Protein 3ED4 (pdb70)

Foldseek 3Di:
DFAEEEEAAAQAFQQLDVCSPPPAFDQPQVNVLLLQFEWESFAWFQELAFQQSLLCLFQLANSLLQQDFHAAEAPDDGFGHLPTAGPLNQVVVVVAQFEEEEEDQGHNDLPDPVYDDPVSNNHPWYFYDNDLAFDAVCCVVDDDPFDFAFGWGADTATRSHGDPTHPDHQLCVQLVVLLVCLVPDDDPGHYYYYRHGRPPAPPQGADVVLLVSQVVFFDPQCVVGVRTDLVNPPPDDAGGASSQSSRSNSNSVSSNSNVVSCVVVPRQQRYKYKYKYNWAHLACPDQDSRSGNHHHDHVLADDGRLAPTCRSIGIIMIIHRRNPFDRNHYDHPNAYSSAVVQQCCVVVVHDDDPQFDRQHHHCVCVRVVHDDDHPAWSKHAHQDPDGPPAHAGIWTGDQQWIWTHHPPLHTDFIDRCVVPVHRPDGCVVPCVVVVVVVSVSVVVVVVCSQVTPVCVVSVHGRDRDPDD/DPPPVLFFAEEEEAAEQAFCQLDVCSPPPAFDQPQVNVLLQFFEWESQEWQQELAFQQSVLCLFQLARSLLQQDFHAAEAPDFGAGHQPTEGPLQQVVVVVAQEEEEEEDQGHNDLPDPVYDDPVSNNHPWYFYDNDLAFDAVCCVVDDDPFDFDFGFGADTATRSHGDHTHPDHQLCVQLVVLLVVLVPDDDPGHYYYYRYGRPPAPPQGADPVLLVSQVVQFDPQCVVRVRGHLVRPPPDDAGGASSQSSRSNRNSVSSNSNVVSCVVVPNQQRYKYKYWYSWAHLDCPDQDSRSGNYHHDHPLADDGRLAPGCRTIRIIMIIHRRNPFDGSHYDHANAYSSQNVQQCCVVRVHDDDPQFDRDHHHCVCVRVVHDDDDPAWSKHAHQDPDGPPAHAGIWTHDQQWIWTARPVRHTDFIDRCVVCVHRPDGCVVPDVVVVVVVSVSVVVVVVCSQPTPVCVVSPHGSDRDPDD/DFAEEEEAAEQAFQQLAVCSPPPQFDQPLVNQLLLQFEWENQEWFQELAFQQSLLCLFQLANSLLQQDFHAAEAPDFFAGHLPTAGPLNQVVVVFAQEEEEEEDRGHRDLVDPVYDDPVSNNHPWYFYDNDLAFDAVVCVPDDDPFDFAFGFGADTDTVSHGDHTHPDHQLCVQLVVLVVCLVPDPPGHYYYYRYGRPPAPPQGADPVLLVSQVVQFDPQCVVRVRGHLVRPPPDDAGGASSQSSRSNRNSVSSNSNLVVCPVVPSLQRYKYKYKYNWAHLACPDQDSRSGNYHGDHPLADDGRLAPTCRSIPIIITIHNRNPFDRNHYHHDNAYSSANVQQVCVVVPDDDDPQFDRQHHHCVCVRVPHDDDDPAWRKHAHQDPDGPPAYFGIWTHDPQWIWTARPVRHTDFIDRCVVPVHRPDGCVVPDVVVNVVVSVSVVVVVVCSQPTSVCVVSVHGRDRDPDD/DVPDDPLFFEEEAAAEQAFQQLDVCSPPPAFDQVQVNVLLLFFEWESFAWQQELAFQLSLLCLFQLANSLLQQDFHAAEAPDDGFGHLPGAGPLNQVVVVQAQEEEEEEDQGHNDLVDPVYDDPVSNNHPWYFYDNDLAFDAVCCVVDDDPFDFDFGWGADTDTSSHGDHTDPDHQLCRQLVVLLVVLVVDDDPHHYYYYRYGRPPAPPQGADPVLLVSQPVFFDPVCVVRVRGHLVNPPPDDAGGASSQSSRSNRNSVSSNSNQVSCVVVPNQQRYKYKYKYNWAHLDCPDQDSRSGNYHHDHPLADDGRLAPGCRSIGIIMTIHRRNPFPRNHYDHPNAYSSQNVQQCCVVSVGDDDPQFDRQHHHCVCVRVVHDDDHPAWSKHAHQDPDGPPAYAGIWTHDPQWIWTARPVRHTDFIDRCVVPVRRPDGCVVPPVVVRVVVSVSVVVVVVCSQVTPSCVVSVHGRDRDPDD

Sequence (1883 aa):
QPNLVIIMADDLGYGDLATYGHQIVKTPNIDRLAQQEGVKFTDYYAPAPLSSPSRAGLLTGRMPFRTGIRSWIPSGKDVALGRNELTIANLLKAQGYDTAMMGKLHLNAGGDRTDQPQAQDMGFDYSLANTAGFVTDATLDNAKERPRYGMVYPTGWLRNGQPTPRADKMSGEYVSSSEVVNWLDNKKKDSKPFFLYVAFTTEVHSPLASPKKYLDMYSQYMSAYQKQHPDDLFYGDWADKPWRGVGEYYANISYLDAQVGKKVLDKIKAMGEEDNNTIVIFTSDNGPVTREARKVYELNLAGETDGLRGRKDNLWEGGIRVPAIIKYGKHLPQGMVSDTPVYGLDWMPTLAKMMNFKLPTDRTFDGESLVPVLEQKALKREKKPLIFGIDMPFQDDPTDEWAIIRDGDWKMIIDRNNKPKYLYNLKKSDRYETLNLIGKKPDDIEKQMYGKFLKYKTDIDNDSLMKARGDKKPEAVTWGNAFSSPKQPNLVIIMADDLGYGDLATYGHQIVKTPNIDRLAQEGVKFTDYYAPAPLSSPSRAGLLTGRMPFRTGIRSWIPSGKDVALGRNELTIANLLKAQGYDTAMMGKLHLNAGGDRTDQPQAQDMGFDYSLANTAGFVTDATLDNAKERPRYGMVYPTGWLRNGQPTPRADKMSGEYVSSEVVNWLDNKKDSKPFFLYVAFTEVHSPLASPKKYLDMYSSQYMSAYQKQHPDLFYGDWADKPWRGVGEYYANISYLDAQVGKVLDKIKAMGEEDNTIVIFTSDNGPVTREARKVYELNLAGETDGLRGRKDNLWEGGIRVPAIIKYGKHLPQQGMVSDTPVYGLDWMPTLAKMMNFKLPTDRTFDGESLVPVLEQQKKALKREKPLIFGIDMPFQDDPTDEWAIRDGDWKMIIDRNNKPKYLYNLKSDRYETLNLIGKKPDDIEKQMYGKFLKYKTTDIDNDSLMKARGDKPEAVTWGQPNLVIIMADDLGYGDLATYGHQIVKTPNIDRLAQEGVKFTDYYAPAPLSSPSRAGLLTGRMPFRTGIRSWWIPSGKKDVALGRNELTIANLLKAQGYDTAMMGKLHLNAGGDRTDQPQAQDMGFDYSLANTAGFVTDATLDNAKERPRYGMVYPTGWLRNGQPTPRADKMSGEYVSSEVVNWLDNKDSKPFFLYVAFTEVHSPLASPKKYLDMYSSQYMSAYQKQHPDLFYGDWADKPWRGVGEYYANISYLDAQVGKVLDKIKAMGEEDNTIVIFTSDNGPVTREARKVYELNLAGETDGLRGRKDNLWEGGIRVPAIIKYGKHLPQGMVSDTPVYGLDWMPTLAKMMNFKLPTDRTFDGESLVPVLEQKALKREKPLIFGIDMPFQDDPTDEWAIRDGDWKMIIDRNNKPKYLYNLKSDRYETLNLIGKKPDIEKQMYGKFLKYKTDDIDNDSLMKARGDKPEAVTWGNAFSPAQPNLVIIMADDLGYGDLATYGHQIVKTPNIDRLAQQEGVKFTDYYAPAPLSSSPSRAGLLTGRMPFRTGIRSWIPSGKDVALGRRRNELTIANLLKAQQGYDTAMMGKLHLNAGGDRTDQPQAQDMMGFDYSLANTAGFVTDATLDNAKERPRYGMVYPTGWLRNGQQPTPRADKMSGEYVSSSEVVNWLDNKKDSKPFFLYVAFTEVHSPLASPKKYLDMYSQYMSAYQKQHPDLFYGDWADKPWRGVGEYYANISYLDAQVGKKVLDKIKAMGEEEDNTIVIFTSDNGPVTREARKVYELNLAGETDGLRGRKDNLWEGGIRVPAIIKYGKKHLPQGMVSDTPVYGLDWMPTLAKMMNNFKKLPTDRTFDGEESLVPVLEQQKALKREKPLIFGIDMPFQDDPTDEWAIIRRDGDWKMIIDRNNKKPKYLYNLKSDRYETLNLIGKKPDIEKQMYGKFLKYKTDDIDNDSLMKARGDKPEAVTWG

Secondary structure (DSSP, 8-state):
--EEEEEEESS--TTSSGGGT-SS---HHHHHHHHTSEEESSEE-SSSSHHHHHHHHHHTS-GGGGT-SS---TTSS--S-TT---HHHHHHTTT-EEEEEEE--SSS-TT-TTS--TTTTT-SEEEEE-SSS---HHHHT--SSS-B------S-EETTEE-PPPSS-HHHHHHHHHHHHHHT--SS--EEEEEE--TTSSSP---HHHHHTTGGGB-HHHHHSTTB-GGG-TTS---BSHHHHHHHHHHHHHHHHHHHHHHHTT-GGGEEEEEEESSPPP-S---SGGGTT-----TT-S--TT--SHHHHB--EEEEETTSS-TTEEE-S-EEGGGHHHHHHHHHT-PPPSSS-------HHHHTT-----SS-EEEE----S-SSPPP-EEEEETTEEEEE-TTS-EEEEEETTT-TTS-S--TTT-HHHHHHHHHHHHHHHHHHHT-HHHHHTT---------/-TT---PPEEEEEEESS--TTSSGGGT-SS---HHHHHHHHHSEEESSEE-SSSSHHHHHHHHHHTS-GGGGT--S---TTS---S-TT---HHHHHHTTT-EEEEEEE--SSS-TT-TTS--TTTTT-SEEEEE-SSS---HHHHT--SSS-B------S-EETTEE-PPPSS-HHHHHHHHHHHHHHH--S---EEEEEE--TTSSSP---HHHHHTTGGGB-HHHHHSTTB-GGG-TTS---BSHHHHHHHHHHHHHHHHHHHHHHHTT-STTEEEEEEESSPPP-S---SGGGTT-----TT-S--TT-SSHHHHB--EEEEETTTS-TTEEE-S-EEGGGHHHHHHHHHT-PPPSSS-------HHHHTT-----SS-EEEE----S-SSPPP-EEEEETTEEEEE-TTS-EEEEEETTT-TTS----TTT-HHHHHHHHHHHHHHHHHHHT-HHHHHTT---------/--EEEEEEESS--TTSSGGGT-SS---HHHHHHHHTSEEESSEE-SSSSHHHHHHHHHHTS-GGGGT--S---TTSS--S-TT---HHHHHHTTT-EEEEEEE--SSS-TT-TTS--TTTTT-SEEEEE-SSS---HHHHT--SSS-B------S-EETTEEPPPPSS-HHHHHHHHHHHHHH------EEEEEE--TTSSSP---HHHHGGGGGGB-HHHHHSTTB-GGG-TTS---BSHHHHHHHHHHHHHHHHHHHHHHTTTGGGGEEEEEEESSPPP-S---SGGGTT-----TT-S--TT-SSHHHHB--EEEE-TTSS-TTEEE-S-EEGGGHHHHHHHHTT-PPPSSS------SHHHHTT-----SS-EEEE----S-SSPPP-EEEEETTEEEEE-TTS-EEEEEETTT-TTS----TTT-HHHHHHHHHHHHHHHHHHHT-HHHHHTT---------/-TT-----EEEEEEESS--TTSSGGGT-SS---HHHHHHHHHSEEESSEE-SSSSHHHHHHHHHHTS-GGGGT--S---TTSS-SS-TT---HHHHHHHTT-EEEEEEE--SSS-TT-TTS--TTTTT-SEEEEE-SSS---HHHHT--SSS-B------S-EETTEE-PPPSS-HHHHHHHHHHHHHHH--SS--EEEEEE--TTSSSP---HHHHGGGGGGB-HHHHHSTTB-GGG-TTS---BSHHHHHHHHHHHHHHHHHHHHHHHTT-GGGEEEEEEESSPPP-S---SGGGTT-----TT-S--TT--SHHHHB--EEEEETTSS-TTEEE-S-EEGGGHHHHHHHHTT-PPPSSS-------HHHHTT-----SS-EEEE----S-SSPPP-EEEEETTEEEEE-TTS-EEEEEETTT-TTS-S--TTT-HHHHHHHHHHHHHHHHHHHT-HHHHHTT---------

Structure (mmCIF, N/CA/C/O backbone):
data_3ED4
#
_entry.id   3ED4
#
_cell.length_a   71.932
_cell.length_b   178.858
_cell.length_c   76.284
_cell.angle_alpha   90.00
_cell.angle_beta   92.17
_cell.angle_gamma   90.00
#
_symmetry.space_group_name_H-M   'P 1 21 1'
#
loop_
_entity.id
_entity.type
_entity.pdbx_description
1 polymer ARYLSULFATASE
2 non-polymer GLYCEROL
3 non-polymer 'SODIUM ION'
4 non-polymer 'SULFATE ION'
5 non-polymer 'UNKNOWN LIGAND'
6 water water
#
loop_
_atom_site.group_PDB
_atom_site.id
_atom_site.type_symbol
_atom_site.label_atom_id
_atom_site.label_alt_id
_atom_site.label_comp_id
_atom_site.label_asym_id
_atom_site.label_entity_id
_atom_site.label_seq_id
_atom_site.pdbx_PDB_ins_code
_atom_site.Cartn_x
_atom_site.Cartn_y
_atom_site.Cartn_z
_atom_site.occupancy
_atom_site.B_iso_or_equiv
_atom_site.auth_seq_id
_atom_site.auth_comp_id
_atom_site.auth_asym_id
_atom_site.auth_atom_id
_atom_site.pdbx_PDB_model_num
ATOM 1 N N . GLN A 1 27 ? 26.861 32.623 72.157 1.00 49.59 42 GLN A N 1
ATOM 2 C CA . GLN A 1 27 ? 27.278 33.625 71.136 1.00 45.42 42 GLN A CA 1
ATOM 3 C C . GLN A 1 27 ? 28.778 33.479 70.864 1.00 44.74 42 GLN A C 1
ATOM 4 O O . GLN A 1 27 ? 29.604 33.908 71.681 1.00 47.05 42 GLN A O 1
ATOM 10 N N . PRO A 1 28 ? 29.136 32.863 69.715 1.00 37.47 43 PRO A N 1
ATOM 11 C CA . PRO A 1 28 ? 30.524 32.468 69.433 1.00 28.16 43 PRO A CA 1
ATOM 12 C C . PRO A 1 28 ? 31.459 33.621 69.082 1.00 23.89 43 PRO A C 1
ATOM 13 O O . PRO A 1 28 ? 31.033 34.583 68.449 1.00 30.52 43 PRO A O 1
ATOM 17 N N . ASN A 1 29 ? 32.724 33.503 69.484 1.00 27.73 44 ASN A N 1
ATOM 18 C CA . ASN A 1 29 ? 33.779 34.415 69.037 1.00 24.96 44 ASN A CA 1
ATOM 19 C C . ASN A 1 29 ? 34.115 34.124 67.572 1.00 30.11 44 ASN A C 1
ATOM 20 O O . ASN A 1 29 ? 33.866 33.018 67.084 1.00 27.58 44 ASN A O 1
ATOM 25 N N . LEU A 1 30 ? 34.669 35.116 66.881 1.00 32.15 45 LEU A N 1
ATOM 26 C CA . LEU A 1 30 ? 35.099 34.957 65.491 1.00 28.14 45 LEU A CA 1
ATOM 27 C C . LEU A 1 30 ? 36.513 35.471 65.344 1.00 29.70 45 LEU A C 1
ATOM 28 O O . LEU A 1 30 ? 36.826 36.573 65.787 1.00 30.57 45 LEU A O 1
ATOM 33 N N . VAL A 1 31 ? 37.377 34.665 64.738 1.00 30.03 46 VAL A N 1
ATOM 34 C CA . VAL A 1 31 ? 38.711 35.125 64.357 1.00 27.40 46 VAL A CA 1
ATOM 35 C C . VAL A 1 31 ? 38.923 34.869 62.858 1.00 27.78 46 VAL A C 1
ATOM 36 O O . VAL A 1 31 ? 38.973 33.718 62.430 1.00 28.37 46 VAL A O 1
ATOM 40 N N . ILE A 1 32 ? 39.010 35.938 62.071 1.00 25.84 47 ILE A N 1
ATOM 41 C CA . ILE A 1 32 ? 39.356 35.815 60.655 1.00 28.53 47 ILE A CA 1
ATOM 42 C C . ILE A 1 32 ? 40.834 36.162 60.467 1.00 28.30 47 ILE A C 1
ATOM 43 O O . ILE A 1 32 ? 41.251 37.299 60.707 1.00 28.48 47 ILE A O 1
ATOM 48 N N . ILE A 1 33 ? 41.614 35.165 60.058 1.00 23.82 48 ILE A N 1
ATOM 49 C CA . ILE A 1 33 ? 43.047 35.329 59.803 1.00 20.81 48 ILE A CA 1
ATOM 50 C C . ILE A 1 33 ? 43.267 35.433 58.299 1.00 25.89 48 ILE A C 1
ATOM 51 O O . ILE A 1 33 ? 42.973 34.499 57.553 1.00 27.44 48 ILE A O 1
ATOM 56 N N . MET A 1 34 ? 43.737 36.597 57.862 1.00 23.19 49 MET A N 1
ATOM 57 C CA . MET A 1 34 ? 43.953 36.875 56.452 1.00 27.20 49 MET A CA 1
ATOM 58 C C . MET A 1 34 ? 45.451 36.988 56.166 1.00 29.80 49 MET A C 1
ATOM 59 O O . MET A 1 34 ? 46.119 37.919 56.635 1.00 26.13 49 MET A O 1
ATOM 64 N N . ALA A 1 35 ? 45.964 36.012 55.420 1.00 23.32 50 ALA A N 1
ATOM 65 C CA . ALA A 1 35 ? 47.288 36.075 54.792 1.00 21.45 50 ALA A CA 1
ATOM 66 C C . ALA A 1 35 ? 47.258 36.964 53.552 1.00 22.01 50 ALA A C 1
ATOM 67 O O . ALA A 1 35 ? 46.203 37.160 52.944 1.00 24.26 50 ALA A O 1
ATOM 69 N N . ASP A 1 36 ? 48.427 37.489 53.184 1.00 23.64 51 ASP A N 1
ATOM 70 C CA . ASP A 1 36 ? 48.555 38.469 52.123 1.00 19.77 51 ASP A CA 1
ATOM 71 C C . ASP A 1 36 ? 49.335 37.845 50.962 1.00 23.00 51 ASP A C 1
ATOM 72 O O . ASP A 1 36 ? 50.479 37.419 51.147 1.00 23.71 51 ASP A O 1
ATOM 77 N N . ASP A 1 37 ? 48.707 37.772 49.780 1.00 24.07 52 ASP A N 1
ATOM 78 C CA . ASP A 1 37 ? 49.339 37.221 48.554 1.00 19.40 52 ASP A CA 1
ATOM 79 C C . ASP A 1 37 ? 49.761 35.752 48.728 1.00 20.05 52 ASP A C 1
ATOM 80 O O . ASP A 1 37 ? 50.731 35.305 48.102 1.00 21.45 52 ASP A O 1
ATOM 85 N N . LEU A 1 38 ? 49.065 35.009 49.585 1.00 14.90 53 LEU A N 1
ATOM 86 C CA . LEU A 1 38 ? 49.466 33.623 49.841 1.00 17.85 53 LEU A CA 1
ATOM 87 C C . LEU A 1 38 ? 48.832 32.751 48.763 1.00 17.88 53 LEU A C 1
ATOM 88 O O . LEU A 1 38 ? 47.611 32.746 48.591 1.00 22.79 53 LEU A O 1
ATOM 93 N N . GLY A 1 39 ? 49.663 32.000 48.058 1.00 23.23 54 GLY A N 1
ATOM 94 C CA . GLY A 1 39 ? 49.201 31.227 46.911 1.00 22.64 54 GLY A CA 1
ATOM 95 C C . GLY A 1 39 ? 48.527 29.917 47.268 1.00 18.76 54 GLY A C 1
ATOM 96 O O . GLY A 1 39 ? 48.707 29.371 48.373 1.00 22.24 54 GLY A O 1
ATOM 97 N N . TYR A 1 40 ? 47.768 29.404 46.304 1.00 17.51 55 TYR A N 1
ATOM 98 C CA . TYR A 1 40 ? 47.043 28.137 46.449 1.00 22.75 55 TYR A CA 1
ATOM 99 C C . TYR A 1 40 ? 47.965 26.958 46.742 1.00 16.83 55 TYR A C 1
ATOM 100 O O . TYR A 1 40 ? 47.565 26.036 47.435 1.00 26.93 55 TYR A O 1
ATOM 109 N N . GLY A 1 41 ? 49.188 26.994 46.211 1.00 21.92 56 GLY A N 1
ATOM 110 C CA . GLY A 1 41 ? 50.164 25.931 46.444 1.00 21.12 56 GLY A CA 1
ATOM 111 C C . GLY A 1 41 ? 51.248 26.308 47.442 1.00 23.48 56 GLY A C 1
ATOM 112 O O . GLY A 1 41 ? 52.260 25.624 47.538 1.00 21.03 56 GLY A O 1
ATOM 113 N N . ASP A 1 42 ? 51.032 27.390 48.189 1.00 22.45 57 ASP A N 1
ATOM 114 C CA . ASP A 1 42 ? 52.027 27.895 49.145 1.00 24.89 57 ASP A CA 1
ATOM 115 C C . ASP A 1 42 ? 52.005 27.252 50.549 1.00 24.45 57 ASP A C 1
ATOM 116 O O . ASP A 1 42 ? 52.796 27.642 51.403 1.00 26.89 57 ASP A O 1
ATOM 121 N N . LEU A 1 43 ? 51.108 26.293 50.797 1.00 21.11 58 LEU A N 1
ATOM 122 C CA . LEU A 1 43 ? 51.104 25.583 52.100 1.00 20.41 58 LEU A CA 1
ATOM 123 C C . LEU A 1 43 ? 51.358 24.094 51.920 1.00 22.41 58 LEU A C 1
ATOM 124 O O . LEU A 1 43 ? 50.991 23.520 50.884 1.00 19.88 58 LEU A O 1
ATOM 129 N N . ALA A 1 44 ? 51.987 23.476 52.927 1.00 22.66 59 ALA A N 1
ATOM 130 C CA . ALA A 1 44 ? 52.264 22.044 52.888 1.00 26.35 59 ALA A CA 1
ATOM 131 C C . ALA A 1 44 ? 50.980 21.236 52.721 1.00 20.12 59 ALA A C 1
ATOM 132 O O . ALA A 1 44 ? 50.937 20.321 51.919 1.00 24.19 59 ALA A O 1
ATOM 134 N N . THR A 1 45 ? 49.920 21.623 53.434 1.00 23.00 60 THR A N 1
ATOM 135 C CA . THR A 1 45 ? 48.613 20.925 53.381 1.00 28.43 60 THR A CA 1
ATOM 136 C C . THR A 1 45 ? 47.890 21.101 52.025 1.00 24.00 60 THR A C 1
ATOM 137 O O . THR A 1 45 ? 46.953 20.366 51.690 1.00 27.63 60 THR A O 1
ATOM 141 N N . TYR A 1 46 ? 48.350 22.072 51.249 1.00 20.90 61 TYR A N 1
ATOM 142 C CA . TYR A 1 46 ? 47.905 22.236 49.868 1.00 20.78 61 TYR A CA 1
ATOM 143 C C . TYR A 1 46 ? 48.975 21.741 48.887 1.00 24.59 61 TYR A C 1
ATOM 144 O O . TYR A 1 46 ? 48.971 22.114 47.714 1.00 25.09 61 TYR A O 1
ATOM 153 N N . GLY A 1 47 ? 49.894 20.905 49.367 1.00 21.28 62 GLY A N 1
ATOM 154 C CA . GLY A 1 47 ? 50.794 20.207 48.454 1.00 24.80 62 GLY A CA 1
ATOM 155 C C . GLY A 1 47 ? 52.208 20.711 48.226 1.00 23.64 62 GLY A C 1
ATOM 156 O O . GLY A 1 47 ? 52.942 20.100 47.449 1.00 25.17 62 GLY A O 1
ATOM 157 N N . HIS A 1 48 ? 52.607 21.805 48.889 1.00 23.35 63 HIS A N 1
ATOM 158 C CA . HIS A 1 48 ? 53.969 22.351 48.745 1.00 20.75 63 HIS A CA 1
ATOM 159 C C . HIS A 1 48 ? 54.995 21.319 49.234 1.00 20.11 63 HIS A C 1
ATOM 160 O O . HIS A 1 48 ? 54.876 20.801 50.347 1.00 21.30 63 HIS A O 1
ATOM 167 N N . GLN A 1 49 ? 55.986 21.029 48.388 1.00 24.86 64 GLN A N 1
ATOM 168 C CA . GLN A 1 49 ? 56.931 19.919 48.608 1.00 26.53 64 GLN A CA 1
ATOM 169 C C . GLN A 1 49 ? 58.157 20.278 49.450 1.00 30.01 64 GLN A C 1
ATOM 170 O O . GLN A 1 49 ? 58.985 19.415 49.757 1.00 30.94 64 GLN A O 1
ATOM 176 N N . ILE A 1 50 ? 58.272 21.550 49.823 1.00 27.52 65 ILE A N 1
ATOM 177 C CA . ILE A 1 50 ? 59.454 22.028 50.532 1.00 28.72 65 ILE A CA 1
ATOM 178 C C . ILE A 1 50 ? 59.107 22.715 51.857 1.00 33.98 65 ILE A C 1
ATOM 179 O O . ILE A 1 50 ? 59.707 22.410 52.899 1.00 31.50 65 ILE A O 1
ATOM 184 N N . VAL A 1 51 ? 58.141 23.636 51.817 1.00 23.99 66 VAL A N 1
ATOM 185 C CA . VAL A 1 51 ? 57.820 24.469 52.985 1.00 25.47 66 VAL A CA 1
ATOM 186 C C . VAL A 1 51 ? 57.220 23.696 54.171 1.00 24.30 66 VAL A C 1
ATOM 187 O O . VAL A 1 51 ? 56.465 22.729 54.001 1.00 26.58 66 VAL A O 1
ATOM 191 N N . LYS A 1 52 ? 57.626 24.109 55.369 1.00 28.26 67 LYS A N 1
ATOM 192 C CA . LYS A 1 52 ? 57.124 23.563 56.613 1.00 24.47 67 LYS A CA 1
ATOM 193 C C . LYS A 1 52 ? 56.104 24.532 57.212 1.00 23.35 67 LYS A C 1
ATOM 194 O O . LYS A 1 52 ? 56.450 25.656 57.600 1.00 26.00 67 LYS A O 1
ATOM 200 N N . THR A 1 53 ? 54.843 24.099 57.241 1.00 24.72 68 THR A N 1
ATOM 201 C CA . THR A 1 53 ? 53.759 24.894 57.819 1.00 25.18 68 THR A CA 1
ATOM 202 C C . THR A 1 53 ? 52.960 24.104 58.864 1.00 23.84 68 THR A C 1
ATOM 203 O O . THR A 1 53 ? 51.771 23.881 58.661 1.00 26.28 68 THR A O 1
ATOM 207 N N . PRO A 1 54 ? 53.598 23.700 59.990 1.00 25.28 69 PRO A N 1
ATOM 208 C CA . PRO A 1 54 ? 52.941 22.794 60.947 1.00 32.31 69 PRO A CA 1
ATOM 209 C C . PRO A 1 54 ? 51.635 23.318 61.558 1.00 30.12 69 PRO A C 1
ATOM 210 O O . PRO A 1 54 ? 50.694 22.540 61.760 1.00 31.05 69 PRO A O 1
ATOM 214 N N . ASN A 1 55 ? 51.585 24.618 61.842 1.00 27.45 70 ASN A N 1
ATOM 215 C CA . ASN A 1 55 ? 50.437 25.220 62.521 1.00 25.94 70 ASN A CA 1
ATOM 216 C C . ASN A 1 55 ? 49.173 25.291 61.669 1.00 30.53 70 ASN A C 1
ATOM 217 O O . ASN A 1 55 ? 48.085 24.942 62.128 1.00 28.17 70 ASN A O 1
ATOM 222 N N . ILE A 1 56 ? 49.332 25.704 60.414 1.00 26.86 71 ILE A N 1
ATOM 223 C CA . ILE A 1 56 ? 48.225 25.774 59.466 1.00 30.54 71 ILE A CA 1
ATOM 224 C C . ILE A 1 56 ? 47.807 24.360 59.038 1.00 25.01 71 ILE A C 1
ATOM 225 O O . ILE A 1 56 ? 46.617 24.107 58.846 1.00 26.83 71 ILE A O 1
ATOM 230 N N . ASP A 1 57 ? 48.784 23.451 58.920 1.00 24.96 72 ASP A N 1
ATOM 231 C CA . ASP A 1 57 ? 48.510 22.035 58.636 1.00 26.35 72 ASP A CA 1
ATOM 232 C C . ASP A 1 57 ? 47.632 21.435 59.728 1.00 30.28 72 ASP A C 1
ATOM 233 O O . ASP A 1 57 ? 46.628 20.804 59.424 1.00 25.93 72 ASP A O 1
ATOM 238 N N . ARG A 1 58 ? 48.008 21.660 60.993 1.00 26.82 73 ARG A N 1
ATOM 239 C CA . ARG A 1 58 ? 47.194 21.228 62.138 1.00 30.81 73 ARG A CA 1
ATOM 240 C C . ARG A 1 58 ? 45.792 21.858 62.118 1.00 26.46 73 ARG A C 1
ATOM 241 O O . ARG A 1 58 ? 44.803 21.182 62.391 1.00 27.75 73 ARG A O 1
ATOM 249 N N . LEU A 1 59 ? 45.710 23.146 61.780 1.00 27.85 74 LEU A N 1
ATOM 250 C CA . LEU A 1 59 ? 44.416 23.824 61.673 1.00 27.57 74 LEU A CA 1
ATOM 251 C C . LEU A 1 59 ? 43.473 23.110 60.691 1.00 25.82 74 LEU A C 1
ATOM 252 O O . LEU A 1 59 ? 42.300 22.901 61.008 1.00 26.02 74 LEU A O 1
ATOM 257 N N . ALA A 1 60 ? 44.010 22.716 59.528 1.00 28.81 75 ALA A N 1
ATOM 258 C CA . ALA A 1 60 ? 43.279 21.941 58.516 1.00 29.31 75 ALA A CA 1
ATOM 259 C C . ALA A 1 60 ? 42.817 20.570 59.016 1.00 28.79 75 ALA A C 1
ATOM 260 O O . ALA A 1 60 ? 41.704 20.138 58.696 1.00 26.25 75 ALA A O 1
ATOM 262 N N A GLN A 1 61 ? 43.676 19.901 59.789 0.50 29.07 76 GLN A N 1
ATOM 263 N N B GLN A 1 61 ? 43.665 19.898 59.795 0.50 29.59 76 GLN A N 1
ATOM 264 C CA A GLN A 1 61 ? 43.366 18.604 60.415 0.50 31.87 76 GLN A CA 1
ATOM 265 C CA B GLN A 1 61 ? 43.326 18.597 60.391 0.50 32.34 76 GLN A CA 1
ATOM 266 C C A GLN A 1 61 ? 42.221 18.701 61.431 0.50 34.93 76 GLN A C 1
ATOM 267 C C B GLN A 1 61 ? 42.225 18.689 61.453 0.50 35.22 76 GLN A C 1
ATOM 268 O O A GLN A 1 61 ? 41.445 17.753 61.596 0.50 38.12 76 GLN A O 1
ATOM 269 O O B GLN A 1 61 ? 41.483 17.725 61.672 0.50 37.97 76 GLN A O 1
ATOM 280 N N . GLU A 1 62 ? 42.128 19.849 62.103 1.00 31.50 77 GLU A N 1
ATOM 281 C CA . GLU A 1 62 ? 41.097 20.110 63.117 1.00 37.21 77 GLU A CA 1
ATOM 282 C C . GLU A 1 62 ? 39.860 20.812 62.543 1.00 35.86 77 GLU A C 1
ATOM 283 O O . GLU A 1 62 ? 38.948 21.190 63.286 1.00 33.26 77 GLU A O 1
ATOM 289 N N . GLY A 1 63 ? 39.827 21.001 61.228 1.00 28.70 78 GLY A N 1
ATOM 290 C CA . GLY A 1 63 ? 38.727 21.732 60.628 1.00 30.13 78 GLY A CA 1
ATOM 291 C C . GLY A 1 63 ? 38.362 21.247 59.247 1.00 27.69 78 GLY A C 1
ATOM 292 O O . GLY A 1 63 ? 38.610 20.095 58.890 1.00 34.22 78 GLY A O 1
ATOM 293 N N . VAL A 1 64 ? 37.767 22.149 58.482 1.00 23.09 79 VAL A N 1
ATOM 294 C CA . VAL A 1 64 ? 37.353 21.888 57.106 1.00 25.05 79 VAL A CA 1
ATOM 295 C C . VAL A 1 64 ? 38.244 22.705 56.183 1.00 30.24 79 VAL A C 1
ATOM 296 O O . VAL A 1 64 ? 38.368 23.920 56.356 1.00 26.44 79 VAL A O 1
ATOM 300 N N . LYS A 1 65 ? 38.866 22.025 55.218 1.00 28.34 80 LYS A N 1
ATOM 301 C CA . LYS A 1 65 ? 39.751 22.650 54.23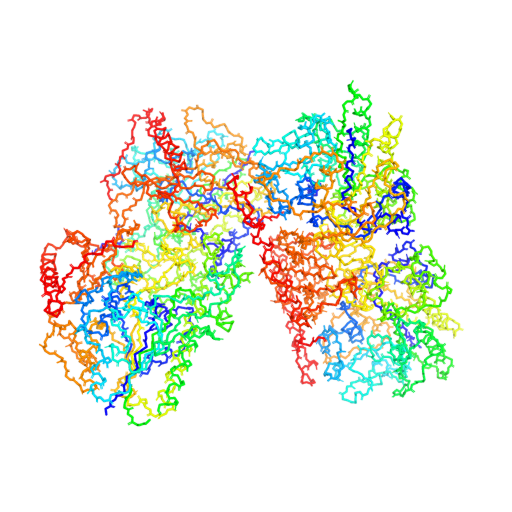6 1.00 23.88 80 LYS A CA 1
ATOM 302 C C . LYS A 1 65 ? 39.086 22.659 52.865 1.00 27.50 80 LYS A C 1
ATOM 303 O O . LYS A 1 65 ? 38.583 21.629 52.402 1.00 28.14 80 LYS A O 1
ATOM 309 N N . PHE A 1 66 ? 39.088 23.823 52.216 1.00 21.37 81 PHE A N 1
ATOM 310 C CA . PHE A 1 66 ? 38.444 23.991 50.911 1.00 28.54 81 PHE A CA 1
ATOM 311 C C . PHE A 1 66 ? 39.489 23.962 49.798 1.00 30.81 81 PHE A C 1
ATOM 312 O O . PHE A 1 66 ? 40.459 24.716 49.842 1.00 21.03 81 PHE A O 1
ATOM 320 N N . THR A 1 67 ? 39.303 23.087 48.809 1.00 27.11 82 THR A N 1
ATOM 321 C CA . THR A 1 67 ? 40.253 23.003 47.681 1.00 25.19 82 THR A CA 1
ATOM 322 C C . THR A 1 67 ? 39.797 23.810 46.457 1.00 20.26 82 THR A C 1
ATOM 323 O O . THR A 1 67 ? 40.528 23.945 45.463 1.00 22.94 82 THR A O 1
ATOM 327 N N . ASP A 1 68 ? 38.578 24.328 46.520 1.00 19.54 83 ASP A N 1
ATOM 328 C CA . ASP A 1 68 ? 38.023 25.107 45.433 1.00 17.96 83 ASP A CA 1
ATOM 329 C C . ASP A 1 68 ? 37.416 26.407 45.976 1.00 24.03 83 ASP A C 1
ATOM 330 O O . ASP A 1 68 ? 36.286 26.759 45.645 1.00 25.67 83 ASP A O 1
ATOM 335 N N . TYR A 1 69 ? 38.176 27.085 46.836 1.00 21.31 84 TYR A N 1
ATOM 336 C CA . TYR A 1 69 ? 37.793 28.382 47.394 1.00 20.81 84 TYR A CA 1
ATOM 337 C C . TYR A 1 69 ? 38.467 29.503 46.614 1.00 19.92 84 TYR A C 1
ATOM 338 O O . TYR A 1 69 ? 39.665 29.419 46.308 1.00 18.87 84 TYR A O 1
ATOM 347 N N . TYR A 1 70 ? 37.726 30.575 46.341 1.00 21.21 85 TYR A N 1
ATOM 348 C CA . TYR A 1 70 ? 38.270 31.714 45.622 1.00 20.02 85 TYR A CA 1
ATOM 349 C C . TYR A 1 70 ? 38.184 33.024 46.405 1.00 15.96 85 TYR A C 1
ATOM 350 O O . TYR A 1 70 ? 37.204 33.263 47.111 1.00 18.83 85 TYR A O 1
ATOM 359 N N . ALA A 1 71 ? 39.208 33.864 46.262 1.00 20.33 86 ALA A N 1
ATOM 360 C CA . ALA A 1 71 ? 39.118 35.279 46.642 1.00 21.12 86 ALA A CA 1
ATOM 361 C C . ALA A 1 71 ? 38.130 36.001 45.710 1.00 24.76 86 ALA A C 1
ATOM 362 O O . ALA A 1 71 ? 38.004 35.616 44.546 1.00 21.89 86 ALA A O 1
ATOM 364 N N . PRO A 1 72 ? 37.447 37.073 46.200 1.00 22.72 87 PRO A N 1
ATOM 365 C CA . PRO A 1 72 ? 36.554 37.873 45.324 1.00 20.90 87 PRO A CA 1
ATOM 366 C C . PRO A 1 72 ? 37.250 38.623 44.185 1.00 17.28 87 PRO A C 1
ATOM 367 O O . PRO A 1 72 ? 36.585 39.023 43.238 1.00 23.41 87 PRO A O 1
ATOM 371 N N . ALA A 1 73 ? 38.568 38.806 44.279 1.00 23.98 88 ALA A N 1
ATOM 372 C CA . ALA A 1 73 ? 39.373 39.521 43.274 1.00 17.97 88 ALA A CA 1
ATOM 373 C C . ALA A 1 73 ? 40.865 39.141 43.374 1.00 14.91 88 ALA A C 1
ATOM 374 O O . ALA A 1 73 ? 41.323 38.725 44.454 1.00 18.91 88 ALA A O 1
ATOM 376 N N . PRO A 1 74 ? 41.628 39.247 42.257 1.00 20.29 89 PRO A N 1
ATOM 377 C CA . PRO A 1 74 ? 43.054 38.892 42.273 1.00 21.38 89 PRO A CA 1
ATOM 378 C C . PRO A 1 74 ? 43.998 40.030 42.701 1.00 22.62 89 PRO A C 1
ATOM 379 O O . PRO A 1 74 ? 45.149 40.059 42.268 1.00 24.95 89 PRO A O 1
ATOM 383 N N . LEU A 1 75 ? 43.504 40.943 43.543 1.00 25.31 90 LEU A N 1
ATOM 384 C CA . LEU A 1 75 ? 44.311 42.026 44.140 1.00 19.51 90 LEU A CA 1
ATOM 385 C C . LEU A 1 75 ? 43.786 42.344 45.535 1.00 19.87 90 LEU A C 1
ATOM 386 O O . LEU A 1 75 ? 42.607 42.146 45.816 1.00 21.14 90 LEU A O 1
ATOM 391 N N . SER A 1 76 ? 44.662 42.899 46.371 1.00 24.63 91 SER A N 1
ATOM 392 C CA . SER A 1 76 ? 44.411 43.080 47.799 1.00 27.50 91 SER A CA 1
ATOM 393 C C . SER A 1 76 ? 43.137 43.825 48.154 1.00 20.95 91 SER A C 1
ATOM 394 O O . SER A 1 76 ? 42.238 43.250 48.768 1.00 23.52 91 SER A O 1
ATOM 397 N N . SER A 1 77 ? 43.057 45.093 47.754 1.00 21.72 92 SER A N 1
ATOM 398 C CA . SER A 1 77 ? 41.927 45.947 48.145 1.00 24.48 92 SER A CA 1
ATOM 399 C C . SER A 1 77 ? 40.517 45.446 47.751 1.00 18.81 92 SER A C 1
ATOM 400 O O . SER A 1 77 ? 39.684 45.305 48.644 1.00 22.52 92 SER A O 1
ATOM 403 N N . PRO A 1 78 ? 40.252 45.152 46.447 1.00 22.62 93 PRO A N 1
ATOM 404 C CA . PRO A 1 78 ? 38.898 44.641 46.162 1.00 19.80 93 PRO A CA 1
ATOM 405 C C . PRO A 1 78 ? 38.594 43.299 46.841 1.00 26.37 93 PRO A C 1
ATOM 406 O O . PRO A 1 78 ? 37.478 43.080 47.281 1.00 22.20 93 PRO A O 1
ATOM 410 N N . SER A 1 79 ? 39.591 42.430 46.968 1.00 21.95 94 SER A N 1
ATOM 411 C CA . SER A 1 79 ? 39.381 41.150 47.629 1.00 21.75 94 SER A CA 1
ATOM 412 C C . SER A 1 79 ? 38.941 41.313 49.096 1.00 23.08 94 SER A C 1
ATOM 413 O O . SER A 1 79 ? 37.944 40.716 49.536 1.00 23.92 94 SER A O 1
ATOM 416 N N . ARG A 1 80 ? 39.680 42.133 49.834 1.00 22.14 95 ARG A N 1
ATOM 417 C CA . ARG A 1 80 ? 39.367 42.411 51.243 1.00 22.49 95 ARG A CA 1
ATOM 418 C C . ARG A 1 80 ? 38.005 43.083 51.417 1.00 17.59 95 ARG A C 1
ATOM 419 O O . ARG A 1 80 ? 37.251 42.733 52.335 1.00 22.96 95 ARG A O 1
ATOM 427 N N . ALA A 1 81 ? 37.693 44.038 50.538 1.00 20.68 96 ALA A N 1
ATOM 428 C CA . ALA A 1 81 ? 36.402 44.724 50.548 1.00 26.80 96 ALA A CA 1
ATOM 429 C C . ALA A 1 81 ? 35.277 43.728 50.325 1.00 26.61 96 ALA A C 1
ATOM 430 O O . ALA A 1 81 ? 34.300 43.705 51.074 1.00 23.56 96 ALA A O 1
ATOM 432 N N . GLY A 1 82 ? 35.446 42.873 49.318 1.00 26.89 97 GLY A N 1
ATOM 433 C CA . GLY A 1 82 ? 34.479 41.828 49.040 1.00 24.98 97 GLY A CA 1
ATOM 434 C C . GLY A 1 82 ? 34.217 40.926 50.230 1.00 21.29 97 GLY A C 1
ATOM 435 O O . GLY A 1 82 ? 33.056 40.717 50.607 1.00 25.61 97 GLY A O 1
ATOM 436 N N . LEU A 1 83 ? 35.288 40.417 50.836 1.00 19.27 98 LEU A N 1
ATOM 437 C CA . LEU A 1 83 ? 35.172 39.462 51.942 1.00 18.39 98 LEU A CA 1
ATOM 438 C C . LEU A 1 83 ? 34.499 40.078 53.183 1.00 20.78 98 LEU A C 1
ATOM 439 O O . LEU A 1 83 ? 33.659 39.440 53.823 1.00 26.61 98 LEU A O 1
ATOM 444 N N . LEU A 1 84 ? 34.882 41.312 53.514 1.00 21.75 99 LEU A N 1
ATOM 445 C CA . LEU A 1 84 ? 34.343 41.970 54.718 1.00 21.75 99 LEU A CA 1
ATOM 446 C C . LEU A 1 84 ? 32.892 42.463 54.557 1.00 23.39 99 LEU A C 1
ATOM 447 O O . LEU A 1 84 ? 32.172 42.605 55.553 1.00 27.26 99 LEU A O 1
ATOM 452 N N . THR A 1 85 ? 32.462 42.708 53.319 1.00 23.06 100 THR A N 1
ATOM 453 C CA . THR A 1 85 ? 31.101 43.206 53.062 1.00 26.90 100 THR A CA 1
ATOM 454 C C . THR A 1 85 ? 30.092 42.155 52.564 1.00 27.22 100 THR A C 1
ATOM 455 O O . THR A 1 85 ? 28.880 42.367 52.671 1.00 23.46 100 THR A O 1
ATOM 459 N N . GLY A 1 86 ? 30.585 41.044 52.011 1.00 28.81 101 GLY A N 1
ATOM 460 C CA . GLY A 1 86 ? 29.716 40.060 51.341 1.00 23.02 101 GLY A CA 1
ATOM 461 C C . GLY A 1 86 ? 29.228 40.521 49.973 1.00 20.97 101 GLY A C 1
ATOM 462 O O . GLY A 1 86 ? 28.259 39.978 49.426 1.00 25.49 101 GLY A O 1
ATOM 463 N N . ARG A 1 87 ? 29.920 41.514 49.414 1.00 24.11 102 ARG A N 1
ATOM 464 C CA . ARG A 1 87 ? 29.488 42.204 48.207 1.00 25.68 102 ARG A CA 1
ATOM 465 C C . ARG A 1 87 ? 30.615 42.291 47.184 1.00 25.32 102 ARG A C 1
ATOM 466 O O . ARG A 1 87 ? 31.736 42.668 47.532 1.00 26.83 102 ARG A O 1
ATOM 474 N N . MET A 1 88 ? 30.320 41.918 45.933 1.00 24.77 103 MET A N 1
ATOM 475 C CA . MET A 1 88 ? 31.287 42.029 44.830 1.00 27.11 103 MET A CA 1
ATOM 476 C C . MET A 1 88 ? 31.917 43.423 44.885 1.00 24.67 103 MET A C 1
ATOM 477 O O . MET A 1 88 ? 31.195 44.417 44.860 1.00 29.24 103 MET A O 1
ATOM 482 N N . PRO A 1 89 ? 33.257 43.490 45.005 1.00 28.39 104 PRO A N 1
ATOM 483 C CA . PRO A 1 89 ? 33.968 44.728 45.387 1.00 26.13 104 PRO A CA 1
ATOM 484 C C . PRO A 1 89 ? 33.630 45.989 44.593 1.00 26.71 104 PRO A C 1
ATOM 485 O O . PRO A 1 89 ? 33.652 47.093 45.158 1.00 31.82 104 PRO A O 1
ATOM 489 N N . PHE A 1 90 ? 33.306 45.825 43.313 1.00 27.51 105 PHE A N 1
ATOM 490 C CA . PHE A 1 90 ? 32.881 46.938 42.459 1.00 25.26 105 PHE A CA 1
ATOM 491 C C . PHE A 1 90 ? 31.677 47.675 43.046 1.00 26.98 105 PHE A C 1
ATOM 492 O O . PHE A 1 90 ? 31.600 48.895 42.928 1.00 29.37 105 PHE A O 1
ATOM 500 N N . ARG A 1 91 ? 30.768 46.941 43.695 1.00 26.84 106 ARG A N 1
ATOM 501 C CA . ARG A 1 91 ? 29.635 47.540 44.422 1.00 29.70 106 ARG A CA 1
ATOM 502 C C . ARG A 1 91 ? 30.072 48.500 45.536 1.00 30.52 106 ARG A C 1
ATOM 503 O O . ARG A 1 91 ? 29.351 49.443 45.852 1.00 34.25 106 ARG A O 1
ATOM 511 N N . THR A 1 92 ? 31.234 48.234 46.139 1.00 29.10 107 THR A N 1
ATOM 512 C CA . THR A 1 92 ? 31.703 48.973 47.314 1.00 30.14 107 THR A CA 1
ATOM 513 C C . THR A 1 92 ? 32.612 50.156 46.965 1.00 28.89 107 THR A C 1
ATOM 514 O O . THR A 1 92 ? 33.056 50.889 47.853 1.00 30.75 107 THR A O 1
ATOM 518 N N . GLY A 1 93 ? 32.892 50.326 45.676 1.00 29.46 108 GLY A N 1
ATOM 519 C CA . GLY A 1 93 ? 33.731 51.421 45.198 1.00 33.05 108 GLY A CA 1
ATOM 520 C C . GLY A 1 93 ? 35.194 51.080 44.961 1.00 26.85 108 GLY A C 1
ATOM 521 O O . GLY A 1 93 ? 35.968 51.935 44.523 1.00 30.97 108 GLY A O 1
ATOM 522 N N . ILE A 1 94 ? 35.577 49.836 45.249 1.00 22.85 109 ILE A N 1
ATOM 523 C CA . ILE A 1 94 ? 36.968 49.409 45.106 1.00 25.04 109 ILE A CA 1
ATOM 524 C C . ILE A 1 94 ? 37.118 48.380 43.975 1.00 33.45 109 ILE A C 1
ATOM 525 O O . ILE A 1 94 ? 36.603 47.263 44.075 1.00 31.77 109 ILE A O 1
ATOM 530 N N . ARG A 1 95 ? 37.835 48.760 42.917 1.00 33.25 110 ARG A N 1
ATOM 531 C CA . ARG A 1 95 ? 37.952 47.925 41.709 1.00 28.32 110 ARG A CA 1
ATOM 532 C C . ARG A 1 95 ? 39.354 47.373 41.461 1.00 33.33 110 ARG A C 1
ATOM 533 O O . ARG A 1 95 ? 39.525 46.487 40.622 1.00 30.07 110 ARG A O 1
ATOM 541 N N . SER A 1 96 ? 40.342 47.938 42.158 1.00 30.35 111 SER A N 1
ATOM 542 C CA . SER A 1 96 ? 41.735 47.486 42.131 1.00 34.19 111 SER A CA 1
ATOM 543 C C . SER A 1 96 ? 42.546 48.193 43.218 1.00 28.82 111 SER A C 1
ATOM 544 O O . SER A 1 96 ? 42.108 48.281 44.360 1.00 41.74 111 SER A O 1
ATOM 547 N N . TRP A 1 97 ? 43.724 48.684 42.841 1.00 35.58 112 TRP A N 1
ATOM 548 C CA . TRP A 1 97 ? 44.612 49.448 43.724 1.00 36.18 112 TRP A CA 1
ATOM 549 C C . TRP A 1 97 ? 43.950 50.730 44.253 1.00 28.64 112 TRP A C 1
ATOM 550 O O . TRP A 1 97 ? 43.090 51.318 43.595 1.00 38.34 112 TRP A O 1
ATOM 561 N N . ILE A 1 98 ? 44.339 51.143 45.457 1.00 35.27 113 ILE A N 1
ATOM 562 C CA . ILE A 1 98 ? 43.899 52.425 46.004 1.00 28.83 113 ILE A CA 1
ATOM 563 C C . ILE A 1 98 ? 45.103 53.376 45.999 1.00 37.37 113 ILE A C 1
ATOM 564 O O . ILE A 1 98 ? 46.040 53.205 46.780 1.00 36.61 113 ILE A O 1
ATOM 569 N N . PRO A 1 99 ? 45.091 54.359 45.085 1.00 37.85 114 PRO A N 1
ATOM 570 C CA . PRO A 1 99 ? 46.225 55.271 44.958 1.00 43.29 114 PRO A CA 1
ATOM 571 C C . PRO A 1 99 ? 46.215 56.369 46.030 1.00 34.49 114 PRO A C 1
ATOM 572 O O . PRO A 1 99 ? 45.147 56.841 46.428 1.00 34.37 114 PRO A O 1
ATOM 576 N N . SER A 1 100 ? 47.404 56.740 46.501 1.00 40.75 115 SER A N 1
ATOM 577 C CA . SER A 1 100 ? 47.565 57.816 47.476 1.00 43.81 115 SER A CA 1
ATOM 578 C C . SER A 1 100 ? 46.991 59.128 46.953 1.00 36.51 115 SER A C 1
ATOM 579 O O . SER A 1 100 ? 47.128 59.444 45.766 1.00 39.21 115 SER A O 1
ATOM 582 N N . GLY A 1 101 ? 46.307 59.852 47.837 1.00 38.70 116 GLY A N 1
ATOM 583 C CA . GLY A 1 101 ? 45.790 61.186 47.542 1.00 46.22 116 GLY A CA 1
ATOM 584 C C . GLY A 1 101 ? 44.480 61.289 46.781 1.00 49.68 116 GLY A C 1
ATOM 585 O O . GLY A 1 101 ? 43.919 62.382 46.652 1.00 55.09 116 GLY A O 1
ATOM 586 N N . LYS A 1 102 ? 43.984 60.162 46.278 1.00 51.10 117 LYS A N 1
ATOM 587 C CA . LYS A 1 102 ? 42.761 60.163 45.475 1.00 49.39 117 LYS A CA 1
ATOM 588 C C . LYS A 1 102 ? 41.494 59.840 46.291 1.00 41.89 117 LYS A C 1
ATOM 589 O O . LYS A 1 102 ? 41.560 59.676 47.513 1.00 43.31 117 LYS A O 1
ATOM 595 N N . ASP A 1 103 ? 40.348 59.758 45.616 1.00 42.19 118 ASP A N 1
ATOM 596 C CA . ASP A 1 103 ? 39.060 59.620 46.301 1.00 48.64 118 ASP A CA 1
ATOM 597 C C . ASP A 1 103 ? 38.521 58.182 46.332 1.00 50.20 118 ASP A C 1
ATOM 598 O O . ASP A 1 103 ? 37.315 57.953 46.481 1.00 50.61 118 ASP A O 1
ATOM 603 N N . VAL A 1 104 ? 39.433 57.220 46.218 1.00 47.07 119 VAL A N 1
ATOM 604 C CA . VAL A 1 104 ? 39.087 55.806 46.257 1.00 34.78 119 VAL A CA 1
ATOM 605 C C . VAL A 1 104 ? 39.175 55.286 47.689 1.00 36.82 119 VAL A C 1
ATOM 606 O O . VAL A 1 104 ? 40.223 55.389 48.339 1.00 36.61 119 VAL A O 1
ATOM 610 N N . ALA A 1 105 ? 38.048 54.768 48.174 1.00 28.33 120 ALA A N 1
ATOM 611 C CA . ALA A 1 105 ? 37.941 54.119 49.478 1.00 26.57 120 ALA A CA 1
ATOM 612 C C . ALA A 1 105 ? 36.700 53.230 49.492 1.00 27.14 120 ALA A C 1
ATOM 613 O O . ALA A 1 105 ? 35.874 53.313 48.583 1.00 31.00 120 ALA A O 1
ATOM 615 N N . LEU A 1 106 ? 36.565 52.402 50.527 1.00 28.76 121 LEU A N 1
ATOM 616 C CA . LEU A 1 106 ? 35.313 51.689 50.785 1.00 32.02 121 LEU A CA 1
ATOM 617 C C . LEU A 1 106 ? 34.167 52.702 50.882 1.00 35.96 121 LEU A C 1
ATOM 618 O O . LEU A 1 106 ? 34.343 53.775 51.472 1.00 34.63 121 LEU A O 1
ATOM 623 N N . GLY A 1 107 ? 33.023 52.370 50.280 1.00 33.76 122 GLY A N 1
ATOM 624 C CA . GLY A 1 107 ? 31.849 53.260 50.243 1.00 30.50 122 GLY A CA 1
ATOM 625 C C . GLY A 1 107 ? 31.383 53.620 51.638 1.00 31.64 122 GLY A C 1
ATOM 626 O O . GLY A 1 107 ? 31.398 52.776 52.532 1.00 30.80 122 GLY A O 1
ATOM 627 N N . ARG A 1 108 ? 30.998 54.883 51.833 1.00 41.54 123 ARG A N 1
ATOM 628 C CA . ARG A 1 108 ? 30.687 55.406 53.182 1.00 36.52 123 ARG A CA 1
ATOM 629 C C . ARG A 1 108 ? 29.526 54.697 53.893 1.00 34.25 123 ARG A C 1
ATOM 630 O O . ARG A 1 108 ? 29.557 54.530 55.116 1.00 39.02 123 ARG A O 1
ATOM 638 N N . ASN A 1 109 ? 28.525 54.267 53.123 1.00 38.39 124 ASN A N 1
ATOM 639 C CA . ASN A 1 109 ? 27.380 53.514 53.663 1.00 40.82 124 ASN A CA 1
ATOM 640 C C . ASN A 1 109 ? 27.545 51.982 53.683 1.00 37.83 124 ASN A C 1
ATOM 641 O O . ASN A 1 109 ? 26.601 51.254 54.013 1.00 33.78 124 ASN A O 1
ATOM 646 N N . GLU A 1 110 ? 28.732 51.494 53.327 1.00 35.05 125 GLU A N 1
ATOM 647 C CA . GLU A 1 110 ? 28.985 50.047 53.353 1.00 34.89 125 GLU A CA 1
ATOM 648 C C . GLU A 1 110 ? 29.119 49.569 54.795 1.00 40.77 125 GLU A C 1
ATOM 649 O O . GLU A 1 110 ? 29.624 50.301 55.656 1.00 36.83 125 GLU A O 1
ATOM 655 N N . LEU A 1 111 ? 28.640 48.354 55.053 1.00 31.92 126 LEU A N 1
ATOM 656 C CA . LEU A 1 111 ? 28.760 47.723 56.357 1.00 30.73 126 LEU A CA 1
ATOM 657 C C . LEU A 1 111 ? 29.655 46.484 56.271 1.00 36.79 126 LEU A C 1
ATOM 658 O O . LEU A 1 111 ? 29.518 45.672 55.347 1.00 38.87 126 LEU A O 1
ATOM 663 N N . THR A 1 112 ? 30.567 46.345 57.230 1.00 30.93 127 THR A N 1
ATOM 664 C CA . THR A 1 112 ? 31.448 45.179 57.281 1.00 29.08 127 THR A CA 1
ATOM 665 C C . THR A 1 112 ? 30.920 44.222 58.330 1.00 31.66 127 THR A C 1
ATOM 666 O O . THR A 1 112 ? 30.022 44.589 59.096 1.00 31.76 127 THR A O 1
ATOM 670 N N . ILE A 1 113 ? 31.488 43.012 58.374 1.00 31.17 128 ILE A N 1
ATOM 671 C CA . ILE A 1 113 ? 31.208 42.019 59.422 1.00 31.04 128 ILE A CA 1
ATOM 672 C C . ILE A 1 113 ? 31.388 42.647 60.817 1.00 33.32 128 ILE A C 1
ATOM 673 O O . ILE A 1 113 ? 30.588 42.392 61.721 1.00 30.21 128 ILE A O 1
ATOM 678 N N . ALA A 1 114 ? 32.410 43.495 60.958 1.00 31.89 129 ALA A N 1
ATOM 679 C CA . ALA A 1 114 ? 32.691 44.207 62.210 1.00 29.29 129 ALA A CA 1
ATOM 680 C C . ALA A 1 114 ? 31.565 45.142 62.645 1.00 29.52 129 ALA A C 1
ATOM 681 O O . ALA A 1 114 ? 31.175 45.112 63.810 1.00 34.33 129 ALA A O 1
ATOM 683 N N . ASN A 1 115 ? 31.069 45.960 61.708 1.00 30.06 130 ASN A N 1
ATOM 684 C CA . ASN A 1 115 ? 29.887 46.818 61.914 1.00 32.54 130 ASN A CA 1
ATOM 685 C C . ASN A 1 115 ? 28.704 46.035 62.472 1.00 37.48 130 ASN A C 1
ATOM 686 O O . ASN A 1 115 ? 28.106 46.433 63.473 1.00 35.82 130 ASN A O 1
ATOM 691 N N . LEU A 1 116 ? 28.396 44.906 61.829 1.00 33.32 131 LEU A N 1
ATOM 692 C CA . LEU A 1 116 ? 27.259 44.070 62.207 1.00 29.23 131 LEU A CA 1
ATOM 693 C C . LEU A 1 116 ? 27.453 43.372 63.544 1.00 32.07 131 LEU A C 1
ATOM 694 O O . LEU A 1 116 ? 26.507 43.231 64.315 1.00 34.14 131 LEU A O 1
ATOM 699 N N . LEU A 1 117 ? 28.683 42.961 63.828 1.00 28.43 132 LEU A N 1
ATOM 700 C CA . LEU A 1 117 ? 28.963 42.264 65.072 1.00 28.66 132 LEU A CA 1
ATOM 701 C C . LEU A 1 117 ? 29.029 43.223 66.276 1.00 30.42 132 LEU A C 1
ATOM 702 O O . LEU A 1 117 ? 28.657 42.851 67.389 1.00 28.27 132 LEU A O 1
ATOM 707 N N . LYS A 1 118 ? 29.471 44.438 66.050 1.00 36.63 133 LYS A N 1
ATOM 708 C CA . LYS A 1 118 ? 29.437 45.491 67.059 1.00 39.64 133 LYS A CA 1
ATOM 709 C C . LYS A 1 118 ? 27.999 45.686 67.492 1.00 34.94 133 LYS A C 1
ATOM 710 O O . LYS A 1 118 ? 27.718 45.704 68.639 1.00 34.47 133 LYS A O 1
ATOM 716 N N . ALA A 1 119 ? 27.113 45.786 66.530 1.00 31.66 134 ALA A N 1
ATOM 717 C CA . ALA A 1 119 ? 25.672 45.920 66.773 1.00 35.09 134 ALA A CA 1
ATOM 718 C C . ALA A 1 119 ? 25.023 44.709 67.466 1.00 40.80 134 ALA A C 1
ATOM 719 O O . ALA A 1 119 ? 23.882 44.795 67.921 1.00 42.21 134 ALA A O 1
ATOM 721 N N . GLN A 1 120 ? 25.743 43.588 67.528 1.00 38.03 135 GLN A N 1
ATOM 722 C CA . GLN A 1 120 ? 25.298 42.405 68.267 1.00 37.99 135 GLN A CA 1
ATOM 723 C C . GLN A 1 120 ? 25.903 42.374 69.675 1.00 42.21 135 GLN A C 1
ATOM 724 O O . GLN A 1 120 ? 25.585 41.495 70.478 1.00 45.34 135 GLN A O 1
ATOM 730 N N . GLY A 1 121 ? 26.778 43.337 69.962 1.00 38.34 136 GLY A N 1
ATOM 731 C CA . GLY A 1 121 ? 27.422 43.451 71.264 1.00 37.72 136 GLY A CA 1
ATOM 732 C C . GLY A 1 121 ? 28.793 42.804 71.362 1.00 41.54 136 GLY A C 1
ATOM 733 O O . GLY A 1 121 ? 29.180 42.356 72.434 1.00 36.81 136 GLY A O 1
ATOM 734 N N . TYR A 1 122 ? 29.532 42.766 70.251 1.00 34.96 137 TYR A N 1
ATOM 735 C CA . TYR A 1 122 ? 30.860 42.140 70.212 1.00 34.97 137 TYR A CA 1
ATOM 736 C C . TYR A 1 122 ? 32.002 43.124 70.496 1.00 31.64 137 TYR A C 1
ATOM 737 O O . TYR A 1 122 ? 31.963 44.272 70.056 1.00 32.41 137 TYR A O 1
ATOM 746 N N . ASP A 1 123 ? 33.014 42.656 71.223 1.00 32.21 138 ASP A N 1
ATOM 747 C CA . ASP A 1 123 ? 34.307 43.341 71.299 1.00 37.27 138 ASP A CA 1
ATOM 748 C C . ASP A 1 123 ? 35.076 43.125 69.993 1.00 36.40 138 ASP A C 1
ATOM 749 O O . ASP A 1 123 ? 35.591 42.032 69.754 1.00 38.93 138 ASP A O 1
ATOM 754 N N . THR A 1 124 ? 35.175 44.166 69.169 1.00 31.69 139 THR A N 1
ATOM 755 C CA . THR A 1 124 ? 35.814 44.059 67.851 1.00 30.48 139 THR A CA 1
ATOM 756 C C . THR A 1 124 ? 37.237 44.638 67.806 1.00 34.91 139 THR A C 1
ATOM 757 O O . THR A 1 124 ? 37.519 45.690 68.387 1.00 32.18 139 THR A O 1
ATOM 761 N N . ALA A 1 125 ? 38.129 43.946 67.104 1.00 26.10 140 ALA A N 1
ATOM 762 C CA . ALA A 1 125 ? 39.514 44.390 66.963 1.00 27.39 140 ALA A CA 1
ATOM 763 C C . ALA A 1 125 ? 40.106 43.990 65.606 1.00 33.37 140 ALA A C 1
ATOM 764 O O . ALA A 1 125 ? 39.805 42.911 65.108 1.00 28.08 140 ALA A O 1
ATOM 766 N N . MET A 1 126 ? 40.914 44.870 65.008 1.00 29.48 141 MET A N 1
ATOM 767 C CA . MET A 1 126 ? 41.768 44.489 63.862 1.00 35.72 141 MET A CA 1
ATOM 768 C C . MET A 1 126 ? 43.253 44.793 64.083 1.00 36.17 141 MET A C 1
ATOM 769 O O . MET A 1 126 ? 43.604 45.783 64.721 1.00 33.93 141 MET A O 1
ATOM 774 N N . MET A 1 127 ? 44.121 43.921 63.572 1.00 29.01 142 MET A N 1
ATOM 775 C CA . MET A 1 127 ? 45.571 44.109 63.660 1.00 25.31 142 MET A CA 1
ATOM 776 C C . MET A 1 127 ? 46.174 43.794 62.300 1.00 33.96 142 MET A C 1
ATOM 777 O O . MET A 1 127 ? 45.916 42.721 61.753 1.00 30.47 142 MET A O 1
ATOM 782 N N . GLY A 1 128 ? 46.944 44.736 61.754 1.00 27.30 143 GLY A N 1
ATOM 783 C CA . GLY A 1 128 ? 47.711 44.519 60.525 1.00 26.46 143 GLY A CA 1
ATOM 784 C C . GLY A 1 128 ? 47.207 45.333 59.353 1.00 25.97 143 GLY A C 1
ATOM 785 O O . GLY A 1 128 ? 46.731 46.461 59.524 1.00 30.98 143 GLY A O 1
ATOM 786 N N . LYS A 1 129 ? 47.303 44.742 58.156 1.00 27.19 144 LYS A N 1
ATOM 787 C CA . LYS A 1 129 ? 46.975 45.412 56.897 1.00 24.58 144 LYS A CA 1
ATOM 788 C C . LYS A 1 129 ? 45.483 45.738 56.773 1.00 24.86 144 LYS A C 1
ATOM 789 O O . LYS A 1 129 ? 44.641 44.862 56.892 1.00 25.00 144 LYS A O 1
ATOM 795 N N . LEU A 1 130 ? 45.173 47.011 56.544 1.00 23.25 145 LEU A N 1
ATOM 796 C CA . LEU A 1 130 ? 43.804 47.438 56.298 1.00 29.37 145 LEU A CA 1
ATOM 797 C C . LEU A 1 130 ? 43.560 47.544 54.795 1.00 30.95 145 LEU A C 1
ATOM 798 O O . LEU A 1 130 ? 42.779 46.762 54.233 1.00 30.31 145 LEU A O 1
ATOM 803 N N . HIS A 1 131 ? 44.226 48.513 54.164 1.00 25.52 146 HIS A N 1
ATOM 804 C CA . HIS A 1 131 ? 44.231 48.698 52.710 1.00 29.99 146 HIS A CA 1
ATOM 805 C C . HIS A 1 131 ? 42.821 48.871 52.091 1.00 32.14 146 HIS A C 1
ATOM 806 O O . HIS A 1 131 ? 42.514 48.305 51.025 1.00 25.48 146 HIS A O 1
ATOM 813 N N . LEU A 1 132 ? 41.959 49.630 52.777 1.00 26.45 147 LEU A N 1
ATOM 814 C CA . LEU A 1 132 ? 40.604 49.901 52.278 1.00 22.28 147 LEU A CA 1
ATOM 815 C C . LEU A 1 132 ? 40.294 51.396 52.127 1.00 28.02 147 LEU A C 1
ATOM 816 O O . LEU A 1 132 ? 39.178 51.776 51.788 1.00 27.45 147 LEU A O 1
ATOM 821 N N . ASN A 1 133 ? 41.301 52.222 52.384 1.00 31.96 148 ASN A N 1
ATOM 822 C CA . ASN A 1 133 ? 41.226 53.654 52.129 1.00 29.81 148 ASN A CA 1
ATOM 823 C C . ASN A 1 133 ? 42.565 54.159 51.596 1.00 33.41 148 ASN A C 1
ATOM 824 O O . ASN A 1 133 ? 43.498 53.372 51.416 1.00 28.95 148 ASN A O 1
ATOM 829 N N . ALA A 1 134 ? 42.659 55.470 51.379 1.00 33.11 149 ALA A N 1
ATOM 830 C CA . ALA A 1 134 ? 43.849 56.099 50.797 1.00 32.99 149 ALA A CA 1
ATOM 831 C C . ALA A 1 134 ? 44.888 56.515 51.830 1.00 33.92 149 ALA A C 1
ATOM 832 O O . ALA A 1 134 ? 45.892 57.131 51.482 1.00 40.16 149 ALA A O 1
ATOM 834 N N . GLY A 1 135 ? 44.652 56.178 53.092 1.00 35.93 150 GLY A N 1
ATOM 835 C CA . GLY A 1 135 ? 45.568 56.538 54.169 1.00 38.45 150 GLY A CA 1
ATOM 836 C C . GLY A 1 135 ? 44.862 56.854 55.471 1.00 39.75 150 GLY A C 1
ATOM 837 O O . GLY A 1 135 ? 43.715 57.313 55.478 1.00 38.59 150 GLY A O 1
ATOM 838 N N . GLY A 1 136 ? 45.565 56.616 56.574 1.00 43.38 151 GLY A N 1
ATOM 839 C CA . GLY A 1 136 ? 45.028 56.822 57.917 1.00 47.19 151 GLY A CA 1
ATOM 840 C C . GLY A 1 136 ? 44.790 58.266 58.325 1.00 47.91 151 GLY A C 1
ATOM 841 O O . GLY A 1 136 ? 44.082 58.520 59.297 1.00 41.52 151 GLY A O 1
ATOM 842 N N . ASP A 1 137 ? 45.373 59.204 57.583 1.00 47.41 152 ASP A N 1
ATOM 843 C CA . ASP A 1 137 ? 45.194 60.635 57.851 1.00 56.97 152 ASP A CA 1
ATOM 844 C C . ASP A 1 137 ? 44.046 61.275 57.056 1.00 54.51 152 ASP A C 1
ATOM 845 O O . ASP A 1 137 ? 43.854 62.492 57.104 1.00 54.03 152 ASP A O 1
ATOM 850 N N . ARG A 1 138 ? 43.280 60.453 56.340 1.00 47.32 153 ARG A N 1
ATOM 851 C CA . ARG A 1 138 ? 42.138 60.944 55.564 1.00 42.79 153 ARG A CA 1
ATOM 852 C C . ARG A 1 138 ? 40.857 60.995 56.413 1.00 44.95 153 ARG A C 1
ATOM 853 O O . ARG A 1 138 ? 40.286 59.959 56.771 1.00 36.18 153 ARG A O 1
ATOM 861 N N . THR A 1 139 ? 40.421 62.213 56.738 1.00 42.16 154 THR A N 1
ATOM 862 C CA . THR A 1 139 ? 39.213 62.436 57.540 1.00 39.27 154 THR A CA 1
ATOM 863 C C . THR A 1 139 ? 37.947 62.378 56.680 1.00 38.07 154 THR A C 1
ATOM 864 O O . THR A 1 139 ? 36.830 62.299 57.204 1.00 38.82 154 THR A O 1
ATOM 868 N N . ASP A 1 140 ? 38.130 62.433 55.361 1.00 38.05 155 ASP A N 1
ATOM 869 C CA . ASP A 1 140 ? 37.028 62.334 54.393 1.00 38.33 155 ASP A CA 1
ATOM 870 C C . ASP A 1 140 ? 36.762 60.891 53.930 1.00 42.63 155 ASP A C 1
ATOM 871 O O . ASP A 1 140 ? 36.027 60.661 52.961 1.00 43.08 155 ASP A O 1
ATOM 876 N N . GLN A 1 141 ? 37.366 59.926 54.616 1.00 44.17 156 GLN A N 1
ATOM 877 C CA . GLN A 1 141 ? 37.250 58.518 54.235 1.00 39.79 156 GLN A CA 1
ATOM 878 C C . GLN A 1 141 ? 37.052 57.659 55.481 1.00 40.35 156 GLN A C 1
ATOM 879 O O . GLN A 1 141 ? 37.534 58.031 56.557 1.00 38.46 156 GLN A O 1
ATOM 885 N N . PRO A 1 142 ? 36.333 56.514 55.351 1.00 36.01 157 PRO A N 1
ATOM 886 C CA . PRO A 1 142 ? 36.181 55.594 56.482 1.00 32.75 157 PRO A CA 1
ATOM 887 C C . PRO A 1 142 ? 37.521 55.053 56.976 1.00 32.74 157 PRO A C 1
ATOM 888 O O . PRO A 1 142 ? 38.406 54.727 56.176 1.00 35.29 157 PRO A O 1
ATOM 892 N N . GLN A 1 143 ? 37.662 54.980 58.292 1.00 31.15 158 GLN A N 1
ATOM 893 C CA . GLN A 1 143 ? 38.837 54.393 58.909 1.00 30.56 158 GLN A CA 1
ATOM 894 C C . GLN A 1 143 ? 38.409 53.155 59.673 1.00 31.04 158 GLN A C 1
ATOM 895 O O . GLN A 1 143 ? 37.220 52.828 59.694 1.00 30.69 158 GLN A O 1
ATOM 901 N N . ALA A 1 144 ? 39.367 52.469 60.296 1.00 29.42 159 ALA A N 1
ATOM 902 C CA . ALA A 1 144 ? 39.095 51.216 61.011 1.00 25.44 159 ALA A CA 1
ATOM 903 C C . ALA A 1 144 ? 37.910 51.275 61.985 1.00 33.53 159 ALA A C 1
ATOM 904 O O . ALA A 1 144 ? 37.081 50.363 62.007 1.00 27.08 159 ALA A O 1
ATOM 906 N N . GLN A 1 145 ? 37.821 52.351 62.772 1.00 35.75 160 GLN A N 1
ATOM 907 C CA . GLN A 1 145 ? 36.701 52.518 63.705 1.00 37.52 160 GLN A CA 1
ATOM 908 C C . GLN A 1 145 ? 35.358 52.682 62.989 1.00 31.50 160 GLN A C 1
ATOM 909 O O . GLN A 1 145 ? 34.367 52.066 63.390 1.00 34.77 160 GLN A O 1
ATOM 915 N N . ASP A 1 146 ? 35.338 53.482 61.921 1.00 32.90 161 ASP A N 1
ATOM 916 C CA . ASP A 1 146 ? 34.148 53.628 61.076 1.00 31.90 161 ASP A CA 1
ATOM 917 C C . ASP A 1 146 ? 33.679 52.278 60.512 1.00 33.40 161 ASP A C 1
ATOM 918 O O . ASP A 1 146 ? 32.478 52.036 60.370 1.00 30.20 161 ASP A O 1
ATOM 923 N N . MET A 1 147 ? 34.645 51.407 60.216 1.00 36.15 162 MET A N 1
ATOM 924 C CA . MET A 1 147 ? 34.390 50.071 59.669 1.00 35.44 162 MET A CA 1
ATOM 925 C C . MET A 1 147 ? 33.979 49.058 60.747 1.00 34.55 162 MET A C 1
ATOM 926 O O . MET A 1 147 ? 33.753 47.879 60.444 1.00 32.93 162 MET A O 1
ATOM 931 N N . GLY A 1 148 ? 33.894 49.514 61.998 1.00 30.23 163 GLY A N 1
ATOM 932 C CA . GLY A 1 148 ? 33.351 48.713 63.106 1.00 26.12 163 GLY A CA 1
ATOM 933 C C . GLY A 1 148 ? 34.350 48.128 64.087 1.00 26.69 163 GLY A C 1
ATOM 934 O O . GLY A 1 148 ? 33.964 47.416 65.015 1.00 34.39 163 GLY A O 1
ATOM 935 N N . PHE A 1 149 ? 35.632 48.415 63.887 1.00 30.80 164 PHE A N 1
ATOM 936 C CA . PHE A 1 149 ? 36.671 47.905 64.773 1.00 29.18 164 PHE A CA 1
ATOM 937 C C . PHE A 1 149 ? 36.935 48.909 65.883 1.00 31.87 164 PHE A C 1
ATOM 938 O O . PHE A 1 149 ? 37.412 50.009 65.621 1.00 28.79 164 PHE A O 1
ATOM 946 N N . ASP A 1 150 ? 36.617 48.522 67.118 1.00 32.41 165 ASP A N 1
ATOM 947 C CA . ASP A 1 150 ? 36.774 49.424 68.272 1.00 30.63 165 ASP A CA 1
ATOM 948 C C . ASP A 1 150 ? 38.213 49.524 68.777 1.00 35.46 165 ASP A C 1
ATOM 949 O O . ASP A 1 150 ? 38.572 50.481 69.473 1.00 40.92 165 ASP A O 1
ATOM 954 N N . TYR A 1 151 ? 39.026 48.530 68.424 1.00 32.17 166 TYR A N 1
ATOM 955 C CA . TYR A 1 151 ? 40.472 48.568 68.629 1.00 27.25 166 TYR A CA 1
ATOM 956 C C . TYR A 1 151 ? 41.164 48.273 67.295 1.00 37.98 166 TYR A C 1
ATOM 957 O O . TYR A 1 151 ? 40.753 47.355 66.583 1.00 31.60 166 TYR A O 1
ATOM 966 N N . SER A 1 152 ? 42.213 49.029 66.966 1.00 34.25 167 SER A N 1
ATOM 967 C CA . SER A 1 152 ? 43.025 48.729 65.769 1.00 36.00 167 SER A CA 1
ATOM 968 C C . SER A 1 152 ? 44.530 49.030 65.847 1.00 36.06 167 SER A C 1
ATOM 969 O O . SER A 1 152 ? 44.921 50.111 66.278 1.00 36.18 167 SER A O 1
ATOM 972 N N . LEU A 1 153 ? 45.367 48.068 65.445 1.00 27.78 168 LEU A N 1
ATOM 973 C CA . LEU A 1 153 ? 46.768 48.365 65.086 1.00 32.34 168 LEU A CA 1
ATOM 974 C C . LEU A 1 153 ? 46.906 48.188 63.571 1.00 33.12 168 LEU A C 1
ATOM 975 O O . LEU A 1 153 ? 47.052 47.065 63.076 1.00 35.41 168 LEU A O 1
ATOM 980 N N . ALA A 1 154 ? 46.864 49.299 62.849 1.00 28.50 169 ALA A N 1
ATOM 981 C CA . ALA A 1 154 ? 46.643 49.271 61.401 1.00 31.49 169 ALA A CA 1
ATOM 982 C C . ALA A 1 154 ? 47.763 49.838 60.538 1.00 36.59 169 ALA A C 1
ATOM 983 O O . ALA A 1 154 ? 48.306 50.904 60.832 1.00 31.35 169 ALA A O 1
ATOM 985 N N . ASN A 1 155 ? 48.091 49.114 59.466 1.00 27.65 170 ASN A N 1
ATOM 986 C CA . ASN A 1 155 ? 48.812 49.667 58.324 1.00 29.39 170 ASN A CA 1
ATOM 987 C C . ASN A 1 155 ? 47.761 49.968 57.257 1.00 33.80 170 ASN A C 1
ATOM 988 O O . ASN A 1 155 ? 47.150 49.054 56.712 1.00 29.43 170 ASN A O 1
ATOM 993 N N . THR A 1 156 ? 47.525 51.246 56.966 1.00 28.26 171 THR A N 1
ATOM 994 C CA . THR A 1 156 ? 46.519 51.605 55.959 1.00 29.79 171 THR A CA 1
ATOM 995 C C . THR A 1 156 ? 46.985 51.340 54.516 1.00 39.02 171 THR A C 1
ATOM 996 O O . THR A 1 156 ? 46.174 51.334 53.581 1.00 42.47 171 THR A O 1
ATOM 1000 N N . ALA A 1 157 ? 48.283 51.087 54.358 1.00 33.66 172 ALA A N 1
ATOM 1001 C CA . ALA A 1 157 ? 48.899 50.927 53.046 1.00 31.26 172 ALA A CA 1
ATOM 1002 C C . ALA A 1 157 ? 48.942 49.452 52.612 1.00 29.72 172 ALA A C 1
ATOM 1003 O O . ALA A 1 157 ? 48.749 48.540 53.428 1.00 25.09 172 ALA A O 1
ATOM 1005 N N . GLY A 1 158 ? 49.222 49.228 51.331 1.00 25.34 173 GLY A N 1
ATOM 1006 C CA . GLY A 1 158 ? 49.241 47.871 50.760 1.00 34.37 173 GLY A CA 1
ATOM 1007 C C . GLY A 1 158 ? 50.460 47.003 51.048 1.00 33.41 173 GLY A C 1
ATOM 1008 O O . GLY A 1 158 ? 50.496 45.833 50.666 1.00 33.32 173 GLY A O 1
ATOM 1009 N N . PHE A 1 159 ? 51.457 47.569 51.727 1.00 27.07 174 PHE A N 1
ATOM 1010 C CA . PHE A 1 159 ? 52.739 46.916 51.967 1.00 24.42 174 PHE A CA 1
ATOM 1011 C C . PHE A 1 159 ? 53.408 47.534 53.199 1.00 33.07 174 PHE A C 1
ATOM 1012 O O . PHE A 1 159 ? 53.061 48.645 53.611 1.00 34.87 174 PHE A O 1
ATOM 1020 N N . VAL A 1 160 ? 54.358 46.808 53.776 1.00 32.62 175 VAL A N 1
ATOM 1021 C CA . VAL A 1 160 ? 55.105 47.291 54.938 1.00 32.33 175 VAL A CA 1
ATOM 1022 C C . VAL A 1 160 ? 56.259 48.203 54.518 1.00 36.35 175 VAL A C 1
ATOM 1023 O O . VAL A 1 160 ? 56.993 47.908 53.580 1.00 22.25 175 VAL A O 1
ATOM 1027 N N . THR A 1 161 ? 56.383 49.325 55.217 1.00 33.58 176 THR A N 1
ATOM 1028 C CA . THR A 1 161 ? 57.471 50.280 55.023 1.00 26.72 176 THR A CA 1
ATOM 1029 C C . THR A 1 161 ? 58.311 50.307 56.291 1.00 30.37 176 THR A C 1
ATOM 1030 O O . THR A 1 161 ? 57.774 50.201 57.401 1.00 27.95 176 THR A O 1
ATOM 1034 N N . ASP A 1 162 ? 59.629 50.385 56.118 1.00 33.37 177 ASP A N 1
ATOM 1035 C CA . ASP A 1 162 ? 60.550 50.776 57.185 1.00 34.45 177 ASP A CA 1
ATOM 1036 C C . ASP A 1 162 ? 61.176 52.095 56.725 1.00 37.75 177 ASP A C 1
ATOM 1037 O O . ASP A 1 162 ? 61.958 52.113 55.765 1.00 31.05 177 ASP A O 1
ATOM 1042 N N . ALA A 1 163 ? 60.811 53.191 57.395 1.00 33.72 178 ALA A N 1
ATOM 1043 C CA . ALA A 1 163 ? 61.314 54.525 57.046 1.00 37.73 178 ALA A CA 1
ATOM 1044 C C . ALA A 1 163 ? 62.829 54.667 57.235 1.00 33.53 178 ALA A C 1
ATOM 1045 O O . ALA A 1 163 ? 63.474 55.398 56.491 1.00 39.04 178 ALA A O 1
ATOM 1047 N N . THR A 1 164 ? 63.399 53.936 58.192 1.00 31.49 179 THR A N 1
ATOM 1048 C CA . THR A 1 164 ? 64.849 53.978 58.422 1.00 36.85 179 THR A CA 1
ATOM 1049 C C . THR A 1 164 ? 65.661 53.291 57.318 1.00 42.61 179 THR A C 1
ATOM 1050 O O . THR A 1 164 ? 66.855 53.557 57.166 1.00 42.64 179 THR A O 1
ATOM 1054 N N . LEU A 1 165 ? 65.018 52.399 56.567 1.00 32.58 180 LEU A N 1
ATOM 1055 C CA . LEU A 1 165 ? 65.647 51.817 55.384 1.00 29.90 180 LEU A CA 1
ATOM 1056 C C . LEU A 1 165 ? 65.371 52.653 54.141 1.00 28.30 180 LEU A C 1
ATOM 1057 O O . LEU A 1 165 ? 66.272 52.878 53.340 1.00 36.87 180 LEU A O 1
ATOM 1062 N N . ASP A 1 166 ? 64.139 53.124 53.978 1.00 27.91 181 ASP A N 1
ATOM 1063 C CA . ASP A 1 166 ? 63.785 53.995 52.847 1.00 28.72 181 ASP A CA 1
ATOM 1064 C C . ASP A 1 166 ? 64.627 55.270 52.798 1.00 32.11 181 ASP A C 1
ATOM 1065 O O . ASP A 1 166 ? 65.110 55.657 51.737 1.00 38.63 181 ASP A O 1
ATOM 1070 N N . ASN A 1 167 ? 64.799 55.907 53.955 1.00 40.64 182 ASN A N 1
ATOM 1071 C CA . ASN A 1 167 ? 65.517 57.181 54.045 1.00 38.58 182 ASN A CA 1
ATOM 1072 C C . ASN A 1 167 ? 67.021 57.052 54.330 1.00 44.74 182 ASN A C 1
ATOM 1073 O O . ASN A 1 167 ? 67.702 58.066 54.529 1.00 48.76 182 ASN A O 1
ATOM 1078 N N . ALA A 1 168 ? 67.530 55.817 54.358 1.00 41.79 183 ALA A N 1
ATOM 1079 C CA . ALA A 1 168 ? 68.968 55.565 54.517 1.00 40.47 183 ALA A CA 1
ATOM 1080 C C . ALA A 1 168 ? 69.737 56.079 53.296 1.00 44.50 183 ALA A C 1
ATOM 1081 O O . ALA A 1 168 ? 69.234 56.016 52.174 1.00 49.84 183 ALA A O 1
ATOM 1083 N N . LYS A 1 169 ? 70.944 56.601 53.524 1.00 44.63 184 LYS A N 1
ATOM 1084 C CA . LYS A 1 169 ? 71.676 57.339 52.482 1.00 49.66 184 LYS A CA 1
ATOM 1085 C C . LYS A 1 169 ? 72.642 56.470 51.670 1.00 43.22 184 LYS A C 1
ATOM 1086 O O . LYS A 1 169 ? 72.829 56.699 50.473 1.00 43.15 184 LYS A O 1
ATOM 1092 N N . GLU A 1 170 ? 73.241 55.480 52.329 1.00 39.42 185 GLU A N 1
ATOM 1093 C CA . GLU A 1 170 ? 74.219 54.588 51.711 1.00 40.98 185 GLU A CA 1
ATOM 1094 C C . GLU A 1 170 ? 73.571 53.673 50.668 1.00 45.25 185 GLU A C 1
ATOM 1095 O O . GLU A 1 170 ? 72.361 53.445 50.710 1.00 40.01 185 GLU A O 1
ATOM 1101 N N . ARG A 1 171 ? 74.377 53.193 49.721 1.00 45.20 186 ARG A N 1
ATOM 1102 C CA . ARG A 1 171 ? 73.944 52.206 48.721 1.00 41.42 186 ARG A CA 1
ATOM 1103 C C . ARG A 1 171 ? 75.049 51.166 48.554 1.00 42.13 186 ARG A C 1
ATOM 1104 O O . ARG A 1 171 ? 76.189 51.527 48.252 1.00 46.10 186 ARG A O 1
ATOM 1112 N N . PRO A 1 172 ? 74.735 49.871 48.763 1.00 45.92 187 PRO A N 1
ATOM 1113 C CA . PRO A 1 172 ? 73.436 49.272 49.093 1.00 43.49 187 PRO A CA 1
ATOM 1114 C C . PRO A 1 172 ? 73.065 49.384 50.582 1.00 40.77 187 PRO A C 1
ATOM 1115 O O . PRO A 1 172 ? 73.917 49.723 51.413 1.00 38.10 187 PRO A O 1
ATOM 1119 N N . ARG A 1 173 ? 71.799 49.108 50.896 1.00 33.73 188 ARG A N 1
ATOM 1120 C CA . ARG A 1 173 ? 71.296 49.166 52.272 1.00 32.55 188 ARG A CA 1
ATOM 1121 C C . ARG A 1 173 ? 71.132 47.782 52.846 1.00 37.14 188 ARG A C 1
ATOM 1122 O O . ARG A 1 173 ? 70.618 46.874 52.190 1.00 32.60 188 ARG A O 1
ATOM 1130 N N . TYR A 1 174 ? 71.580 47.626 54.080 1.00 30.90 189 TYR A N 1
ATOM 1131 C CA . TYR A 1 174 ? 71.484 46.354 54.764 1.00 33.32 189 TYR A CA 1
ATOM 1132 C C . TYR A 1 174 ? 70.670 46.482 56.038 1.00 38.66 189 TYR A C 1
ATOM 1133 O O . TYR A 1 174 ? 70.829 47.433 56.811 1.00 37.51 189 TYR A O 1
ATOM 1142 N N . GLY A 1 175 ? 69.776 45.526 56.233 1.00 31.45 190 GLY A N 1
ATOM 1143 C CA . GLY A 1 175 ? 68.974 45.471 57.431 1.00 35.87 190 GLY A CA 1
ATOM 1144 C C . GLY A 1 175 ? 67.630 44.858 57.144 1.00 34.26 190 GLY A C 1
ATOM 1145 O O . GLY A 1 175 ? 67.054 45.034 56.055 1.00 29.88 190 GLY A O 1
ATOM 1146 N N . MET A 1 176 ? 67.138 44.130 58.134 1.00 33.50 191 MET A N 1
ATOM 1147 C CA . MET A 1 176 ? 65.812 43.547 58.079 1.00 37.00 191 MET A CA 1
ATOM 1148 C C . MET A 1 176 ? 64.748 44.639 58.278 1.00 40.09 191 MET A C 1
ATOM 1149 O O . MET A 1 176 ? 65.020 45.683 58.887 1.00 39.11 191 MET A O 1
ATOM 1154 N N . VAL A 1 177 ? 63.555 44.407 57.729 1.00 31.52 192 VAL A N 1
ATOM 1155 C CA . VAL A 1 177 ? 62.499 45.414 57.665 1.00 31.92 192 VAL A CA 1
ATOM 1156 C C . VAL A 1 177 ? 61.618 45.387 58.926 1.00 34.72 192 VAL A C 1
ATOM 1157 O O . VAL A 1 177 ? 61.054 44.349 59.278 1.00 35.85 192 VAL A O 1
ATOM 1161 N N . TYR A 1 178 ? 61.532 46.538 59.603 1.00 35.17 193 TYR A N 1
ATOM 1162 C CA . TYR A 1 178 ? 60.734 46.706 60.820 1.00 28.29 193 TYR A CA 1
ATOM 1163 C C . TYR A 1 178 ? 59.710 47.815 60.577 1.00 32.76 193 TYR A C 1
ATOM 1164 O O . TYR A 1 178 ? 60.095 48.946 60.277 1.00 32.85 193 TYR A O 1
ATOM 1173 N N . PRO A 1 179 ? 58.403 47.493 60.686 1.00 31.35 194 PRO A N 1
ATOM 1174 C CA . PRO A 1 179 ? 57.305 48.384 60.291 1.00 30.08 194 PRO A CA 1
ATOM 1175 C C . PRO A 1 179 ? 57.299 49.752 60.973 1.00 36.68 194 PRO A C 1
ATOM 1176 O O . PRO A 1 179 ? 57.386 49.843 62.204 1.00 30.84 194 PRO A O 1
ATOM 1180 N N . THR A 1 180 ? 57.203 50.795 60.154 1.00 29.13 195 THR A N 1
ATOM 1181 C CA . THR A 1 180 ? 56.980 52.153 60.631 1.00 37.18 195 THR A CA 1
ATOM 1182 C C . THR A 1 180 ? 55.645 52.652 60.078 1.00 39.43 195 THR A C 1
ATOM 1183 O O . THR A 1 180 ? 55.117 52.098 59.105 1.00 36.69 195 THR A O 1
ATOM 1187 N N . GLY A 1 181 ? 55.087 53.679 60.708 1.00 30.65 196 GLY A N 1
ATOM 1188 C CA . GLY A 1 181 ? 53.909 54.350 60.177 1.00 32.25 196 GLY A CA 1
ATOM 1189 C C . GLY A 1 181 ? 52.577 53.707 60.516 1.00 23.78 196 GLY A C 1
ATOM 1190 O O . GLY A 1 181 ? 51.543 54.111 59.987 1.00 30.56 196 GLY A O 1
ATOM 1191 N N . TRP A 1 182 ? 52.586 52.704 61.391 1.00 28.68 197 TRP A N 1
ATOM 1192 C CA . TRP A 1 182 ? 51.333 52.043 61.765 1.00 32.05 197 TRP A CA 1
ATOM 1193 C C . TRP A 1 182 ? 50.630 52.896 62.808 1.00 38.18 197 TRP A C 1
ATOM 1194 O O . TRP A 1 182 ? 51.266 53.698 63.500 1.00 38.44 197 TRP A O 1
ATOM 1205 N N . LEU A 1 183 ? 49.315 52.740 62.895 1.00 34.68 198 LEU A N 1
ATOM 1206 C CA . LEU A 1 183 ? 48.514 53.520 63.827 1.00 32.35 198 LEU A CA 1
ATOM 1207 C C . LEU A 1 183 ? 47.872 52.605 64.853 1.00 36.84 198 LEU A C 1
ATOM 1208 O O . LEU A 1 183 ? 47.244 51.614 64.486 1.00 35.18 198 LEU A O 1
ATOM 1213 N N . ARG A 1 184 ? 48.046 52.915 66.136 1.00 35.59 199 ARG A N 1
ATOM 1214 C CA . ARG A 1 184 ? 47.273 52.244 67.171 1.00 28.66 199 ARG A CA 1
ATOM 1215 C C . ARG A 1 184 ? 46.137 53.170 67.582 1.00 41.72 199 ARG A C 1
ATOM 1216 O O . ARG A 1 184 ? 46.375 54.243 68.149 1.00 35.82 199 ARG A O 1
ATOM 1224 N N . ASN A 1 185 ? 44.915 52.751 67.258 1.00 38.14 200 ASN A N 1
ATOM 1225 C CA . ASN A 1 185 ? 43.689 53.513 67.514 1.00 37.62 200 ASN A CA 1
ATOM 1226 C C . ASN A 1 185 ? 43.741 54.957 67.003 1.00 42.43 200 ASN A C 1
ATOM 1227 O O . ASN A 1 185 ? 43.382 55.902 67.715 1.00 43.02 200 ASN A O 1
ATOM 1232 N N . GLY A 1 186 ? 44.217 55.109 65.768 1.00 31.30 201 GLY A N 1
ATOM 1233 C CA . GLY A 1 186 ? 44.318 56.409 65.110 1.00 33.65 201 GLY A CA 1
ATOM 1234 C C . GLY A 1 186 ? 45.593 57.193 65.411 1.00 30.44 201 GLY A C 1
ATOM 1235 O O . GLY A 1 186 ? 45.863 58.209 64.771 1.00 39.43 201 GLY A O 1
ATOM 1236 N N . GLN A 1 187 ? 46.373 56.711 66.378 1.00 40.54 202 GLN A N 1
ATOM 1237 C CA . GLN A 1 187 ? 47.550 57.424 66.871 1.00 44.33 202 GLN A CA 1
ATOM 1238 C C . GLN A 1 187 ? 48.846 56.797 66.367 1.00 43.24 202 GLN A C 1
ATOM 1239 O O . GLN A 1 187 ? 48.985 55.572 66.407 1.00 42.27 202 GLN A O 1
ATOM 1245 N N . PRO A 1 188 ? 49.797 57.636 65.891 1.00 45.46 203 PRO A N 1
ATOM 1246 C CA . PRO A 1 188 ? 51.148 57.216 65.489 1.00 43.78 203 PRO A CA 1
ATOM 1247 C C . PRO A 1 188 ? 51.883 56.343 66.515 1.00 45.90 203 PRO A C 1
ATOM 1248 O O . PRO A 1 188 ? 51.735 56.534 67.728 1.00 45.92 203 PRO A O 1
ATOM 1252 N N . THR A 1 189 ? 52.649 55.379 66.010 1.00 40.62 204 THR A N 1
ATOM 1253 C CA . THR A 1 189 ? 53.398 54.449 66.846 1.00 39.61 204 THR A CA 1
ATOM 1254 C C . THR A 1 189 ? 54.903 54.620 66.582 1.00 45.20 204 THR A C 1
ATOM 1255 O O . THR A 1 189 ? 55.289 55.104 65.507 1.00 45.98 204 THR A O 1
ATOM 1259 N N . PRO A 1 190 ? 55.762 54.253 67.563 1.00 40.49 205 PRO A N 1
ATOM 1260 C CA . PRO A 1 190 ? 57.190 54.168 67.246 1.00 44.38 205 PRO A CA 1
ATOM 1261 C C . PRO A 1 190 ? 57.499 53.037 66.256 1.00 43.98 205 PRO A C 1
ATOM 1262 O O . PRO A 1 190 ? 56.646 52.174 66.011 1.00 36.36 205 PRO A O 1
ATOM 1266 N N . ARG A 1 191 ? 58.698 53.063 65.676 1.00 45.45 206 ARG A N 1
ATOM 1267 C CA . ARG A 1 191 ? 59.169 51.975 64.819 1.00 39.83 206 ARG A CA 1
ATOM 1268 C C . ARG A 1 191 ? 59.101 50.666 65.606 1.00 41.93 206 ARG A C 1
ATOM 1269 O O . ARG A 1 191 ? 59.534 50.608 66.760 1.00 43.10 206 ARG A O 1
ATOM 1277 N N . ALA A 1 192 ? 58.517 49.636 64.994 1.00 35.54 207 ALA A N 1
ATOM 1278 C CA . ALA A 1 192 ? 58.347 48.345 65.651 1.00 33.30 207 ALA A CA 1
ATOM 1279 C C . ALA A 1 192 ? 59.684 47.715 66.021 1.00 39.55 207 ALA A C 1
ATOM 1280 O O . ALA A 1 192 ? 60.688 47.917 65.327 1.00 42.91 207 ALA A O 1
ATOM 1282 N N . ASP A 1 193 ? 59.681 46.964 67.122 1.00 35.39 208 ASP A N 1
ATOM 1283 C CA . ASP A 1 193 ? 60.860 46.244 67.591 1.00 42.48 208 ASP A CA 1
ATOM 1284 C C . ASP A 1 193 ? 60.763 44.765 67.223 1.00 36.84 208 ASP A C 1
ATOM 1285 O O . ASP A 1 193 ? 61.579 43.949 67.644 1.00 40.17 208 ASP A O 1
ATOM 1290 N N . LYS A 1 194 ? 59.742 44.437 66.436 1.00 43.26 209 LYS A N 1
ATOM 1291 C CA . LYS A 1 194 ? 59.574 43.103 65.876 1.00 37.38 209 LYS A CA 1
ATOM 1292 C C . LYS A 1 194 ? 59.258 43.239 64.400 1.00 28.81 209 LYS A C 1
ATOM 1293 O O . LYS A 1 194 ? 58.713 44.261 63.969 1.00 27.91 209 LYS A O 1
ATOM 1299 N N . MET A 1 195 ? 59.629 42.219 63.626 1.00 29.67 210 MET A N 1
ATOM 1300 C CA . MET A 1 195 ? 59.231 42.123 62.219 1.00 30.06 210 MET A CA 1
ATOM 1301 C C . MET A 1 195 ? 57.707 41.958 62.163 1.00 31.15 210 MET A C 1
ATOM 1302 O O . MET A 1 195 ? 57.091 41.536 63.148 1.00 28.94 210 MET A O 1
ATOM 1307 N N . SER A 1 196 ? 57.108 42.321 61.028 1.00 30.69 211 SER A N 1
ATOM 1308 C CA . SER A 1 196 ? 55.659 42.546 60.941 1.00 29.00 211 SER A CA 1
ATOM 1309 C C . SER A 1 196 ? 54.765 41.458 61.528 1.00 23.80 211 SER A C 1
ATOM 1310 O O . SER A 1 196 ? 53.813 41.767 62.239 1.00 28.98 211 SER A O 1
ATOM 1313 N N . GLY A 1 197 ? 55.081 40.197 61.235 1.00 27.45 212 GLY A N 1
ATOM 1314 C CA . GLY A 1 197 ? 54.286 39.067 61.700 1.00 27.86 212 GLY A CA 1
ATOM 1315 C C . GLY A 1 197 ? 54.192 38.972 63.207 1.00 27.92 212 GLY A C 1
ATOM 1316 O O . GLY A 1 197 ? 53.109 38.746 63.751 1.00 28.01 212 GLY A O 1
ATOM 1317 N N . GLU A 1 198 ? 55.335 39.150 63.869 1.00 30.91 213 GLU A N 1
ATOM 1318 C CA . GLU A 1 198 ? 55.410 39.138 65.328 1.00 30.30 213 GLU A CA 1
ATOM 1319 C C . GLU A 1 198 ? 54.784 40.387 65.935 1.00 30.55 213 GLU A C 1
ATOM 1320 O O . GLU A 1 198 ? 54.128 40.308 66.961 1.00 39.73 213 GLU A O 1
ATOM 1326 N N . TYR A 1 199 ? 55.000 41.529 65.297 1.00 29.13 214 TYR A N 1
ATOM 1327 C CA . TYR A 1 199 ? 54.356 42.794 65.656 1.00 31.73 214 TYR A CA 1
ATOM 1328 C C . TYR A 1 199 ? 52.825 42.687 65.641 1.00 36.13 214 TYR A C 1
ATOM 1329 O O . TYR A 1 199 ? 52.151 43.234 66.514 1.00 34.42 214 TYR A O 1
ATOM 1338 N N . VAL A 1 200 ? 52.288 41.969 64.652 1.00 28.84 215 VAL A N 1
ATOM 1339 C CA . VAL A 1 200 ? 50.851 41.706 64.570 1.00 25.11 215 VAL A CA 1
ATOM 1340 C C . VAL A 1 200 ? 50.382 40.699 65.637 1.00 25.18 215 VAL A C 1
ATOM 1341 O O . VAL A 1 200 ? 49.420 40.968 66.359 1.00 31.03 215 VAL A O 1
ATOM 1345 N N . SER A 1 201 ? 51.067 39.563 65.740 1.00 24.22 216 SER A N 1
ATOM 1346 C CA . SER A 1 201 ? 50.647 38.468 66.614 1.00 29.12 216 SER A CA 1
ATOM 1347 C C . SER A 1 201 ? 50.779 38.787 68.106 1.00 27.53 216 SER A C 1
ATOM 1348 O O . SER A 1 201 ? 49.928 38.373 68.896 1.00 31.16 216 SER A O 1
ATOM 1351 N N A SER A 1 202 ? 51.840 39.506 68.475 0.50 32.18 217 SER A N 1
ATOM 1352 N N B SER A 1 202 ? 51.834 39.506 68.483 0.50 32.28 217 SER A N 1
ATOM 1353 C CA A SER A 1 202 ? 52.021 39.975 69.853 0.50 33.17 217 SER A CA 1
ATOM 1354 C CA B SER A 1 202 ? 51.991 39.940 69.874 0.50 32.79 217 SER A CA 1
ATOM 1355 C C A SER A 1 202 ? 50.911 40.935 70.254 0.50 30.90 217 SER A C 1
ATOM 1356 C C B SER A 1 202 ? 50.914 40.946 70.266 0.50 31.10 217 SER A C 1
ATOM 1357 O O A SER A 1 202 ? 50.408 40.858 71.373 0.50 32.90 217 SER A O 1
ATOM 1358 O O B SER A 1 202 ? 50.430 40.910 71.394 0.50 33.65 217 SER A O 1
ATOM 1363 N N . GLU A 1 203 ? 50.524 41.811 69.327 1.00 28.71 218 GLU A N 1
ATOM 1364 C CA . GLU A 1 203 ? 49.397 42.730 69.525 1.00 29.46 218 GLU A CA 1
ATOM 1365 C C . GLU A 1 203 ? 48.072 41.990 69.764 1.00 37.53 218 GLU A C 1
ATOM 1366 O O . GLU A 1 203 ? 47.310 42.357 70.668 1.00 33.62 218 GLU A O 1
ATOM 1372 N N . VAL A 1 204 ? 47.823 40.940 68.973 1.00 34.75 219 VAL A N 1
ATOM 1373 C CA . VAL A 1 204 ? 46.617 40.105 69.095 1.00 32.84 219 VAL A CA 1
ATOM 1374 C C . VAL A 1 204 ? 46.578 39.383 70.438 1.00 31.30 219 VAL A C 1
ATOM 1375 O O . VAL A 1 204 ? 45.554 39.401 71.132 1.00 34.33 219 VAL A O 1
ATOM 1379 N N . VAL A 1 205 ? 47.702 38.767 70.798 1.00 27.21 220 VAL A N 1
ATOM 1380 C CA . VAL A 1 205 ? 47.830 38.043 72.062 1.00 29.02 220 VAL A CA 1
ATOM 1381 C C . VAL A 1 205 ? 47.701 38.989 73.265 1.00 35.65 220 VAL A C 1
ATOM 1382 O O . VAL A 1 205 ? 47.010 38.653 74.230 1.00 30.52 220 VAL A O 1
ATOM 1386 N N . ASN A 1 206 ? 48.329 40.169 73.181 1.00 38.19 221 ASN A N 1
ATOM 1387 C CA . ASN A 1 206 ? 48.199 41.205 74.224 1.00 40.83 221 ASN A CA 1
ATOM 1388 C C . ASN A 1 206 ? 46.764 41.671 74.419 1.00 45.21 221 ASN A C 1
ATOM 1389 O O . ASN A 1 206 ? 46.306 41.797 75.554 1.00 39.14 221 ASN A O 1
ATOM 1394 N N . TRP A 1 207 ? 46.069 41.927 73.310 1.00 37.64 222 TRP A N 1
ATOM 1395 C CA . TRP A 1 207 ? 44.688 42.411 73.344 1.00 41.14 222 TRP A CA 1
ATOM 1396 C C . TRP A 1 207 ? 43.763 41.375 73.974 1.00 40.88 222 TRP A C 1
ATOM 1397 O O . TRP A 1 207 ? 42.883 41.723 74.760 1.00 34.27 222 TRP A O 1
ATOM 1408 N N . LEU A 1 208 ? 43.985 40.106 73.635 1.00 38.83 223 LEU A N 1
ATOM 1409 C CA . LEU A 1 208 ? 43.268 38.996 74.261 1.00 39.60 223 LEU A CA 1
ATOM 1410 C C . LEU A 1 208 ? 43.638 38.823 75.737 1.00 43.56 223 LEU A C 1
ATOM 1411 O O . LEU A 1 208 ? 42.784 38.458 76.548 1.00 38.61 223 LEU A O 1
ATOM 1416 N N . ASP A 1 209 ? 44.905 39.087 76.071 1.00 48.85 224 ASP A N 1
ATOM 1417 C CA . ASP A 1 209 ? 45.387 39.036 77.455 1.00 49.23 224 ASP A CA 1
ATOM 1418 C C . ASP A 1 209 ? 44.723 40.106 78.311 1.00 52.55 224 ASP A C 1
ATOM 1419 O O . ASP A 1 209 ? 44.409 39.870 79.479 1.00 56.55 224 ASP A O 1
ATOM 1424 N N . ASN A 1 210 ? 44.508 41.277 77.720 1.00 50.82 225 ASN A N 1
ATOM 1425 C CA . ASN A 1 210 ? 43.963 42.415 78.446 1.00 55.67 225 ASN A CA 1
ATOM 1426 C C . ASN A 1 210 ? 42.461 42.625 78.224 1.00 60.91 225 ASN A C 1
ATOM 1427 O O . ASN A 1 210 ? 41.978 43.762 78.303 1.00 67.82 225 ASN A O 1
ATOM 1432 N N . LYS A 1 211 ? 41.734 41.532 77.958 1.00 61.12 226 LYS A N 1
ATOM 1433 C CA A LYS A 1 211 ? 40.283 41.590 77.770 0.50 65.71 226 LYS A CA 1
ATOM 1434 C CA B LYS A 1 211 ? 40.281 41.589 77.776 0.50 63.90 226 LYS A CA 1
ATOM 1435 C C . LYS A 1 211 ? 39.576 41.922 79.090 1.00 69.82 226 LYS A C 1
ATOM 1436 O O . LYS A 1 211 ? 39.903 41.367 80.146 1.00 72.57 226 LYS A O 1
ATOM 1447 N N . LYS A 1 212 ? 38.625 42.849 79.022 1.00 77.59 227 LYS A N 1
ATOM 1448 C CA . LYS A 1 212 ? 37.941 43.355 80.212 1.00 86.58 227 LYS A CA 1
ATOM 1449 C C . LYS A 1 212 ? 36.903 42.380 80.771 1.00 89.87 227 LYS A C 1
ATOM 1450 O O . LYS A 1 212 ? 36.852 42.153 81.984 1.00 92.34 227 LYS A O 1
ATOM 1456 N N . ASP A 1 213 ? 36.096 41.798 79.886 1.00 89.01 228 ASP A N 1
ATOM 1457 C CA . ASP A 1 213 ? 34.923 41.021 80.296 1.00 87.35 228 ASP A CA 1
ATOM 1458 C C . ASP A 1 213 ? 34.773 39.674 79.579 1.00 83.91 228 ASP A C 1
ATOM 1459 O O . ASP A 1 213 ? 35.733 39.147 79.007 1.00 83.24 228 ASP A O 1
ATOM 1464 N N . SER A 1 214 ? 33.560 39.127 79.632 1.00 79.50 229 SER A N 1
ATOM 1465 C CA . SER A 1 214 ? 33.231 37.858 78.990 1.00 72.94 229 SER A CA 1
ATOM 1466 C C . SER A 1 214 ? 32.440 38.066 77.693 1.00 66.16 229 SER A C 1
ATOM 1467 O O . SER A 1 214 ? 31.830 37.124 77.174 1.00 62.33 229 SER A O 1
ATOM 1470 N N . LYS A 1 215 ? 32.454 39.301 77.187 1.00 54.79 230 LYS A N 1
ATOM 1471 C CA . LYS A 1 215 ? 31.822 39.653 75.916 1.00 53.09 230 LYS A CA 1
ATOM 1472 C C . LYS A 1 215 ? 32.436 38.849 74.767 1.00 47.99 230 LYS A C 1
ATOM 1473 O O . LYS A 1 215 ? 33.648 38.585 74.774 1.00 44.97 230 LYS A O 1
ATOM 1479 N N . PRO A 1 216 ? 31.603 38.437 73.790 1.00 46.73 231 PRO A N 1
ATOM 1480 C CA . PRO A 1 216 ? 32.166 37.720 72.643 1.00 40.06 231 PRO A CA 1
ATOM 1481 C C . PRO A 1 216 ? 33.031 38.654 71.786 1.00 36.36 231 PRO A C 1
ATOM 1482 O O . PRO A 1 216 ? 32.741 39.851 71.701 1.00 34.53 231 PRO A O 1
ATOM 1486 N N . PHE A 1 217 ? 34.092 38.125 71.179 1.00 32.51 232 PHE A N 1
ATOM 1487 C CA . PHE A 1 217 ? 35.003 38.977 70.416 1.00 31.63 232 PHE A CA 1
ATOM 1488 C C . PHE A 1 217 ? 35.085 38.639 68.928 1.00 32.67 232 PHE A C 1
ATOM 1489 O O . PHE A 1 217 ? 34.866 37.498 68.536 1.00 27.14 232 PHE A O 1
ATOM 1497 N N . PHE A 1 218 ? 35.389 39.648 68.116 1.00 31.73 233 PHE A N 1
ATOM 1498 C CA . PHE A 1 218 ? 35.742 39.448 66.716 1.00 27.59 233 PHE A CA 1
ATOM 1499 C C . PHE A 1 218 ? 37.125 40.038 66.464 1.00 31.17 233 PHE A C 1
ATOM 1500 O O . PHE A 1 218 ? 37.323 41.245 66.600 1.00 32.94 233 PHE A O 1
ATOM 1508 N N . LEU A 1 219 ? 38.073 39.165 66.123 1.00 26.32 234 LEU A N 1
ATOM 1509 C CA . LEU A 1 219 ? 39.417 39.571 65.720 1.00 27.60 234 LEU A CA 1
ATOM 1510 C C . LEU A 1 219 ? 39.579 39.439 64.213 1.00 31.46 234 LEU A C 1
ATOM 1511 O O . LEU A 1 219 ? 39.223 38.417 63.624 1.00 30.67 234 LEU A O 1
ATOM 1516 N N . TYR A 1 220 ? 40.119 40.480 63.591 1.00 27.56 235 TYR A N 1
ATOM 1517 C CA . TYR A 1 220 ? 40.492 40.408 62.189 1.00 23.61 235 TYR A CA 1
ATOM 1518 C C . TYR A 1 220 ? 42.005 40.575 62.141 1.00 26.91 235 TYR A C 1
ATOM 1519 O O . TYR A 1 220 ? 42.528 41.677 62.330 1.00 26.25 235 TYR A O 1
ATOM 1528 N N . VAL A 1 221 ? 42.699 39.458 61.936 1.00 25.15 236 VAL A N 1
ATOM 1529 C CA . VAL A 1 221 ? 44.156 39.415 61.995 1.00 22.43 236 VAL A CA 1
ATOM 1530 C C . VAL A 1 221 ? 44.681 39.388 60.570 1.00 25.41 236 VAL A C 1
ATOM 1531 O O . VAL A 1 221 ? 44.748 38.340 59.927 1.00 26.15 236 VAL A O 1
ATOM 1535 N N . ALA A 1 222 ? 45.024 40.566 60.082 1.00 21.26 237 ALA A N 1
ATOM 1536 C CA . ALA A 1 222 ? 45.406 40.736 58.697 1.00 26.11 237 ALA A CA 1
ATOM 1537 C C . ALA A 1 222 ? 46.924 40.791 58.555 1.00 23.21 237 ALA A C 1
ATOM 1538 O O . ALA A 1 222 ? 47.511 41.870 58.436 1.00 22.11 237 ALA A O 1
ATOM 1540 N N . PHE A 1 223 ? 47.553 39.615 58.558 1.00 23.01 238 PHE A N 1
ATOM 1541 C CA . PHE A 1 223 ? 49.002 39.524 58.435 1.00 24.21 238 PHE A CA 1
ATOM 1542 C C . PHE A 1 223 ? 49.479 40.114 57.110 1.00 25.79 238 PHE A C 1
ATOM 1543 O O . PHE A 1 223 ? 48.816 39.985 56.088 1.00 27.44 238 PHE A O 1
ATOM 1551 N N . THR A 1 224 ? 50.612 40.747 57.189 1.00 24.62 239 THR A N 1
ATOM 1552 C CA A THR A 1 224 ? 51.226 41.366 55.944 0.80 30.69 239 THR A CA 1
ATOM 1553 C CA B THR A 1 224 ? 51.283 41.328 56.100 0.20 26.02 239 THR A CA 1
ATOM 1554 C C . THR A 1 224 ? 52.029 40.341 55.200 1.00 20.14 239 THR A C 1
ATOM 1555 O O . THR A 1 224 ? 52.247 40.548 54.083 1.00 28.80 239 THR A O 1
ATOM 1562 N N . GLU A 1 225 ? 52.419 39.242 55.782 1.00 23.94 240 GLU A N 1
ATOM 1563 C CA . GLU A 1 225 ? 53.108 38.138 55.105 1.00 27.76 240 GLU A CA 1
ATOM 1564 C C . GLU A 1 225 ? 52.071 37.480 54.164 1.00 18.72 240 GLU A C 1
ATOM 1565 O O . GLU A 1 225 ? 50.901 37.422 54.519 1.00 25.92 240 GLU A O 1
ATOM 1571 N N . VAL A 1 226 ? 52.448 37.027 52.965 1.00 24.59 241 VAL A N 1
ATOM 1572 C CA . VAL A 1 226 ? 53.813 36.983 52.426 1.00 24.26 241 VAL A CA 1
ATOM 1573 C C . VAL A 1 226 ? 54.110 38.067 51.379 1.00 21.92 241 VAL A C 1
ATOM 1574 O O . VAL A 1 226 ? 54.898 37.851 50.444 1.00 27.22 241 VAL A O 1
ATOM 1578 N N . HIS A 1 227 ? 53.499 39.239 51.550 1.00 23.87 242 HIS A N 1
ATOM 1579 C CA . HIS A 1 227 ? 53.681 40.376 50.646 1.00 25.84 242 HIS A CA 1
ATOM 1580 C C . HIS A 1 227 ? 55.102 40.931 50.778 1.00 25.68 242 HIS A C 1
ATOM 1581 O O . HIS A 1 227 ? 55.707 40.883 51.855 1.00 26.16 242 HIS A O 1
ATOM 1588 N N . SER A 1 228 ? 55.647 41.428 49.673 1.00 23.24 243 SER A N 1
ATOM 1589 C CA . SER A 1 228 ? 56.924 42.136 49.720 1.00 27.42 243 SER A CA 1
ATOM 1590 C C . SER A 1 228 ? 56.742 43.428 50.537 1.00 26.94 243 SER A C 1
ATOM 1591 O O . SER A 1 228 ? 55.645 44.005 50.532 1.00 23.16 243 SER A O 1
ATOM 1594 N N . PRO A 1 229 ? 57.793 43.868 51.272 1.00 27.91 244 PRO A N 1
ATOM 1595 C CA . PRO A 1 229 ? 59.111 43.235 51.493 1.00 27.09 244 PRO A CA 1
ATOM 1596 C C . PRO A 1 229 ? 59.092 42.118 52.516 1.00 25.73 244 PRO A C 1
ATOM 1597 O O . PRO A 1 229 ? 58.576 42.302 53.624 1.00 32.08 244 PRO A O 1
ATOM 1601 N N . LEU A 1 230 ? 59.649 40.968 52.144 1.00 25.99 245 LEU A N 1
ATOM 1602 C CA . LEU A 1 230 ? 59.791 39.849 53.067 1.00 24.57 245 LEU A CA 1
ATOM 1603 C C . LEU A 1 230 ? 60.720 40.256 54.209 1.00 26.84 245 LEU A C 1
ATOM 1604 O O . LEU A 1 230 ? 61.690 40.986 53.999 1.00 25.17 245 LEU A O 1
ATOM 1609 N N . ALA A 1 231 ? 60.389 39.802 55.409 1.00 27.47 246 ALA A N 1
ATOM 1610 C CA . ALA A 1 231 ? 61.234 39.980 56.583 1.00 29.03 246 ALA A CA 1
ATOM 1611 C C . ALA A 1 231 ? 61.010 38.750 57.443 1.00 30.98 246 ALA A C 1
ATOM 1612 O O . ALA A 1 231 ? 59.887 38.471 57.855 1.00 27.66 246 ALA A O 1
ATOM 1614 N N . SER A 1 232 ? 62.068 37.977 57.661 1.00 27.70 247 SER A N 1
ATOM 1615 C CA . SER A 1 232 ? 61.969 36.772 58.479 1.00 22.85 247 SER A CA 1
ATOM 1616 C C . SER A 1 232 ? 63.179 36.680 59.415 1.00 27.32 247 SER A C 1
ATOM 1617 O O . SER A 1 232 ? 64.292 37.032 59.019 1.00 29.53 247 SER A O 1
ATOM 1620 N N . PRO A 1 233 ? 62.956 36.217 60.658 1.00 27.23 248 PRO A N 1
ATOM 1621 C CA . PRO A 1 233 ? 64.025 35.860 61.598 1.00 34.98 248 PRO A CA 1
ATOM 1622 C C . PRO A 1 233 ? 64.897 34.711 61.097 1.00 38.50 248 PRO A C 1
ATOM 1623 O O . PRO A 1 233 ? 64.456 33.898 60.271 1.00 33.24 248 PRO A O 1
ATOM 1627 N N . LYS A 1 234 ? 66.120 34.655 61.625 1.00 31.29 249 LYS A N 1
ATOM 1628 C CA . LYS A 1 234 ? 67.161 33.729 61.195 1.00 33.31 249 LYS A CA 1
ATOM 1629 C C . LYS A 1 234 ? 66.732 32.267 61.257 1.00 33.11 249 LYS A C 1
ATOM 1630 O O . LYS A 1 234 ? 67.086 31.490 60.375 1.00 38.62 249 LYS A O 1
ATOM 1636 N N . LYS A 1 235 ? 65.959 31.919 62.288 1.00 33.87 250 LYS A N 1
ATOM 1637 C CA . LYS A 1 235 ? 65.400 30.574 62.491 1.00 39.80 250 LYS A CA 1
ATOM 1638 C C . LYS A 1 235 ? 64.717 30.005 61.238 1.00 35.60 250 LYS A C 1
ATOM 1639 O O . LYS A 1 235 ? 64.980 28.867 60.835 1.00 41.93 250 LYS A O 1
ATOM 1645 N N . TYR A 1 236 ? 63.853 30.813 60.632 1.00 33.72 251 TYR A N 1
ATOM 1646 C CA . TYR A 1 236 ? 63.082 30.396 59.458 1.00 36.68 251 TYR A CA 1
ATOM 1647 C C . TYR A 1 236 ? 63.954 30.434 58.213 1.00 34.55 251 TYR A C 1
ATOM 1648 O O . TYR A 1 236 ? 63.843 29.571 57.345 1.00 32.60 251 TYR A O 1
ATOM 1657 N N . LEU A 1 237 ? 64.841 31.425 58.152 1.00 30.62 252 LEU A N 1
ATOM 1658 C CA . LEU A 1 237 ? 65.844 31.515 57.095 1.00 25.48 252 LEU A CA 1
ATOM 1659 C C . LEU A 1 237 ? 66.771 30.292 57.041 1.00 34.45 252 LEU A C 1
ATOM 1660 O O . LEU A 1 237 ? 67.034 29.743 55.957 1.00 26.41 252 LEU A O 1
ATOM 1665 N N . 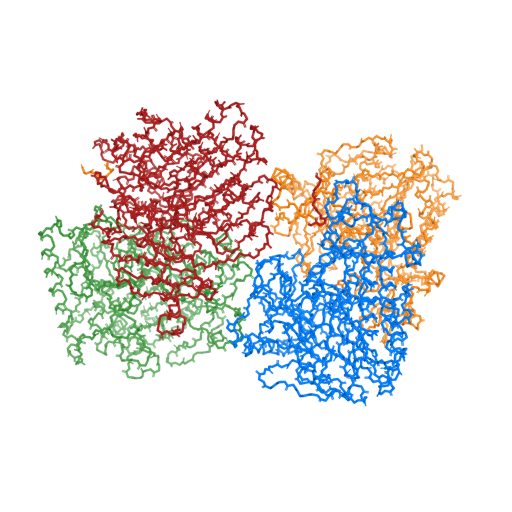ASP A 1 238 ? 67.229 29.849 58.214 1.00 36.40 253 ASP A N 1
ATOM 1666 C CA . ASP A 1 238 ? 68.093 28.671 58.337 1.00 37.69 253 ASP A CA 1
ATOM 1667 C C . ASP A 1 238 ? 67.424 27.376 57.868 1.00 31.45 253 ASP A C 1
ATOM 1668 O O . ASP A 1 238 ? 68.118 26.450 57.440 1.00 29.31 253 ASP A O 1
ATOM 1673 N N . MET A 1 239 ? 66.086 27.317 57.949 1.00 29.13 254 MET A N 1
ATOM 1674 C CA . MET A 1 239 ? 65.308 26.139 57.526 1.00 31.22 254 MET A CA 1
ATOM 1675 C C . MET A 1 239 ? 65.450 25.874 56.022 1.00 32.27 254 MET A C 1
ATOM 1676 O O . MET A 1 239 ? 65.263 24.742 55.574 1.00 29.02 254 MET A O 1
ATOM 1681 N N . TYR A 1 240 ? 65.765 26.924 55.261 1.00 29.98 255 TYR A N 1
ATOM 1682 C CA . TYR A 1 240 ? 65.816 26.847 53.791 1.00 30.38 255 TYR A CA 1
ATOM 1683 C C . TYR A 1 240 ? 67.144 27.300 53.179 1.00 31.91 255 TYR A C 1
ATOM 1684 O O . TYR A 1 240 ? 67.164 27.888 52.087 1.00 29.29 255 TYR A O 1
ATOM 1693 N N . SER A 1 241 ? 68.255 27.006 53.862 1.00 28.04 256 SER A N 1
ATOM 1694 C CA . SER A 1 241 ? 69.575 27.427 53.384 1.00 32.95 256 SER A CA 1
ATOM 1695 C C . SER A 1 241 ? 69.987 26.769 52.056 1.00 24.06 256 SER A C 1
ATOM 1696 O O . SER A 1 241 ? 70.772 27.342 51.312 1.00 29.84 256 SER A O 1
ATOM 1699 N N . GLN A 1 242 ? 69.454 25.577 51.775 1.00 25.36 257 GLN A N 1
ATOM 1700 C CA . GLN A 1 242 ? 69.666 24.899 50.486 1.00 28.40 257 GLN A CA 1
ATOM 1701 C C . GLN A 1 242 ? 69.101 25.715 49.316 1.00 30.12 257 GLN A C 1
ATOM 1702 O O . GLN A 1 242 ? 69.611 25.656 48.192 1.00 31.42 257 GLN A O 1
ATOM 1708 N N . TYR A 1 243 ? 68.077 26.508 49.613 1.00 26.87 258 TYR A N 1
ATOM 1709 C CA . TYR A 1 243 ? 67.301 27.227 48.600 1.00 31.02 258 TYR A CA 1
ATOM 1710 C C . TYR A 1 243 ? 67.701 28.681 48.474 1.00 31.40 258 TYR A C 1
ATOM 1711 O O . TYR A 1 243 ? 67.016 29.482 47.833 1.00 28.23 258 TYR A O 1
ATOM 1720 N N . MET A 1 244 ? 68.845 29.008 49.067 1.00 31.12 259 MET A N 1
ATOM 1721 C CA . MET A 1 244 ? 69.425 30.324 48.932 1.00 28.53 259 MET A CA 1
ATOM 1722 C C . MET A 1 244 ? 70.550 30.272 47.912 1.00 32.09 259 MET A C 1
ATOM 1723 O O . MET A 1 244 ? 71.314 29.307 47.873 1.00 27.32 259 MET A O 1
ATOM 1728 N N . SER A 1 245 ? 70.650 31.316 47.092 1.00 30.20 260 SER A N 1
ATOM 1729 C CA . SER A 1 245 ? 71.750 31.443 46.148 1.00 30.52 260 SER A CA 1
ATOM 1730 C C . SER A 1 245 ? 72.999 31.870 46.916 1.00 32.54 260 SER A C 1
ATOM 1731 O O . SER A 1 245 ? 72.895 32.345 48.053 1.00 29.85 260 SER A O 1
ATOM 1734 N N . ALA A 1 246 ? 74.167 31.695 46.301 1.00 30.51 261 ALA A N 1
ATOM 1735 C CA . ALA A 1 246 ? 75.430 32.143 46.900 1.00 28.35 261 ALA A CA 1
ATOM 1736 C C . ALA A 1 246 ? 75.411 33.647 47.162 1.00 27.44 261 ALA A C 1
ATOM 1737 O O . ALA A 1 246 ? 75.956 34.105 48.169 1.00 28.00 261 ALA A O 1
ATOM 1739 N N . TYR A 1 247 ? 74.760 34.417 46.281 1.00 31.11 262 TYR A N 1
ATOM 1740 C CA . TYR A 1 247 ? 74.659 35.859 46.496 1.00 31.61 262 TYR A CA 1
ATOM 1741 C C . TYR A 1 247 ? 73.820 36.206 47.733 1.00 34.88 262 TYR A C 1
ATOM 1742 O O . TYR A 1 247 ? 74.180 37.112 48.502 1.00 34.47 262 TYR A O 1
ATOM 1751 N N . GLN A 1 248 ? 72.699 35.505 47.908 1.00 27.19 263 GLN A N 1
ATOM 1752 C CA . GLN A 1 248 ? 71.873 35.694 49.098 1.00 28.07 263 GLN A CA 1
ATOM 1753 C C . GLN A 1 248 ? 72.693 35.395 50.351 1.00 26.23 263 GLN A C 1
ATOM 1754 O O . GLN A 1 248 ? 72.613 36.140 51.316 1.00 30.29 263 GLN A O 1
ATOM 1760 N N . LYS A 1 249 ? 73.452 34.302 50.339 1.00 25.03 264 LYS A N 1
ATOM 1761 C CA . LYS A 1 249 ? 74.258 33.912 51.509 1.00 32.76 264 LYS A CA 1
ATOM 1762 C C . LYS A 1 249 ? 75.323 34.958 51.874 1.00 35.28 264 LYS A C 1
ATOM 1763 O O . LYS A 1 249 ? 75.563 35.202 53.057 1.00 30.60 264 LYS A O 1
ATOM 1769 N N . GLN A 1 250 ? 75.918 35.589 50.859 1.00 29.36 265 GLN A N 1
ATOM 1770 C CA . GLN A 1 250 ? 76.858 36.697 51.057 1.00 37.07 265 GLN A CA 1
ATOM 1771 C C . GLN A 1 250 ? 76.166 37.998 51.472 1.00 37.28 265 GLN A C 1
ATOM 1772 O O . GLN A 1 250 ? 76.763 38.803 52.192 1.00 33.92 265 GLN A O 1
ATOM 1778 N N . HIS A 1 251 ? 74.920 38.205 51.020 1.00 30.84 266 HIS A N 1
ATOM 1779 C CA . HIS A 1 251 ? 74.172 39.447 51.302 1.00 31.00 266 HIS A CA 1
ATOM 1780 C C . HIS A 1 251 ? 72.745 39.219 51.859 1.00 31.05 266 HIS A C 1
ATOM 1781 O O . HIS A 1 251 ? 71.766 39.695 51.255 1.00 28.39 266 HIS A O 1
ATOM 1788 N N . PRO A 1 252 ? 72.613 38.522 53.019 1.00 29.69 267 PRO A N 1
ATOM 1789 C CA . PRO A 1 252 ? 71.261 38.074 53.415 1.00 29.70 267 PRO A CA 1
ATOM 1790 C C . PRO A 1 252 ? 70.320 39.187 53.847 1.00 31.51 267 PRO A C 1
ATOM 1791 O O . PRO A 1 252 ? 69.104 39.046 53.709 1.00 25.23 267 PRO A O 1
ATOM 1795 N N A ASP A 1 253 ? 70.904 40.281 54.348 0.50 33.12 268 ASP A N 1
ATOM 1796 N N B ASP A 1 253 ? 70.885 40.280 54.349 0.50 30.48 268 ASP A N 1
ATOM 1797 C CA A ASP A 1 253 ? 70.191 41.438 54.893 0.50 34.21 268 ASP A CA 1
ATOM 1798 C CA B ASP A 1 253 ? 70.107 41.396 54.863 0.50 28.18 268 ASP A CA 1
ATOM 1799 C C A ASP A 1 253 ? 69.932 42.534 53.860 0.50 33.78 268 ASP A C 1
ATOM 1800 C C B ASP A 1 253 ? 70.019 42.558 53.874 0.50 30.24 268 ASP A C 1
ATOM 1801 O O A ASP A 1 253 ? 69.423 43.607 54.211 0.50 26.99 268 ASP A O 1
ATOM 1802 O O B ASP A 1 253 ? 69.690 43.682 54.256 0.50 22.62 268 ASP A O 1
ATOM 1811 N N . LEU A 1 254 ? 70.286 42.277 52.600 1.00 31.08 269 LEU A N 1
ATOM 1812 C CA . LEU A 1 254 ? 70.171 43.291 51.545 1.00 30.57 269 LEU A CA 1
ATOM 1813 C C . LEU A 1 254 ? 68.727 43.767 51.378 1.00 33.10 269 LEU A C 1
ATOM 1814 O O . LEU A 1 254 ? 67.819 42.960 51.158 1.00 27.39 269 LEU A O 1
ATOM 1819 N N . PHE A 1 255 ? 68.533 45.074 51.539 1.00 24.15 270 PHE A N 1
ATOM 1820 C CA . PHE A 1 255 ? 67.223 45.702 51.433 1.00 27.35 270 PHE A CA 1
ATOM 1821 C C . PHE A 1 255 ? 66.630 45.554 50.028 1.00 29.10 270 PHE A C 1
ATOM 1822 O O . PHE A 1 255 ? 67.292 45.827 49.024 1.00 23.85 270 PHE A O 1
ATOM 1830 N N . TYR A 1 256 ? 65.364 45.146 49.969 1.00 29.50 271 TYR A N 1
ATOM 1831 C CA . TYR A 1 256 ? 64.695 44.909 48.685 1.00 28.70 271 TYR A CA 1
ATOM 1832 C C . TYR A 1 256 ? 64.665 46.105 47.716 1.00 29.48 271 TYR A C 1
ATOM 1833 O O . TYR A 1 256 ? 64.566 45.920 46.495 1.00 24.99 271 TYR A O 1
ATOM 1842 N N . GLY A 1 257 ? 64.806 47.317 48.264 1.00 26.00 272 GLY A N 1
ATOM 1843 C CA . GLY A 1 257 ? 64.863 48.544 47.474 1.00 25.97 272 GLY A CA 1
ATOM 1844 C C . GLY A 1 257 ? 66.086 48.598 46.571 1.00 27.23 272 GLY A C 1
ATOM 1845 O O . GLY A 1 257 ? 66.140 49.379 45.603 1.00 27.96 272 GLY A O 1
ATOM 1846 N N . ASP A 1 258 ? 67.051 47.736 46.886 1.00 29.80 273 ASP A N 1
ATOM 1847 C CA . ASP A 1 258 ? 68.314 47.651 46.177 1.00 33.19 273 ASP A CA 1
ATOM 1848 C C . ASP A 1 258 ? 68.517 46.328 45.401 1.00 34.97 273 ASP A C 1
ATOM 1849 O O . ASP A 1 258 ? 69.645 45.962 45.092 1.00 26.71 273 ASP A O 1
ATOM 1854 N N . TRP A 1 259 ? 67.423 45.640 45.062 1.00 33.04 274 TRP A N 1
ATOM 1855 C CA . TRP A 1 259 ? 67.495 44.322 44.409 1.00 30.09 274 TRP A CA 1
ATOM 1856 C C . TRP A 1 259 ? 67.520 44.332 42.872 1.00 29.70 274 TRP A C 1
ATOM 1857 O O . TRP A 1 259 ? 67.894 43.322 42.272 1.00 28.16 274 TRP A O 1
ATOM 1868 N N . ALA A 1 260 ? 67.143 45.454 42.242 1.00 27.14 275 ALA A N 1
ATOM 1869 C CA . ALA A 1 260 ? 66.943 45.508 40.769 1.00 29.65 275 ALA A CA 1
ATOM 1870 C C . ALA A 1 260 ? 68.146 45.118 39.902 1.00 32.16 275 ALA A C 1
ATOM 1871 O O . ALA A 1 260 ? 67.977 44.586 38.787 1.00 25.94 275 ALA A O 1
ATOM 1873 N N . ASP A 1 261 ? 69.348 45.390 40.410 1.00 22.83 276 ASP A N 1
ATOM 1874 C CA . ASP A 1 261 ? 70.570 45.195 39.639 1.00 27.61 276 ASP A CA 1
ATOM 1875 C C . ASP A 1 261 ? 71.457 44.111 40.244 1.00 27.05 276 ASP A C 1
ATOM 1876 O O . ASP A 1 261 ? 72.643 44.000 39.924 1.00 27.98 276 ASP A O 1
ATOM 1881 N N . LYS A 1 262 ? 70.863 43.307 41.117 1.00 24.23 277 LYS A N 1
ATOM 1882 C CA . LYS A 1 262 ? 71.604 42.302 41.857 1.00 23.94 277 LYS A CA 1
ATOM 1883 C C . LYS A 1 262 ? 71.265 40.899 41.348 1.00 23.41 277 LYS A C 1
ATOM 1884 O O . LYS A 1 262 ? 70.196 40.706 40.756 1.00 27.17 277 LYS A O 1
ATOM 1890 N N . PRO A 1 263 ? 72.176 39.921 41.564 1.00 27.40 278 PRO A N 1
ATOM 1891 C CA . PRO A 1 263 ? 71.883 38.518 41.256 1.00 25.78 278 PRO A CA 1
ATOM 1892 C C . PRO A 1 263 ? 70.643 37.968 41.963 1.00 28.94 278 PRO A C 1
ATOM 1893 O O . PRO A 1 263 ? 70.159 38.547 42.949 1.00 24.73 278 PRO A O 1
ATOM 1897 N N . TRP A 1 264 ? 70.132 36.859 41.432 1.00 24.15 279 TRP A N 1
ATOM 1898 C CA . TRP A 1 264 ? 68.972 36.172 41.981 1.00 21.58 279 TRP A CA 1
ATOM 1899 C C . TRP A 1 264 ? 69.290 35.667 43.386 1.00 23.35 279 TRP A C 1
ATOM 1900 O O . TRP A 1 264 ? 70.410 35.250 43.660 1.00 24.09 279 TRP A O 1
ATOM 1911 N N . ARG A 1 265 ? 68.294 35.714 44.258 1.00 23.31 280 ARG A N 1
ATOM 1912 C CA . ARG A 1 265 ? 68.459 35.363 45.666 1.00 21.19 280 ARG A CA 1
ATOM 1913 C C . ARG A 1 265 ? 68.042 33.932 45.967 1.00 25.29 280 ARG A C 1
ATOM 1914 O O . ARG A 1 265 ? 68.213 33.445 47.079 1.00 24.75 280 ARG A O 1
ATOM 1922 N N . GLY A 1 266 ? 67.491 33.255 44.968 1.00 27.40 281 GLY A N 1
ATOM 1923 C CA . GLY A 1 266 ? 66.894 31.952 45.199 1.00 23.80 281 GLY A CA 1
ATOM 1924 C C . GLY A 1 266 ? 65.466 32.063 45.723 1.00 22.43 281 GLY A C 1
ATOM 1925 O O . GLY A 1 266 ? 64.833 33.119 45.661 1.00 27.78 281 GLY A O 1
ATOM 1926 N N . VAL A 1 267 ? 64.962 30.949 46.229 1.00 23.50 282 VAL A N 1
ATOM 1927 C CA . VAL A 1 267 ? 63.569 30.850 46.651 1.00 26.58 282 VAL A CA 1
ATOM 1928 C C . VAL A 1 267 ? 63.400 30.742 48.187 1.00 24.51 282 VAL A C 1
ATOM 1929 O O . VAL A 1 267 ? 62.285 30.793 48.704 1.00 23.41 282 VAL A O 1
ATOM 1933 N N . GLY A 1 268 ? 64.514 30.646 48.905 1.00 25.19 283 GLY A N 1
ATOM 1934 C CA . GLY A 1 268 ? 64.486 30.342 50.336 1.00 22.37 283 GLY A CA 1
ATOM 1935 C C . GLY A 1 268 ? 63.910 31.412 51.236 1.00 24.73 283 GLY A C 1
ATOM 1936 O O . GLY A 1 268 ? 63.250 31.083 52.229 1.00 26.55 283 GLY A O 1
ATOM 1937 N N . GLU A 1 269 ? 64.169 32.683 50.908 1.00 22.05 284 GLU A N 1
ATOM 1938 C CA . GLU A 1 269 ? 63.604 33.809 51.665 1.00 28.81 284 GLU A CA 1
ATOM 1939 C C . GLU A 1 269 ? 62.072 33.823 51.614 1.00 32.23 284 GLU A C 1
ATOM 1940 O O . GLU A 1 269 ? 61.416 34.118 52.620 1.00 25.88 284 GLU A O 1
ATOM 1946 N N . TYR A 1 270 ? 61.512 33.484 50.449 1.00 21.71 285 TYR A N 1
ATOM 1947 C CA . TYR A 1 270 ? 60.063 33.293 50.320 1.00 24.29 285 TYR A CA 1
ATOM 1948 C C . TYR A 1 270 ? 59.510 32.187 51.236 1.00 22.07 285 TYR A C 1
ATOM 1949 O O . TYR A 1 270 ? 58.505 32.394 51.930 1.00 23.06 285 TYR A O 1
ATOM 1958 N N . TYR A 1 271 ? 60.159 31.023 51.238 1.00 20.94 286 TYR A N 1
ATOM 1959 C CA . TYR A 1 271 ? 59.713 29.896 52.059 1.00 20.02 286 TYR A CA 1
ATOM 1960 C C . TYR A 1 271 ? 59.852 30.197 53.549 1.00 24.64 286 TYR A C 1
ATOM 1961 O O . TYR A 1 271 ? 58.970 29.858 54.343 1.00 24.21 286 TYR A O 1
ATOM 1970 N N . ALA A 1 272 ? 60.966 30.835 53.904 1.00 23.56 287 ALA A N 1
ATOM 1971 C CA . ALA A 1 272 ? 61.198 31.344 55.257 1.00 25.79 287 ALA A CA 1
ATOM 1972 C C . ALA A 1 272 ? 60.029 32.220 55.707 1.00 27.51 287 ALA A C 1
ATOM 1973 O O . ALA A 1 272 ? 59.498 32.046 56.801 1.00 24.17 287 ALA A O 1
ATOM 1975 N N . ASN A 1 273 ? 59.605 33.133 54.836 1.00 22.29 288 ASN A N 1
ATOM 1976 C CA . ASN A 1 273 ? 58.473 33.994 55.140 1.00 26.19 288 ASN A CA 1
ATOM 1977 C C . ASN A 1 273 ? 57.147 33.254 55.323 1.00 26.31 288 ASN A C 1
ATOM 1978 O O . ASN A 1 273 ? 56.358 33.607 56.213 1.00 22.44 288 ASN A O 1
ATOM 1983 N N . ILE A 1 274 ? 56.922 32.207 54.526 1.00 23.98 289 ILE A N 1
ATOM 1984 C CA . ILE A 1 274 ? 55.746 31.349 54.719 1.00 24.65 289 ILE A CA 1
ATOM 1985 C C . ILE A 1 274 ? 55.754 30.665 56.104 1.00 24.04 289 ILE A C 1
ATOM 1986 O O . ILE A 1 274 ? 54.741 30.666 56.819 1.00 23.99 289 ILE A O 1
ATOM 1991 N N . SER A 1 275 ? 56.896 30.087 56.477 1.00 24.07 290 SER A N 1
ATOM 1992 C CA . SER A 1 275 ? 57.040 29.438 57.787 1.00 27.06 290 SER A CA 1
ATOM 1993 C C . SER A 1 275 ? 56.912 30.423 58.961 1.00 27.28 290 SER A C 1
ATOM 1994 O O . SER A 1 275 ? 56.378 30.076 60.014 1.00 25.50 290 SER A O 1
ATOM 1997 N N . TYR A 1 276 ? 57.375 31.653 58.755 1.00 26.54 291 TYR A N 1
ATOM 1998 C CA . TYR A 1 276 ? 57.233 32.718 59.741 1.00 28.73 291 TYR A CA 1
ATOM 1999 C C . TYR A 1 276 ? 55.757 33.073 59.964 1.00 33.09 291 TYR A C 1
ATOM 2000 O O . TYR A 1 276 ? 55.287 33.066 61.104 1.00 24.66 291 TYR A O 1
ATOM 2009 N N . LEU A 1 277 ? 55.033 33.358 58.876 1.00 23.01 292 LEU A N 1
ATOM 2010 C CA . LEU A 1 277 ? 53.568 33.460 58.914 1.00 24.82 292 LEU A CA 1
ATOM 2011 C C . LEU A 1 277 ? 52.900 32.310 59.665 1.00 29.74 292 LEU A C 1
ATOM 2012 O O . LEU A 1 277 ? 52.097 32.552 60.575 1.00 24.73 292 LEU A O 1
ATOM 2017 N N . ASP A 1 278 ? 53.243 31.074 59.291 1.00 22.24 293 ASP A N 1
ATOM 2018 C CA . ASP A 1 278 ? 52.693 29.891 59.926 1.00 20.68 293 ASP A CA 1
ATOM 2019 C C . ASP A 1 278 ? 52.865 29.943 61.458 1.00 21.42 293 ASP A C 1
ATOM 2020 O O . ASP A 1 278 ? 51.930 29.659 62.194 1.00 27.11 293 ASP A O 1
ATOM 2025 N N . ALA A 1 279 ? 54.057 30.339 61.895 1.00 25.06 294 ALA A N 1
ATOM 2026 C CA . ALA A 1 279 ? 54.399 30.417 63.319 1.00 26.21 294 ALA A CA 1
ATOM 2027 C C . ALA A 1 279 ? 53.543 31.452 64.060 1.00 28.40 294 ALA A C 1
ATOM 2028 O O . ALA A 1 279 ? 53.090 31.200 65.184 1.00 26.87 294 ALA A O 1
ATOM 2030 N N . GLN A 1 280 ? 53.313 32.594 63.416 1.00 28.52 295 GLN A N 1
ATOM 2031 C CA . GLN A 1 280 ? 52.509 33.677 63.990 1.00 27.41 295 GLN A CA 1
ATOM 2032 C C . GLN A 1 280 ? 51.020 33.349 64.035 1.00 36.26 295 GLN A C 1
ATOM 2033 O O . GLN A 1 280 ? 50.327 33.720 64.984 1.00 35.24 295 GLN A O 1
ATOM 2039 N N . VAL A 1 281 ? 50.530 32.679 62.992 1.00 31.54 296 VAL A N 1
ATOM 2040 C CA . VAL A 1 281 ? 49.201 32.077 63.015 1.00 29.23 296 VAL A CA 1
ATOM 2041 C C . VAL A 1 281 ? 49.103 31.121 64.217 1.00 31.90 296 VAL A C 1
ATOM 2042 O O . VAL A 1 281 ? 48.157 31.208 65.009 1.00 32.14 296 VAL A O 1
ATOM 2046 N N . GLY A 1 282 ? 50.109 30.258 64.377 1.00 25.81 297 GLY A N 1
ATOM 2047 C CA . GLY A 1 282 ? 50.166 29.307 65.491 1.00 29.63 297 GLY A CA 1
ATOM 2048 C C . GLY A 1 282 ? 50.101 29.964 66.859 1.00 34.46 297 GLY A C 1
ATOM 2049 O O . GLY A 1 282 ? 49.454 29.439 67.759 1.00 36.44 297 GLY A O 1
ATOM 2050 N N . LYS A 1 283 ? 50.744 31.127 66.991 1.00 34.40 298 LYS A N 1
ATOM 2051 C CA A LYS A 1 283 ? 50.752 31.912 68.227 0.80 37.41 298 LYS A CA 1
ATOM 2052 C CA B LYS A 1 283 ? 50.729 31.870 68.251 0.20 32.09 298 LYS A CA 1
ATOM 2053 C C . LYS A 1 283 ? 49.345 32.429 68.563 1.00 39.63 298 LYS A C 1
ATOM 2054 O O . LYS A 1 283 ? 48.937 32.461 69.725 1.00 30.57 298 LYS A O 1
ATOM 2065 N N . VAL A 1 284 ? 48.616 32.845 67.530 1.00 31.01 299 VAL A N 1
ATOM 2066 C CA . VAL A 1 284 ? 47.237 33.315 67.693 1.00 32.62 299 VAL A CA 1
ATOM 2067 C C . VAL A 1 284 ? 46.319 32.134 68.074 1.00 33.70 299 VAL A C 1
ATOM 2068 O O . VAL A 1 284 ? 45.533 32.233 69.018 1.00 32.12 299 VAL A O 1
ATOM 2072 N N . LEU A 1 285 ? 46.471 31.006 67.381 1.00 26.76 300 LEU A N 1
ATOM 2073 C CA . LEU A 1 285 ? 45.668 29.816 67.648 1.00 29.42 300 LEU A CA 1
ATOM 2074 C C . LEU A 1 285 ? 45.934 29.225 69.036 1.00 36.00 300 LEU A C 1
ATOM 2075 O O . LEU A 1 285 ? 45.002 28.780 69.710 1.00 39.79 300 LEU A O 1
ATOM 2080 N N . ASP A 1 286 ? 47.203 29.233 69.453 1.00 36.47 301 ASP A N 1
ATOM 2081 C CA . ASP A 1 286 ? 47.596 28.742 70.777 1.00 37.99 301 ASP A CA 1
ATOM 2082 C C . ASP A 1 286 ? 47.039 29.601 71.906 1.00 35.72 301 ASP A C 1
ATOM 2083 O O . ASP A 1 286 ? 46.716 29.080 72.972 1.00 40.10 301 ASP A O 1
ATOM 2088 N N . LYS A 1 287 ? 46.936 30.906 71.669 1.00 36.38 302 LYS A N 1
ATOM 2089 C CA . LYS A 1 287 ? 46.310 31.824 72.622 1.00 38.50 302 LYS A CA 1
ATOM 2090 C C . LYS A 1 287 ? 44.799 31.566 72.782 1.00 40.69 302 LYS A C 1
ATOM 2091 O O . LYS A 1 287 ? 44.302 31.538 73.907 1.00 40.21 302 LYS A O 1
ATOM 2097 N N . ILE A 1 288 ? 44.088 31.358 71.669 1.00 36.32 303 ILE A N 1
ATOM 2098 C CA . ILE A 1 288 ? 42.660 30.982 71.699 1.00 35.52 303 ILE A CA 1
ATOM 2099 C C . ILE A 1 288 ? 42.404 29.697 72.510 1.00 35.68 303 ILE A C 1
ATOM 2100 O O . ILE A 1 288 ? 41.466 29.638 73.315 1.00 41.73 303 ILE A O 1
ATOM 2105 N N . LYS A 1 289 ? 43.250 28.688 72.314 1.00 31.87 304 LYS A N 1
ATOM 2106 C CA . LYS A 1 289 ? 43.122 27.423 73.036 1.00 36.79 304 LYS A CA 1
ATOM 2107 C C . LYS A 1 289 ? 43.458 27.565 74.529 1.00 39.75 304 LYS A C 1
ATOM 2108 O O . LYS A 1 289 ? 42.735 27.039 75.379 1.00 39.28 304 LYS A O 1
ATOM 2114 N N . ALA A 1 290 ? 44.540 28.289 74.826 1.00 45.56 305 ALA A N 1
ATOM 2115 C CA . ALA A 1 290 ? 45.017 28.502 76.198 1.00 43.56 305 ALA A CA 1
ATOM 2116 C C . ALA A 1 290 ? 44.022 29.256 77.070 1.00 46.42 305 ALA A C 1
ATOM 2117 O O . ALA A 1 290 ? 43.885 28.954 78.256 1.00 46.51 305 ALA A O 1
ATOM 2119 N N . MET A 1 291 ? 43.326 30.227 76.484 1.00 42.15 306 MET A N 1
ATOM 2120 C CA . MET A 1 291 ? 42.350 31.032 77.230 1.00 47.32 306 MET A CA 1
ATOM 2121 C C . MET A 1 291 ? 40.991 30.329 77.428 1.00 45.20 306 MET A C 1
ATOM 2122 O O . MET A 1 291 ? 40.053 30.913 77.978 1.00 46.58 306 MET A O 1
ATOM 2127 N N . GLY A 1 292 ? 40.907 29.076 76.986 1.00 33.98 307 GLY A N 1
ATOM 2128 C CA . GLY A 1 292 ? 39.711 28.255 77.128 1.00 33.43 307 GLY A CA 1
ATOM 2129 C C . GLY A 1 292 ? 38.616 28.526 76.106 1.00 39.94 307 GLY A C 1
ATOM 2130 O O . GLY A 1 292 ? 37.446 28.236 76.361 1.00 45.30 307 GLY A O 1
ATOM 2131 N N . GLU A 1 293 ? 38.991 29.058 74.943 1.00 37.73 308 GLU A N 1
ATOM 2132 C CA . GLU A 1 293 ? 38.001 29.491 73.951 1.00 38.73 308 GLU A CA 1
ATOM 2133 C C . GLU A 1 293 ? 37.980 28.704 72.627 1.00 36.44 308 GLU A C 1
ATOM 2134 O O . GLU A 1 293 ? 37.388 29.165 71.659 1.00 37.51 308 GLU A O 1
ATOM 2140 N N . GLU A 1 294 ? 38.594 27.524 72.594 1.00 37.04 309 GLU A N 1
ATOM 2141 C CA . GLU A 1 294 ? 38.604 26.707 71.376 1.00 34.70 309 GLU A CA 1
ATOM 2142 C C . GLU A 1 294 ? 37.199 26.282 70.944 1.00 39.45 309 GLU A C 1
ATOM 2143 O O . GLU A 1 294 ? 36.855 26.354 69.763 1.00 32.82 309 GLU A O 1
ATOM 2149 N N . ASP A 1 295 ? 36.382 25.867 71.906 1.00 38.20 310 ASP A N 1
ATOM 2150 C CA . ASP A 1 295 ? 35.050 25.342 71.597 1.00 44.27 310 ASP A CA 1
ATOM 2151 C C . ASP A 1 295 ? 33.988 26.416 71.351 1.00 34.00 310 ASP A C 1
ATOM 2152 O O . ASP A 1 295 ? 32.858 26.087 70.985 1.00 45.81 310 ASP A O 1
ATOM 2157 N N . ASN A 1 296 ? 34.355 27.687 71.542 1.00 36.21 311 ASN A N 1
ATOM 2158 C CA A ASN A 1 296 ? 33.449 28.826 71.374 0.50 32.07 311 ASN A CA 1
ATOM 2159 C CA B ASN A 1 296 ? 33.405 28.775 71.309 0.50 33.16 311 ASN A CA 1
ATOM 2160 C C . ASN A 1 296 ? 33.851 29.751 70.215 1.00 32.33 311 ASN A C 1
ATOM 2161 O O . ASN A 1 296 ? 33.193 30.758 69.958 1.00 29.21 311 ASN A O 1
ATOM 2170 N N . THR A 1 297 ? 34.945 29.426 69.532 1.00 34.10 312 THR A N 1
ATOM 2171 C CA . THR A 1 297 ? 35.513 30.336 68.529 1.00 28.86 312 THR A CA 1
ATOM 2172 C C . THR A 1 297 ? 35.462 29.757 67.106 1.00 29.87 312 THR A C 1
ATOM 2173 O O . THR A 1 297 ? 35.987 28.672 66.846 1.00 29.98 312 THR A O 1
ATOM 2177 N N . ILE A 1 298 ? 34.810 30.490 66.207 1.00 27.85 313 ILE A N 1
ATOM 2178 C CA . ILE A 1 298 ? 34.906 30.233 64.764 1.00 29.08 313 ILE A CA 1
ATOM 2179 C C . ILE A 1 298 ? 36.203 30.847 64.264 1.00 29.27 313 ILE A C 1
ATOM 2180 O O . ILE A 1 298 ? 36.430 32.049 64.435 1.00 31.06 313 ILE A O 1
ATOM 2185 N N . VAL A 1 299 ? 37.053 30.018 63.660 1.00 29.29 314 VAL A N 1
ATOM 2186 C CA . VAL A 1 299 ? 38.315 30.474 63.076 1.00 25.08 314 VAL A CA 1
ATOM 2187 C C . VAL A 1 299 ? 38.266 30.269 61.562 1.00 30.78 314 VAL A C 1
ATOM 2188 O O . VAL A 1 299 ? 38.000 29.166 61.096 1.00 26.59 314 VAL A O 1
ATOM 2192 N N . ILE A 1 300 ? 38.515 31.339 60.812 1.00 24.60 315 ILE A N 1
ATOM 2193 C CA . ILE A 1 300 ? 38.654 31.267 59.353 1.00 26.62 315 ILE A CA 1
ATOM 2194 C C . ILE A 1 300 ? 40.066 31.687 58.964 1.00 26.30 315 ILE A C 1
ATOM 2195 O O . ILE A 1 300 ? 40.503 32.796 59.286 1.00 28.47 315 ILE A O 1
ATOM 2200 N N . PHE A 1 301 ? 40.789 30.795 58.286 1.00 24.57 316 PHE A N 1
ATOM 2201 C CA . PHE A 1 301 ? 42.081 31.151 57.705 1.00 23.53 316 PHE A CA 1
ATOM 2202 C C . PHE A 1 301 ? 41.997 31.172 56.189 1.00 25.54 316 PHE A C 1
ATOM 2203 O O . PHE A 1 301 ? 41.643 30.163 55.567 1.00 23.73 316 PHE A O 1
ATOM 2211 N N . THR A 1 302 ? 42.361 32.303 55.597 1.00 21.40 317 THR A N 1
ATOM 2212 C CA . THR A 1 302 ? 42.358 32.439 54.147 1.00 24.12 317 THR A CA 1
ATOM 2213 C C . THR A 1 302 ? 43.426 33.437 53.661 1.00 23.60 317 THR A C 1
ATOM 2214 O O . THR A 1 302 ? 44.181 33.990 54.462 1.00 24.99 317 THR A O 1
ATOM 2218 N N . SER A 1 303 ? 43.495 33.629 52.346 1.00 23.47 318 SER A N 1
ATOM 2219 C CA . SER A 1 303 ? 44.421 34.555 51.712 1.00 22.55 318 SER A CA 1
ATOM 2220 C C . SER A 1 303 ? 43.614 35.501 50.830 1.00 23.81 318 SER A C 1
ATOM 2221 O O . SER A 1 303 ? 42.542 35.140 50.363 1.00 21.74 318 SER A O 1
ATOM 2224 N N . ASP A 1 304 ? 44.104 36.712 50.590 1.00 23.98 319 ASP A N 1
ATOM 2225 C CA . ASP A 1 304 ? 43.308 37.652 49.805 1.00 24.56 319 ASP A CA 1
ATOM 2226 C C . ASP A 1 304 ? 43.424 37.525 48.289 1.00 23.95 319 ASP A C 1
ATOM 2227 O O . ASP A 1 304 ? 42.569 38.024 47.582 1.00 23.61 319 ASP A O 1
ATOM 2232 N N . ASN A 1 305 ? 44.497 36.918 47.784 1.00 18.07 320 ASN A N 1
ATOM 2233 C CA . ASN A 1 305 ? 44.645 36.704 46.332 1.00 22.19 320 ASN A CA 1
ATOM 2234 C C . ASN A 1 305 ? 45.785 35.760 46.031 1.00 20.46 320 ASN A C 1
ATOM 2235 O O . ASN A 1 305 ? 46.548 35.404 46.935 1.00 18.69 320 ASN A O 1
ATOM 2240 N N . GLY A 1 306 ? 45.893 35.355 44.758 1.00 20.96 321 GLY A N 1
ATOM 2241 C CA . GLY A 1 306 ? 46.964 34.460 44.313 1.00 17.12 321 GLY A CA 1
ATOM 2242 C C . GLY A 1 306 ? 48.351 35.095 44.443 1.00 22.40 321 GLY A C 1
ATOM 2243 O O . GLY A 1 306 ? 48.459 36.301 44.653 1.00 21.06 321 GLY A O 1
ATOM 2244 N N . PRO A 1 307 ? 49.425 34.298 44.293 1.00 24.33 322 PRO A N 1
ATOM 2245 C CA . PRO A 1 307 ? 50.714 34.807 44.736 1.00 19.59 322 PRO A CA 1
ATOM 2246 C C . PRO A 1 307 ? 51.474 35.596 43.670 1.00 24.00 322 PRO A C 1
ATOM 2247 O O . PRO A 1 307 ? 51.106 35.591 42.481 1.00 23.17 322 PRO A O 1
ATOM 2251 N N . VAL A 1 308 ? 52.529 36.272 44.118 1.00 21.03 323 VAL A N 1
ATOM 2252 C CA . VAL A 1 308 ? 53.581 36.693 43.223 1.00 16.59 323 VAL A CA 1
ATOM 2253 C C . VAL A 1 308 ? 54.492 35.475 43.100 1.00 22.11 323 VAL A C 1
ATOM 2254 O O . VAL A 1 308 ? 55.030 34.968 44.097 1.00 23.53 323 VAL A O 1
ATOM 2258 N N . THR A 1 309 ? 54.645 34.999 41.870 1.00 19.19 324 THR A N 1
ATOM 2259 C CA . THR A 1 309 ? 55.452 33.826 41.587 1.00 17.21 324 THR A CA 1
ATOM 2260 C C . THR A 1 309 ? 56.844 34.249 41.136 1.00 20.31 324 THR A C 1
ATOM 2261 O O . THR A 1 309 ? 57.257 35.383 41.389 1.00 21.32 324 THR A O 1
ATOM 2265 N N . ARG A 1 310 ? 57.554 33.352 40.444 1.00 19.92 325 ARG A N 1
ATOM 2266 C CA . ARG A 1 310 ? 58.826 33.694 39.792 1.00 20.77 325 ARG A CA 1
ATOM 2267 C C . ARG A 1 310 ? 58.614 34.689 38.640 1.00 20.15 325 ARG A C 1
ATOM 2268 O O . ARG A 1 310 ? 59.571 35.270 38.136 1.00 23.70 325 ARG A O 1
ATOM 2276 N N . GLU A 1 311 ? 57.354 34.861 38.239 1.00 19.40 326 GLU A N 1
ATOM 2277 C CA . GLU A 1 311 ? 56.961 35.781 37.173 1.00 21.68 326 GLU A CA 1
ATOM 2278 C C . GLU A 1 311 ? 56.788 37.209 37.728 1.00 23.59 326 GLU A C 1
ATOM 2279 O O . GLU A 1 311 ? 55.660 37.675 37.918 1.00 25.13 326 GLU A O 1
ATOM 2285 N N . ALA A 1 312 ? 57.911 37.879 38.005 1.00 22.57 327 ALA A N 1
ATOM 2286 C CA . ALA A 1 312 ? 57.900 39.266 38.492 1.00 21.90 327 ALA A CA 1
ATOM 2287 C C . ALA A 1 312 ? 57.568 40.250 37.373 1.00 25.00 327 ALA A C 1
ATOM 2288 O O . ALA A 1 312 ? 58.130 40.175 36.273 1.00 23.24 327 ALA A O 1
ATOM 2290 N N . ARG A 1 313 ? 56.659 41.173 37.683 1.00 20.57 328 ARG A N 1
ATOM 2291 C CA . ARG A 1 313 ? 56.152 42.165 36.733 1.00 13.30 328 ARG A CA 1
ATOM 2292 C C . ARG A 1 313 ? 56.541 43.589 37.160 1.00 23.59 328 ARG A C 1
ATOM 2293 O O . ARG A 1 313 ? 56.381 44.533 36.398 1.00 26.96 328 ARG A O 1
ATOM 2301 N N . LYS A 1 314 ? 57.019 43.717 38.394 1.00 25.97 329 LYS A N 1
ATOM 2302 C CA . LYS A 1 314 ? 57.324 45.010 39.020 1.00 24.71 329 LYS A CA 1
ATOM 2303 C C . LYS A 1 314 ? 58.608 44.877 39.825 1.00 23.57 329 LYS A C 1
ATOM 2304 O O . LYS A 1 314 ? 58.971 43.778 40.263 1.00 26.15 329 LYS A O 1
ATOM 2310 N N . VAL A 1 315 ? 59.281 46.008 40.061 1.00 24.96 330 VAL A N 1
ATOM 2311 C CA . VAL A 1 315 ? 60.538 46.023 40.807 1.00 20.39 330 VAL A CA 1
ATOM 2312 C C . VAL A 1 315 ? 60.383 45.612 42.292 1.00 18.22 330 VAL A C 1
ATOM 2313 O O . VAL A 1 315 ? 61.342 45.157 42.931 1.00 25.17 330 VAL A O 1
ATOM 2317 N N . TYR A 1 316 ? 59.164 45.734 42.820 1.00 24.77 331 TYR A N 1
ATOM 2318 C CA . TYR A 1 316 ? 58.877 45.295 44.183 1.00 27.04 331 TYR A CA 1
ATOM 2319 C C . TYR A 1 316 ? 58.440 43.827 44.263 1.00 26.06 331 TYR A C 1
ATOM 2320 O O . TYR A 1 316 ? 58.149 43.319 45.345 1.00 25.66 331 TYR A O 1
ATOM 2329 N N . GLU A 1 317 ? 58.412 43.154 43.112 1.00 18.41 332 GLU A N 1
ATOM 2330 C CA . GLU A 1 317 ? 58.040 41.731 43.027 1.00 20.34 332 GLU A CA 1
ATOM 2331 C C . GLU A 1 317 ? 59.212 40.744 42.868 1.00 29.48 332 GLU A C 1
ATOM 2332 O O . GLU A 1 317 ? 58.990 39.540 42.671 1.00 23.17 332 GLU A O 1
ATOM 2338 N N . LEU A 1 318 ? 60.446 41.238 42.975 1.00 21.90 333 LEU A N 1
ATOM 2339 C CA . LEU A 1 318 ? 61.644 40.430 42.732 1.00 17.71 333 LEU A CA 1
ATOM 2340 C C . LEU A 1 318 ? 61.924 39.397 43.815 1.00 20.69 333 LEU A C 1
ATOM 2341 O O . LEU A 1 318 ? 61.608 39.609 44.998 1.00 22.42 333 LEU A O 1
ATOM 2346 N N . ASN A 1 319 ? 62.512 38.278 43.382 1.00 19.50 334 ASN A N 1
ATOM 2347 C CA . ASN A 1 319 ? 63.009 37.217 44.259 1.00 18.55 334 ASN A CA 1
ATOM 2348 C C . ASN A 1 319 ? 61.941 36.598 45.168 1.00 20.98 334 ASN A C 1
ATOM 2349 O O . ASN A 1 319 ? 62.181 36.325 46.342 1.00 24.15 334 ASN A O 1
ATOM 2354 N N . LEU A 1 320 ? 60.764 36.380 44.592 1.00 21.75 335 LEU A N 1
ATOM 2355 C CA . LEU A 1 320 ? 59.654 35.716 45.270 1.00 16.99 335 LEU A CA 1
ATOM 2356 C C . LEU A 1 320 ? 59.381 34.391 44.533 1.00 20.30 335 LEU A C 1
ATOM 2357 O O . LEU A 1 320 ? 59.931 34.168 43.456 1.00 24.79 335 LEU A O 1
ATOM 2362 N N . ALA A 1 321 ? 58.568 33.512 45.118 1.00 17.59 336 ALA A N 1
ATOM 2363 C CA . ALA A 1 321 ? 58.467 32.135 44.624 1.00 20.15 336 ALA A CA 1
ATOM 2364 C C . ALA A 1 321 ? 57.119 31.474 44.947 1.00 16.88 336 ALA A C 1
ATOM 2365 O O . ALA A 1 321 ? 57.071 30.289 45.305 1.00 22.53 336 ALA A O 1
ATOM 2367 N N . GLY A 1 322 ? 56.042 32.246 44.840 1.00 19.75 337 GLY A N 1
ATOM 2368 C CA . GLY A 1 322 ? 54.685 31.738 45.037 1.00 19.25 337 GLY A CA 1
ATOM 2369 C C . GLY A 1 322 ? 54.349 30.580 44.128 1.00 23.02 337 GLY A C 1
ATOM 2370 O O . GLY A 1 322 ? 54.864 30.472 43.015 1.00 15.81 337 GLY A O 1
ATOM 2371 N N . GLU A 1 323 ? 53.491 29.705 44.628 1.00 21.51 338 GLU A N 1
ATOM 2372 C CA . GLU A 1 323 ? 53.105 28.515 43.897 1.00 18.57 338 GLU A CA 1
ATOM 2373 C C . GLU A 1 323 ? 51.579 28.489 43.723 1.00 19.57 338 GLU A C 1
ATOM 2374 O O . GLU A 1 323 ? 50.832 28.912 44.604 1.00 17.10 338 GLU A O 1
ATOM 2380 N N . THR A 1 324 ? 51.123 27.936 42.605 1.00 18.68 339 THR A N 1
ATOM 2381 C CA . THR A 1 324 ? 49.683 27.842 42.305 1.00 16.91 339 THR A CA 1
ATOM 2382 C C . THR A 1 324 ? 49.181 26.389 42.113 1.00 13.53 339 THR A C 1
ATOM 2383 O O . THR A 1 324 ? 48.068 26.184 41.618 1.00 15.72 339 THR A O 1
ATOM 2387 N N . ASP A 1 325 ? 49.972 25.396 42.520 1.00 19.55 340 ASP A N 1
ATOM 2388 C CA . ASP A 1 325 ? 49.607 23.975 42.309 1.00 19.76 340 ASP A CA 1
ATOM 2389 C C . ASP A 1 325 ? 49.358 23.723 40.803 1.00 25.32 340 ASP A C 1
ATOM 2390 O O . ASP A 1 325 ? 48.424 23.011 40.413 1.00 20.26 340 ASP A O 1
ATOM 2395 N N . GLY A 1 326 ? 50.178 24.359 39.965 1.00 22.72 341 GLY A N 1
ATOM 2396 C CA . GLY A 1 326 ? 50.038 24.243 38.520 1.00 21.96 341 GLY A CA 1
ATOM 2397 C C . GLY A 1 326 ? 48.992 25.144 37.881 1.00 21.39 341 GLY A C 1
ATOM 2398 O O . GLY A 1 326 ? 48.994 25.282 36.669 1.00 18.73 341 GLY A O 1
ATOM 2399 N N . LEU A 1 327 ? 48.108 25.766 38.675 1.00 18.27 342 LEU A N 1
ATOM 2400 C CA . LEU A 1 327 ? 46.989 26.548 38.115 1.00 17.00 342 LEU A CA 1
ATOM 2401 C C . LEU A 1 327 ? 47.531 27.761 37.342 1.00 20.10 342 LEU A C 1
ATOM 2402 O O . LEU A 1 327 ? 48.583 28.321 37.701 1.00 17.22 342 LEU A O 1
ATOM 2407 N N . ARG A 1 328 ? 46.838 28.121 36.268 1.00 16.88 343 ARG A N 1
ATOM 2408 C CA . ARG A 1 328 ? 47.273 29.187 35.371 1.00 16.30 343 ARG A CA 1
ATOM 2409 C C . ARG A 1 328 ? 47.187 30.573 36.041 1.00 14.13 343 ARG A C 1
ATOM 2410 O O . ARG A 1 328 ? 46.234 30.849 36.766 1.00 17.16 343 ARG A O 1
ATOM 2418 N N . GLY A 1 329 ? 48.167 31.430 35.768 1.00 24.74 344 GLY A N 1
ATOM 2419 C CA . GLY A 1 329 ? 48.127 32.811 36.222 1.00 20.88 344 GLY A CA 1
ATOM 2420 C C . GLY A 1 329 ? 48.570 32.997 37.654 1.00 23.22 344 GLY A C 1
ATOM 2421 O O . GLY A 1 329 ? 48.960 32.045 38.330 1.00 20.50 344 GLY A O 1
ATOM 2422 N N . ARG A 1 330 ? 48.486 34.237 38.129 1.00 19.62 345 ARG A N 1
ATOM 2423 C CA . ARG A 1 330 ? 48.994 34.595 39.452 1.00 23.31 345 ARG A CA 1
ATOM 2424 C C . ARG A 1 330 ? 48.292 35.885 39.885 1.00 21.59 345 ARG A C 1
ATOM 2425 O O . ARG A 1 330 ? 47.338 36.311 39.229 1.00 19.88 345 ARG A O 1
ATOM 2433 N N . LYS A 1 331 ? 48.749 36.486 40.982 1.00 24.17 346 LYS A N 1
ATOM 2434 C CA . LYS A 1 331 ? 48.264 37.809 41.385 1.00 23.63 346 LYS A CA 1
ATOM 2435 C C . LYS A 1 331 ? 48.078 38.717 40.159 1.00 16.25 346 LYS A C 1
ATOM 2436 O O . LYS A 1 331 ? 48.985 38.792 39.317 1.00 17.55 346 LYS A O 1
ATOM 2442 N N . ASP A 1 332 ? 46.929 39.400 40.099 1.00 23.49 347 ASP A N 1
ATOM 2443 C CA . ASP A 1 332 ? 46.472 40.287 38.992 1.00 21.42 347 ASP A CA 1
ATOM 2444 C C . ASP A 1 332 ? 45.497 39.580 38.044 1.00 21.92 347 ASP A C 1
ATOM 2445 O O . ASP A 1 332 ? 44.627 40.223 37.460 1.00 23.33 347 ASP A O 1
ATOM 2450 N N . ASN A 1 333 ? 45.686 38.272 37.867 1.00 19.36 348 ASN A N 1
ATOM 2451 C CA . ASN A 1 333 ? 45.073 37.509 36.770 1.00 23.35 348 ASN A CA 1
ATOM 2452 C C . ASN A 1 333 ? 43.768 36.843 37.217 1.00 21.87 348 ASN A C 1
ATOM 2453 O O . ASN A 1 333 ? 43.660 36.442 38.374 1.00 19.28 348 ASN A O 1
ATOM 2458 N N . LEU A 1 334 ? 42.805 36.703 36.300 1.00 23.79 349 LEU A N 1
ATOM 2459 C CA . LEU A 1 334 ? 41.505 36.082 36.618 1.00 17.08 349 LEU A CA 1
ATOM 2460 C C . LEU A 1 334 ? 41.503 34.583 36.290 1.00 16.81 349 LEU A C 1
ATOM 2461 O O . LEU A 1 334 ? 40.512 33.890 36.544 1.00 19.89 349 LEU A O 1
ATOM 2466 N N . TRP A 1 335 ? 42.616 34.096 35.731 1.00 19.87 350 TRP A N 1
ATOM 2467 C CA . TRP A 1 335 ? 42.844 32.642 35.664 1.00 18.11 350 TRP A CA 1
ATOM 2468 C C . TRP A 1 335 ? 42.918 32.070 37.071 1.00 18.63 350 TRP A C 1
ATOM 2469 O O . TRP A 1 335 ? 43.130 32.800 38.046 1.00 17.01 350 TRP A O 1
ATOM 2480 N N . GLU A 1 336 ? 42.722 30.760 37.187 1.00 15.24 351 GLU A N 1
ATOM 2481 C CA . GLU A 1 336 ? 42.611 30.114 38.496 1.00 19.08 351 GLU A CA 1
ATOM 2482 C C . GLU A 1 336 ? 43.654 30.473 39.578 1.00 13.76 351 GLU A C 1
ATOM 2483 O O . GLU A 1 336 ? 43.292 30.693 40.738 1.00 18.68 351 GLU A O 1
ATOM 2489 N N . GLY A 1 337 ? 44.926 30.575 39.202 1.00 12.99 352 GLY A N 1
ATOM 2490 C CA . GLY A 1 337 ? 46.015 30.812 40.163 1.00 16.23 352 GLY A CA 1
ATOM 2491 C C . GLY A 1 337 ? 46.037 32.240 40.696 1.00 21.36 352 GLY A C 1
ATOM 2492 O O . GLY A 1 337 ? 46.727 32.534 41.656 1.00 20.60 352 GLY A O 1
ATOM 2493 N N . GLY A 1 338 ? 45.259 33.121 40.078 1.00 24.91 353 GLY A N 1
ATOM 2494 C CA . GLY A 1 338 ? 45.119 34.488 40.570 1.00 21.55 353 GLY A CA 1
ATOM 2495 C C . GLY A 1 338 ? 44.056 34.621 41.641 1.00 23.60 353 GLY A C 1
ATOM 2496 O O . GLY A 1 338 ? 44.150 35.487 42.513 1.00 23.29 353 GLY A O 1
ATOM 2497 N N . ILE A 1 339 ? 43.041 33.756 41.564 1.00 15.22 354 ILE A N 1
ATOM 2498 C CA . ILE A 1 339 ? 41.849 33.862 42.382 1.00 17.63 354 ILE A CA 1
ATOM 2499 C C . ILE A 1 339 ? 41.604 32.676 43.325 1.00 20.30 354 ILE A C 1
ATOM 2500 O O . ILE A 1 339 ? 40.992 32.853 44.371 1.00 23.05 354 ILE A O 1
ATOM 2505 N N . ARG A 1 340 ? 42.041 31.469 42.958 1.00 17.19 355 ARG A N 1
ATOM 2506 C CA . ARG A 1 340 ? 41.880 30.338 43.872 1.00 17.96 355 ARG A CA 1
ATOM 2507 C C . ARG A 1 340 ? 42.934 30.426 44.978 1.00 21.64 355 ARG A C 1
ATOM 2508 O O . ARG A 1 340 ? 44.123 30.586 44.697 1.00 19.80 355 ARG A O 1
ATOM 2516 N N . VAL A 1 341 ? 42.489 30.353 46.235 1.00 15.77 356 VAL A N 1
ATOM 2517 C CA . VAL A 1 341 ? 43.401 30.529 47.374 1.00 19.77 356 VAL A CA 1
ATOM 2518 C C . VAL A 1 341 ? 43.064 29.547 48.505 1.00 19.89 356 VAL A C 1
ATOM 2519 O O . VAL A 1 341 ? 41.933 29.040 48.566 1.00 20.41 356 VAL A O 1
ATOM 2523 N N . PRO A 1 342 ? 44.024 29.292 49.414 1.00 20.43 357 PRO A N 1
ATOM 2524 C CA . PRO A 1 342 ? 43.676 28.446 50.567 1.00 22.35 357 PRO A CA 1
ATOM 2525 C C . PRO A 1 342 ? 42.523 29.012 51.400 1.00 20.47 357 PRO A C 1
ATOM 2526 O O . PRO A 1 342 ? 42.375 30.239 51.500 1.00 21.87 357 PRO A O 1
ATOM 2530 N N . ALA A 1 343 ? 41.695 28.125 51.954 1.00 23.57 358 ALA A N 1
ATOM 2531 C CA . ALA A 1 343 ? 40.722 28.506 52.985 1.00 25.60 358 ALA A CA 1
ATOM 2532 C C . ALA A 1 343 ? 40.436 27.342 53.905 1.00 24.99 358 ALA A C 1
ATOM 2533 O O . ALA A 1 343 ? 40.199 26.221 53.451 1.00 25.54 358 ALA A O 1
ATOM 2535 N N . ILE A 1 344 ? 40.464 27.630 55.199 1.00 20.93 359 ILE A N 1
ATOM 2536 C CA . ILE A 1 344 ? 40.217 26.633 56.242 1.00 23.40 359 ILE A CA 1
ATOM 2537 C C . ILE A 1 344 ? 39.259 27.259 57.268 1.00 31.14 359 ILE A C 1
ATOM 2538 O O . ILE A 1 344 ? 39.407 28.437 57.622 1.00 28.16 359 ILE A O 1
ATOM 2543 N N . ILE A 1 345 ? 38.279 26.482 57.728 1.00 22.82 360 ILE A N 1
ATOM 2544 C CA . ILE A 1 345 ? 37.360 26.922 58.797 1.00 25.25 360 ILE A CA 1
ATOM 2545 C C . ILE A 1 345 ? 37.359 25.890 59.920 1.00 29.07 360 ILE A C 1
ATOM 2546 O O . ILE A 1 345 ? 37.275 24.691 59.665 1.00 25.76 360 ILE A O 1
ATOM 2551 N N . LYS A 1 346 ? 37.504 26.365 61.154 1.00 29.16 361 LYS A N 1
ATOM 2552 C CA . LYS A 1 346 ? 37.425 25.522 62.342 1.00 30.08 361 LYS A CA 1
ATOM 2553 C C . LYS A 1 346 ? 36.465 26.172 63.347 1.00 30.50 361 LYS A C 1
ATOM 2554 O O . LYS A 1 346 ? 36.438 27.394 63.477 1.00 31.61 361 LYS A O 1
ATOM 2560 N N . TYR A 1 347 ? 35.675 25.349 64.034 1.00 31.74 362 TYR A N 1
ATOM 2561 C CA . TYR A 1 347 ? 34.790 25.811 65.104 1.00 35.63 362 TYR A CA 1
ATOM 2562 C C . TYR A 1 347 ? 34.699 24.722 66.179 1.00 33.53 362 TYR A C 1
ATOM 2563 O O . TYR A 1 347 ? 33.746 23.941 66.210 1.00 31.45 362 TYR A O 1
ATOM 2572 N N . GLY A 1 348 ? 35.711 24.688 67.045 1.00 36.56 363 GLY A N 1
ATOM 2573 C CA . GLY A 1 348 ? 35.840 23.670 68.090 1.00 40.44 363 GLY A CA 1
ATOM 2574 C C . GLY A 1 348 ? 35.617 22.270 67.564 1.00 44.44 363 GLY A C 1
ATOM 2575 O O . GLY A 1 348 ? 36.273 21.847 66.614 1.00 39.40 363 GLY A O 1
ATOM 2576 N N . LYS A 1 349 ? 34.658 21.574 68.168 1.00 45.28 364 LYS A N 1
ATOM 2577 C CA . LYS A 1 349 ? 34.271 20.231 67.745 1.00 51.51 364 LYS A CA 1
ATOM 2578 C C . LYS A 1 349 ? 32.919 20.208 67.026 1.00 48.54 364 LYS A C 1
ATOM 2579 O O . LYS A 1 349 ? 32.305 19.145 66.879 1.00 44.33 364 LYS A O 1
ATOM 2585 N N . HIS A 1 350 ? 32.463 21.375 66.571 1.00 44.61 365 HIS A N 1
ATOM 2586 C CA . HIS A 1 350 ? 31.142 21.496 65.954 1.00 39.66 365 HIS A CA 1
ATOM 2587 C C . HIS A 1 350 ? 31.138 21.174 64.457 1.00 44.29 365 HIS A C 1
ATOM 2588 O O . HIS A 1 350 ? 30.077 20.932 63.880 1.00 48.63 365 HIS A O 1
ATOM 2595 N N . LEU A 1 351 ? 32.318 21.184 63.836 1.00 37.58 366 LEU A N 1
ATOM 2596 C CA . LEU A 1 351 ? 32.447 20.903 62.401 1.00 38.39 366 LEU A CA 1
ATOM 2597 C C . LEU A 1 351 ? 33.127 19.544 62.232 1.00 30.02 366 LEU A C 1
ATOM 2598 O O . LEU A 1 351 ? 33.748 19.066 63.180 1.00 37.92 366 LEU A O 1
ATOM 2603 N N . PRO A 1 352 ? 32.981 18.895 61.050 1.00 31.20 367 PRO A N 1
ATOM 2604 C CA . PRO A 1 352 ? 33.761 17.673 60.818 1.00 34.36 367 PRO A CA 1
ATOM 2605 C C . PRO A 1 352 ? 35.268 17.950 60.818 1.00 44.04 367 PRO A C 1
ATOM 2606 O O . PRO A 1 352 ? 35.727 18.829 60.089 1.00 49.82 367 PRO A O 1
ATOM 2610 N N . GLN A 1 353 ? 36.018 17.225 61.649 1.00 39.46 368 GLN A N 1
ATOM 2611 C CA . GLN A 1 353 ? 37.475 17.385 61.719 1.00 44.18 368 GLN A CA 1
ATOM 2612 C C . GLN A 1 353 ? 38.169 16.666 60.567 1.00 40.07 368 GLN A C 1
ATOM 2613 O O . GLN A 1 353 ? 37.934 15.475 60.327 1.00 38.69 368 GLN A O 1
ATOM 2619 N N . GLY A 1 354 ? 39.026 17.400 59.860 1.00 34.46 369 GLY A N 1
ATOM 2620 C CA . GLY A 1 354 ? 39.793 16.843 58.744 1.00 40.83 369 GLY A CA 1
ATOM 2621 C C . GLY A 1 354 ? 39.017 16.606 57.458 1.00 39.88 369 GLY A C 1
ATOM 2622 O O . GLY A 1 354 ? 39.492 15.890 56.571 1.00 44.14 369 GLY A O 1
ATOM 2623 N N . MET A 1 355 ? 37.829 17.205 57.351 1.00 31.22 370 MET A N 1
ATOM 2624 C CA . MET A 1 355 ? 37.033 17.128 56.132 1.00 28.93 370 MET A CA 1
ATOM 2625 C C . MET A 1 355 ? 37.687 18.013 55.069 1.00 27.87 370 MET A C 1
ATOM 2626 O O . MET A 1 355 ? 38.153 19.115 55.367 1.00 30.50 370 MET A O 1
ATOM 2631 N N . VAL A 1 356 ? 37.741 17.506 53.842 1.00 28.21 371 VAL A N 1
ATOM 2632 C CA . VAL A 1 356 ? 38.209 18.283 52.703 1.00 27.61 371 VAL A CA 1
ATOM 2633 C C . VAL A 1 356 ? 37.031 18.440 51.741 1.00 32.60 371 VAL A C 1
ATOM 2634 O O . VAL A 1 356 ? 36.399 17.454 51.364 1.00 31.41 371 VAL A O 1
ATOM 2638 N N . SER A 1 357 ? 36.719 19.684 51.374 1.00 25.35 372 SER A N 1
ATOM 2639 C CA . SER A 1 357 ? 35.618 19.992 50.467 1.00 26.23 372 SER A CA 1
ATOM 2640 C C . SER A 1 357 ? 36.118 20.534 49.132 1.00 27.82 372 SER A C 1
ATOM 2641 O O . SER A 1 357 ? 36.952 21.439 49.109 1.00 28.02 372 SER A O 1
ATOM 2644 N N . ASP A 1 358 ? 35.607 19.978 48.035 1.00 27.07 373 ASP A N 1
ATOM 2645 C CA . ASP A 1 358 ? 35.878 20.516 46.695 1.00 26.57 373 ASP A CA 1
ATOM 2646 C C . ASP A 1 358 ? 34.682 21.284 46.098 1.00 25.99 373 ASP A C 1
ATOM 2647 O O . ASP A 1 358 ? 34.639 21.546 44.892 1.00 26.84 373 ASP A O 1
ATOM 2652 N N . THR A 1 359 ? 33.708 21.623 46.943 1.00 24.42 374 THR A N 1
ATOM 2653 C CA . THR A 1 359 ? 32.602 22.481 46.532 1.00 21.93 374 THR A CA 1
ATOM 2654 C C . THR A 1 359 ? 33.141 23.896 46.224 1.00 26.45 374 THR A C 1
ATOM 2655 O O . THR A 1 359 ? 33.855 24.471 47.055 1.00 26.98 374 THR A O 1
ATOM 2659 N N . PRO A 1 360 ? 32.857 24.423 45.010 1.00 23.75 375 PRO A N 1
ATOM 2660 C CA . PRO A 1 360 ? 33.212 25.808 44.652 1.00 23.15 375 PRO A CA 1
ATOM 2661 C C . PRO A 1 360 ? 32.555 26.824 45.589 1.00 25.12 375 PRO A C 1
ATOM 2662 O O . PRO A 1 360 ? 31.309 26.873 45.706 1.00 23.24 375 PRO A O 1
ATOM 2666 N N . VAL A 1 361 ? 33.397 27.598 46.280 1.00 24.74 376 VAL A N 1
ATOM 2667 C CA . VAL A 1 361 ? 32.949 28.594 47.260 1.00 21.03 376 VAL A CA 1
ATOM 2668 C C . VAL A 1 361 ? 33.861 29.813 47.131 1.00 18.70 376 VAL A C 1
ATOM 2669 O O . VAL A 1 361 ? 34.920 29.726 46.514 1.00 19.13 376 VAL A O 1
ATOM 2673 N N . TYR A 1 362 ? 33.467 30.945 47.706 1.00 22.95 377 TYR A N 1
ATOM 2674 C CA . TYR A 1 362 ? 34.328 32.128 47.629 1.00 22.85 377 TYR A CA 1
ATOM 2675 C C . TYR A 1 362 ? 34.120 33.147 48.729 1.00 18.42 377 TYR A C 1
ATOM 2676 O O . TYR A 1 362 ? 33.175 33.029 49.496 1.00 18.70 377 TYR A O 1
ATOM 2685 N N . GLY A 1 363 ? 35.030 34.119 48.790 1.00 23.28 378 GLY A N 1
ATOM 2686 C CA . GLY A 1 363 ? 35.065 35.136 49.849 1.00 24.27 378 GLY A CA 1
ATOM 2687 C C . GLY A 1 363 ? 33.754 35.834 50.150 1.00 23.67 378 GLY A C 1
ATOM 2688 O O . GLY A 1 363 ? 33.479 36.162 51.310 1.00 22.14 378 GLY A O 1
ATOM 2689 N N . LEU A 1 364 ? 32.945 36.047 49.112 1.00 27.98 379 LEU A N 1
ATOM 2690 C CA . LEU A 1 364 ? 31.605 36.646 49.250 1.00 24.03 379 LEU A CA 1
ATOM 2691 C C . LEU A 1 364 ? 30.607 35.770 50.013 1.00 22.40 379 LEU A C 1
ATOM 2692 O O . LEU A 1 364 ? 29.597 36.268 50.504 1.00 27.32 379 LEU A O 1
ATOM 2697 N N . ASP A 1 365 ? 30.889 34.470 50.109 1.00 18.82 380 ASP A N 1
ATOM 2698 C CA . ASP A 1 365 ? 30.041 33.549 50.873 1.00 21.92 380 ASP A CA 1
ATOM 2699 C C . ASP A 1 365 ? 30.136 33.704 52.393 1.00 24.15 380 ASP A C 1
ATOM 2700 O O . ASP A 1 365 ? 29.232 33.279 53.102 1.00 26.61 380 ASP A O 1
ATOM 2705 N N . TRP A 1 366 ? 31.231 34.271 52.897 1.00 27.37 381 TRP A N 1
ATOM 2706 C CA . TRP A 1 366 ? 31.452 34.304 54.350 1.00 28.98 381 TRP A CA 1
ATOM 2707 C C . TRP A 1 366 ? 30.387 35.095 55.111 1.00 27.57 381 TRP A C 1
ATOM 2708 O O . TRP A 1 366 ? 29.929 34.652 56.163 1.00 27.40 381 TRP A O 1
ATOM 2719 N N . MET A 1 367 ? 29.999 36.250 54.577 1.00 23.98 382 MET A N 1
ATOM 2720 C CA . MET A 1 367 ? 28.959 37.074 55.223 1.00 29.50 382 MET A CA 1
ATOM 2721 C C . MET A 1 367 ? 27.654 36.292 55.541 1.00 24.92 382 MET A C 1
ATOM 2722 O O . MET A 1 367 ? 27.326 36.153 56.733 1.00 27.95 382 MET A O 1
ATOM 2727 N N . PRO A 1 368 ? 26.942 35.748 54.514 1.00 28.59 383 PRO A N 1
ATOM 2728 C CA . PRO A 1 368 ? 25.767 34.920 54.856 1.00 27.57 383 PRO A CA 1
ATOM 2729 C C . PRO A 1 368 ? 26.064 33.690 55.720 1.00 22.91 383 PRO A C 1
ATOM 2730 O O . PRO A 1 368 ? 25.220 33.317 56.542 1.00 27.39 383 PRO A O 1
ATOM 2734 N N . THR A 1 369 ? 27.248 33.096 55.562 1.00 20.23 384 THR A N 1
ATOM 2735 C CA . THR A 1 369 ? 27.644 31.924 56.369 1.00 26.00 384 THR A CA 1
ATOM 2736 C C . THR A 1 369 ? 27.694 32.278 57.847 1.00 24.54 384 THR A C 1
ATOM 2737 O O . THR A 1 369 ? 27.121 31.582 58.687 1.00 26.24 384 THR A O 1
ATOM 2741 N N . LEU A 1 370 ? 28.351 33.394 58.142 1.00 27.10 385 LEU A N 1
ATOM 2742 C CA . LEU A 1 370 ? 28.544 33.855 59.506 1.00 25.73 385 LEU A CA 1
ATOM 2743 C C . LEU A 1 370 ? 27.247 34.398 60.104 1.00 28.01 385 LEU A C 1
ATOM 2744 O O . LEU A 1 370 ? 27.004 34.224 61.286 1.00 32.88 385 LEU A O 1
ATOM 2749 N N . ALA A 1 371 ? 26.409 35.031 59.285 1.00 27.92 386 ALA A N 1
ATOM 2750 C CA . ALA A 1 371 ? 25.060 35.421 59.716 1.00 30.43 386 ALA A CA 1
ATOM 2751 C C . ALA A 1 371 ? 24.296 34.227 60.282 1.00 31.39 386 ALA A C 1
ATOM 2752 O O . ALA A 1 371 ? 23.737 34.298 61.380 1.00 28.42 386 ALA A O 1
ATOM 2754 N N . LYS A 1 372 ? 24.327 33.118 59.547 1.00 31.76 387 LYS A N 1
ATOM 2755 C CA . LYS A 1 372 ? 23.675 31.886 59.968 1.00 34.67 387 LYS A CA 1
ATOM 2756 C C . LYS A 1 372 ? 24.365 31.238 61.171 1.00 31.92 387 LYS A C 1
ATOM 2757 O O . LYS A 1 372 ? 23.698 30.861 62.133 1.00 33.42 387 LYS A O 1
ATOM 2763 N N . MET A 1 373 ? 25.690 31.107 61.108 1.00 29.07 388 MET A N 1
ATOM 2764 C CA . MET A 1 373 ? 26.476 30.464 62.171 1.00 24.20 388 MET A CA 1
ATOM 2765 C C . MET A 1 373 ? 26.469 31.236 63.503 1.00 31.76 388 MET A C 1
ATOM 2766 O O . MET A 1 373 ? 26.561 30.633 64.575 1.00 38.16 388 MET A O 1
ATOM 2771 N N . MET A 1 374 ? 26.376 32.560 63.418 1.00 31.90 389 MET A N 1
ATOM 2772 C CA . MET A 1 374 ? 26.568 33.439 64.577 1.00 34.33 389 MET A CA 1
ATOM 2773 C C . MET A 1 374 ? 25.256 34.050 65.058 1.00 40.89 389 MET A C 1
ATOM 2774 O O . MET A 1 374 ? 25.231 34.814 66.035 1.00 41.23 389 MET A O 1
ATOM 2779 N N . ASN A 1 375 ? 24.181 33.702 64.350 1.00 32.22 390 ASN A N 1
ATOM 2780 C CA . ASN A 1 375 ? 22.804 34.062 64.689 1.00 38.79 390 ASN A CA 1
ATOM 2781 C C . ASN A 1 375 ? 22.519 35.567 64.696 1.00 36.78 390 ASN A C 1
ATOM 2782 O O . ASN A 1 375 ? 21.991 36.108 65.665 1.00 39.60 390 ASN A O 1
ATOM 2787 N N . PHE A 1 376 ? 22.891 36.234 63.607 1.00 38.00 391 PHE A N 1
ATOM 2788 C CA . PHE A 1 376 ? 22.460 37.609 63.354 1.00 37.03 391 PHE A CA 1
ATOM 2789 C C . PHE A 1 376 ? 21.826 37.683 61.977 1.00 38.56 391 PHE A C 1
ATOM 2790 O O . PHE A 1 376 ? 22.127 36.858 61.124 1.00 35.65 391 PHE A O 1
ATOM 2798 N N . LYS A 1 377 ? 20.932 38.647 61.768 1.00 43.21 392 LYS A N 1
ATOM 2799 C CA . LYS A 1 377 ? 20.288 38.810 60.464 1.00 45.34 392 LYS A CA 1
ATOM 2800 C C . LYS A 1 377 ? 21.055 39.814 59.614 1.00 40.70 392 LYS A C 1
ATOM 2801 O O . LYS A 1 377 ? 21.630 40.774 60.129 1.00 38.49 392 LYS A O 1
ATOM 2807 N N . LEU A 1 378 ? 21.084 39.561 58.313 1.00 35.87 393 LEU A N 1
ATOM 2808 C CA . LEU A 1 378 ? 21.712 40.459 57.357 1.00 37.16 393 LEU A CA 1
ATOM 2809 C C . LEU A 1 378 ? 20.767 41.605 57.060 1.00 37.45 393 LEU A C 1
ATOM 2810 O O . LEU A 1 378 ? 19.551 41.402 57.078 1.00 41.49 393 LEU A O 1
ATOM 2815 N N . PRO A 1 379 ? 21.312 42.815 56.803 1.00 39.69 394 PRO A N 1
ATOM 2816 C CA . PRO A 1 379 ? 20.468 43.905 56.299 1.00 34.36 394 PRO A CA 1
ATOM 2817 C C . PRO A 1 379 ? 19.755 43.550 54.991 1.00 43.65 394 PRO A C 1
ATOM 2818 O O . PRO A 1 379 ? 20.300 42.816 54.166 1.00 39.29 394 PRO A O 1
ATOM 2822 N N . THR A 1 380 ? 18.527 44.036 54.833 1.00 43.44 395 THR A N 1
ATOM 2823 C CA . THR A 1 380 ? 17.719 43.727 53.655 1.00 44.46 395 THR A CA 1
ATOM 2824 C C . THR A 1 380 ? 17.525 44.945 52.757 1.00 39.30 395 THR A C 1
ATOM 2825 O O . THR A 1 380 ? 16.713 44.924 51.828 1.00 41.19 395 THR A O 1
ATOM 2829 N N . ASP A 1 381 ? 18.288 45.999 53.032 1.00 25.94 396 ASP A N 1
ATOM 2830 C CA . ASP A 1 381 ? 18.273 47.204 52.207 1.00 33.66 396 ASP A CA 1
ATOM 2831 C C . ASP A 1 381 ? 19.360 47.194 51.117 1.00 30.92 396 ASP A C 1
ATOM 2832 O O . ASP A 1 381 ? 19.581 48.209 50.441 1.00 36.04 396 ASP A O 1
ATOM 2837 N N . ARG A 1 382 ? 20.039 46.053 50.957 1.00 32.22 397 ARG A N 1
ATOM 2838 C CA . ARG A 1 382 ? 21.158 45.949 50.009 1.00 32.76 397 ARG A CA 1
ATOM 2839 C C . ARG A 1 382 ? 21.379 44.533 49.467 1.00 28.69 397 ARG A C 1
ATOM 2840 O O . ARG A 1 382 ? 21.025 43.549 50.110 1.00 37.14 397 ARG A O 1
ATOM 2848 N N . THR A 1 383 ? 21.991 44.462 48.287 1.00 36.83 398 THR A N 1
ATOM 2849 C CA . THR A 1 383 ? 22.286 43.202 47.597 1.00 28.12 398 THR A CA 1
ATOM 2850 C C . THR A 1 383 ? 23.531 42.546 48.193 1.00 28.91 398 THR A C 1
ATOM 2851 O O . THR A 1 383 ? 24.552 43.210 48.385 1.00 29.31 398 THR A O 1
ATOM 2855 N N . PHE A 1 384 ? 23.430 41.257 48.513 1.00 25.87 399 PHE A N 1
ATOM 2856 C CA . PHE A 1 384 ? 24.598 40.435 48.829 1.00 28.18 399 PHE A CA 1
ATOM 2857 C C . PHE A 1 384 ? 24.746 39.387 47.734 1.00 29.58 399 PHE A C 1
ATOM 2858 O O . PHE A 1 384 ? 23.748 38.907 47.197 1.00 30.17 399 PHE A O 1
ATOM 2866 N N . ASP A 1 385 ? 25.986 39.029 47.418 1.00 28.36 400 ASP A N 1
ATOM 2867 C CA . ASP A 1 385 ? 26.266 38.150 46.268 1.00 30.40 400 ASP A CA 1
ATOM 2868 C C . ASP A 1 385 ? 26.501 36.680 46.612 1.00 27.91 400 ASP A C 1
ATOM 2869 O O . ASP A 1 385 ? 26.455 35.824 45.731 1.00 26.95 400 ASP A O 1
ATOM 2874 N N . GLY A 1 386 ? 26.767 36.396 47.886 1.00 25.57 401 GLY A N 1
ATOM 2875 C CA . GLY A 1 386 ? 27.196 35.064 48.309 1.00 27.47 401 GLY A CA 1
ATOM 2876 C C . GLY A 1 386 ? 26.090 34.165 48.824 1.00 24.51 401 GLY A C 1
ATOM 2877 O O . GLY A 1 386 ? 24.922 34.564 48.865 1.00 28.69 401 GLY A O 1
ATOM 2878 N N . GLU A 1 387 ? 26.473 32.953 49.227 1.00 28.83 402 GLU A N 1
ATOM 2879 C CA . GLU A 1 387 ? 25.551 31.946 49.771 1.00 32.60 402 GLU A CA 1
ATOM 2880 C C . GLU A 1 387 ? 26.092 31.402 51.075 1.00 31.02 402 GLU A C 1
ATOM 2881 O O . GLU A 1 387 ? 27.301 31.269 51.226 1.00 32.42 402 GLU A O 1
ATOM 2887 N N . SER A 1 388 ? 25.204 31.059 52.008 1.00 27.63 403 SER A N 1
ATOM 2888 C CA . SER A 1 388 ? 25.625 30.372 53.225 1.00 26.97 403 SER A CA 1
ATOM 2889 C C . SER A 1 388 ? 26.257 29.008 52.909 1.00 33.44 403 SER A C 1
ATOM 2890 O O . SER A 1 388 ? 25.696 28.219 52.142 1.00 26.44 403 SER A O 1
ATOM 2893 N N . LEU A 1 389 ? 27.418 28.759 53.512 1.00 29.34 404 LEU A N 1
ATOM 2894 C CA . LEU A 1 389 ? 28.161 27.507 53.335 1.00 33.86 404 LEU A CA 1
ATOM 2895 C C . LEU A 1 389 ? 27.860 26.482 54.413 1.00 23.94 404 LEU A C 1
ATOM 2896 O O . LEU A 1 389 ? 28.468 25.409 54.430 1.00 26.66 404 LEU A O 1
ATOM 2901 N N . VAL A 1 390 ? 26.939 26.818 55.318 1.00 24.09 405 VAL A N 1
ATOM 2902 C CA . VAL A 1 390 ? 26.483 25.875 56.353 1.00 31.14 405 VAL A CA 1
ATOM 2903 C C . VAL A 1 390 ? 26.057 24.503 55.762 1.00 29.08 405 VAL A C 1
ATOM 2904 O O . VAL A 1 390 ? 26.442 23.468 56.334 1.00 32.93 405 VAL A O 1
ATOM 2908 N N . PRO A 1 391 ? 25.312 24.474 54.613 1.00 27.54 406 PRO A N 1
ATOM 2909 C CA . PRO A 1 391 ? 25.043 23.165 53.981 1.00 33.61 406 PRO A CA 1
ATOM 2910 C C . PRO A 1 391 ? 26.294 22.347 53.633 1.00 29.74 406 PRO A C 1
ATOM 2911 O O . PRO A 1 391 ? 26.281 21.125 53.794 1.00 30.50 406 PRO A O 1
ATOM 2915 N N . VAL A 1 392 ? 27.355 23.013 53.168 1.00 29.06 407 VAL A N 1
ATOM 2916 C CA . VAL A 1 392 ? 28.632 22.347 52.871 1.00 30.63 407 VAL A CA 1
ATOM 2917 C C . VAL A 1 392 ? 29.210 21.701 54.144 1.00 32.73 407 VAL A C 1
ATOM 2918 O O . VAL A 1 392 ? 29.585 20.519 54.145 1.00 28.80 407 VAL A O 1
ATOM 2922 N N . LEU A 1 393 ? 29.210 22.459 55.239 1.00 29.43 408 LEU A N 1
ATOM 2923 C CA . LEU A 1 393 ? 29.713 21.980 56.539 1.00 32.75 408 LEU A CA 1
ATOM 2924 C C . LEU A 1 393 ? 28.867 20.854 57.147 1.00 32.45 408 LEU A C 1
ATOM 2925 O O . LEU A 1 393 ? 29.358 20.051 57.953 1.00 38.17 408 LEU A O 1
ATOM 2930 N N . GLU A 1 394 ? 27.604 20.806 56.742 1.00 30.58 409 GLU A N 1
ATOM 2931 C CA . GLU A 1 394 ? 26.655 19.808 57.223 1.00 37.34 409 GLU A CA 1
ATOM 2932 C C . GLU A 1 394 ? 26.585 18.593 56.293 1.00 42.07 409 GLU A C 1
ATOM 2933 O O . GLU A 1 394 ? 25.754 17.699 56.494 1.00 37.24 409 GLU A O 1
ATOM 2939 N N . GLN A 1 395 ? 27.474 18.576 55.295 1.00 32.59 410 GLN A N 1
ATOM 2940 C CA . GLN A 1 395 ? 27.601 17.494 54.307 1.00 37.72 410 GLN A CA 1
ATOM 2941 C C . GLN A 1 395 ? 26.355 17.359 53.430 1.00 37.24 410 GLN A C 1
ATOM 2942 O O . GLN A 1 395 ? 25.949 16.254 53.071 1.00 34.58 410 GLN A O 1
ATOM 2948 N N . LYS A 1 396 ? 25.761 18.502 53.096 1.00 30.21 411 LYS A N 1
ATOM 2949 C CA . LYS A 1 396 ? 24.614 18.573 52.196 1.00 35.78 411 LYS A CA 1
ATOM 2950 C C . LYS A 1 396 ? 25.031 19.289 50.915 1.00 35.86 411 LYS A C 1
ATOM 2951 O O . LYS A 1 396 ? 26.105 19.900 50.867 1.00 39.45 411 LYS A O 1
ATOM 2957 N N . ALA A 1 397 ? 24.194 19.194 49.883 1.00 39.88 412 ALA A N 1
ATOM 2958 C CA . ALA A 1 397 ? 24.427 19.902 48.622 1.00 36.23 412 ALA A CA 1
ATOM 2959 C C . ALA A 1 397 ? 24.276 21.404 48.816 1.00 34.81 412 ALA A C 1
ATOM 2960 O O . ALA A 1 397 ? 23.451 21.858 49.618 1.00 38.98 412 ALA A O 1
ATOM 2962 N N . LEU A 1 398 ? 25.092 22.160 48.089 1.00 30.87 413 LEU A N 1
ATOM 2963 C CA . LEU A 1 398 ? 24.991 23.608 48.064 1.00 34.38 413 LEU A CA 1
ATOM 2964 C C . LEU A 1 398 ? 24.273 24.026 46.799 1.00 39.44 413 LEU A C 1
ATOM 2965 O O . LEU A 1 398 ? 24.809 23.897 45.692 1.00 39.84 413 LEU A O 1
ATOM 2970 N N . LYS A 1 399 ? 23.095 24.579 46.975 1.00 37.04 414 LYS A N 1
ATOM 2971 C CA . LYS A 1 399 ? 22.291 24.990 45.866 1.00 40.20 414 LYS A CA 1
ATOM 2972 C C . LYS A 1 399 ? 22.524 26.454 45.661 1.00 41.16 414 LYS A C 1
ATOM 2973 O O . LYS A 1 399 ? 22.059 27.254 46.402 1.00 41.22 414 LYS A O 1
ATOM 2979 N N . ARG A 1 400 ? 23.306 26.772 44.662 1.00 38.94 415 ARG A N 1
ATOM 2980 C CA . ARG A 1 400 ? 23.720 28.136 44.402 1.00 35.98 415 ARG A CA 1
ATOM 2981 C C . ARG A 1 400 ? 22.874 28.727 43.281 1.00 37.38 415 ARG A C 1
ATOM 2982 O O . ARG A 1 400 ? 22.817 28.182 42.178 1.00 38.02 415 ARG A O 1
ATOM 2990 N N . GLU A 1 401 ? 22.205 29.836 43.581 1.00 34.47 416 GLU A N 1
ATOM 2991 C CA . GLU A 1 401 ? 21.268 30.451 42.649 1.00 42.36 416 GLU A CA 1
ATOM 2992 C C . GLU A 1 401 ? 21.980 31.284 41.585 1.00 40.49 416 GLU A C 1
ATOM 2993 O O . GLU A 1 401 ? 21.517 31.370 40.448 1.00 46.52 416 GLU A O 1
ATOM 2999 N N . LYS A 1 402 ? 23.101 31.890 41.972 1.00 35.98 417 LYS A N 1
ATOM 3000 C CA A LYS A 1 402 ? 23.868 32.768 41.095 0.50 32.55 417 LYS A CA 1
ATOM 3001 C CA B LYS A 1 402 ? 23.864 32.762 41.087 0.50 31.69 417 LYS A CA 1
ATOM 3002 C C . LYS A 1 402 ? 25.224 32.147 40.755 1.00 34.29 417 LYS A C 1
ATOM 3003 O O . LYS A 1 402 ? 25.764 31.368 41.542 1.00 30.12 417 LYS A O 1
ATOM 3014 N N . PRO A 1 403 ? 25.786 32.475 39.573 1.00 30.73 418 PRO A N 1
ATOM 3015 C CA . PRO A 1 403 ? 27.182 32.067 39.351 1.00 29.56 418 PRO A CA 1
ATOM 3016 C C . PRO A 1 403 ? 28.156 32.832 40.278 1.00 32.04 418 PRO A C 1
ATOM 3017 O O . PRO A 1 403 ? 27.752 33.828 40.883 1.00 25.58 418 PRO A O 1
ATOM 3021 N N . LEU A 1 404 ? 29.395 32.347 40.423 1.00 29.77 419 LEU A N 1
ATOM 3022 C CA . LEU A 1 404 ? 30.444 33.110 41.132 1.00 25.35 419 LEU A CA 1
ATOM 3023 C C . LEU A 1 404 ? 30.897 34.214 40.200 1.00 21.57 419 LEU A C 1
ATOM 3024 O O . LEU A 1 404 ? 31.024 33.981 39.011 1.00 24.14 419 LEU A O 1
ATOM 3029 N N . ILE A 1 405 ? 31.132 35.411 40.739 1.00 22.45 420 ILE A N 1
ATOM 3030 C CA . ILE A 1 405 ? 31.531 36.557 39.925 1.00 23.81 420 ILE A CA 1
ATOM 3031 C C . ILE A 1 405 ? 32.833 37.180 40.462 1.00 20.84 420 ILE A C 1
ATOM 3032 O O . ILE A 1 405 ? 32.997 37.363 41.670 1.00 25.44 420 ILE A O 1
ATOM 3037 N N . PHE A 1 406 ? 33.756 37.451 39.551 1.00 23.75 421 PHE A N 1
ATOM 3038 C CA . PHE A 1 406 ? 35.074 37.980 39.884 1.00 24.33 421 PHE A CA 1
ATOM 3039 C C . PHE A 1 406 ? 35.360 39.190 39.007 1.00 26.43 421 PHE A C 1
ATOM 3040 O O . PHE A 1 406 ? 34.904 39.261 37.859 1.00 24.35 421 PHE A O 1
ATOM 3048 N N . GLY A 1 407 ? 36.111 40.144 39.547 1.00 22.48 422 GLY A N 1
ATOM 3049 C CA . GLY A 1 407 ? 36.521 41.292 38.759 1.00 27.61 422 GLY A CA 1
ATOM 3050 C C . GLY A 1 407 ? 37.851 41.895 39.164 1.00 19.91 422 GLY A C 1
ATOM 3051 O O . GLY A 1 407 ? 38.301 41.732 40.302 1.00 21.97 422 GLY A O 1
ATOM 3052 N N . ILE A 1 408 ? 38.487 42.548 38.190 1.00 20.24 423 ILE A N 1
ATOM 3053 C CA . ILE A 1 408 ? 39.640 43.433 38.420 1.00 24.49 423 ILE A CA 1
ATOM 3054 C C . ILE A 1 408 ? 39.680 44.496 37.318 1.00 21.71 423 ILE A C 1
ATOM 3055 O O . ILE A 1 408 ? 39.499 44.191 36.146 1.00 20.26 423 ILE A O 1
ATOM 3060 N N . ASP A 1 409 ? 39.845 45.754 37.716 1.00 25.15 424 ASP A N 1
ATOM 3061 C CA . ASP A 1 409 ? 39.973 46.853 36.779 1.00 26.74 424 ASP A CA 1
ATOM 3062 C C . ASP A 1 409 ? 41.409 47.405 36.865 1.00 30.77 424 ASP A C 1
ATOM 3063 O O . ASP A 1 409 ? 41.692 48.344 37.626 1.00 30.61 424 ASP A O 1
ATOM 3068 N N . MET A 1 410 ? 42.300 46.809 36.075 1.00 30.81 425 MET A N 1
ATOM 3069 C CA . MET A 1 410 ? 43.737 47.063 36.169 1.00 31.89 425 MET A CA 1
ATOM 3070 C C . MET A 1 410 ? 44.282 47.462 34.799 1.00 35.49 425 MET A C 1
ATOM 3071 O O . MET A 1 410 ? 44.726 46.615 34.028 1.00 30.46 425 MET A O 1
ATOM 3076 N N . PRO A 1 411 ? 44.227 48.769 34.477 1.00 35.95 426 PRO A N 1
ATOM 3077 C CA . PRO A 1 411 ? 44.754 49.243 33.196 1.00 33.53 426 PRO A CA 1
ATOM 3078 C C . PRO A 1 411 ? 46.292 49.293 33.144 1.00 28.21 426 PRO A C 1
ATOM 3079 O O . PRO A 1 411 ? 46.966 49.102 34.172 1.00 27.97 426 PRO A O 1
ATOM 3083 N N . PHE A 1 412 ? 46.815 49.524 31.938 1.00 29.80 427 PHE A N 1
ATOM 3084 C CA . PHE A 1 412 ? 48.239 49.845 31.670 1.00 30.61 427 PHE A CA 1
ATOM 3085 C C . PHE A 1 412 ? 49.244 48.736 32.012 1.00 32.68 427 PHE A C 1
ATOM 3086 O O . PHE A 1 412 ? 50.396 49.025 32.333 1.00 34.93 427 PHE A O 1
ATOM 3094 N N . GLN A 1 413 ? 48.816 47.476 31.960 1.00 26.48 428 GLN A N 1
ATOM 3095 C CA . GLN A 1 413 ? 49.737 46.376 32.261 1.00 28.06 428 GLN A CA 1
ATOM 3096 C C . GLN A 1 413 ? 50.475 45.978 30.996 1.00 28.57 428 GLN A C 1
ATOM 3097 O O . GLN A 1 413 ? 49.941 46.137 29.886 1.00 27.17 428 GLN A O 1
ATOM 3103 N N . ASP A 1 414 ? 51.712 45.503 31.156 1.00 29.27 429 ASP A N 1
ATOM 3104 C CA . ASP A 1 414 ? 52.531 45.058 30.018 1.00 28.17 429 ASP A CA 1
ATOM 3105 C C . ASP A 1 414 ? 51.774 44.022 29.194 1.00 33.35 429 ASP A C 1
ATOM 3106 O O . ASP A 1 414 ? 51.636 44.165 27.980 1.00 33.71 429 ASP A O 1
ATOM 3111 N N . ASP A 1 415 ? 51.279 42.985 29.870 1.00 31.61 430 ASP A N 1
ATOM 3112 C CA . ASP A 1 415 ? 50.295 42.088 29.281 1.00 32.06 430 ASP A CA 1
ATOM 3113 C C . ASP A 1 415 ? 48.937 42.503 29.842 1.00 25.56 430 ASP A C 1
ATOM 3114 O O . ASP A 1 415 ? 48.696 42.352 31.042 1.00 31.75 430 ASP A O 1
ATOM 3119 N N . PRO A 1 416 ? 48.069 43.074 28.986 1.00 32.04 431 PRO A N 1
ATOM 3120 C CA . PRO A 1 416 ? 46.771 43.588 29.446 1.00 35.58 431 PRO A CA 1
ATOM 3121 C C . PRO A 1 416 ? 45.955 42.563 30.241 1.00 37.47 431 PRO A C 1
ATOM 3122 O O . PRO A 1 416 ? 45.791 41.410 29.819 1.00 29.47 431 PRO A O 1
ATOM 3126 N N . THR A 1 417 ? 45.500 42.979 31.418 1.00 28.47 432 THR A N 1
ATOM 3127 C CA . THR A 1 417 ? 44.662 42.139 32.254 1.00 36.15 432 THR A CA 1
ATOM 3128 C C . THR A 1 417 ? 43.260 42.056 31.657 1.00 33.36 432 THR A C 1
ATOM 3129 O O . THR A 1 417 ? 42.865 42.906 30.852 1.00 35.70 432 THR A O 1
ATOM 3133 N N . ASP A 1 418 ? 42.522 41.022 32.037 1.00 31.14 433 ASP A N 1
ATOM 3134 C CA . ASP A 1 418 ? 41.105 40.951 31.728 1.00 23.30 433 ASP A CA 1
ATOM 3135 C C . ASP A 1 418 ? 40.319 41.524 32.906 1.00 28.48 433 ASP A C 1
ATOM 3136 O O . ASP A 1 418 ? 40.892 41.748 33.983 1.00 30.57 433 ASP A O 1
ATOM 3141 N N . GLU A 1 419 ? 39.024 41.755 32.712 1.00 23.21 434 GLU A N 1
ATOM 3142 C CA . GLU A 1 419 ? 38.256 42.536 33.683 1.00 26.72 434 GLU A CA 1
ATOM 3143 C C . GLU A 1 419 ? 37.231 41.763 34.496 1.00 24.70 434 GLU A C 1
ATOM 3144 O O . GLU A 1 419 ? 37.044 42.057 35.669 1.00 24.71 434 GLU A O 1
ATOM 3150 N N . TRP A 1 420 ? 36.585 40.765 33.884 1.00 20.16 435 TRP A N 1
ATOM 3151 C CA . TRP A 1 420 ? 35.582 39.964 34.570 1.00 21.41 435 TRP A CA 1
ATOM 3152 C C . TRP A 1 420 ? 35.811 38.468 34.375 1.00 18.79 435 TRP A C 1
ATOM 3153 O O . TRP A 1 420 ? 36.331 38.046 33.347 1.00 22.02 435 TRP A O 1
ATOM 3164 N N . ALA A 1 421 ? 35.422 37.690 35.376 1.00 19.78 436 ALA A N 1
ATOM 3165 C CA . ALA A 1 421 ? 35.257 36.238 35.218 1.00 21.14 436 ALA A CA 1
ATOM 3166 C C . ALA A 1 421 ? 33.973 35.776 35.891 1.00 20.86 436 ALA A C 1
ATOM 3167 O O . ALA A 1 421 ? 33.577 36.277 36.953 1.00 19.78 436 ALA A O 1
ATOM 3169 N N . ILE A 1 422 ? 33.323 34.807 35.265 1.00 20.12 437 ILE A N 1
ATOM 3170 C CA A ILE A 1 422 ? 32.119 34.217 35.846 0.50 22.97 437 ILE A CA 1
ATOM 3171 C CA B ILE A 1 422 ? 32.106 34.237 35.804 0.50 22.37 437 ILE A CA 1
ATOM 3172 C C . ILE A 1 422 ? 32.256 32.709 35.846 1.00 29.26 437 ILE A C 1
ATOM 3173 O O . ILE A 1 422 ? 32.739 32.119 34.891 1.00 28.49 437 ILE A O 1
ATOM 3182 N N . ARG A 1 423 ? 31.875 32.105 36.966 1.00 28.04 438 ARG A N 1
ATOM 3183 C CA . ARG A 1 423 ? 31.978 30.663 37.158 1.00 27.06 438 ARG A CA 1
ATOM 3184 C C . ARG A 1 423 ? 30.603 30.057 37.436 1.00 29.31 438 ARG A C 1
ATOM 3185 O O . ARG A 1 423 ? 29.934 30.418 38.407 1.00 24.68 438 ARG A O 1
ATOM 3193 N N . ASP A 1 424 ? 30.187 29.131 36.577 1.00 26.89 439 ASP A N 1
ATOM 3194 C CA . ASP A 1 424 ? 28.855 28.542 36.654 1.00 22.28 439 ASP A CA 1
ATOM 3195 C C . ASP A 1 424 ? 28.952 27.048 36.385 1.00 20.45 439 ASP A C 1
ATOM 3196 O O . ASP A 1 424 ? 29.131 26.633 35.242 1.00 23.91 439 ASP A O 1
ATOM 3201 N N . GLY A 1 425 ? 28.867 26.255 37.447 1.00 27.15 440 GLY A N 1
ATOM 3202 C CA . GLY A 1 425 ? 29.112 24.813 37.344 1.00 29.99 440 GLY A CA 1
ATOM 3203 C C . GLY A 1 425 ? 30.574 24.610 37.019 1.00 26.01 440 GLY A C 1
ATOM 3204 O O . GLY A 1 425 ? 31.427 25.237 37.635 1.00 34.21 440 GLY A O 1
ATOM 3205 N N . ASP A 1 426 ? 30.862 23.775 36.020 1.00 21.07 441 ASP A N 1
ATOM 3206 C CA . ASP A 1 426 ? 32.242 23.553 35.571 1.00 24.06 441 ASP A CA 1
ATOM 3207 C C . ASP A 1 426 ? 32.738 24.584 34.553 1.00 22.23 441 ASP A C 1
ATOM 3208 O O . ASP A 1 426 ? 33.912 24.563 34.176 1.00 29.98 441 ASP A O 1
ATOM 3213 N N . TRP A 1 427 ? 31.844 25.474 34.126 1.00 18.27 442 TRP A N 1
ATOM 3214 C CA . TRP A 1 427 ? 32.131 26.441 33.076 1.00 18.77 442 TRP A CA 1
ATOM 3215 C C . TRP A 1 427 ? 32.654 27.737 33.669 1.00 20.30 442 TRP A C 1
ATOM 3216 O O . TRP A 1 427 ? 32.160 28.203 34.691 1.00 19.45 442 TRP A O 1
ATOM 3227 N N . LYS A 1 428 ? 33.648 28.303 33.002 1.00 24.12 443 LYS A N 1
ATOM 3228 C CA . LYS A 1 428 ? 34.242 29.562 33.423 1.00 25.11 443 LYS A CA 1
ATOM 3229 C C . LYS A 1 428 ? 34.501 30.423 32.206 1.00 20.83 443 LYS A C 1
ATOM 3230 O O . LYS A 1 428 ? 35.131 29.975 31.249 1.00 20.71 443 LYS A O 1
ATOM 3236 N N . MET A 1 429 ? 33.983 31.654 32.231 1.00 20.92 444 MET A N 1
ATOM 3237 C CA . MET A 1 429 ? 34.184 32.587 31.131 1.00 17.94 444 MET A CA 1
ATOM 3238 C C . MET A 1 429 ? 34.963 33.805 31.624 1.00 20.38 444 MET A C 1
ATOM 3239 O O . MET A 1 429 ? 34.690 34.301 32.703 1.00 21.40 444 MET A O 1
ATOM 3244 N N . ILE A 1 430 ? 35.928 34.269 30.830 1.00 17.31 445 ILE A N 1
ATOM 3245 C CA . ILE A 1 430 ? 36.708 35.463 31.172 1.00 22.53 445 ILE A CA 1
ATOM 3246 C C . ILE A 1 430 ? 36.460 36.500 30.086 1.00 22.49 445 ILE A C 1
ATOM 3247 O O . ILE A 1 430 ? 36.556 36.203 28.892 1.00 22.74 445 ILE A O 1
ATOM 3252 N N . ILE A 1 431 ? 36.139 37.710 30.538 1.00 25.13 446 ILE A N 1
ATOM 3253 C CA . ILE A 1 431 ? 35.701 38.820 29.700 1.00 25.24 446 ILE A CA 1
ATOM 3254 C C . ILE A 1 431 ? 36.782 39.895 29.703 1.00 26.98 446 ILE A C 1
ATOM 3255 O O . ILE A 1 431 ? 37.321 40.242 30.766 1.00 26.73 446 ILE A O 1
ATOM 3260 N N . ASP A 1 432 ? 37.113 40.415 28.524 1.00 26.41 447 ASP A N 1
ATOM 3261 C CA . ASP A 1 432 ? 38.174 41.414 28.414 1.00 32.39 447 ASP A CA 1
ATOM 3262 C C . ASP A 1 432 ? 37.695 42.811 28.833 1.00 33.71 447 ASP A C 1
ATOM 3263 O O . ASP A 1 432 ? 36.525 42.995 29.194 1.00 37.33 447 ASP A O 1
ATOM 3268 N N . ARG A 1 433 ? 38.588 43.795 28.740 1.00 30.96 448 ARG A N 1
ATOM 3269 C CA . ARG A 1 433 ? 38.301 45.160 29.197 1.00 35.02 448 ARG A CA 1
ATOM 3270 C C . ARG A 1 433 ? 37.299 45.933 28.311 1.00 39.56 448 ARG A C 1
ATOM 3271 O O . ARG A 1 433 ? 37.118 47.136 28.487 1.00 37.55 448 ARG A O 1
ATOM 3279 N N . ASN A 1 434 ? 36.631 45.213 27.401 1.00 40.25 449 ASN A N 1
ATOM 3280 C CA . ASN A 1 434 ? 35.700 45.752 26.405 1.00 31.94 449 ASN A CA 1
ATOM 3281 C C . ASN A 1 434 ? 34.396 44.941 26.257 1.00 33.36 449 ASN A C 1
ATOM 3282 O O . ASN A 1 434 ? 33.761 44.959 25.191 1.00 35.35 449 ASN A O 1
ATOM 3287 N N . ASN A 1 435 ? 34.008 44.228 27.317 1.00 33.60 450 ASN A N 1
ATOM 3288 C CA . ASN A 1 435 ? 32.801 43.370 27.337 1.00 38.10 450 ASN A CA 1
ATOM 3289 C C . ASN A 1 435 ? 32.781 42.210 26.340 1.00 31.81 450 ASN A C 1
ATOM 3290 O O . ASN A 1 435 ? 31.724 41.643 26.057 1.00 42.42 450 ASN A O 1
ATOM 3295 N N . LYS A 1 436 ? 33.944 41.858 25.808 1.00 25.72 451 LYS A N 1
ATOM 3296 C CA . LYS A 1 436 ? 34.017 40.748 24.874 1.00 25.39 451 LYS A CA 1
ATOM 3297 C C . LYS A 1 436 ? 34.547 39.493 25.579 1.00 22.98 451 LYS A C 1
ATOM 3298 O O . LYS A 1 436 ? 35.576 39.567 26.262 1.00 28.58 451 LYS A O 1
ATOM 3304 N N . PRO A 1 437 ? 33.837 38.349 25.431 1.00 26.58 452 PRO A N 1
ATOM 3305 C CA . PRO A 1 437 ? 34.372 37.086 25.952 1.00 22.06 452 PRO A CA 1
ATOM 3306 C C . PRO A 1 437 ? 35.712 36.799 25.293 1.00 28.73 452 PRO A C 1
ATOM 3307 O O . PRO A 1 437 ? 35.816 36.827 24.060 1.00 31.08 452 PRO A O 1
ATOM 3311 N N . LYS A 1 438 ? 36.736 36.576 26.109 1.00 23.21 453 LYS A N 1
ATOM 3312 C CA . LYS A 1 438 ? 38.040 36.261 25.587 1.00 21.67 453 LYS A CA 1
ATOM 3313 C C . LYS A 1 438 ? 38.374 34.787 25.807 1.00 24.19 453 LYS A C 1
ATOM 3314 O O . LYS A 1 438 ? 39.020 34.164 24.960 1.00 23.57 453 LYS A O 1
ATOM 3320 N N . TYR A 1 439 ? 37.957 34.250 26.956 1.00 18.48 454 TYR A N 1
ATOM 3321 C CA . TYR A 1 439 ? 38.185 32.834 27.244 1.00 18.56 454 TYR A CA 1
ATOM 3322 C C . TYR A 1 439 ? 36.929 32.144 27.767 1.00 17.11 454 TYR A C 1
ATOM 3323 O O . TYR A 1 439 ? 36.092 32.758 28.449 1.00 19.87 454 TYR A O 1
ATOM 3332 N N . LEU A 1 440 ? 36.821 30.858 27.453 1.00 14.86 455 LEU A N 1
ATOM 3333 C CA . LEU A 1 440 ? 35.797 29.989 27.993 1.00 17.95 455 LEU A CA 1
ATOM 3334 C C . LEU A 1 440 ? 36.423 28.619 28.211 1.00 19.10 455 LEU A C 1
ATOM 3335 O O . LEU A 1 440 ? 36.922 28.011 27.275 1.00 20.08 455 LEU A O 1
ATOM 3340 N N . TYR A 1 441 ? 36.405 28.165 29.454 1.00 17.70 456 TYR A N 1
ATOM 3341 C CA . TYR A 1 441 ? 36.981 26.875 29.823 1.00 15.63 456 TYR A CA 1
ATOM 3342 C C . TYR A 1 441 ? 35.951 25.991 30.502 1.00 21.50 456 TYR A C 1
ATOM 3343 O O . TYR A 1 441 ? 35.065 26.480 31.215 1.00 18.70 456 TYR A O 1
ATOM 3352 N N . ASN A 1 442 ? 36.050 24.688 30.259 1.00 24.26 457 ASN A N 1
ATOM 3353 C CA . ASN A 1 442 ? 35.406 23.716 31.128 1.00 22.40 457 ASN A CA 1
ATOM 3354 C C . ASN A 1 442 ? 36.486 23.253 32.090 1.00 22.60 457 ASN A C 1
ATOM 3355 O O . ASN A 1 442 ? 37.394 22.514 31.704 1.00 19.27 457 ASN A O 1
ATOM 3360 N N . LEU A 1 443 ? 36.390 23.693 33.342 1.00 16.70 458 LEU A N 1
ATOM 3361 C CA . LEU A 1 443 ? 37.451 23.453 34.329 1.00 16.94 458 LEU A CA 1
ATOM 3362 C C . LEU A 1 443 ? 37.568 21.975 34.772 1.00 20.95 458 LEU A C 1
ATOM 3363 O O . LEU A 1 443 ? 38.604 21.573 35.306 1.00 26.38 458 LEU A O 1
ATOM 3368 N N . LYS A 1 444 ? 36.515 21.189 34.540 1.00 24.86 459 LYS A N 1
ATOM 3369 C CA A LYS A 1 444 ? 36.552 19.778 34.929 0.50 23.64 459 LYS A CA 1
ATOM 3370 C CA B LYS A 1 444 ? 36.480 19.755 34.886 0.50 22.71 459 LYS A CA 1
ATOM 3371 C C . LYS A 1 444 ? 37.338 18.938 33.917 1.00 20.05 459 LYS A C 1
ATOM 3372 O O . LYS A 1 444 ? 37.927 17.918 34.292 1.00 25.10 459 LYS A O 1
ATOM 3383 N N . SER A 1 445 ? 37.364 19.377 32.654 1.00 18.99 460 SER A N 1
ATOM 3384 C CA . SER A 1 445 ? 38.171 18.725 31.611 1.00 25.20 460 SER A CA 1
ATOM 3385 C C . SER A 1 445 ? 39.471 19.481 31.309 1.00 21.30 460 SER A C 1
ATOM 3386 O O . SER A 1 445 ? 40.318 18.994 30.555 1.00 23.26 460 SER A O 1
ATOM 3389 N N . ASP A 1 446 ? 39.625 20.671 31.897 1.00 19.61 461 ASP A N 1
ATOM 3390 C CA . ASP A 1 446 ? 40.740 21.578 31.577 1.00 18.40 461 ASP A CA 1
ATOM 3391 C C . ASP A 1 446 ? 41.109 22.387 32.834 1.00 19.64 461 ASP A C 1
ATOM 3392 O O . ASP A 1 446 ? 40.854 23.589 32.929 1.00 20.28 461 ASP A O 1
ATOM 3397 N N . ARG A 1 447 ? 41.707 21.698 33.795 1.00 15.09 462 ARG A N 1
ATOM 3398 C CA . ARG A 1 447 ? 42.120 22.284 35.073 1.00 18.64 462 ARG A CA 1
ATOM 3399 C C . ARG A 1 447 ? 43.014 23.510 34.906 1.00 19.91 462 ARG A C 1
ATOM 3400 O O . ARG A 1 447 ? 42.902 24.475 35.670 1.00 21.57 462 ARG A O 1
ATOM 3408 N N . TYR A 1 448 ? 43.860 23.480 33.873 1.00 19.22 463 TYR A N 1
ATOM 3409 C CA . TYR A 1 448 ? 44.954 24.440 33.722 1.00 20.47 463 TYR A CA 1
ATOM 3410 C C . TYR A 1 448 ? 44.634 25.542 32.732 1.00 15.31 463 TYR A C 1
ATOM 3411 O O . TYR A 1 448 ? 45.505 26.339 32.391 1.00 18.27 463 TYR A O 1
ATOM 3420 N N . GLU A 1 449 ? 43.385 25.560 32.264 1.00 15.57 464 GLU A N 1
ATOM 3421 C CA . GLU A 1 449 ? 42.900 26.644 31.406 1.00 14.84 464 GLU A CA 1
ATOM 3422 C C . GLU A 1 449 ? 43.750 26.815 30.132 1.00 21.21 464 GLU A C 1
ATOM 3423 O O . GLU A 1 449 ? 44.142 27.931 29.760 1.00 17.47 464 GLU A O 1
ATOM 3429 N N . THR A 1 450 ? 44.012 25.695 29.463 1.00 16.05 465 THR A N 1
ATOM 3430 C CA . THR A 1 450 ? 44.802 25.714 28.228 1.00 18.48 465 THR A CA 1
ATOM 3431 C C . THR A 1 450 ? 43.992 25.318 26.984 1.00 20.98 465 THR A C 1
ATOM 3432 O O . THR A 1 450 ? 44.529 25.283 25.883 1.00 22.18 465 THR A O 1
ATOM 3436 N N . LEU A 1 451 ? 42.709 25.018 27.165 1.00 17.81 466 LEU A N 1
ATOM 3437 C CA . LEU A 1 451 ? 41.844 24.627 26.035 1.00 19.36 466 LEU A CA 1
ATOM 3438 C C . LEU A 1 451 ? 40.677 25.591 25.851 1.00 19.58 466 LEU A C 1
ATOM 3439 O O . LEU A 1 451 ? 39.541 25.288 26.213 1.00 16.32 466 LEU A O 1
ATOM 3444 N N . ASN A 1 452 ? 40.984 26.768 25.314 1.00 18.18 467 ASN A N 1
ATOM 3445 C CA . ASN A 1 452 ? 39.998 27.821 25.111 1.00 18.66 467 ASN A CA 1
ATOM 3446 C C . ASN A 1 452 ? 38.892 27.330 24.180 1.00 20.69 467 ASN A C 1
ATOM 3447 O O . ASN A 1 452 ? 39.172 26.824 23.097 1.00 21.70 467 ASN A O 1
ATOM 3452 N N . LEU A 1 453 ? 37.650 27.466 24.636 1.00 18.50 468 LEU A N 1
ATOM 3453 C CA . LEU A 1 453 ? 36.487 26.987 23.887 1.00 19.84 468 LEU A CA 1
ATOM 3454 C C . LEU A 1 453 ? 35.684 28.079 23.166 1.00 21.38 468 LEU A C 1
ATOM 3455 O O . LEU A 1 453 ? 34.661 27.765 22.561 1.00 24.56 468 LEU A O 1
ATOM 3460 N N . ILE A 1 454 ? 36.136 29.336 23.245 1.00 20.24 469 ILE A N 1
ATOM 3461 C CA . ILE A 1 454 ? 35.563 30.429 22.452 1.00 24.32 469 ILE A CA 1
ATOM 3462 C C . ILE A 1 454 ? 35.603 30.050 20.970 1.00 23.34 469 ILE A C 1
ATOM 3463 O O . ILE A 1 454 ? 36.626 29.588 20.464 1.00 24.82 469 ILE A O 1
ATOM 3468 N N . GLY A 1 455 ? 34.455 30.187 20.311 1.00 25.17 470 GLY A N 1
ATOM 3469 C CA . GLY A 1 455 ? 34.285 29.856 18.896 1.00 27.60 470 GLY A CA 1
ATOM 3470 C C . GLY A 1 455 ? 34.064 28.374 18.655 1.00 28.40 470 GLY A C 1
ATOM 3471 O O . GLY A 1 455 ? 33.913 27.946 17.512 1.00 39.96 470 GLY A O 1
ATOM 3472 N N . LYS A 1 456 ? 34.037 27.589 19.732 1.00 25.70 471 LYS A N 1
ATOM 3473 C CA . LYS A 1 456 ? 33.926 26.129 19.645 1.00 27.19 471 LYS A CA 1
ATOM 3474 C C . LYS A 1 456 ? 32.692 25.550 20.354 1.00 27.61 471 LYS A C 1
ATOM 3475 O O . LYS A 1 456 ? 32.369 24.363 20.186 1.00 30.18 471 LYS A O 1
ATOM 3481 N N . LYS A 1 457 ? 32.029 26.376 21.164 1.00 26.93 472 LYS A N 1
ATOM 3482 C CA . LYS A 1 457 ? 30.883 25.941 21.974 1.00 24.53 472 LYS A CA 1
ATOM 3483 C C . LYS A 1 457 ? 29.793 27.015 21.965 1.00 30.05 472 LYS A C 1
ATOM 3484 O O . LYS A 1 457 ? 29.471 27.575 23.019 1.00 30.63 472 LYS A O 1
ATOM 3490 N N . PRO A 1 458 ? 29.192 27.278 20.782 1.00 29.80 473 PRO A N 1
ATOM 3491 C CA . PRO A 1 458 ? 28.418 28.513 20.551 1.00 28.98 473 PRO A CA 1
ATOM 3492 C C . PRO A 1 458 ? 27.276 28.731 21.539 1.00 30.87 473 PRO A C 1
ATOM 3493 O O . PRO A 1 458 ? 27.052 29.867 21.979 1.00 30.29 473 PRO A O 1
ATOM 3497 N N . ASP A 1 459 ? 26.607 27.641 21.903 1.00 32.42 474 ASP A N 1
ATOM 3498 C CA A ASP A 1 459 ? 25.473 27.763 22.800 0.50 34.93 474 ASP A CA 1
ATOM 3499 C CA B ASP A 1 459 ? 25.470 27.601 22.835 0.50 36.76 474 ASP A CA 1
ATOM 3500 C C . ASP A 1 459 ? 25.853 27.904 24.285 1.00 32.83 474 ASP A C 1
ATOM 3501 O O . ASP A 1 459 ? 25.168 28.641 24.999 1.00 32.51 474 ASP A O 1
ATOM 3510 N N . ILE A 1 460 ? 26.945 27.278 24.734 1.00 30.63 475 ILE A N 1
ATOM 3511 C CA . ILE A 1 460 ? 27.461 27.522 26.092 1.00 28.96 475 ILE A CA 1
ATOM 3512 C C . ILE A 1 460 ? 27.993 28.956 26.176 1.00 24.06 475 ILE A C 1
ATOM 3513 O O . ILE A 1 460 ? 27.751 29.648 27.163 1.00 26.09 475 ILE A O 1
ATOM 3518 N N . GLU A 1 461 ? 28.677 29.395 25.119 1.00 20.76 476 GLU A N 1
ATOM 3519 C CA . GLU A 1 461 ? 29.140 30.778 24.991 1.00 24.08 476 GLU A CA 1
ATOM 3520 C C . GLU A 1 461 ? 28.016 31.790 25.165 1.00 25.29 476 GLU A C 1
ATOM 3521 O O . GLU A 1 461 ? 28.172 32.768 25.889 1.00 29.82 476 GLU A O 1
ATOM 3527 N N . LYS A 1 462 ? 26.883 31.556 24.510 1.00 25.26 477 LYS A N 1
ATOM 3528 C CA . LYS A 1 462 ? 25.778 32.513 24.580 1.00 22.01 477 LYS A CA 1
ATOM 3529 C C . LYS A 1 462 ? 25.098 32.513 25.952 1.00 26.46 477 LYS A C 1
ATOM 3530 O O . LYS A 1 462 ? 24.732 33.572 26.464 1.00 28.31 477 LYS A O 1
ATOM 3536 N N . GLN A 1 463 ? 24.968 31.331 26.555 1.00 23.37 478 GLN A N 1
ATOM 3537 C CA . GLN A 1 463 ? 24.410 31.197 27.897 1.00 29.34 478 GLN A CA 1
ATOM 3538 C C . GLN A 1 463 ? 25.260 31.905 28.952 1.00 25.58 478 GLN A C 1
ATOM 3539 O O . GLN A 1 463 ? 24.734 32.675 29.764 1.00 23.63 478 GLN A O 1
ATOM 3545 N N . MET A 1 464 ? 26.566 31.624 28.930 1.00 25.32 479 MET A N 1
ATOM 3546 C CA . MET A 1 464 ? 27.520 32.228 29.861 1.00 17.73 479 MET A CA 1
ATOM 3547 C C . MET A 1 464 ? 27.651 33.743 29.639 1.00 25.03 479 MET A C 1
ATOM 3548 O O . MET A 1 464 ? 27.723 34.505 30.607 1.00 28.00 479 MET A O 1
ATOM 3553 N N . TYR A 1 465 ? 27.665 34.182 28.383 1.00 23.40 480 TYR A N 1
ATOM 3554 C CA . TYR A 1 465 ? 27.699 35.630 28.103 1.00 25.79 480 TYR A CA 1
ATOM 3555 C C . TYR A 1 465 ? 26.440 36.341 28.619 1.00 30.07 480 TYR A C 1
ATOM 3556 O O . TYR A 1 465 ? 26.533 37.439 29.184 1.00 24.16 480 TYR A O 1
ATOM 3565 N N . GLY A 1 466 ? 25.281 35.698 28.438 1.00 27.47 481 GLY A N 1
ATOM 3566 C CA . GLY A 1 466 ? 23.993 36.225 28.896 1.00 27.92 481 GLY A CA 1
ATOM 3567 C C . GLY A 1 466 ? 23.946 36.357 30.402 1.00 27.15 481 GLY A C 1
ATOM 3568 O O . GLY A 1 466 ? 23.499 37.378 30.932 1.00 27.82 481 GLY A O 1
ATOM 3569 N N . LYS A 1 467 ? 24.440 35.327 31.086 1.00 22.11 482 LYS A N 1
ATOM 3570 C CA . LYS A 1 467 ? 24.554 35.323 32.541 1.00 22.20 482 LYS A CA 1
ATOM 3571 C C . LYS A 1 467 ? 25.520 36.406 33.014 1.00 27.33 482 LYS A C 1
ATOM 3572 O O . LYS A 1 467 ? 25.266 37.047 34.020 1.00 22.55 482 LYS A O 1
ATOM 3578 N N . PHE A 1 468 ? 26.619 36.602 32.286 1.00 24.94 483 PHE A N 1
ATOM 3579 C CA . PHE A 1 468 ? 27.559 37.677 32.613 1.00 27.56 483 PHE A CA 1
ATOM 3580 C C . PHE A 1 468 ? 26.900 39.059 32.561 1.00 27.66 483 PHE A C 1
ATOM 3581 O O . PHE A 1 468 ? 27.008 39.827 33.523 1.00 26.54 483 PHE A O 1
ATOM 3589 N N . LEU A 1 469 ? 26.232 39.369 31.449 1.00 29.51 484 LEU A N 1
ATOM 3590 C CA . LEU A 1 469 ? 25.597 40.681 31.259 1.00 25.34 484 LEU A CA 1
ATOM 3591 C C . LEU A 1 469 ? 24.554 41.005 32.322 1.00 33.51 484 LEU A C 1
ATOM 3592 O O . LEU A 1 469 ? 24.484 42.143 32.788 1.00 28.07 484 LEU A O 1
ATOM 3597 N N . LYS A 1 470 ? 23.757 40.003 32.693 1.00 26.04 485 LYS A N 1
ATOM 3598 C CA . LYS A 1 470 ? 22.769 40.123 33.766 1.00 28.88 485 LYS A CA 1
ATOM 3599 C C . LYS A 1 470 ? 23.409 40.425 35.130 1.00 30.71 485 LYS A C 1
ATOM 3600 O O . LYS A 1 470 ? 22.911 41.267 35.885 1.00 29.22 485 LYS A O 1
ATOM 3606 N N . TYR A 1 471 ? 24.512 39.748 35.441 1.00 26.11 486 TYR A N 1
ATOM 3607 C CA . TYR A 1 471 ? 25.222 39.994 36.696 1.00 23.81 486 TYR A CA 1
ATOM 3608 C C . TYR A 1 471 ? 25.911 41.363 36.683 1.00 24.49 486 TYR A C 1
ATOM 3609 O O . TYR A 1 471 ? 25.797 42.116 37.649 1.00 28.69 486 TYR A O 1
ATOM 3618 N N . LYS A 1 472 ? 26.616 41.678 35.595 1.00 26.12 487 LYS A N 1
ATOM 3619 C CA . LYS A 1 472 ? 27.297 42.970 35.441 1.00 22.57 487 LYS A CA 1
ATOM 3620 C C . LYS A 1 472 ? 26.324 44.142 35.597 1.00 27.64 487 LYS A C 1
ATOM 3621 O O . LYS A 1 472 ? 26.617 45.115 36.299 1.00 28.62 487 LYS A O 1
ATOM 3627 N N . THR A 1 473 ? 25.170 44.031 34.938 1.00 29.50 488 THR A N 1
ATOM 3628 C CA . THR A 1 473 ? 24.109 45.034 35.011 1.00 32.25 488 THR A CA 1
ATOM 3629 C C . THR A 1 473 ? 23.640 45.223 36.455 1.00 25.83 488 THR A C 1
ATOM 3630 O O . THR A 1 473 ? 23.544 46.356 36.924 1.00 33.07 488 THR A O 1
ATOM 3634 N N . ASP A 1 474 ? 23.397 44.118 37.161 1.00 27.72 489 ASP A N 1
ATOM 3635 C CA . ASP A 1 474 ? 22.985 44.160 38.567 1.00 28.95 489 ASP A CA 1
ATOM 3636 C C . ASP A 1 474 ? 24.021 44.847 39.461 1.00 33.10 489 ASP A C 1
ATOM 3637 O O . ASP A 1 474 ? 23.667 45.601 40.379 1.00 31.96 489 ASP A O 1
ATOM 3642 N N . ILE A 1 475 ? 25.295 44.578 39.177 1.00 27.01 490 ILE A N 1
ATOM 3643 C CA . ILE A 1 475 ? 26.415 45.146 39.918 1.00 27.51 490 ILE A CA 1
ATOM 3644 C C . ILE A 1 475 ? 26.583 46.642 39.646 1.00 31.43 490 ILE A C 1
ATOM 3645 O O . ILE A 1 475 ? 26.734 47.434 40.591 1.00 36.37 490 ILE A O 1
ATOM 3650 N N . ASP A 1 476 ? 26.535 47.021 38.369 1.00 26.34 491 ASP A N 1
ATOM 3651 C CA . ASP A 1 476 ? 26.665 48.420 37.953 1.00 29.35 491 ASP A CA 1
ATOM 3652 C C . ASP A 1 476 ? 25.490 49.275 38.444 1.00 29.55 491 ASP A C 1
ATOM 3653 O O . ASP A 1 476 ? 25.655 50.467 38.710 1.00 36.69 491 ASP A O 1
ATOM 3658 N N . ASN A 1 477 ? 24.320 48.652 38.576 1.00 28.72 492 ASN A N 1
ATOM 3659 C CA . ASN A 1 477 ? 23.121 49.336 39.067 1.00 34.68 492 ASN A CA 1
ATOM 3660 C C . ASN A 1 477 ? 22.869 49.134 40.565 1.00 31.92 492 ASN A C 1
ATOM 3661 O O . ASN A 1 477 ? 21.744 49.339 41.025 1.00 41.42 492 ASN A O 1
ATOM 3666 N N . ASP A 1 478 ? 23.906 48.731 41.311 1.00 33.54 493 ASP A N 1
ATOM 3667 C CA . ASP A 1 478 ? 23.795 48.482 42.757 1.00 31.28 493 ASP A CA 1
ATOM 3668 C C . ASP A 1 478 ? 23.119 49.652 43.486 1.00 33.86 493 ASP A C 1
ATOM 3669 O O . ASP A 1 478 ? 23.524 50.812 43.330 1.00 30.07 493 ASP A O 1
ATOM 3674 N N . SER A 1 479 ? 22.094 49.312 44.267 1.00 33.74 494 SER A N 1
ATOM 3675 C CA . SER A 1 479 ? 21.227 50.277 44.947 1.00 35.57 494 SER A CA 1
ATOM 3676 C C . SER A 1 479 ? 21.936 51.068 46.047 1.00 35.15 494 SER A C 1
ATOM 3677 O O . SER A 1 479 ? 21.739 52.278 46.171 1.00 37.52 494 SER A O 1
ATOM 3680 N N . LEU A 1 480 ? 22.761 50.377 46.829 1.00 32.33 495 LEU A N 1
ATOM 3681 C CA . LEU A 1 480 ? 23.517 50.987 47.916 1.00 37.20 495 LEU A CA 1
ATOM 3682 C C . LEU A 1 480 ? 24.566 51.978 47.406 1.00 37.83 495 LEU A C 1
ATOM 3683 O O . LEU A 1 480 ? 24.784 53.026 48.022 1.00 40.39 495 LEU A O 1
ATOM 3688 N N . MET A 1 481 ? 25.191 51.648 46.274 1.00 32.38 496 MET A N 1
ATOM 3689 C CA . MET A 1 481 ? 26.128 52.544 45.595 1.00 33.30 496 MET A CA 1
ATOM 3690 C C . MET A 1 481 ? 25.396 53.772 45.021 1.00 37.24 496 MET A C 1
ATOM 3691 O O . MET A 1 481 ? 25.912 54.887 45.061 1.00 33.26 496 MET A O 1
ATOM 3696 N N . LYS A 1 482 ? 24.196 53.557 44.484 1.00 41.37 497 LYS A N 1
ATOM 3697 C CA . LYS A 1 482 ? 23.334 54.660 44.049 1.00 43.41 497 LYS A CA 1
ATOM 3698 C C . LYS A 1 482 ? 22.917 55.559 45.219 1.00 40.93 497 LYS A C 1
ATOM 3699 O O . LYS A 1 482 ? 22.829 56.774 45.062 1.00 46.84 497 LYS A O 1
ATOM 3705 N N . ALA A 1 483 ? 22.673 54.946 46.379 1.00 42.29 498 ALA A N 1
ATOM 3706 C CA . ALA A 1 483 ? 22.207 55.643 47.586 1.00 45.27 498 ALA A CA 1
ATOM 3707 C C . ALA A 1 483 ? 23.223 56.636 48.167 1.00 49.73 498 ALA A C 1
ATOM 3708 O O . ALA A 1 483 ? 22.835 57.616 48.806 1.00 55.28 498 ALA A O 1
ATOM 3710 N N . ARG A 1 484 ? 24.511 56.383 47.939 1.00 47.64 499 ARG A N 1
ATOM 3711 C CA . ARG A 1 484 ? 25.579 57.286 48.383 1.00 46.06 499 ARG A CA 1
ATOM 3712 C C . ARG A 1 484 ? 26.026 58.258 47.279 1.00 41.05 499 ARG A C 1
ATOM 3713 O O . ARG A 1 484 ? 27.069 58.906 47.390 1.00 49.42 499 ARG A O 1
ATOM 3721 N N . GLY A 1 485 ? 25.226 58.351 46.219 1.00 40.61 500 GLY A N 1
ATOM 3722 C CA . GLY A 1 485 ? 25.465 59.290 45.126 1.00 44.45 500 GLY A CA 1
ATOM 3723 C C . GLY A 1 485 ? 26.609 58.914 44.206 1.00 47.65 500 GLY A C 1
ATOM 3724 O O . GLY A 1 485 ? 27.195 59.779 43.549 1.00 48.07 500 GLY A O 1
ATOM 3725 N N . ASP A 1 486 ? 26.915 57.618 44.152 1.00 51.72 501 ASP A N 1
ATOM 3726 C CA . ASP A 1 486 ? 28.046 57.103 43.376 1.00 46.16 501 ASP A CA 1
ATOM 3727 C C . ASP A 1 486 ? 27.634 56.306 42.141 1.00 43.29 501 ASP A C 1
ATOM 3728 O O . ASP A 1 486 ? 26.472 55.930 41.988 1.00 38.35 501 ASP A O 1
ATOM 3733 N N . LYS A 1 487 ? 28.611 56.080 41.265 1.00 46.87 502 LYS A N 1
ATOM 3734 C CA A LYS A 1 487 ? 28.437 55.296 40.039 0.50 48.46 502 LYS A CA 1
ATOM 3735 C CA B LYS A 1 487 ? 28.425 55.255 40.076 0.50 49.54 502 LYS A CA 1
ATOM 3736 C C . LYS A 1 487 ? 29.716 54.491 39.760 1.00 48.50 502 LYS A C 1
ATOM 3737 O O . LYS A 1 487 ? 30.790 54.880 40.231 1.00 46.62 502 LYS A O 1
ATOM 3748 N N . PRO A 1 488 ? 29.611 53.355 39.007 1.00 48.38 503 PRO A N 1
ATOM 3749 C CA . PRO A 1 488 ? 30.852 52.656 38.621 1.00 48.88 503 PRO A CA 1
ATOM 3750 C C . PRO A 1 488 ? 31.829 53.532 37.831 1.00 48.14 503 PRO A C 1
ATOM 3751 O O . PRO A 1 488 ? 31.512 53.995 36.731 1.00 54.84 503 PRO A O 1
ATOM 3755 N N . GLU A 1 489 ? 33.003 53.768 38.404 1.00 43.74 504 GLU A N 1
ATOM 3756 C CA . GLU A 1 489 ? 33.999 54.619 37.761 1.00 46.80 504 GLU A CA 1
ATOM 3757 C C . GLU A 1 489 ? 35.189 53.794 37.301 1.00 41.25 504 GLU A C 1
ATOM 3758 O O . GLU A 1 489 ? 35.908 53.246 38.133 1.00 34.17 504 GLU A O 1
ATOM 3764 N N . ALA A 1 490 ? 35.372 53.705 35.981 1.00 43.89 505 ALA A N 1
ATOM 3765 C CA . ALA A 1 490 ? 36.512 53.012 35.362 1.00 41.36 505 ALA A CA 1
ATOM 3766 C C . ALA A 1 490 ? 37.844 53.557 35.866 1.00 42.29 505 ALA A C 1
ATOM 3767 O O . ALA A 1 490 ? 38.014 54.773 35.993 1.00 34.31 505 ALA A O 1
ATOM 3769 N N . VAL A 1 491 ? 38.771 52.650 36.172 1.00 38.25 506 VAL A N 1
ATOM 3770 C CA . VAL A 1 491 ? 40.097 53.020 36.665 1.00 38.59 506 VAL A CA 1
ATOM 3771 C C . VAL A 1 491 ? 40.924 53.678 35.545 1.00 41.39 506 VAL A C 1
ATOM 3772 O O . VAL A 1 491 ? 41.125 53.108 34.469 1.00 37.57 506 VAL A O 1
ATOM 3776 N N . THR A 1 492 ? 41.367 54.904 35.799 1.00 39.24 507 THR A N 1
ATOM 3777 C CA . THR A 1 492 ? 42.087 55.693 34.800 1.00 46.89 507 THR A CA 1
ATOM 3778 C C . THR A 1 492 ? 43.481 56.030 35.318 1.00 49.92 507 THR A C 1
ATOM 3779 O O . THR A 1 492 ? 44.286 56.668 34.628 1.00 49.61 507 THR A O 1
ATOM 3783 N N . TRP A 1 493 ? 43.749 55.574 36.539 1.00 50.14 508 TRP A N 1
ATOM 3784 C CA . TRP A 1 493 ? 44.985 55.858 37.252 1.00 57.39 508 TRP A CA 1
ATOM 3785 C C . TRP A 1 493 ? 45.899 54.631 37.323 1.00 61.39 508 TRP A C 1
ATOM 3786 O O . TRP A 1 493 ? 45.473 53.511 37.016 1.00 61.52 508 TRP A O 1
ATOM 3797 N N . GLY A 1 494 ? 47.152 54.854 37.720 1.00 64.34 509 GLY A N 1
ATOM 3798 C CA . GLY A 1 494 ? 48.129 53.776 37.880 1.00 67.40 509 GLY A CA 1
ATOM 3799 C C . GLY A 1 494 ? 48.730 53.728 39.274 1.00 69.05 509 GLY A C 1
ATOM 3800 O O . GLY A 1 494 ? 48.714 52.687 39.936 1.00 68.21 509 GLY A O 1
ATOM 3801 N N . ASN B 1 15 ? 46.275 99.786 14.107 1.00 70.85 30 ASN B N 1
ATOM 3802 C CA . ASN B 1 15 ? 45.048 98.985 13.655 1.00 68.24 30 ASN B CA 1
ATOM 3803 C C . ASN B 1 15 ? 45.222 98.468 12.217 1.00 64.23 30 ASN B C 1
ATOM 3804 O O . ASN B 1 15 ? 45.490 99.245 11.291 1.00 53.93 30 ASN B O 1
ATOM 3809 N N . ALA B 1 16 ? 45.071 97.152 12.058 1.00 52.57 31 ALA B N 1
ATOM 3810 C CA . ALA B 1 16 ? 45.503 96.427 10.856 1.00 51.79 31 ALA B CA 1
ATOM 3811 C C . ALA B 1 16 ? 44.436 96.288 9.762 1.00 52.54 31 ALA B C 1
ATOM 3812 O O . ALA B 1 16 ? 44.721 95.778 8.671 1.00 53.93 31 ALA B O 1
ATOM 3814 N N . PHE B 1 17 ? 43.223 96.752 10.046 1.00 51.81 32 PHE B N 1
ATOM 3815 C CA . PHE B 1 17 ? 42.079 96.493 9.177 1.00 53.22 32 PHE B CA 1
ATOM 3816 C C . PHE B 1 17 ? 41.460 97.785 8.631 1.00 63.49 32 PHE B C 1
ATOM 3817 O O . PHE B 1 17 ? 40.267 97.828 8.308 1.00 64.57 32 PHE B O 1
ATOM 3825 N N . SER B 1 18 ? 42.291 98.824 8.521 1.00 69.57 33 SER B N 1
ATOM 3826 C CA A SER B 1 18 ? 41.862 100.123 8.010 0.50 73.21 33 SER B CA 1
ATOM 3827 C CA B SER B 1 18 ? 41.870 100.128 8.006 0.50 73.77 33 SER B CA 1
ATOM 3828 C C . SER B 1 18 ? 41.781 100.132 6.479 1.00 78.03 33 SER B C 1
ATOM 3829 O O . SER B 1 18 ? 42.657 99.576 5.803 1.00 76.24 33 SER B O 1
ATOM 3834 N N . PRO B 1 19 ? 40.718 100.762 5.920 1.00 82.37 34 PRO B N 1
ATOM 3835 C CA . PRO B 1 19 ? 40.611 100.845 4.459 1.00 87.89 34 PRO B CA 1
ATOM 3836 C C . PRO B 1 19 ? 41.568 101.877 3.856 1.00 90.52 34 PRO B C 1
ATOM 3837 O O . PRO B 1 19 ? 42.068 102.752 4.568 1.00 93.49 34 PRO B O 1
ATOM 3841 N N . LYS B 1 26 ? 96.627 18.489 11.526 1.00 78.10 41 LYS B N 1
ATOM 3842 C CA . LYS B 1 26 ? 95.453 17.738 11.977 1.00 79.10 41 LYS B CA 1
ATOM 3843 C C . LYS B 1 26 ? 94.332 18.659 12.485 1.00 73.81 41 LYS B C 1
ATOM 3844 O O . LYS B 1 26 ? 94.354 19.142 13.623 1.00 76.37 41 LYS B O 1
ATOM 3850 N N . GLN B 1 27 ? 93.369 18.902 11.600 1.00 65.36 42 GLN B N 1
ATOM 3851 C CA . GLN B 1 27 ? 92.210 19.767 11.848 1.00 56.27 42 GLN B CA 1
ATOM 3852 C C . GLN B 1 27 ? 91.288 19.240 12.967 1.00 48.77 42 GLN B C 1
ATOM 3853 O O . GLN B 1 27 ? 91.039 18.030 13.043 1.00 42.69 42 GLN B O 1
ATOM 3859 N N . PRO B 1 28 ? 90.783 20.147 13.840 1.00 38.89 43 PRO B N 1
ATOM 3860 C CA . PRO B 1 28 ? 90.038 19.706 15.025 1.00 36.94 43 PRO B CA 1
ATOM 3861 C C . PRO B 1 28 ? 88.637 19.171 14.730 1.00 35.57 43 PRO B C 1
ATOM 3862 O O . PRO B 1 28 ? 87.978 19.639 13.805 1.00 31.81 43 PRO B O 1
ATOM 3866 N N . ASN B 1 29 ? 88.195 18.196 15.522 1.00 30.94 44 ASN B N 1
ATOM 3867 C CA . ASN B 1 29 ? 86.810 17.739 15.480 1.00 30.30 44 ASN B CA 1
ATOM 3868 C C . ASN B 1 29 ? 85.865 18.770 16.099 1.00 24.84 44 ASN B C 1
ATOM 3869 O O . ASN B 1 29 ? 86.296 19.672 16.831 1.00 28.61 44 ASN B O 1
ATOM 3874 N N . LEU B 1 30 ? 84.575 18.599 15.821 1.00 28.59 45 LEU B N 1
ATOM 3875 C CA . LEU B 1 30 ? 83.541 19.463 16.379 1.00 27.60 45 LEU B CA 1
ATOM 3876 C C . LEU B 1 30 ? 82.342 18.654 16.860 1.00 20.89 45 LEU B C 1
ATOM 3877 O O . LEU B 1 30 ? 81.794 17.821 16.135 1.00 24.24 45 LEU B O 1
ATOM 3882 N N . VAL B 1 31 ? 81.950 18.898 18.100 1.00 23.70 46 VAL B N 1
ATOM 3883 C CA . VAL B 1 31 ? 80.698 18.377 18.616 1.00 21.27 46 VAL B CA 1
ATOM 3884 C C . VAL B 1 31 ? 79.847 19.549 19.124 1.00 25.01 46 VAL B C 1
ATOM 3885 O O . VAL B 1 31 ? 80.234 20.241 20.066 1.00 23.50 46 VAL B O 1
ATOM 3889 N N . ILE B 1 32 ? 78.713 19.783 18.461 1.00 23.80 47 ILE B N 1
ATOM 3890 C CA . ILE B 1 32 ? 77.707 20.720 18.976 1.00 27.62 47 ILE B CA 1
ATOM 3891 C C . ILE B 1 32 ? 76.581 19.924 19.633 1.00 26.92 47 ILE B C 1
ATOM 3892 O O . ILE B 1 32 ? 75.850 19.181 18.963 1.00 27.01 47 ILE B O 1
ATOM 3897 N N . ILE B 1 33 ? 76.478 20.051 20.951 1.00 24.64 48 ILE B N 1
ATOM 3898 C CA . ILE B 1 33 ? 75.413 19.416 21.717 1.00 24.66 48 ILE B CA 1
ATOM 3899 C C . ILE B 1 33 ? 74.352 20.469 22.022 1.00 29.90 48 ILE B C 1
ATOM 3900 O O . ILE B 1 33 ? 74.609 21.443 22.740 1.00 24.80 48 ILE B O 1
ATOM 3905 N N . MET B 1 34 ? 73.169 20.278 21.443 1.00 21.75 49 MET B N 1
ATOM 3906 C CA . MET B 1 34 ? 72.050 21.199 21.621 1.00 24.47 49 MET B CA 1
ATOM 3907 C C . MET B 1 34 ? 70.945 20.579 22.491 1.00 22.49 49 MET B C 1
ATOM 3908 O O . MET B 1 34 ? 70.287 19.616 22.089 1.00 20.83 49 MET B O 1
ATOM 3913 N N . ALA B 1 35 ? 70.736 21.151 23.673 1.00 26.54 50 ALA B N 1
ATOM 3914 C CA . ALA B 1 35 ? 69.574 20.821 24.483 1.00 17.41 50 ALA B CA 1
ATOM 3915 C C . ALA B 1 35 ? 68.338 21.585 23.974 1.00 17.60 50 ALA B C 1
ATOM 3916 O O . ALA B 1 35 ? 68.445 22.583 23.240 1.00 21.95 50 ALA B O 1
ATOM 3918 N N . ASP B 1 36 ? 67.166 21.109 24.364 1.00 17.75 51 ASP B N 1
ATOM 3919 C CA . ASP B 1 36 ? 65.890 21.618 23.826 1.00 20.44 51 ASP B CA 1
ATOM 3920 C C . ASP B 1 36 ? 65.100 22.239 24.987 1.00 20.97 51 ASP B C 1
ATOM 3921 O O . ASP B 1 36 ? 64.800 21.548 25.957 1.00 19.59 51 ASP B O 1
ATOM 3926 N N . ASP B 1 37 ? 64.785 23.538 24.897 1.00 18.52 52 ASP B N 1
ATOM 3927 C CA . ASP B 1 37 ? 63.975 24.241 25.924 1.00 20.27 52 ASP B CA 1
ATOM 3928 C C . ASP B 1 37 ? 64.662 24.226 27.293 1.00 17.31 52 ASP B C 1
ATOM 3929 O O . ASP B 1 37 ? 64.001 24.276 28.334 1.00 19.78 52 ASP B O 1
ATOM 3934 N N . LEU B 1 38 ? 65.991 24.145 27.293 1.00 16.40 53 LEU B N 1
ATOM 3935 C CA . LEU B 1 38 ? 66.700 24.102 28.548 1.00 18.51 53 LEU B CA 1
ATOM 3936 C C . LEU B 1 38 ? 66.928 25.537 29.009 1.00 18.51 53 LEU B C 1
ATOM 3937 O O . LEU B 1 38 ? 67.504 26.357 28.287 1.00 20.63 53 LEU B O 1
ATOM 3942 N N . GLY B 1 39 ? 66.475 25.819 30.224 1.00 15.75 54 GLY B N 1
ATOM 3943 C CA . GLY B 1 39 ? 66.477 27.173 30.743 1.00 18.76 54 GLY B CA 1
ATOM 3944 C C . GLY B 1 39 ? 67.820 27.613 31.300 1.00 23.03 54 GLY B C 1
ATOM 3945 O O . GLY B 1 39 ? 68.676 26.796 31.648 1.00 21.56 54 GLY B O 1
ATOM 3946 N N . TYR B 1 40 ? 67.986 28.923 31.395 1.00 22.44 55 TYR B N 1
ATOM 3947 C CA . TYR B 1 40 ? 69.193 29.535 31.956 1.00 20.08 55 TYR B CA 1
ATOM 3948 C C . TYR B 1 40 ? 69.452 29.110 33.404 1.00 20.49 55 TYR B C 1
ATOM 3949 O O . TYR B 1 40 ? 70.610 29.025 33.813 1.00 28.85 55 TYR B O 1
ATOM 3958 N N . GLY B 1 41 ? 68.379 28.852 34.161 1.00 17.38 56 GLY B N 1
ATOM 3959 C CA . GLY B 1 41 ? 68.459 28.382 35.551 1.00 17.33 56 GLY B CA 1
ATOM 3960 C C . GLY B 1 41 ? 68.363 26.885 35.756 1.00 16.41 56 GLY B C 1
ATOM 3961 O O . GLY B 1 41 ? 68.311 26.420 36.900 1.00 22.16 56 GLY B O 1
ATOM 3962 N N . ASP B 1 42 ? 68.355 26.124 34.666 1.00 16.22 57 ASP B N 1
ATOM 3963 C CA . ASP B 1 42 ? 68.052 24.692 34.728 1.00 16.88 57 ASP B CA 1
ATOM 3964 C C . ASP B 1 42 ? 69.229 23.765 35.048 1.00 20.53 57 ASP B C 1
ATOM 3965 O O . ASP B 1 42 ? 69.027 22.556 35.182 1.00 25.73 57 ASP B O 1
ATOM 3970 N N . LEU B 1 43 ? 70.440 24.312 35.151 1.00 20.88 58 LEU B N 1
ATOM 3971 C CA . LEU B 1 43 ? 71.629 23.500 35.495 1.00 22.16 58 LEU B CA 1
ATOM 3972 C C . LEU B 1 43 ? 72.193 23.895 36.859 1.00 19.68 58 LEU B C 1
ATOM 3973 O O . LEU B 1 43 ? 72.143 25.067 37.242 1.00 18.97 58 LEU B O 1
ATOM 3978 N N . ALA B 1 44 ? 72.739 22.915 37.576 1.00 21.17 59 ALA B N 1
ATOM 3979 C CA . ALA B 1 44 ? 73.378 23.175 38.868 1.00 26.34 59 ALA B CA 1
ATOM 3980 C C . ALA B 1 44 ? 74.500 24.216 38.740 1.00 21.91 59 ALA B C 1
ATOM 3981 O O . ALA B 1 44 ? 74.614 25.119 39.571 1.00 25.86 59 ALA B O 1
ATOM 3983 N N . THR B 1 45 ? 75.288 24.118 37.668 1.00 21.57 60 THR B N 1
ATOM 3984 C CA . THR B 1 45 ? 76.388 25.060 37.410 1.00 26.64 60 THR B CA 1
ATOM 3985 C C . THR B 1 45 ? 75.896 26.473 37.065 1.00 26.54 60 THR B C 1
ATOM 3986 O O . THR B 1 45 ? 76.660 27.437 37.130 1.00 24.80 60 THR B O 1
ATOM 3990 N N . TYR B 1 46 ? 74.616 26.583 36.704 1.00 26.53 61 TYR B N 1
ATOM 3991 C CA . TYR B 1 46 ? 73.961 27.882 36.552 1.00 24.61 61 TYR B CA 1
ATOM 3992 C C . TYR B 1 46 ? 73.082 28.235 37.764 1.00 27.54 61 TYR B C 1
ATOM 3993 O O . TYR B 1 46 ? 72.220 29.106 37.691 1.00 25.27 61 TYR B O 1
ATOM 4002 N N . GLY B 1 47 ? 73.311 27.559 38.885 1.00 25.03 62 GLY B N 1
ATOM 4003 C CA . GLY B 1 47 ? 72.672 27.934 40.140 1.00 25.10 62 GLY B CA 1
ATOM 4004 C C . GLY B 1 47 ? 71.431 27.181 40.581 1.00 26.23 62 GLY B C 1
ATOM 4005 O O . GLY B 1 47 ? 70.859 27.519 41.613 1.00 27.99 62 GLY B O 1
ATOM 4006 N N . HIS B 1 48 ? 71.003 26.174 39.822 1.00 25.61 63 HIS B N 1
ATOM 4007 C CA . HIS B 1 48 ? 69.838 25.364 40.231 1.00 24.01 63 HIS B CA 1
ATOM 4008 C C . HIS B 1 48 ? 70.112 24.675 41.580 1.00 19.61 63 HIS B C 1
ATOM 4009 O O . HIS B 1 48 ? 71.148 24.027 41.757 1.00 24.80 63 HIS B O 1
ATOM 4016 N N . GLN B 1 49 ? 69.188 24.855 42.520 1.00 26.04 64 GLN B N 1
ATOM 4017 C CA . GLN B 1 49 ? 69.409 24.492 43.921 1.00 23.30 64 GLN B CA 1
ATOM 4018 C C . GLN B 1 49 ? 69.062 23.036 44.246 1.00 27.66 64 GLN B C 1
ATOM 4019 O O . GLN B 1 49 ? 69.372 22.538 45.335 1.00 25.87 64 GLN B O 1
ATOM 4025 N N . ILE B 1 50 ? 68.465 22.344 43.276 1.00 23.17 65 ILE B N 1
ATOM 4026 C CA . ILE B 1 50 ? 67.943 20.977 43.473 1.00 22.15 65 ILE B CA 1
ATOM 4027 C C . ILE B 1 50 ? 68.536 19.947 42.503 1.00 27.17 65 ILE B C 1
ATOM 4028 O O . ILE B 1 50 ? 68.956 18.857 42.921 1.00 24.47 65 ILE B O 1
ATOM 4033 N N . VAL B 1 51 ? 68.565 20.277 41.213 1.00 23.10 66 VAL B N 1
ATOM 4034 C CA . VAL B 1 51 ? 68.943 19.298 40.187 1.00 24.59 66 VAL B CA 1
ATOM 4035 C C . VAL B 1 51 ? 70.428 18.919 40.239 1.00 25.50 66 VAL B C 1
ATOM 4036 O O . VAL B 1 51 ? 71.287 19.734 40.585 1.00 25.79 66 VAL B O 1
ATOM 4040 N N . LYS B 1 52 ? 70.697 17.654 39.928 1.00 24.24 67 LYS B N 1
ATOM 4041 C CA . LYS B 1 52 ? 72.043 17.116 39.875 1.00 29.26 67 LYS B CA 1
ATOM 4042 C C . LYS B 1 52 ? 72.448 16.966 38.414 1.00 24.87 67 LYS B C 1
ATOM 4043 O O . LYS B 1 52 ? 71.879 16.158 37.675 1.00 25.97 67 LYS B O 1
ATOM 4049 N N . THR B 1 53 ? 73.412 17.787 38.009 1.00 25.14 68 THR B N 1
ATOM 4050 C CA . THR B 1 53 ? 73.970 17.747 36.660 1.00 15.78 68 THR B CA 1
ATOM 4051 C C . THR B 1 53 ? 75.504 17.529 36.668 1.00 24.55 68 THR B C 1
ATOM 4052 O O . THR B 1 53 ? 76.257 18.405 36.246 1.00 23.59 68 THR B O 1
ATOM 4056 N N . PRO B 1 54 ? 75.975 16.349 37.136 1.00 24.18 69 PRO B N 1
ATOM 4057 C CA . PRO B 1 54 ? 77.429 16.167 37.298 1.00 29.12 69 PRO B CA 1
ATOM 4058 C C . PRO B 1 54 ? 78.242 16.304 35.996 1.00 28.84 69 PRO B C 1
ATOM 4059 O O . PRO B 1 54 ? 79.297 16.951 35.996 1.00 26.03 69 PRO B O 1
ATOM 4063 N N . ASN B 1 55 ? 77.727 15.756 34.897 1.00 22.66 70 ASN B N 1
ATOM 4064 C CA . ASN B 1 55 ? 78.460 15.747 33.624 1.00 22.78 70 ASN B CA 1
ATOM 4065 C C . ASN B 1 55 ? 78.605 17.117 32.982 1.00 25.18 70 ASN B C 1
ATOM 4066 O O . ASN B 1 55 ? 79.686 17.474 32.510 1.00 26.70 70 ASN B O 1
ATOM 4071 N N . ILE B 1 56 ? 77.521 17.891 32.976 1.00 25.65 71 ILE B N 1
ATOM 4072 C CA . ILE B 1 56 ? 77.566 19.235 32.421 1.00 26.22 71 ILE B CA 1
ATOM 4073 C C . ILE B 1 56 ? 78.351 20.188 33.337 1.00 24.12 71 ILE B C 1
ATOM 4074 O O . ILE B 1 56 ? 79.104 21.020 32.832 1.00 24.11 71 ILE B O 1
ATOM 4079 N N . ASP B 1 57 ? 78.220 20.027 34.662 1.00 25.17 72 ASP B N 1
ATOM 4080 C CA . ASP B 1 57 ? 78.995 20.824 35.643 1.00 25.79 72 ASP B CA 1
ATOM 4081 C C . ASP B 1 57 ? 80.499 20.643 35.410 1.00 31.13 72 ASP B C 1
ATOM 4082 O O . ASP B 1 57 ? 81.268 21.613 35.463 1.00 30.68 72 ASP B O 1
ATOM 4087 N N . ARG B 1 58 ? 80.897 19.389 35.171 1.00 26.23 73 ARG B N 1
ATOM 4088 C CA . ARG B 1 58 ? 82.288 19.027 34.855 1.00 30.42 73 ARG B CA 1
ATOM 4089 C C . ARG B 1 58 ? 82.759 19.675 33.556 1.00 30.83 73 ARG B C 1
ATOM 4090 O O . ARG B 1 58 ? 83.876 20.196 33.489 1.00 25.17 73 ARG B O 1
ATOM 4098 N N . LEU B 1 59 ? 81.902 19.651 32.533 1.00 30.27 74 LEU B N 1
ATOM 4099 C CA . LEU B 1 59 ? 82.197 20.316 31.259 1.00 27.63 74 LEU B CA 1
ATOM 4100 C C . LEU B 1 59 ? 82.522 21.797 31.464 1.00 23.11 74 LEU B C 1
ATOM 4101 O O . LEU B 1 59 ? 83.506 22.290 30.914 1.00 26.22 74 LEU B O 1
ATOM 4106 N N . ALA B 1 60 ? 81.712 22.483 32.276 1.00 27.56 75 ALA B N 1
ATOM 4107 C CA . ALA B 1 60 ? 81.929 23.895 32.601 1.00 25.06 75 ALA B CA 1
ATOM 4108 C C . ALA B 1 60 ? 83.231 24.102 33.381 1.00 30.45 75 ALA B C 1
ATOM 4109 O O . ALA B 1 60 ? 83.986 25.044 33.107 1.00 33.32 75 ALA B O 1
ATOM 4111 N N . GLN B 1 61 ? 83.470 23.218 34.351 1.00 25.27 76 GLN B N 1
ATOM 4112 C CA . GLN B 1 61 ? 84.720 23.189 35.127 1.00 33.28 76 GLN B CA 1
ATOM 4113 C C . GLN B 1 61 ? 85.952 23.013 34.220 1.00 28.11 76 GLN B C 1
ATOM 4114 O O . GLN B 1 61 ? 87.003 23.594 34.478 1.00 34.50 76 GLN B O 1
ATOM 4120 N N . GLU B 1 62 ? 85.805 22.223 33.154 1.00 24.02 77 GLU B N 1
ATOM 4121 C CA . GLU B 1 62 ? 86.881 21.988 32.194 1.00 28.65 77 GLU B CA 1
ATOM 4122 C C . GLU B 1 62 ? 86.890 22.992 31.045 1.00 33.79 77 GLU B C 1
ATOM 4123 O O . GLU B 1 62 ? 87.810 22.994 30.232 1.00 36.54 77 GLU B O 1
ATOM 4129 N N . GLY B 1 63 ? 85.869 23.842 30.967 1.00 33.88 78 GLY B N 1
ATOM 4130 C CA . GLY B 1 63 ? 85.725 24.719 29.810 1.00 28.66 78 GLY B CA 1
ATOM 4131 C C . GLY B 1 63 ? 85.492 26.187 30.102 1.00 32.12 78 GLY B C 1
ATOM 4132 O O . GLY B 1 63 ? 85.816 26.683 31.181 1.00 26.83 78 GLY B O 1
ATOM 4133 N N . VAL B 1 64 ? 84.917 26.876 29.120 1.00 23.70 79 VAL B N 1
ATOM 4134 C CA . VAL B 1 64 ? 84.498 28.278 29.268 1.00 25.16 79 VAL B CA 1
ATOM 4135 C C . VAL B 1 64 ? 82.971 28.366 29.385 1.00 28.81 79 VAL B C 1
ATOM 4136 O O . VAL B 1 64 ? 82.246 27.999 28.459 1.00 24.93 79 VAL B O 1
ATOM 4140 N N . LYS B 1 65 ? 82.495 28.857 30.525 1.00 24.06 80 LYS B N 1
ATOM 4141 C CA . LYS B 1 65 ? 81.065 28.996 30.761 1.00 25.27 80 LYS B CA 1
ATOM 4142 C C . LYS B 1 65 ? 80.631 30.440 30.504 1.00 25.66 80 LYS B C 1
ATOM 4143 O O . LYS B 1 65 ? 81.197 31.370 31.078 1.00 24.73 80 LYS B O 1
ATOM 4149 N N . PHE B 1 66 ? 79.627 30.624 29.644 1.00 25.50 81 PHE B N 1
ATOM 4150 C CA . PHE B 1 66 ? 79.098 31.962 29.370 1.00 21.14 81 PHE B CA 1
ATOM 4151 C C . PHE B 1 66 ? 77.850 32.209 30.229 1.00 25.66 81 PHE B C 1
ATOM 4152 O O . PHE B 1 66 ? 76.940 31.369 30.285 1.00 20.68 81 PHE B O 1
ATOM 4160 N N . THR B 1 67 ? 77.817 33.343 30.923 1.00 25.53 82 THR B N 1
ATOM 4161 C CA . THR B 1 67 ? 76.669 33.673 31.778 1.00 23.01 82 THR B CA 1
ATOM 4162 C C . THR B 1 67 ? 75.706 34.647 31.101 1.00 21.52 82 THR B C 1
ATOM 4163 O O . THR B 1 67 ? 74.632 34.934 31.633 1.00 24.75 82 THR B O 1
ATOM 4167 N N . ASP B 1 68 ? 76.118 35.168 29.944 1.00 22.50 83 ASP B N 1
ATOM 4168 C CA . ASP B 1 68 ? 75.344 36.162 29.193 1.00 18.73 83 ASP B CA 1
ATOM 4169 C C . ASP B 1 68 ? 75.255 35.760 27.719 1.00 21.48 83 ASP B C 1
ATOM 4170 O O . ASP B 1 68 ? 75.392 36.592 26.826 1.00 22.04 83 ASP B O 1
ATOM 4175 N N . TYR B 1 69 ? 75.044 34.461 27.493 1.00 20.28 84 TYR B N 1
ATOM 4176 C CA . TYR B 1 69 ? 74.842 33.902 26.162 1.00 20.85 84 TYR B CA 1
ATOM 4177 C C . TYR B 1 69 ? 73.358 33.817 25.815 1.00 20.44 84 TYR B C 1
ATOM 4178 O O . TYR B 1 69 ? 72.537 33.342 26.620 1.00 18.91 84 TYR B O 1
ATOM 4187 N N . TYR B 1 70 ? 73.046 34.198 24.580 1.00 24.77 85 TYR B N 1
ATOM 4188 C CA . TYR B 1 70 ? 71.684 34.174 24.081 1.00 21.91 85 TYR B CA 1
ATOM 4189 C C . TYR B 1 70 ? 71.475 33.249 22.887 1.00 19.19 85 TYR B C 1
ATOM 4190 O O . TYR B 1 70 ? 72.322 33.142 22.007 1.00 22.87 85 TYR B O 1
ATOM 4199 N N . ALA B 1 71 ? 70.319 32.603 22.839 1.00 19.97 86 ALA B N 1
ATOM 4200 C CA . ALA B 1 71 ? 69.882 31.936 21.624 1.00 21.32 86 ALA B CA 1
ATOM 4201 C C . ALA B 1 71 ? 69.455 33.018 20.628 1.00 21.55 86 ALA B C 1
ATOM 4202 O O . ALA B 1 71 ? 69.070 34.131 21.048 1.00 21.82 86 ALA B O 1
ATOM 4204 N N . PRO B 1 72 ? 69.507 32.713 19.314 1.00 23.15 87 PRO B N 1
ATOM 4205 C CA . PRO B 1 72 ? 69.049 33.717 18.336 1.00 24.90 87 PRO B CA 1
ATOM 4206 C C . PRO B 1 72 ? 67.546 34.027 18.367 1.00 22.37 87 PRO B C 1
ATOM 4207 O O . PRO B 1 72 ? 67.147 35.100 17.922 1.00 25.10 87 PRO B O 1
ATOM 4211 N N . ALA B 1 73 ? 66.737 33.105 18.899 1.00 18.51 88 ALA B N 1
ATOM 4212 C CA . ALA B 1 73 ? 65.286 33.287 19.021 1.00 20.58 88 ALA B CA 1
ATOM 4213 C C . ALA B 1 73 ? 64.690 32.506 20.225 1.00 14.51 88 ALA B C 1
ATOM 4214 O O . ALA B 1 73 ? 65.288 31.525 20.676 1.00 19.30 88 ALA B O 1
ATOM 4216 N N . PRO B 1 74 ? 63.546 32.970 20.779 1.00 21.91 89 PRO B N 1
ATOM 4217 C CA . PRO B 1 74 ? 62.878 32.257 21.883 1.00 24.09 89 PRO B CA 1
ATOM 4218 C C . PRO B 1 74 ? 61.998 31.057 21.486 1.00 16.22 89 PRO B C 1
ATOM 4219 O O . PRO B 1 74 ? 61.104 30.651 22.250 1.00 19.23 89 PRO B O 1
ATOM 4223 N N . LEU B 1 75 ? 62.280 30.484 20.319 1.00 16.74 90 LEU B N 1
ATOM 4224 C CA . LEU B 1 75 ? 61.574 29.298 19.849 1.00 17.74 90 LEU B CA 1
ATOM 4225 C C . LEU B 1 75 ? 62.517 28.423 19.047 1.00 24.16 90 LEU B C 1
ATOM 4226 O O . LEU B 1 75 ? 63.465 28.926 18.454 1.00 20.87 90 LEU B O 1
ATOM 4231 N N . SER B 1 76 ? 62.219 27.123 19.015 1.00 19.88 91 SER B N 1
ATOM 4232 C CA . SER B 1 76 ? 63.129 26.108 18.479 1.00 26.80 91 SER B CA 1
ATOM 4233 C C . SER B 1 76 ? 63.675 26.330 17.086 1.00 22.57 91 SER B C 1
ATOM 4234 O O . SER B 1 76 ? 64.891 26.415 16.905 1.00 22.26 91 SER B O 1
ATOM 4237 N N . SER B 1 77 ? 62.777 26.376 16.104 1.00 18.92 92 SER B N 1
ATOM 4238 C CA . SER B 1 77 ? 63.194 26.382 14.699 1.00 19.85 92 SER B CA 1
ATOM 4239 C C . SER B 1 77 ? 64.036 27.598 14.303 1.00 16.13 92 SER B C 1
ATOM 4240 O O . SER B 1 77 ? 65.151 27.415 13.794 1.00 19.97 92 SER B O 1
ATOM 4243 N N . PRO B 1 78 ? 63.524 28.835 14.548 1.00 21.44 93 PRO B N 1
ATOM 4244 C CA . PRO B 1 78 ? 64.369 29.981 14.222 1.00 21.88 93 PRO B CA 1
ATOM 4245 C C . PRO B 1 78 ? 65.690 30.007 14.996 1.00 23.29 93 PRO B C 1
ATOM 4246 O O . PRO B 1 78 ? 66.706 30.388 14.438 1.00 23.74 93 PRO B O 1
ATOM 4250 N N . SER B 1 79 ? 65.688 29.580 16.259 1.00 18.60 94 SER B N 1
ATOM 4251 C CA . SER B 1 79 ? 66.945 29.504 17.007 1.00 23.91 94 SER B CA 1
ATOM 4252 C C . SER B 1 79 ? 67.990 28.613 16.318 1.00 15.99 94 SER B C 1
ATOM 4253 O O . SER B 1 79 ? 69.130 29.022 16.104 1.00 21.66 94 SER B O 1
ATOM 4256 N N . ARG B 1 80 ? 67.558 27.409 15.947 1.00 20.75 95 ARG B N 1
ATOM 4257 C CA . ARG B 1 80 ? 68.431 26.392 15.366 1.00 24.69 95 ARG B CA 1
ATOM 4258 C C . ARG B 1 80 ? 68.937 26.812 13.988 1.00 23.32 95 ARG B C 1
ATOM 4259 O O . ARG B 1 80 ? 70.116 26.657 13.678 1.00 19.68 95 ARG B O 1
ATOM 4267 N N . ALA B 1 81 ? 68.039 27.382 13.189 1.00 27.59 96 ALA B N 1
ATOM 4268 C CA . ALA B 1 81 ? 68.370 27.937 11.870 1.00 25.75 96 ALA B CA 1
ATOM 4269 C C . ALA B 1 81 ? 69.445 29.020 12.004 1.00 23.95 96 ALA B C 1
ATOM 4270 O O . ALA B 1 81 ? 70.453 28.999 11.295 1.00 22.35 96 ALA B O 1
ATOM 4272 N N . GLY B 1 82 ? 69.242 29.931 12.955 1.00 24.46 97 GLY B N 1
ATOM 4273 C CA . GLY B 1 82 ? 70.210 30.975 13.261 1.00 23.52 97 GLY B CA 1
ATOM 4274 C C . GLY B 1 82 ? 71.584 30.454 13.641 1.00 26.82 97 GLY B C 1
ATOM 4275 O O . GLY B 1 82 ? 72.602 30.879 13.080 1.00 26.73 97 GLY B O 1
ATOM 4276 N N . LEU B 1 83 ? 71.617 29.521 14.586 1.00 22.15 98 LEU B N 1
ATOM 4277 C CA . LEU B 1 83 ? 72.876 28.979 15.082 1.00 25.17 98 LEU B CA 1
ATOM 4278 C C . LEU B 1 83 ? 73.653 28.299 13.966 1.00 22.74 98 LEU B C 1
ATOM 4279 O O . LEU B 1 83 ? 74.856 28.512 13.834 1.00 23.92 98 LEU B O 1
ATOM 4284 N N . LEU B 1 84 ? 72.944 27.503 13.168 1.00 23.43 99 LEU B N 1
ATOM 4285 C CA . LEU B 1 84 ? 73.558 26.663 12.138 1.00 26.23 99 LEU B CA 1
ATOM 4286 C C . LEU B 1 84 ? 74.033 27.439 10.908 1.00 21.20 99 LEU B C 1
ATOM 4287 O O . LEU B 1 84 ? 74.919 26.980 10.204 1.00 26.49 99 LEU B O 1
ATOM 4292 N N . THR B 1 85 ? 73.474 28.623 10.676 1.00 24.93 100 THR B N 1
ATOM 4293 C CA . THR B 1 85 ? 73.831 29.413 9.492 1.00 24.34 100 THR B CA 1
ATOM 4294 C C . THR B 1 85 ? 74.644 30.681 9.802 1.00 27.64 100 THR B C 1
ATOM 4295 O O . THR B 1 85 ? 75.241 31.276 8.892 1.00 25.42 100 THR B O 1
ATOM 4299 N N . GLY B 1 86 ? 74.631 31.115 11.064 1.00 20.37 101 GLY B N 1
ATOM 4300 C CA . GLY B 1 86 ? 75.204 32.411 11.452 1.00 23.38 101 GLY B CA 1
ATOM 4301 C C . GLY B 1 86 ? 74.419 33.610 10.935 1.00 23.46 101 GLY B C 1
ATOM 4302 O O . GLY B 1 86 ? 74.944 34.726 10.854 1.00 26.94 101 GLY B O 1
ATOM 4303 N N . ARG B 1 87 ? 73.150 33.382 10.604 1.00 26.67 102 ARG B N 1
ATOM 4304 C CA . ARG B 1 87 ? 72.285 34.416 10.035 1.00 25.89 102 ARG B CA 1
ATOM 4305 C C . ARG B 1 87 ? 70.989 34.531 10.829 1.00 26.45 102 ARG B C 1
ATOM 4306 O O . ARG B 1 87 ? 70.377 33.501 11.167 1.00 23.40 102 ARG B O 1
ATOM 4314 N N . MET B 1 88 ? 70.581 35.774 11.134 1.00 22.52 103 MET B N 1
ATOM 4315 C CA . MET B 1 88 ? 69.313 36.053 11.846 1.00 23.76 103 MET B CA 1
ATOM 4316 C C . MET B 1 88 ? 68.214 35.286 11.114 1.00 23.38 103 MET B C 1
ATOM 4317 O O . MET B 1 88 ? 68.061 35.442 9.902 1.00 27.72 103 MET B O 1
ATOM 4322 N N . PRO B 1 89 ? 67.511 34.387 11.831 1.00 26.72 104 PRO B N 1
ATOM 4323 C CA . PRO B 1 89 ? 66.665 33.343 11.223 1.00 22.46 104 PRO B CA 1
ATOM 4324 C C . PRO B 1 89 ? 65.631 33.781 10.170 1.00 21.10 104 PRO B C 1
ATOM 4325 O O . PRO B 1 89 ? 65.322 32.997 9.269 1.00 24.58 104 PRO B O 1
ATOM 4329 N N . PHE B 1 90 ? 65.108 35.002 10.301 1.00 27.32 105 PHE B N 1
ATOM 4330 C CA . PHE B 1 90 ? 64.155 35.571 9.339 1.00 28.23 105 PHE B CA 1
ATOM 4331 C C . PHE B 1 90 ? 64.766 35.600 7.929 1.00 27.81 105 PHE B C 1
ATOM 4332 O O . PHE B 1 90 ? 64.061 35.366 6.943 1.00 30.05 105 PHE B O 1
ATOM 4340 N N . ARG B 1 91 ? 66.075 35.863 7.849 1.00 27.96 106 ARG B N 1
ATOM 4341 C CA . ARG B 1 91 ? 66.836 35.821 6.587 1.00 23.42 106 ARG B CA 1
ATOM 4342 C C . ARG B 1 91 ? 66.765 34.459 5.900 1.00 28.11 106 ARG B C 1
ATOM 4343 O O . ARG B 1 91 ? 66.848 34.376 4.677 1.00 30.30 106 ARG B O 1
ATOM 4351 N N . THR B 1 92 ? 66.628 33.400 6.698 1.00 27.30 107 THR B N 1
ATOM 4352 C CA . THR B 1 92 ? 66.653 32.032 6.202 1.00 25.76 107 THR B CA 1
ATOM 4353 C C . THR B 1 92 ? 65.252 31.476 5.902 1.00 24.74 107 THR B C 1
ATOM 4354 O O . THR B 1 92 ? 65.103 30.333 5.438 1.00 23.79 107 THR B O 1
ATOM 4358 N N . GLY B 1 93 ? 64.230 32.283 6.160 1.00 26.40 108 GLY B N 1
ATOM 4359 C CA . GLY B 1 93 ? 62.844 31.889 5.890 1.00 26.09 108 GLY B CA 1
ATOM 4360 C C . GLY B 1 93 ? 62.084 31.291 7.063 1.00 31.37 108 GLY B C 1
ATOM 4361 O O . GLY B 1 93 ? 60.938 30.873 6.905 1.00 31.16 108 GLY B O 1
ATOM 4362 N N . ILE B 1 94 ? 62.710 31.266 8.244 1.00 27.63 109 ILE B N 1
ATOM 4363 C CA . ILE B 1 94 ? 62.081 30.692 9.438 1.00 27.96 109 ILE B CA 1
ATOM 4364 C C . ILE B 1 94 ? 61.869 31.754 10.510 1.00 27.59 109 ILE B C 1
ATOM 4365 O O . ILE B 1 94 ? 62.843 32.277 11.073 1.00 25.04 109 ILE B O 1
ATOM 4370 N N . ARG B 1 95 ? 60.595 32.050 10.789 1.00 23.38 110 ARG B N 1
ATOM 4371 C CA . ARG B 1 95 ? 60.216 33.125 11.719 1.00 24.85 110 ARG B CA 1
ATOM 4372 C C . ARG B 1 95 ? 59.647 32.658 13.071 1.00 20.42 110 ARG B C 1
ATOM 4373 O O . ARG B 1 95 ? 59.678 33.402 14.051 1.00 25.53 110 ARG B O 1
ATOM 4381 N N . SER B 1 96 ? 59.111 31.444 13.101 1.00 24.45 111 SER B N 1
ATOM 4382 C CA . SER B 1 96 ? 58.613 30.808 14.323 1.00 26.37 111 SER B CA 1
ATOM 4383 C C . SER B 1 96 ? 58.411 29.325 14.058 1.00 24.32 111 SER B C 1
ATOM 4384 O O . SER B 1 96 ? 59.318 28.674 13.559 1.00 28.78 111 SER B O 1
ATOM 4387 N N . TRP B 1 97 ? 57.213 28.823 14.361 1.00 34.11 112 TRP B N 1
ATOM 4388 C CA . TRP B 1 97 ? 56.858 27.402 14.214 1.00 37.86 112 TRP B CA 1
ATOM 4389 C C . TRP B 1 97 ? 56.884 26.910 12.765 1.00 28.03 112 TRP B C 1
ATOM 4390 O O . TRP B 1 97 ? 56.688 27.694 11.826 1.00 28.40 112 TRP B O 1
ATOM 4401 N N . ILE B 1 98 ? 57.134 25.613 12.586 1.00 26.65 113 ILE B N 1
ATOM 4402 C CA . ILE B 1 98 ? 57.032 24.987 11.263 1.00 31.19 113 ILE B CA 1
ATOM 4403 C C . ILE B 1 98 ? 55.862 23.987 11.226 1.00 32.74 113 ILE B C 1
ATOM 4404 O O . ILE B 1 98 ? 55.997 22.853 11.698 1.00 38.88 113 ILE B O 1
ATOM 4409 N N . PRO B 1 99 ? 54.701 24.414 10.681 1.00 37.95 114 PRO B N 1
ATOM 4410 C CA . PRO B 1 99 ? 53.536 23.520 10.603 1.00 40.12 114 PRO B CA 1
ATOM 4411 C C . PRO B 1 99 ? 53.664 22.484 9.482 1.00 43.79 114 PRO B C 1
ATOM 4412 O O . PRO B 1 99 ? 54.402 22.706 8.520 1.00 42.70 114 PRO B O 1
ATOM 4416 N N . SER B 1 100 ? 52.962 21.359 9.622 1.00 49.39 115 SER B N 1
ATOM 4417 C CA . SER B 1 100 ? 52.934 20.318 8.588 1.00 53.21 115 SER B CA 1
ATOM 4418 C C . SER B 1 100 ? 52.147 20.774 7.366 1.00 57.63 115 SER B C 1
ATOM 4419 O O . SER B 1 100 ? 51.171 21.522 7.488 1.00 59.53 115 SER B O 1
ATOM 4422 N N . GLY B 1 101 ? 52.594 20.343 6.189 1.00 56.13 116 GLY B N 1
ATOM 4423 C CA . GLY B 1 101 ? 51.887 20.611 4.938 1.00 56.19 116 GLY B CA 1
ATOM 4424 C C . GLY B 1 101 ? 51.958 22.037 4.419 1.00 60.96 116 GLY B C 1
ATOM 4425 O O . GLY B 1 101 ? 51.275 22.378 3.449 1.00 63.61 116 GLY B O 1
ATOM 4426 N N . LYS B 1 102 ? 52.776 22.873 5.057 1.00 56.55 117 LYS B N 1
ATOM 4427 C CA . LYS B 1 102 ? 52.971 24.249 4.606 1.00 55.82 117 LYS B CA 1
ATOM 4428 C C . LYS B 1 102 ? 54.354 24.362 3.960 1.00 46.38 117 LYS B C 1
ATOM 4429 O O . LYS B 1 102 ? 55.085 23.375 3.864 1.00 40.73 117 LYS B O 1
ATOM 4435 N N . ASP B 1 103 ? 54.707 25.556 3.503 1.00 43.68 118 ASP B N 1
ATOM 4436 C CA . ASP B 1 103 ? 55.942 25.750 2.752 1.00 47.59 118 ASP B CA 1
ATOM 4437 C C . ASP B 1 103 ? 57.035 26.445 3.569 1.00 44.16 118 ASP B C 1
ATOM 4438 O O . ASP B 1 103 ? 57.906 27.116 3.013 1.00 45.19 118 ASP B O 1
ATOM 4443 N N . VAL B 1 104 ? 56.985 26.270 4.890 1.00 46.31 119 VAL B N 1
ATOM 4444 C CA . VAL B 1 104 ? 57.998 26.832 5.786 1.00 36.86 119 VAL B CA 1
ATOM 4445 C C . VAL B 1 104 ? 59.138 25.828 5.923 1.00 33.58 119 VAL B C 1
ATOM 4446 O O . VAL B 1 104 ? 58.918 24.662 6.274 1.00 33.12 119 VAL B O 1
ATOM 4450 N N . ALA B 1 105 ? 60.343 26.292 5.599 1.00 32.44 120 ALA B N 1
ATOM 4451 C CA . ALA B 1 105 ? 61.576 25.509 5.698 1.00 27.03 120 ALA B CA 1
ATOM 4452 C C . ALA B 1 105 ? 62.779 26.425 5.575 1.00 28.11 120 ALA B C 1
ATOM 4453 O O . ALA B 1 105 ? 62.661 27.578 5.120 1.00 26.18 120 ALA B O 1
ATOM 4455 N N . LEU B 1 106 ? 63.935 25.913 5.991 1.00 28.88 121 LEU B N 1
ATOM 4456 C CA . LEU B 1 106 ? 65.211 26.561 5.723 1.00 31.03 121 LEU B CA 1
ATOM 4457 C C . LEU B 1 106 ? 65.327 26.812 4.219 1.00 27.76 121 LEU B C 1
ATOM 4458 O O . LEU B 1 106 ? 65.073 25.913 3.408 1.00 31.27 121 LEU B O 1
ATOM 4463 N N . GLY B 1 107 ? 65.656 28.050 3.863 1.00 29.99 122 GLY B N 1
ATOM 4464 C CA . GLY B 1 107 ? 65.825 28.451 2.467 1.00 32.27 122 GLY B CA 1
ATOM 4465 C C . GLY B 1 107 ? 66.795 27.530 1.758 1.00 33.00 122 GLY B C 1
ATOM 4466 O O . GLY B 1 107 ? 67.789 27.100 2.346 1.00 27.58 122 GLY B O 1
ATOM 4467 N N . ARG B 1 108 ? 66.491 27.221 0.498 1.00 36.16 123 ARG B N 1
ATOM 4468 C CA . ARG B 1 108 ? 67.221 26.203 -0.276 1.00 35.56 123 ARG B CA 1
ATOM 4469 C C . ARG B 1 108 ? 68.698 26.504 -0.500 1.00 26.94 123 ARG B C 1
ATOM 4470 O O . ARG B 1 108 ? 69.502 25.585 -0.597 1.00 31.53 123 ARG B O 1
ATOM 4478 N N . ASN B 1 109 ? 69.049 27.785 -0.580 1.00 30.19 124 ASN B N 1
ATOM 4479 C CA . ASN B 1 109 ? 70.444 28.171 -0.837 1.00 35.36 124 ASN B CA 1
ATOM 4480 C C . ASN B 1 109 ? 71.247 28.497 0.424 1.00 33.02 124 ASN B C 1
ATOM 4481 O O . ASN B 1 109 ? 72.387 28.971 0.345 1.00 32.65 124 ASN B O 1
ATOM 4486 N N . GLU B 1 110 ? 70.638 28.256 1.581 1.00 28.92 125 GLU B N 1
ATOM 4487 C CA . GLU B 1 110 ? 71.314 28.481 2.861 1.00 38.23 125 GLU B CA 1
ATOM 4488 C C . GLU B 1 110 ? 72.364 27.395 3.071 1.00 34.62 125 GLU B C 1
ATOM 4489 O O . GLU B 1 110 ? 72.166 26.249 2.670 1.00 32.34 125 GLU B O 1
ATOM 4495 N N . LEU B 1 111 ? 73.490 27.782 3.661 1.00 32.39 126 LEU B N 1
ATOM 4496 C CA . LEU B 1 111 ? 74.542 26.845 4.026 1.00 31.01 126 LEU B CA 1
ATOM 4497 C C . LEU B 1 111 ? 74.637 26.768 5.550 1.00 24.43 126 LEU B C 1
ATOM 4498 O O . LEU B 1 111 ? 74.568 27.791 6.233 1.00 27.83 126 LEU B O 1
ATOM 4503 N N . THR B 1 112 ? 74.767 25.553 6.076 1.00 24.63 127 THR B N 1
ATOM 4504 C CA . THR B 1 112 ? 74.986 25.345 7.508 1.00 30.78 127 THR B CA 1
ATOM 4505 C C . THR B 1 112 ? 76.472 25.132 7.796 1.00 29.98 127 THR B C 1
ATOM 4506 O O . THR B 1 112 ? 77.272 24.990 6.866 1.00 28.26 127 THR B O 1
ATOM 4510 N N . ILE B 1 113 ? 76.829 25.094 9.084 1.00 26.45 128 ILE B N 1
ATOM 4511 C CA . ILE B 1 113 ? 78.176 24.721 9.532 1.00 24.76 128 ILE B CA 1
ATOM 4512 C C . ILE B 1 113 ? 78.591 23.362 8.940 1.00 24.69 128 ILE B C 1
ATOM 4513 O O . ILE B 1 113 ? 79.754 23.164 8.581 1.00 29.47 128 ILE B O 1
ATOM 4518 N N . ALA B 1 114 ? 77.625 22.451 8.816 1.00 27.13 129 ALA B N 1
ATOM 4519 C CA . ALA B 1 114 ? 77.862 21.128 8.220 1.00 29.65 129 ALA B CA 1
ATOM 4520 C C . ALA B 1 114 ? 78.223 21.156 6.724 1.00 32.12 129 ALA B C 1
ATOM 4521 O O . ALA B 1 114 ? 79.036 20.350 6.286 1.00 28.41 129 ALA B O 1
ATOM 4523 N N . ASN B 1 115 ? 77.603 22.055 5.951 1.00 30.05 130 ASN B N 1
ATOM 4524 C CA . ASN B 1 115 ? 77.940 22.216 4.531 1.00 29.02 130 ASN B CA 1
ATOM 4525 C C . ASN B 1 115 ? 79.384 22.674 4.383 1.00 32.24 130 ASN B C 1
ATOM 4526 O O . ASN B 1 115 ? 80.133 22.168 3.542 1.00 29.94 130 ASN B O 1
ATOM 4531 N N . LEU B 1 116 ? 79.768 23.635 5.215 1.00 32.23 131 LEU B N 1
ATOM 4532 C CA . LEU B 1 116 ? 81.106 24.220 5.153 1.00 32.11 131 LEU B CA 1
ATOM 4533 C C . LEU B 1 116 ? 82.193 23.234 5.552 1.00 33.56 131 LEU B C 1
ATOM 4534 O O . LEU B 1 116 ? 83.231 23.166 4.897 1.00 36.86 131 LEU B O 1
ATOM 4539 N N . LEU B 1 117 ? 81.937 22.459 6.606 1.00 35.69 132 LEU B N 1
ATOM 4540 C CA . LEU B 1 117 ? 82.882 21.441 7.060 1.00 28.58 132 LEU B CA 1
ATOM 4541 C C . LEU B 1 117 ? 82.943 20.231 6.130 1.00 31.52 132 LEU B C 1
ATOM 4542 O O . LEU B 1 117 ? 84.007 19.632 5.983 1.00 34.19 132 LEU B O 1
ATOM 4547 N N . LYS B 1 118 ? 81.818 19.884 5.502 1.00 28.06 133 LYS B N 1
ATOM 4548 C CA . LYS B 1 118 ? 81.807 18.829 4.466 1.00 36.03 133 LYS B CA 1
ATOM 4549 C C . LYS B 1 118 ? 82.835 19.130 3.369 1.00 39.39 133 LYS B C 1
ATOM 4550 O O . LYS B 1 118 ? 83.587 18.243 2.950 1.00 45.86 133 LYS B O 1
ATOM 4556 N N . ALA B 1 119 ? 82.872 20.390 2.934 1.00 43.37 134 ALA B N 1
ATOM 4557 C CA . ALA B 1 119 ? 83.815 20.859 1.913 1.00 44.01 134 ALA B CA 1
ATOM 4558 C C . ALA B 1 119 ? 85.261 20.957 2.407 1.00 44.03 134 ALA B C 1
ATOM 4559 O O . ALA B 1 119 ? 86.180 21.058 1.598 1.00 49.89 134 ALA B O 1
ATOM 4561 N N . GLN B 1 120 ? 85.460 20.932 3.727 1.00 41.63 135 GLN B N 1
ATOM 4562 C CA . GLN B 1 120 ? 86.804 20.880 4.317 1.00 42.36 135 GLN B CA 1
ATOM 4563 C C . GLN B 1 120 ? 87.272 19.430 4.507 1.00 39.79 135 GLN B C 1
ATOM 4564 O O . GLN B 1 120 ? 88.386 19.187 4.970 1.00 40.59 135 GLN B O 1
ATOM 4570 N N . GLY B 1 121 ? 86.402 18.481 4.159 1.00 37.49 136 GLY B N 1
ATOM 4571 C CA . GLY B 1 121 ? 86.696 17.057 4.241 1.00 38.88 136 GLY B CA 1
ATOM 4572 C C . GLY B 1 121 ? 86.351 16.408 5.568 1.00 43.97 136 GLY B C 1
ATOM 4573 O O . GLY B 1 121 ? 87.031 15.473 5.992 1.00 41.86 136 GLY B O 1
ATOM 4574 N N . TYR B 1 122 ? 85.292 16.895 6.219 1.00 39.21 137 TYR B N 1
ATOM 4575 C CA . TYR B 1 122 ? 84.858 16.358 7.510 1.00 32.00 137 TYR B CA 1
ATOM 4576 C C . TYR B 1 122 ? 83.834 15.249 7.333 1.00 26.39 137 TYR B C 1
ATOM 4577 O O . TYR B 1 122 ? 83.029 15.293 6.401 1.00 31.51 137 TYR B O 1
ATOM 4586 N N . ASP B 1 123 ? 83.875 14.255 8.219 1.00 31.90 138 ASP B N 1
ATOM 4587 C CA . ASP B 1 123 ? 82.784 13.282 8.346 1.00 34.44 138 ASP B CA 1
ATOM 4588 C C . ASP B 1 123 ? 81.679 13.957 9.161 1.00 35.60 138 ASP B C 1
ATOM 4589 O O . ASP B 1 123 ? 81.852 14.223 10.346 1.00 34.76 138 ASP B O 1
ATOM 4594 N N . THR B 1 124 ? 80.549 14.234 8.528 1.00 31.35 139 THR B N 1
ATOM 4595 C CA . THR B 1 124 ? 79.484 14.979 9.199 1.00 28.16 139 THR B CA 1
ATOM 4596 C C . THR B 1 124 ? 78.291 14.101 9.518 1.00 31.08 139 THR B C 1
ATOM 4597 O O . THR B 1 124 ? 77.828 13.320 8.677 1.00 30.43 139 THR B O 1
ATOM 4601 N N . ALA B 1 125 ? 77.798 14.245 10.744 1.00 25.94 140 ALA B N 1
ATOM 4602 C CA . ALA B 1 125 ? 76.643 13.492 11.212 1.00 27.48 140 ALA B CA 1
ATOM 4603 C C . ALA B 1 125 ? 75.773 14.283 12.188 1.00 26.03 140 ALA B C 1
ATOM 4604 O O . ALA B 1 125 ? 76.263 15.148 12.919 1.00 25.46 140 ALA B O 1
ATOM 4606 N N . MET B 1 126 ? 74.490 13.931 12.199 1.00 31.63 141 MET B N 1
ATOM 4607 C CA . MET B 1 126 ? 73.473 14.598 12.990 1.00 32.19 141 MET B CA 1
ATOM 4608 C C . MET B 1 126 ? 72.580 13.543 13.652 1.00 32.32 141 MET B C 1
ATOM 4609 O O . MET B 1 126 ? 72.111 12.627 12.984 1.00 28.79 141 MET B O 1
ATOM 4614 N N . MET B 1 127 ? 72.345 13.679 14.959 1.00 26.40 142 MET B N 1
ATOM 4615 C CA . MET B 1 127 ? 71.453 12.776 15.705 1.00 22.50 142 MET B CA 1
ATOM 4616 C C . MET B 1 127 ? 70.482 13.583 16.564 1.00 24.57 142 MET B C 1
ATOM 4617 O O . MET B 1 127 ? 70.921 14.476 17.297 1.00 23.10 142 MET B O 1
ATOM 4622 N N . GLY B 1 128 ? 69.183 13.278 16.454 1.00 22.31 143 GLY B N 1
ATOM 4623 C CA . GLY B 1 128 ? 68.139 13.917 17.278 1.00 20.94 143 GLY B CA 1
ATOM 4624 C C . GLY B 1 128 ? 67.172 14.850 16.558 1.00 23.08 143 GLY B C 1
ATOM 4625 O O . GLY B 1 128 ? 66.747 14.575 15.438 1.00 23.03 143 GLY B O 1
ATOM 4626 N N . LYS B 1 129 ? 66.823 15.957 17.210 1.00 21.57 144 LYS B N 1
ATOM 4627 C CA . LYS B 1 129 ? 65.816 16.888 16.686 1.00 23.56 144 LYS B CA 1
ATOM 4628 C C . LYS B 1 129 ? 66.381 17.748 15.558 1.00 26.10 144 LYS B C 1
ATOM 4629 O O . LYS B 1 129 ? 67.423 18.390 15.713 1.00 22.21 144 LYS B O 1
ATOM 4635 N N . LEU B 1 130 ? 65.697 17.748 14.419 1.00 19.98 145 LEU B N 1
ATOM 4636 C CA . LEU B 1 130 ? 66.072 18.619 13.318 1.00 20.07 145 LEU B CA 1
ATOM 4637 C C . LEU B 1 130 ? 65.232 19.909 13.361 1.00 20.42 145 LEU B C 1
ATOM 4638 O O . LEU B 1 130 ? 65.762 20.964 13.720 1.00 23.35 145 LEU B O 1
ATOM 4643 N N . HIS B 1 131 ? 63.939 19.805 13.014 1.00 21.61 146 HIS B N 1
ATOM 4644 C CA . HIS B 1 131 ? 62.971 20.899 13.111 1.00 23.70 146 HIS B CA 1
ATOM 4645 C C . HIS B 1 131 ? 63.374 22.118 12.263 1.00 21.70 146 HIS B C 1
ATOM 4646 O O . HIS B 1 131 ? 63.322 23.265 12.730 1.00 21.73 146 HIS B O 1
ATOM 4653 N N . LEU B 1 132 ? 63.786 21.857 11.021 1.00 23.07 147 LEU B N 1
ATOM 4654 C CA . LEU B 1 132 ? 64.158 22.930 10.085 1.00 21.68 147 LEU B CA 1
ATOM 4655 C C . LEU B 1 132 ? 63.378 22.826 8.753 1.00 26.07 147 LEU B C 1
ATOM 4656 O O . LEU B 1 132 ? 63.621 23.589 7.809 1.00 25.33 147 LEU B O 1
ATOM 4661 N N . ASN B 1 133 ? 62.449 21.874 8.708 1.00 28.94 148 ASN B N 1
ATOM 4662 C CA . ASN B 1 133 ? 61.543 21.689 7.573 1.00 31.12 148 ASN B CA 1
ATOM 4663 C C . ASN B 1 133 ? 60.184 21.144 8.023 1.00 32.13 148 ASN B C 1
ATOM 4664 O O . ASN B 1 133 ? 60.012 20.792 9.192 1.00 27.89 148 ASN B O 1
ATOM 4669 N N . ALA B 1 134 ? 59.235 21.044 7.093 1.00 34.93 149 ALA B N 1
ATOM 4670 C CA . ALA B 1 134 ? 57.870 20.615 7.418 1.00 34.25 149 ALA B CA 1
ATOM 4671 C C . ALA B 1 134 ? 57.679 19.098 7.491 1.00 34.09 149 ALA B C 1
ATOM 4672 O O . ALA B 1 134 ? 56.545 18.616 7.627 1.00 32.88 149 ALA B O 1
ATOM 4674 N N . GLY B 1 135 ? 58.780 18.355 7.422 1.00 28.08 150 GLY B N 1
ATOM 4675 C CA . GLY B 1 135 ? 58.740 16.888 7.470 1.00 28.66 150 GLY B CA 1
ATOM 4676 C C . GLY B 1 135 ? 59.760 16.202 6.573 1.00 31.31 150 GLY B C 1
ATOM 4677 O O . GLY B 1 135 ? 60.211 16.772 5.579 1.00 34.29 150 GLY B O 1
ATOM 4678 N N . GLY B 1 136 ? 60.121 14.970 6.927 1.00 35.40 151 GLY B N 1
ATOM 4679 C CA . GLY B 1 136 ? 61.139 14.200 6.206 1.00 37.43 151 GLY B CA 1
ATOM 4680 C C . GLY B 1 136 ? 60.673 13.665 4.864 1.00 41.15 151 GLY B C 1
ATOM 4681 O O . GLY B 1 136 ? 61.490 13.286 4.027 1.00 46.21 151 GLY B O 1
ATOM 4682 N N . ASP B 1 137 ? 59.356 13.646 4.669 1.00 44.47 152 ASP B N 1
ATOM 4683 C CA . ASP B 1 137 ? 58.726 13.236 3.411 1.00 48.33 152 ASP B CA 1
ATOM 4684 C C . ASP B 1 137 ? 58.789 14.323 2.333 1.00 47.40 152 ASP B C 1
ATOM 4685 O O . ASP B 1 137 ? 58.581 14.044 1.151 1.00 46.11 152 ASP B O 1
ATOM 4690 N N . ARG B 1 138 ? 59.062 15.560 2.746 1.00 44.88 153 ARG B N 1
ATOM 4691 C CA . ARG B 1 138 ? 59.026 16.702 1.831 1.00 42.60 153 ARG B CA 1
ATOM 4692 C C . ARG B 1 138 ? 60.268 16.779 0.934 1.00 49.91 153 ARG B C 1
ATOM 4693 O O . ARG B 1 138 ? 61.318 17.285 1.342 1.00 51.52 153 ARG B O 1
ATOM 4701 N N . THR B 1 139 ? 60.127 16.277 -0.295 1.00 51.44 154 THR B N 1
ATOM 4702 C CA . THR B 1 139 ? 61.206 16.291 -1.293 1.00 50.58 154 THR B CA 1
ATOM 4703 C C . THR B 1 139 ? 61.430 17.690 -1.878 1.00 50.84 154 THR B C 1
ATOM 4704 O O . THR B 1 139 ? 62.476 17.967 -2.475 1.00 52.81 154 THR B O 1
ATOM 4708 N N . ASP B 1 140 ? 60.442 18.562 -1.685 1.00 48.18 155 ASP B N 1
ATOM 4709 C CA . ASP B 1 140 ? 60.502 19.966 -2.095 1.00 45.96 155 ASP B CA 1
ATOM 4710 C C . ASP B 1 140 ? 61.244 20.873 -1.098 1.00 51.30 155 ASP B C 1
ATOM 4711 O O . ASP B 1 140 ? 61.379 22.080 -1.328 1.00 48.90 155 ASP B O 1
ATOM 4716 N N . GLN B 1 141 ? 61.718 20.294 0.007 1.00 43.14 156 GLN B N 1
ATOM 4717 C CA . GLN B 1 141 ? 62.401 21.054 1.061 1.00 40.17 156 GLN B CA 1
ATOM 4718 C C . GLN B 1 141 ? 63.780 20.451 1.369 1.00 38.46 156 GLN B C 1
ATOM 4719 O O . GLN B 1 141 ? 63.975 19.251 1.153 1.00 36.03 156 GLN B O 1
ATOM 4725 N N . PRO B 1 142 ? 64.740 21.276 1.856 1.00 33.28 157 PRO B N 1
ATOM 4726 C CA . PRO B 1 142 ? 66.037 20.712 2.239 1.00 39.57 157 PRO B CA 1
ATOM 4727 C C . PRO B 1 142 ? 65.891 19.711 3.379 1.00 33.55 157 PRO B C 1
ATOM 4728 O O . PRO B 1 142 ? 65.107 19.938 4.306 1.00 30.48 157 PRO B O 1
ATOM 4732 N N . GLN B 1 143 ? 66.618 18.606 3.268 1.00 33.52 158 GLN B N 1
ATOM 4733 C CA . GLN B 1 143 ? 66.684 17.577 4.300 1.00 35.47 158 GLN B CA 1
ATOM 4734 C C . GLN B 1 143 ? 68.073 17.581 4.952 1.00 28.56 158 GLN B C 1
ATOM 4735 O O . GLN B 1 143 ? 68.928 18.393 4.579 1.00 30.68 158 GLN B O 1
ATOM 4741 N N . ALA B 1 144 ? 68.292 16.700 5.929 1.00 29.34 159 ALA B N 1
ATOM 4742 C CA . ALA B 1 144 ? 69.574 16.652 6.660 1.00 28.80 159 ALA B CA 1
ATOM 4743 C C . ALA B 1 144 ? 70.802 16.493 5.748 1.00 30.08 159 ALA B C 1
ATOM 4744 O O . ALA B 1 144 ? 71.816 17.176 5.948 1.00 28.54 159 ALA B O 1
ATOM 4746 N N . GLN B 1 145 ? 70.689 15.619 4.742 1.00 27.42 160 GLN B N 1
ATOM 4747 C CA . GLN B 1 145 ? 71.745 15.430 3.739 1.00 31.82 160 GLN B CA 1
ATOM 4748 C C . GLN B 1 145 ? 72.066 16.710 2.954 1.00 32.15 160 GLN B C 1
ATOM 4749 O O . GLN B 1 145 ? 73.241 17.081 2.814 1.00 33.30 160 GLN B O 1
ATOM 4755 N N . ASP B 1 146 ? 71.021 17.393 2.487 1.00 30.92 161 ASP B N 1
ATOM 4756 C CA . ASP B 1 146 ? 71.148 18.692 1.822 1.00 31.50 161 ASP B CA 1
ATOM 4757 C C . ASP B 1 146 ? 71.832 19.723 2.715 1.00 33.63 161 ASP B C 1
ATOM 4758 O O . ASP B 1 146 ? 72.638 20.521 2.239 1.00 29.34 161 ASP B O 1
ATOM 4763 N N . MET B 1 147 ? 71.536 19.666 4.016 1.00 29.60 162 MET B N 1
ATOM 4764 C CA . MET B 1 147 ? 72.127 20.586 4.995 1.00 34.73 162 MET B CA 1
ATOM 4765 C C . MET B 1 147 ? 73.595 20.268 5.357 1.00 28.18 162 MET B C 1
ATOM 4766 O O . MET B 1 147 ? 74.217 20.967 6.174 1.00 29.05 162 MET B O 1
ATOM 4771 N N . GLY B 1 148 ? 74.142 19.221 4.747 1.00 29.60 163 GLY B N 1
ATOM 4772 C CA . GLY B 1 148 ? 75.561 18.897 4.862 1.00 26.25 163 GLY B CA 1
ATOM 4773 C C . GLY B 1 148 ? 75.885 17.729 5.765 1.00 29.66 163 GLY B C 1
ATOM 4774 O O . GLY B 1 148 ? 77.060 17.448 6.008 1.00 34.26 163 GLY B O 1
ATOM 4775 N N . PHE B 1 149 ? 74.849 17.059 6.266 1.00 27.42 164 PHE B N 1
ATOM 4776 C CA . PHE B 1 149 ? 75.017 15.897 7.133 1.00 30.54 164 PHE B CA 1
ATOM 4777 C C . PHE B 1 149 ? 74.946 14.606 6.332 1.00 31.01 164 PHE B C 1
ATOM 4778 O O . PHE B 1 149 ? 73.878 14.219 5.851 1.00 30.87 164 PHE B O 1
ATOM 4786 N N . ASP B 1 150 ? 76.087 13.940 6.203 1.00 33.71 165 ASP B N 1
ATOM 4787 C CA . ASP B 1 150 ? 76.168 12.700 5.428 1.00 33.77 165 ASP B CA 1
ATOM 4788 C C . ASP B 1 150 ? 75.622 11.484 6.164 1.00 32.93 165 ASP B C 1
ATOM 4789 O O . ASP B 1 150 ? 75.291 10.480 5.540 1.00 31.33 165 ASP B O 1
ATOM 4794 N N . TYR B 1 151 ? 75.526 11.582 7.488 1.00 29.49 166 TYR B N 1
ATOM 4795 C CA . TYR B 1 151 ? 74.830 10.581 8.296 1.00 28.95 166 TYR B CA 1
ATOM 4796 C C . TYR B 1 151 ? 73.798 11.287 9.173 1.00 34.19 166 TYR B C 1
ATOM 4797 O O . TYR B 1 151 ? 74.083 12.344 9.733 1.00 31.57 166 TYR B O 1
ATOM 4806 N N . SER B 1 152 ? 72.606 10.709 9.292 1.00 27.50 167 SER B N 1
ATOM 4807 C CA . SER B 1 152 ? 71.577 11.273 10.178 1.00 28.57 167 SER B CA 1
ATOM 4808 C C . SER B 1 152 ? 70.622 10.249 10.778 1.00 27.30 167 SER B C 1
ATOM 4809 O O . SER B 1 152 ? 70.170 9.329 10.094 1.00 31.07 167 SER B O 1
ATOM 4812 N N . LEU B 1 153 ? 70.357 10.403 12.074 1.00 27.05 168 LEU B N 1
ATOM 4813 C CA . LEU B 1 153 ? 69.170 9.832 12.701 1.00 24.84 168 LEU B CA 1
ATOM 4814 C C . LEU B 1 153 ? 68.364 11.039 13.171 1.00 30.71 168 LEU B C 1
ATOM 4815 O O . LEU B 1 153 ? 68.756 11.711 14.132 1.00 23.73 168 LEU B O 1
ATOM 4820 N N . ALA B 1 154 ? 67.259 11.322 12.479 1.00 27.31 169 ALA B N 1
ATOM 4821 C CA . ALA B 1 154 ? 66.563 12.590 12.651 1.00 28.18 169 ALA B CA 1
ATOM 4822 C C . ALA B 1 154 ? 65.102 12.466 13.051 1.00 32.98 169 ALA B C 1
ATOM 4823 O O . ALA B 1 154 ? 64.358 11.621 12.530 1.00 25.97 169 ALA B O 1
ATOM 4825 N N . ASN B 1 155 ? 64.703 13.317 13.994 1.00 18.62 170 ASN B N 1
ATOM 4826 C CA . ASN B 1 155 ? 63.302 13.585 14.221 1.00 21.40 170 ASN B CA 1
ATOM 4827 C C . ASN B 1 155 ? 63.065 14.904 13.522 1.00 25.06 170 ASN B C 1
ATOM 4828 O O . ASN B 1 155 ? 63.640 15.927 13.907 1.00 24.30 170 ASN B O 1
ATOM 4833 N N . THR B 1 156 ? 62.245 14.893 12.479 1.00 23.45 171 THR B N 1
ATOM 4834 C CA . THR B 1 156 ? 61.983 16.142 11.759 1.00 28.07 171 THR B CA 1
ATOM 4835 C C . THR B 1 156 ? 61.023 17.060 12.521 1.00 23.48 171 THR B C 1
ATOM 4836 O O . THR B 1 156 ? 60.995 18.266 12.277 1.00 31.96 171 THR B O 1
ATOM 4840 N N . ALA B 1 157 ? 60.276 16.497 13.470 1.00 24.98 172 ALA B N 1
ATOM 4841 C CA . ALA B 1 157 ? 59.277 17.254 14.242 1.00 22.39 172 ALA B CA 1
ATOM 4842 C C . ALA B 1 157 ? 59.859 18.072 15.407 1.00 16.87 172 ALA B C 1
ATOM 4843 O O . ALA B 1 157 ? 61.016 17.900 15.798 1.00 23.53 172 ALA B O 1
ATOM 4845 N N . GLY B 1 158 ? 59.036 18.953 15.966 1.00 24.02 173 GLY B N 1
ATOM 4846 C CA . GLY B 1 158 ? 59.448 19.798 17.082 1.00 25.26 173 GLY B CA 1
ATOM 4847 C C . GLY B 1 158 ? 59.423 19.122 18.444 1.00 23.11 173 GLY B C 1
ATOM 4848 O O . GLY B 1 158 ? 59.808 19.735 19.441 1.00 25.59 173 GLY B O 1
ATOM 4849 N N . PHE B 1 159 ? 58.966 17.865 18.485 1.00 21.66 174 PHE B N 1
ATOM 4850 C CA . PHE B 1 159 ? 58.721 17.134 19.740 1.00 21.63 174 PHE B CA 1
ATOM 4851 C C . PHE B 1 159 ? 58.676 15.628 19.469 1.00 22.40 174 PHE B C 1
ATOM 4852 O O . PHE B 1 159 ? 58.399 15.218 18.352 1.00 19.72 174 PHE B O 1
ATOM 4860 N N . VAL B 1 160 ? 58.930 14.820 20.494 1.00 22.48 175 VAL B N 1
ATOM 4861 C CA . VAL B 1 160 ? 58.892 13.349 20.340 1.00 17.60 175 VAL B CA 1
ATOM 4862 C C . VAL B 1 160 ? 57.445 12.842 20.335 1.00 20.90 175 VAL B C 1
ATOM 4863 O O . VAL B 1 160 ? 56.611 13.285 21.121 1.00 22.22 175 VAL B O 1
ATOM 4867 N N . THR B 1 161 ? 57.183 11.895 19.437 1.00 25.42 176 THR B N 1
ATOM 4868 C CA . THR B 1 161 ? 55.931 11.175 19.344 1.00 21.30 176 THR B CA 1
ATOM 4869 C C . THR B 1 161 ? 56.227 9.703 19.657 1.00 23.86 176 THR B C 1
ATOM 4870 O O . THR B 1 161 ? 57.274 9.170 19.242 1.00 20.93 176 THR B O 1
ATOM 4874 N N . ASP B 1 162 ? 55.333 9.071 20.423 1.00 20.09 177 ASP B N 1
ATOM 4875 C CA . ASP B 1 162 ? 55.275 7.609 20.526 1.00 25.28 177 ASP B CA 1
ATOM 4876 C C . ASP B 1 162 ? 53.902 7.159 20.020 1.00 22.97 177 ASP B C 1
ATOM 4877 O O . ASP B 1 162 ? 52.903 7.213 20.760 1.00 19.72 177 ASP B O 1
ATOM 4882 N N . ALA B 1 163 ? 53.858 6.717 18.764 1.00 26.88 178 ALA B N 1
ATOM 4883 C CA . ALA B 1 163 ? 52.602 6.315 18.115 1.00 25.87 178 ALA B CA 1
ATOM 4884 C C . ALA B 1 163 ? 51.786 5.301 18.924 1.00 26.11 178 ALA B C 1
ATOM 4885 O O . ALA B 1 163 ? 50.561 5.388 18.946 1.00 24.37 178 ALA B O 1
ATOM 4887 N N . THR B 1 164 ? 52.460 4.385 19.630 1.00 23.02 179 THR B N 1
ATOM 4888 C CA . THR B 1 164 ? 51.753 3.379 20.440 1.00 28.11 179 THR B CA 1
ATOM 4889 C C . THR B 1 164 ? 50.905 3.998 21.538 1.00 24.12 179 THR B C 1
ATOM 4890 O O . THR B 1 164 ? 49.812 3.518 21.823 1.00 25.75 179 THR B O 1
ATOM 4894 N N . LEU B 1 165 ? 51.393 5.094 22.120 1.00 24.86 180 LEU B N 1
ATOM 4895 C CA . LEU B 1 165 ? 50.601 5.834 23.107 1.00 25.75 180 LEU B CA 1
ATOM 4896 C C . LEU B 1 165 ? 49.550 6.726 22.472 1.00 22.29 180 LEU B C 1
ATOM 4897 O O . LEU B 1 165 ? 48.399 6.726 22.910 1.00 26.66 180 LEU B O 1
ATOM 4902 N N . ASP B 1 166 ? 49.945 7.487 21.449 1.00 22.99 181 ASP B N 1
ATOM 4903 C CA . ASP B 1 166 ? 49.008 8.285 20.657 1.00 25.48 181 ASP B CA 1
ATOM 4904 C C . ASP B 1 166 ? 47.797 7.488 20.159 1.00 29.42 181 ASP B C 1
ATOM 4905 O O . ASP B 1 166 ? 46.681 7.997 20.167 1.00 32.46 181 ASP B O 1
ATOM 4910 N N . ASN B 1 167 ? 48.032 6.251 19.722 1.00 32.90 182 ASN B N 1
ATOM 4911 C CA . ASN B 1 167 ? 46.975 5.428 19.124 1.00 33.03 182 ASN B CA 1
ATOM 4912 C C . ASN B 1 167 ? 46.296 4.468 20.108 1.00 32.51 182 ASN B C 1
ATOM 4913 O O . ASN B 1 167 ? 45.369 3.743 19.723 1.00 37.23 182 ASN B O 1
ATOM 4918 N N . ALA B 1 168 ? 46.747 4.462 21.366 1.00 30.44 183 ALA B N 1
ATOM 4919 C CA . ALA B 1 168 ? 46.147 3.596 22.390 1.00 25.36 183 ALA B CA 1
ATOM 4920 C C . ALA B 1 168 ? 44.691 3.973 22.611 1.00 32.91 183 ALA B C 1
ATOM 4921 O O . ALA B 1 168 ? 44.335 5.156 22.573 1.00 31.42 183 ALA B O 1
ATOM 4923 N N . LYS B 1 169 ? 43.850 2.961 22.807 1.00 30.02 184 LYS B N 1
ATOM 4924 C CA . LYS B 1 169 ? 42.410 3.177 22.899 1.00 33.92 184 LYS B CA 1
ATOM 4925 C C . LYS B 1 169 ? 41.926 3.551 24.307 1.00 26.73 184 LYS B C 1
ATOM 4926 O O . LYS B 1 169 ? 40.970 4.319 24.454 1.00 30.16 184 LYS B O 1
ATOM 4932 N N . GLU B 1 170 ? 42.598 3.033 25.332 1.00 21.71 185 GLU B N 1
ATOM 4933 C CA . GLU B 1 170 ? 42.192 3.278 26.710 1.00 23.69 185 GLU B CA 1
ATOM 4934 C C . GLU B 1 170 ? 42.440 4.735 27.111 1.00 24.91 185 GLU B C 1
ATOM 4935 O O . GLU B 1 170 ? 43.272 5.406 26.504 1.00 26.57 185 GLU B O 1
ATOM 4941 N N . ARG B 1 171 ? 41.651 5.220 28.071 1.00 29.42 186 ARG B N 1
ATOM 4942 C CA . ARG B 1 171 ? 41.833 6.537 28.696 1.00 23.18 186 ARG B CA 1
ATOM 4943 C C . ARG B 1 171 ? 41.586 6.378 30.194 1.00 25.74 186 ARG B C 1
ATOM 4944 O O . ARG B 1 171 ? 40.594 5.786 30.584 1.00 27.39 186 ARG B O 1
ATOM 4952 N N . PRO B 1 172 ? 42.505 6.883 31.038 1.00 32.04 187 PRO B N 1
ATOM 4953 C CA . PRO B 1 172 ? 43.771 7.473 30.617 1.00 24.93 187 PRO B CA 1
ATOM 4954 C C . PRO B 1 172 ? 44.791 6.402 30.167 1.00 30.85 187 PRO B C 1
ATOM 4955 O O . PRO B 1 172 ? 44.554 5.196 30.325 1.00 29.33 187 PRO B O 1
ATOM 4959 N N . ARG B 1 173 ? 45.888 6.854 29.576 1.00 25.33 188 ARG B N 1
ATOM 4960 C CA . ARG B 1 173 ? 46.919 5.972 29.047 1.00 26.41 188 ARG B CA 1
ATOM 4961 C C . ARG B 1 173 ? 48.146 5.960 29.939 1.00 29.55 188 ARG B C 1
ATOM 4962 O O . ARG B 1 173 ? 48.579 7.009 30.398 1.00 21.88 188 ARG B O 1
ATOM 4970 N N . TYR B 1 174 ? 48.709 4.774 30.162 1.00 21.84 189 TYR B N 1
ATOM 4971 C CA . TYR B 1 174 ? 49.914 4.625 30.970 1.00 30.09 189 TYR B CA 1
ATOM 4972 C C . TYR B 1 174 ? 51.024 4.007 30.130 1.00 35.80 189 TYR B C 1
ATOM 4973 O O . TYR B 1 174 ? 50.808 3.020 29.418 1.00 30.59 189 TYR B O 1
ATOM 4982 N N . GLY B 1 175 ? 52.203 4.614 30.206 1.00 29.76 190 GLY B N 1
ATOM 4983 C CA . GLY B 1 175 ? 53.368 4.144 29.473 1.00 28.81 190 GLY B CA 1
ATOM 4984 C C . GLY B 1 175 ? 54.369 5.267 29.301 1.00 32.80 190 GLY B C 1
ATOM 4985 O O . GLY B 1 175 ? 53.989 6.439 29.127 1.00 23.22 190 GLY B O 1
ATOM 4986 N N . MET B 1 176 ? 55.650 4.916 29.362 1.00 27.24 191 MET B N 1
ATOM 4987 C CA . MET B 1 176 ? 56.720 5.875 29.095 1.00 26.08 191 MET B CA 1
ATOM 4988 C C . MET B 1 176 ? 56.877 6.048 27.584 1.00 25.67 191 MET B C 1
ATOM 4989 O O . MET B 1 176 ? 56.525 5.157 26.802 1.00 26.49 191 MET B O 1
ATOM 4994 N N . VAL B 1 177 ? 57.379 7.212 27.185 1.00 21.93 192 VAL B N 1
ATOM 4995 C CA . VAL B 1 177 ? 57.451 7.583 25.779 1.00 25.26 192 VAL B CA 1
ATOM 4996 C C . VAL B 1 177 ? 58.725 7.064 25.085 1.00 24.54 192 VAL B C 1
ATOM 4997 O O . VAL B 1 177 ? 59.845 7.444 25.452 1.00 23.43 192 VAL B O 1
ATOM 5001 N N . TYR B 1 178 ? 58.530 6.216 24.072 1.00 25.14 193 TYR B N 1
ATOM 5002 C CA . TYR B 1 178 ? 59.622 5.708 23.220 1.00 23.66 193 TYR B CA 1
ATOM 5003 C C . TYR B 1 178 ? 59.458 6.230 21.787 1.00 16.95 193 TYR B C 1
ATOM 5004 O O . TYR B 1 178 ? 58.423 5.994 21.165 1.00 24.00 193 TYR B O 1
ATOM 5013 N N . PRO B 1 179 ? 60.480 6.942 21.261 1.00 24.58 194 PRO B N 1
ATOM 5014 C CA . PRO B 1 179 ? 60.386 7.636 19.961 1.00 21.31 194 PRO B CA 1
ATOM 5015 C C . PRO B 1 179 ? 59.995 6.725 18.790 1.00 28.78 194 PRO B C 1
ATOM 5016 O O . PRO B 1 179 ? 60.622 5.674 18.590 1.00 24.71 194 PRO B O 1
ATOM 5020 N N . THR B 1 180 ? 58.947 7.125 18.066 1.00 26.19 195 THR B N 1
ATOM 5021 C CA . THR B 1 180 ? 58.563 6.511 16.794 1.00 27.85 195 THR B CA 1
ATOM 5022 C C . THR B 1 180 ? 58.718 7.529 15.656 1.00 31.49 195 THR B C 1
ATOM 5023 O O . THR B 1 180 ? 58.677 8.733 15.894 1.00 28.44 195 THR B O 1
ATOM 5027 N N . GLY B 1 181 ? 58.909 7.053 14.426 1.00 23.03 196 GLY B N 1
ATOM 5028 C CA . GLY B 1 181 ? 58.845 7.942 13.255 1.00 29.64 196 GLY B CA 1
ATOM 5029 C C . GLY B 1 181 ? 60.133 8.666 12.881 1.00 28.03 196 GLY B C 1
ATOM 5030 O O . GLY B 1 181 ? 60.143 9.496 11.964 1.00 26.95 196 GLY B O 1
ATOM 5031 N N . TRP B 1 182 ? 61.219 8.360 13.586 1.00 25.92 197 TRP B N 1
ATOM 5032 C CA . TRP B 1 182 ? 62.523 8.946 13.280 1.00 30.59 197 TRP B CA 1
ATOM 5033 C C . TRP B 1 182 ? 63.078 8.291 12.012 1.00 27.53 197 TRP B C 1
ATOM 5034 O O . TRP B 1 182 ? 62.713 7.163 11.682 1.00 33.99 197 TRP B O 1
ATOM 5045 N N . LEU B 1 183 ? 63.940 9.016 11.305 1.00 23.12 198 LEU B N 1
ATOM 5046 C CA . LEU B 1 183 ? 64.496 8.537 10.049 1.00 26.63 198 LEU B CA 1
ATOM 5047 C C . LEU B 1 183 ? 65.994 8.337 10.172 1.00 30.70 198 LEU B C 1
ATOM 5048 O O . LEU B 1 183 ? 66.711 9.262 10.540 1.00 23.94 198 LEU B O 1
ATOM 5053 N N . ARG B 1 184 ? 66.467 7.132 9.868 1.00 35.06 199 ARG B N 1
ATOM 5054 C CA . ARG B 1 184 ? 67.909 6.903 9.740 1.00 32.55 199 ARG B CA 1
ATOM 5055 C C . ARG B 1 184 ? 68.287 6.958 8.264 1.00 36.85 199 ARG B C 1
ATOM 5056 O O . ARG B 1 184 ? 67.875 6.099 7.481 1.00 30.21 199 ARG B O 1
ATOM 5064 N N . ASN B 1 185 ? 69.049 7.991 7.909 1.00 28.83 200 ASN B N 1
ATOM 5065 C CA . ASN B 1 185 ? 69.441 8.290 6.531 1.00 36.18 200 ASN B CA 1
ATOM 5066 C C . ASN B 1 185 ? 68.275 8.277 5.535 1.00 38.48 200 ASN B C 1
ATOM 5067 O O . ASN B 1 185 ? 68.319 7.594 4.501 1.00 39.04 200 ASN B O 1
ATOM 5072 N N . GLY B 1 186 ? 67.218 9.011 5.882 1.00 32.56 201 GLY B N 1
ATOM 5073 C CA . GLY B 1 186 ? 66.024 9.122 5.040 1.00 32.74 201 GLY B CA 1
ATOM 5074 C C . GLY B 1 186 ? 65.022 7.987 5.167 1.00 31.91 201 GLY B C 1
ATOM 5075 O O . GLY B 1 186 ? 63.933 8.060 4.603 1.00 36.95 201 GLY B O 1
ATOM 5076 N N . GLN B 1 187 ? 65.371 6.954 5.935 1.00 33.43 202 GLN B N 1
ATOM 5077 C CA . GLN B 1 187 ? 64.602 5.703 5.979 1.00 34.02 202 GLN B CA 1
ATOM 5078 C C . GLN B 1 187 ? 63.930 5.473 7.322 1.00 37.08 202 GLN B C 1
ATOM 5079 O O . GLN B 1 187 ? 64.531 5.784 8.347 1.00 30.77 202 GLN B O 1
ATOM 5085 N N . PRO B 1 188 ? 62.697 4.904 7.324 1.00 39.52 203 PRO B N 1
ATOM 5086 C CA . PRO B 1 188 ? 61.958 4.631 8.570 1.00 40.01 203 PRO B CA 1
ATOM 5087 C C . PRO B 1 188 ? 62.666 3.658 9.514 1.00 38.87 203 PRO B C 1
ATOM 5088 O O . PRO B 1 188 ? 63.390 2.768 9.066 1.00 38.72 203 PRO B O 1
ATOM 5092 N N . THR B 1 189 ? 62.454 3.855 10.813 1.00 33.11 204 THR B N 1
ATOM 5093 C CA . THR B 1 189 ? 63.035 3.021 11.866 1.00 31.54 204 THR B CA 1
ATOM 5094 C C . THR B 1 189 ? 61.900 2.361 12.663 1.00 32.84 204 THR B C 1
ATOM 5095 O O . THR B 1 189 ? 60.782 2.882 12.679 1.00 32.70 204 THR B O 1
ATOM 5099 N N . PRO B 1 190 ? 62.169 1.218 13.329 1.00 30.60 205 PRO B N 1
ATOM 5100 C CA . PRO B 1 190 ? 61.154 0.732 14.265 1.00 34.01 205 PRO B CA 1
ATOM 5101 C C . PRO B 1 190 ? 61.108 1.619 15.518 1.00 33.11 205 PRO B C 1
ATOM 5102 O O . PRO B 1 190 ? 62.050 2.376 15.769 1.00 35.23 205 PRO B O 1
ATOM 5106 N N . ARG B 1 191 ? 60.018 1.527 16.277 1.00 32.47 206 ARG B N 1
ATOM 5107 C CA . ARG B 1 191 ? 59.907 2.184 17.576 1.00 31.74 206 ARG B CA 1
ATOM 5108 C C . ARG B 1 191 ? 61.172 1.934 18.391 1.00 38.45 206 ARG B C 1
ATOM 5109 O O . ARG B 1 191 ? 61.660 0.800 18.454 1.00 32.32 206 ARG B O 1
ATOM 5117 N N . ALA B 1 192 ? 61.716 2.997 18.982 1.00 26.56 207 ALA B N 1
ATOM 5118 C CA . ALA B 1 192 ? 62.937 2.889 19.774 1.00 28.02 207 ALA B CA 1
ATOM 5119 C C . ALA B 1 192 ? 62.745 1.965 20.967 1.00 28.38 207 ALA B C 1
ATOM 5120 O O . ALA B 1 192 ? 61.656 1.903 21.535 1.00 25.50 207 ALA B O 1
ATOM 5122 N N . ASP B 1 193 ? 63.809 1.248 21.331 1.00 29.43 208 ASP B N 1
ATOM 5123 C CA . ASP B 1 193 ? 63.830 0.409 22.535 1.00 31.36 208 ASP B CA 1
ATOM 5124 C C . ASP B 1 193 ? 64.401 1.170 23.743 1.00 29.60 208 ASP B C 1
ATOM 5125 O O . ASP B 1 193 ? 64.591 0.610 24.832 1.00 25.57 208 ASP B O 1
ATOM 5130 N N . LYS B 1 194 ? 64.682 2.452 23.534 1.00 28.20 209 LYS B N 1
ATOM 5131 C CA . LYS B 1 194 ? 65.192 3.309 24.579 1.00 24.86 209 LYS B CA 1
ATOM 5132 C C . LYS B 1 194 ? 64.490 4.664 24.477 1.00 23.84 209 LYS B C 1
ATOM 5133 O O . LYS B 1 194 ? 64.077 5.068 23.389 1.00 22.51 209 LYS B O 1
ATOM 5139 N N . MET B 1 195 ? 64.361 5.349 25.609 1.00 26.30 210 MET B N 1
ATOM 5140 C CA . MET B 1 195 ? 63.810 6.711 25.637 1.00 26.16 210 MET B CA 1
ATOM 5141 C C . MET B 1 195 ? 64.754 7.643 24.864 1.00 26.79 210 MET B C 1
ATOM 5142 O O . MET B 1 195 ? 65.917 7.286 24.619 1.00 21.63 210 MET B O 1
ATOM 5147 N N . SER B 1 196 ? 64.247 8.813 24.459 1.00 22.89 211 SER B N 1
ATOM 5148 C CA . SER B 1 196 ? 64.909 9.641 23.446 1.00 20.53 211 SER B CA 1
ATOM 5149 C C . SER B 1 196 ? 66.390 9.940 23.697 1.00 17.12 211 SER B C 1
ATOM 5150 O O . SER B 1 196 ? 67.213 9.808 22.785 1.00 22.43 211 SER B O 1
ATOM 5153 N N . GLY B 1 197 ? 66.729 10.375 24.917 1.00 19.60 212 GLY B N 1
ATOM 5154 C CA . GLY B 1 197 ? 68.118 10.742 25.246 1.00 20.43 212 GLY B CA 1
ATOM 5155 C C . GLY B 1 197 ? 69.097 9.607 24.989 1.00 26.82 212 GLY B C 1
ATOM 5156 O O . GLY B 1 197 ? 70.160 9.811 24.379 1.00 25.23 212 GLY B O 1
ATOM 5157 N N . GLU B 1 198 ? 68.718 8.415 25.451 1.00 21.44 213 GLU B N 1
ATOM 5158 C CA . GLU B 1 198 ? 69.474 7.188 25.203 1.00 27.51 213 GLU B CA 1
ATOM 5159 C C . GLU B 1 198 ? 69.465 6.722 23.751 1.00 23.16 213 GLU B C 1
ATOM 5160 O O . GLU B 1 198 ? 70.454 6.183 23.290 1.00 27.80 213 GLU B O 1
ATOM 5166 N N . TYR B 1 199 ? 68.351 6.919 23.045 1.00 22.20 214 TYR B N 1
ATOM 5167 C CA . TYR B 1 199 ? 68.253 6.602 21.616 1.00 22.64 214 TYR B CA 1
ATOM 5168 C C . TYR B 1 199 ? 69.289 7.430 20.839 1.00 26.59 214 TYR B C 1
ATOM 5169 O O . TYR B 1 199 ? 70.044 6.888 20.016 1.00 22.57 214 TYR B O 1
ATOM 5178 N N . VAL B 1 200 ? 69.357 8.728 21.154 1.00 23.87 215 VAL B N 1
ATOM 5179 C CA . VAL B 1 200 ? 70.337 9.638 20.560 1.00 25.79 215 VAL B CA 1
ATOM 5180 C C . VAL B 1 200 ? 71.786 9.287 20.951 1.00 22.95 215 VAL B C 1
ATOM 5181 O O . VAL B 1 200 ? 72.635 9.098 20.074 1.00 28.75 215 VAL B O 1
ATOM 5185 N N . SER B 1 201 ? 72.064 9.207 22.251 1.00 25.68 216 SER B N 1
ATOM 5186 C CA . SER B 1 201 ? 73.429 8.982 22.722 1.00 30.71 216 SER B CA 1
ATOM 5187 C C . SER B 1 201 ? 73.995 7.658 22.194 1.00 23.95 216 SER B C 1
ATOM 5188 O O . SER B 1 201 ? 75.161 7.601 21.797 1.00 28.22 216 SER B O 1
ATOM 5191 N N . SER B 1 202 ? 73.154 6.623 22.160 1.00 28.22 217 SER B N 1
ATOM 5192 C CA . SER B 1 202 ? 73.544 5.326 21.607 1.00 30.91 217 SER B CA 1
ATOM 5193 C C . SER B 1 202 ? 73.925 5.435 20.145 1.00 29.57 217 SER B C 1
ATOM 5194 O O . SER B 1 202 ? 74.937 4.876 19.740 1.00 29.85 217 SER B O 1
ATOM 5197 N N . GLU B 1 203 ? 73.130 6.180 19.367 1.00 27.97 218 GLU B N 1
ATOM 5198 C CA . GLU B 1 203 ? 73.436 6.438 17.959 1.00 33.68 218 GLU B CA 1
ATOM 5199 C C . GLU B 1 203 ? 74.784 7.132 17.773 1.00 30.59 218 GLU B C 1
ATOM 5200 O O . GLU B 1 203 ? 75.561 6.758 16.886 1.00 28.01 218 GLU B O 1
ATOM 5206 N N . VAL B 1 204 ? 75.052 8.126 18.621 1.00 25.43 219 VAL B N 1
ATOM 5207 C CA . VAL B 1 204 ? 76.303 8.877 18.586 1.00 25.89 219 VAL B CA 1
ATOM 5208 C C . VAL B 1 204 ? 77.498 7.942 18.836 1.00 29.19 219 VAL B C 1
ATOM 5209 O O . VAL B 1 204 ? 78.480 7.958 18.086 1.00 30.90 219 VAL B O 1
ATOM 5213 N N . VAL B 1 205 ? 77.376 7.130 19.879 1.00 29.65 220 VAL B N 1
ATOM 5214 C CA . VAL B 1 205 ? 78.435 6.237 20.341 1.00 27.97 220 VAL B CA 1
ATOM 5215 C C . VAL B 1 205 ? 78.744 5.170 19.291 1.00 31.34 220 VAL B C 1
ATOM 5216 O O . VAL B 1 205 ? 79.916 4.947 18.965 1.00 36.53 220 VAL B O 1
ATOM 5220 N N . ASN B 1 206 ? 77.688 4.571 18.733 1.00 32.36 221 ASN B N 1
ATOM 5221 C CA . ASN B 1 206 ? 77.793 3.586 17.655 1.00 35.59 221 ASN B CA 1
ATOM 5222 C C . ASN B 1 206 ? 78.426 4.142 16.385 1.00 39.57 221 ASN B C 1
ATOM 5223 O O . ASN B 1 206 ? 79.222 3.463 15.745 1.00 32.26 221 ASN B O 1
ATOM 5228 N N . TRP B 1 207 ? 78.069 5.376 16.027 1.00 38.09 222 TRP B N 1
ATOM 5229 C CA . TRP B 1 207 ? 78.629 6.029 14.847 1.00 32.66 222 TRP B CA 1
ATOM 5230 C C . TRP B 1 207 ? 80.127 6.282 15.007 1.00 33.78 222 TRP B C 1
ATOM 5231 O O . TRP B 1 207 ? 80.898 6.096 14.061 1.00 34.30 222 TRP B O 1
ATOM 5242 N N . LEU B 1 208 ? 80.522 6.714 16.204 1.00 26.58 223 LEU B N 1
ATOM 5243 C CA . LEU B 1 208 ? 81.925 6.909 16.557 1.00 29.36 223 LEU B CA 1
ATOM 5244 C C . LEU B 1 208 ? 82.725 5.588 16.587 1.00 40.31 223 LEU B C 1
ATOM 5245 O O . LEU B 1 208 ? 83.924 5.574 16.306 1.00 39.73 223 LEU B O 1
ATOM 5250 N N . ASP B 1 209 ? 82.054 4.489 16.914 1.00 41.46 224 ASP B N 1
ATOM 5251 C CA . ASP B 1 209 ? 82.651 3.156 16.817 1.00 46.11 224 ASP B CA 1
ATOM 5252 C C . ASP B 1 209 ? 82.809 2.694 15.370 1.00 50.37 224 ASP B C 1
ATOM 5253 O O . ASP B 1 209 ? 83.880 2.230 14.974 1.00 52.94 224 ASP B O 1
ATOM 5258 N N . ASN B 1 210 ? 81.740 2.839 14.588 1.00 49.40 225 ASN B N 1
ATOM 5259 C CA . ASN B 1 210 ? 81.658 2.262 13.247 1.00 53.89 225 ASN B CA 1
ATOM 5260 C C . ASN B 1 210 ? 82.403 3.020 12.147 1.00 58.89 225 ASN B C 1
ATOM 5261 O O . ASN B 1 210 ? 82.544 2.506 11.033 1.00 61.87 225 ASN B O 1
ATOM 5266 N N . LYS B 1 211 ? 82.865 4.235 12.447 1.00 54.86 226 LYS B N 1
ATOM 5267 C CA . LYS B 1 211 ? 83.631 5.012 11.468 1.00 61.02 226 LYS B CA 1
ATOM 5268 C C . LYS B 1 211 ? 85.040 4.440 11.292 1.00 64.55 226 LYS B C 1
ATOM 5269 O O . LYS B 1 211 ? 85.656 3.960 12.246 1.00 67.00 226 LYS B O 1
ATOM 5275 N N . LYS B 1 212 ? 85.527 4.485 10.057 1.00 72.96 227 LYS B N 1
ATOM 5276 C CA . LYS B 1 212 ? 86.770 3.810 9.688 1.00 77.42 227 LYS B CA 1
ATOM 5277 C C . LYS B 1 212 ? 87.934 4.772 9.476 1.00 78.31 227 LYS B C 1
ATOM 5278 O O . LYS B 1 212 ? 89.064 4.478 9.873 1.00 79.30 227 LYS B O 1
ATOM 5284 N N . ASP B 1 213 ? 87.642 5.920 8.866 1.00 77.95 228 ASP B N 1
ATOM 5285 C CA . ASP B 1 213 ? 88.657 6.907 8.504 1.00 80.08 228 ASP B CA 1
ATOM 5286 C C . ASP B 1 213 ? 89.210 7.665 9.709 1.00 78.34 228 ASP B C 1
ATOM 5287 O O . ASP B 1 213 ? 88.615 7.662 10.790 1.00 76.76 228 ASP B O 1
ATOM 5292 N N . SER B 1 214 ? 90.359 8.306 9.506 1.00 75.64 229 SER B N 1
ATOM 5293 C CA . SER B 1 214 ? 90.911 9.249 10.475 1.00 72.68 229 SER B CA 1
ATOM 5294 C C . SER B 1 214 ? 90.634 10.691 10.026 1.00 66.45 229 SER B C 1
ATOM 5295 O O . SER B 1 214 ? 91.400 11.611 10.332 1.00 65.99 229 SER B O 1
ATOM 5298 N N . LYS B 1 215 ? 89.536 10.866 9.289 1.00 54.67 230 LYS B N 1
ATOM 5299 C CA . LYS B 1 215 ? 89.030 12.179 8.910 1.00 50.09 230 LYS B CA 1
ATOM 5300 C C . LYS B 1 215 ? 88.462 12.871 10.146 1.00 44.63 230 LYS B C 1
ATOM 5301 O O . LYS B 1 215 ? 87.923 12.195 11.035 1.00 42.77 230 LYS B O 1
ATOM 5307 N N . PRO B 1 216 ? 88.589 14.214 10.223 1.00 38.41 231 PRO B N 1
ATOM 5308 C CA . PRO B 1 216 ? 87.978 14.926 11.345 1.00 39.39 231 PRO B CA 1
ATOM 5309 C C . PRO B 1 216 ? 86.453 14.830 11.259 1.00 35.96 231 PRO B C 1
ATOM 5310 O O . PRO B 1 216 ? 85.912 14.680 10.162 1.00 37.60 231 PRO B O 1
ATOM 5314 N N . PHE B 1 217 ? 85.764 14.875 12.395 1.00 35.56 232 PHE B N 1
ATOM 5315 C CA . PHE B 1 217 ? 84.305 14.734 12.366 1.00 31.12 232 PHE B CA 1
ATOM 5316 C C . PHE B 1 217 ? 83.568 15.976 12.874 1.00 31.17 232 PHE B C 1
ATOM 5317 O O . PHE B 1 217 ? 84.124 16.763 13.645 1.00 28.91 232 PHE B O 1
ATOM 5325 N N . PHE B 1 218 ? 82.334 16.144 12.398 1.00 31.09 233 PHE B N 1
ATOM 5326 C CA . PHE B 1 218 ? 81.369 17.084 12.973 1.00 24.62 233 PHE B CA 1
ATOM 5327 C C . PHE B 1 218 ? 80.109 16.321 13.370 1.00 25.41 233 PHE B C 1
ATOM 5328 O O . PHE B 1 218 ? 79.412 15.758 12.523 1.00 29.28 233 PHE B O 1
ATOM 5336 N N . LEU B 1 219 ? 79.843 16.301 14.671 1.00 28.45 234 LEU B N 1
ATOM 5337 C CA . LEU B 1 219 ? 78.611 15.750 15.219 1.00 28.28 234 LEU B CA 1
ATOM 5338 C C . LEU B 1 219 ? 77.698 16.872 15.709 1.00 26.68 234 LEU B C 1
ATOM 5339 O O . LEU B 1 219 ? 78.102 17.706 16.520 1.00 22.92 234 LEU B O 1
ATOM 5344 N N . TYR B 1 220 ? 76.479 16.902 15.192 1.00 23.29 235 TYR B N 1
ATOM 5345 C CA . TYR B 1 220 ? 75.438 17.771 15.733 1.00 21.46 235 TYR B CA 1
ATOM 5346 C C . TYR B 1 220 ? 74.504 16.858 16.514 1.00 21.59 235 TYR B C 1
ATOM 5347 O O . TYR B 1 220 ? 73.742 16.071 15.936 1.00 24.80 235 TYR B O 1
ATOM 5356 N N . VAL B 1 221 ? 74.614 16.931 17.837 1.00 23.32 236 VAL B N 1
ATOM 5357 C CA . VAL B 1 221 ? 73.839 16.076 18.741 1.00 23.53 236 VAL B CA 1
ATOM 5358 C C . VAL B 1 221 ? 72.681 16.892 19.322 1.00 22.86 236 VAL B C 1
ATOM 5359 O O . VAL B 1 221 ? 72.842 17.634 20.294 1.00 20.41 236 VAL B O 1
ATOM 5363 N N . ALA B 1 222 ? 71.518 16.759 18.699 1.00 23.53 237 ALA B N 1
ATOM 5364 C CA . ALA B 1 222 ? 70.375 17.595 19.037 1.00 23.27 237 ALA B CA 1
ATOM 5365 C C . ALA B 1 222 ? 69.395 16.842 19.942 1.00 20.93 237 ALA B C 1
ATOM 5366 O O . ALA B 1 222 ? 68.409 16.276 19.477 1.00 21.43 237 ALA B O 1
ATOM 5368 N N . PHE B 1 223 ? 69.687 16.822 21.236 1.00 22.73 238 PHE B N 1
ATOM 5369 C CA . PHE B 1 223 ? 68.810 16.168 22.211 1.00 22.12 238 PHE B CA 1
ATOM 5370 C C . PHE B 1 223 ? 67.379 16.742 22.259 1.00 19.71 238 PHE B C 1
ATOM 5371 O O . PHE B 1 223 ? 67.186 17.948 22.130 1.00 24.46 238 PHE B O 1
ATOM 5379 N N . THR B 1 224 ? 66.389 15.873 22.450 1.00 16.49 239 THR B N 1
ATOM 5380 C CA . THR B 1 224 ? 64.988 16.305 22.568 1.00 20.77 239 THR B CA 1
ATOM 5381 C C . THR B 1 224 ? 64.633 16.758 23.988 1.00 22.83 239 THR B C 1
ATOM 5382 O O . THR B 1 224 ? 63.688 17.515 24.189 1.00 22.83 239 THR B O 1
ATOM 5386 N N . GLU B 1 225 ? 65.382 16.265 24.968 1.00 20.92 240 GLU B N 1
ATOM 5387 C CA . GLU B 1 225 ? 65.290 16.744 26.353 1.00 21.54 240 GLU B CA 1
ATOM 5388 C C . GLU B 1 225 ? 65.728 18.224 26.359 1.00 14.44 240 GLU B C 1
ATOM 5389 O O . GLU B 1 225 ? 66.674 18.578 25.637 1.00 21.49 240 GLU B O 1
ATOM 5395 N N . VAL B 1 226 ? 65.056 19.090 27.132 1.00 20.11 241 VAL B N 1
ATOM 5396 C CA . VAL B 1 226 ? 63.969 18.731 28.068 1.00 15.85 241 VAL B CA 1
ATOM 5397 C C . VAL B 1 226 ? 62.538 19.073 27.561 1.00 20.71 241 VAL B C 1
ATOM 5398 O O . VAL B 1 226 ? 61.627 19.318 28.360 1.00 22.37 241 VAL B O 1
ATOM 5402 N N . HIS B 1 227 ? 62.342 19.055 26.245 1.00 17.79 242 HIS B N 1
ATOM 5403 C CA . HIS B 1 227 ? 61.051 19.380 25.627 1.00 22.38 242 HIS B CA 1
ATOM 5404 C C . HIS B 1 227 ? 59.975 18.348 26.012 1.00 20.21 242 HIS B C 1
ATOM 5405 O O . HIS B 1 227 ? 60.277 17.145 26.153 1.00 19.26 242 HIS B O 1
ATOM 5412 N N . SER B 1 228 ? 58.728 18.796 26.193 1.00 16.82 243 SER B N 1
ATOM 5413 C CA . SER B 1 228 ? 57.616 17.852 26.339 1.00 20.66 243 SER B CA 1
ATOM 5414 C C . SER B 1 228 ? 57.565 16.923 25.095 1.00 20.82 243 SER B C 1
ATOM 5415 O O . SER B 1 228 ? 57.895 17.365 23.992 1.00 22.09 243 SER B O 1
ATOM 5418 N N . PRO B 1 229 ? 57.173 15.639 25.267 1.00 23.74 244 PRO B N 1
ATOM 5419 C CA . PRO B 1 229 ? 56.855 14.922 26.506 1.00 19.99 244 PRO B CA 1
ATOM 5420 C C . PRO B 1 229 ? 58.094 14.452 27.250 1.00 19.37 244 PRO B C 1
ATOM 5421 O O . PRO B 1 229 ? 59.015 13.901 26.646 1.00 16.51 244 PRO B O 1
ATOM 5425 N N . LEU B 1 230 ? 58.113 14.667 28.561 1.00 21.43 245 LEU B N 1
ATOM 5426 C CA . LEU B 1 230 ? 59.194 14.157 29.395 1.00 16.56 245 LEU B CA 1
ATOM 5427 C C . LEU B 1 230 ? 59.148 12.647 29.389 1.00 17.54 245 LEU B C 1
ATOM 5428 O O . LEU B 1 230 ? 58.071 12.062 29.301 1.00 17.90 245 LEU B O 1
ATOM 5433 N N . ALA B 1 231 ? 60.328 12.040 29.439 1.00 21.54 246 ALA B N 1
ATOM 5434 C CA . ALA B 1 231 ? 60.466 10.582 29.537 1.00 25.69 246 ALA B CA 1
ATOM 5435 C C . ALA B 1 231 ? 61.811 10.296 30.181 1.00 21.17 246 ALA B C 1
ATOM 5436 O O . ALA B 1 231 ? 62.850 10.566 29.588 1.00 16.49 246 ALA B O 1
ATOM 5438 N N . SER B 1 232 ? 61.796 9.760 31.397 1.00 19.27 247 SER B N 1
ATOM 5439 C CA . SER B 1 232 ? 63.041 9.503 32.125 1.00 20.14 247 SER B CA 1
ATOM 5440 C C . SER B 1 232 ? 62.940 8.142 32.794 1.00 22.81 247 SER B C 1
ATOM 5441 O O . SER B 1 232 ? 61.864 7.774 33.263 1.00 24.35 247 SER B O 1
ATOM 5444 N N . PRO B 1 233 ? 64.061 7.399 32.849 1.00 25.38 248 PRO B N 1
ATOM 5445 C CA . PRO B 1 233 ? 64.118 6.121 33.577 1.00 26.61 248 PRO B CA 1
ATOM 5446 C C . PRO B 1 233 ? 63.930 6.273 35.089 1.00 29.63 248 PRO B C 1
ATOM 5447 O O . PRO B 1 233 ? 64.167 7.355 35.641 1.00 25.44 248 PRO B O 1
ATOM 5451 N N . LYS B 1 234 ? 63.503 5.182 35.737 1.00 29.37 249 LYS B N 1
ATOM 5452 C CA . LYS B 1 234 ? 63.203 5.155 37.169 1.00 24.14 249 LYS B CA 1
ATOM 5453 C C . LYS B 1 234 ? 64.312 5.730 38.048 1.00 23.39 249 LYS B C 1
ATOM 5454 O O . LYS B 1 234 ? 64.023 6.448 38.998 1.00 31.69 249 LYS B O 1
ATOM 5460 N N . LYS B 1 235 ? 65.568 5.437 37.693 1.00 27.86 250 LYS B N 1
ATOM 5461 C CA . LYS B 1 235 ? 66.760 5.932 38.395 1.00 31.96 250 LYS B CA 1
ATOM 5462 C C . LYS B 1 235 ? 66.695 7.451 38.632 1.00 26.24 250 LYS B C 1
ATOM 5463 O O . LYS B 1 235 ? 67.004 7.937 39.722 1.00 30.08 250 LYS B O 1
ATOM 5469 N N . TYR B 1 236 ? 66.267 8.182 37.602 1.00 27.09 251 TYR B N 1
ATOM 5470 C CA . TYR B 1 236 ? 66.259 9.650 37.638 1.00 24.53 251 TYR B CA 1
ATOM 5471 C C . TYR B 1 236 ? 65.008 10.190 38.315 1.00 20.45 251 TYR B C 1
ATOM 5472 O O . TYR B 1 236 ? 65.056 11.210 39.012 1.00 28.55 251 TYR B O 1
ATOM 5481 N N . LEU B 1 237 ? 63.890 9.502 38.114 1.00 23.77 252 LEU B N 1
ATOM 5482 C CA . LEU B 1 237 ? 62.661 9.786 38.859 1.00 23.80 252 LEU B CA 1
ATOM 5483 C C . LEU B 1 237 ? 62.843 9.615 40.376 1.00 31.73 252 LEU B C 1
ATOM 5484 O O . LEU B 1 237 ? 62.347 10.435 41.166 1.00 29.08 252 LEU B O 1
ATOM 5489 N N . ASP B 1 238 ? 63.563 8.561 40.771 1.00 33.46 253 ASP B N 1
ATOM 5490 C CA . ASP B 1 238 ? 63.849 8.295 42.191 1.00 29.26 253 ASP B CA 1
ATOM 5491 C C . ASP B 1 238 ? 64.681 9.381 42.861 1.00 27.95 253 ASP B C 1
ATOM 5492 O O . ASP B 1 238 ? 64.486 9.642 44.048 1.00 28.33 253 ASP B O 1
ATOM 5497 N N . MET B 1 239 ? 65.591 10.010 42.105 1.00 22.68 254 MET B N 1
ATOM 5498 C CA . MET B 1 239 ? 66.403 11.132 42.604 1.00 25.71 254 MET B CA 1
ATOM 5499 C C . MET B 1 239 ? 65.529 12.266 43.162 1.00 29.33 254 MET B C 1
ATOM 5500 O O . MET B 1 239 ? 65.968 13.008 44.043 1.00 23.98 254 MET B O 1
ATOM 5505 N N . TYR B 1 240 ? 64.298 12.388 42.651 1.00 26.49 255 TYR B N 1
ATOM 5506 C CA . TYR B 1 240 ? 63.446 13.555 42.949 1.00 28.94 255 TYR B CA 1
ATOM 5507 C C . TYR B 1 240 ? 62.086 13.224 43.553 1.00 24.73 255 TYR B C 1
ATOM 5508 O O . TYR B 1 240 ? 61.129 13.998 43.428 1.00 23.97 255 TYR B O 1
ATOM 5517 N N . SER B 1 241 ? 62.041 12.094 44.263 1.00 28.07 256 SER B N 1
ATOM 5518 C CA A SER B 1 241 ? 60.820 11.606 44.902 0.50 25.70 256 SER B CA 1
ATOM 5519 C CA B SER B 1 241 ? 60.831 11.598 44.923 0.50 27.47 256 SER B CA 1
ATOM 5520 C C . SER B 1 241 ? 60.157 12.641 45.813 1.00 24.87 256 SER B C 1
ATOM 5521 O O . SER B 1 241 ? 58.927 12.745 45.825 1.00 25.92 256 SER B O 1
ATOM 5526 N N . GLN B 1 242 ? 60.968 13.412 46.549 1.00 27.31 257 GLN B N 1
ATOM 5527 C CA . GLN B 1 242 ? 60.479 14.506 47.421 1.00 34.07 257 GLN B CA 1
ATOM 5528 C C . GLN B 1 242 ? 59.658 15.549 46.654 1.00 30.33 257 GLN B C 1
ATOM 5529 O O . GLN B 1 242 ? 58.742 16.159 47.215 1.00 27.28 257 GLN B O 1
ATOM 5535 N N . TYR B 1 243 ? 59.976 15.715 45.368 1.00 26.40 258 TYR B N 1
ATOM 5536 C CA . TYR B 1 243 ? 59.399 16.767 44.528 1.00 28.12 258 TYR B CA 1
ATOM 5537 C C . TYR B 1 243 ? 58.270 16.276 43.632 1.00 28.97 258 TYR B C 1
ATOM 5538 O O . TYR B 1 243 ? 57.817 16.993 42.731 1.00 26.06 258 TYR B O 1
ATOM 5547 N N . MET B 1 244 ? 57.832 15.047 43.886 1.00 24.70 259 MET B N 1
ATOM 5548 C CA . MET B 1 244 ? 56.687 14.472 43.223 1.00 19.29 259 MET B CA 1
ATOM 5549 C C . MET B 1 244 ? 55.460 14.646 44.093 1.00 25.78 259 MET B C 1
ATOM 5550 O O . MET B 1 244 ? 55.523 14.472 45.326 1.00 28.55 259 MET B O 1
ATOM 5555 N N . SER B 1 245 ? 54.343 14.986 43.453 1.00 19.39 260 SER B N 1
ATOM 5556 C CA . SER B 1 245 ? 53.073 15.078 44.154 1.00 22.29 260 SER B CA 1
ATOM 5557 C C . SER B 1 245 ? 52.577 13.675 44.508 1.00 23.01 260 SER B C 1
ATOM 5558 O O . SER B 1 245 ? 53.037 12.669 43.925 1.00 21.03 260 SER B O 1
ATOM 5561 N N . ALA B 1 246 ? 51.645 13.612 45.458 1.00 25.77 261 ALA B N 1
ATOM 5562 C CA . ALA B 1 246 ? 51.016 12.348 45.828 1.00 25.63 261 ALA B CA 1
ATOM 5563 C C . ALA B 1 246 ? 50.402 11.677 44.596 1.00 25.04 261 ALA B C 1
ATOM 5564 O O . ALA B 1 246 ? 50.561 10.465 44.403 1.00 24.19 261 ALA B O 1
ATOM 5566 N N . TYR B 1 247 ? 49.744 12.476 43.751 1.00 23.18 262 TYR B N 1
ATOM 5567 C CA . TYR B 1 247 ? 49.113 11.973 42.534 1.00 21.90 262 TYR B CA 1
ATOM 5568 C C . TYR B 1 247 ? 50.134 11.404 41.553 1.00 18.38 262 TYR B C 1
ATOM 5569 O O . TYR B 1 247 ? 49.891 10.360 40.936 1.00 24.24 262 TYR B O 1
ATOM 5578 N N . GLN B 1 248 ? 51.253 12.110 41.375 1.00 20.31 263 GLN B N 1
ATOM 5579 C CA . GLN B 1 248 ? 52.314 11.634 40.505 1.00 19.44 263 GLN B CA 1
ATOM 5580 C C . GLN B 1 248 ? 52.776 10.258 40.983 1.00 22.76 263 GLN B C 1
ATOM 5581 O O . GLN B 1 248 ? 52.943 9.364 40.175 1.00 20.67 263 GLN B O 1
ATOM 5587 N N . LYS B 1 249 ? 53.000 10.111 42.289 1.00 20.50 264 LYS B N 1
ATOM 5588 C CA . LYS B 1 249 ? 53.539 8.865 42.856 1.00 26.35 264 LYS B CA 1
ATOM 5589 C C . LYS B 1 249 ? 52.617 7.679 42.609 1.00 25.36 264 LYS B C 1
ATOM 5590 O O . LYS B 1 249 ? 53.078 6.557 42.382 1.00 28.94 264 LYS B O 1
ATOM 5596 N N . GLN B 1 250 ? 51.316 7.943 42.651 1.00 26.99 265 GLN B N 1
ATOM 5597 C CA . GLN B 1 250 ? 50.288 6.941 42.386 1.00 32.42 265 GLN B CA 1
ATOM 5598 C C . GLN B 1 250 ? 50.133 6.669 40.883 1.00 27.89 265 GLN B C 1
ATOM 5599 O O . GLN B 1 250 ? 49.785 5.556 40.475 1.00 24.89 265 GLN B O 1
ATOM 5605 N N . HIS B 1 251 ? 50.413 7.685 40.059 1.00 22.44 266 HIS B N 1
ATOM 5606 C CA . HIS B 1 251 ? 50.274 7.573 38.604 1.00 19.08 266 HIS B CA 1
ATOM 5607 C C . HIS B 1 251 ? 51.542 8.005 37.844 1.00 28.19 266 HIS B C 1
ATOM 5608 O O . HIS B 1 251 ? 51.491 8.957 37.055 1.00 28.58 266 HIS B O 1
ATOM 5615 N N . PRO B 1 252 ? 52.682 7.309 38.067 1.00 27.83 267 PRO B N 1
ATOM 5616 C CA . PRO B 1 252 ? 53.956 7.837 37.563 1.00 23.04 267 PRO B CA 1
ATOM 5617 C C . PRO B 1 252 ? 54.103 7.835 36.045 1.00 21.91 267 PRO B C 1
ATOM 5618 O O . PRO B 1 252 ? 54.713 8.753 35.496 1.00 21.22 267 PRO B O 1
ATOM 5622 N N . ASP B 1 253 ? 53.538 6.831 35.379 1.00 21.14 268 ASP B N 1
ATOM 5623 C CA . ASP B 1 253 ? 53.687 6.703 33.931 1.00 25.05 268 ASP B CA 1
ATOM 5624 C C . ASP B 1 253 ? 52.466 7.191 33.158 1.00 25.49 268 ASP B C 1
ATOM 5625 O O . ASP B 1 253 ? 52.277 6.817 32.013 1.00 22.61 268 ASP B O 1
ATOM 5630 N N . LEU B 1 254 ? 51.647 8.037 33.781 1.00 25.46 269 LEU B N 1
ATOM 5631 C CA . LEU B 1 254 ? 50.488 8.605 33.101 1.00 20.61 269 LEU B CA 1
ATOM 5632 C C . LEU B 1 254 ? 50.938 9.437 31.890 1.00 17.39 269 LEU B C 1
ATOM 5633 O O . LEU B 1 254 ? 51.780 10.331 32.012 1.00 23.66 269 LEU B O 1
ATOM 5638 N N . PHE B 1 255 ? 50.346 9.143 30.735 1.00 16.34 270 PHE B N 1
ATOM 5639 C CA . PHE B 1 255 ? 50.730 9.769 29.468 1.00 21.39 270 PHE B CA 1
ATOM 5640 C C . PHE B 1 255 ? 50.314 11.243 29.430 1.00 20.13 270 PHE B C 1
ATOM 5641 O O . PHE B 1 255 ? 49.166 11.574 29.758 1.00 18.88 270 PHE B O 1
ATOM 5649 N N . TYR B 1 256 ? 51.236 12.105 28.994 1.00 21.09 271 TYR B N 1
ATOM 5650 C CA . TYR B 1 256 ? 51.020 13.560 29.006 1.00 20.34 271 TYR B CA 1
ATOM 5651 C C . TYR B 1 256 ? 49.822 14.046 28.180 1.00 21.57 271 TYR B C 1
ATOM 5652 O O . TYR B 1 256 ? 49.292 15.126 28.438 1.00 19.44 271 TYR B O 1
ATOM 5661 N N . GLY B 1 257 ? 49.379 13.227 27.226 1.00 20.67 272 GLY B N 1
ATOM 5662 C CA . GLY B 1 257 ? 48.169 13.509 26.450 1.00 19.65 272 GLY B CA 1
ATOM 5663 C C . GLY B 1 257 ? 46.906 13.493 27.313 1.00 16.81 272 GLY B C 1
ATOM 5664 O O . GLY B 1 257 ? 45.859 13.979 26.898 1.00 19.34 272 GLY B O 1
ATOM 5665 N N . ASP B 1 258 ? 47.026 12.944 28.523 1.00 18.66 273 ASP B N 1
ATOM 5666 C CA . ASP B 1 258 ? 45.904 12.808 29.431 1.00 20.81 273 ASP B CA 1
ATOM 5667 C C . ASP B 1 258 ? 46.078 13.611 30.730 1.00 23.58 273 ASP B C 1
ATOM 5668 O O . ASP B 1 258 ? 45.426 13.321 31.727 1.00 19.74 273 ASP B O 1
ATOM 5673 N N . TRP B 1 259 ? 46.930 14.637 30.697 1.00 21.24 274 TRP B N 1
ATOM 5674 C CA . TRP B 1 259 ? 47.192 15.478 31.878 1.00 20.90 274 TRP B CA 1
ATOM 5675 C C . TRP B 1 259 ? 46.220 16.655 32.103 1.00 23.16 274 TRP B C 1
ATOM 5676 O O . TRP B 1 259 ? 46.178 17.214 33.206 1.00 23.75 274 TRP B O 1
ATOM 5687 N N . ALA B 1 260 ? 45.450 17.037 31.082 1.00 17.93 275 ALA B N 1
ATOM 5688 C CA . ALA B 1 260 ? 44.635 18.271 31.169 1.00 23.93 275 ALA B CA 1
ATOM 5689 C C . ALA B 1 260 ? 43.640 18.361 32.320 1.00 23.54 275 ALA B C 1
ATOM 5690 O O . ALA B 1 260 ? 43.336 19.464 32.793 1.00 23.19 275 ALA B O 1
ATOM 5692 N N . ASP B 1 261 ? 43.139 17.210 32.771 1.00 19.13 276 ASP B N 1
ATOM 5693 C CA . ASP B 1 261 ? 42.062 17.161 33.759 1.00 20.31 276 ASP B CA 1
ATOM 5694 C C . ASP B 1 261 ? 42.492 16.460 35.060 1.00 27.35 276 ASP B C 1
ATOM 5695 O O . ASP B 1 261 ? 41.648 16.075 35.872 1.00 24.54 276 ASP B O 1
ATOM 5700 N N . LYS B 1 262 ? 43.803 16.326 35.253 1.00 18.05 277 LYS B N 1
ATOM 5701 C CA . LYS B 1 262 ? 44.369 15.606 36.399 1.00 22.59 277 LYS B CA 1
ATOM 5702 C C . LYS B 1 262 ? 45.150 16.565 37.320 1.00 25.90 277 LYS B C 1
ATOM 5703 O O . LYS B 1 262 ? 45.598 17.640 36.868 1.00 17.80 277 LYS B O 1
ATOM 5709 N N . PRO B 1 263 ? 45.326 16.176 38.604 1.00 24.01 278 PRO B N 1
ATOM 5710 C CA . PRO B 1 263 ? 46.083 16.952 39.595 1.00 18.44 278 PRO B CA 1
ATOM 5711 C C . PRO B 1 263 ? 47.514 17.260 39.173 1.00 17.84 278 PRO B C 1
ATOM 5712 O O . PRO B 1 263 ? 48.073 16.575 38.317 1.00 18.58 278 PRO B O 1
ATOM 5716 N N . TRP B 1 264 ? 48.096 18.302 39.766 1.00 15.61 279 TRP B N 1
ATOM 5717 C CA . TRP B 1 264 ? 49.483 18.666 39.514 1.00 13.74 279 TRP B CA 1
ATOM 5718 C C . TRP B 1 264 ? 50.423 17.513 39.854 1.00 18.27 279 TRP B C 1
ATOM 5719 O O . TRP B 1 264 ? 50.193 16.774 40.813 1.00 17.98 279 TRP B O 1
ATOM 5730 N N . ARG B 1 265 ? 51.484 17.380 39.069 1.00 18.46 280 ARG B N 1
ATOM 5731 C CA . ARG B 1 265 ? 52.447 16.281 39.247 1.00 15.92 280 ARG B CA 1
ATOM 5732 C C . ARG B 1 265 ? 53.669 16.672 40.089 1.00 20.28 280 ARG B C 1
ATOM 5733 O O . ARG B 1 265 ? 54.530 15.832 40.383 1.00 19.58 280 ARG B O 1
ATOM 5741 N N . GLY B 1 266 ? 53.737 17.943 40.475 1.00 22.47 281 GLY B N 1
ATOM 5742 C CA . GLY B 1 266 ? 54.923 18.466 41.134 1.00 21.66 281 GLY B CA 1
ATOM 5743 C C . GLY B 1 266 ? 55.997 18.766 40.100 1.00 21.61 281 GLY B C 1
ATOM 5744 O O . GLY B 1 266 ? 55.714 18.875 38.904 1.00 26.39 281 GLY B O 1
ATOM 5745 N N . VAL B 1 267 ? 57.224 18.924 40.566 1.00 20.88 282 VAL B N 1
ATOM 5746 C CA . VAL B 1 267 ? 58.328 19.389 39.723 1.00 22.09 282 VAL B CA 1
ATOM 5747 C C . VAL B 1 267 ? 59.409 18.320 39.463 1.00 22.46 282 VAL B C 1
ATOM 5748 O O . VAL B 1 267 ? 60.348 18.542 38.687 1.00 20.00 282 VAL B O 1
ATOM 5752 N N . GLY B 1 268 ? 59.263 17.166 40.109 1.00 22.85 283 GLY B N 1
ATOM 5753 C CA . GLY B 1 268 ? 60.267 16.097 40.046 1.00 23.20 283 GLY B CA 1
ATOM 5754 C C . GLY B 1 268 ? 60.544 15.502 38.679 1.00 25.53 283 GLY B C 1
ATOM 5755 O O . GLY B 1 268 ? 61.702 15.205 38.351 1.00 23.25 283 GLY B O 1
ATOM 5756 N N . GLU B 1 269 ? 59.493 15.301 37.883 1.00 21.37 284 GLU B N 1
ATOM 5757 C CA . GLU B 1 269 ? 59.663 14.737 36.535 1.00 22.37 284 GLU B CA 1
ATOM 5758 C C . GLU B 1 269 ? 60.527 15.633 35.647 1.00 21.27 284 GLU B C 1
ATOM 5759 O O . GLU B 1 269 ? 61.353 15.139 34.912 1.00 17.98 284 GLU B O 1
ATOM 5765 N N . TYR B 1 270 ? 60.326 16.949 35.714 1.00 17.44 285 TYR B N 1
ATOM 5766 C CA . TYR B 1 270 ? 61.211 17.899 35.038 1.00 22.62 285 TYR B CA 1
ATOM 5767 C C . TYR B 1 270 ? 62.679 17.770 35.481 1.00 17.54 285 TYR B C 1
ATOM 5768 O O . TYR B 1 270 ? 63.580 17.681 34.647 1.00 18.81 285 TYR B O 1
ATOM 5777 N N . TYR B 1 271 ? 62.924 17.736 36.788 1.00 20.77 286 TYR B N 1
ATOM 5778 C CA . TYR B 1 271 ? 64.306 17.611 37.294 1.00 20.72 286 TYR B CA 1
ATOM 5779 C C . TYR B 1 271 ? 64.963 16.300 36.850 1.00 17.57 286 TYR B C 1
ATOM 5780 O O . TYR B 1 271 ? 66.130 16.293 36.460 1.00 19.67 286 TYR B O 1
ATOM 5789 N N . ALA B 1 272 ? 64.180 15.221 36.906 1.00 20.09 287 ALA B N 1
ATOM 5790 C CA . ALA B 1 272 ? 64.561 13.894 36.425 1.00 18.71 287 ALA B CA 1
ATOM 5791 C C . ALA B 1 272 ? 65.003 13.958 34.975 1.00 20.79 287 ALA B C 1
ATOM 5792 O O . ALA B 1 272 ? 66.050 13.409 34.621 1.00 21.46 287 ALA B O 1
ATOM 5794 N N . ASN B 1 273 ? 64.235 14.673 34.150 1.00 18.59 288 ASN B N 1
ATOM 5795 C CA . ASN B 1 273 ? 64.571 14.790 32.739 1.00 17.35 288 ASN B CA 1
ATOM 5796 C C . ASN B 1 273 ? 65.844 15.596 32.502 1.00 19.02 288 ASN B C 1
ATOM 5797 O O . ASN B 1 273 ? 66.635 15.274 31.607 1.00 19.24 288 ASN B O 1
ATOM 5802 N N . ILE B 1 274 ? 66.073 16.609 33.342 1.00 17.49 289 ILE B N 1
ATOM 5803 C CA . ILE B 1 274 ? 67.321 17.372 33.280 1.00 21.90 289 ILE B CA 1
ATOM 5804 C C . ILE B 1 274 ? 68.501 16.444 33.599 1.00 17.16 289 ILE B C 1
ATOM 5805 O O . ILE B 1 274 ? 69.468 16.394 32.855 1.00 19.06 289 ILE B O 1
ATOM 5810 N N . SER B 1 275 ? 68.386 15.666 34.671 1.00 22.41 290 SER B N 1
ATOM 5811 C CA . SER B 1 275 ? 69.469 14.742 35.048 1.00 20.78 290 SER B CA 1
ATOM 5812 C C . SER B 1 275 ? 69.681 13.628 33.998 1.00 16.86 290 SER B C 1
ATOM 5813 O O . SER B 1 275 ? 70.817 13.189 33.755 1.00 22.03 290 SER B O 1
ATOM 5816 N N . TYR B 1 276 ? 68.591 13.201 33.367 1.00 22.62 291 TYR B N 1
ATOM 5817 C CA . TYR B 1 276 ? 68.652 12.241 32.262 1.00 23.15 291 TYR B CA 1
ATOM 5818 C C . TYR B 1 276 ? 69.446 12.794 31.075 1.00 21.60 291 TYR B C 1
ATOM 5819 O O . TYR B 1 276 ? 70.357 12.132 30.568 1.00 21.41 291 TYR B O 1
ATOM 5828 N N . LEU B 1 277 ? 69.104 14.014 30.649 1.00 20.41 292 LEU B N 1
ATOM 5829 C CA . LEU B 1 277 ? 69.881 14.726 29.635 1.00 19.10 292 LEU B CA 1
ATOM 5830 C C . LEU B 1 277 ? 71.355 14.790 30.008 1.00 19.59 292 LEU B C 1
ATOM 5831 O O . LEU B 1 277 ? 72.232 14.504 29.180 1.00 19.56 292 LEU B O 1
ATOM 5836 N N . ASP B 1 278 ? 71.615 15.178 31.253 1.00 17.85 293 ASP B N 1
ATOM 5837 C CA . ASP B 1 278 ? 72.973 15.311 31.743 1.00 24.72 293 ASP B CA 1
ATOM 5838 C C . ASP B 1 278 ? 73.779 14.015 31.561 1.00 23.51 293 ASP B C 1
ATOM 5839 O O . ASP B 1 278 ? 74.930 14.056 31.114 1.00 21.63 293 ASP B O 1
ATOM 5844 N N . ALA B 1 279 ? 73.151 12.881 31.870 1.00 24.91 294 ALA B N 1
ATOM 5845 C CA . ALA B 1 279 ? 73.773 11.560 31.729 1.00 20.84 294 ALA B CA 1
ATOM 5846 C C . ALA B 1 279 ? 74.057 11.215 30.267 1.00 31.81 294 ALA B C 1
ATOM 5847 O O . ALA B 1 279 ? 75.070 10.606 29.967 1.00 25.78 294 ALA B O 1
ATOM 5849 N N . GLN B 1 280 ? 73.173 11.626 29.359 1.00 22.17 295 GLN B N 1
ATOM 5850 C CA . GLN B 1 280 ? 73.336 11.354 27.927 1.00 26.37 295 GLN B CA 1
ATOM 5851 C C . GLN B 1 280 ? 74.417 12.208 27.270 1.00 24.01 295 GLN B C 1
ATOM 5852 O O . GLN B 1 280 ? 75.113 11.746 26.363 1.00 25.30 295 GLN B O 1
ATOM 5858 N N . VAL B 1 281 ? 74.533 13.453 27.729 1.00 23.46 296 VAL B N 1
ATOM 5859 C CA . VAL B 1 281 ? 75.642 14.346 27.407 1.00 24.87 296 VAL B CA 1
ATOM 5860 C C . VAL B 1 281 ? 76.948 13.709 27.905 1.00 27.19 296 VAL B C 1
ATOM 5861 O O . VAL B 1 281 ? 77.939 13.643 27.175 1.00 29.21 296 VAL B O 1
ATOM 5865 N N . GLY B 1 282 ? 76.918 13.216 29.141 1.00 28.88 297 GLY B N 1
ATOM 5866 C CA . GLY B 1 282 ? 78.038 12.485 29.730 1.00 32.31 297 GLY B CA 1
ATOM 5867 C C . GLY B 1 282 ? 78.506 11.292 28.913 1.00 26.71 297 GLY B C 1
ATOM 5868 O O . GLY B 1 282 ? 79.703 11.106 28.730 1.00 27.41 297 GLY B O 1
ATOM 5869 N N . LYS B 1 283 ? 77.560 10.510 28.402 1.00 25.61 298 LYS B N 1
ATOM 5870 C CA . LYS B 1 283 ? 77.858 9.334 27.591 1.00 25.21 298 LYS B CA 1
ATOM 5871 C C . LYS B 1 283 ? 78.614 9.700 26.310 1.00 29.73 298 LYS B C 1
ATOM 5872 O O . LYS B 1 283 ? 79.627 9.076 25.978 1.00 26.19 298 LYS B O 1
ATOM 5878 N N . VAL B 1 284 ? 78.125 10.730 25.618 1.00 23.35 299 VAL B N 1
ATOM 5879 C CA . VAL B 1 284 ? 78.785 11.288 24.435 1.00 26.48 299 VAL B CA 1
ATOM 5880 C C . VAL B 1 284 ? 80.189 11.833 24.765 1.00 31.10 299 VAL B C 1
ATOM 5881 O O . VAL B 1 284 ? 81.171 11.460 24.116 1.00 30.35 299 VAL B O 1
ATOM 5885 N N . LEU B 1 285 ? 80.282 12.682 25.789 1.00 28.28 300 LEU B N 1
ATOM 5886 C CA . LEU B 1 285 ? 81.566 13.240 26.236 1.00 27.78 300 LEU B CA 1
ATOM 5887 C C . LEU B 1 285 ? 82.565 12.161 26.677 1.00 29.82 300 LEU B C 1
ATOM 5888 O O . LEU B 1 285 ? 83.759 12.256 26.370 1.00 29.26 300 LEU B O 1
ATOM 5893 N N . ASP B 1 286 ? 82.069 11.142 27.383 1.00 27.85 301 ASP B N 1
ATOM 5894 C CA . ASP B 1 286 ? 82.896 9.997 27.806 1.00 31.45 301 ASP B CA 1
ATOM 5895 C C . ASP B 1 286 ? 83.483 9.274 26.603 1.00 27.87 301 ASP B C 1
ATOM 5896 O O . ASP B 1 286 ? 84.645 8.861 26.640 1.00 29.47 301 ASP B O 1
ATOM 5901 N N . LYS B 1 287 ? 82.693 9.143 25.538 1.00 26.47 302 LYS B N 1
ATOM 5902 C CA . LYS B 1 287 ? 83.125 8.452 24.325 1.00 30.49 302 LYS B CA 1
ATOM 5903 C C . LYS B 1 287 ? 84.245 9.205 23.612 1.00 34.04 302 LYS B C 1
ATOM 5904 O O . LYS B 1 287 ? 85.219 8.581 23.166 1.00 32.58 302 LYS B O 1
ATOM 5910 N N . ILE B 1 288 ? 84.096 10.534 23.511 1.00 26.82 303 ILE B N 1
ATOM 5911 C CA . ILE B 1 288 ? 85.117 11.420 22.942 1.00 33.21 303 ILE B CA 1
ATOM 5912 C C . ILE B 1 288 ? 86.458 11.242 23.661 1.00 28.47 303 ILE B C 1
ATOM 5913 O O . ILE B 1 288 ? 87.511 11.128 23.021 1.00 33.80 303 ILE B O 1
ATOM 5918 N N . LYS B 1 289 ? 86.401 11.214 24.989 1.00 27.28 304 LYS B N 1
ATOM 5919 C CA . LYS B 1 289 ? 87.587 11.077 25.824 1.00 29.92 304 LYS B CA 1
ATOM 5920 C C . LYS B 1 289 ? 88.208 9.670 25.694 1.00 31.75 304 LYS B C 1
ATOM 5921 O O . LYS B 1 289 ? 89.430 9.538 25.589 1.00 36.18 304 LYS B O 1
ATOM 5927 N N . ALA B 1 290 ? 87.358 8.642 25.687 1.00 30.93 305 ALA B N 1
ATOM 5928 C CA . ALA B 1 290 ? 87.793 7.230 25.638 1.00 32.48 305 ALA B CA 1
ATOM 5929 C C . ALA B 1 290 ? 88.469 6.844 24.323 1.00 41.70 305 ALA B C 1
ATOM 5930 O O . ALA B 1 290 ? 89.373 6.002 24.306 1.00 45.36 305 ALA B O 1
ATOM 5932 N N . MET B 1 291 ? 88.033 7.456 23.223 1.00 35.87 306 MET B N 1
ATOM 5933 C CA . MET B 1 291 ? 88.598 7.156 21.904 1.00 41.70 306 MET B CA 1
ATOM 5934 C C . MET B 1 291 ? 89.878 7.970 21.624 1.00 35.40 306 MET B C 1
ATOM 5935 O O . MET B 1 291 ? 90.480 7.857 20.554 1.00 43.70 306 MET B O 1
ATOM 5940 N N . GLY B 1 292 ? 90.274 8.785 22.599 1.00 35.30 307 GLY B N 1
ATOM 5941 C CA . GLY B 1 292 ? 91.524 9.532 22.561 1.00 34.21 307 GLY B CA 1
ATOM 5942 C C . GLY B 1 292 ? 91.440 10.875 21.867 1.00 37.08 307 GLY B C 1
ATOM 5943 O O . GLY B 1 292 ? 92.465 11.444 21.494 1.00 45.64 307 GLY B O 1
ATOM 5944 N N . GLU B 1 293 ? 90.224 11.394 21.705 1.00 38.68 308 GLU B N 1
ATOM 5945 C CA . GLU B 1 293 ? 90.028 12.648 20.972 1.00 42.05 308 GLU B CA 1
ATOM 5946 C C . GLU B 1 293 ? 89.767 13.899 21.818 1.00 38.87 308 GLU B C 1
ATOM 5947 O O . GLU B 1 293 ? 89.351 14.918 21.266 1.00 39.09 308 GLU B O 1
ATOM 5953 N N . GLU B 1 294 ? 90.029 13.850 23.126 1.00 36.08 309 GLU B N 1
ATOM 5954 C CA . GLU B 1 294 ? 89.722 15.001 24.004 1.00 32.99 309 GLU B CA 1
ATOM 5955 C C . GLU B 1 294 ? 90.486 16.282 23.641 1.00 40.52 309 GLU B C 1
ATOM 5956 O O . GLU B 1 294 ? 89.899 17.367 23.607 1.00 40.29 309 GLU B O 1
ATOM 5962 N N . ASP B 1 295 ? 91.777 16.145 23.337 1.00 39.78 310 ASP B N 1
ATOM 5963 C CA . ASP B 1 295 ? 92.630 17.300 23.031 1.00 42.63 310 ASP B CA 1
ATOM 5964 C C . ASP B 1 295 ? 92.345 17.934 21.669 1.00 35.20 310 ASP B C 1
ATOM 5965 O O . ASP B 1 295 ? 92.642 19.111 21.459 1.00 34.15 310 ASP B O 1
ATOM 5970 N N . ASN B 1 296 ? 91.774 17.163 20.750 1.00 35.51 311 ASN B N 1
ATOM 5971 C CA . ASN B 1 296 ? 91.535 17.687 19.412 1.00 40.08 311 ASN B CA 1
ATOM 5972 C C . ASN B 1 296 ? 90.056 17.884 19.046 1.00 36.73 311 ASN B C 1
ATOM 5973 O O . ASN B 1 296 ? 89.715 17.923 17.871 1.00 32.64 311 ASN B O 1
ATOM 5978 N N . THR B 1 297 ? 89.189 18.023 20.047 1.00 36.25 312 THR B N 1
ATOM 5979 C CA . THR B 1 297 ? 87.749 18.210 19.794 1.00 31.06 312 THR B CA 1
ATOM 5980 C C . THR B 1 297 ? 87.196 19.478 20.438 1.00 30.80 312 THR B C 1
ATOM 5981 O O . THR B 1 297 ? 87.305 19.666 21.658 1.00 33.00 312 THR B O 1
ATOM 5985 N N . ILE B 1 298 ? 86.614 20.346 19.609 1.00 29.16 313 ILE B N 1
ATOM 5986 C CA . ILE B 1 298 ? 85.831 21.476 20.100 1.00 30.37 313 ILE B CA 1
ATOM 5987 C C . ILE B 1 298 ? 84.418 20.984 20.447 1.00 25.65 313 ILE B C 1
ATOM 5988 O O . ILE B 1 298 ? 83.710 20.447 19.592 1.00 25.81 313 ILE B O 1
ATOM 5993 N N . VAL B 1 299 ? 84.033 21.168 21.707 1.00 24.86 314 VAL B N 1
ATOM 5994 C CA . VAL B 1 299 ? 82.707 20.835 22.194 1.00 29.47 314 VAL B CA 1
ATOM 5995 C C . VAL B 1 299 ? 81.950 22.114 22.580 1.00 30.42 314 VAL B C 1
ATOM 5996 O O . VAL B 1 299 ? 82.409 22.892 23.412 1.00 25.43 314 VAL B O 1
ATOM 6000 N N . ILE B 1 300 ? 80.805 22.331 21.943 1.00 25.20 315 ILE B N 1
ATOM 6001 C CA . ILE B 1 300 ? 79.888 23.389 22.350 1.00 24.13 315 ILE B CA 1
ATOM 6002 C C . ILE B 1 300 ? 78.622 22.730 22.914 1.00 21.94 315 ILE B C 1
ATOM 6003 O O . ILE B 1 300 ? 77.999 21.868 22.278 1.00 22.21 315 ILE B O 1
ATOM 6008 N N . PHE B 1 301 ? 78.284 23.092 24.143 1.00 18.93 316 PHE B N 1
ATOM 6009 C CA . PHE B 1 301 ? 77.032 22.677 24.740 1.00 22.66 316 PHE B CA 1
ATOM 6010 C C . PHE B 1 301 ? 76.159 23.892 24.873 1.00 22.29 316 PHE B C 1
ATOM 6011 O O . PHE B 1 301 ? 76.550 24.849 25.523 1.00 21.90 316 PHE B O 1
ATOM 6019 N N . THR B 1 302 ? 74.962 23.850 24.296 1.00 23.10 317 THR B N 1
ATOM 6020 C CA . THR B 1 302 ? 74.034 24.967 24.466 1.00 18.76 317 THR B CA 1
ATOM 6021 C C . THR B 1 302 ? 72.558 24.521 24.426 1.00 19.55 317 THR B C 1
ATOM 6022 O O . THR B 1 302 ? 72.265 23.319 24.415 1.00 20.50 317 THR B O 1
ATOM 6026 N N . SER B 1 303 ? 71.650 25.495 24.461 1.00 22.61 318 SER B N 1
ATOM 6027 C CA . SER B 1 303 ? 70.211 25.271 24.437 1.00 23.24 318 SER B CA 1
ATOM 6028 C C . SER B 1 303 ? 69.615 26.154 23.338 1.00 26.05 318 SER B C 1
ATOM 6029 O O . SER B 1 303 ? 70.179 27.197 23.002 1.00 22.93 318 SER B O 1
ATOM 6032 N N . ASP B 1 304 ? 68.481 25.760 22.771 1.00 18.90 319 ASP B N 1
ATOM 6033 C CA . ASP B 1 304 ? 67.921 26.580 21.673 1.00 23.53 319 ASP B CA 1
ATOM 6034 C C . ASP B 1 304 ? 67.039 27.752 22.109 1.00 23.65 319 ASP B C 1
ATOM 6035 O O . ASP B 1 304 ? 66.853 28.691 21.349 1.00 23.53 319 ASP B O 1
ATOM 6040 N N . ASN B 1 305 ? 66.460 27.687 23.305 1.00 16.68 320 ASN B N 1
ATOM 6041 C CA . ASN B 1 305 ? 65.620 28.793 23.801 1.00 20.25 320 ASN B CA 1
ATOM 6042 C C . ASN B 1 305 ? 65.336 28.651 25.280 1.00 19.40 320 ASN B C 1
ATOM 6043 O O . ASN B 1 305 ? 65.635 27.603 25.881 1.00 17.71 320 ASN B O 1
ATOM 6048 N N . GLY B 1 306 ? 64.780 29.706 25.877 1.00 18.75 321 GLY B N 1
ATOM 6049 C CA . GLY B 1 306 ? 64.338 29.649 27.274 1.00 18.60 321 GLY B CA 1
ATOM 6050 C C . GLY B 1 306 ? 63.332 28.536 27.591 1.00 16.58 321 GLY B C 1
ATOM 6051 O O . GLY B 1 306 ? 62.747 27.940 26.685 1.00 18.93 321 GLY B O 1
ATOM 6052 N N . PRO B 1 307 ? 63.086 28.275 28.884 1.00 21.48 322 PRO B N 1
ATOM 6053 C CA . PRO B 1 307 ? 62.362 27.052 29.241 1.00 18.60 322 PRO B CA 1
ATOM 6054 C C . PRO B 1 307 ? 60.841 27.249 29.235 1.00 20.61 322 PRO B C 1
ATOM 6055 O O . PRO B 1 307 ? 60.362 28.392 29.149 1.00 16.99 322 PRO B O 1
ATOM 6059 N N . VAL B 1 308 ? 60.094 26.143 29.292 1.00 14.81 323 VAL B N 1
ATOM 6060 C CA . VAL B 1 308 ? 58.702 26.194 29.679 1.00 14.24 323 VAL B CA 1
ATOM 6061 C C . VAL B 1 308 ? 58.753 26.114 31.199 1.00 18.57 323 VAL B C 1
ATOM 6062 O O . VAL B 1 308 ? 59.322 25.172 31.766 1.00 20.05 323 VAL B O 1
ATOM 6066 N N . THR B 1 309 ? 58.188 27.123 31.857 1.00 16.61 324 THR B N 1
ATOM 6067 C CA . THR B 1 309 ? 58.247 27.214 33.306 1.00 20.24 324 THR B CA 1
ATOM 6068 C C . THR B 1 309 ? 56.968 26.614 33.871 1.00 18.42 324 THR B C 1
ATOM 6069 O O . THR B 1 309 ? 56.249 25.895 33.159 1.00 18.06 324 THR B O 1
ATOM 6073 N N . ARG B 1 310 ? 56.655 26.941 35.126 1.00 16.03 325 ARG B N 1
ATOM 6074 C CA . ARG B 1 310 ? 55.327 26.653 35.705 1.00 21.12 325 ARG B CA 1
ATOM 6075 C C . ARG B 1 310 ? 54.195 27.403 34.968 1.00 14.40 325 ARG B C 1
ATOM 6076 O O . ARG B 1 310 ? 53.038 27.031 35.071 1.00 19.35 325 ARG B O 1
ATOM 6084 N N . GLU B 1 311 ? 54.564 28.451 34.224 1.00 15.92 326 GLU B N 1
ATOM 6085 C CA . GLU B 1 311 ? 53.649 29.267 33.435 1.00 18.26 326 GLU B CA 1
ATOM 6086 C C . GLU B 1 311 ? 53.254 28.554 32.126 1.00 17.46 326 GLU B C 1
ATOM 6087 O O . GLU B 1 311 ? 53.752 28.895 31.046 1.00 23.13 326 GLU B O 1
ATOM 6093 N N . ALA B 1 312 ? 52.383 27.553 32.235 1.00 18.45 327 ALA B N 1
ATOM 6094 C CA . ALA B 1 312 ? 51.948 26.786 31.070 1.00 16.31 327 ALA B CA 1
ATOM 6095 C C . ALA B 1 312 ? 50.944 27.583 30.234 1.00 21.47 327 ALA B C 1
ATOM 6096 O O . ALA B 1 312 ? 49.997 28.166 30.772 1.00 21.23 327 ALA B O 1
ATOM 6098 N N . ARG B 1 313 ? 51.168 27.593 28.921 1.00 16.85 328 ARG B N 1
ATOM 6099 C CA . ARG B 1 313 ? 50.333 28.343 27.983 1.00 13.75 328 ARG B CA 1
ATOM 6100 C C . ARG B 1 313 ? 49.533 27.446 27.036 1.00 22.16 328 ARG B C 1
ATOM 6101 O O . ARG B 1 313 ? 48.644 27.920 26.319 1.00 20.58 328 ARG B O 1
ATOM 6109 N N . LYS B 1 314 ? 49.850 26.152 27.049 1.00 18.98 329 LYS B N 1
ATOM 6110 C CA . LYS B 1 314 ? 49.343 25.182 26.079 1.00 19.85 329 LYS B CA 1
ATOM 6111 C C . LYS B 1 314 ? 49.184 23.843 26.787 1.00 16.40 329 LYS B C 1
ATOM 6112 O O . LYS B 1 314 ? 49.880 23.565 27.782 1.00 16.37 329 LYS B O 1
ATOM 6118 N N . VAL B 1 315 ? 48.308 23.000 26.255 1.00 17.07 330 VAL B N 1
ATOM 6119 C CA . VAL B 1 315 ? 47.996 21.713 26.903 1.00 22.75 330 VAL B CA 1
ATOM 6120 C C . VAL B 1 315 ? 49.193 20.751 26.950 1.00 20.58 330 VAL B C 1
ATOM 6121 O O . VAL B 1 315 ? 49.261 19.860 27.804 1.00 21.20 330 VAL B O 1
ATOM 6125 N N . TYR B 1 316 ? 50.163 20.969 26.069 1.00 20.39 331 TYR B N 1
ATOM 6126 C CA . TYR B 1 316 ? 51.376 20.134 26.035 1.00 23.43 331 TYR B CA 1
ATOM 6127 C C . TYR B 1 316 ? 52.516 20.704 26.896 1.00 23.19 331 TYR B C 1
ATOM 6128 O O . TYR B 1 316 ? 53.606 20.137 26.959 1.00 22.67 331 TYR B O 1
ATOM 6137 N N . GLU B 1 317 ? 52.250 21.839 27.540 1.00 19.28 332 GLU B N 1
ATOM 6138 C CA . GLU B 1 317 ? 53.212 22.495 28.443 1.00 19.50 332 GLU B CA 1
ATOM 6139 C C . GLU B 1 317 ? 52.971 22.251 29.960 1.00 22.95 332 GLU B C 1
ATOM 6140 O O . GLU B 1 317 ? 53.634 22.856 30.796 1.00 19.99 332 GLU B O 1
ATOM 6146 N N . LEU B 1 318 ? 52.031 21.370 30.303 1.00 19.06 333 LEU B N 1
ATOM 6147 C CA . LEU B 1 318 ? 51.600 21.151 31.685 1.00 15.30 333 LEU B CA 1
ATOM 6148 C C . LEU B 1 318 ? 52.654 20.399 32.490 1.00 19.18 333 LEU B C 1
ATOM 6149 O O . LEU B 1 318 ? 53.392 19.581 31.936 1.00 18.13 333 LEU B O 1
ATOM 6154 N N . ASN B 1 319 ? 52.691 20.677 33.797 1.00 15.47 334 ASN B N 1
ATOM 6155 C CA . ASN B 1 319 ? 53.545 19.971 34.757 1.00 14.51 334 ASN B CA 1
ATOM 6156 C C . ASN B 1 319 ? 55.054 20.072 34.480 1.00 20.07 334 ASN B C 1
ATOM 6157 O O . ASN B 1 319 ? 55.808 19.126 34.681 1.00 20.60 334 ASN B O 1
ATOM 6162 N N . LEU B 1 320 ? 55.476 21.249 34.031 1.00 20.20 335 LEU B N 1
ATOM 6163 C CA . LEU B 1 320 ? 56.885 21.515 33.784 1.00 20.95 335 LEU B CA 1
ATOM 6164 C C . LEU B 1 320 ? 57.383 22.567 34.784 1.00 19.70 335 LEU B C 1
ATOM 6165 O O . LEU B 1 320 ? 56.582 23.171 35.488 1.00 22.41 335 LEU B O 1
ATOM 6170 N N . ALA B 1 321 ? 58.703 22.752 34.872 1.00 18.12 336 ALA B N 1
ATOM 6171 C CA . ALA B 1 321 ? 59.273 23.471 36.008 1.00 20.11 336 ALA B CA 1
ATOM 6172 C C . ALA B 1 321 ? 60.580 24.191 35.665 1.00 18.83 336 ALA B C 1
ATOM 6173 O O . ALA B 1 321 ? 61.454 24.307 36.523 1.00 21.11 336 ALA B O 1
ATOM 6175 N N . GLY B 1 322 ? 60.702 24.672 34.420 1.00 18.89 337 GLY B N 1
ATOM 6176 C CA . GLY B 1 322 ? 61.902 25.387 33.972 1.00 18.36 337 GLY B CA 1
ATOM 6177 C C . GLY B 1 322 ? 62.230 26.613 34.800 1.00 19.20 337 GLY B C 1
ATOM 6178 O O . GLY B 1 322 ? 61.333 27.260 35.341 1.00 19.40 337 GLY B O 1
ATOM 6179 N N . GLU B 1 323 ? 63.518 26.921 34.899 1.00 17.14 338 GLU B N 1
ATOM 6180 C CA . GLU B 1 323 ? 63.987 28.033 35.721 1.00 17.14 338 GLU B CA 1
ATOM 6181 C C . GLU B 1 323 ? 64.755 29.010 34.858 1.00 19.13 338 GLU B C 1
ATOM 6182 O O . GLU B 1 323 ? 65.453 28.600 33.948 1.00 18.36 338 GLU B O 1
ATOM 6188 N N . THR B 1 324 ? 64.648 30.299 35.172 1.00 19.13 339 THR B N 1
ATOM 6189 C CA . THR B 1 324 ? 65.345 31.348 34.426 1.00 24.08 339 THR B CA 1
ATOM 6190 C C . THR B 1 324 ? 66.322 32.171 35.282 1.00 24.31 339 THR B C 1
ATOM 6191 O O . THR B 1 324 ? 66.789 33.223 34.833 1.00 15.45 339 THR B O 1
ATOM 6195 N N . ASP B 1 325 ? 66.628 31.703 36.497 1.00 23.12 340 ASP B N 1
ATOM 6196 C CA . ASP B 1 325 ? 67.488 32.454 37.446 1.00 20.32 340 ASP B CA 1
ATOM 6197 C C . ASP B 1 325 ? 66.855 33.824 37.763 1.00 16.88 340 ASP B C 1
ATOM 6198 O O . ASP B 1 325 ? 67.544 34.840 37.866 1.00 23.11 340 ASP B O 1
ATOM 6203 N N . GLY B 1 326 ? 65.523 33.846 37.857 1.00 18.86 341 GLY B N 1
ATOM 6204 C CA . GLY B 1 326 ? 64.792 35.085 38.117 1.00 25.87 341 GLY B CA 1
ATOM 6205 C C . GLY B 1 326 ? 64.547 35.987 36.913 1.00 22.30 341 GLY B C 1
ATOM 6206 O O . GLY B 1 326 ? 63.755 36.913 37.009 1.00 20.88 341 GLY B O 1
ATOM 6207 N N . LEU B 1 327 ? 65.203 35.714 35.781 1.00 21.43 342 LEU B N 1
ATOM 6208 C CA . LEU B 1 327 ? 65.062 36.544 34.587 1.00 20.99 342 LEU B CA 1
ATOM 6209 C C . LEU B 1 327 ? 63.620 36.533 34.067 1.00 27.10 342 LEU B C 1
ATOM 6210 O O . LEU B 1 327 ? 62.927 35.514 34.160 1.00 19.61 342 LEU B O 1
ATOM 6215 N N . ARG B 1 328 ? 63.180 37.671 33.532 1.00 18.76 343 ARG B N 1
ATOM 6216 C CA . ARG B 1 328 ? 61.803 37.847 33.059 1.00 17.74 343 ARG B CA 1
ATOM 6217 C C . ARG B 1 328 ? 61.456 36.999 31.816 1.00 19.84 343 ARG B C 1
ATOM 6218 O O . ARG B 1 328 ? 62.254 36.880 30.889 1.00 19.04 343 ARG B O 1
ATOM 6226 N N . GLY B 1 329 ? 60.259 36.423 31.821 1.00 24.16 344 GLY B N 1
ATOM 6227 C CA . GLY B 1 329 ? 59.718 35.718 30.667 1.00 22.76 344 GLY B CA 1
ATOM 6228 C C . GLY B 1 329 ? 60.171 34.279 30.604 1.00 26.62 344 GLY B C 1
ATOM 6229 O O . GLY B 1 329 ? 60.825 33.767 31.513 1.00 21.25 344 GLY B O 1
ATOM 6230 N N . ARG B 1 330 ? 59.809 33.627 29.510 1.00 20.91 345 ARG B N 1
ATOM 6231 C CA . ARG B 1 330 ? 60.108 32.227 29.309 1.00 19.06 345 ARG B CA 1
ATOM 6232 C C . ARG B 1 330 ? 60.124 31.964 27.804 1.00 18.81 345 ARG B C 1
ATOM 6233 O O . ARG B 1 330 ? 60.121 32.906 27.011 1.00 19.75 345 ARG B O 1
ATOM 6241 N N . LYS B 1 331 ? 60.139 30.689 27.411 1.00 19.81 346 LYS B N 1
ATOM 6242 C CA . LYS B 1 331 ? 59.963 30.322 26.020 1.00 20.08 346 LYS B CA 1
ATOM 6243 C C . LYS B 1 331 ? 58.833 31.160 25.393 1.00 14.64 346 LYS B C 1
ATOM 6244 O O . LYS B 1 331 ? 57.788 31.356 26.032 1.00 14.95 346 LYS B O 1
ATOM 6250 N N . ASP B 1 332 ? 59.052 31.615 24.161 1.00 19.44 347 ASP B N 1
ATOM 6251 C CA . ASP B 1 332 ? 58.145 32.475 23.352 1.00 18.20 347 ASP B CA 1
ATOM 6252 C C . ASP B 1 332 ? 58.508 33.953 23.475 1.00 17.69 347 ASP B C 1
ATOM 6253 O O . ASP B 1 332 ? 58.280 34.723 22.538 1.00 22.59 347 ASP B O 1
ATOM 6258 N N . ASN B 1 333 ? 59.026 34.335 24.645 1.00 18.26 348 ASN B N 1
ATOM 6259 C CA . ASN B 1 333 ? 59.207 35.752 25.043 1.00 20.02 348 ASN B CA 1
ATOM 6260 C C . ASN B 1 333 ? 60.564 36.326 24.667 1.00 21.41 348 ASN B C 1
ATOM 6261 O O . ASN B 1 333 ? 61.572 35.611 24.650 1.00 24.48 348 ASN B O 1
ATOM 6266 N N . LEU B 1 334 ? 60.593 37.635 24.402 1.00 22.60 349 LEU B N 1
ATOM 6267 C CA . LEU B 1 334 ? 61.848 38.303 24.054 1.00 28.42 349 LEU B CA 1
ATOM 6268 C C . LEU B 1 334 ? 62.553 38.931 25.257 1.00 24.18 349 LEU B C 1
ATOM 6269 O O . LEU B 1 334 ? 63.705 39.375 25.143 1.00 22.83 349 LEU B O 1
ATOM 6274 N N . TRP B 1 335 ? 61.875 38.939 26.406 1.00 22.62 350 TRP B N 1
ATOM 6275 C CA . TRP B 1 335 ? 62.540 39.218 27.676 1.00 20.76 350 TRP B CA 1
ATOM 6276 C C . TRP B 1 335 ? 63.679 38.198 27.924 1.00 19.87 350 TRP B C 1
ATOM 6277 O O . TRP B 1 335 ? 63.741 37.136 27.268 1.00 19.90 350 TRP B O 1
ATOM 6288 N N . GLU B 1 336 ? 64.586 38.548 28.836 1.00 17.48 351 GLU B N 1
ATOM 6289 C CA . GLU B 1 336 ? 65.817 37.788 29.084 1.00 16.65 351 GLU B CA 1
ATOM 6290 C C . GLU B 1 336 ? 65.634 36.274 29.260 1.00 18.28 351 GLU B C 1
ATOM 6291 O O . GLU B 1 336 ? 66.408 35.488 28.707 1.00 20.69 351 GLU B O 1
ATOM 6297 N N . GLY B 1 337 ? 64.615 35.888 30.030 1.00 18.96 352 GLY B N 1
ATOM 6298 C CA . GLY B 1 337 ? 64.319 34.489 30.313 1.00 18.43 352 GLY B CA 1
ATOM 6299 C C . GLY B 1 337 ? 63.925 33.628 29.126 1.00 22.29 352 GLY B C 1
ATOM 6300 O O . GLY B 1 337 ? 63.988 32.409 29.215 1.00 20.63 352 GLY B O 1
ATOM 6301 N N . GLY B 1 338 ? 63.515 34.252 28.020 1.00 23.33 353 GLY B N 1
ATOM 6302 C CA . GLY B 1 338 ? 63.205 33.515 26.794 1.00 21.26 353 GLY B CA 1
ATOM 6303 C C . GLY B 1 338 ? 64.379 33.299 25.859 1.00 24.18 353 GLY B C 1
ATOM 6304 O O . GLY B 1 338 ? 64.397 32.335 25.092 1.00 18.98 353 GLY B O 1
ATOM 6305 N N . ILE B 1 339 ? 65.364 34.198 25.921 1.00 19.42 354 ILE B N 1
ATOM 6306 C CA . ILE B 1 339 ? 66.508 34.135 25.000 1.00 16.17 354 ILE B CA 1
ATOM 6307 C C . ILE B 1 339 ? 67.873 33.805 25.664 1.00 23.11 354 ILE B C 1
ATOM 6308 O O . ILE B 1 339 ? 68.744 33.239 25.005 1.00 23.95 354 ILE B O 1
ATOM 6313 N N . ARG B 1 340 ? 68.066 34.172 26.932 1.00 19.07 355 ARG B N 1
ATOM 6314 C CA . ARG B 1 340 ? 69.317 33.830 27.642 1.00 19.44 355 ARG B CA 1
ATOM 6315 C C . ARG B 1 340 ? 69.270 32.366 28.046 1.00 19.19 355 ARG B C 1
ATOM 6316 O O . ARG B 1 340 ? 68.316 31.914 28.684 1.00 21.61 355 ARG B O 1
ATOM 6324 N N . VAL B 1 341 ? 70.291 31.628 27.637 1.00 19.16 356 VAL B N 1
ATOM 6325 C CA . VAL B 1 341 ? 70.332 30.176 27.854 1.00 16.18 356 VAL B CA 1
ATOM 6326 C C . VAL B 1 341 ? 71.758 29.755 28.238 1.00 24.58 356 VAL B C 1
ATOM 6327 O O . VAL B 1 341 ? 72.700 30.521 28.002 1.00 20.10 356 VAL B O 1
ATOM 6331 N N . PRO B 1 342 ? 71.932 28.544 28.827 1.00 21.54 357 PRO B N 1
ATOM 6332 C CA . PRO B 1 342 ? 73.309 28.099 29.077 1.00 22.35 357 PRO B CA 1
ATOM 6333 C C . PRO B 1 342 ? 74.153 27.912 27.794 1.00 20.25 357 PRO B C 1
ATOM 6334 O O . PRO B 1 342 ? 73.607 27.655 26.710 1.00 21.60 357 PRO B O 1
ATOM 6338 N N . ALA B 1 343 ? 75.468 28.095 27.919 1.00 21.09 358 ALA B N 1
ATOM 6339 C CA . ALA B 1 343 ? 76.423 27.782 26.853 1.00 23.66 358 ALA B CA 1
ATOM 6340 C C . ALA B 1 343 ? 77.783 27.539 27.455 1.00 25.27 358 ALA B C 1
ATOM 6341 O O . ALA B 1 343 ? 78.262 28.330 28.274 1.00 21.98 358 ALA B O 1
ATOM 6343 N N . ILE B 1 344 ? 78.391 26.438 27.028 1.00 22.80 359 ILE B N 1
ATOM 6344 C CA . ILE B 1 344 ? 79.750 26.072 27.438 1.00 22.24 359 ILE B CA 1
ATOM 6345 C C . ILE B 1 344 ? 80.530 25.657 26.209 1.00 25.59 359 ILE B C 1
ATOM 6346 O O . ILE B 1 344 ? 80.038 24.840 25.424 1.00 23.80 359 ILE B O 1
ATOM 6351 N N . ILE B 1 345 ? 81.738 26.210 26.046 1.00 23.11 360 ILE B N 1
ATOM 6352 C CA . ILE B 1 345 ? 82.693 25.710 25.050 1.00 25.52 360 ILE B CA 1
ATOM 6353 C C . ILE B 1 345 ? 83.953 25.099 25.702 1.00 28.86 360 ILE B C 1
ATOM 6354 O O . ILE B 1 345 ? 84.496 25.642 26.667 1.00 26.78 360 ILE B O 1
ATOM 6359 N N . LYS B 1 346 ? 84.384 23.953 25.177 1.00 27.08 361 LYS B N 1
ATOM 6360 C CA . LYS B 1 346 ? 85.628 23.315 25.591 1.00 31.54 361 LYS B CA 1
ATOM 6361 C C . LYS B 1 346 ? 86.394 22.831 24.358 1.00 33.94 361 LYS B C 1
ATOM 6362 O O . LYS B 1 346 ? 85.801 22.278 23.434 1.00 35.17 361 LYS B O 1
ATOM 6368 N N . TYR B 1 347 ? 87.708 23.044 24.344 1.00 29.11 362 TYR B N 1
ATOM 6369 C CA . TYR B 1 347 ? 88.545 22.511 23.277 1.00 29.76 362 TYR B CA 1
ATOM 6370 C C . TYR B 1 347 ? 89.826 21.992 23.914 1.00 36.16 362 TYR B C 1
ATOM 6371 O O . TYR B 1 347 ? 90.808 22.715 24.010 1.00 37.02 362 TYR B O 1
ATOM 6380 N N . GLY B 1 348 ? 89.785 20.740 24.366 1.00 35.12 363 GLY B N 1
ATOM 6381 C CA . GLY B 1 348 ? 90.913 20.113 25.067 1.00 41.03 363 GLY B CA 1
ATOM 6382 C C . GLY B 1 348 ? 91.506 20.970 26.172 1.00 43.76 363 GLY B C 1
ATOM 6383 O O . GLY B 1 348 ? 90.787 21.473 27.040 1.00 47.59 363 GLY B O 1
ATOM 6384 N N . LYS B 1 349 ? 92.822 21.146 26.133 1.00 40.20 364 LYS B N 1
ATOM 6385 C CA . LYS B 1 349 ? 93.471 22.124 27.000 1.00 44.30 364 LYS B CA 1
ATOM 6386 C C . LYS B 1 349 ? 93.883 23.357 26.203 1.00 40.48 364 LYS B C 1
ATOM 6387 O O . LYS B 1 349 ? 94.711 24.148 26.660 1.00 38.10 364 LYS B O 1
ATOM 6393 N N . HIS B 1 350 ? 93.281 23.523 25.021 1.00 37.99 365 HIS B N 1
ATOM 6394 C CA . HIS B 1 350 ? 93.560 24.665 24.139 1.00 35.55 365 HIS B CA 1
ATOM 6395 C C . HIS B 1 350 ? 92.941 25.957 24.657 1.00 32.51 365 HIS B C 1
ATOM 6396 O O . HIS B 1 350 ? 93.355 27.039 24.251 1.00 34.48 365 HIS B O 1
ATOM 6403 N N . LEU B 1 351 ? 91.932 25.835 25.521 1.00 35.30 366 LEU B N 1
ATOM 6404 C CA . LEU B 1 351 ? 91.214 26.987 26.081 1.00 32.20 366 LEU B CA 1
ATOM 6405 C C . LEU B 1 351 ? 91.411 27.045 27.592 1.00 36.71 366 LEU B C 1
ATOM 6406 O O . LEU B 1 351 ? 91.631 25.996 28.216 1.00 39.68 366 LEU B O 1
ATOM 6411 N N . PRO B 1 352 ? 91.334 28.259 28.185 1.00 34.34 367 PRO B N 1
ATOM 6412 C CA . PRO B 1 352 ? 91.365 28.413 29.652 1.00 35.21 367 PRO B CA 1
ATOM 6413 C C . PRO B 1 352 ? 90.278 27.569 30.334 1.00 42.69 367 PRO B C 1
ATOM 6414 O O . PRO B 1 352 ? 89.109 27.635 29.936 1.00 53.03 367 PRO B O 1
ATOM 6418 N N . GLN B 1 353 ? 90.671 26.772 31.329 1.00 28.90 368 GLN B N 1
ATOM 6419 C CA A GLN B 1 353 ? 89.766 25.820 31.983 0.50 36.23 368 GLN B CA 1
ATOM 6420 C CA B GLN B 1 353 ? 89.740 25.842 31.963 0.50 35.79 368 GLN B CA 1
ATOM 6421 C C . GLN B 1 353 ? 89.105 26.423 33.224 1.00 38.36 368 GLN B C 1
ATOM 6422 O O . GLN B 1 353 ? 89.789 26.962 34.097 1.00 35.96 368 GLN B O 1
ATOM 6433 N N . GLY B 1 354 ? 87.778 26.328 33.303 1.00 31.85 369 GLY B N 1
ATOM 6434 C CA . GLY B 1 354 ? 87.036 26.844 34.454 1.00 28.18 369 GLY B CA 1
ATOM 6435 C C . GLY B 1 354 ? 86.768 28.333 34.382 1.00 30.89 369 GLY B C 1
ATOM 6436 O O . GLY B 1 354 ? 86.367 28.944 35.372 1.00 36.41 369 GLY B O 1
ATOM 6437 N N . MET B 1 355 ? 87.012 28.904 33.205 1.00 30.41 370 MET B N 1
ATOM 6438 C CA . MET B 1 355 ? 86.773 30.317 32.919 1.00 33.46 370 MET B CA 1
ATOM 6439 C C . MET B 1 355 ? 85.265 30.594 32.897 1.00 34.03 370 MET B C 1
ATOM 6440 O O . MET B 1 355 ? 84.487 29.794 32.385 1.00 31.38 370 MET B O 1
ATOM 6445 N N . VAL B 1 356 ? 84.860 31.710 33.489 1.00 30.22 371 VAL B N 1
ATOM 6446 C CA . VAL B 1 356 ? 83.472 32.152 33.429 1.00 32.17 371 VAL B CA 1
ATOM 6447 C C . VAL B 1 356 ? 83.445 33.529 32.757 1.00 33.26 371 VAL B C 1
ATOM 6448 O O . VAL B 1 356 ? 84.109 34.462 33.218 1.00 35.68 371 VAL B O 1
ATOM 6452 N N . SER B 1 357 ? 82.707 33.646 31.655 1.00 31.92 372 SER B N 1
ATOM 6453 C CA . SER B 1 357 ? 82.639 34.903 30.903 1.00 30.94 372 SER B CA 1
ATOM 6454 C C . SER B 1 357 ? 81.261 35.555 30.956 1.00 29.80 372 SER B C 1
ATOM 6455 O O . SER B 1 357 ? 80.258 34.898 30.701 1.00 28.44 372 SER B O 1
ATOM 6458 N N . ASP B 1 358 ? 81.226 36.853 31.268 1.00 25.54 373 ASP B N 1
ATOM 6459 C CA . ASP B 1 358 ? 79.986 37.625 31.240 1.00 29.77 373 ASP B CA 1
ATOM 6460 C C . ASP B 1 358 ? 79.896 38.619 30.070 1.00 27.55 373 ASP B C 1
ATOM 6461 O O . ASP B 1 358 ? 79.124 39.572 30.125 1.00 31.47 373 ASP B O 1
ATOM 6466 N N . THR B 1 359 ? 80.708 38.406 29.036 1.00 27.35 374 THR B N 1
ATOM 6467 C CA . THR B 1 359 ? 80.592 39.161 27.797 1.00 23.59 374 THR B CA 1
ATOM 6468 C C . THR B 1 359 ? 79.327 38.676 27.081 1.00 26.41 374 THR B C 1
ATOM 6469 O O . THR B 1 359 ? 79.171 37.470 26.873 1.00 29.07 374 THR B O 1
ATOM 6473 N N . PRO B 1 360 ? 78.415 39.607 26.731 1.00 25.50 375 PRO B N 1
ATOM 6474 C CA . PRO B 1 360 ? 77.231 39.281 25.921 1.00 27.68 375 PRO B CA 1
ATOM 6475 C C . PRO B 1 360 ? 77.586 38.676 24.548 1.00 28.08 375 PRO B C 1
ATOM 6476 O O . PRO B 1 360 ? 78.245 39.301 23.719 1.00 25.75 375 PRO B O 1
ATOM 6480 N N . VAL B 1 361 ? 77.173 37.429 24.355 1.00 22.06 376 VAL B N 1
ATOM 6481 C CA . VAL B 1 361 ? 77.473 36.651 23.153 1.00 18.42 376 VAL B CA 1
ATOM 6482 C C . VAL B 1 361 ? 76.177 35.925 22.739 1.00 20.78 376 VAL B C 1
ATOM 6483 O O . VAL B 1 361 ? 75.260 35.807 23.553 1.00 22.27 376 VAL B O 1
ATOM 6487 N N . TYR B 1 362 ? 76.072 35.484 21.484 1.00 19.05 377 TYR B N 1
ATOM 6488 C CA . TYR B 1 362 ? 74.866 34.771 21.051 1.00 21.14 377 TYR B CA 1
ATOM 6489 C C . TYR B 1 362 ? 75.079 33.784 19.919 1.00 23.45 377 TYR B C 1
ATOM 6490 O O . TYR B 1 362 ? 76.154 33.744 19.330 1.00 20.29 377 TYR B O 1
ATOM 6499 N N . GLY B 1 363 ? 74.044 32.991 19.642 1.00 21.88 378 GLY B N 1
ATOM 6500 C CA . GLY B 1 363 ? 74.123 31.870 18.704 1.00 23.58 378 GLY B CA 1
ATOM 6501 C C . GLY B 1 363 ? 74.630 32.204 17.313 1.00 25.14 378 GLY B C 1
ATOM 6502 O O . GLY B 1 363 ? 75.249 31.367 16.667 1.00 25.30 378 GLY B O 1
ATOM 6503 N N . LEU B 1 364 ? 74.372 33.430 16.858 1.00 24.31 379 LEU B N 1
ATOM 6504 C CA . LEU B 1 364 ? 74.833 33.884 15.533 1.00 21.42 379 LEU B CA 1
ATOM 6505 C C . LEU B 1 364 ? 76.359 34.083 15.488 1.00 28.27 379 LEU B C 1
ATOM 6506 O O . LEU B 1 364 ? 76.965 34.120 14.406 1.00 24.92 379 LEU B O 1
ATOM 6511 N N . ASP B 1 365 ? 76.969 34.197 16.668 1.00 24.93 380 ASP B N 1
ATOM 6512 C CA . ASP B 1 365 ? 78.433 34.293 16.797 1.00 27.75 380 ASP B CA 1
ATOM 6513 C C . ASP B 1 365 ? 79.190 33.011 16.468 1.00 23.94 380 ASP B C 1
ATOM 6514 O O . ASP B 1 365 ? 80.371 33.071 16.151 1.00 26.18 380 ASP B O 1
ATOM 6519 N N . TRP B 1 366 ? 78.547 31.850 16.566 1.00 25.33 381 TRP B N 1
ATOM 6520 C CA . TRP B 1 366 ? 79.274 30.588 16.397 1.00 20.23 381 TRP B CA 1
ATOM 6521 C C . TRP B 1 366 ? 79.931 30.406 15.019 1.00 24.92 381 TRP B C 1
ATOM 6522 O O . TRP B 1 366 ? 81.083 29.986 14.947 1.00 23.67 381 TRP B O 1
ATOM 6533 N N . MET B 1 367 ? 79.210 30.749 13.948 1.00 26.92 382 MET B N 1
ATOM 6534 C CA . MET B 1 367 ? 79.738 30.635 12.585 1.00 26.46 382 MET B CA 1
ATOM 6535 C C . MET B 1 367 ? 81.107 31.341 12.353 1.00 25.85 382 MET B C 1
ATOM 6536 O O . MET B 1 367 ? 82.058 30.664 11.960 1.00 27.76 382 MET B O 1
ATOM 6541 N N . PRO B 1 368 ? 81.223 32.674 12.609 1.00 27.84 383 PRO B N 1
ATOM 6542 C CA . PRO B 1 368 ? 82.565 33.268 12.445 1.00 29.31 383 PRO B CA 1
ATOM 6543 C C . PRO B 1 368 ? 83.604 32.839 13.498 1.00 31.11 383 PRO B C 1
ATOM 6544 O O . PRO B 1 368 ? 84.805 32.870 13.218 1.00 32.14 383 PRO B O 1
ATOM 6548 N N . THR B 1 369 ? 83.134 32.428 14.676 1.00 30.26 384 THR B N 1
ATOM 6549 C CA . THR B 1 369 ? 83.999 31.914 15.742 1.00 31.36 384 THR B CA 1
ATOM 6550 C C . THR B 1 369 ? 84.647 30.606 15.309 1.00 24.13 384 THR B C 1
ATOM 6551 O O . THR B 1 369 ? 85.865 30.427 15.428 1.00 26.72 384 THR B O 1
ATOM 6555 N N . LEU B 1 370 ? 83.830 29.710 14.766 1.00 26.18 385 LEU B N 1
ATOM 6556 C CA . LEU B 1 370 ? 84.318 28.422 14.309 1.00 29.15 385 LEU B CA 1
ATOM 6557 C C . LEU B 1 370 ? 85.160 28.551 13.045 1.00 29.09 385 LEU B C 1
ATOM 6558 O O . LEU B 1 370 ? 86.128 27.819 12.872 1.00 28.38 385 LEU B O 1
ATOM 6563 N N . ALA B 1 371 ? 84.801 29.496 12.176 1.00 32.32 386 ALA B N 1
ATOM 6564 C CA . ALA B 1 371 ? 85.604 29.784 10.981 1.00 30.38 386 ALA B CA 1
ATOM 6565 C C . ALA B 1 371 ? 87.050 30.115 11.365 1.00 29.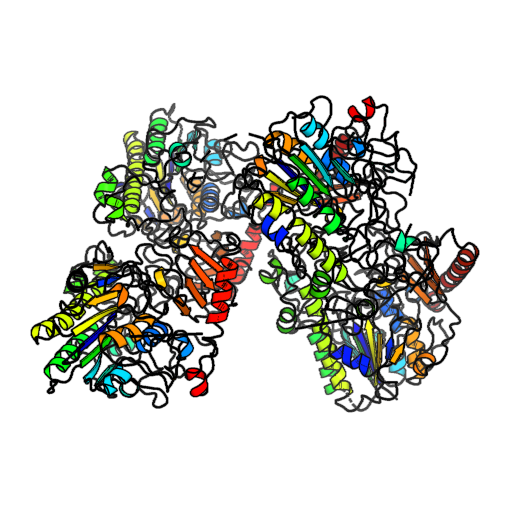77 386 ALA B C 1
ATOM 6566 O O . ALA B 1 371 ? 87.979 29.599 10.753 1.00 31.71 386 ALA B O 1
ATOM 6568 N N . LYS B 1 372 ? 87.227 30.917 12.414 1.00 30.96 387 LYS B N 1
ATOM 6569 C CA . LYS B 1 372 ? 88.562 31.227 12.940 1.00 38.33 387 LYS B CA 1
ATOM 6570 C C . LYS B 1 372 ? 89.234 30.039 13.652 1.00 34.11 387 LYS B C 1
ATOM 6571 O O . LYS B 1 372 ? 90.402 29.750 13.404 1.00 33.93 387 LYS B O 1
ATOM 6577 N N . MET B 1 373 ? 88.497 29.371 14.539 1.00 31.14 388 MET B N 1
ATOM 6578 C CA . MET B 1 373 ? 89.022 28.239 15.330 1.00 33.24 388 MET B CA 1
ATOM 6579 C C . MET B 1 373 ? 89.400 27.023 14.477 1.00 36.17 388 MET B C 1
ATOM 658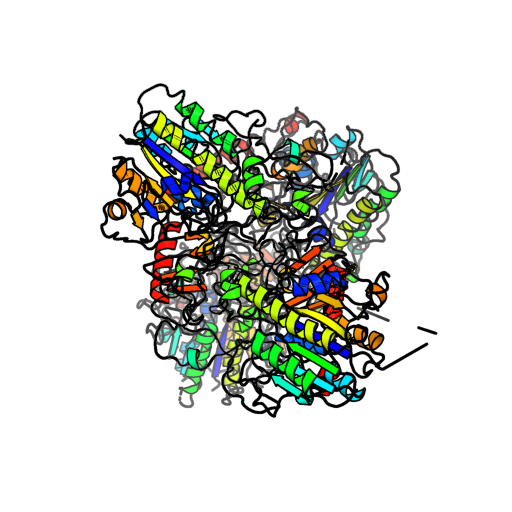0 O O . MET B 1 373 ? 90.366 26.314 14.781 1.00 35.37 388 MET B O 1
ATOM 6585 N N . MET B 1 374 ? 88.646 26.799 13.407 1.00 31.32 389 MET B N 1
ATOM 6586 C CA . MET B 1 374 ? 88.792 25.599 12.581 1.00 30.22 389 MET B CA 1
ATOM 6587 C C . MET B 1 374 ? 89.453 25.868 11.220 1.00 31.45 389 MET B C 1
ATOM 6588 O O . MET B 1 374 ? 89.667 24.942 10.441 1.00 34.71 389 MET B O 1
ATOM 6593 N N . ASN B 1 375 ? 89.772 27.137 10.954 1.00 34.42 390 ASN B N 1
ATOM 6594 C CA . ASN B 1 375 ? 90.495 27.572 9.744 1.00 35.21 390 ASN B CA 1
ATOM 6595 C C . ASN B 1 375 ? 89.785 27.281 8.411 1.00 40.92 390 ASN B C 1
ATOM 6596 O O . ASN B 1 375 ? 90.354 26.670 7.493 1.00 36.47 390 ASN B O 1
ATOM 6601 N N . PHE B 1 376 ? 88.524 27.694 8.334 1.00 37.12 391 PHE B N 1
ATOM 6602 C CA . PHE B 1 376 ? 87.819 27.764 7.062 1.00 35.41 391 PHE B CA 1
ATOM 6603 C C . PHE B 1 376 ? 87.332 29.191 6.864 1.00 39.84 391 PHE B C 1
ATOM 6604 O O . PHE B 1 376 ? 87.215 29.950 7.830 1.00 37.81 391 PHE B O 1
ATOM 6612 N N . LYS B 1 377 ? 87.073 29.570 5.619 1.00 35.56 392 LYS B N 1
ATOM 6613 C CA . LYS B 1 377 ? 86.593 30.926 5.357 1.00 36.08 392 LYS B CA 1
ATOM 6614 C C . LYS B 1 377 ? 85.086 30.940 5.148 1.00 33.88 392 LYS B C 1
ATOM 6615 O O . LYS B 1 377 ? 84.511 29.988 4.615 1.00 33.01 392 LYS B O 1
ATOM 6621 N N . LEU B 1 378 ? 84.447 32.017 5.595 1.00 35.38 393 LEU B N 1
ATOM 6622 C CA . LEU B 1 378 ? 83.021 32.204 5.370 1.00 38.33 393 LEU B CA 1
ATOM 6623 C C . LEU B 1 378 ? 82.777 32.650 3.929 1.00 37.80 393 LEU B C 1
ATOM 6624 O O . LEU B 1 378 ? 83.571 33.433 3.393 1.00 37.97 393 LEU B O 1
ATOM 6629 N N . PRO B 1 379 ? 81.702 32.131 3.289 1.00 41.46 394 PRO B N 1
ATOM 6630 C CA . PRO B 1 379 ? 81.237 32.632 1.986 1.00 37.83 394 PRO B CA 1
ATOM 6631 C C . PRO B 1 379 ? 81.069 34.158 1.970 1.00 44.29 394 PRO B C 1
ATOM 6632 O O . PRO B 1 379 ? 80.634 34.744 2.964 1.00 39.38 394 PRO B O 1
ATOM 6636 N N . THR B 1 380 ? 81.438 34.786 0.855 1.00 43.01 395 THR B N 1
ATOM 6637 C CA . THR B 1 380 ? 81.384 36.242 0.718 1.00 43.20 395 THR B CA 1
ATOM 6638 C C . THR B 1 380 ? 80.151 36.696 -0.062 1.00 41.97 395 THR B C 1
ATOM 6639 O O . THR B 1 380 ? 79.995 37.883 -0.363 1.00 43.37 395 THR B O 1
ATOM 6643 N N . ASP B 1 381 ? 79.273 35.745 -0.369 1.00 39.87 396 ASP B N 1
ATOM 6644 C CA . ASP B 1 381 ? 78.084 36.004 -1.178 1.00 39.98 396 ASP B CA 1
ATOM 6645 C C . ASP B 1 381 ? 76.799 36.236 -0.363 1.00 39.98 396 ASP B C 1
ATOM 6646 O O . ASP B 1 381 ? 75.696 36.203 -0.912 1.00 40.62 396 ASP B O 1
ATOM 6651 N N . ARG B 1 382 ? 76.951 36.459 0.942 1.00 37.09 397 ARG B N 1
ATOM 6652 C CA . ARG B 1 382 ? 75.814 36.571 1.857 1.00 35.49 397 ARG B CA 1
ATOM 6653 C C . ARG B 1 382 ? 76.205 37.259 3.151 1.00 32.03 397 ARG B C 1
ATOM 6654 O O . ARG B 1 382 ? 77.369 37.187 3.577 1.00 29.39 397 ARG B O 1
ATOM 6662 N N . THR B 1 383 ? 75.219 37.906 3.773 1.00 30.50 398 THR B N 1
ATOM 6663 C CA . THR B 1 383 ? 75.404 38.620 5.038 1.00 31.97 398 THR B CA 1
ATOM 6664 C C . THR B 1 383 ? 75.439 37.632 6.198 1.00 32.35 398 THR B C 1
ATOM 6665 O O . THR B 1 383 ? 74.642 36.705 6.235 1.00 27.31 398 THR B O 1
ATOM 6669 N N . PHE B 1 384 ? 76.380 37.841 7.119 1.00 33.09 399 PHE B N 1
ATOM 6670 C CA . PHE B 1 384 ? 76.435 37.145 8.404 1.00 33.84 399 PHE B CA 1
ATOM 6671 C C . PHE B 1 384 ? 76.266 38.176 9.512 1.00 33.42 399 PHE B C 1
ATOM 6672 O O . PHE B 1 384 ? 76.766 39.302 9.400 1.00 33.46 399 PHE B O 1
ATOM 6680 N N . ASP B 1 385 ? 75.566 37.793 10.576 1.00 24.65 400 ASP B N 1
ATOM 6681 C CA . ASP B 1 385 ? 75.214 38.740 11.641 1.00 29.21 400 ASP B CA 1
ATOM 6682 C C . ASP B 1 385 ? 76.122 38.748 12.877 1.00 24.44 400 ASP B C 1
ATOM 6683 O O . ASP B 1 385 ? 76.197 39.756 13.597 1.00 31.10 400 ASP B O 1
ATOM 6688 N N . GLY B 1 386 ? 76.805 37.631 13.121 1.00 26.87 401 GLY B N 1
ATOM 6689 C CA . GLY B 1 386 ? 77.629 37.471 14.313 1.00 31.46 401 GLY B CA 1
ATOM 6690 C C . GLY B 1 386 ? 79.050 37.992 14.207 1.00 31.86 401 GLY B C 1
ATOM 6691 O O . GLY B 1 386 ? 79.463 38.564 13.193 1.00 27.99 401 GLY B O 1
ATOM 6692 N N . GLU B 1 387 ? 79.802 37.793 15.276 1.00 27.62 402 GLU B N 1
ATOM 6693 C CA . GLU B 1 387 ? 81.204 38.171 15.324 1.00 29.74 402 GLU B CA 1
ATOM 6694 C C . GLU B 1 387 ? 81.979 37.060 16.019 1.00 28.04 402 GLU B C 1
ATOM 6695 O O . GLU B 1 387 ? 81.415 36.325 16.829 1.00 32.25 402 GLU B O 1
ATOM 6701 N N . SER B 1 388 ? 83.254 36.920 15.669 1.00 29.47 403 SER B N 1
ATOM 6702 C CA . SER B 1 388 ? 84.111 35.895 16.256 1.00 31.07 403 SER B CA 1
ATOM 6703 C C . SER B 1 388 ? 84.290 36.107 17.757 1.00 30.83 403 SER B C 1
ATOM 6704 O O . SER B 1 388 ? 84.542 37.225 18.215 1.00 33.63 403 SER B O 1
ATOM 6707 N N . LEU B 1 389 ? 84.130 35.026 18.517 1.00 26.54 404 LEU B N 1
ATOM 6708 C CA . LEU B 1 389 ? 84.283 35.061 19.984 1.00 33.32 404 LEU B CA 1
ATOM 6709 C C . LEU B 1 389 ? 85.690 34.694 20.434 1.00 30.87 404 LEU B C 1
ATOM 6710 O O . LEU B 1 389 ? 85.955 34.600 21.633 1.00 32.44 404 LEU B O 1
ATOM 6715 N N . VAL B 1 390 ? 86.576 34.465 19.468 1.00 30.57 405 VAL B N 1
ATOM 6716 C CA . VAL B 1 390 ? 87.996 34.218 19.746 1.00 33.97 405 VAL B CA 1
ATOM 6717 C C . VAL B 1 390 ? 88.630 35.253 20.711 1.00 26.82 405 VAL B C 1
ATOM 6718 O O . VAL B 1 390 ? 89.298 34.838 21.665 1.00 34.72 405 VAL B O 1
ATOM 6722 N N . PRO B 1 391 ? 88.404 36.582 20.506 1.00 30.56 406 PRO B N 1
ATOM 6723 C CA . PRO B 1 391 ? 88.886 37.519 21.550 1.00 26.64 406 PRO B CA 1
ATOM 6724 C C . PRO B 1 391 ? 88.401 37.266 22.981 1.00 31.57 406 PRO B C 1
ATOM 6725 O O . PRO B 1 391 ? 89.169 37.482 23.923 1.00 31.75 406 PRO B O 1
ATOM 6729 N N . VAL B 1 392 ? 87.155 36.815 23.146 1.00 26.76 407 VAL B N 1
ATOM 6730 C CA . VAL B 1 392 ? 86.630 36.469 24.475 1.00 27.79 407 VAL B CA 1
ATOM 6731 C C . VAL B 1 392 ? 87.408 35.289 25.080 1.00 27.53 407 VAL B C 1
ATOM 6732 O O . VAL B 1 392 ? 87.788 35.331 26.245 1.00 27.78 407 VAL B O 1
ATOM 6736 N N . LEU B 1 393 ? 87.660 34.265 24.264 1.00 27.85 408 LEU B N 1
ATOM 6737 C CA . LEU B 1 393 ? 88.377 33.064 24.696 1.00 27.97 408 LEU B CA 1
ATOM 6738 C C . LEU B 1 393 ? 89.858 33.330 24.972 1.00 29.78 408 LEU B C 1
ATOM 6739 O O . LEU B 1 393 ? 90.485 32.591 25.730 1.00 31.37 408 LEU B O 1
ATOM 6744 N N . GLU B 1 394 ? 90.390 34.379 24.340 1.00 31.82 409 GLU B N 1
ATOM 6745 C CA . GLU B 1 394 ? 91.770 34.835 24.520 1.00 33.47 409 GLU B CA 1
ATOM 6746 C C . GLU B 1 394 ? 91.872 35.890 25.621 1.00 34.45 409 GLU B C 1
ATOM 6747 O O . GLU B 1 394 ? 92.913 36.551 25.783 1.00 33.92 409 GLU B O 1
ATOM 6753 N N . GLN B 1 395 ? 90.762 36.020 26.354 1.00 21.35 410 GLN B N 1
ATOM 6754 C CA A GLN B 1 395 ? 90.639 36.852 27.560 0.50 34.33 410 GLN B CA 1
ATOM 6755 C CA B GLN B 1 395 ? 90.665 36.832 27.571 0.50 32.99 410 GLN B CA 1
ATOM 6756 C C . GLN B 1 395 ? 90.825 38.337 27.293 1.00 33.89 410 GLN B C 1
ATOM 6757 O O . GLN B 1 395 ? 91.268 39.092 28.164 1.00 39.94 410 GLN B O 1
ATOM 6768 N N . LYS B 1 396 ? 90.456 38.749 26.077 1.00 33.51 411 LYS B N 1
ATOM 6769 C CA A LYS B 1 396 ? 90.437 40.158 25.695 0.50 38.36 411 LYS B CA 1
ATOM 6770 C CA B LYS B 1 396 ? 90.440 40.158 25.683 0.50 39.92 411 LYS B CA 1
ATOM 6771 C C . LYS B 1 396 ? 88.993 40.646 25.612 1.00 41.82 411 LYS B C 1
ATOM 6772 O O . LYS B 1 396 ? 88.063 39.840 25.582 1.00 43.31 411 LYS B O 1
ATOM 6783 N N . ALA B 1 397 ? 88.807 41.967 25.591 1.00 48.10 412 ALA B N 1
ATOM 6784 C CA . ALA B 1 397 ? 87.473 42.564 25.477 1.00 47.84 412 ALA B CA 1
ATOM 6785 C C . ALA B 1 397 ? 86.965 42.463 24.047 1.00 44.70 412 ALA B C 1
ATOM 6786 O O . ALA B 1 397 ? 87.749 42.518 23.095 1.00 54.34 412 ALA B O 1
ATOM 6788 N N . LEU B 1 398 ? 85.653 42.306 23.902 1.00 35.08 413 LEU B N 1
ATOM 6789 C CA . LEU B 1 398 ? 85.031 42.225 22.584 1.00 39.30 413 LEU B CA 1
ATOM 6790 C C . LEU B 1 398 ? 84.304 43.534 22.257 1.00 35.85 413 LEU B C 1
ATOM 6791 O O . LEU B 1 398 ? 83.472 44.007 23.033 1.00 35.13 413 LEU B O 1
ATOM 6796 N N . LYS B 1 399 ? 84.635 44.124 21.114 1.00 38.21 414 LYS B N 1
ATOM 6797 C CA . LYS B 1 399 ? 83.874 45.267 20.626 1.00 43.27 414 LYS B CA 1
ATOM 6798 C C . LYS B 1 399 ? 82.978 44.837 19.472 1.00 42.47 414 LYS B C 1
ATOM 6799 O O . LYS B 1 399 ? 83.437 44.243 18.493 1.00 44.89 414 LYS B O 1
ATOM 6805 N N . ARG B 1 400 ? 81.692 45.140 19.617 1.00 43.72 415 ARG B N 1
ATOM 6806 C CA . ARG B 1 400 ? 80.676 44.832 18.616 1.00 40.72 415 ARG B CA 1
ATOM 6807 C C . ARG B 1 400 ? 80.510 46.011 17.676 1.00 36.41 415 ARG B C 1
ATOM 6808 O O . ARG B 1 400 ? 80.488 47.164 18.125 1.00 35.37 415 ARG B O 1
ATOM 6816 N N . GLU B 1 401 ? 80.392 45.726 16.380 1.00 30.20 416 GLU B N 1
ATOM 6817 C CA . GLU B 1 401 ? 80.105 46.761 15.395 1.00 35.66 416 GLU B CA 1
ATOM 6818 C C . GLU B 1 401 ? 78.624 46.784 15.029 1.00 40.32 416 GLU B C 1
ATOM 6819 O O . GLU B 1 401 ? 78.161 47.681 14.309 1.00 36.64 416 GLU B O 1
ATOM 6825 N N . LYS B 1 402 ? 77.901 45.777 15.521 1.00 34.85 417 LYS B N 1
ATOM 6826 C CA . LYS B 1 402 ? 76.461 45.615 15.307 1.00 38.50 417 LYS B CA 1
ATOM 6827 C C . LYS B 1 402 ? 75.796 45.325 16.652 1.00 34.55 417 LYS B C 1
ATOM 6828 O O . LYS B 1 402 ? 76.403 44.671 17.504 1.00 33.52 417 LYS B O 1
ATOM 6834 N N . PRO B 1 403 ? 74.535 45.774 16.834 1.00 32.86 418 PRO B N 1
ATOM 6835 C CA . PRO B 1 403 ? 73.743 45.323 17.987 1.00 30.06 418 PRO B CA 1
ATOM 6836 C C . PRO B 1 403 ? 73.476 43.822 17.878 1.00 27.54 418 PRO B C 1
ATOM 6837 O O . PRO B 1 403 ? 73.571 43.278 16.778 1.00 22.09 418 PRO B O 1
ATOM 6841 N N . LEU B 1 404 ? 73.182 43.158 18.999 1.00 28.21 419 LEU B N 1
ATOM 6842 C CA . LEU B 1 404 ? 72.633 41.802 18.942 1.00 29.12 419 LEU B CA 1
ATOM 6843 C C . LEU B 1 404 ? 71.183 41.927 18.489 1.00 25.27 419 LEU B C 1
ATOM 6844 O O . LEU B 1 404 ? 70.454 42.778 18.998 1.00 28.05 419 LEU B O 1
ATOM 6849 N N . ILE B 1 405 ? 70.773 41.098 17.527 1.00 23.63 420 ILE B N 1
ATOM 6850 C CA . ILE B 1 405 ? 69.404 41.132 16.981 1.00 26.84 420 ILE B CA 1
ATOM 6851 C C . ILE B 1 405 ? 68.644 39.814 17.249 1.00 27.51 420 ILE B C 1
ATOM 6852 O O . ILE B 1 405 ? 69.151 38.716 16.977 1.00 26.03 420 ILE B O 1
ATOM 6857 N N . PHE B 1 406 ? 67.438 39.942 17.797 1.00 24.51 421 PHE B N 1
ATOM 6858 C CA . PHE B 1 406 ? 66.562 38.790 18.073 1.00 24.94 421 PHE B CA 1
ATOM 6859 C C . PHE B 1 406 ? 65.163 39.019 17.499 1.00 27.36 421 PHE B C 1
ATOM 6860 O O . PHE B 1 406 ? 64.693 40.159 17.430 1.00 21.71 421 PHE B O 1
ATOM 6868 N N . GLY B 1 407 ? 64.482 37.934 17.130 1.00 23.02 422 GLY B N 1
ATOM 6869 C CA . GLY B 1 407 ? 63.099 38.043 16.686 1.00 23.55 422 GLY B CA 1
ATOM 6870 C C . GLY B 1 407 ? 62.257 36.796 16.849 1.00 23.23 422 GLY B C 1
ATOM 6871 O O . GLY B 1 407 ? 62.788 35.686 17.015 1.00 21.21 422 GLY B O 1
ATOM 6872 N N . ILE B 1 408 ? 60.940 36.993 16.833 1.00 20.53 423 ILE B N 1
ATOM 6873 C CA . ILE B 1 408 ? 59.969 35.895 16.822 1.00 25.05 423 ILE B CA 1
ATOM 6874 C C . ILE B 1 408 ? 58.637 36.386 16.261 1.00 22.79 423 ILE B C 1
ATOM 6875 O O . ILE B 1 408 ? 58.124 37.419 16.686 1.00 23.06 423 ILE B O 1
ATOM 6880 N N . ASP B 1 409 ? 58.100 35.659 15.291 1.00 23.84 424 ASP B N 1
ATOM 6881 C CA . ASP B 1 409 ? 56.823 36.029 14.672 1.00 25.87 424 ASP B CA 1
ATOM 6882 C C . ASP B 1 409 ? 55.725 35.063 15.124 1.00 25.54 424 ASP B C 1
ATOM 6883 O O . ASP B 1 409 ? 55.413 34.095 14.432 1.00 25.35 424 ASP B O 1
ATOM 6888 N N . MET B 1 410 ? 55.127 35.352 16.278 1.00 24.44 425 MET B N 1
ATOM 6889 C CA . MET B 1 410 ? 54.207 34.415 16.917 1.00 28.16 425 MET B CA 1
ATOM 6890 C C . MET B 1 410 ? 52.851 35.072 17.187 1.00 27.64 425 MET B C 1
ATOM 6891 O O . MET B 1 410 ? 52.607 35.553 18.293 1.00 24.19 425 MET B O 1
ATOM 6896 N N . PRO B 1 411 ? 51.960 35.099 16.169 1.00 28.18 426 PRO B N 1
ATOM 6897 C CA . PRO B 1 411 ? 50.619 35.676 16.314 1.00 28.46 426 PRO B CA 1
ATOM 6898 C C . PRO B 1 411 ? 49.693 34.841 17.205 1.00 23.54 426 PRO B C 1
ATOM 6899 O O . PRO B 1 411 ? 50.055 33.722 17.598 1.00 24.09 426 PRO B O 1
ATOM 6903 N N . PHE B 1 412 ? 48.509 35.393 17.503 1.00 29.22 427 PHE B N 1
ATOM 6904 C CA . PHE B 1 412 ? 47.369 34.677 18.141 1.00 24.87 427 PHE B CA 1
ATOM 6905 C C . PHE B 1 412 ? 47.583 34.192 19.578 1.00 25.70 427 PHE B C 1
ATOM 6906 O O . PHE B 1 412 ? 46.827 33.342 20.078 1.00 28.27 427 PHE B O 1
ATOM 6914 N N . GLN B 1 413 ? 48.598 34.725 20.244 1.00 23.20 428 GLN B N 1
ATOM 6915 C CA . GLN B 1 413 ? 48.886 34.312 21.610 1.00 27.59 428 GLN B CA 1
ATOM 6916 C C . GLN B 1 413 ? 47.956 35.017 22.591 1.00 28.32 428 GLN B C 1
ATOM 6917 O O . GLN B 1 413 ? 47.570 36.170 22.359 1.00 27.57 428 GLN B O 1
ATOM 6923 N N . ASP B 1 414 ? 47.588 34.320 23.671 1.00 21.22 429 ASP B N 1
ATOM 6924 C CA . ASP B 1 414 ? 46.700 34.873 24.711 1.00 25.51 429 ASP B CA 1
ATOM 6925 C C . ASP B 1 414 ? 47.182 36.228 25.253 1.00 30.95 429 ASP B C 1
ATOM 6926 O O . ASP B 1 414 ? 46.415 37.198 25.310 1.00 25.10 429 ASP B O 1
ATOM 6931 N N . ASP B 1 415 ? 48.452 36.278 25.654 1.00 26.27 430 ASP B N 1
ATOM 6932 C CA . ASP B 1 415 ? 49.129 37.543 25.846 1.00 21.81 430 ASP B CA 1
ATOM 6933 C C . ASP B 1 415 ? 49.970 37.744 24.586 1.00 25.94 430 ASP B C 1
ATOM 6934 O O . ASP B 1 415 ? 50.882 36.965 24.318 1.00 25.43 430 ASP B O 1
ATOM 6939 N N . PRO B 1 416 ? 49.643 38.771 23.782 1.00 25.69 431 PRO B N 1
ATOM 6940 C CA . PRO B 1 416 ? 50.369 38.978 22.528 1.00 29.73 431 PRO B CA 1
ATOM 6941 C C . PRO B 1 416 ? 51.882 39.051 22.726 1.00 28.55 431 PRO B C 1
ATOM 6942 O O . PRO B 1 416 ? 52.361 39.685 23.668 1.00 23.59 431 PRO B O 1
ATOM 6946 N N . THR B 1 417 ? 52.619 38.360 21.865 1.00 22.28 432 THR B N 1
ATOM 6947 C CA . THR B 1 417 ? 54.077 38.348 21.944 1.00 26.56 432 THR B CA 1
ATOM 6948 C C . THR B 1 417 ? 54.602 39.584 21.239 1.00 28.87 432 THR B C 1
ATOM 6949 O O . THR B 1 417 ? 53.884 40.204 20.448 1.00 29.96 432 THR B O 1
ATOM 6953 N N . ASP B 1 418 ? 55.837 39.959 21.542 1.00 24.47 433 ASP B N 1
ATOM 6954 C CA . ASP B 1 418 ? 56.509 41.013 20.784 1.00 22.48 433 ASP B CA 1
ATOM 6955 C C . ASP B 1 418 ? 57.309 40.363 19.663 1.00 25.92 433 ASP B C 1
ATOM 6956 O O . ASP B 1 418 ? 57.523 39.146 19.676 1.00 28.80 433 ASP B O 1
ATOM 6961 N N . GLU B 1 419 ? 57.741 41.157 18.689 1.00 27.50 434 GLU B N 1
ATOM 6962 C CA . GLU B 1 419 ? 58.352 40.600 17.483 1.00 24.61 434 GLU B CA 1
ATOM 6963 C C . GLU B 1 419 ? 59.874 40.728 17.341 1.00 25.02 434 GLU B C 1
ATOM 6964 O O . GLU B 1 419 ? 60.510 39.849 16.764 1.00 20.02 434 GLU B O 1
ATOM 6970 N N . TRP B 1 420 ? 60.446 41.816 17.852 1.00 28.36 435 TRP B N 1
ATOM 6971 C CA . TRP B 1 420 ? 61.887 42.029 17.747 1.00 24.87 435 TRP B CA 1
ATOM 6972 C C . TRP B 1 420 ? 62.496 42.519 19.058 1.00 20.26 435 TRP B C 1
ATOM 6973 O O . TRP B 1 420 ? 61.814 43.132 19.893 1.00 21.83 435 TRP B O 1
ATOM 6984 N N . ALA B 1 421 ? 63.796 42.279 19.210 1.00 17.50 436 ALA B N 1
ATOM 6985 C CA . ALA B 1 421 ? 64.568 42.868 20.288 1.00 18.78 436 ALA B CA 1
ATOM 6986 C C . ALA B 1 421 ? 65.960 43.173 19.782 1.00 26.56 436 ALA B C 1
ATOM 6987 O O . ALA B 1 421 ? 66.543 42.400 19.011 1.00 24.11 436 ALA B O 1
ATOM 6989 N N . ILE B 1 422 ? 66.467 44.336 20.171 1.00 22.13 437 ILE B N 1
ATOM 6990 C CA . ILE B 1 422 ? 67.855 44.665 19.903 1.00 30.29 437 ILE B CA 1
ATOM 6991 C C . ILE B 1 422 ? 68.592 44.995 21.177 1.00 29.11 437 ILE B C 1
ATOM 6992 O O . ILE B 1 422 ? 68.028 45.555 22.123 1.00 27.56 437 ILE B O 1
ATOM 6997 N N . ARG B 1 423 ? 69.874 44.664 21.170 1.00 24.89 438 ARG B N 1
ATOM 6998 C CA . ARG B 1 423 ? 70.704 44.761 22.347 1.00 21.43 438 ARG B CA 1
ATOM 6999 C C . ARG B 1 423 ? 71.999 45.497 21.984 1.00 28.43 438 ARG B C 1
ATOM 7000 O O . ARG B 1 423 ? 72.775 45.014 21.160 1.00 24.18 438 ARG B O 1
ATOM 7008 N N . ASP B 1 424 ? 72.220 46.668 22.589 1.00 27.64 439 ASP B N 1
ATOM 7009 C CA . ASP B 1 424 ? 73.454 47.433 22.349 1.00 30.28 439 ASP B CA 1
ATOM 7010 C C . ASP B 1 424 ? 74.046 47.896 23.669 1.00 26.33 439 ASP B C 1
ATOM 7011 O O . ASP B 1 424 ? 73.452 48.719 24.369 1.00 29.34 439 ASP B O 1
ATOM 7016 N N . GLY B 1 425 ? 75.214 47.357 24.003 1.00 25.91 440 GLY B N 1
ATOM 7017 C CA . GLY B 1 425 ? 75.805 47.556 25.322 1.00 32.51 440 GLY B CA 1
ATOM 7018 C C . GLY B 1 425 ? 74.858 47.044 26.393 1.00 35.58 440 GLY B C 1
ATOM 7019 O O . GLY B 1 425 ? 74.342 45.925 26.294 1.00 33.55 440 GLY B O 1
ATOM 7020 N N . ASP B 1 426 ? 74.595 47.876 27.394 1.00 27.44 441 ASP B N 1
ATOM 7021 C CA . ASP B 1 426 ? 73.654 47.523 28.451 1.00 31.28 441 ASP B CA 1
ATOM 7022 C C . ASP B 1 426 ? 72.185 47.769 28.036 1.00 25.98 441 ASP B C 1
ATOM 7023 O O . ASP B 1 426 ? 71.268 47.419 28.777 1.00 29.23 441 ASP B O 1
ATOM 7028 N N . TRP B 1 427 ? 71.973 48.405 26.883 1.00 25.96 442 TRP B N 1
ATOM 7029 C CA . TRP B 1 427 ? 70.634 48.825 26.463 1.00 26.50 442 TRP B CA 1
ATOM 7030 C C . TRP B 1 427 ? 69.905 47.753 25.655 1.00 30.05 442 TRP B C 1
ATOM 7031 O O . TRP B 1 427 ? 70.467 47.196 24.712 1.00 27.08 442 TRP B O 1
ATOM 7042 N N . LYS B 1 428 ? 68.652 47.494 26.029 1.00 25.69 443 LYS B N 1
ATOM 7043 C CA . LYS B 1 428 ? 67.781 46.556 25.315 1.00 24.09 443 LYS B CA 1
ATOM 7044 C C . LYS B 1 428 ? 66.427 47.188 24.975 1.00 24.11 443 LYS B C 1
ATOM 7045 O O . LYS B 1 428 ? 65.752 47.734 25.849 1.00 25.62 443 LYS B O 1
ATOM 7051 N N . MET B 1 429 ? 66.051 47.127 23.701 1.00 21.67 444 MET B N 1
ATOM 7052 C CA . MET B 1 429 ? 64.756 47.633 23.237 1.00 22.71 444 MET B CA 1
ATOM 7053 C C . MET B 1 429 ? 63.976 46.483 22.612 1.00 25.04 444 MET B C 1
ATOM 7054 O O . MET B 1 429 ? 64.516 45.716 21.807 1.00 28.20 444 MET B O 1
ATOM 7059 N N . ILE B 1 430 ? 62.719 46.358 23.015 1.00 25.24 445 ILE B N 1
ATOM 7060 C CA . ILE B 1 430 ? 61.820 45.329 22.498 1.00 26.02 445 ILE B CA 1
ATOM 7061 C C . ILE B 1 430 ? 60.731 46.006 21.660 1.00 27.38 445 ILE B C 1
ATOM 7062 O O . ILE B 1 430 ? 60.089 46.951 22.115 1.00 25.83 445 ILE B O 1
ATOM 7067 N N . ILE B 1 431 ? 60.546 45.500 20.443 1.00 26.99 446 ILE B N 1
ATOM 7068 C CA . ILE B 1 431 ? 59.620 46.051 19.451 1.00 29.30 446 ILE B CA 1
ATOM 7069 C C . ILE B 1 431 ? 58.374 45.163 19.373 1.00 32.53 446 ILE B C 1
ATOM 7070 O O . ILE B 1 431 ? 58.499 43.940 19.204 1.00 27.64 446 ILE B O 1
ATOM 7075 N N . ASP B 1 432 ? 57.185 45.767 19.497 1.00 27.43 447 ASP B N 1
ATOM 7076 C CA . ASP B 1 432 ? 55.926 45.010 19.373 1.00 32.85 447 ASP B CA 1
ATOM 7077 C C . ASP B 1 432 ? 55.600 44.581 17.924 1.00 24.53 447 ASP B C 1
ATOM 7078 O O . ASP B 1 432 ? 56.334 44.910 16.986 1.00 28.80 447 ASP B O 1
ATOM 7083 N N . ARG B 1 433 ? 54.472 43.885 17.747 1.00 27.14 448 ARG B N 1
ATOM 7084 C CA . ARG B 1 433 ? 54.077 43.352 16.442 1.00 26.67 448 ARG B CA 1
ATOM 7085 C C . ARG B 1 433 ? 53.533 44.426 15.483 1.00 28.13 448 ARG B C 1
ATOM 7086 O O . ARG B 1 433 ? 53.257 44.144 14.326 1.00 31.16 448 ARG B O 1
ATOM 7094 N N . ASN B 1 434 ? 53.386 45.652 15.972 1.00 36.22 449 ASN B N 1
ATOM 7095 C CA . ASN B 1 434 ? 52.991 46.778 15.121 1.00 38.25 449 ASN B CA 1
ATOM 7096 C C . ASN B 1 434 ? 54.182 47.685 14.790 1.00 42.20 449 ASN B C 1
ATOM 7097 O O . ASN B 1 434 ? 54.005 48.870 14.465 1.00 37.57 449 ASN B O 1
ATOM 7102 N N . ASN B 1 435 ? 55.389 47.120 14.886 1.00 35.35 450 ASN B N 1
ATOM 7103 C CA . ASN B 1 435 ? 56.659 47.828 14.618 1.00 35.07 450 ASN B CA 1
ATOM 7104 C C . ASN B 1 435 ? 56.999 48.996 15.571 1.00 32.91 450 ASN B C 1
ATOM 7105 O O . ASN B 1 435 ? 57.905 49.792 15.300 1.00 36.71 450 ASN B O 1
ATOM 7110 N N . LYS B 1 436 ? 56.300 49.072 16.703 1.00 30.27 451 LYS B N 1
ATOM 7111 C CA . LYS B 1 436 ? 56.485 50.156 17.667 1.00 31.73 451 LYS B CA 1
ATOM 7112 C C . LYS B 1 436 ? 57.321 49.711 18.871 1.00 29.15 451 LYS B C 1
ATOM 7113 O O . LYS B 1 436 ? 57.149 48.588 19.357 1.00 36.01 451 LYS B O 1
ATOM 7119 N N . PRO B 1 437 ? 58.222 50.589 19.360 1.00 31.58 452 PRO B N 1
ATOM 7120 C CA . PRO B 1 437 ? 58.933 50.268 20.597 1.00 32.65 452 PRO B CA 1
ATOM 7121 C C . PRO B 1 437 ? 57.928 50.077 21.729 1.00 37.22 452 PRO B C 1
ATOM 7122 O O . PRO B 1 437 ? 56.952 50.827 21.827 1.00 28.45 452 PRO B O 1
ATOM 7126 N N . LYS B 1 438 ? 58.127 49.040 22.535 1.00 28.20 453 LYS B N 1
ATOM 7127 C CA . LYS B 1 438 ? 57.223 48.790 23.639 1.00 30.68 453 LYS B CA 1
ATOM 7128 C C . LYS B 1 438 ? 57.958 48.846 24.963 1.00 28.24 453 LYS B C 1
ATOM 7129 O O . LYS B 1 438 ? 57.391 49.300 25.949 1.00 24.88 453 LYS B O 1
ATOM 7135 N N . TYR B 1 439 ? 59.208 48.375 24.971 1.00 24.73 454 TYR B N 1
ATOM 7136 C CA . TYR B 1 439 ? 60.051 48.362 26.161 1.00 23.43 454 TYR B CA 1
ATOM 7137 C C . TYR B 1 439 ? 61.462 48.838 25.850 1.00 24.01 454 TYR B C 1
ATOM 7138 O O . TYR B 1 439 ? 62.010 48.543 24.782 1.00 27.66 454 TYR B O 1
ATOM 7147 N N . LEU B 1 440 ? 62.037 49.562 26.804 1.00 25.78 455 LEU B N 1
ATOM 7148 C CA . LEU B 1 440 ? 63.448 49.917 26.795 1.00 27.49 455 LEU B CA 1
ATOM 7149 C C . LEU B 1 440 ? 63.995 49.697 28.194 1.00 24.46 455 LEU B C 1
ATOM 7150 O O . LEU B 1 440 ? 63.458 50.233 29.169 1.00 25.30 455 LEU B O 1
ATOM 7155 N N . TYR B 1 441 ? 65.052 48.894 28.286 1.00 21.44 456 TYR B N 1
ATOM 7156 C CA . TYR B 1 441 ? 65.682 48.589 29.557 1.00 21.38 456 TYR B CA 1
ATOM 7157 C C . TYR B 1 441 ? 67.185 48.827 29.518 1.00 22.99 456 TYR B C 1
ATOM 7158 O O . TYR B 1 441 ? 67.833 48.613 28.491 1.00 24.00 456 TYR B O 1
ATOM 7167 N N . ASN B 1 442 ? 67.728 49.262 30.648 1.00 27.26 457 ASN B N 1
ATOM 7168 C CA . ASN B 1 442 ? 69.158 49.169 30.898 1.00 29.67 457 ASN B CA 1
ATOM 7169 C C . ASN B 1 442 ? 69.373 47.921 31.730 1.00 19.58 457 ASN B C 1
ATOM 7170 O O . ASN B 1 442 ? 69.097 47.917 32.935 1.00 22.49 457 ASN B O 1
ATOM 7175 N N . LEU B 1 443 ? 69.885 46.866 31.106 1.00 20.90 458 LEU B N 1
ATOM 7176 C CA . LEU B 1 443 ? 70.066 45.594 31.820 1.00 26.92 458 LEU B CA 1
ATOM 7177 C C . LEU B 1 443 ? 71.063 45.603 32.980 1.00 31.45 458 LEU B C 1
ATOM 7178 O O . LEU B 1 443 ? 70.982 44.746 33.864 1.00 29.95 458 LEU B O 1
ATOM 7183 N N . LYS B 1 444 ? 71.988 46.566 32.973 1.00 26.85 459 LYS B N 1
ATOM 7184 C CA . LYS B 1 444 ? 72.964 46.729 34.056 1.00 28.41 459 LYS B CA 1
ATOM 7185 C C . LYS B 1 444 ? 72.302 47.200 35.363 1.00 23.87 459 LYS B C 1
ATOM 7186 O O . LYS B 1 444 ? 72.680 46.752 36.442 1.00 27.61 459 LYS B O 1
ATOM 7192 N N . SER B 1 445 ? 71.326 48.101 35.255 1.00 26.00 460 SER B N 1
ATOM 7193 C CA . SER B 1 445 ? 70.609 48.611 36.433 1.00 29.30 460 SER B CA 1
ATOM 7194 C C . SER B 1 445 ? 69.254 47.933 36.673 1.00 26.67 460 SER B C 1
ATOM 7195 O O . SER B 1 445 ? 68.608 48.165 37.699 1.00 24.30 460 SER B O 1
ATOM 7198 N N . ASP B 1 446 ? 68.837 47.089 35.730 1.00 28.62 461 ASP B N 1
ATOM 7199 C CA . ASP B 1 446 ? 67.516 46.462 35.754 1.00 22.60 461 ASP B CA 1
ATOM 7200 C C . ASP B 1 446 ? 67.646 45.057 35.152 1.00 21.40 461 ASP B C 1
ATOM 7201 O O . ASP B 1 446 ? 67.217 44.815 34.027 1.00 23.57 461 ASP B O 1
ATOM 7206 N N . ARG B 1 447 ? 68.260 44.152 35.905 1.00 20.14 462 ARG B N 1
ATOM 7207 C CA . ARG B 1 447 ? 68.444 42.753 35.479 1.00 21.11 462 ARG B CA 1
ATOM 7208 C C . ARG B 1 447 ? 67.110 42.054 35.115 1.00 19.96 462 ARG B C 1
ATOM 7209 O O . ARG B 1 447 ? 67.059 41.211 34.224 1.00 22.03 462 ARG B O 1
ATOM 7217 N N . TYR B 1 448 ? 66.040 42.436 35.796 1.00 20.98 463 TYR B N 1
ATOM 7218 C CA . TYR B 1 448 ? 64.758 41.724 35.719 1.00 21.12 463 TYR B CA 1
ATOM 7219 C C . TYR B 1 448 ? 63.722 42.381 34.818 1.00 22.89 463 TYR B C 1
ATOM 7220 O O . TYR B 1 448 ? 62.555 41.956 34.795 1.00 23.70 463 TYR B O 1
ATOM 7229 N N . GLU B 1 449 ? 64.163 43.413 34.085 1.00 19.67 464 GLU B N 1
ATOM 7230 C CA . GLU B 1 449 ? 63.355 44.094 33.077 1.00 23.14 464 GLU B CA 1
ATOM 7231 C C . GLU B 1 449 ? 62.021 44.575 33.666 1.00 24.30 464 GLU B C 1
ATOM 7232 O O . GLU B 1 449 ? 60.964 44.326 33.114 1.00 22.91 464 GLU B O 1
ATOM 7238 N N . THR B 1 450 ? 62.088 45.260 34.809 1.00 19.82 465 THR B N 1
ATOM 7239 C CA . THR B 1 450 ? 60.873 45.726 35.498 1.00 22.82 465 THR B CA 1
ATOM 7240 C C . THR B 1 450 ? 60.762 47.254 35.459 1.00 25.47 465 THR B C 1
ATOM 7241 O O . THR B 1 450 ? 59.784 47.827 35.932 1.00 24.19 465 THR B O 1
ATOM 7245 N N . LEU B 1 451 ? 61.772 47.899 34.887 1.00 22.78 466 LEU B N 1
ATOM 7246 C CA . LEU B 1 451 ? 61.834 49.362 34.873 1.00 23.50 466 LEU B CA 1
ATOM 7247 C C . LEU B 1 451 ? 61.937 49.869 33.440 1.00 28.94 466 LEU B C 1
ATOM 7248 O O . LEU B 1 451 ? 63.017 50.192 32.956 1.00 32.40 466 LEU B O 1
ATOM 7253 N N . ASN B 1 452 ? 60.788 49.905 32.771 1.00 26.90 467 ASN B N 1
ATOM 7254 C CA . ASN B 1 452 ? 60.668 50.363 31.401 1.00 27.32 467 ASN B CA 1
ATOM 7255 C C . ASN B 1 452 ? 60.974 51.863 31.293 1.00 28.31 467 ASN B C 1
ATOM 7256 O O . ASN B 1 452 ? 60.420 52.674 32.037 1.00 30.48 467 ASN B O 1
ATOM 7261 N N . LEU B 1 453 ? 61.866 52.202 30.366 1.00 30.52 468 LEU B N 1
ATOM 7262 C CA . LEU B 1 453 ? 62.400 53.560 30.241 1.00 30.71 468 LEU B CA 1
ATOM 7263 C C . LEU B 1 453 ? 61.917 54.268 28.976 1.00 31.40 468 LEU B C 1
ATOM 7264 O O . LEU B 1 453 ? 62.440 55.328 28.619 1.00 32.71 468 LEU B O 1
ATOM 7269 N N . ILE B 1 454 ? 60.931 53.673 28.302 1.00 26.56 469 ILE B N 1
ATOM 7270 C CA . ILE B 1 454 ? 60.236 54.316 27.181 1.00 30.04 469 ILE B CA 1
ATOM 7271 C C . ILE B 1 454 ? 59.591 55.610 27.683 1.00 35.91 469 ILE B C 1
ATOM 7272 O O . ILE B 1 454 ? 58.885 55.607 28.700 1.00 28.80 469 ILE B O 1
ATOM 7277 N N . GLY B 1 455 ? 59.872 56.705 26.979 1.00 36.42 470 GLY B N 1
ATOM 7278 C CA . GLY B 1 455 ? 59.427 58.045 27.366 1.00 35.81 470 GLY B CA 1
ATOM 7279 C C . GLY B 1 455 ? 60.177 58.602 28.564 1.00 42.94 470 GLY B C 1
ATOM 7280 O O . GLY B 1 455 ? 59.653 59.451 29.279 1.00 46.06 470 GLY B O 1
ATOM 7281 N N . LYS B 1 456 ? 61.392 58.109 28.804 1.00 39.43 471 LYS B N 1
ATOM 7282 C CA . LYS B 1 456 ? 62.220 58.572 29.920 1.00 36.83 471 LYS B CA 1
ATOM 7283 C C . LYS B 1 456 ? 63.678 58.798 29.502 1.00 37.81 471 LYS B C 1
ATOM 7284 O O . LYS B 1 456 ? 64.476 59.339 30.275 1.00 36.81 471 LYS B O 1
ATOM 7290 N N . LYS B 1 457 ? 64.016 58.392 28.276 1.00 35.98 472 LYS B N 1
ATOM 7291 C CA . LYS B 1 457 ? 65.393 58.456 27.770 1.00 35.30 472 LYS B CA 1
ATOM 7292 C C . LYS B 1 457 ? 65.427 58.836 26.283 1.00 38.63 472 LYS B C 1
ATOM 7293 O O . LYS B 1 457 ? 65.761 57.992 25.447 1.00 31.44 472 LYS B O 1
ATOM 7299 N N . PRO B 1 458 ? 65.106 60.112 25.945 1.00 37.87 473 PRO B N 1
ATOM 7300 C CA . PRO B 1 458 ? 64.821 60.523 24.558 1.00 41.00 473 PRO B CA 1
ATOM 7301 C C . PRO B 1 458 ? 65.929 60.235 23.541 1.00 40.42 473 PRO B C 1
ATOM 7302 O O . PRO B 1 458 ? 65.637 59.791 22.425 1.00 45.01 473 PRO B O 1
ATOM 7306 N N . ASP B 1 459 ? 67.176 60.508 23.923 1.00 42.20 474 ASP B N 1
ATOM 7307 C CA A ASP B 1 459 ? 68.326 60.303 23.044 0.50 42.03 474 ASP B CA 1
ATOM 7308 C CA B ASP B 1 459 ? 68.306 60.306 23.025 0.50 38.62 474 ASP B CA 1
ATOM 7309 C C . ASP B 1 459 ? 68.555 58.816 22.784 1.00 41.56 474 ASP B C 1
ATOM 7310 O O . ASP B 1 459 ? 68.726 58.396 21.637 1.00 41.68 474 ASP B O 1
ATOM 7319 N N . ILE B 1 460 ? 68.544 58.032 23.863 1.00 38.24 475 ILE B N 1
ATOM 7320 C CA . ILE B 1 460 ? 68.718 56.575 23.792 1.00 34.25 475 ILE B CA 1
ATOM 7321 C C . ILE B 1 460 ? 67.584 55.924 22.991 1.00 31.50 475 ILE B C 1
ATOM 7322 O O . ILE B 1 460 ? 67.851 55.081 22.133 1.00 30.23 475 ILE B O 1
ATOM 7327 N N . GLU B 1 461 ? 66.340 56.353 23.235 1.00 33.46 476 GLU B N 1
ATOM 7328 C CA . GLU B 1 461 ? 65.168 55.882 22.463 1.00 32.01 476 GLU B CA 1
ATOM 7329 C C . GLU B 1 461 ? 65.311 56.133 20.963 1.00 35.96 476 GLU B C 1
ATOM 7330 O O . GLU B 1 461 ? 65.008 55.257 20.148 1.00 33.40 476 GLU B O 1
ATOM 7336 N N . LYS B 1 462 ? 65.786 57.328 20.607 1.00 36.61 477 LYS B N 1
ATOM 7337 C CA . LYS B 1 462 ? 65.993 57.693 19.204 1.00 34.44 477 LYS B CA 1
ATOM 7338 C C . LYS B 1 462 ? 67.119 56.870 18.565 1.00 25.65 477 LYS B C 1
ATOM 7339 O O . LYS B 1 462 ? 66.943 56.335 17.478 1.00 33.55 477 LYS B O 1
ATOM 7345 N N . GLN B 1 463 ? 68.253 56.769 19.260 1.00 29.06 478 GLN B N 1
ATOM 7346 C CA . GLN B 1 463 ? 69.398 55.968 18.820 1.00 34.80 478 GLN B CA 1
ATOM 7347 C C . GLN B 1 463 ? 69.012 54.509 18.578 1.00 33.67 478 GLN B C 1
ATOM 7348 O O . GLN B 1 463 ? 69.337 53.946 17.537 1.00 35.51 478 GLN B O 1
ATOM 7354 N N . MET B 1 464 ? 68.298 53.918 19.538 1.00 36.52 479 MET B N 1
ATOM 7355 C CA . MET B 1 464 ? 68.004 52.482 19.499 1.00 32.02 479 MET B CA 1
ATOM 7356 C C . MET B 1 464 ? 66.948 52.137 18.453 1.00 32.94 479 MET B C 1
ATOM 7357 O O . MET B 1 464 ? 67.117 51.168 17.718 1.00 29.25 479 MET B O 1
ATOM 7362 N N . TYR B 1 465 ? 65.880 52.938 18.363 1.00 35.74 480 TYR B N 1
ATOM 7363 C CA . TYR B 1 465 ? 64.840 52.704 17.351 1.00 36.60 480 TYR B CA 1
ATOM 7364 C C . TYR B 1 465 ? 65.379 52.877 15.936 1.00 36.73 480 TYR B C 1
ATOM 7365 O O . TYR B 1 465 ? 64.970 52.164 15.022 1.00 32.96 480 TYR B O 1
ATOM 7374 N N . GLY B 1 466 ? 66.297 53.830 15.770 1.00 42.35 481 GLY B N 1
ATOM 7375 C CA . GLY B 1 466 ? 66.972 54.049 14.497 1.00 40.70 481 GLY B CA 1
ATOM 7376 C C . GLY B 1 466 ? 67.845 52.873 14.110 1.00 33.95 481 GLY B C 1
ATOM 7377 O O . GLY B 1 466 ? 67.822 52.427 12.954 1.00 35.62 481 GLY B O 1
ATOM 7378 N N . LYS B 1 467 ? 68.608 52.371 15.083 1.00 30.70 482 LYS B N 1
ATOM 7379 C CA . LYS B 1 467 ? 69.424 51.165 14.898 1.00 39.94 482 LYS B CA 1
ATOM 7380 C C . LYS B 1 467 ? 68.574 49.942 14.558 1.00 35.26 482 LYS B C 1
ATOM 7381 O O . LYS B 1 467 ? 68.981 49.111 13.744 1.00 39.56 482 LYS B O 1
ATOM 7387 N N . PHE B 1 468 ? 67.401 49.843 15.184 1.00 40.05 483 PHE B N 1
ATOM 7388 C CA . PHE B 1 468 ? 66.452 48.770 14.891 1.00 27.53 483 PHE B CA 1
ATOM 7389 C C . PHE B 1 468 ? 65.952 48.785 13.452 1.00 34.40 483 PHE B C 1
ATOM 7390 O O . PHE B 1 468 ? 65.994 47.755 12.778 1.00 30.37 483 PHE B O 1
ATOM 7398 N N . LEU B 1 469 ? 65.449 49.940 13.005 1.00 36.02 484 LEU B N 1
ATOM 7399 C CA . LEU B 1 469 ? 64.858 50.069 11.670 1.00 31.83 484 LEU B CA 1
ATOM 7400 C C . LEU B 1 469 ? 65.872 49.794 10.570 1.00 33.54 484 LEU B C 1
ATOM 7401 O O . LEU B 1 469 ? 65.537 49.164 9.581 1.00 37.01 484 LEU B O 1
ATOM 7406 N N . LYS B 1 470 ? 67.105 50.260 10.768 1.00 33.90 485 LYS B N 1
ATOM 7407 C CA . LYS B 1 470 ? 68.221 49.928 9.889 1.00 28.57 485 LYS B CA 1
ATOM 7408 C C . LYS B 1 470 ? 68.454 48.407 9.832 1.00 34.07 485 LYS B C 1
ATOM 7409 O O . LYS B 1 470 ? 68.564 47.831 8.744 1.00 29.90 485 LYS B O 1
ATOM 7415 N N . TYR B 1 471 ? 68.511 47.766 11.001 1.00 33.27 486 TYR B N 1
ATOM 7416 C CA . TYR B 1 471 ? 68.703 46.312 11.068 1.00 26.12 486 TYR B CA 1
ATOM 7417 C C . TYR B 1 471 ? 67.529 45.564 10.438 1.00 28.34 486 TYR B C 1
ATOM 7418 O O . TYR B 1 471 ? 67.738 44.625 9.672 1.00 35.11 486 TYR B O 1
ATOM 7427 N N . LYS B 1 472 ? 66.307 46.001 10.751 1.00 29.10 487 LYS B N 1
ATOM 7428 C CA . LYS B 1 472 ? 65.090 45.428 10.165 1.00 27.66 487 LYS B CA 1
ATOM 7429 C C . LYS B 1 472 ? 65.081 45.499 8.630 1.00 35.58 487 LYS B C 1
ATOM 7430 O O . LYS B 1 472 ? 64.813 44.487 7.982 1.00 28.10 487 LYS B O 1
ATOM 7436 N N . THR B 1 473 ? 65.389 46.668 8.055 1.00 32.53 488 THR B N 1
ATOM 7437 C CA A THR B 1 473 ? 65.428 46.820 6.593 0.50 33.95 488 THR B CA 1
ATOM 7438 C CA B THR B 1 473 ? 65.397 46.790 6.587 0.50 36.66 488 THR B CA 1
ATOM 7439 C C . THR B 1 473 ? 66.481 45.906 5.958 1.00 33.59 488 THR B C 1
ATOM 7440 O O . THR B 1 473 ? 66.206 45.212 4.980 1.00 33.32 488 THR B O 1
ATOM 7447 N N . ASP B 1 474 ? 67.677 45.889 6.558 1.00 36.47 489 ASP B N 1
ATOM 7448 C CA . ASP B 1 474 ? 68.767 45.006 6.121 1.00 34.66 489 ASP B CA 1
ATOM 7449 C C . ASP B 1 474 ? 68.374 43.530 6.134 1.00 34.05 489 ASP B C 1
ATOM 7450 O O . ASP B 1 474 ? 68.723 42.786 5.206 1.00 35.46 489 ASP B O 1
ATOM 7455 N N . ILE B 1 475 ? 67.650 43.114 7.176 1.00 33.63 490 ILE B N 1
ATOM 7456 C CA . ILE B 1 475 ? 67.166 41.727 7.281 1.00 31.81 490 ILE B CA 1
ATOM 7457 C C . ILE B 1 475 ? 66.055 41.433 6.269 1.00 34.67 490 ILE B C 1
ATOM 7458 O O . ILE B 1 475 ? 66.113 40.419 5.556 1.00 32.89 490 ILE B O 1
ATOM 7463 N N . ASP B 1 476 ? 65.061 42.327 6.203 1.00 33.68 491 ASP B N 1
ATOM 7464 C CA . ASP B 1 476 ? 63.936 42.204 5.265 1.00 35.61 491 ASP B CA 1
ATOM 7465 C C . ASP B 1 476 ? 64.409 42.146 3.806 1.00 32.80 491 ASP B C 1
ATOM 7466 O O . ASP B 1 476 ? 63.849 41.400 3.003 1.00 32.35 491 ASP B O 1
ATOM 7471 N N . ASN B 1 477 ? 65.456 42.908 3.488 1.00 36.30 492 ASN B N 1
ATOM 7472 C CA . ASN B 1 477 ? 66.021 42.939 2.135 1.00 41.65 492 ASN B CA 1
ATOM 7473 C C . ASN B 1 477 ? 67.265 42.067 1.971 1.00 39.40 492 ASN B C 1
ATOM 7474 O O . ASN B 1 477 ? 68.144 42.387 1.164 1.00 38.75 492 ASN B O 1
ATOM 7479 N N . ASP B 1 478 ? 67.336 40.971 2.728 1.00 36.94 493 ASP B N 1
ATOM 7480 C CA . ASP B 1 478 ? 68.475 40.054 2.659 1.00 31.37 493 ASP B CA 1
ATOM 7481 C C . ASP B 1 478 ? 68.705 39.550 1.231 1.00 34.87 493 ASP B C 1
ATOM 7482 O O . ASP B 1 478 ? 67.770 39.081 0.575 1.00 33.13 493 ASP B O 1
ATOM 7487 N N . SER B 1 479 ? 69.953 39.650 0.771 1.00 34.04 494 SER B N 1
ATOM 7488 C CA . SER B 1 479 ? 70.326 39.304 -0.609 1.00 30.75 494 SER B CA 1
ATOM 7489 C C . SER B 1 479 ? 70.215 37.820 -0.941 1.00 36.10 494 SER B C 1
ATOM 7490 O O . SER B 1 479 ? 69.762 37.467 -2.028 1.00 30.84 494 SER B O 1
ATOM 7493 N N . LEU B 1 480 ? 70.617 36.949 -0.014 1.00 34.17 495 LEU B N 1
ATOM 7494 C CA . LEU B 1 480 ? 70.507 35.508 -0.246 1.00 33.47 495 LEU B CA 1
ATOM 7495 C C . LEU B 1 480 ? 69.039 35.074 -0.365 1.00 30.69 495 LEU B C 1
ATOM 7496 O O . LEU B 1 480 ? 68.696 34.248 -1.224 1.00 36.67 495 LEU B O 1
ATOM 7501 N N . MET B 1 481 ? 68.189 35.648 0.493 1.00 29.95 496 MET B N 1
ATOM 7502 C CA . MET B 1 481 ? 66.735 35.456 0.427 1.00 35.39 496 MET B CA 1
ATOM 7503 C C . MET B 1 481 ? 66.180 35.898 -0.935 1.00 36.29 496 MET B C 1
ATOM 7504 O O . MET B 1 481 ? 65.394 35.177 -1.550 1.00 33.50 496 MET B O 1
ATOM 7509 N N . LYS B 1 482 ? 66.605 37.077 -1.397 1.00 35.41 497 LYS B N 1
ATOM 7510 C CA . LYS B 1 482 ? 66.245 37.581 -2.734 1.00 39.80 497 LYS B CA 1
ATOM 7511 C C . LYS B 1 482 ? 66.738 36.681 -3.878 1.00 39.40 497 LYS B C 1
ATOM 7512 O O . LYS B 1 482 ? 66.012 36.456 -4.851 1.00 45.04 497 LYS B O 1
ATOM 7518 N N . ALA B 1 483 ? 67.958 36.162 -3.736 1.00 36.82 498 ALA B N 1
ATOM 7519 C CA . ALA B 1 483 ? 68.592 35.255 -4.710 1.00 38.90 498 ALA B CA 1
ATOM 7520 C C . ALA B 1 483 ? 67.847 33.941 -4.963 1.00 41.70 498 ALA B C 1
ATOM 7521 O O . ALA B 1 483 ? 67.933 33.383 -6.062 1.00 46.05 498 ALA B O 1
ATOM 7523 N N . ARG B 1 484 ? 67.135 33.438 -3.954 1.00 41.83 499 ARG B N 1
ATOM 7524 C CA . ARG B 1 484 ? 66.313 32.227 -4.112 1.00 39.27 499 ARG B CA 1
ATOM 7525 C C . ARG B 1 484 ? 64.854 32.557 -4.483 1.00 39.87 499 ARG B C 1
ATOM 7526 O O . ARG B 1 484 ? 64.013 31.659 -4.610 1.00 43.37 499 ARG B O 1
ATOM 7534 N N . GLY B 1 485 ? 64.576 33.848 -4.673 1.00 41.17 500 GLY B N 1
ATOM 7535 C CA . GLY B 1 485 ? 63.263 34.314 -5.108 1.00 42.33 500 GLY B CA 1
ATOM 7536 C C . GLY B 1 485 ? 62.247 34.360 -3.985 1.00 47.36 500 GLY B C 1
ATOM 7537 O O . GLY B 1 485 ? 61.069 34.057 -4.193 1.00 52.55 500 GLY B O 1
ATOM 7538 N N . ASP B 1 486 ? 62.706 34.748 -2.795 1.00 38.67 501 ASP B N 1
ATOM 7539 C CA . ASP B 1 486 ? 61.852 34.786 -1.616 1.00 36.02 501 ASP B CA 1
ATOM 7540 C C . ASP B 1 486 ? 61.743 36.171 -0.999 1.00 33.61 501 ASP B C 1
ATOM 7541 O O . ASP B 1 486 ? 62.508 37.086 -1.326 1.00 37.49 501 ASP B O 1
ATOM 7546 N N . LYS B 1 487 ? 60.773 36.305 -0.101 1.00 30.77 502 LYS B N 1
ATOM 7547 C CA . LYS B 1 487 ? 60.528 37.543 0.621 1.00 32.30 502 LYS B CA 1
ATOM 7548 C C . LYS B 1 487 ? 60.202 37.181 2.082 1.00 30.51 502 LYS B C 1
ATOM 7549 O O . LYS B 1 487 ? 59.888 36.022 2.364 1.00 34.79 502 LYS B O 1
ATOM 7555 N N . PRO B 1 488 ? 60.298 38.151 3.008 1.00 31.07 503 PRO B N 1
ATOM 7556 C CA . PRO B 1 488 ? 59.716 37.903 4.331 1.00 35.36 503 PRO B CA 1
ATOM 7557 C C . PRO B 1 488 ? 58.202 37.670 4.243 1.00 40.67 503 PRO B C 1
ATOM 7558 O O . PRO B 1 488 ? 57.467 38.520 3.726 1.00 38.80 503 PRO B O 1
ATOM 7562 N N . GLU B 1 489 ? 57.759 36.507 4.714 1.00 34.16 504 GLU B N 1
ATOM 7563 C CA . GLU B 1 489 ? 56.342 36.166 4.759 1.00 34.87 504 GLU B CA 1
ATOM 7564 C C . GLU B 1 489 ? 55.825 36.196 6.200 1.00 36.29 504 GLU B C 1
ATOM 7565 O O . GLU B 1 489 ? 56.154 35.309 6.989 1.00 29.43 504 GLU B O 1
ATOM 7571 N N . ALA B 1 490 ? 55.001 37.190 6.531 1.00 33.01 505 ALA B N 1
ATOM 7572 C CA . ALA B 1 490 ? 54.415 37.309 7.873 1.00 35.44 505 ALA B CA 1
ATOM 7573 C C . ALA B 1 490 ? 53.657 36.042 8.256 1.00 32.23 505 ALA B C 1
ATOM 7574 O O . ALA B 1 490 ? 52.988 35.430 7.415 1.00 33.33 505 ALA B O 1
ATOM 7576 N N . VAL B 1 491 ? 53.809 35.619 9.510 1.00 29.80 506 VAL B N 1
ATOM 7577 C CA . VAL B 1 491 ? 53.195 34.369 9.955 1.00 32.46 506 VAL B CA 1
ATOM 7578 C C . VAL B 1 491 ? 51.700 34.606 10.193 1.00 28.78 506 VAL B C 1
ATOM 7579 O O . VAL B 1 491 ? 51.314 35.470 10.983 1.00 34.70 506 VAL B O 1
ATOM 7583 N N . THR B 1 492 ? 50.874 33.848 9.476 1.00 36.07 507 THR B N 1
ATOM 7584 C CA . THR B 1 492 ? 49.418 34.003 9.519 1.00 40.68 507 THR B CA 1
ATOM 7585 C C . THR B 1 492 ? 48.763 32.654 9.813 1.00 44.52 507 THR B C 1
ATOM 7586 O O . THR B 1 492 ? 47.537 32.545 9.910 1.00 47.16 507 THR B O 1
ATOM 7590 N N . TRP B 1 493 ? 49.603 31.634 9.956 1.00 40.13 508 TRP B N 1
ATOM 7591 C CA . TRP B 1 493 ? 49.172 30.292 10.318 1.00 45.32 508 TRP B CA 1
ATOM 7592 C C . TRP B 1 493 ? 49.317 30.066 11.830 1.00 50.33 508 TRP B C 1
ATOM 7593 O O . TRP B 1 493 ? 50.066 30.779 12.510 1.00 45.00 508 TRP B O 1
ATOM 7604 N N . GLY B 1 494 ? 48.580 29.086 12.350 1.00 51.39 509 GLY B N 1
ATOM 7605 C CA . GLY B 1 494 ? 48.612 28.758 13.776 1.00 55.62 509 GLY B CA 1
ATOM 7606 C C . GLY B 1 494 ? 49.354 27.468 14.068 1.00 56.90 509 GLY B C 1
ATOM 7607 O O . GLY B 1 494 ? 50.112 26.972 13.231 1.00 57.05 509 GLY B O 1
ATOM 7608 N N . GLN C 1 27 ? 11.928 60.523 -22.418 1.00 72.93 42 GLN C N 1
ATOM 7609 C CA . GLN C 1 27 ? 12.091 61.456 -21.263 1.00 71.40 42 GLN C CA 1
ATOM 7610 C C . GLN C 1 27 ? 13.191 60.996 -20.303 1.00 67.71 42 GLN C C 1
ATOM 7611 O O . GLN C 1 27 ? 13.277 59.804 -19.984 1.00 68.28 42 GLN C O 1
ATOM 7617 N N . PRO C 1 28 ? 14.043 61.941 -19.850 1.00 64.25 43 PRO C N 1
ATOM 7618 C CA . PRO C 1 28 ? 15.181 61.595 -18.996 1.00 55.35 43 PRO C CA 1
ATOM 7619 C C . PRO C 1 28 ? 14.800 61.210 -17.568 1.00 52.90 43 PRO C C 1
ATOM 7620 O O . PRO C 1 28 ? 13.758 61.636 -17.066 1.00 50.53 43 PRO C O 1
ATOM 7624 N N . ASN C 1 29 ? 15.663 60.417 -16.937 1.00 35.58 44 ASN C N 1
ATOM 7625 C CA . ASN C 1 29 ? 15.501 59.980 -15.551 1.00 48.08 44 ASN C CA 1
ATOM 7626 C C . ASN C 1 29 ? 15.950 61.036 -14.526 1.00 49.36 44 ASN C C 1
ATOM 7627 O O . ASN C 1 29 ? 16.289 62.170 -14.888 1.00 48.20 44 ASN C O 1
ATOM 7632 N N . LEU C 1 30 ? 15.943 60.647 -13.249 1.00 50.72 45 LEU C N 1
ATOM 7633 C CA . LEU C 1 30 ? 16.427 61.499 -12.160 1.00 45.26 45 LEU C CA 1
ATOM 7634 C C . LEU C 1 30 ? 16.944 60.680 -10.984 1.00 46.33 45 LEU C C 1
ATOM 7635 O O . LEU C 1 30 ? 16.306 59.727 -10.541 1.00 34.76 45 LEU C O 1
ATOM 7640 N N . VAL C 1 31 ? 18.131 61.033 -10.503 1.00 43.58 46 VAL C N 1
ATOM 7641 C CA . VAL C 1 31 ? 18.625 60.497 -9.244 1.00 37.60 46 VAL C CA 1
ATOM 7642 C C . VAL C 1 31 ? 19.019 61.693 -8.391 1.00 47.24 46 VAL C C 1
ATOM 7643 O O . VAL C 1 31 ? 19.982 62.396 -8.706 1.00 52.07 46 VAL C O 1
ATOM 7647 N N . ILE C 1 32 ? 18.239 61.952 -7.346 1.00 40.39 47 ILE C N 1
ATOM 7648 C CA . ILE C 1 32 ? 18.628 62.931 -6.335 1.00 35.31 47 ILE C CA 1
ATOM 7649 C C . ILE C 1 32 ? 19.282 62.148 -5.199 1.00 34.77 47 ILE C C 1
ATOM 7650 O O . ILE C 1 32 ? 18.664 61.255 -4.608 1.00 29.97 47 ILE C O 1
ATOM 7655 N N . ILE C 1 33 ? 20.553 62.451 -4.943 1.00 31.74 48 ILE C N 1
ATOM 7656 C CA . ILE C 1 33 ? 21.282 61.895 -3.813 1.00 31.59 48 ILE C CA 1
ATOM 7657 C C . ILE C 1 33 ? 21.401 62.980 -2.735 1.00 36.77 48 ILE C C 1
ATOM 7658 O O . ILE C 1 33 ? 21.983 64.046 -2.971 1.00 37.28 48 ILE C O 1
ATOM 7663 N N . MET C 1 34 ? 20.828 62.700 -1.569 1.00 36.87 49 MET C N 1
ATOM 7664 C CA . MET C 1 34 ? 20.844 63.634 -0.448 1.00 36.98 49 MET C CA 1
ATOM 7665 C C . MET C 1 34 ? 21.718 63.055 0.655 1.00 28.58 49 MET C C 1
ATOM 7666 O O . MET C 1 34 ? 21.416 61.994 1.209 1.00 34.24 49 MET C O 1
ATOM 7671 N N . ALA C 1 35 ? 22.828 63.734 0.934 1.00 31.48 50 ALA C N 1
ATOM 7672 C CA . ALA C 1 35 ? 23.623 63.453 2.119 1.00 25.78 50 ALA C CA 1
ATOM 7673 C C . ALA C 1 35 ? 23.003 64.175 3.326 1.00 30.16 50 ALA C C 1
ATOM 7674 O O . ALA C 1 35 ? 22.241 65.128 3.175 1.00 28.99 50 ALA C O 1
ATOM 7676 N N . ASP C 1 36 ? 23.342 63.714 4.521 1.00 29.31 51 ASP C N 1
ATOM 7677 C CA . ASP C 1 36 ? 22.716 64.194 5.739 1.00 28.03 51 ASP C CA 1
ATOM 7678 C C . ASP C 1 36 ? 23.761 64.903 6.612 1.00 20.68 51 ASP C C 1
ATOM 7679 O O . ASP C 1 36 ? 24.726 64.273 7.047 1.00 23.25 51 ASP C O 1
ATOM 7684 N N . ASP C 1 37 ? 23.552 66.204 6.860 1.00 23.28 52 ASP C N 1
ATOM 7685 C CA . ASP C 1 37 ? 24.446 67.020 7.717 1.00 22.80 52 ASP C CA 1
ATOM 7686 C C . ASP C 1 37 ? 25.851 67.126 7.104 1.00 23.28 52 ASP C C 1
ATOM 7687 O O . ASP C 1 37 ? 26.840 67.288 7.828 1.00 27.11 52 ASP C O 1
ATOM 7692 N N . LEU C 1 38 ? 25.947 66.990 5.777 1.00 28.50 53 LEU C N 1
ATOM 7693 C CA . LEU C 1 38 ? 27.244 67.067 5.106 1.00 29.82 53 LEU C CA 1
ATOM 7694 C C . LEU C 1 38 ? 27.640 68.530 4.896 1.00 21.05 53 LEU C C 1
ATOM 7695 O O . LEU C 1 38 ? 26.933 69.294 4.228 1.00 21.59 53 LEU C O 1
ATOM 7700 N N . GLY C 1 39 ? 28.778 68.894 5.473 1.00 29.36 54 GLY C N 1
ATOM 7701 C CA . GLY C 1 39 ? 29.240 70.276 5.473 1.00 22.37 54 GLY C CA 1
ATOM 7702 C C . GLY C 1 39 ? 29.866 70.743 4.179 1.00 30.03 54 GLY C C 1
ATOM 7703 O O . GLY C 1 39 ? 30.327 69.935 3.373 1.00 28.33 54 GLY C O 1
ATOM 7704 N N . TYR C 1 40 ? 29.899 72.062 4.007 1.00 26.41 55 TYR C N 1
ATOM 7705 C CA . TYR C 1 40 ? 30.492 72.699 2.829 1.00 30.43 55 TYR C CA 1
ATOM 7706 C C . TYR C 1 40 ? 31.951 72.293 2.582 1.00 37.20 55 TYR C C 1
ATOM 7707 O O . TYR C 1 40 ? 32.360 72.155 1.434 1.00 38.18 55 TYR C O 1
ATOM 7716 N N . GLY C 1 41 ? 32.719 72.077 3.652 1.00 29.47 56 GLY C N 1
ATOM 7717 C CA . GLY C 1 41 ? 34.097 71.608 3.520 1.00 24.08 56 GLY C CA 1
ATOM 7718 C C . GLY C 1 41 ? 34.341 70.145 3.854 1.00 28.41 56 GLY C C 1
ATOM 7719 O O . GLY C 1 41 ? 35.471 69.771 4.176 1.00 31.94 56 GLY C O 1
ATOM 7720 N N . ASP C 1 42 ? 33.303 69.306 3.777 1.00 24.79 57 ASP C N 1
ATOM 7721 C CA . ASP C 1 42 ? 33.429 67.891 4.167 1.00 33.21 57 ASP C CA 1
ATOM 7722 C C . ASP C 1 42 ? 33.869 66.966 3.023 1.00 35.64 57 ASP C C 1
ATOM 7723 O O . ASP C 1 42 ? 34.108 65.773 3.242 1.00 39.34 57 ASP C O 1
ATOM 7728 N N . LEU C 1 43 ? 33.974 67.518 1.815 1.00 35.43 58 LEU C N 1
ATOM 7729 C CA . LEU C 1 43 ? 34.446 66.754 0.651 1.00 38.18 58 LEU C CA 1
ATOM 7730 C C . LEU C 1 43 ? 35.799 67.260 0.148 1.00 40.08 58 LEU C C 1
ATOM 7731 O O . LEU C 1 43 ? 36.065 68.467 0.179 1.00 31.88 58 LEU C O 1
ATOM 7736 N N . ALA C 1 44 ? 36.637 66.334 -0.327 1.00 44.39 59 ALA C N 1
ATOM 7737 C CA . ALA C 1 44 ? 37.974 66.660 -0.850 1.00 41.34 59 ALA C CA 1
ATOM 7738 C C . ALA C 1 44 ? 37.950 67.616 -2.041 1.00 44.38 59 ALA C C 1
ATOM 7739 O O . ALA C 1 44 ? 38.852 68.438 -2.190 1.00 46.88 59 ALA C O 1
ATOM 7741 N N . THR C 1 45 ? 36.908 67.518 -2.870 1.00 41.73 60 THR C N 1
ATOM 7742 C CA . THR C 1 45 ? 36.715 68.433 -4.003 1.00 43.75 60 THR C CA 1
ATOM 7743 C C . THR C 1 45 ? 36.276 69.824 -3.541 1.00 42.25 60 THR C C 1
ATOM 7744 O O . THR C 1 45 ? 36.338 70.783 -4.308 1.00 40.87 60 THR C O 1
ATOM 7748 N N . TYR C 1 46 ? 35.836 69.917 -2.284 1.00 47.91 61 TYR C N 1
ATOM 7749 C CA . TYR C 1 46 ? 35.438 71.183 -1.668 1.00 43.22 61 TYR C CA 1
ATOM 7750 C C . TYR C 1 46 ? 36.487 71.730 -0.693 1.00 43.71 61 TYR C C 1
ATOM 7751 O O . TYR C 1 46 ? 36.222 72.673 0.064 1.00 38.75 61 TYR C O 1
ATOM 7760 N N . GLY C 1 47 ? 37.674 71.132 -0.714 1.00 39.52 62 GLY C N 1
ATOM 7761 C CA . GLY C 1 47 ? 38.827 71.688 -0.015 1.00 33.33 62 GLY C CA 1
ATOM 7762 C C . GLY C 1 47 ? 39.297 70.921 1.201 1.00 37.98 62 GLY C C 1
ATOM 7763 O O . GLY C 1 47 ? 40.279 71.323 1.832 1.00 40.19 62 GLY C O 1
ATOM 7764 N N . HIS C 1 48 ? 38.610 69.826 1.542 1.00 35.23 63 HIS C N 1
ATOM 7765 C CA . HIS C 1 48 ? 38.974 69.039 2.723 1.00 32.80 63 HIS C CA 1
ATOM 7766 C C . HIS C 1 48 ? 40.340 68.420 2.487 1.00 36.93 63 HIS C C 1
ATOM 7767 O O . HIS C 1 48 ? 40.576 67.773 1.461 1.00 35.32 63 HIS C O 1
ATOM 7774 N N . GLN C 1 49 ? 41.230 68.624 3.450 1.00 34.19 64 GLN C N 1
ATOM 7775 C CA . GLN C 1 49 ? 42.646 68.299 3.290 1.00 34.06 64 GLN C CA 1
ATOM 7776 C C . GLN C 1 49 ? 43.024 66.882 3.708 1.00 33.49 64 GLN C C 1
ATOM 7777 O O . GLN C 1 49 ? 44.143 66.436 3.452 1.00 38.83 64 GLN C O 1
ATOM 7783 N N . ILE C 1 50 ? 42.083 66.164 4.323 1.00 35.20 65 ILE C N 1
ATOM 7784 C CA . ILE C 1 50 ? 42.346 64.830 4.863 1.00 32.46 65 ILE C CA 1
ATOM 7785 C C . ILE C 1 50 ? 41.499 63.715 4.215 1.00 39.89 65 ILE C C 1
ATOM 7786 O O . ILE C 1 50 ? 42.021 62.644 3.869 1.00 42.60 65 ILE C O 1
ATOM 7791 N N . VAL C 1 51 ? 40.202 63.977 4.063 1.00 35.80 66 VAL C N 1
ATOM 7792 C CA . VAL C 1 51 ? 39.233 62.967 3.628 1.00 41.11 66 VAL C CA 1
ATOM 7793 C C . VAL C 1 51 ? 39.430 62.560 2.163 1.00 39.21 66 VAL C C 1
ATOM 7794 O O . VAL C 1 51 ? 39.777 63.387 1.308 1.00 46.42 66 VAL C O 1
ATOM 7798 N N . LYS C 1 52 ? 39.239 61.270 1.901 1.00 41.15 67 LYS C N 1
ATOM 7799 C CA . LYS C 1 52 ? 39.234 60.753 0.541 1.00 40.16 67 LYS C CA 1
ATOM 7800 C C . LYS C 1 52 ? 37.793 60.585 0.063 1.00 32.28 67 LYS C C 1
ATOM 7801 O O . LYS C 1 52 ? 37.026 59.796 0.616 1.00 34.74 67 LYS C O 1
ATOM 7807 N N . THR C 1 53 ? 37.415 61.355 -0.950 1.00 36.17 68 THR C N 1
ATOM 7808 C CA . THR C 1 53 ? 36.095 61.205 -1.543 1.00 38.43 68 THR C CA 1
ATOM 7809 C C . THR C 1 53 ? 36.165 60.997 -3.064 1.00 34.96 68 THR C C 1
ATOM 7810 O O . THR C 1 53 ? 35.590 61.796 -3.801 1.00 39.04 68 THR C O 1
ATOM 7814 N N . PRO C 1 54 ? 36.844 59.913 -3.535 1.00 41.94 69 PRO C N 1
ATOM 7815 C CA . PRO C 1 54 ? 37.107 59.757 -4.981 1.00 43.56 69 PRO C CA 1
ATOM 7816 C C . PRO C 1 54 ? 35.862 59.732 -5.870 1.00 42.84 69 PRO C C 1
ATOM 7817 O O . PRO C 1 54 ? 35.852 60.357 -6.931 1.00 44.54 69 PRO C O 1
ATOM 7821 N N . ASN C 1 55 ? 34.824 59.031 -5.419 1.00 38.78 70 ASN C N 1
ATOM 7822 C CA . ASN C 1 55 ? 33.584 58.870 -6.179 1.00 40.71 70 ASN C CA 1
ATOM 7823 C C . ASN C 1 55 ? 32.840 60.184 -6.415 1.00 39.28 70 ASN C C 1
ATOM 7824 O O . ASN C 1 55 ? 32.392 60.467 -7.535 1.00 39.28 70 ASN C O 1
ATOM 7829 N N . ILE C 1 56 ? 32.746 60.996 -5.362 1.00 40.44 71 ILE C N 1
ATOM 7830 C CA . ILE C 1 56 ? 32.119 62.316 -5.434 1.00 32.22 71 ILE C CA 1
ATOM 7831 C C . ILE C 1 56 ? 33.039 63.346 -6.126 1.00 30.69 71 ILE C C 1
ATOM 7832 O O . ILE C 1 56 ? 32.555 64.264 -6.801 1.00 35.29 71 ILE C O 1
ATOM 7837 N N . ASP C 1 57 ? 34.356 63.176 -5.968 1.00 42.69 72 ASP C N 1
ATOM 7838 C CA . ASP C 1 57 ? 35.348 63.984 -6.700 1.00 48.02 72 ASP C CA 1
ATOM 7839 C C . ASP C 1 57 ? 35.222 63.774 -8.215 1.00 47.84 72 ASP C C 1
ATOM 7840 O O . ASP C 1 57 ? 35.301 64.733 -8.986 1.00 49.38 72 ASP C O 1
ATOM 7845 N N . ARG C 1 58 ? 35.020 62.517 -8.619 1.00 50.19 73 ARG C N 1
ATOM 7846 C CA . ARG C 1 58 ? 34.836 62.146 -10.027 1.00 47.46 73 ARG C CA 1
ATOM 7847 C C . ARG C 1 58 ? 33.540 62.726 -10.595 1.00 48.21 73 ARG C C 1
ATOM 7848 O O . ARG C 1 58 ? 33.522 63.231 -11.722 1.00 50.10 73 ARG C O 1
ATOM 7856 N N . LEU C 1 59 ? 32.472 62.671 -9.796 1.00 46.25 74 LEU C N 1
ATOM 7857 C CA . LEU C 1 59 ? 31.170 63.232 -10.166 1.00 46.15 74 LEU C CA 1
ATOM 7858 C C . LEU C 1 59 ? 31.239 64.748 -10.381 1.00 46.51 74 LEU C C 1
ATOM 7859 O O . LEU C 1 59 ? 30.614 65.284 -11.303 1.00 38.88 74 LEU C O 1
ATOM 7864 N N . ALA C 1 60 ? 32.016 65.425 -9.536 1.00 50.05 75 ALA C N 1
ATOM 7865 C CA . ALA C 1 60 ? 32.278 66.854 -9.693 1.00 52.02 75 ALA C CA 1
ATOM 7866 C C . ALA C 1 60 ? 33.015 67.155 -11.003 1.00 51.20 75 ALA C C 1
ATOM 7867 O O . ALA C 1 60 ? 32.675 68.113 -11.700 1.00 48.91 75 ALA C O 1
ATOM 7869 N N . GLN C 1 61 ? 33.999 66.314 -11.330 1.00 57.94 76 GLN C N 1
ATOM 7870 C CA . GLN C 1 61 ? 34.775 66.408 -12.572 1.00 63.46 76 GLN C CA 1
ATOM 7871 C C . GLN C 1 61 ? 33.907 66.157 -13.816 1.00 63.08 76 GLN C C 1
ATOM 7872 O O . GLN C 1 61 ? 34.087 66.810 -14.850 1.00 62.50 76 GLN C O 1
ATOM 7878 N N . GLU C 1 62 ? 32.958 65.228 -13.694 1.00 61.54 77 GLU C N 1
ATOM 7879 C CA . GLU C 1 62 ? 32.055 64.864 -14.790 1.00 57.41 77 GLU C CA 1
ATOM 7880 C C . GLU C 1 62 ? 30.812 65.756 -14.895 1.00 59.67 77 GLU C C 1
ATOM 7881 O O . GLU C 1 62 ? 29.980 65.560 -15.786 1.00 64.55 77 GLU C O 1
ATOM 7887 N N . GLY C 1 63 ? 30.684 66.730 -13.995 1.00 57.68 78 GLY C N 1
ATOM 7888 C CA . GLY C 1 63 ? 29.533 67.635 -14.005 1.00 56.23 78 GLY C CA 1
ATOM 7889 C C . GLY C 1 63 ? 29.842 69.055 -13.570 1.00 56.04 78 GLY C C 1
ATOM 7890 O O . GLY C 1 63 ? 30.979 69.516 -13.667 1.00 58.06 78 GLY C O 1
ATOM 7891 N N . VAL C 1 64 ? 28.813 69.750 -13.096 1.00 54.51 79 VAL C N 1
ATOM 7892 C CA . VAL C 1 64 ? 28.954 71.115 -12.597 1.00 52.89 79 VAL C CA 1
ATOM 7893 C C . VAL C 1 64 ? 28.956 71.113 -11.063 1.00 56.51 79 VAL C C 1
ATOM 7894 O O . VAL C 1 64 ? 28.032 70.600 -10.432 1.00 50.53 79 VAL C O 1
ATOM 7898 N N . LYS C 1 65 ? 30.016 71.669 -10.480 1.00 56.33 80 LYS C N 1
ATOM 7899 C CA . LYS C 1 65 ? 30.128 71.838 -9.036 1.00 47.90 80 LYS C CA 1
ATOM 7900 C C . LYS C 1 65 ? 29.760 73.276 -8.651 1.00 51.30 80 LYS C C 1
ATOM 7901 O O . LYS C 1 65 ? 30.336 74.234 -9.169 1.00 54.41 80 LYS C O 1
ATOM 7907 N N . PHE C 1 66 ? 28.784 73.419 -7.757 1.00 46.27 81 PHE C N 1
ATOM 7908 C CA . PHE C 1 66 ? 28.369 74.732 -7.276 1.00 40.63 81 PHE C CA 1
ATOM 7909 C C . PHE C 1 66 ? 29.140 75.086 -6.000 1.00 43.06 81 PHE C C 1
ATOM 7910 O O . PHE C 1 66 ? 29.303 74.242 -5.111 1.00 34.25 81 PHE C O 1
ATOM 7918 N N . THR C 1 67 ? 29.629 76.324 -5.926 1.00 39.92 82 THR C N 1
ATOM 7919 C CA . THR C 1 67 ? 30.372 76.786 -4.748 1.00 40.28 82 THR C CA 1
ATOM 7920 C C . THR C 1 67 ? 29.529 77.705 -3.866 1.00 33.92 82 THR C C 1
ATOM 7921 O O . THR C 1 67 ? 29.913 78.013 -2.735 1.00 40.54 82 THR C O 1
ATOM 7925 N N . ASP C 1 68 ? 28.398 78.159 -4.399 1.00 33.23 83 ASP C N 1
ATOM 7926 C CA . ASP C 1 68 ? 27.512 79.087 -3.712 1.00 30.60 83 ASP C CA 1
ATOM 7927 C C . ASP C 1 68 ? 26.066 78.564 -3.689 1.00 23.30 83 ASP C C 1
ATOM 7928 O O . ASP C 1 68 ? 25.104 79.323 -3.840 1.00 30.72 83 ASP C O 1
ATOM 7933 N N . TYR C 1 69 ? 25.943 77.254 -3.486 1.00 30.95 84 TYR C N 1
ATOM 7934 C CA . TYR C 1 69 ? 24.651 76.608 -3.319 1.00 27.21 84 TYR C CA 1
ATOM 7935 C C . TYR C 1 69 ? 24.256 76.539 -1.850 1.00 30.22 84 TYR C C 1
ATOM 7936 O O . TYR C 1 69 ? 25.078 76.227 -0.985 1.00 33.81 84 TYR C O 1
ATOM 7945 N N . TYR C 1 70 ? 22.976 76.766 -1.590 1.00 34.49 85 TYR C N 1
ATOM 7946 C CA . TYR C 1 70 ? 22.456 76.726 -0.240 1.00 36.82 85 TYR C CA 1
ATOM 7947 C C . TYR C 1 70 ? 21.317 75.733 -0.069 1.00 35.09 85 TYR C C 1
ATOM 7948 O O . TYR C 1 70 ? 20.501 75.550 -0.963 1.00 32.70 85 TYR C O 1
ATOM 7957 N N . ALA C 1 71 ? 21.269 75.091 1.093 1.00 30.97 86 ALA C N 1
ATOM 7958 C CA . ALA C 1 71 ? 20.066 74.392 1.532 1.00 30.13 86 ALA C CA 1
ATOM 7959 C C . ALA C 1 71 ? 18.967 75.431 1.837 1.00 25.35 86 ALA C C 1
ATOM 7960 O O . ALA C 1 71 ? 19.286 76.579 2.187 1.00 35.27 86 ALA C O 1
ATOM 7962 N N . PRO C 1 72 ? 17.672 75.057 1.696 1.00 28.47 87 PRO C N 1
ATOM 7963 C CA . PRO C 1 72 ? 16.583 75.966 2.092 1.00 30.18 87 PRO C CA 1
ATOM 7964 C C . PRO C 1 72 ? 16.502 76.286 3.600 1.00 28.48 87 PRO C C 1
ATOM 7965 O O . PRO C 1 72 ? 15.844 77.255 3.989 1.00 29.03 87 PRO C O 1
ATOM 7969 N N . ALA C 1 73 ? 17.166 75.483 4.429 1.00 31.25 88 ALA C N 1
ATOM 7970 C CA . ALA C 1 73 ? 17.097 75.628 5.882 1.00 31.11 88 ALA C CA 1
ATOM 7971 C C . ALA C 1 73 ? 18.290 74.937 6.550 1.00 27.68 88 ALA C C 1
ATOM 7972 O O . ALA C 1 73 ? 18.812 73.948 6.020 1.00 25.93 88 ALA C O 1
ATOM 7974 N N . PRO C 1 74 ? 18.746 75.463 7.711 1.00 25.97 89 PRO C N 1
ATOM 7975 C CA . PRO C 1 74 ? 19.873 74.828 8.390 1.00 21.32 89 PRO C CA 1
ATOM 7976 C C . PRO C 1 74 ? 19.496 73.634 9.292 1.00 27.35 89 PRO C C 1
ATOM 7977 O O . PRO C 1 74 ? 20.233 73.335 10.242 1.00 26.10 89 PRO C O 1
ATOM 7981 N N . LEU C 1 75 ? 18.375 72.971 8.986 1.00 24.06 90 LEU C N 1
ATOM 7982 C CA . LEU C 1 75 ? 17.966 71.709 9.639 1.00 26.50 90 LEU C CA 1
ATOM 7983 C C . LEU C 1 75 ? 17.291 70.778 8.646 1.00 27.48 90 LEU C C 1
ATOM 7984 O O . LEU C 1 75 ? 16.730 71.237 7.658 1.00 25.82 90 LEU C O 1
ATOM 7989 N N . SER C 1 76 ? 17.282 69.486 8.975 1.00 24.94 91 SER C N 1
ATOM 7990 C CA . SER C 1 76 ? 16.843 68.404 8.076 1.00 25.73 91 SER C CA 1
ATOM 7991 C C . SER C 1 76 ? 15.464 68.544 7.442 1.00 25.83 91 SER C C 1
ATOM 7992 O O . SER C 1 76 ? 15.349 68.702 6.221 1.00 30.05 91 SER C O 1
ATOM 7995 N N . SER C 1 77 ? 14.430 68.464 8.277 1.00 25.80 92 SER C N 1
ATOM 7996 C CA . SER C 1 77 ? 13.041 68.440 7.819 1.00 24.84 92 SER C CA 1
ATOM 7997 C C . SER C 1 77 ? 12.633 69.625 6.939 1.00 23.97 92 SER C C 1
ATOM 7998 O O . SER C 1 77 ? 12.132 69.396 5.838 1.00 28.95 92 SER C O 1
ATOM 8001 N N . PRO C 1 78 ? 12.856 70.882 7.403 1.00 28.09 93 PRO C N 1
ATOM 8002 C CA . PRO C 1 78 ? 12.476 72.009 6.548 1.00 30.50 93 PRO C CA 1
ATOM 8003 C C . PRO C 1 78 ? 13.271 72.101 5.242 1.00 26.87 93 PRO C C 1
ATOM 8004 O O . PRO C 1 78 ? 12.729 72.505 4.215 1.00 35.04 93 PRO C O 1
ATOM 8008 N N . SER C 1 79 ? 14.534 71.703 5.282 1.00 24.71 94 SER C N 1
ATOM 8009 C CA . SER C 1 79 ? 15.387 71.734 4.104 1.00 30.72 94 SER C CA 1
ATOM 8010 C C . SER C 1 79 ? 14.880 70.777 3.029 1.00 31.55 94 SER C C 1
ATOM 8011 O O . SER C 1 79 ? 14.742 71.158 1.859 1.00 27.92 94 SER C O 1
ATOM 8014 N N . ARG C 1 80 ? 14.603 69.543 3.451 1.00 30.72 95 ARG C N 1
ATOM 8015 C CA . ARG C 1 80 ? 14.092 68.487 2.575 1.00 24.60 95 ARG C CA 1
ATOM 8016 C C . ARG C 1 80 ? 12.711 68.842 2.026 1.00 33.20 95 ARG C C 1
ATOM 8017 O O . ARG C 1 80 ? 12.465 68.667 0.820 1.00 31.42 95 ARG C O 1
ATOM 8025 N N . ALA C 1 81 ? 11.838 69.375 2.894 1.00 24.89 96 ALA C N 1
ATOM 8026 C CA . ALA C 1 81 ? 10.494 69.824 2.505 1.00 28.81 96 ALA C CA 1
ATOM 8027 C C . ALA C 1 81 ? 10.588 70.888 1.427 1.00 31.20 96 ALA C C 1
ATOM 8028 O O . ALA C 1 81 ? 9.851 70.846 0.438 1.00 28.46 96 ALA C O 1
ATOM 8030 N N . GLY C 1 82 ? 11.513 71.823 1.634 1.00 28.56 97 GLY C N 1
ATOM 8031 C CA . GLY C 1 82 ? 11.793 72.878 0.680 1.00 30.40 97 GLY C CA 1
ATOM 8032 C C . GLY C 1 82 ? 12.279 72.381 -0.667 1.00 32.96 97 GLY C C 1
ATOM 8033 O O . GLY C 1 82 ? 11.736 72.778 -1.699 1.00 35.54 97 GLY C O 1
ATOM 8034 N N . LEU C 1 83 ? 13.290 71.516 -0.654 1.00 33.01 98 LEU C N 1
ATOM 8035 C CA . LEU C 1 83 ? 13.872 70.976 -1.887 1.00 37.86 98 LEU C CA 1
ATOM 8036 C C . LEU C 1 83 ? 12.846 70.166 -2.691 1.00 41.78 98 LEU C C 1
ATOM 8037 O O . LEU C 1 83 ? 12.719 70.350 -3.904 1.00 41.09 98 LEU C O 1
ATOM 8042 N N . LEU C 1 84 ? 12.105 69.297 -2.006 1.00 31.67 99 LEU C N 1
ATOM 8043 C CA . LEU C 1 84 ? 11.158 68.406 -2.669 1.00 32.31 99 LEU C CA 1
ATOM 8044 C C . LEU C 1 84 ? 9.906 69.100 -3.230 1.00 35.96 99 LEU C C 1
ATOM 8045 O O . LEU C 1 84 ? 9.265 68.562 -4.135 1.00 40.73 99 LEU C O 1
ATOM 8050 N N . THR C 1 85 ? 9.579 70.291 -2.725 1.00 32.53 100 THR C N 1
ATOM 8051 C CA . THR C 1 85 ? 8.392 71.018 -3.179 1.00 33.87 100 THR C CA 1
ATOM 8052 C C . THR C 1 85 ? 8.695 72.298 -3.966 1.00 35.48 100 THR C C 1
ATOM 8053 O O . THR C 1 85 ? 7.803 72.848 -4.620 1.00 33.41 100 THR C O 1
ATOM 8057 N N . GLY C 1 86 ? 9.930 72.792 -3.877 1.00 32.09 101 GLY C N 1
ATOM 8058 C CA . GLY C 1 86 ? 10.268 74.108 -4.436 1.00 35.58 101 GLY C CA 1
ATOM 8059 C C . GLY C 1 86 ? 9.658 75.285 -3.683 1.00 37.08 101 GLY C C 1
ATOM 8060 O O . GLY C 1 86 ? 9.651 76.410 -4.182 1.00 38.20 101 GLY C O 1
ATOM 8061 N N . ARG C 1 87 ? 9.161 75.028 -2.474 1.00 36.42 102 ARG C N 1
ATOM 8062 C CA . ARG C 1 87 ? 8.470 76.040 -1.676 1.00 37.27 102 ARG C CA 1
ATOM 8063 C C . ARG C 1 87 ? 9.199 76.250 -0.356 1.00 34.87 102 ARG C C 1
ATOM 8064 O O . ARG C 1 87 ? 9.642 75.277 0.248 1.00 32.20 102 ARG C O 1
ATOM 8072 N N . MET C 1 88 ? 9.342 77.513 0.066 1.00 30.53 103 MET C N 1
ATOM 8073 C CA . MET C 1 88 ? 9.921 77.853 1.380 1.00 34.01 103 MET C CA 1
ATOM 8074 C C . MET C 1 88 ? 9.239 77.007 2.465 1.00 33.45 103 MET C C 1
ATOM 8075 O O . MET C 1 88 ? 8.014 76.996 2.549 1.00 28.25 103 MET C O 1
ATOM 8080 N N . PRO C 1 89 ? 10.027 76.276 3.281 1.00 31.09 104 PRO C N 1
ATOM 8081 C CA . PRO C 1 89 ? 9.439 75.219 4.130 1.00 35.12 104 PRO C CA 1
ATOM 8082 C C . PRO C 1 89 ? 8.294 75.616 5.054 1.00 31.89 104 PRO C C 1
ATOM 8083 O O . PRO C 1 89 ? 7.433 74.779 5.341 1.00 35.29 104 PRO C O 1
ATOM 8087 N N . PHE C 1 90 ? 8.292 76.871 5.516 1.00 30.51 105 PHE C N 1
ATOM 8088 C CA . PHE C 1 90 ? 7.235 77.384 6.390 1.00 32.59 105 PHE C CA 1
ATOM 8089 C C . PHE C 1 90 ? 5.855 77.286 5.703 1.00 30.11 105 PHE C C 1
ATOM 8090 O O . PHE C 1 90 ? 4.862 76.949 6.352 1.00 32.73 105 PHE C O 1
ATOM 8098 N N . ARG C 1 91 ? 5.820 77.554 4.391 1.00 30.95 106 ARG C N 1
ATOM 8099 C CA . ARG C 1 91 ? 4.627 77.358 3.546 1.00 26.73 106 ARG C CA 1
ATOM 8100 C C . ARG C 1 91 ? 4.044 75.941 3.594 1.00 30.34 106 ARG C C 1
ATOM 8101 O O . ARG C 1 91 ? 2.840 75.755 3.380 1.00 38.88 106 ARG C O 1
ATOM 8109 N N . THR C 1 92 ? 4.907 74.955 3.837 1.00 27.54 107 THR C N 1
ATOM 8110 C CA . THR C 1 92 ? 4.518 73.547 3.861 1.00 26.00 107 THR C CA 1
ATOM 8111 C C . THR C 1 92 ? 4.174 73.053 5.270 1.00 35.92 107 THR C C 1
ATOM 8112 O O . THR C 1 92 ? 3.770 71.895 5.455 1.00 30.28 107 THR C O 1
ATOM 8116 N N . GLY C 1 93 ? 4.333 73.936 6.257 1.00 29.79 108 GLY C N 1
ATOM 8117 C CA . GLY C 1 93 ? 4.006 73.609 7.645 1.00 35.20 108 GLY C CA 1
ATOM 8118 C C . GLY C 1 93 ? 5.143 73.005 8.454 1.00 27.69 108 GLY C C 1
ATOM 8119 O O . GLY C 1 93 ? 4.937 72.559 9.588 1.00 28.44 108 GLY C O 1
ATOM 8120 N N . ILE C 1 94 ? 6.344 72.994 7.880 1.00 26.87 109 ILE C N 1
ATOM 8121 C CA . ILE C 1 94 ? 7.520 72.475 8.568 1.00 32.49 109 ILE C CA 1
ATOM 8122 C C . ILE C 1 94 ? 8.512 73.611 8.805 1.00 34.29 109 ILE C C 1
ATOM 8123 O O . ILE C 1 94 ? 9.041 74.188 7.861 1.00 29.56 109 ILE C O 1
ATOM 8128 N N . ARG C 1 95 ? 8.756 73.917 10.078 1.00 34.65 110 ARG C N 1
ATOM 8129 C CA . ARG C 1 95 ? 9.581 75.068 10.462 1.00 30.66 110 ARG C CA 1
ATOM 8130 C C . ARG C 1 95 ? 10.908 74.692 11.134 1.00 31.88 110 ARG C C 1
ATOM 8131 O O . ARG C 1 95 ? 11.880 75.452 11.061 1.00 29.65 110 ARG C O 1
ATOM 8139 N N . SER C 1 96 ? 10.936 73.527 11.788 1.00 31.56 111 SER C N 1
ATOM 8140 C CA . SER C 1 96 ? 12.151 72.971 12.404 1.00 25.62 111 SER C CA 1
ATOM 8141 C C . SER C 1 96 ? 12.006 71.453 12.582 1.00 30.39 111 SER C C 1
ATOM 8142 O O . SER C 1 96 ? 11.721 70.752 11.605 1.00 35.03 111 SER C O 1
ATOM 8145 N N A TRP C 1 97 ? 12.174 70.969 13.817 0.50 33.11 112 TRP C N 1
ATOM 8146 N N B TRP C 1 97 ? 12.205 70.955 13.802 0.50 36.71 112 TRP C N 1
ATOM 8147 C CA A TRP C 1 97 ? 12.058 69.539 14.131 0.50 36.40 112 TRP C CA 1
ATOM 8148 C CA B TRP C 1 97 ? 12.108 69.517 14.074 0.50 42.22 112 TRP C CA 1
ATOM 8149 C C A TRP C 1 97 ? 10.634 69.040 13.977 0.50 36.40 112 TRP C C 1
ATOM 8150 C C B TRP C 1 97 ? 10.668 69.017 14.066 0.50 40.02 112 TRP C C 1
ATOM 8151 O O A TRP C 1 97 ? 9.674 69.801 14.113 0.50 31.97 112 TRP C O 1
ATOM 8152 O O B TRP C 1 97 ? 9.732 69.770 14.350 0.50 34.42 112 TRP C O 1
ATOM 8173 N N . ILE C 1 98 ? 10.509 67.741 13.727 1.00 39.28 113 ILE C N 1
ATOM 8174 C CA . ILE C 1 98 ? 9.221 67.081 13.766 1.00 38.17 113 ILE C CA 1
ATOM 8175 C C . ILE C 1 98 ? 9.277 66.080 14.921 1.00 43.90 113 ILE C C 1
ATOM 8176 O O . ILE C 1 98 ? 9.963 65.060 14.817 1.00 36.68 113 ILE C O 1
ATOM 8181 N N . PRO C 1 99 ? 8.599 66.395 16.043 1.00 47.71 114 PRO C N 1
ATOM 8182 C CA . PRO C 1 99 ? 8.563 65.477 17.184 1.00 51.85 114 PRO C CA 1
ATOM 8183 C C . PRO C 1 99 ? 7.439 64.428 17.093 1.00 48.13 114 PRO C C 1
ATOM 8184 O O . PRO C 1 99 ? 6.379 64.699 16.521 1.00 46.69 114 PRO C O 1
ATOM 8188 N N . SER C 1 100 ? 7.693 63.244 17.655 1.00 49.44 115 SER C N 1
ATOM 8189 C CA . SER C 1 100 ? 6.748 62.117 17.648 1.00 45.58 115 SER C CA 1
ATOM 8190 C C . SER C 1 100 ? 5.421 62.432 18.334 1.00 48.76 115 SER C C 1
ATOM 8191 O O . SER C 1 100 ? 5.380 63.191 19.305 1.00 49.93 115 SER C O 1
ATOM 8194 N N . GLY C 1 101 ? 4.339 61.864 17.802 1.00 47.67 116 GLY C N 1
ATOM 8195 C CA . GLY C 1 101 ? 3.003 61.998 18.391 1.00 51.03 116 GLY C CA 1
ATOM 8196 C C . GLY C 1 101 ? 2.356 63.367 18.263 1.00 56.66 116 GLY C C 1
ATOM 8197 O O . GLY C 1 101 ? 1.219 63.562 18.715 1.00 58.04 116 GLY C O 1
ATOM 8198 N N . LYS C 1 102 ? 3.083 64.311 17.659 1.00 54.38 117 LYS C N 1
ATOM 8199 C CA A LYS C 1 102 ? 2.579 65.663 17.432 0.50 53.62 117 LYS C CA 1
ATOM 8200 C CA B LYS C 1 102 ? 2.586 65.665 17.438 0.50 53.70 117 LYS C CA 1
ATOM 8201 C C . LYS C 1 102 ? 2.124 65.855 15.989 1.00 54.27 117 LYS C C 1
ATOM 8202 O O . LYS C 1 102 ? 2.476 65.064 15.111 1.00 53.52 117 LYS C O 1
ATOM 8213 N N . ASP C 1 103 ? 1.343 66.910 15.750 1.00 48.06 118 ASP C N 1
ATOM 8214 C CA . ASP C 1 103 ? 0.695 67.130 14.453 1.00 49.35 118 ASP C CA 1
ATOM 8215 C C . ASP C 1 103 ? 1.501 67.924 13.419 1.00 49.12 118 ASP C C 1
ATOM 8216 O O . ASP C 1 103 ? 0.926 68.620 12.575 1.00 50.56 118 ASP C O 1
ATOM 8221 N N . VAL C 1 104 ? 2.825 67.818 13.480 1.00 42.82 119 VAL C N 1
ATOM 8222 C CA . VAL C 1 104 ? 3.684 68.403 12.449 1.00 37.36 119 VAL C CA 1
ATOM 8223 C C . VAL C 1 104 ? 3.969 67.357 11.374 1.00 35.54 119 VAL C C 1
ATOM 8224 O O . VAL C 1 104 ? 4.378 66.235 11.680 1.00 31.93 119 VAL C O 1
ATOM 8228 N N . ALA C 1 105 ? 3.713 67.740 10.125 1.00 27.85 120 ALA C N 1
ATOM 8229 C CA . ALA C 1 105 ? 3.999 66.931 8.944 1.00 33.33 120 ALA C CA 1
ATOM 8230 C C . ALA C 1 105 ? 3.923 67.833 7.728 1.00 31.42 120 ALA C C 1
ATOM 8231 O O . ALA C 1 105 ? 3.421 68.957 7.812 1.00 33.52 120 ALA C O 1
ATOM 8233 N N . LEU C 1 106 ? 4.432 67.348 6.601 1.00 29.69 121 LEU C N 1
ATOM 8234 C CA . LEU C 1 106 ? 4.271 68.045 5.330 1.00 34.01 121 LEU C CA 1
ATOM 8235 C C . LEU C 1 106 ? 2.775 68.198 5.060 1.00 34.15 121 LEU C C 1
ATOM 8236 O O . LEU C 1 106 ? 2.002 67.260 5.288 1.00 31.08 121 LEU C O 1
ATOM 8241 N N . GLY C 1 107 ? 2.373 69.391 4.623 1.00 24.95 122 GLY C N 1
ATOM 8242 C CA . GLY C 1 107 ? 0.957 69.705 4.376 1.00 30.92 122 GLY C CA 1
ATOM 8243 C C . GLY C 1 107 ? 0.326 68.749 3.375 1.00 37.39 122 GLY C C 1
ATOM 8244 O O . GLY C 1 107 ? 0.967 68.376 2.390 1.00 32.68 122 GLY C O 1
ATOM 8245 N N . ARG C 1 108 ? -0.921 68.351 3.637 1.00 35.46 123 ARG C N 1
ATOM 8246 C CA . ARG C 1 108 ? -1.604 67.292 2.867 1.00 43.91 123 ARG C CA 1
ATOM 8247 C C . ARG C 1 108 ? -1.756 67.561 1.365 1.00 39.11 123 ARG C C 1
ATOM 8248 O O . ARG C 1 108 ? -1.772 66.622 0.567 1.00 43.41 123 ARG C O 1
ATOM 8256 N N . ASN C 1 109 ? -1.856 68.835 0.994 1.00 35.01 124 ASN C N 1
ATOM 8257 C CA . ASN C 1 109 ? -2.055 69.222 -0.408 1.00 38.56 124 ASN C CA 1
ATOM 8258 C C . ASN C 1 109 ? -0.762 69.606 -1.134 1.00 39.14 124 ASN C C 1
ATOM 8259 O O . ASN C 1 109 ? -0.802 70.137 -2.248 1.00 34.23 124 ASN C O 1
ATOM 8264 N N . GLU C 1 110 ? 0.377 69.344 -0.490 1.00 32.15 125 GLU C N 1
ATOM 8265 C CA . GLU C 1 110 ? 1.687 69.644 -1.073 1.00 37.52 125 GLU C CA 1
ATOM 8266 C C . GLU C 1 110 ? 2.064 68.603 -2.124 1.00 39.72 125 GLU C C 1
ATOM 8267 O O . GLU C 1 110 ? 1.860 67.396 -1.929 1.00 42.13 125 GLU C O 1
ATOM 8273 N N . LEU C 1 111 ? 2.608 69.079 -3.239 1.00 37.93 126 LEU C N 1
ATOM 8274 C CA . LEU C 1 111 ? 3.093 68.193 -4.293 1.00 38.32 126 LEU C CA 1
ATOM 8275 C C . LEU C 1 111 ? 4.611 68.205 -4.340 1.00 37.85 126 LEU C C 1
ATOM 8276 O O . LEU C 1 111 ? 5.233 69.267 -4.447 1.00 42.41 126 LEU C O 1
ATOM 8281 N N . THR C 1 112 ? 5.199 67.019 -4.246 1.00 41.08 127 THR C N 1
ATOM 8282 C CA . THR C 1 112 ? 6.646 66.862 -4.354 1.00 41.52 127 THR C CA 1
ATOM 8283 C C . THR C 1 112 ? 7.063 66.684 -5.818 1.00 47.16 127 THR C C 1
ATOM 8284 O O . THR C 1 112 ? 6.205 66.599 -6.709 1.00 48.36 127 THR C O 1
ATOM 8288 N N . ILE C 1 113 ? 8.378 66.626 -6.051 1.00 46.06 128 ILE C N 1
ATOM 8289 C CA . ILE C 1 113 ? 8.956 66.264 -7.357 1.00 41.26 128 ILE C CA 1
ATOM 8290 C C . ILE C 1 113 ? 8.478 64.868 -7.788 1.00 42.31 128 ILE C C 1
ATOM 8291 O O . ILE C 1 113 ? 8.205 64.645 -8.973 1.00 45.24 128 ILE C O 1
ATOM 8296 N N . ALA C 1 114 ? 8.356 63.949 -6.824 1.00 38.03 129 ALA C N 1
ATOM 8297 C CA . ALA C 1 114 ? 7.876 62.581 -7.087 1.00 37.43 129 ALA C CA 1
ATOM 8298 C C . ALA C 1 114 ? 6.418 62.523 -7.535 1.00 42.26 129 ALA C C 1
ATOM 8299 O O . ALA C 1 114 ? 6.088 61.726 -8.410 1.00 42.31 129 ALA C O 1
ATOM 8301 N N . ASN C 1 115 ? 5.563 63.345 -6.925 1.00 35.20 130 ASN C N 1
ATOM 8302 C CA . ASN C 1 115 ? 4.174 63.490 -7.353 1.00 40.87 130 ASN C CA 1
ATOM 8303 C C . ASN C 1 115 ? 4.092 63.866 -8.838 1.00 47.00 130 ASN C C 1
ATOM 8304 O O . ASN C 1 115 ? 3.420 63.181 -9.618 1.00 44.40 130 ASN C O 1
ATOM 8309 N N . LEU C 1 116 ? 4.808 64.927 -9.218 1.00 41.54 131 LEU C N 1
ATOM 8310 C CA . LEU C 1 116 ? 4.771 65.454 -10.589 1.00 48.31 131 LEU C CA 1
ATOM 8311 C C . LEU C 1 116 ? 5.386 64.500 -11.620 1.00 50.63 131 LEU C C 1
ATOM 8312 O O . LEU C 1 116 ? 4.899 64.412 -12.753 1.00 55.92 131 LEU C O 1
ATOM 8317 N N . LEU C 1 117 ? 6.437 63.785 -11.221 1.00 46.30 132 LEU C N 1
ATOM 8318 C CA . LEU C 1 117 ? 7.067 62.793 -12.091 1.00 49.33 132 LEU C CA 1
ATOM 8319 C C . LEU C 1 117 ? 6.243 61.506 -12.234 1.00 53.44 132 LEU C C 1
ATOM 8320 O O . LEU C 1 117 ? 6.194 60.929 -13.323 1.00 44.25 132 LEU C O 1
ATOM 8325 N N . LYS C 1 118 ? 5.594 61.071 -11.149 1.00 50.37 133 LYS C N 1
ATOM 8326 C CA . LYS C 1 118 ? 4.638 59.950 -11.189 1.00 50.38 133 LYS C CA 1
ATOM 8327 C C . LYS C 1 118 ? 3.535 60.210 -12.222 1.00 45.98 133 LYS C C 1
ATOM 8328 O O . LYS C 1 118 ? 3.149 59.305 -12.967 1.00 54.26 133 LYS C O 1
ATOM 8334 N N . ALA C 1 119 ? 3.057 61.455 -12.260 1.00 46.06 134 ALA C N 1
ATOM 8335 C CA . ALA C 1 119 ? 2.048 61.911 -13.219 1.00 49.44 134 ALA C CA 1
ATOM 8336 C C . ALA C 1 119 ? 2.588 62.014 -14.650 1.00 51.94 134 ALA C C 1
ATOM 8337 O O . ALA C 1 119 ? 1.810 62.010 -15.611 1.00 57.13 134 ALA C O 1
ATOM 8339 N N . GLN C 1 120 ? 3.911 62.112 -14.788 1.00 47.37 135 GLN C N 1
ATOM 8340 C CA . GLN C 1 120 ? 4.563 62.109 -16.106 1.00 48.58 135 GLN C CA 1
ATOM 8341 C C . GLN C 1 120 ? 4.832 60.702 -16.643 1.00 47.40 135 GLN C C 1
ATOM 8342 O O . GLN C 1 120 ? 5.292 60.551 -17.772 1.00 49.48 135 GLN C O 1
ATOM 8348 N N . GLY C 1 121 ? 4.567 59.686 -15.825 1.00 49.60 136 GLY C N 1
ATOM 8349 C CA . GLY C 1 121 ? 4.751 58.289 -16.217 1.00 49.52 136 GLY C CA 1
ATOM 8350 C C . GLY C 1 121 ? 6.046 57.652 -15.741 1.00 53.29 136 GLY C C 1
ATOM 8351 O O . GLY C 1 121 ? 6.561 56.733 -16.382 1.00 58.24 136 GLY C O 1
ATOM 8352 N N . TYR C 1 122 ? 6.565 58.127 -14.608 1.00 52.53 137 TYR C N 1
ATOM 8353 C CA . TYR C 1 122 ? 7.833 57.633 -14.061 1.00 43.07 137 TYR C CA 1
ATOM 8354 C C . TYR C 1 122 ? 7.649 56.521 -13.029 1.00 33.74 137 TYR C C 1
ATOM 8355 O O . TYR C 1 122 ? 6.630 56.472 -12.335 1.00 41.07 137 TYR C O 1
ATOM 8364 N N . ASP C 1 123 ? 8.626 55.619 -12.956 1.00 39.60 138 ASP C N 1
ATOM 8365 C CA . ASP C 1 123 ? 8.715 54.668 -11.854 1.00 48.41 138 ASP C CA 1
ATOM 8366 C C . ASP C 1 123 ? 9.444 55.403 -10.734 1.00 51.33 138 ASP C C 1
ATOM 8367 O O . ASP C 1 123 ? 10.636 55.684 -10.846 1.00 53.16 138 ASP C O 1
ATOM 8372 N N . THR C 1 124 ? 8.730 55.730 -9.664 1.00 49.31 139 THR C N 1
ATOM 8373 C CA . THR C 1 124 ? 9.323 56.513 -8.577 1.00 44.59 139 THR C CA 1
ATOM 8374 C C . THR C 1 124 ? 9.676 55.631 -7.388 1.00 36.66 139 THR C C 1
ATOM 8375 O O . THR C 1 124 ? 8.850 54.842 -6.929 1.00 37.97 139 THR C O 1
ATOM 8379 N N . ALA C 1 125 ? 10.913 55.756 -6.906 1.00 33.69 140 ALA C N 1
ATOM 8380 C CA . ALA C 1 125 ? 11.343 55.074 -5.693 1.00 25.67 140 ALA C CA 1
ATOM 8381 C C . ALA C 1 125 ? 12.113 56.022 -4.773 1.00 37.11 140 ALA C C 1
ATOM 8382 O O . ALA C 1 125 ? 12.632 57.058 -5.216 1.00 30.41 140 ALA C O 1
ATOM 8384 N N . MET C 1 126 ? 12.177 55.646 -3.499 1.00 30.60 141 MET C N 1
ATOM 8385 C CA . MET C 1 126 ? 12.826 56.434 -2.465 1.00 37.46 141 MET C CA 1
ATOM 8386 C C . MET C 1 126 ? 13.457 55.488 -1.453 1.00 37.21 141 MET C C 1
ATOM 8387 O O . MET C 1 126 ? 12.825 54.528 -1.006 1.00 35.15 141 MET C O 1
ATOM 8392 N N . MET C 1 127 ? 14.712 55.753 -1.096 1.00 31.31 142 MET C N 1
ATOM 8393 C CA . MET C 1 127 ? 15.430 54.927 -0.137 1.00 31.50 142 MET C CA 1
ATOM 8394 C C . MET C 1 127 ? 16.144 55.824 0.870 1.00 35.92 142 MET C C 1
ATOM 8395 O O . MET C 1 127 ? 16.789 56.809 0.488 1.00 28.52 142 MET C O 1
ATOM 8400 N N . GLY C 1 128 ? 15.999 55.491 2.152 1.00 31.43 143 GLY C N 1
ATOM 8401 C CA . GLY C 1 128 ? 16.711 56.190 3.238 1.00 21.11 143 GLY C CA 1
ATOM 8402 C C . GLY C 1 128 ? 15.830 57.071 4.107 1.00 25.55 143 GLY C C 1
ATOM 8403 O O . GLY C 1 128 ? 14.660 56.774 4.348 1.00 30.41 143 GLY C O 1
ATOM 8404 N N . LYS C 1 129 ? 16.421 58.169 4.576 1.00 26.78 144 LYS C N 1
ATOM 8405 C CA . LYS C 1 129 ? 15.771 59.108 5.482 1.00 28.72 144 LYS C CA 1
ATOM 8406 C C . LYS C 1 129 ? 14.655 59.895 4.795 1.00 26.47 144 LYS C C 1
ATOM 8407 O O . LYS C 1 129 ? 14.868 60.520 3.753 1.00 32.51 144 LYS C O 1
ATOM 8413 N N . LEU C 1 130 ? 13.470 59.872 5.399 1.00 25.38 145 LEU C N 1
ATOM 8414 C CA . LEU C 1 130 ? 12.347 60.676 4.924 1.00 27.79 145 LEU C CA 1
ATOM 8415 C C . LEU C 1 130 ? 12.209 61.956 5.754 1.00 22.27 145 LEU C C 1
ATOM 8416 O O . LEU C 1 130 ? 12.399 63.070 5.228 1.00 24.79 145 LEU C O 1
ATOM 8421 N N . HIS C 1 131 ? 11.879 61.779 7.037 1.00 27.09 146 HIS C N 1
ATOM 8422 C CA . HIS C 1 131 ? 11.858 62.865 8.034 1.00 29.54 146 HIS C CA 1
ATOM 8423 C C . HIS C 1 131 ? 10.976 64.050 7.600 1.00 27.50 146 HIS C C 1
ATOM 8424 O O . HIS C 1 131 ? 11.400 65.214 7.655 1.00 27.49 146 HIS C O 1
ATOM 8431 N N . LEU C 1 132 ? 9.749 63.738 7.163 1.00 28.27 147 LEU C N 1
ATOM 8432 C CA . LEU C 1 132 ? 8.764 64.749 6.728 1.00 28.28 147 LEU C CA 1
ATOM 8433 C C . LEU C 1 132 ? 7.392 64.587 7.393 1.00 28.59 147 LEU C C 1
ATOM 8434 O O . LEU C 1 132 ? 6.445 65.310 7.079 1.00 27.03 147 LEU C O 1
ATOM 8439 N N . ASN C 1 133 ? 7.295 63.615 8.294 1.00 27.84 148 ASN C N 1
ATOM 8440 C CA . ASN C 1 133 ? 6.111 63.428 9.123 1.00 35.35 148 ASN C CA 1
ATOM 8441 C C . ASN C 1 133 ? 6.529 62.967 10.515 1.00 33.42 148 ASN C C 1
ATOM 8442 O O . ASN C 1 133 ? 7.722 62.824 10.778 1.00 35.34 148 ASN C O 1
ATOM 8447 N N . ALA C 1 134 ? 5.554 62.699 11.381 1.00 32.15 149 ALA C N 1
ATOM 8448 C CA . ALA C 1 134 ? 5.819 62.329 12.778 1.00 34.32 149 ALA C CA 1
ATOM 8449 C C . ALA C 1 134 ? 5.964 60.821 12.995 1.00 40.03 149 ALA C C 1
ATOM 8450 O O . ALA C 1 134 ? 5.920 60.351 14.132 1.00 36.09 149 ALA C O 1
ATOM 8452 N N . GLY C 1 135 ? 6.137 60.068 11.908 1.00 40.00 150 GLY C N 1
ATOM 8453 C CA . GLY C 1 135 ? 6.318 58.621 11.990 1.00 38.51 150 GLY C CA 1
ATOM 8454 C C . GLY C 1 135 ? 5.518 57.857 10.956 1.00 38.42 150 GLY C C 1
ATOM 8455 O O . GLY C 1 135 ? 4.470 58.323 10.497 1.00 38.64 150 GLY C O 1
ATOM 8456 N N . GLY C 1 136 ? 6.010 56.672 10.603 1.00 40.65 151 GLY C N 1
ATOM 8457 C CA . GLY C 1 136 ? 5.372 55.818 9.591 1.00 41.19 151 GLY C CA 1
ATOM 8458 C C . GLY C 1 136 ? 4.027 55.238 9.984 1.00 47.97 151 GLY C C 1
ATOM 8459 O O . GLY C 1 136 ? 3.215 54.889 9.121 1.00 44.82 151 GLY C O 1
ATOM 8460 N N . ASP C 1 137 ? 3.784 55.157 11.289 1.00 46.52 152 ASP C N 1
ATOM 8461 C CA . ASP C 1 137 ? 2.536 54.628 11.824 1.00 50.14 152 ASP C CA 1
ATOM 8462 C C . ASP C 1 137 ? 1.382 55.629 11.743 1.00 48.80 152 ASP C C 1
ATOM 8463 O O . ASP C 1 137 ? 0.227 55.273 11.983 1.00 52.51 152 ASP C O 1
ATOM 8468 N N . ARG C 1 138 ? 1.699 56.873 11.390 1.00 45.05 153 ARG C N 1
ATOM 8469 C CA . ARG C 1 138 ? 0.716 57.950 11.382 1.00 42.93 153 ARG C CA 1
ATOM 8470 C C . ARG C 1 138 ? -0.120 57.977 10.106 1.00 45.75 153 ARG C C 1
ATOM 8471 O O . ARG C 1 138 ? 0.293 58.531 9.082 1.00 51.04 153 ARG C O 1
ATOM 8479 N N . THR C 1 139 ? -1.310 57.382 10.189 1.00 46.80 154 THR C N 1
ATOM 8480 C CA . THR C 1 139 ? -2.237 57.295 9.053 1.00 51.84 154 THR C CA 1
ATOM 8481 C C . THR C 1 139 ? -2.980 58.613 8.808 1.00 45.31 154 THR C C 1
ATOM 8482 O O . THR C 1 139 ? -3.619 58.794 7.772 1.00 51.43 154 THR C O 1
ATOM 8486 N N . ASP C 1 140 ? -2.878 59.534 9.762 1.00 47.26 155 ASP C N 1
ATOM 8487 C CA . ASP C 1 140 ? -3.458 60.866 9.628 1.00 44.32 155 ASP C CA 1
ATOM 8488 C C . ASP C 1 140 ? -2.474 61.876 9.013 1.00 44.12 155 ASP C C 1
ATOM 8489 O O . ASP C 1 140 ? -2.737 63.081 8.974 1.00 45.49 155 ASP C O 1
ATOM 8494 N N . GLN C 1 141 ? -1.339 61.371 8.536 1.00 38.30 156 GLN C N 1
ATOM 8495 C CA . GLN C 1 141 ? -0.297 62.195 7.929 1.00 37.99 156 GLN C CA 1
ATOM 8496 C C . GLN C 1 141 ? 0.195 61.550 6.628 1.00 40.86 156 GLN C C 1
ATOM 8497 O O . GLN C 1 141 ? 0.176 60.316 6.521 1.00 33.98 156 GLN C O 1
ATOM 8503 N N . PRO C 1 142 ? 0.620 62.374 5.636 1.00 36.06 157 PRO C N 1
ATOM 8504 C CA . PRO C 1 142 ? 1.161 61.828 4.386 1.00 35.48 157 PRO C CA 1
ATOM 8505 C C . PRO C 1 142 ? 2.408 60.963 4.596 1.00 38.10 157 PRO C C 1
ATOM 8506 O O . PRO C 1 142 ? 3.250 61.265 5.450 1.00 32.99 157 PRO C O 1
ATOM 8510 N N . GLN C 1 143 ? 2.487 59.875 3.835 1.00 30.78 158 GLN C N 1
ATOM 8511 C CA . GLN C 1 143 ? 3.605 58.955 3.896 1.00 35.06 158 GLN C CA 1
ATOM 8512 C C . GLN C 1 143 ? 4.313 58.990 2.547 1.00 27.89 158 GLN C C 1
ATOM 8513 O O . GLN C 1 143 ? 3.934 59.778 1.675 1.00 33.80 158 GLN C O 1
ATOM 8519 N N . ALA C 1 144 ? 5.341 58.158 2.390 1.00 28.62 159 ALA C N 1
ATOM 8520 C CA . ALA C 1 144 ? 6.138 58.123 1.161 1.00 33.21 159 ALA C CA 1
ATOM 8521 C C . ALA C 1 144 ? 5.271 57.947 -0.084 1.00 33.67 159 ALA C C 1
ATOM 8522 O O . ALA C 1 144 ? 5.451 58.675 -1.071 1.00 31.88 159 ALA C O 1
ATOM 8524 N N . GLN C 1 145 ? 4.312 57.016 -0.006 1.00 30.94 160 GLN C N 1
ATOM 8525 C CA . GLN C 1 145 ? 3.391 56.733 -1.115 1.00 35.49 160 GLN C CA 1
ATOM 8526 C C . GLN C 1 145 ? 2.499 57.924 -1.461 1.00 34.33 160 GLN C C 1
ATOM 8527 O O . GLN C 1 145 ? 2.242 58.192 -2.641 1.00 45.28 160 GLN C O 1
ATOM 8533 N N . ASP C 1 146 ? 2.050 58.650 -0.434 1.00 35.20 161 ASP C N 1
ATOM 8534 C CA . ASP C 1 146 ? 1.249 59.862 -0.613 1.00 36.23 161 ASP C CA 1
ATOM 8535 C C . ASP C 1 146 ? 2.062 60.965 -1.283 1.00 34.96 161 ASP C C 1
ATOM 8536 O O . ASP C 1 146 ? 1.522 61.767 -2.045 1.00 32.96 161 ASP C O 1
ATOM 8541 N N . MET C 1 147 ? 3.361 60.977 -0.986 1.00 36.71 162 MET C N 1
ATOM 8542 C CA . MET C 1 147 ? 4.337 61.910 -1.549 1.00 39.64 162 MET C CA 1
ATOM 8543 C C . MET C 1 147 ? 4.811 61.515 -2.961 1.00 42.20 162 MET C C 1
ATOM 8544 O O . MET C 1 147 ? 5.722 62.141 -3.506 1.00 39.54 162 MET C O 1
ATOM 8549 N N . GLY C 1 148 ? 4.205 60.473 -3.535 1.00 41.02 163 GLY C N 1
ATOM 8550 C CA . GLY C 1 148 ? 4.417 60.121 -4.938 1.00 42.73 163 GLY C CA 1
ATOM 8551 C C . GLY C 1 148 ? 5.480 59.081 -5.234 1.00 42.28 163 GLY C C 1
ATOM 8552 O O . GLY C 1 148 ? 5.833 58.871 -6.395 1.00 39.71 163 GLY C O 1
ATOM 8553 N N . PHE C 1 149 ? 5.991 58.437 -4.189 1.00 33.27 164 PHE C N 1
ATOM 8554 C CA . PHE C 1 149 ? 6.957 57.359 -4.338 1.00 37.92 164 PHE C CA 1
ATOM 8555 C C . PHE C 1 149 ? 6.228 56.021 -4.308 1.00 39.47 164 PHE C C 1
ATOM 8556 O O . PHE C 1 149 ? 5.752 55.598 -3.258 1.00 37.46 164 PHE C O 1
ATOM 8564 N N . ASP C 1 150 ? 6.157 55.359 -5.462 1.00 38.91 165 ASP C N 1
ATOM 8565 C CA . ASP C 1 150 ? 5.460 54.075 -5.588 1.00 37.91 165 ASP C CA 1
ATOM 8566 C C . ASP C 1 150 ? 6.212 52.916 -4.942 1.00 36.42 165 ASP C C 1
ATOM 8567 O O . ASP C 1 150 ? 5.616 51.873 -4.661 1.00 39.85 165 ASP C O 1
ATOM 8572 N N . TYR C 1 151 ? 7.515 53.108 -4.719 1.00 32.44 166 TYR C N 1
ATOM 8573 C CA . TYR C 1 151 ? 8.344 52.194 -3.941 1.00 30.61 166 TYR C CA 1
ATOM 8574 C C . TYR C 1 151 ? 9.067 52.996 -2.863 1.00 33.22 166 TYR C C 1
ATOM 8575 O O . TYR C 1 151 ? 9.495 54.132 -3.113 1.00 32.15 166 TYR C O 1
ATOM 8584 N N . SER C 1 152 ? 9.204 52.405 -1.677 1.00 29.73 167 SER C N 1
ATOM 8585 C CA . SER C 1 152 ? 9.987 53.035 -0.610 1.00 34.19 167 SER C CA 1
ATOM 8586 C C . SER C 1 152 ? 10.616 52.072 0.392 1.00 35.67 167 SER C C 1
ATOM 8587 O O . SER C 1 152 ? 10.008 51.070 0.789 1.00 32.29 167 SER C O 1
ATOM 8590 N N . LEU C 1 153 ? 11.862 52.365 0.768 1.00 27.01 168 LEU C N 1
ATOM 8591 C CA . LEU C 1 153 ? 12.450 51.833 1.992 1.00 24.44 168 LEU C CA 1
ATOM 8592 C C . LEU C 1 153 ? 12.794 53.073 2.809 1.00 31.59 168 LEU C C 1
ATOM 8593 O O . LEU C 1 153 ? 13.736 53.796 2.478 1.00 29.61 168 LEU C O 1
ATOM 8598 N N . ALA C 1 154 ? 12.021 53.309 3.863 1.00 26.98 169 ALA C N 1
ATOM 8599 C CA . ALA C 1 154 ? 12.025 54.599 4.546 1.00 25.60 169 ALA C CA 1
ATOM 8600 C C . ALA C 1 154 ? 12.393 54.510 6.017 1.00 31.27 169 ALA C C 1
ATOM 8601 O O . ALA C 1 154 ? 11.905 53.632 6.741 1.00 27.07 169 ALA C O 1
ATOM 8603 N N . ASN C 1 155 ? 13.287 55.404 6.440 1.00 25.69 170 ASN C N 1
ATOM 8604 C CA . ASN C 1 155 ? 13.404 55.761 7.846 1.00 29.70 170 ASN C CA 1
ATOM 8605 C C . ASN C 1 155 ? 12.611 57.053 8.009 1.00 27.78 170 ASN C C 1
ATOM 8606 O O . ASN C 1 155 ? 12.946 58.086 7.419 1.00 27.47 170 ASN C O 1
ATOM 8611 N N . THR C 1 156 ? 11.532 56.983 8.779 1.00 21.36 171 THR C N 1
ATOM 8612 C CA . THR C 1 156 ? 10.680 58.151 8.954 1.00 29.21 171 THR C CA 1
ATOM 8613 C C . THR C 1 156 ? 11.283 59.146 9.967 1.00 32.13 171 THR C C 1
ATOM 8614 O O . THR C 1 156 ? 10.910 60.324 9.975 1.00 36.01 171 THR C O 1
ATOM 8618 N N . ALA C 1 157 ? 12.228 58.671 10.783 1.00 29.23 172 ALA C N 1
ATOM 8619 C CA . ALA C 1 157 ? 12.879 59.490 11.816 1.00 27.97 172 ALA C CA 1
ATOM 8620 C C . ALA C 1 157 ? 14.106 60.259 11.305 1.00 29.81 172 ALA C C 1
ATOM 8621 O O . ALA C 1 157 ? 14.637 59.958 10.238 1.00 30.15 172 ALA C O 1
ATOM 8623 N N . GLY C 1 158 ? 14.564 61.238 12.086 1.00 31.76 173 GLY C N 1
ATOM 8624 C CA . GLY C 1 158 ? 15.693 62.096 11.691 1.00 31.41 173 GLY C CA 1
ATOM 8625 C C . GLY C 1 158 ? 17.084 61.508 11.855 1.00 29.22 173 GLY C C 1
ATOM 8626 O O . GLY C 1 158 ? 18.078 62.161 11.541 1.00 26.43 173 GLY C O 1
ATOM 8627 N N . PHE C 1 159 ? 17.158 60.268 12.338 1.00 27.16 174 PHE C N 1
ATOM 8628 C CA . PHE C 1 159 ? 18.420 59.620 12.682 1.00 21.79 174 PHE C CA 1
ATOM 8629 C C . PHE C 1 159 ? 18.213 58.105 12.705 1.00 25.88 174 PHE C C 1
ATOM 8630 O O . PHE C 1 159 ? 17.084 57.645 12.894 1.00 27.20 174 PHE C O 1
ATOM 8638 N N . VAL C 1 160 ? 19.293 57.348 12.505 1.00 24.11 175 VAL C N 1
ATOM 8639 C CA . VAL C 1 160 ? 19.239 55.885 12.583 1.00 28.13 175 VAL C CA 1
ATOM 8640 C C . VAL C 1 160 ? 19.145 55.426 14.041 1.00 28.66 175 VAL C C 1
ATOM 8641 O O . VAL C 1 160 ? 19.859 55.944 14.907 1.00 27.56 175 VAL C O 1
ATOM 8645 N N . THR C 1 161 ? 18.251 54.465 14.289 1.00 24.25 176 THR C N 1
ATOM 8646 C CA . THR C 1 161 ? 18.151 53.736 15.554 1.00 23.32 176 THR C CA 1
ATOM 8647 C C . THR C 1 161 ? 18.539 52.259 15.356 1.00 28.02 176 THR C C 1
ATOM 8648 O O . THR C 1 161 ? 18.084 51.624 14.405 1.00 29.48 176 THR C O 1
ATOM 8652 N N . ASP C 1 162 ? 19.387 51.735 16.241 1.00 24.21 177 ASP C N 1
ATOM 8653 C CA . ASP C 1 162 ? 19.584 50.291 16.375 1.00 29.85 177 ASP C CA 1
ATOM 8654 C C . ASP C 1 162 ? 18.996 49.855 17.718 1.00 27.35 177 ASP C C 1
ATOM 8655 O O . ASP C 1 162 ? 19.632 49.989 18.773 1.00 26.03 177 ASP C O 1
ATOM 8660 N N . ALA C 1 163 ? 17.789 49.306 17.655 1.00 29.80 178 ALA C N 1
ATOM 8661 C CA . ALA C 1 163 ? 17.025 48.932 18.847 1.00 25.89 178 ALA C CA 1
ATOM 8662 C C . ALA C 1 163 ? 17.749 47.961 19.770 1.00 25.00 178 ALA C C 1
ATOM 8663 O O . ALA C 1 163 ? 17.544 48.007 20.987 1.00 34.63 178 ALA C O 1
ATOM 8665 N N . THR C 1 164 ? 18.601 47.097 19.209 1.00 23.87 179 THR C N 1
ATOM 8666 C CA . THR C 1 164 ? 19.361 46.144 20.025 1.00 28.74 179 THR C CA 1
ATOM 8667 C C . THR C 1 164 ? 20.374 46.839 20.924 1.00 30.73 179 THR C C 1
ATOM 8668 O O . THR C 1 164 ? 20.671 46.354 22.017 1.00 35.22 179 THR C O 1
ATOM 8672 N N . LEU C 1 165 ? 20.886 47.977 20.454 1.00 26.68 180 LEU C N 1
ATOM 8673 C CA . LEU C 1 165 ? 21.778 48.814 21.259 1.00 32.67 180 LEU C CA 1
ATOM 8674 C C . LEU C 1 165 ? 20.969 49.707 22.204 1.00 25.65 180 LEU C C 1
ATOM 8675 O O . LEU C 1 165 ? 21.252 49.755 23.401 1.00 25.46 180 LEU C O 1
ATOM 8680 N N . ASP C 1 166 ? 19.948 50.388 21.676 1.00 26.40 181 ASP C N 1
ATOM 8681 C CA . ASP C 1 166 ? 19.063 51.221 22.508 1.00 28.04 181 ASP C CA 1
ATOM 8682 C C . ASP C 1 166 ? 18.460 50.497 23.709 1.00 33.74 181 ASP C C 1
ATOM 8683 O O . ASP C 1 166 ? 18.334 51.082 24.784 1.00 32.83 181 ASP C O 1
ATOM 8688 N N . ASN C 1 167 ? 18.092 49.229 23.512 1.00 29.10 182 ASN C N 1
ATOM 8689 C CA . ASN C 1 167 ? 17.451 48.435 24.558 1.00 28.64 182 ASN C CA 1
ATOM 8690 C C . ASN C 1 167 ? 18.367 47.507 25.367 1.00 35.46 182 ASN C C 1
ATOM 8691 O O . ASN C 1 167 ? 17.894 46.827 26.283 1.00 38.36 182 ASN C O 1
ATOM 8696 N N . ALA C 1 168 ? 19.661 47.484 25.042 1.00 31.91 183 ALA C N 1
ATOM 8697 C CA . ALA C 1 168 ? 20.640 46.756 25.855 1.00 30.64 183 ALA C CA 1
ATOM 8698 C C . ALA C 1 168 ? 20.732 47.419 27.225 1.00 36.49 183 ALA C C 1
ATOM 8699 O O . ALA C 1 168 ? 20.768 48.647 27.324 1.00 34.44 183 ALA C O 1
ATOM 8701 N N . LYS C 1 169 ? 20.748 46.596 28.270 1.00 37.28 184 LYS C N 1
ATOM 8702 C CA . LYS C 1 169 ? 20.616 47.074 29.650 1.00 35.59 184 LYS C CA 1
ATOM 8703 C C . LYS C 1 169 ? 21.960 47.356 30.323 1.00 30.59 184 LYS C C 1
ATOM 8704 O O . LYS C 1 169 ? 22.018 48.115 31.295 1.00 35.30 184 LYS C O 1
ATOM 8710 N N . GLU C 1 170 ? 23.027 46.735 29.818 1.00 29.34 185 GLU C N 1
ATOM 8711 C CA . GLU C 1 170 ? 24.363 46.898 30.403 1.00 31.31 185 GLU C CA 1
ATOM 8712 C C . GLU C 1 170 ? 25.004 48.229 29.981 1.00 28.90 185 GLU C C 1
ATOM 8713 O O . GLU C 1 170 ? 24.609 48.825 28.974 1.00 29.42 185 GLU C O 1
ATOM 8719 N N . ARG C 1 171 ? 25.977 48.687 30.768 1.00 36.46 186 ARG C N 1
ATOM 8720 C CA . ARG C 1 171 ? 26.693 49.939 30.503 1.00 38.65 186 ARG C CA 1
ATOM 8721 C C . ARG C 1 171 ? 28.183 49.732 30.812 1.00 34.95 186 ARG C C 1
ATOM 8722 O O . ARG C 1 171 ? 28.513 49.187 31.873 1.00 36.56 186 ARG C O 1
ATOM 8730 N N . PRO C 1 172 ? 29.087 50.118 29.880 1.00 33.08 187 PRO C N 1
ATOM 8731 C CA . PRO C 1 172 ? 28.881 50.652 28.527 1.00 33.63 187 PRO C CA 1
ATOM 8732 C C . PRO C 1 172 ? 28.374 49.594 27.553 1.00 32.46 187 PRO C C 1
ATOM 8733 O O . PRO C 1 172 ? 28.357 48.410 27.892 1.00 40.65 187 PRO C O 1
ATOM 8737 N N . ARG C 1 173 ? 27.950 50.033 26.369 1.00 27.09 188 ARG C N 1
ATOM 8738 C CA . ARG C 1 173 ? 27.531 49.147 25.282 1.00 28.53 188 ARG C CA 1
ATOM 8739 C C . ARG C 1 173 ? 28.520 49.198 24.132 1.00 35.16 188 ARG C C 1
ATOM 8740 O O . ARG C 1 173 ? 28.957 50.284 23.720 1.00 29.49 188 ARG C O 1
ATOM 8748 N N . TYR C 1 174 ? 28.853 48.020 23.605 1.00 30.24 189 TYR C N 1
ATOM 8749 C CA . TYR C 1 174 ? 29.792 47.894 22.492 1.00 35.55 189 TYR C CA 1
ATOM 8750 C C . TYR C 1 174 ? 29.120 47.211 21.305 1.00 36.07 189 TYR C C 1
ATOM 8751 O O . TYR C 1 174 ? 28.592 46.109 21.437 1.00 34.60 189 TYR C O 1
ATOM 8760 N N . GLY C 1 175 ? 29.132 47.888 20.160 1.00 30.64 190 GLY C N 1
ATOM 8761 C CA . GLY C 1 175 ? 28.565 47.367 18.925 1.00 27.58 190 GLY C CA 1
ATOM 8762 C C . GLY C 1 175 ? 28.363 48.462 17.906 1.00 36.27 190 GLY C C 1
ATOM 8763 O O . GLY C 1 175 ? 28.116 49.615 18.269 1.00 35.24 190 GLY C O 1
ATOM 8764 N N . MET C 1 176 ? 28.489 48.107 16.629 1.00 28.72 191 MET C N 1
ATOM 8765 C CA . MET C 1 176 ? 28.223 49.041 15.550 1.00 32.37 191 MET C CA 1
ATOM 8766 C C . MET C 1 176 ? 26.725 49.102 15.241 1.00 37.21 191 MET C C 1
ATOM 8767 O O . MET C 1 176 ? 25.969 48.167 15.547 1.00 31.47 191 MET C O 1
ATOM 8772 N N . VAL C 1 177 ? 26.298 50.216 14.653 1.00 27.07 192 VAL C N 1
ATOM 8773 C CA . VAL C 1 177 ? 24.870 50.475 14.445 1.00 31.22 192 VAL C CA 1
ATOM 8774 C C . VAL C 1 177 ? 24.335 49.875 13.133 1.00 24.87 192 VAL C C 1
ATOM 8775 O O . VAL C 1 177 ? 24.826 50.191 12.047 1.00 33.52 192 VAL C O 1
ATOM 8779 N N . TYR C 1 178 ? 23.325 49.010 13.263 1.00 28.91 193 TYR C N 1
ATOM 8780 C CA . TYR C 1 178 ? 22.616 48.414 12.124 1.00 28.82 193 TYR C CA 1
ATOM 8781 C C . TYR C 1 178 ? 21.153 48.846 12.213 1.00 24.33 193 TYR C C 1
ATOM 8782 O O . TYR C 1 178 ? 20.503 48.589 13.223 1.00 27.86 193 TYR C O 1
ATOM 8791 N N . PRO C 1 179 ? 20.640 49.538 11.176 1.00 25.45 194 PRO C N 1
ATOM 8792 C CA . PRO C 1 179 ? 19.314 50.163 11.243 1.00 28.86 194 PRO C CA 1
ATOM 8793 C C . PRO C 1 179 ? 18.151 49.198 11.502 1.00 35.74 194 PRO C C 1
ATOM 8794 O O . PRO C 1 179 ? 17.983 48.215 10.767 1.00 29.49 194 PRO C O 1
ATOM 8798 N N . THR C 1 180 ? 17.398 49.480 12.568 1.00 30.33 195 THR C N 1
ATOM 8799 C CA . THR C 1 180 ? 16.113 48.832 12.858 1.00 32.15 195 THR C CA 1
ATOM 8800 C C . THR C 1 180 ? 14.972 49.819 12.598 1.00 37.73 195 THR C C 1
ATOM 8801 O O . THR C 1 180 ? 15.187 51.038 12.557 1.00 30.17 195 THR C O 1
ATOM 8805 N N . GLY C 1 181 ? 13.760 49.293 12.428 1.00 30.24 196 GLY C N 1
ATOM 8806 C CA . GLY C 1 181 ? 12.564 50.127 12.357 1.00 28.48 196 GLY C CA 1
ATOM 8807 C C . GLY C 1 181 ? 12.212 50.738 11.019 1.00 31.06 196 GLY C C 1
ATOM 8808 O O . GLY C 1 181 ? 11.251 51.506 10.916 1.00 33.28 196 GLY C O 1
ATOM 8809 N N . TRP C 1 182 ? 12.980 50.412 9.984 1.00 30.64 197 TRP C N 1
ATOM 8810 C CA . TRP C 1 182 ? 12.721 50.984 8.667 1.00 26.02 197 TRP C CA 1
ATOM 8811 C C . TRP C 1 182 ? 11.489 50.296 8.044 1.00 29.99 197 TRP C C 1
ATOM 8812 O O . TRP C 1 182 ? 11.111 49.187 8.449 1.00 32.17 197 TRP C O 1
ATOM 8823 N N . LEU C 1 183 ? 10.856 50.975 7.097 1.00 21.27 198 LEU C N 1
ATOM 8824 C CA . LEU C 1 183 ? 9.614 50.475 6.497 1.00 26.83 198 LEU C CA 1
ATOM 8825 C C . LEU C 1 183 ? 9.764 50.240 5.004 1.00 29.67 198 LEU C C 1
ATOM 8826 O O . LEU C 1 183 ? 10.045 51.175 4.258 1.00 25.28 198 LEU C O 1
ATOM 8831 N N . ARG C 1 184 ? 9.573 48.998 4.561 1.00 29.72 199 ARG C N 1
ATOM 8832 C CA . ARG C 1 184 ? 9.556 48.728 3.128 1.00 24.73 199 ARG C CA 1
ATOM 8833 C C . ARG C 1 184 ? 8.115 48.711 2.650 1.00 26.91 199 ARG C C 1
ATOM 8834 O O . ARG C 1 184 ? 7.347 47.832 3.028 1.00 30.86 199 ARG C O 1
ATOM 8842 N N . ASN C 1 185 ? 7.772 49.688 1.819 1.00 26.13 200 ASN C N 1
ATOM 8843 C CA . ASN C 1 185 ? 6.406 49.893 1.352 1.00 35.05 200 ASN C CA 1
ATOM 8844 C C . ASN C 1 185 ? 5.414 49.801 2.512 1.00 34.67 200 ASN C C 1
ATOM 8845 O O . ASN C 1 185 ? 4.503 48.978 2.495 1.00 30.62 200 ASN C O 1
ATOM 8850 N N . GLY C 1 186 ? 5.639 50.618 3.543 1.00 30.35 201 GLY C N 1
ATOM 8851 C CA . GLY C 1 186 ? 4.779 50.643 4.732 1.00 24.34 201 GLY C CA 1
ATOM 8852 C C . GLY C 1 186 ? 4.973 49.506 5.726 1.00 25.54 201 GLY C C 1
ATOM 8853 O O . GLY C 1 186 ? 4.399 49.537 6.814 1.00 31.11 201 GLY C O 1
ATOM 8854 N N . GLN C 1 187 ? 5.768 48.500 5.363 1.00 30.56 202 GLN C N 1
ATOM 8855 C CA . GLN C 1 187 ? 5.900 47.288 6.182 1.00 34.47 202 GLN C CA 1
ATOM 8856 C C . GLN C 1 187 ? 7.233 47.224 6.924 1.00 32.69 202 GLN C C 1
ATOM 8857 O O . GLN C 1 187 ? 8.294 47.334 6.297 1.00 31.91 202 GLN C O 1
ATOM 8863 N N . PRO C 1 188 ? 7.182 47.043 8.257 1.00 30.55 203 PRO C N 1
ATOM 8864 C CA . PRO C 1 188 ? 8.368 46.847 9.098 1.00 37.40 203 PRO C CA 1
ATOM 8865 C C . PRO C 1 188 ? 9.323 45.775 8.581 1.00 40.80 203 PRO C C 1
ATOM 8866 O O . PRO C 1 188 ? 8.902 44.669 8.229 1.00 36.59 203 PRO C O 1
ATOM 8870 N N . THR C 1 189 ? 10.599 46.142 8.532 1.00 36.66 204 THR C N 1
ATOM 8871 C CA . THR C 1 189 ? 11.679 45.291 8.062 1.00 32.53 204 THR C CA 1
ATOM 8872 C C . THR C 1 189 ? 12.353 44.734 9.304 1.00 33.01 204 THR C C 1
ATOM 8873 O O . THR C 1 189 ? 12.241 45.337 10.378 1.00 37.29 204 THR C O 1
ATOM 8877 N N . PRO C 1 190 ? 13.056 43.583 9.187 1.00 38.86 205 PRO C N 1
ATOM 8878 C CA . PRO C 1 190 ? 13.860 43.175 10.335 1.00 32.80 205 PRO C CA 1
ATOM 8879 C C . PRO C 1 190 ? 15.143 44.018 10.397 1.00 24.81 205 PRO C C 1
ATOM 8880 O O . PRO C 1 190 ? 15.401 44.808 9.487 1.00 29.80 205 PRO C O 1
ATOM 8884 N N . ARG C 1 191 ? 15.916 43.851 11.465 1.00 34.13 206 ARG C N 1
ATOM 8885 C CA . ARG C 1 191 ? 17.207 44.534 11.617 1.00 30.91 206 ARG C CA 1
ATOM 8886 C C . ARG C 1 191 ? 18.083 44.291 10.387 1.00 35.48 206 ARG C C 1
ATOM 8887 O O . ARG C 1 191 ? 18.239 43.146 9.945 1.00 37.85 206 ARG C O 1
ATOM 8895 N N . ALA C 1 192 ? 18.626 45.371 9.827 1.00 36.27 207 ALA C N 1
ATOM 8896 C CA . ALA C 1 192 ? 19.501 45.283 8.666 1.00 37.05 207 ALA C CA 1
ATOM 8897 C C . ALA C 1 192 ? 20.755 44.466 8.984 1.00 35.29 207 ALA C C 1
ATOM 8898 O O . ALA C 1 192 ? 21.245 44.461 10.119 1.00 36.51 207 ALA C O 1
ATOM 8900 N N . ASP C 1 193 ? 21.244 43.753 7.976 1.00 39.15 208 ASP C N 1
ATOM 8901 C CA . ASP C 1 193 ? 22.457 42.949 8.104 1.00 33.61 208 ASP C CA 1
ATOM 8902 C C . ASP C 1 193 ? 23.688 43.756 7.706 1.00 34.70 208 ASP C C 1
ATOM 8903 O O . ASP C 1 193 ? 24.817 43.283 7.829 1.00 36.86 208 ASP C O 1
ATOM 8908 N N . LYS C 1 194 ? 23.439 44.969 7.214 1.00 37.13 209 LYS C N 1
ATOM 8909 C CA . LYS C 1 194 ? 24.481 45.916 6.838 1.00 41.12 209 LYS C CA 1
ATOM 8910 C C . LYS C 1 194 ? 24.229 47.296 7.462 1.00 41.68 209 LYS C C 1
ATOM 8911 O O . LYS C 1 194 ? 23.081 47.672 7.726 1.00 34.45 209 LYS C O 1
ATOM 8917 N N . MET C 1 195 ? 25.307 48.046 7.689 1.00 36.18 210 MET C N 1
ATOM 8918 C CA . MET C 1 195 ? 25.201 49.432 8.172 1.00 39.06 210 MET C CA 1
ATOM 8919 C C . MET C 1 195 ? 24.442 50.298 7.156 1.00 35.23 210 MET C C 1
ATOM 8920 O O . MET C 1 195 ? 24.303 49.921 5.981 1.00 29.73 210 MET C O 1
ATOM 8925 N N . SER C 1 196 ? 23.936 51.441 7.617 1.00 32.41 211 SER C N 1
ATOM 8926 C CA . SER C 1 196 ? 22.915 52.201 6.894 1.00 23.29 211 SER C CA 1
ATOM 8927 C C . SER C 1 196 ? 23.202 52.528 5.438 1.00 31.02 211 SER C C 1
ATOM 8928 O O . SER C 1 196 ? 22.300 52.422 4.600 1.00 31.70 211 SER C O 1
ATOM 8931 N N . GLY C 1 197 ? 24.435 52.949 5.140 1.00 27.43 212 GLY C N 1
ATOM 8932 C CA . GLY C 1 197 ? 24.799 53.317 3.769 1.00 31.65 212 GLY C CA 1
ATOM 8933 C C . GLY C 1 197 ? 24.693 52.153 2.793 1.00 23.28 212 GLY C C 1
ATOM 8934 O O . GLY C 1 197 ? 24.181 52.312 1.683 1.00 34.08 212 GLY C O 1
ATOM 8935 N N . GLU C 1 198 ? 25.172 50.990 3.223 1.00 35.92 213 GLU C N 1
ATOM 8936 C CA . GLU C 1 198 ? 25.073 49.758 2.428 1.00 36.83 213 GLU C CA 1
ATOM 8937 C C . GLU C 1 198 ? 23.640 49.241 2.346 1.00 39.54 213 GLU C C 1
ATOM 8938 O O . GLU C 1 198 ? 23.226 48.750 1.303 1.00 41.66 213 GLU C O 1
ATOM 8944 N N . TYR C 1 199 ? 22.901 49.367 3.448 1.00 38.38 214 TYR C N 1
ATOM 8945 C CA . TYR C 1 199 ? 21.470 49.042 3.511 1.00 38.17 214 TYR C CA 1
ATOM 8946 C C . TYR C 1 199 ? 20.681 49.825 2.461 1.00 37.56 214 TYR C C 1
ATOM 8947 O O . TYR C 1 199 ? 19.863 49.245 1.741 1.00 37.26 214 TYR C O 1
ATOM 8956 N N . VAL C 1 200 ? 20.949 51.133 2.368 1.00 28.73 215 VAL C N 1
ATOM 8957 C CA . VAL C 1 200 ? 20.356 51.998 1.342 1.00 26.03 215 VAL C CA 1
ATOM 8958 C C . VAL C 1 200 ? 20.832 51.620 -0.074 1.00 34.73 215 VAL C C 1
ATOM 8959 O O . VAL C 1 200 ? 20.006 51.362 -0.949 1.00 35.30 215 VAL C O 1
ATOM 8963 N N . SER C 1 201 ? 22.147 51.571 -0.290 1.00 34.97 216 SER C N 1
ATOM 8964 C CA . SER C 1 201 ? 22.692 51.352 -1.644 1.00 37.09 216 SER C CA 1
ATOM 8965 C C . SER C 1 201 ? 22.378 49.963 -2.208 1.00 30.96 216 SER C C 1
ATOM 8966 O O . SER C 1 201 ? 22.206 49.818 -3.415 1.00 40.10 216 SER C O 1
ATOM 8969 N N . SER C 1 202 ? 22.315 48.959 -1.336 1.00 35.00 217 SER C N 1
ATOM 8970 C CA . SER C 1 202 ? 21.868 47.619 -1.733 1.00 39.18 217 SER C CA 1
ATOM 8971 C C . SER C 1 202 ? 20.421 47.644 -2.198 1.00 40.91 217 SER C C 1
ATOM 8972 O O . SER C 1 202 ? 20.089 47.021 -3.203 1.00 44.46 217 SER C O 1
ATOM 8975 N N . GLU C 1 203 ? 19.577 48.383 -1.479 1.00 37.57 218 GLU C N 1
ATOM 8976 C CA . GLU C 1 203 ? 18.178 48.569 -1.857 1.00 41.31 218 GLU C CA 1
ATOM 8977 C C . GLU C 1 203 ? 18.000 49.348 -3.169 1.00 45.17 218 GLU C C 1
ATOM 8978 O O . GLU C 1 203 ? 17.075 49.048 -3.929 1.00 45.91 218 GLU C O 1
ATOM 8984 N N . VAL C 1 204 ? 18.867 50.336 -3.425 1.00 33.94 219 VAL C N 1
ATOM 8985 C CA . VAL C 1 204 ? 18.862 51.072 -4.700 1.00 37.80 219 VAL C CA 1
ATOM 8986 C C . VAL C 1 204 ? 19.189 50.115 -5.859 1.00 42.49 219 VAL C C 1
ATOM 8987 O O . VAL C 1 204 ? 18.442 50.034 -6.839 1.00 42.85 219 VAL C O 1
ATOM 8991 N N . VAL C 1 205 ? 20.308 49.406 -5.709 1.00 40.71 220 VAL C N 1
ATOM 8992 C CA . VAL C 1 205 ? 20.854 48.483 -6.712 1.00 46.65 220 VAL C CA 1
ATOM 8993 C C . VAL C 1 205 ? 19.910 47.303 -6.994 1.00 43.80 220 VAL C C 1
ATOM 8994 O O . VAL C 1 205 ? 19.664 46.973 -8.155 1.00 49.56 220 VAL C O 1
ATOM 8998 N N . ASN C 1 206 ? 19.361 46.703 -5.939 1.00 47.60 221 ASN C N 1
ATOM 8999 C CA . ASN C 1 206 ? 18.375 45.621 -6.075 1.00 46.66 221 ASN C CA 1
ATOM 9000 C C . ASN C 1 206 ? 17.075 46.049 -6.759 1.00 48.64 221 ASN C C 1
ATOM 9001 O O . ASN C 1 206 ? 16.484 45.272 -7.513 1.00 50.72 221 ASN C O 1
ATOM 9006 N N . TRP C 1 207 ? 16.649 47.287 -6.510 1.00 43.77 222 TRP C N 1
ATOM 9007 C CA . TRP C 1 207 ? 15.481 47.863 -7.184 1.00 42.57 222 TRP C CA 1
ATOM 9008 C C . TRP C 1 207 ? 15.743 48.133 -8.661 1.00 49.15 222 TRP C C 1
ATOM 9009 O O . TRP C 1 207 ? 14.837 47.995 -9.484 1.00 48.46 222 TRP C O 1
ATOM 9020 N N . LEU C 1 208 ? 16.972 48.528 -8.989 1.00 52.04 223 LEU C N 1
ATOM 9021 C CA . LEU C 1 208 ? 17.347 48.821 -10.374 1.00 55.28 223 LEU C CA 1
ATOM 9022 C C . LEU C 1 208 ? 17.473 47.556 -11.223 1.00 55.33 223 LEU C C 1
ATOM 9023 O O . LEU C 1 208 ? 17.140 47.565 -12.412 1.00 61.15 223 LEU C O 1
ATOM 9028 N N . ASP C 1 209 ? 17.956 46.480 -10.605 1.00 51.84 224 ASP C N 1
ATOM 9029 C CA . ASP C 1 209 ? 18.009 45.168 -11.246 1.00 60.19 224 ASP C CA 1
ATOM 9030 C C . ASP C 1 209 ? 16.615 44.607 -11.509 1.00 64.39 224 ASP C C 1
ATOM 9031 O O . ASP C 1 209 ? 16.318 44.168 -12.622 1.00 63.62 224 ASP C O 1
ATOM 9036 N N . ASN C 1 210 ? 15.767 44.650 -10.483 1.00 65.16 225 ASN C N 1
ATOM 9037 C CA . ASN C 1 210 ? 14.459 43.998 -10.512 1.00 65.07 225 ASN C CA 1
ATOM 9038 C C . ASN C 1 210 ? 13.291 44.842 -11.037 1.00 62.78 225 ASN C C 1
ATOM 9039 O O . ASN C 1 210 ? 12.137 44.413 -10.946 1.00 67.16 225 ASN C O 1
ATOM 9044 N N . LYS C 1 211 ? 13.576 46.023 -11.589 1.00 57.15 226 LYS C N 1
ATOM 9045 C CA . LYS C 1 211 ? 12.508 46.870 -12.132 1.00 58.63 226 LYS C CA 1
ATOM 9046 C C . LYS C 1 211 ? 12.069 46.428 -13.534 1.00 61.99 226 LYS C C 1
ATOM 9047 O O . LYS C 1 211 ? 12.816 45.765 -14.258 1.00 63.50 226 LYS C O 1
ATOM 9053 N N . ASP C 1 213 ? 10.688 47.016 -16.447 1.00 83.76 228 ASP C N 1
ATOM 9054 C CA . ASP C 1 213 ? 10.253 47.474 -17.768 1.00 84.29 228 ASP C CA 1
ATOM 9055 C C . ASP C 1 213 ? 11.253 48.453 -18.389 1.00 82.08 228 ASP C C 1
ATOM 9056 O O . ASP C 1 213 ? 12.451 48.397 -18.095 1.00 77.95 228 ASP C O 1
ATOM 9061 N N . SER C 1 214 ? 10.751 49.335 -19.254 1.00 80.17 229 SER C N 1
ATOM 9062 C CA . SER C 1 214 ? 11.563 50.365 -19.898 1.00 80.07 229 SER C CA 1
ATOM 9063 C C . SER C 1 214 ? 10.916 51.740 -19.713 1.00 78.37 229 SER C C 1
ATOM 9064 O O . SER C 1 214 ? 10.579 52.427 -20.685 1.00 78.83 229 SER C O 1
ATOM 9067 N N . LYS C 1 215 ? 10.741 52.126 -18.452 1.00 71.61 230 LYS C N 1
ATOM 9068 C CA . LYS C 1 215 ? 10.120 53.399 -18.099 1.00 65.69 230 LYS C CA 1
ATOM 9069 C C . LYS C 1 215 ? 11.151 54.280 -17.390 1.00 58.99 230 LYS C C 1
ATOM 9070 O O . LYS C 1 215 ? 12.046 53.751 -16.723 1.00 56.44 230 LYS C O 1
ATOM 9076 N N . PRO C 1 216 ? 11.044 55.620 -17.543 1.00 52.01 231 PRO C N 1
ATOM 9077 C CA . PRO C 1 216 ? 11.981 56.518 -16.858 1.00 56.20 231 PRO C CA 1
ATOM 9078 C C . PRO C 1 216 ? 11.782 56.469 -15.346 1.00 58.23 231 PRO C C 1
ATOM 9079 O O . PRO C 1 216 ? 10.650 56.301 -14.887 1.00 59.35 231 PRO C O 1
ATOM 9083 N N . PHE C 1 217 ? 12.866 56.589 -14.584 1.00 58.58 232 PHE C N 1
ATOM 9084 C CA . PHE C 1 217 ? 12.766 56.482 -13.127 1.00 55.17 232 PHE C CA 1
ATOM 9085 C C . PHE C 1 217 ? 13.218 57.706 -12.341 1.00 56.17 232 PHE C C 1
ATOM 9086 O O . PHE C 1 217 ? 14.119 58.433 -12.766 1.00 55.38 232 PHE C O 1
ATOM 9094 N N . PHE C 1 218 ? 12.564 57.922 -11.199 1.00 56.74 233 PHE C N 1
ATOM 9095 C CA . PHE C 1 218 ? 13.014 58.876 -10.184 1.00 48.22 233 PHE C CA 1
ATOM 9096 C C . PHE C 1 218 ? 13.453 58.094 -8.950 1.00 45.64 233 PHE C C 1
ATOM 9097 O O . PHE C 1 218 ? 12.663 57.371 -8.341 1.00 43.43 233 PHE C O 1
ATOM 9105 N N . LEU C 1 219 ? 14.732 58.227 -8.612 1.00 41.17 234 LEU C N 1
ATOM 9106 C CA . LEU C 1 219 ? 15.263 57.700 -7.367 1.00 40.09 234 LEU C CA 1
ATOM 9107 C C . LEU C 1 219 ? 15.613 58.858 -6.439 1.00 42.24 234 LEU C C 1
ATOM 9108 O O . LEU C 1 219 ? 16.368 59.758 -6.813 1.00 40.56 234 LEU C O 1
ATOM 9113 N N . TYR C 1 220 ? 15.034 58.844 -5.241 1.00 37.67 235 TYR C N 1
ATOM 9114 C CA . TYR C 1 220 ? 15.441 59.765 -4.186 1.00 36.10 235 TYR C CA 1
ATOM 9115 C C . TYR C 1 220 ? 16.248 58.946 -3.197 1.00 30.81 235 TYR C C 1
ATOM 9116 O O . TYR C 1 220 ? 15.710 58.110 -2.466 1.00 31.32 235 TYR C O 1
ATOM 9125 N N . VAL C 1 221 ? 17.560 59.160 -3.223 1.00 31.97 236 VAL C N 1
ATOM 9126 C CA . VAL C 1 221 ? 18.491 58.396 -2.407 1.00 30.52 236 VAL C CA 1
ATOM 9127 C C . VAL C 1 221 ? 18.937 59.271 -1.238 1.00 39.49 236 VAL C C 1
ATOM 9128 O O . VAL C 1 221 ? 19.823 60.112 -1.380 1.00 34.75 236 VAL C O 1
ATOM 9132 N N . ALA C 1 222 ? 18.295 59.071 -0.091 1.00 33.41 237 ALA C N 1
ATOM 9133 C CA . ALA C 1 222 ? 18.518 59.919 1.074 1.00 33.21 237 ALA C CA 1
ATOM 9134 C C . ALA C 1 222 ? 19.389 59.196 2.095 1.00 23.37 237 ALA C C 1
ATOM 9135 O O . ALA C 1 222 ? 18.877 58.566 3.025 1.00 29.02 237 ALA C O 1
ATOM 9137 N N . PHE C 1 223 ? 20.708 59.248 1.897 1.00 24.73 238 PHE C N 1
ATOM 9138 C CA . PHE C 1 223 ? 21.629 58.579 2.813 1.00 23.16 238 PHE C CA 1
ATOM 9139 C C . PHE C 1 223 ? 21.546 59.219 4.193 1.00 28.02 238 PHE C C 1
ATOM 9140 O O . PHE C 1 223 ? 21.327 60.423 4.297 1.00 26.65 238 PHE C O 1
ATOM 9148 N N . THR C 1 224 ? 21.706 58.400 5.228 1.00 27.36 239 THR C N 1
ATOM 9149 C CA . THR C 1 224 ? 21.689 58.878 6.616 1.00 27.77 239 THR C CA 1
ATOM 9150 C C . THR C 1 224 ? 23.065 59.386 7.060 1.00 30.26 239 THR C C 1
ATOM 9151 O O . THR C 1 224 ? 23.169 60.143 8.021 1.00 27.45 239 THR C O 1
ATOM 9155 N N . GLU C 1 225 ? 24.115 58.952 6.367 1.00 28.12 240 GLU C N 1
ATOM 9156 C CA . GLU C 1 225 ? 25.460 59.515 6.540 1.00 28.98 240 GLU C CA 1
ATOM 9157 C C . GLU C 1 225 ? 25.430 60.981 6.061 1.00 28.82 240 GLU C C 1
ATOM 9158 O O . GLU C 1 225 ? 24.842 61.265 5.014 1.00 31.50 240 GLU C O 1
ATOM 9164 N N . VAL C 1 226 ? 26.030 61.921 6.807 1.00 32.77 241 VAL C N 1
ATOM 9165 C CA . VAL C 1 226 ? 26.912 61.660 7.963 1.00 26.85 241 VAL C CA 1
ATOM 9166 C C . VAL C 1 226 ? 26.347 62.038 9.362 1.00 29.92 241 VAL C C 1
ATOM 9167 O O . VAL C 1 226 ? 27.086 62.420 10.288 1.00 23.55 241 VAL C O 1
ATOM 9171 N N . HIS C 1 227 ? 25.037 61.886 9.502 1.00 25.34 242 HIS C N 1
ATOM 9172 C CA . HIS C 1 227 ? 24.305 62.168 10.731 1.00 25.93 242 HIS C CA 1
ATOM 9173 C C . HIS C 1 227 ? 24.659 61.167 11.820 1.00 28.19 242 HIS C C 1
ATOM 9174 O O . HIS C 1 227 ? 24.939 59.997 11.539 1.00 25.12 242 HIS C O 1
ATOM 9181 N N . SER C 1 228 ? 24.661 61.623 13.070 1.00 24.29 243 SER C N 1
ATOM 9182 C CA . SER C 1 228 ? 24.802 60.698 14.194 1.00 23.54 243 SER C CA 1
ATOM 9183 C C . SER C 1 228 ? 23.602 59.721 14.209 1.00 24.14 243 SER C C 1
ATOM 9184 O O . SER C 1 228 ? 22.486 60.104 13.841 1.00 23.96 243 SER C O 1
ATOM 9187 N N . PRO C 1 229 ? 23.829 58.449 14.600 1.00 24.86 244 PRO C N 1
ATOM 9188 C CA . PRO C 1 229 ? 25.095 57.840 14.989 1.00 21.56 244 PRO C CA 1
ATOM 9189 C C . PRO C 1 229 ? 25.916 57.367 13.791 1.00 31.09 244 PRO C C 1
ATOM 9190 O O . PRO C 1 229 ? 25.364 56.749 12.865 1.00 26.17 244 PRO C O 1
ATOM 9194 N N . LEU C 1 230 ? 27.216 57.674 13.799 1.00 35.21 245 LEU C N 1
ATOM 9195 C CA . LEU C 1 230 ? 28.120 57.207 12.739 1.00 25.47 245 LEU C CA 1
ATOM 9196 C C . LEU C 1 230 ? 28.253 55.698 12.845 1.00 25.88 245 LEU C C 1
ATOM 9197 O O . LEU C 1 230 ? 28.232 55.142 13.939 1.00 23.41 245 LEU C O 1
ATOM 9202 N N . ALA C 1 231 ? 28.381 55.053 11.695 1.00 31.03 246 ALA C N 1
ATOM 9203 C CA . ALA C 1 231 ? 28.615 53.616 11.622 1.00 29.27 246 ALA C CA 1
ATOM 9204 C C . ALA C 1 231 ? 29.380 53.384 10.334 1.00 23.16 246 ALA C C 1
ATOM 9205 O O . ALA C 1 231 ? 28.865 53.649 9.247 1.00 24.77 246 ALA C O 1
ATOM 9207 N N . SER C 1 232 ? 30.628 52.943 10.470 1.00 33.55 247 SER C N 1
ATOM 9208 C CA . SER C 1 232 ? 31.481 52.655 9.317 1.00 32.66 247 SER C CA 1
ATOM 9209 C C . SER C 1 232 ? 32.174 51.310 9.504 1.00 28.27 247 SER C C 1
ATOM 9210 O O . SER C 1 232 ? 32.591 50.984 10.607 1.00 34.43 247 SER C O 1
ATOM 9213 N N . PRO C 1 233 ? 32.262 50.507 8.421 1.00 31.58 248 PRO C N 1
ATOM 9214 C CA . PRO C 1 233 ? 33.038 49.265 8.413 1.00 35.60 248 PRO C CA 1
ATOM 9215 C C . PRO C 1 233 ? 34.533 49.506 8.640 1.00 37.38 248 PRO C C 1
ATOM 9216 O O . PRO C 1 233 ? 35.042 50.594 8.326 1.00 34.00 248 PRO C O 1
ATOM 9220 N N . LYS C 1 234 ? 35.208 48.478 9.159 1.00 39.21 249 LYS C N 1
ATOM 9221 C CA . LYS C 1 234 ? 36.651 48.461 9.449 1.00 41.14 249 LYS C CA 1
ATOM 9222 C C . LYS C 1 234 ? 37.532 49.074 8.350 1.00 42.05 249 LYS C C 1
ATOM 9223 O O . LYS C 1 234 ? 38.476 49.805 8.647 1.00 40.98 249 LYS C O 1
ATOM 9229 N N . LYS C 1 235 ? 37.190 48.789 7.094 1.00 46.02 250 LYS C N 1
ATOM 9230 C CA . LYS C 1 235 ? 37.856 49.321 5.897 1.00 47.65 250 LYS C CA 1
ATOM 9231 C C . LYS C 1 235 ? 38.056 50.850 5.912 1.00 46.74 250 LYS C C 1
ATOM 9232 O O . LYS C 1 235 ? 39.125 51.353 5.553 1.00 46.14 250 LYS C O 1
ATOM 9238 N N . TYR C 1 236 ? 37.034 51.571 6.360 1.00 44.45 251 TYR C N 1
ATOM 9239 C CA . TYR C 1 236 ? 37.028 53.034 6.318 1.00 40.86 251 TYR C CA 1
ATOM 9240 C C . TYR C 1 236 ? 37.620 53.669 7.580 1.00 37.82 251 TYR C C 1
ATOM 9241 O O . TYR C 1 236 ? 38.226 54.741 7.518 1.00 38.52 251 TYR C O 1
ATOM 9250 N N . LEU C 1 237 ? 37.458 52.980 8.705 1.00 35.47 252 LEU C N 1
ATOM 9251 C CA . LEU C 1 237 ? 38.061 53.360 9.983 1.00 37.79 252 LEU C CA 1
ATOM 9252 C C . LEU C 1 237 ? 39.588 53.239 9.958 1.00 44.66 252 LEU C C 1
ATOM 9253 O O . LEU C 1 237 ? 40.292 53.986 10.651 1.00 43.65 252 LEU C O 1
ATOM 9258 N N . ASP C 1 238 ? 40.083 52.286 9.163 1.00 43.19 253 ASP C N 1
ATOM 9259 C CA . ASP C 1 238 ? 41.516 52.066 8.971 1.00 39.10 253 ASP C CA 1
ATOM 9260 C C . ASP C 1 238 ? 42.169 53.154 8.112 1.00 29.05 253 ASP C C 1
ATOM 9261 O O . ASP C 1 238 ? 43.360 53.414 8.259 1.00 42.27 253 ASP C O 1
ATOM 9266 N N . MET C 1 239 ? 41.406 53.773 7.215 1.00 32.38 254 MET C N 1
ATOM 9267 C CA . MET C 1 239 ? 41.917 54.867 6.374 1.00 30.01 254 MET C CA 1
ATOM 9268 C C . MET C 1 239 ? 42.354 56.103 7.193 1.00 39.07 254 MET C C 1
ATOM 9269 O O . MET C 1 239 ? 43.056 56.976 6.673 1.00 38.61 254 MET C O 1
ATOM 9274 N N . TYR C 1 240 ? 41.922 56.172 8.456 1.00 36.69 255 TYR C N 1
ATOM 9275 C CA . TYR C 1 240 ? 42.094 57.363 9.309 1.00 37.90 255 TYR C CA 1
ATOM 9276 C C . TYR C 1 240 ? 42.543 57.030 10.738 1.00 39.77 255 TYR C C 1
ATOM 9277 O O . TYR C 1 240 ? 42.177 57.723 11.699 1.00 41.34 255 TYR C O 1
ATOM 9286 N N . SER C 1 241 ? 43.362 55.983 10.856 1.00 34.64 256 SER C N 1
ATOM 9287 C CA A SER C 1 241 ? 43.853 55.510 12.149 0.50 37.91 256 SER C CA 1
ATOM 9288 C CA B SER C 1 241 ? 43.875 55.501 12.139 0.50 36.57 256 SER C CA 1
ATOM 9289 C C . SER C 1 241 ? 44.733 56.535 12.872 1.00 33.71 256 SER C C 1
ATOM 9290 O O . SER C 1 241 ? 44.861 56.490 14.098 1.00 37.99 256 SER C O 1
ATOM 9295 N N . GLN C 1 242 ? 45.332 57.451 12.113 1.00 33.75 257 GLN C N 1
ATOM 9296 C CA . GLN C 1 242 ? 46.145 58.540 12.680 1.00 38.56 257 GLN C CA 1
ATOM 9297 C C . GLN C 1 242 ? 45.249 59.541 13.421 1.00 41.56 257 GLN C C 1
ATOM 9298 O O . GLN C 1 242 ? 45.645 60.109 14.444 1.00 44.42 257 GLN C O 1
ATOM 9304 N N . TYR C 1 243 ? 44.031 59.720 12.912 1.00 41.42 258 TYR C N 1
ATOM 9305 C CA . TYR C 1 243 ? 43.090 60.711 13.438 1.00 33.38 258 TYR C CA 1
ATOM 9306 C C . TYR C 1 243 ? 42.175 60.159 14.530 1.00 34.51 258 TYR C C 1
ATOM 9307 O O . TYR C 1 243 ? 41.185 60.792 14.921 1.00 42.31 258 TYR C O 1
ATOM 9316 N N . MET C 1 244 ? 42.522 58.976 15.021 1.00 36.01 259 MET C N 1
ATOM 9317 C CA . MET C 1 244 ? 41.814 58.359 16.129 1.00 37.14 259 MET C CA 1
ATOM 9318 C C . MET C 1 244 ? 42.593 58.583 17.409 1.00 36.56 259 MET C C 1
ATOM 9319 O O . MET C 1 244 ? 43.814 58.439 17.434 1.00 37.94 259 MET C O 1
ATOM 9324 N N . SER C 1 245 ? 41.877 58.916 18.475 1.00 28.04 260 SER C N 1
ATOM 9325 C CA . SER C 1 245 ? 42.488 59.070 19.782 1.00 28.96 260 SER C CA 1
ATOM 9326 C C . SER C 1 245 ? 42.832 57.702 20.355 1.00 34.30 260 SER C C 1
ATOM 9327 O O . SER C 1 245 ? 42.338 56.682 19.867 1.00 29.18 260 SER C O 1
ATOM 9330 N N . ALA C 1 246 ? 43.660 57.695 21.398 1.00 33.85 261 ALA C N 1
ATOM 9331 C CA . ALA C 1 246 ? 44.054 56.471 22.091 1.00 35.43 261 ALA C CA 1
ATOM 9332 C C . ALA C 1 246 ? 42.859 55.756 22.717 1.00 34.71 261 ALA C C 1
ATOM 9333 O O . ALA C 1 246 ? 42.826 54.523 22.762 1.00 35.41 261 ALA C O 1
ATOM 9335 N N . TYR C 1 247 ? 41.876 56.531 23.178 1.00 32.35 262 TYR C N 1
ATOM 9336 C CA . TYR C 1 247 ? 40.650 55.958 23.733 1.00 33.11 262 TYR C CA 1
ATOM 9337 C C . TYR C 1 247 ? 39.785 55.288 22.673 1.00 32.23 262 TYR C C 1
ATOM 9338 O O . TYR C 1 247 ? 39.204 54.218 22.931 1.00 31.32 262 TYR C O 1
ATOM 9347 N N . GLN C 1 248 ? 39.672 55.934 21.509 1.00 30.32 263 GLN C N 1
ATOM 9348 C CA . GLN C 1 248 ? 38.905 55.380 20.398 1.00 34.58 263 GLN C CA 1
ATOM 9349 C C . GLN C 1 248 ? 39.482 54.020 19.996 1.00 41.04 263 GLN C C 1
ATOM 9350 O O . GLN C 1 248 ? 38.733 53.074 19.792 1.00 38.53 263 GLN C O 1
ATOM 9356 N N . LYS C 1 249 ? 40.804 53.925 19.888 1.00 43.08 264 LYS C N 1
ATOM 9357 C CA . LYS C 1 249 ? 41.445 52.680 19.446 1.00 32.86 264 LYS C CA 1
ATOM 9358 C C . LYS C 1 249 ? 41.222 51.528 20.417 1.00 34.37 264 LYS C C 1
ATOM 9359 O O . LYS C 1 249 ? 41.117 50.379 19.998 1.00 42.51 264 LYS C O 1
ATOM 9365 N N . GLN C 1 250 ? 41.130 51.845 21.703 1.00 29.62 265 GLN C N 1
ATOM 9366 C CA . GLN C 1 250 ? 40.889 50.847 22.744 1.00 40.24 265 GLN C CA 1
ATOM 9367 C C . GLN C 1 250 ? 39.403 50.492 22.879 1.00 40.06 265 GLN C C 1
ATOM 9368 O O . GLN C 1 250 ? 39.061 49.434 23.406 1.00 44.72 265 GLN C O 1
ATOM 9374 N N . HIS C 1 251 ? 38.531 51.395 22.431 1.00 38.59 266 HIS C N 1
ATOM 9375 C CA . HIS C 1 251 ? 37.078 51.189 22.474 1.00 35.89 266 HIS C CA 1
ATOM 9376 C C . HIS C 1 251 ? 36.450 51.635 21.152 1.00 33.64 266 HIS C C 1
ATOM 9377 O O . HIS C 1 251 ? 35.711 52.628 21.126 1.00 34.30 266 HIS C O 1
ATOM 9384 N N . PRO C 1 252 ? 36.731 50.913 20.047 1.00 31.02 267 PRO C N 1
ATOM 9385 C CA . PRO C 1 252 ? 36.289 51.453 18.755 1.00 29.35 267 PRO C CA 1
ATOM 9386 C C . PRO C 1 252 ? 34.785 51.326 18.502 1.00 29.84 267 PRO C C 1
ATOM 9387 O O . PRO C 1 252 ? 34.220 52.121 17.745 1.00 31.61 267 PRO C O 1
ATOM 9391 N N . ASP C 1 253 ? 34.144 50.352 19.141 1.00 24.67 268 ASP C N 1
ATOM 9392 C CA . ASP C 1 253 ? 32.727 50.093 18.875 1.00 28.66 268 ASP C CA 1
ATOM 9393 C C . ASP C 1 253 ? 31.825 50.540 20.025 1.00 29.08 268 ASP C C 1
ATOM 9394 O O . ASP C 1 253 ? 30.670 50.110 20.142 1.00 27.62 268 ASP C O 1
ATOM 9399 N N . LEU C 1 254 ? 32.361 51.435 20.855 1.00 30.07 269 LEU C N 1
ATOM 9400 C CA . LEU C 1 254 ? 31.605 52.009 21.941 1.00 28.37 269 LEU C CA 1
ATOM 9401 C C . LEU C 1 254 ? 30.431 52.797 21.359 1.00 23.43 269 LEU C C 1
ATOM 9402 O O . LEU C 1 254 ? 30.611 53.671 20.491 1.00 25.64 269 LEU C O 1
ATOM 9407 N N . PHE C 1 255 ? 29.237 52.446 21.835 1.00 25.01 270 PHE C N 1
ATOM 9408 C CA . PHE C 1 255 ? 27.969 52.994 21.359 1.00 20.93 270 PHE C CA 1
ATOM 9409 C C . PHE C 1 255 ? 27.869 54.462 21.743 1.00 21.03 270 PHE C C 1
ATOM 9410 O O . PHE C 1 255 ? 28.212 54.821 22.869 1.00 24.11 270 PHE C O 1
ATOM 9418 N N . TYR C 1 256 ? 27.383 55.289 20.818 1.00 20.42 271 TYR C N 1
ATOM 9419 C CA . TYR C 1 256 ? 27.345 56.746 21.045 1.00 23.60 271 TYR C CA 1
ATOM 9420 C C . TYR C 1 256 ? 26.437 57.182 22.188 1.00 26.42 271 TYR C C 1
ATOM 9421 O O . TYR C 1 256 ? 26.623 58.263 22.750 1.00 24.81 271 TYR C O 1
ATOM 9430 N N . GLY C 1 257 ? 25.473 56.330 22.537 1.00 23.98 272 GLY C N 1
ATOM 9431 C CA . GLY C 1 257 ? 24.647 56.534 23.721 1.00 22.72 272 GLY C CA 1
ATOM 9432 C C . GLY C 1 257 ? 25.472 56.617 24.999 1.00 28.33 272 GLY C C 1
ATOM 9433 O O . GLY C 1 257 ? 25.017 57.175 25.988 1.00 24.78 272 GLY C O 1
ATOM 9434 N N . ASP C 1 258 ? 26.688 56.071 24.971 1.00 24.35 273 ASP C N 1
ATOM 9435 C CA . ASP C 1 258 ? 27.550 56.044 26.149 1.00 24.89 273 ASP C CA 1
ATOM 9436 C C . ASP C 1 258 ? 28.815 56.911 25.996 1.00 24.66 273 ASP C C 1
ATOM 9437 O O . ASP C 1 258 ? 29.822 56.653 26.647 1.00 22.81 273 ASP C O 1
ATOM 9442 N N . TRP C 1 259 ? 28.741 57.949 25.162 1.00 22.24 274 TRP C N 1
ATOM 9443 C CA . TRP C 1 259 ? 29.893 58.843 24.946 1.00 22.86 274 TRP C CA 1
ATOM 9444 C C . TRP C 1 259 ? 30.000 60.042 25.919 1.00 22.29 274 TRP C C 1
ATOM 9445 O O . TRP C 1 259 ? 31.077 60.624 26.036 1.00 22.97 274 TRP C O 1
ATOM 9456 N N . ALA C 1 260 ? 28.910 60.396 26.612 1.00 20.32 275 ALA C N 1
ATOM 9457 C CA . ALA C 1 260 ? 28.874 61.650 27.412 1.00 22.84 275 ALA C CA 1
ATOM 9458 C C . ALA C 1 260 ? 29.956 61.810 28.477 1.00 26.26 275 ALA C C 1
ATOM 9459 O O . ALA C 1 260 ? 30.400 62.936 28.751 1.00 26.51 275 ALA C O 1
ATOM 9461 N N . ASP C 1 261 ? 30.378 60.693 29.074 1.00 23.81 276 ASP C N 1
ATOM 9462 C CA . ASP C 1 261 ? 31.353 60.714 30.174 1.00 20.91 276 ASP C CA 1
ATOM 9463 C C . ASP C 1 261 ? 32.731 60.108 29.818 1.00 28.00 276 ASP C C 1
ATOM 9464 O O . ASP C 1 261 ? 33.536 59.774 30.704 1.00 29.08 276 ASP C O 1
ATOM 9469 N N . LYS C 1 262 ? 32.995 59.976 28.523 1.00 24.23 277 LYS C N 1
ATOM 9470 C CA . LYS C 1 262 ? 34.190 59.296 28.020 1.00 27.10 277 LYS C CA 1
ATOM 9471 C C . LYS C 1 262 ? 35.122 60.274 27.315 1.00 28.89 277 LYS C C 1
ATOM 9472 O O . LYS C 1 262 ? 34.653 61.311 26.815 1.00 26.37 277 LYS C O 1
ATOM 9478 N N . PRO C 1 263 ? 36.438 59.949 27.260 1.00 28.77 278 PRO C N 1
ATOM 9479 C CA . PRO C 1 263 ? 37.409 60.762 26.511 1.00 26.45 278 PRO C CA 1
ATOM 9480 C C . PRO C 1 263 ? 37.062 61.029 25.047 1.00 27.54 278 PRO C C 1
ATOM 9481 O O . PRO C 1 263 ? 36.246 60.319 24.434 1.00 23.27 278 PRO C O 1
ATOM 9485 N N . TRP C 1 264 ? 37.672 62.079 24.500 1.00 18.78 279 TRP C N 1
ATOM 9486 C CA . TRP C 1 264 ? 37.516 62.433 23.104 1.00 23.37 279 TRP C CA 1
ATOM 9487 C C . TRP C 1 264 ? 37.946 61.264 22.220 1.00 25.49 279 TRP C C 1
ATOM 9488 O O . TRP C 1 264 ? 38.869 60.513 22.565 1.00 26.33 279 TRP C O 1
ATOM 9499 N N . ARG C 1 265 ? 37.243 61.106 21.109 1.00 27.65 280 ARG C N 1
ATOM 9500 C CA . ARG C 1 265 ? 37.464 59.994 20.188 1.00 31.97 280 ARG C CA 1
ATOM 9501 C C . ARG C 1 265 ? 38.311 60.412 18.995 1.00 31.23 280 ARG C C 1
ATOM 9502 O O . ARG C 1 265 ? 38.740 59.577 18.193 1.00 30.69 280 ARG C O 1
ATOM 9510 N N . GLY C 1 266 ? 38.561 61.709 18.878 1.00 33.35 281 GLY C N 1
ATOM 9511 C CA . GLY C 1 266 ? 39.263 62.223 17.720 1.00 28.27 281 GLY C CA 1
ATOM 9512 C C . GLY C 1 266 ? 38.309 62.487 16.578 1.00 30.92 281 GLY C C 1
ATOM 9513 O O . GLY C 1 266 ? 37.089 62.520 16.761 1.00 35.26 281 GLY C O 1
ATOM 9514 N N . VAL C 1 267 ? 38.875 62.683 15.394 1.00 31.15 282 VAL C N 1
ATOM 9515 C CA . VAL C 1 267 ? 38.106 63.079 14.222 1.00 25.22 282 VAL C CA 1
ATOM 9516 C C . VAL C 1 267 ? 38.019 61.968 13.146 1.00 24.50 282 VAL C C 1
ATOM 9517 O O . VAL C 1 267 ? 37.384 62.154 12.100 1.00 25.14 282 VAL C O 1
ATOM 9521 N N . GLY C 1 268 ? 38.658 60.831 13.410 1.00 25.09 283 GLY C N 1
ATOM 9522 C CA . GLY C 1 268 ? 38.798 59.770 12.401 1.00 32.35 283 GLY C CA 1
ATOM 9523 C C . GLY C 1 268 ? 37.518 59.045 12.003 1.00 35.26 283 GLY C C 1
ATOM 9524 O O . GLY C 1 268 ? 37.358 58.670 10.836 1.00 33.08 283 GLY C O 1
ATOM 9525 N N . GLU C 1 269 ? 36.617 58.836 12.968 1.00 32.15 284 GLU C N 1
ATOM 9526 C CA . GLU C 1 269 ? 35.339 58.148 12.714 1.00 30.42 284 GLU C CA 1
ATOM 9527 C C . GLU C 1 269 ? 34.424 58.989 11.843 1.00 29.01 284 GLU C C 1
ATOM 9528 O O . GLU C 1 269 ? 33.660 58.452 11.042 1.00 28.64 284 GLU C O 1
ATOM 9534 N N . TYR C 1 270 ? 34.500 60.311 11.997 1.00 27.45 285 TYR C N 1
ATOM 9535 C CA . TYR C 1 270 ? 33.802 61.224 11.105 1.00 28.24 285 TYR C CA 1
ATOM 9536 C C . TYR C 1 270 ? 34.294 61.108 9.666 1.00 33.27 285 TYR C C 1
ATOM 9537 O O . TYR C 1 270 ? 33.485 60.960 8.749 1.00 33.37 285 TYR C O 1
ATOM 9546 N N . TYR C 1 271 ? 35.615 61.168 9.475 1.00 32.86 286 TYR C N 1
ATOM 9547 C CA . TYR C 1 271 ? 36.208 61.066 8.132 1.00 28.77 286 TYR C CA 1
ATOM 9548 C C . TYR C 1 271 ? 35.917 59.705 7.483 1.00 26.57 286 TYR C C 1
ATOM 9549 O O . TYR C 1 271 ? 35.651 59.638 6.289 1.00 29.18 286 TYR C O 1
ATOM 9558 N N . ALA C 1 272 ? 35.984 58.655 8.296 1.00 27.17 287 ALA C N 1
ATOM 9559 C CA . ALA C 1 272 ? 35.613 57.282 7.913 1.00 27.06 287 ALA C CA 1
ATOM 9560 C C . ALA C 1 272 ? 34.177 57.230 7.394 1.00 37.04 287 ALA C C 1
ATOM 9561 O O . ALA C 1 272 ? 33.914 56.646 6.334 1.00 32.28 287 ALA C O 1
ATOM 9563 N N . ASN C 1 273 ? 33.259 57.869 8.123 1.00 29.76 288 ASN C N 1
ATOM 9564 C CA . ASN C 1 273 ? 31.854 57.922 7.712 1.00 29.84 288 ASN C CA 1
ATOM 9565 C C . ASN C 1 273 ? 31.586 58.707 6.422 1.00 28.54 288 ASN C C 1
ATOM 9566 O O . ASN C 1 273 ? 30.676 58.347 5.673 1.00 36.82 288 ASN C O 1
ATOM 9571 N N . ILE C 1 274 ? 32.385 59.752 6.151 1.00 24.76 289 ILE C N 1
ATOM 9572 C CA . ILE C 1 274 ? 32.297 60.492 4.891 1.00 25.23 289 ILE C CA 1
ATOM 9573 C C . ILE C 1 274 ? 32.758 59.602 3.729 1.00 31.82 289 ILE C C 1
ATOM 9574 O O . ILE C 1 274 ? 32.095 59.544 2.686 1.00 33.40 289 ILE C O 1
ATOM 9579 N N . SER C 1 275 ? 33.878 58.905 3.931 1.00 33.70 290 SER C N 1
ATOM 9580 C CA . SER C 1 275 ? 34.418 57.983 2.926 1.00 40.96 290 SER C CA 1
ATOM 9581 C C . SER C 1 275 ? 33.490 56.794 2.667 1.00 39.29 290 SER C C 1
ATOM 9582 O O . SER C 1 275 ? 33.353 56.347 1.524 1.00 41.44 290 SER C O 1
ATOM 9585 N N . TYR C 1 276 ? 32.857 56.302 3.731 1.00 38.51 291 TYR C N 1
ATOM 9586 C CA . TYR C 1 276 ? 31.840 55.252 3.640 1.00 34.49 291 TYR C CA 1
ATOM 9587 C C . TYR C 1 276 ? 30.647 55.707 2.802 1.00 35.40 291 TYR C C 1
ATOM 9588 O O . TYR C 1 276 ? 30.183 54.959 1.939 1.00 37.61 291 TYR C O 1
ATOM 9597 N N . LEU C 1 277 ? 30.172 56.931 3.054 1.00 30.11 292 LEU C N 1
ATOM 9598 C CA . LEU C 1 277 ? 29.155 57.578 2.222 1.00 29.74 292 LEU C CA 1
ATOM 9599 C C . LEU C 1 277 ? 29.586 57.664 0.762 1.00 39.52 292 LEU C C 1
ATOM 9600 O O . LEU C 1 277 ? 28.783 57.388 -0.144 1.00 32.26 292 LEU C O 1
ATOM 9605 N N . ASP C 1 278 ? 30.848 58.046 0.553 1.00 32.77 293 ASP C N 1
ATOM 9606 C CA . ASP C 1 278 ? 31.409 58.223 -0.778 1.00 34.28 293 ASP C CA 1
ATOM 9607 C C . ASP C 1 278 ? 31.331 56.948 -1.622 1.00 34.15 293 ASP C C 1
ATOM 9608 O O . ASP C 1 278 ? 30.933 56.996 -2.789 1.00 39.85 293 ASP C O 1
ATOM 9613 N N . ALA C 1 279 ? 31.705 55.825 -1.013 1.00 35.96 294 ALA C N 1
ATOM 9614 C CA . ALA C 1 279 ? 31.646 54.501 -1.644 1.00 36.68 294 ALA C CA 1
ATOM 9615 C C . ALA C 1 279 ? 30.224 54.102 -2.055 1.00 43.44 294 ALA C C 1
ATOM 9616 O O . ALA C 1 279 ? 30.024 53.506 -3.117 1.00 41.56 294 ALA C O 1
ATOM 9618 N N . GLN C 1 280 ? 29.246 54.453 -1.221 1.00 38.63 295 GLN C N 1
ATOM 9619 C CA . GLN C 1 280 ? 27.839 54.136 -1.482 1.00 34.47 295 GLN C CA 1
ATOM 9620 C C . GLN C 1 280 ? 27.240 54.979 -2.602 1.00 42.10 295 GLN C C 1
ATOM 9621 O O . GLN C 1 280 ? 26.398 54.487 -3.374 1.00 36.77 295 GLN C O 1
ATOM 9627 N N . VAL C 1 281 ? 27.674 56.242 -2.676 1.00 33.95 296 VAL C N 1
ATOM 9628 C CA . VAL C 1 281 ? 27.366 57.135 -3.799 1.00 38.45 296 VAL C CA 1
ATOM 9629 C C . VAL C 1 281 ? 27.947 56.546 -5.092 1.00 46.04 296 VAL C C 1
ATOM 9630 O O . VAL C 1 281 ? 27.275 56.546 -6.129 1.00 45.87 296 VAL C O 1
ATOM 9634 N N . GLY C 1 282 ? 29.170 56.016 -5.000 1.00 48.27 297 GLY C N 1
ATOM 9635 C CA . GLY C 1 282 ? 29.835 55.332 -6.116 1.00 51.67 297 GLY C CA 1
ATOM 9636 C C . GLY C 1 282 ? 29.096 54.092 -6.590 1.00 49.83 297 GLY C C 1
ATOM 9637 O O . GLY C 1 282 ? 28.827 53.950 -7.783 1.00 53.14 297 GLY C O 1
ATOM 9638 N N . LYS C 1 283 ? 28.765 53.213 -5.641 1.00 45.45 298 LYS C N 1
ATOM 9639 C CA . LYS C 1 283 ? 27.956 51.993 -5.845 1.00 42.57 298 LYS C CA 1
ATOM 9640 C C . LYS C 1 283 ? 26.652 52.239 -6.621 1.00 47.85 298 LYS C C 1
ATOM 9641 O O . LYS C 1 283 ? 26.209 51.380 -7.386 1.00 51.26 298 LYS C O 1
ATOM 9647 N N . VAL C 1 284 ? 26.069 53.424 -6.436 1.00 50.87 299 VAL C N 1
ATOM 9648 C CA . VAL C 1 284 ? 24.830 53.839 -7.099 1.00 48.22 299 VAL C CA 1
ATOM 9649 C C . VAL C 1 284 ? 25.099 54.487 -8.469 1.00 55.60 299 VAL C C 1
ATOM 9650 O O . VAL C 1 284 ? 24.440 54.148 -9.457 1.00 58.67 299 VAL C O 1
ATOM 9654 N N . LEU C 1 285 ? 26.080 55.393 -8.518 1.00 56.78 300 LEU C N 1
ATOM 9655 C CA . LEU C 1 285 ? 26.425 56.158 -9.729 1.00 53.97 300 LEU C CA 1
ATOM 9656 C C . LEU C 1 285 ? 26.911 55.301 -10.886 1.00 55.88 300 LEU C C 1
ATOM 9657 O O . LEU C 1 285 ? 26.711 55.647 -12.065 1.00 54.20 300 LEU C O 1
ATOM 9662 N N . ASP C 1 286 ? 27.572 54.201 -10.536 1.00 49.05 301 ASP C N 1
ATOM 9663 C CA . ASP C 1 286 ? 28.118 53.273 -11.506 1.00 50.59 301 ASP C CA 1
ATOM 9664 C C . ASP C 1 286 ? 26.986 52.574 -12.250 1.00 54.95 301 ASP C C 1
ATOM 9665 O O . ASP C 1 286 ? 27.032 52.456 -13.479 1.00 49.92 301 ASP C O 1
ATOM 9670 N N . LYS C 1 287 ? 25.967 52.154 -11.496 1.00 50.41 302 LYS C N 1
ATOM 9671 C CA . LYS C 1 287 ? 24.789 51.481 -12.044 1.00 51.28 302 LYS C CA 1
ATOM 9672 C C . LYS C 1 287 ? 24.102 52.305 -13.137 1.00 45.30 302 LYS C C 1
ATOM 9673 O O . LYS C 1 287 ? 23.827 51.785 -14.215 1.00 51.21 302 LYS C O 1
ATOM 9679 N N . ILE C 1 288 ? 23.868 53.589 -12.863 1.00 46.58 303 ILE C N 1
ATOM 9680 C CA . ILE C 1 288 ? 23.310 54.538 -13.842 1.00 50.31 303 ILE C CA 1
ATOM 9681 C C . ILE C 1 288 ? 24.024 54.472 -15.210 1.00 58.63 303 ILE C C 1
ATOM 9682 O O . ILE C 1 288 ? 23.372 54.367 -16.257 1.00 49.80 303 ILE C O 1
ATOM 9687 N N . LYS C 1 289 ? 25.357 54.499 -15.179 1.00 62.37 304 LYS C N 1
ATOM 9688 C CA . LYS C 1 289 ? 26.190 54.375 -16.381 1.00 62.90 304 LYS C CA 1
ATOM 9689 C C . LYS C 1 289 ? 26.249 52.928 -16.911 1.00 61.44 304 LYS C C 1
ATOM 9690 O O . LYS C 1 289 ? 26.263 52.714 -18.135 1.00 48.52 304 LYS C O 1
ATOM 9696 N N . ALA C 1 290 ? 26.254 51.956 -15.987 1.00 55.45 305 ALA C N 1
ATOM 9697 C CA . ALA C 1 290 ? 26.436 50.522 -16.296 1.00 54.50 305 ALA C CA 1
ATOM 9698 C C . ALA C 1 290 ? 25.169 49.763 -16.719 1.00 61.88 305 ALA C C 1
ATOM 9699 O O . ALA C 1 290 ? 25.088 48.533 -16.572 1.00 59.17 305 ALA C O 1
ATOM 9701 N N . MET C 1 291 ? 24.189 50.501 -17.229 1.00 60.47 306 MET C N 1
ATOM 9702 C CA . MET C 1 291 ? 23.007 49.926 -17.861 1.00 63.92 306 MET C CA 1
ATOM 9703 C C . MET C 1 291 ? 22.581 50.872 -18.989 1.00 64.33 306 MET C C 1
ATOM 9704 O O . MET C 1 291 ? 21.543 50.680 -19.634 1.00 66.42 306 MET C O 1
ATOM 9709 N N . GLY C 1 292 ? 23.409 51.897 -19.206 1.00 55.37 307 GLY C N 1
ATOM 9710 C CA . GLY C 1 292 ? 23.359 52.726 -20.406 1.00 46.00 307 GLY C CA 1
ATOM 9711 C C . GLY C 1 292 ? 22.746 54.098 -20.239 1.00 58.11 307 GLY C C 1
ATOM 9712 O O . GLY C 1 292 ? 22.759 54.906 -21.176 1.00 48.13 307 GLY C O 1
ATOM 9713 N N . GLU C 1 293 ? 22.236 54.373 -19.039 1.00 60.80 308 GLU C N 1
ATOM 9714 C CA . GLU C 1 293 ? 21.376 55.537 -18.809 1.00 62.81 308 GLU C CA 1
ATOM 9715 C C . GLU C 1 293 ? 22.094 56.848 -18.452 1.00 65.49 308 GLU C C 1
ATOM 9716 O O . GLU C 1 293 ? 21.430 57.856 -18.187 1.00 63.11 308 GLU C O 1
ATOM 9722 N N . GLU C 1 294 ? 23.431 56.830 -18.484 1.00 66.02 309 GLU C N 1
ATOM 9723 C CA . GLU C 1 294 ? 24.272 57.985 -18.130 1.00 64.42 309 GLU C CA 1
ATOM 9724 C C . GLU C 1 294 ? 23.922 59.275 -18.886 1.00 66.15 309 GLU C C 1
ATOM 9725 O O . GLU C 1 294 ? 23.872 60.352 -18.285 1.00 62.34 309 GLU C O 1
ATOM 9731 N N . ASP C 1 295 ? 23.658 59.159 -20.188 1.00 58.92 310 ASP C N 1
ATOM 9732 C CA . ASP C 1 295 ? 23.289 60.312 -21.009 1.00 60.84 310 ASP C CA 1
ATOM 9733 C C . ASP C 1 295 ? 21.782 60.581 -21.037 1.00 65.61 310 ASP C C 1
ATOM 9734 O O . ASP C 1 295 ? 21.313 61.480 -21.746 1.00 63.38 310 ASP C O 1
ATOM 9739 N N . ASN C 1 296 ? 21.026 59.807 -20.262 1.00 67.82 311 ASN C N 1
ATOM 9740 C CA . ASN C 1 296 ? 19.588 60.040 -20.121 1.00 70.05 311 ASN C CA 1
ATOM 9741 C C . ASN C 1 296 ? 19.135 60.147 -18.654 1.00 65.08 311 ASN C C 1
ATOM 9742 O O . ASN C 1 296 ? 17.960 59.952 -18.340 1.00 54.75 311 ASN C O 1
ATOM 9747 N N . THR C 1 297 ? 20.075 60.470 -17.765 1.00 65.51 312 THR C N 1
ATOM 9748 C CA . THR C 1 297 ? 19.775 60.621 -16.336 1.00 67.19 312 THR C CA 1
ATOM 9749 C C . THR C 1 297 ? 20.438 61.858 -15.726 1.00 65.21 312 THR C C 1
ATOM 9750 O O . THR C 1 297 ? 21.664 62.009 -15.772 1.00 66.57 312 THR C O 1
ATOM 9754 N N . ILE C 1 298 ? 19.609 62.742 -15.172 1.00 64.08 313 ILE C N 1
ATOM 9755 C CA . ILE C 1 298 ? 20.078 63.875 -14.380 1.00 58.81 313 ILE C CA 1
ATOM 9756 C C . ILE C 1 298 ? 20.395 63.388 -12.964 1.00 59.40 313 ILE C C 1
ATOM 9757 O O . ILE C 1 298 ? 19.528 62.849 -12.275 1.00 58.45 313 ILE C O 1
ATOM 9762 N N . VAL C 1 299 ? 21.651 63.554 -12.554 1.00 59.04 314 VAL C N 1
ATOM 9763 C CA . VAL C 1 299 ? 22.071 63.279 -11.180 1.00 54.21 314 VAL C CA 1
ATOM 9764 C C . VAL C 1 299 ? 22.251 64.606 -10.438 1.00 53.43 314 VAL C C 1
ATOM 9765 O O . VAL C 1 299 ? 22.917 65.517 -10.941 1.00 47.19 314 VAL C O 1
ATOM 9769 N N . ILE C 1 300 ? 21.621 64.714 -9.268 1.00 44.52 315 ILE C N 1
ATOM 9770 C CA . ILE C 1 300 ? 21.878 65.809 -8.327 1.00 41.10 315 ILE C CA 1
ATOM 9771 C C . ILE C 1 300 ? 22.402 65.195 -7.028 1.00 39.00 315 ILE C C 1
ATOM 9772 O O . ILE C 1 300 ? 21.711 64.400 -6.389 1.00 34.65 315 ILE C O 1
ATOM 9777 N N . PHE C 1 301 ? 23.639 65.533 -6.671 1.00 38.40 316 PHE C N 1
ATOM 9778 C CA . PHE C 1 301 ? 24.170 65.221 -5.349 1.00 35.78 316 PHE C CA 1
ATOM 9779 C C . PHE C 1 301 ? 24.185 66.501 -4.525 1.00 42.50 316 PHE C C 1
ATOM 9780 O O . PHE C 1 301 ? 24.673 67.538 -4.995 1.00 40.84 316 PHE C O 1
ATOM 9788 N N . THR C 1 302 ? 23.663 66.416 -3.299 1.00 39.90 317 THR C N 1
ATOM 9789 C CA . THR C 1 302 ? 23.649 67.549 -2.364 1.00 32.38 317 THR C CA 1
ATOM 9790 C C . THR C 1 302 ? 23.495 67.130 -0.887 1.00 35.64 317 THR C C 1
ATOM 9791 O O . THR C 1 302 ? 23.489 65.934 -0.563 1.00 28.71 317 THR C O 1
ATOM 9795 N N . SER C 1 303 ? 23.404 68.125 -0.004 1.00 34.38 318 SER C N 1
ATOM 9796 C CA . SER C 1 303 ? 23.266 67.916 1.436 1.00 28.90 318 SER C CA 1
ATOM 9797 C C . SER C 1 303 ? 22.139 68.798 1.961 1.00 34.33 318 SER C C 1
ATOM 9798 O O . SER C 1 303 ? 21.878 69.873 1.421 1.00 30.68 318 SER C O 1
ATOM 9801 N N . ASP C 1 304 ? 21.467 68.355 3.016 1.00 34.96 319 ASP C N 1
ATOM 9802 C CA . ASP C 1 304 ? 20.294 69.087 3.489 1.00 32.62 319 ASP C CA 1
ATOM 9803 C C . ASP C 1 304 ? 20.617 70.253 4.404 1.00 30.49 319 ASP C C 1
ATOM 9804 O O . ASP C 1 304 ? 19.794 71.140 4.559 1.00 27.27 319 ASP C O 1
ATOM 9809 N N . ASN C 1 305 ? 21.796 70.245 5.020 1.00 26.86 320 ASN C N 1
ATOM 9810 C CA . ASN C 1 305 ? 22.205 71.381 5.875 1.00 30.17 320 ASN C CA 1
ATOM 9811 C C . ASN C 1 305 ? 23.669 71.330 6.280 1.00 26.96 320 ASN C C 1
ATOM 9812 O O . ASN C 1 305 ? 24.342 70.316 6.061 1.00 26.31 320 ASN C O 1
ATOM 9817 N N . GLY C 1 306 ? 24.158 72.420 6.872 1.00 25.49 321 GLY C N 1
ATOM 9818 C CA . GLY C 1 306 ? 25.541 72.511 7.342 1.00 21.69 321 GLY C CA 1
ATOM 9819 C C . GLY C 1 306 ? 25.849 71.452 8.396 1.00 25.72 321 GLY C C 1
ATOM 9820 O O . GLY C 1 306 ? 24.932 70.798 8.908 1.00 28.98 321 GLY C O 1
ATOM 9821 N N . PRO C 1 307 ? 27.136 71.278 8.748 1.00 21.53 322 PRO C N 1
ATOM 9822 C CA . PRO C 1 307 ? 27.469 70.091 9.515 1.00 20.52 322 PRO C CA 1
ATOM 9823 C C . PRO C 1 307 ? 27.367 70.271 11.029 1.00 26.29 322 PRO C C 1
ATOM 9824 O O . PRO C 1 307 ? 27.221 71.387 11.507 1.00 25.75 322 PRO C O 1
ATOM 9828 N N . VAL C 1 308 ? 27.417 69.160 11.758 1.00 21.40 323 VAL C N 1
ATOM 9829 C CA . VAL C 1 308 ? 27.778 69.205 13.162 1.00 22.55 323 VAL C CA 1
ATOM 9830 C C . VAL C 1 308 ? 29.305 69.226 13.206 1.00 24.12 323 VAL C C 1
ATOM 9831 O O . VAL C 1 308 ? 29.963 68.335 12.664 1.00 26.64 323 VAL C O 1
ATOM 9835 N N . THR C 1 309 ? 29.868 70.253 13.840 1.00 24.54 324 THR C N 1
ATOM 9836 C CA . THR C 1 309 ? 31.321 70.424 13.893 1.00 23.74 324 THR C CA 1
ATOM 9837 C C . THR C 1 309 ? 31.848 69.924 15.241 1.00 28.72 324 THR C C 1
ATOM 9838 O O . THR C 1 309 ? 31.171 69.134 15.918 1.00 28.15 324 THR C O 1
ATOM 9842 N N . ARG C 1 310 ? 33.037 70.391 15.645 1.00 25.51 325 ARG C N 1
ATOM 9843 C CA . ARG C 1 310 ? 33.567 70.126 16.992 1.00 28.96 325 ARG C CA 1
ATOM 9844 C C . ARG C 1 310 ? 32.762 70.864 18.072 1.00 20.66 325 ARG C C 1
ATOM 9845 O O . ARG C 1 310 ? 32.855 70.541 19.264 1.00 24.28 325 ARG C O 1
ATOM 9853 N N . GLU C 1 311 ? 31.987 71.850 17.622 1.00 19.94 326 GLU C N 1
ATOM 9854 C CA . GLU C 1 311 ? 31.081 72.631 18.451 1.00 22.26 326 GLU C CA 1
ATOM 9855 C C . GLU C 1 311 ? 29.778 71.857 18.708 1.00 18.72 326 GLU C C 1
ATOM 9856 O O . GLU C 1 311 ? 28.747 72.146 18.096 1.00 21.75 326 GLU C O 1
ATOM 9862 N N . ALA C 1 312 ? 29.849 70.867 19.599 1.00 22.63 327 ALA C N 1
ATOM 9863 C CA . ALA C 1 312 ? 28.696 70.038 19.957 1.00 24.00 327 ALA C CA 1
ATOM 9864 C C . ALA C 1 312 ? 27.788 70.778 20.938 1.00 26.33 327 ALA C C 1
ATOM 9865 O O . ALA C 1 312 ? 28.264 71.398 21.897 1.00 23.52 327 ALA C O 1
ATOM 9867 N N . ARG C 1 313 ? 26.486 70.692 20.683 1.00 24.18 328 ARG C N 1
ATOM 9868 C CA . ARG C 1 313 ? 25.474 71.403 21.457 1.00 15.58 328 ARG C CA 1
ATOM 9869 C C . ARG C 1 313 ? 24.534 70.441 22.176 1.00 19.34 328 ARG C C 1
ATOM 9870 O O . ARG C 1 313 ? 23.781 70.833 23.078 1.00 21.24 328 ARG C O 1
ATOM 9878 N N . LYS C 1 314 ? 24.571 69.173 21.770 1.00 22.15 329 LYS C N 1
ATOM 9879 C CA . LYS C 1 314 ? 23.658 68.158 22.272 1.00 21.95 329 LYS C CA 1
ATOM 9880 C C . LYS C 1 314 ? 24.425 66.857 22.481 1.00 15.74 329 LYS C C 1
ATOM 9881 O O . LYS C 1 314 ? 25.455 66.628 21.837 1.00 20.09 329 LYS C O 1
ATOM 9887 N N . VAL C 1 315 ? 23.910 66.020 23.378 1.00 19.88 330 VAL C N 1
ATOM 9888 C CA . VAL C 1 315 ? 24.575 64.780 23.784 1.00 26.55 330 VAL C CA 1
ATOM 9889 C C . VAL C 1 315 ? 24.778 63.818 22.604 1.00 24.91 330 VAL C C 1
ATOM 9890 O O . VAL C 1 315 ? 25.679 62.979 22.620 1.00 24.35 330 VAL C O 1
ATOM 9894 N N . TYR C 1 316 ? 23.949 63.964 21.573 1.00 22.07 331 TYR C N 1
ATOM 9895 C CA . TYR C 1 316 ? 24.046 63.117 20.374 1.00 24.56 331 TYR C CA 1
ATOM 9896 C C . TYR C 1 316 ? 24.966 63.703 19.285 1.00 29.51 331 TYR C C 1
ATOM 9897 O O . TYR C 1 316 ? 25.190 63.083 18.239 1.00 25.87 331 TYR C O 1
ATOM 9906 N N . GLU C 1 317 ? 25.506 64.892 19.546 1.00 20.56 332 GLU C N 1
ATOM 9907 C CA . GLU C 1 317 ? 26.406 65.567 18.615 1.00 20.80 332 GLU C CA 1
ATOM 9908 C C . GLU C 1 317 ? 27.907 65.393 18.943 1.00 21.24 332 GLU C C 1
ATOM 9909 O O . GLU C 1 317 ? 28.761 65.995 18.290 1.00 19.76 332 GLU C O 1
ATOM 9915 N N . LEU C 1 318 ? 28.222 64.530 19.906 1.00 23.19 333 LEU C N 1
ATOM 9916 C CA . LEU C 1 318 ? 29.577 64.390 20.438 1.00 23.28 333 LEU C CA 1
ATOM 9917 C C . LEU C 1 318 ? 30.496 63.706 19.442 1.00 26.97 333 LEU C C 1
ATOM 9918 O O . LEU C 1 318 ? 30.032 62.868 18.648 1.00 23.26 333 LEU C O 1
ATOM 9923 N N . ASN C 1 319 ? 31.776 64.089 19.483 1.00 24.34 334 ASN C N 1
ATOM 9924 C CA . ASN C 1 319 ? 32.861 63.450 18.713 1.00 18.41 334 ASN C CA 1
ATOM 9925 C C . ASN C 1 319 ? 32.672 63.475 17.191 1.00 28.58 334 ASN C C 1
ATOM 9926 O O . ASN C 1 319 ? 32.998 62.507 16.501 1.00 27.41 334 ASN C O 1
ATOM 9931 N N . LEU C 1 320 ? 32.140 64.582 16.682 1.00 24.60 335 LEU C N 1
ATOM 9932 C CA . LEU C 1 320 ? 31.992 64.793 15.246 1.00 32.37 335 LEU C CA 1
ATOM 9933 C C . LEU C 1 320 ? 32.922 65.929 14.841 1.00 25.91 335 LEU C C 1
ATOM 9934 O O . LEU C 1 320 ? 33.511 66.597 15.704 1.00 29.91 335 LEU C O 1
ATOM 9939 N N . ALA C 1 321 ? 33.057 66.151 13.539 1.00 25.00 336 ALA C N 1
ATOM 9940 C CA . ALA C 1 321 ? 34.176 66.933 13.028 1.00 23.46 336 ALA C CA 1
ATOM 9941 C C . ALA C 1 321 ? 33.897 67.577 11.675 1.00 23.39 336 ALA C C 1
ATOM 9942 O O . ALA C 1 321 ? 34.784 67.648 10.813 1.00 23.91 336 ALA C O 1
ATOM 9944 N N . GLY C 1 322 ? 32.663 68.048 11.503 1.00 24.94 337 GLY C N 1
ATOM 9945 C CA . GLY C 1 322 ? 32.239 68.784 10.309 1.00 23.61 337 GLY C CA 1
ATOM 9946 C C . GLY C 1 322 ? 33.093 69.991 9.972 1.00 28.76 337 GLY C C 1
ATOM 9947 O O . GLY C 1 322 ? 33.665 70.623 10.858 1.00 29.99 337 GLY C O 1
ATOM 9948 N N . GLU C 1 323 ? 33.186 70.290 8.682 1.00 25.31 338 GLU C N 1
ATOM 9949 C CA . GLU C 1 323 ? 33.948 71.438 8.192 1.00 29.30 338 GLU C CA 1
ATOM 9950 C C . GLU C 1 323 ? 33.073 72.331 7.349 1.00 28.59 338 GLU C C 1
ATOM 9951 O O . GLU C 1 323 ? 32.207 71.851 6.608 1.00 27.79 338 GLU C O 1
ATOM 9957 N N . THR C 1 324 ? 33.328 73.637 7.443 1.00 25.02 339 THR C N 1
ATOM 9958 C CA . THR C 1 324 ? 32.552 74.645 6.729 1.00 24.41 339 THR C CA 1
ATOM 9959 C C . THR C 1 324 ? 33.373 75.497 5.754 1.00 29.68 339 THR C C 1
ATOM 9960 O O . THR C 1 324 ? 32.840 76.465 5.220 1.00 27.54 339 THR C O 1
ATOM 9964 N N . ASP C 1 325 ? 34.642 75.139 5.525 1.00 32.72 340 ASP C N 1
ATOM 9965 C CA . ASP C 1 325 ? 35.595 75.957 4.734 1.00 34.62 340 ASP C CA 1
ATOM 9966 C C . ASP C 1 325 ? 35.806 77.337 5.372 1.00 33.57 340 ASP C C 1
ATOM 9967 O O . ASP C 1 325 ? 35.902 78.350 4.680 1.00 33.57 340 ASP C O 1
ATOM 9972 N N . GLY C 1 326 ? 35.854 77.367 6.705 1.00 27.95 341 GLY C N 1
ATOM 9973 C CA . GLY C 1 326 ? 36.004 78.625 7.446 1.00 31.52 341 GLY C CA 1
ATOM 9974 C C . GLY C 1 326 ? 34.738 79.446 7.650 1.00 36.15 341 GLY C C 1
ATOM 9975 O O . GLY C 1 326 ? 34.734 80.373 8.461 1.00 34.57 341 GLY C O 1
ATOM 9976 N N . LEU C 1 327 ? 33.664 79.114 6.930 1.00 29.05 342 LEU C N 1
ATOM 9977 C CA . LEU C 1 327 ? 32.410 79.874 7.003 1.00 31.71 342 LEU C CA 1
ATOM 9978 C C . LEU C 1 327 ? 31.801 79.810 8.407 1.00 29.56 342 LEU C C 1
ATOM 9979 O O . LEU C 1 327 ? 31.914 78.787 9.098 1.00 28.05 342 LEU C O 1
ATOM 9984 N N . ARG C 1 328 ? 31.189 80.917 8.820 1.00 23.41 343 ARG C N 1
ATOM 9985 C CA . ARG C 1 328 ? 30.614 81.064 10.164 1.00 27.92 343 ARG C CA 1
ATOM 9986 C C . ARG C 1 328 ? 29.410 80.143 10.423 1.00 29.35 343 ARG C C 1
ATOM 9987 O O . ARG C 1 328 ? 28.575 79.931 9.548 1.00 31.55 343 ARG C O 1
ATOM 9995 N N . GLY C 1 329 ? 29.337 79.597 11.626 1.00 28.06 344 GLY C N 1
ATOM 9996 C CA . GLY C 1 329 ? 28.181 78.824 12.035 1.00 25.47 344 GLY C CA 1
ATOM 9997 C C . GLY C 1 329 ? 28.250 77.381 11.588 1.00 28.45 344 GLY C C 1
ATOM 9998 O O . GLY C 1 329 ? 29.245 76.921 11.015 1.00 27.06 344 GLY C O 1
ATOM 9999 N N . ARG C 1 330 ? 27.171 76.673 11.871 1.00 27.55 345 ARG C N 1
ATOM 10000 C CA . ARG C 1 330 ? 27.056 75.243 11.609 1.00 26.79 345 ARG C CA 1
ATOM 10001 C C . ARG C 1 330 ? 25.569 74.909 11.563 1.00 23.84 345 ARG C C 1
ATOM 10002 O O . ARG C 1 330 ? 24.716 75.809 11.582 1.00 23.77 345 ARG C O 1
ATOM 10010 N N . LYS C 1 331 ? 25.249 73.617 11.517 1.00 26.13 346 LYS C N 1
ATOM 10011 C CA . LYS C 1 331 ? 23.871 73.149 11.631 1.00 23.25 346 LYS C CA 1
ATOM 10012 C C . LYS C 1 331 ? 23.162 73.935 12.740 1.00 21.66 346 LYS C C 1
ATOM 10013 O O . LYS C 1 331 ? 23.732 74.139 13.808 1.00 22.70 346 LYS C O 1
ATOM 10019 N N . ASP C 1 332 ? 21.945 74.390 12.449 1.00 21.51 347 ASP C N 1
ATOM 10020 C CA . ASP C 1 332 ? 21.074 75.218 13.330 1.00 23.73 347 ASP C CA 1
ATOM 10021 C C . ASP C 1 332 ? 21.137 76.677 12.917 1.00 25.04 347 ASP C C 1
ATOM 10022 O O . ASP C 1 332 ? 20.121 77.373 12.985 1.00 26.33 347 ASP C O 1
ATOM 10027 N N . ASN C 1 333 ? 22.324 77.123 12.497 1.00 24.78 348 ASN C N 1
ATOM 10028 C CA . ASN C 1 333 ? 22.626 78.558 12.323 1.00 20.12 348 ASN C CA 1
ATOM 10029 C C . ASN C 1 333 ? 22.298 79.070 10.942 1.00 28.63 348 ASN C C 1
ATOM 10030 O O . ASN C 1 333 ? 22.378 78.316 9.969 1.00 25.74 348 ASN C O 1
ATOM 10035 N N . LEU C 1 334 ? 21.976 80.364 10.869 1.00 26.58 349 LEU C N 1
ATOM 10036 C CA . LEU C 1 334 ? 21.673 81.037 9.597 1.00 29.64 349 LEU C CA 1
ATOM 10037 C C . LEU C 1 334 ? 22.865 81.769 8.986 1.00 26.28 349 LEU C C 1
ATOM 10038 O O . LEU C 1 334 ? 22.753 82.362 7.903 1.00 30.27 349 LEU C O 1
ATOM 10043 N N . TRP C 1 335 ? 24.008 81.713 9.668 1.00 25.80 350 TRP C N 1
ATOM 10044 C CA . TRP C 1 335 ? 25.287 82.098 9.086 1.00 28.84 350 TRP C CA 1
ATOM 10045 C C . TRP C 1 335 ? 25.646 81.081 7.993 1.00 29.06 350 TRP C C 1
ATOM 10046 O O . TRP C 1 335 ? 25.133 79.957 7.992 1.00 32.46 350 TRP C O 1
ATOM 10057 N N . GLU C 1 336 ? 26.531 81.481 7.082 1.00 29.73 351 GLU C N 1
ATOM 10058 C CA . GLU C 1 336 ? 26.891 80.696 5.888 1.00 26.80 351 GLU C CA 1
ATOM 10059 C C . GLU C 1 336 ? 27.133 79.213 6.129 1.00 31.09 351 GLU C C 1
ATOM 10060 O O . GLU C 1 336 ? 26.581 78.375 5.418 1.00 33.46 351 GLU C O 1
ATOM 10066 N N . GLY C 1 337 ? 27.917 78.892 7.153 1.00 24.84 352 GLY C N 1
ATOM 10067 C CA . GLY C 1 337 ? 28.293 77.502 7.440 1.00 31.15 352 GLY C CA 1
ATOM 10068 C C . GLY C 1 337 ? 27.138 76.588 7.808 1.00 33.23 352 GLY C C 1
ATOM 10069 O O . GLY C 1 337 ? 27.299 75.362 7.822 1.00 33.61 352 GLY C O 1
ATOM 10070 N N . GLY C 1 338 ? 25.980 77.180 8.099 1.00 24.04 353 GLY C N 1
ATOM 10071 C CA . GLY C 1 338 ? 24.767 76.424 8.437 1.00 27.49 353 GLY C CA 1
ATOM 10072 C C . GLY C 1 338 ? 23.862 76.163 7.251 1.00 26.00 353 GLY C C 1
ATOM 10073 O O . GLY C 1 338 ? 23.112 75.183 7.232 1.00 25.37 353 GLY C O 1
ATOM 10074 N N . ILE C 1 339 ? 23.919 77.051 6.261 1.00 23.46 354 ILE C N 1
ATOM 10075 C CA . ILE C 1 339 ? 23.070 76.910 5.087 1.00 29.47 354 ILE C CA 1
ATOM 10076 C C . ILE C 1 339 ? 23.803 76.585 3.772 1.00 36.33 354 ILE C C 1
ATOM 10077 O O . ILE C 1 339 ? 23.184 76.039 2.857 1.00 34.93 354 ILE C O 1
ATOM 10082 N N . ARG C 1 340 ? 25.094 76.923 3.667 1.00 30.30 355 ARG C N 1
ATOM 10083 C CA . ARG C 1 340 ? 25.863 76.628 2.446 1.00 30.97 355 ARG C CA 1
ATOM 10084 C C . ARG C 1 340 ? 26.411 75.223 2.485 1.00 29.15 355 ARG C C 1
ATOM 10085 O O . ARG C 1 340 ? 27.104 74.859 3.426 1.00 25.16 355 ARG C O 1
ATOM 10093 N N . VAL C 1 341 ? 26.101 74.438 1.447 1.00 28.82 356 VAL C N 1
ATOM 10094 C CA . VAL C 1 341 ? 26.444 73.009 1.391 1.00 29.40 356 VAL C CA 1
ATOM 10095 C C . VAL C 1 341 ? 26.919 72.603 -0.022 1.00 32.21 356 VAL C C 1
ATOM 10096 O O . VAL C 1 341 ? 26.725 73.368 -0.972 1.00 30.16 356 VAL C O 1
ATOM 10100 N N . PRO C 1 342 ? 27.553 71.419 -0.162 1.00 34.70 357 PRO C N 1
ATOM 10101 C CA . PRO C 1 342 ? 27.889 70.941 -1.512 1.00 38.46 357 PRO C CA 1
ATOM 10102 C C . PRO C 1 342 ? 26.677 70.706 -2.423 1.00 40.39 357 PRO C C 1
ATOM 10103 O O . PRO C 1 342 ? 25.606 70.334 -1.942 1.00 31.36 357 PRO C O 1
ATOM 10107 N N . ALA C 1 343 ? 26.855 70.966 -3.722 1.00 41.51 358 ALA C N 1
ATOM 10108 C CA . ALA C 1 343 ? 25.892 70.574 -4.761 1.00 38.54 358 ALA C CA 1
ATOM 10109 C C . ALA C 1 343 ? 26.583 70.360 -6.092 1.00 41.46 358 ALA C C 1
ATOM 10110 O O . ALA C 1 343 ? 27.328 71.228 -6.572 1.00 36.95 358 ALA C O 1
ATOM 10112 N N . ILE C 1 344 ? 26.325 69.191 -6.668 1.00 44.71 359 ILE C N 1
ATOM 10113 C CA . ILE C 1 344 ? 26.881 68.778 -7.952 1.00 42.01 359 ILE C CA 1
ATOM 10114 C C . ILE C 1 344 ? 25.720 68.282 -8.817 1.00 49.15 359 ILE C C 1
ATOM 10115 O O . ILE C 1 344 ? 24.884 67.508 -8.348 1.00 44.06 359 ILE C O 1
ATOM 10120 N N . ILE C 1 345 ? 25.649 68.768 -10.057 1.00 53.82 360 ILE C N 1
ATOM 10121 C CA . ILE C 1 345 ? 24.698 68.245 -11.046 1.00 54.13 360 ILE C CA 1
ATOM 10122 C C . ILE C 1 345 ? 25.413 67.636 -12.271 1.00 57.57 360 ILE C C 1
ATOM 10123 O O . ILE C 1 345 ? 26.327 68.246 -12.839 1.00 55.16 360 ILE C O 1
ATOM 10128 N N . LYS C 1 346 ? 25.006 66.421 -12.644 1.00 58.88 361 LYS C N 1
ATOM 10129 C CA . LYS C 1 346 ? 25.569 65.719 -13.801 1.00 59.35 361 LYS C CA 1
ATOM 10130 C C . LYS C 1 346 ? 24.476 65.129 -14.698 1.00 61.44 361 LYS C C 1
ATOM 10131 O O . LYS C 1 346 ? 23.603 64.397 -14.226 1.00 54.58 361 LYS C O 1
ATOM 10137 N N . TYR C 1 347 ? 24.540 65.451 -15.989 1.00 57.26 362 TYR C N 1
ATOM 10138 C CA . TYR C 1 347 ? 23.642 64.863 -16.979 1.00 58.97 362 TYR C CA 1
ATOM 10139 C C . TYR C 1 347 ? 24.439 64.387 -18.208 1.00 59.06 362 TYR C C 1
ATOM 10140 O O . TYR C 1 347 ? 24.354 64.973 -19.286 1.00 62.96 362 TYR C O 1
ATOM 10149 N N . GLY C 1 348 ? 25.217 63.321 -18.009 1.00 65.86 363 GLY C N 1
ATOM 10150 C CA . GLY C 1 348 ? 25.979 62.660 -19.074 1.00 68.42 363 GLY C CA 1
ATOM 10151 C C . GLY C 1 348 ? 27.084 63.497 -19.681 1.00 74.11 363 GLY C C 1
ATOM 10152 O O . GLY C 1 348 ? 28.129 63.705 -19.061 1.00 75.12 363 GLY C O 1
ATOM 10153 N N . LYS C 1 349 ? 26.842 63.957 -20.908 1.00 76.05 364 LYS C N 1
ATOM 10154 C CA . LYS C 1 349 ? 27.733 64.874 -21.617 1.00 75.25 364 LYS C CA 1
ATOM 10155 C C . LYS C 1 349 ? 26.973 66.108 -22.098 1.00 71.72 364 LYS C C 1
ATOM 10156 O O . LYS C 1 349 ? 27.533 66.970 -22.783 1.00 76.13 364 LYS C O 1
ATOM 10162 N N . HIS C 1 350 ? 25.701 66.192 -21.712 1.00 68.74 365 HIS C N 1
ATOM 10163 C CA . HIS C 1 350 ? 24.840 67.336 -22.032 1.00 69.76 365 HIS C CA 1
ATOM 10164 C C . HIS C 1 350 ? 25.231 68.583 -21.231 1.00 67.26 365 HIS C C 1
ATOM 10165 O O . HIS C 1 350 ? 24.819 69.698 -21.564 1.00 69.11 365 HIS C O 1
ATOM 10172 N N . LEU C 1 351 ? 26.022 68.377 -20.178 1.00 65.12 366 LEU C N 1
ATOM 10173 C CA . LEU C 1 351 ? 26.537 69.455 -19.332 1.00 61.76 366 LEU C CA 1
ATOM 10174 C C . LEU C 1 351 ? 28.075 69.530 -19.412 1.00 60.04 366 LEU C C 1
ATOM 10175 O O . LEU C 1 351 ? 28.734 68.494 -19.593 1.00 55.06 366 LEU C O 1
ATOM 10180 N N . PRO C 1 352 ? 28.647 70.754 -19.307 1.00 55.28 367 PRO C N 1
ATOM 10181 C CA . PRO C 1 352 ? 30.110 70.963 -19.263 1.00 58.43 367 PRO C CA 1
ATOM 10182 C C . PRO C 1 352 ? 30.842 70.198 -18.149 1.00 60.02 367 PRO C C 1
ATOM 10183 O O . PRO C 1 352 ? 30.577 70.414 -16.963 1.00 65.50 367 PRO C O 1
ATOM 10187 N N . GLN C 1 353 ? 31.756 69.316 -18.550 1.00 59.78 368 GLN C N 1
ATOM 10188 C CA . GLN C 1 353 ? 32.509 68.464 -17.627 1.00 66.69 368 GLN C CA 1
ATOM 10189 C C . GLN C 1 353 ? 33.598 69.262 -16.903 1.00 67.07 368 GLN C C 1
ATOM 10190 O O . GLN C 1 353 ? 34.613 69.630 -17.504 1.00 67.59 368 GLN C O 1
ATOM 10196 N N . GLY C 1 354 ? 33.383 69.524 -15.615 1.00 63.52 369 GLY C N 1
ATOM 10197 C CA . GLY C 1 354 ? 34.363 70.237 -14.794 1.00 54.34 369 GLY C CA 1
ATOM 10198 C C . GLY C 1 354 ? 34.107 71.722 -14.617 1.00 52.81 369 GLY C C 1
ATOM 10199 O O . GLY C 1 354 ? 35.010 72.461 -14.223 1.00 62.51 369 GLY C O 1
ATOM 10200 N N . MET C 1 355 ? 32.884 72.164 -14.910 1.00 50.09 370 MET C N 1
ATOM 10201 C CA . MET C 1 355 ? 32.469 73.544 -14.658 1.00 48.72 370 MET C CA 1
ATOM 10202 C C . MET C 1 355 ? 32.333 73.803 -13.148 1.00 52.84 370 MET C C 1
ATOM 10203 O O . MET C 1 355 ? 31.978 72.900 -12.375 1.00 49.24 370 MET C O 1
ATOM 10208 N N . VAL C 1 356 ? 32.653 75.029 -12.734 1.00 55.16 371 VAL C N 1
ATOM 10209 C CA . VAL C 1 356 ? 32.559 75.446 -11.336 1.00 44.59 371 VAL C CA 1
ATOM 10210 C C . VAL C 1 356 ? 31.816 76.783 -11.264 1.00 49.00 371 VAL C C 1
ATOM 10211 O O . VAL C 1 356 ? 32.341 77.824 -11.673 1.00 49.19 371 VAL C O 1
ATOM 10215 N N . SER C 1 357 ? 30.589 76.746 -10.749 1.00 40.41 372 SER C N 1
ATOM 10216 C CA . SER C 1 357 ? 29.742 77.930 -10.692 1.00 43.66 372 SER C CA 1
ATOM 10217 C C . SER C 1 357 ? 29.760 78.598 -9.315 1.00 43.66 372 SER C C 1
ATOM 10218 O O . SER C 1 357 ? 29.561 77.932 -8.294 1.00 41.82 372 SER C O 1
ATOM 10221 N N . ASP C 1 358 ? 29.984 79.912 -9.300 1.00 39.21 373 ASP C N 1
ATOM 10222 C CA . ASP C 1 358 ? 29.935 80.689 -8.059 1.00 47.36 373 ASP C CA 1
ATOM 10223 C C . ASP C 1 358 ? 28.684 81.563 -7.970 1.00 41.04 373 ASP C C 1
ATOM 10224 O O . ASP C 1 358 ? 28.618 82.505 -7.174 1.00 45.21 373 ASP C O 1
ATOM 10229 N N . THR C 1 359 ? 27.691 81.224 -8.784 1.00 38.15 374 THR C N 1
ATOM 10230 C CA . THR C 1 359 ? 26.413 81.932 -8.822 1.00 46.72 374 THR C CA 1
ATOM 10231 C C . THR C 1 359 ? 25.556 81.490 -7.626 1.00 38.63 374 THR C C 1
ATOM 10232 O O . THR C 1 359 ? 25.369 80.289 -7.425 1.00 42.49 374 THR C O 1
ATOM 10236 N N . PRO C 1 360 ? 25.046 82.457 -6.829 1.00 45.67 375 PRO C N 1
ATOM 10237 C CA . PRO C 1 360 ? 24.209 82.129 -5.664 1.00 45.22 375 PRO C CA 1
ATOM 10238 C C . PRO C 1 360 ? 22.916 81.402 -6.055 1.00 41.81 375 PRO C C 1
ATOM 10239 O O . PRO C 1 360 ? 22.041 81.975 -6.721 1.00 37.29 375 PRO C O 1
ATOM 10243 N N . VAL C 1 361 ? 22.834 80.134 -5.660 1.00 38.59 376 VAL C N 1
ATOM 10244 C CA . VAL C 1 361 ? 21.678 79.273 -5.942 1.00 37.03 376 VAL C CA 1
ATOM 10245 C C . VAL C 1 361 ? 21.243 78.539 -4.665 1.00 42.48 376 VAL C C 1
ATOM 10246 O O . VAL C 1 361 ? 22.023 78.449 -3.715 1.00 37.64 376 VAL C O 1
ATOM 10250 N N . TYR C 1 362 ? 20.007 78.035 -4.635 1.00 39.94 377 TYR C N 1
ATOM 10251 C CA . TYR C 1 362 ? 19.551 77.226 -3.492 1.00 40.84 377 TYR C CA 1
ATOM 10252 C C . TYR C 1 362 ? 18.570 76.097 -3.784 1.00 40.84 377 TYR C C 1
ATOM 10253 O O . TYR C 1 362 ? 18.147 75.914 -4.923 1.00 36.88 377 TYR C O 1
ATOM 10262 N N . GLY C 1 363 ? 18.244 75.322 -2.744 1.00 29.04 378 GLY C N 1
ATOM 10263 C CA . GLY C 1 363 ? 17.384 74.141 -2.870 1.00 34.43 378 GLY C CA 1
ATOM 10264 C C . GLY C 1 363 ? 15.998 74.368 -3.449 1.00 35.50 378 GLY C C 1
ATOM 10265 O O . GLY C 1 363 ? 15.421 73.461 -4.047 1.00 32.25 378 GLY C O 1
ATOM 10266 N N . LEU C 1 364 ? 15.470 75.581 -3.283 1.00 36.86 379 LEU C N 1
ATOM 10267 C CA . LEU C 1 364 ? 14.154 75.939 -3.810 1.00 39.23 379 LEU C CA 1
ATOM 10268 C C . LEU C 1 364 ? 14.160 76.096 -5.342 1.00 44.17 379 LEU C C 1
ATOM 10269 O O . LEU C 1 364 ? 13.100 76.136 -5.964 1.00 38.10 379 LEU C O 1
ATOM 10274 N N . ASP C 1 365 ? 15.361 76.155 -5.926 1.00 43.84 380 ASP C N 1
ATOM 10275 C CA . ASP C 1 365 ? 15.567 76.297 -7.372 1.00 44.33 380 ASP C CA 1
ATOM 10276 C C . ASP C 1 365 ? 15.387 75.014 -8.176 1.00 47.28 380 ASP C C 1
ATOM 10277 O O . ASP C 1 365 ? 15.161 75.081 -9.383 1.00 47.43 380 ASP C O 1
ATOM 10282 N N . TRP C 1 366 ? 15.516 73.860 -7.521 1.00 42.05 381 TRP C N 1
ATOM 10283 C CA . TRP C 1 366 ? 15.526 72.568 -8.219 1.00 42.52 381 TRP C CA 1
ATOM 10284 C C . TRP C 1 366 ? 14.216 72.214 -8.922 1.00 47.80 381 TRP C C 1
ATOM 10285 O O . TRP C 1 366 ? 14.248 71.622 -10.003 1.00 47.17 381 TRP C O 1
ATOM 10296 N N . MET C 1 367 ? 13.083 72.566 -8.309 1.00 45.78 382 MET C N 1
ATOM 10297 C CA . MET C 1 367 ? 11.758 72.312 -8.904 1.00 41.48 382 MET C CA 1
ATOM 10298 C C . MET C 1 367 ? 11.561 72.962 -10.303 1.00 41.89 382 MET C C 1
ATOM 10299 O O . MET C 1 367 ? 11.265 72.236 -11.254 1.00 48.82 382 MET C O 1
ATOM 10304 N N . PRO C 1 368 ? 11.735 74.303 -10.442 1.00 36.92 383 PRO C N 1
ATOM 10305 C CA . PRO C 1 368 ? 11.654 74.873 -11.808 1.00 43.21 383 PRO C CA 1
ATOM 10306 C C . PRO C 1 368 ? 12.792 74.511 -12.776 1.00 45.12 383 PRO C C 1
ATOM 10307 O O . PRO C 1 368 ? 12.603 74.590 -13.996 1.00 49.57 383 PRO C O 1
ATOM 10311 N N . THR C 1 369 ? 13.951 74.138 -12.232 1.00 47.50 384 THR C N 1
ATOM 10312 C CA . THR C 1 369 ? 15.119 73.730 -13.019 1.00 48.14 384 THR C CA 1
ATOM 10313 C C . THR C 1 369 ? 14.868 72.408 -13.730 1.00 52.20 384 THR C C 1
ATOM 10314 O O . THR C 1 369 ? 15.018 72.313 -14.950 1.00 54.80 384 THR C O 1
ATOM 10318 N N . LEU C 1 370 ? 14.474 71.400 -12.954 1.00 52.69 385 LEU C N 1
ATOM 10319 C CA . LEU C 1 370 ? 14.175 70.066 -13.467 1.00 52.59 385 LEU C CA 1
ATOM 10320 C C . LEU C 1 370 ? 12.945 70.052 -14.376 1.00 51.53 385 LEU C C 1
ATOM 10321 O O . LEU C 1 370 ? 12.835 69.194 -15.251 1.00 48.70 385 LEU C O 1
ATOM 10326 N N . ALA C 1 371 ? 12.045 71.015 -14.170 1.00 48.59 386 ALA C N 1
ATOM 10327 C CA . ALA C 1 371 ? 10.862 71.210 -15.012 1.00 52.35 386 ALA C CA 1
ATOM 10328 C C . ALA C 1 371 ? 11.219 71.636 -16.443 1.00 57.51 386 ALA C C 1
ATOM 10329 O O . ALA C 1 371 ? 10.422 71.449 -17.369 1.00 55.38 386 ALA C O 1
ATOM 10331 N N . LYS C 1 372 ? 12.416 72.205 -16.612 1.00 57.01 387 LYS C N 1
ATOM 10332 C CA . LYS C 1 372 ? 12.939 72.566 -17.929 1.00 55.07 387 LYS C CA 1
ATOM 10333 C C . LYS C 1 372 ? 13.733 71.420 -18.566 1.00 55.15 387 LYS C C 1
ATOM 10334 O O . LYS C 1 372 ? 13.692 71.225 -19.782 1.00 58.97 387 LYS C O 1
ATOM 10340 N N . MET C 1 373 ? 14.443 70.665 -17.734 1.00 51.02 388 MET C N 1
ATOM 10341 C CA . MET C 1 373 ? 15.370 69.634 -18.198 1.00 53.65 388 MET C CA 1
ATOM 10342 C C . MET C 1 373 ? 14.712 68.278 -18.426 1.00 55.19 388 MET C C 1
ATOM 10343 O O . MET C 1 373 ? 15.281 67.412 -19.101 1.00 55.74 388 MET C O 1
ATOM 10348 N N . MET C 1 374 ? 13.527 68.092 -17.847 1.00 58.61 389 MET C N 1
ATOM 10349 C CA . MET C 1 374 ? 12.824 66.809 -17.906 1.00 59.75 389 MET C CA 1
ATOM 10350 C C . MET C 1 374 ? 11.459 66.927 -18.590 1.00 61.62 389 MET C C 1
ATOM 10351 O O . MET C 1 374 ? 10.758 65.922 -18.758 1.00 62.57 389 MET C O 1
ATOM 10356 N N . ASN C 1 375 ? 11.107 68.159 -18.970 1.00 60.90 390 ASN C N 1
ATOM 10357 C CA . ASN C 1 375 ? 9.859 68.495 -19.675 1.00 63.38 390 ASN C CA 1
ATOM 10358 C C . ASN C 1 375 ? 8.561 68.200 -18.906 1.00 63.17 390 ASN C C 1
ATOM 10359 O O . ASN C 1 375 ? 7.831 67.253 -19.230 1.00 62.17 390 ASN C O 1
ATOM 10364 N N . PHE C 1 376 ? 8.302 69.008 -17.878 1.00 61.23 391 PHE C N 1
ATOM 10365 C CA . PHE C 1 376 ? 6.991 69.061 -17.215 1.00 56.90 391 PHE C CA 1
ATOM 10366 C C . PHE C 1 376 ? 6.646 70.484 -16.763 1.00 58.10 391 PHE C C 1
ATOM 10367 O O . PHE C 1 376 ? 7.536 71.306 -16.552 1.00 59.05 391 PHE C O 1
ATOM 10375 N N . LYS C 1 377 ? 5.353 70.777 -16.645 1.00 57.37 392 LYS C N 1
ATOM 10376 C CA . LYS C 1 377 ? 4.913 72.108 -16.224 1.00 60.20 392 LYS C CA 1
ATOM 10377 C C . LYS C 1 377 ? 4.633 72.179 -14.722 1.00 56.88 392 LYS C C 1
ATOM 10378 O O . LYS C 1 377 ? 4.208 71.198 -14.109 1.00 51.11 392 LYS C O 1
ATOM 10384 N N . LEU C 1 378 ? 4.894 73.342 -14.137 1.00 56.80 393 LEU C N 1
ATOM 10385 C CA . LEU C 1 378 ? 4.629 73.561 -12.721 1.00 56.22 393 LEU C CA 1
ATOM 10386 C C . LEU C 1 378 ? 3.161 73.912 -12.520 1.00 55.27 393 LEU C C 1
ATOM 10387 O O . LEU C 1 378 ? 2.582 74.611 -13.354 1.00 56.26 393 LEU C O 1
ATOM 10392 N N . PRO C 1 379 ? 2.549 73.408 -11.427 1.00 51.40 394 PRO C N 1
ATOM 10393 C CA . PRO C 1 379 ? 1.235 73.867 -10.966 1.00 46.83 394 PRO C CA 1
ATOM 10394 C C . PRO C 1 379 ? 1.164 75.393 -10.832 1.00 48.91 394 PRO C C 1
ATOM 10395 O O . PRO C 1 379 ? 2.154 76.036 -10.479 1.00 45.19 394 PRO C O 1
ATOM 10399 N N . THR C 1 380 ? 0.001 75.957 -11.132 1.00 48.16 395 THR C N 1
ATOM 10400 C CA . THR C 1 380 ? -0.195 77.402 -11.054 1.00 50.79 395 THR C CA 1
ATOM 10401 C C . THR C 1 380 ? -1.197 77.768 -9.960 1.00 50.22 395 THR C C 1
ATOM 10402 O O . THR C 1 380 ? -1.568 78.936 -9.810 1.00 53.15 395 THR C O 1
ATOM 10406 N N . ASP C 1 381 ? -1.613 76.763 -9.186 1.00 48.51 396 ASP C N 1
ATOM 10407 C CA . ASP C 1 381 ? -2.504 76.979 -8.041 1.00 49.84 396 ASP C CA 1
ATOM 10408 C C . ASP C 1 381 ? -1.739 77.246 -6.735 1.00 48.36 396 ASP C C 1
ATOM 10409 O O . ASP C 1 381 ? -2.342 77.319 -5.658 1.00 46.09 396 ASP C O 1
ATOM 10414 N N . ARG C 1 382 ? -0.418 77.399 -6.849 1.00 44.20 397 ARG C N 1
ATOM 10415 C CA . ARG C 1 382 ? 0.466 77.593 -5.697 1.00 37.85 397 ARG C CA 1
ATOM 10416 C C . ARG C 1 382 ? 1.718 78.402 -6.036 1.00 47.90 397 ARG C C 1
ATOM 10417 O O . ARG C 1 382 ? 2.241 78.333 -7.152 1.00 45.75 397 ARG C O 1
ATOM 10425 N N . THR C 1 383 ? 2.186 79.165 -5.050 1.00 49.82 398 THR C N 1
ATOM 10426 C CA . THR C 1 383 ? 3.398 79.974 -5.165 1.00 47.31 398 THR C CA 1
ATOM 10427 C C . THR C 1 383 ? 4.640 79.087 -5.088 1.00 44.90 398 THR C C 1
ATOM 10428 O O . THR C 1 383 ? 4.715 78.170 -4.263 1.00 44.46 398 THR C O 1
ATOM 10432 N N . PHE C 1 384 ? 5.593 79.349 -5.979 1.00 42.36 399 PHE C N 1
ATOM 10433 C CA . PHE C 1 384 ? 6.919 78.752 -5.921 1.00 38.97 399 PHE C CA 1
ATOM 10434 C C . PHE C 1 384 ? 7.926 79.865 -5.651 1.00 44.29 399 PHE C C 1
ATOM 10435 O O . PHE C 1 384 ? 7.655 81.034 -5.947 1.00 36.11 399 PHE C O 1
ATOM 10443 N N . ASP C 1 385 ? 9.073 79.509 -5.076 1.00 44.57 400 ASP C N 1
ATOM 10444 C CA . ASP C 1 385 ? 10.051 80.512 -4.647 1.00 42.10 400 ASP C CA 1
ATOM 10445 C C . ASP C 1 385 ? 11.328 80.525 -5.481 1.00 37.11 400 ASP C C 1
ATOM 10446 O O . ASP C 1 385 ? 12.003 81.554 -5.571 1.00 45.25 400 ASP C O 1
ATOM 10451 N N . GLY C 1 386 ? 11.659 79.387 -6.079 1.00 40.26 401 GLY C N 1
ATOM 10452 C CA . GLY C 1 386 ? 12.922 79.236 -6.792 1.00 41.31 401 GLY C CA 1
ATOM 10453 C C . GLY C 1 386 ? 12.899 79.708 -8.230 1.00 48.65 401 GLY C C 1
ATOM 10454 O O . GLY C 1 386 ? 11.878 80.200 -8.713 1.00 40.90 401 GLY C O 1
ATOM 10455 N N . GLU C 1 387 ? 14.046 79.566 -8.894 1.00 47.74 402 GLU C N 1
ATOM 10456 C CA . GLU C 1 387 ? 14.207 79.875 -10.313 1.00 52.92 402 GLU C CA 1
ATOM 10457 C C . GLU C 1 387 ? 15.021 78.778 -10.997 1.00 52.92 402 GLU C C 1
ATOM 10458 O O . GLU C 1 387 ? 15.756 78.038 -10.335 1.00 45.04 402 GLU C O 1
ATOM 10464 N N . SER C 1 388 ? 14.882 78.665 -12.317 1.00 52.01 403 SER C N 1
ATOM 10465 C CA . SER C 1 388 ? 15.593 77.638 -13.083 1.00 51.56 403 SER C CA 1
ATOM 10466 C C . SER C 1 388 ? 17.113 77.842 -13.105 1.00 48.76 403 SER C C 1
ATOM 10467 O O . SER C 1 388 ? 17.594 78.965 -13.269 1.00 53.81 403 SER C O 1
ATOM 10470 N N . LEU C 1 389 ? 17.862 76.752 -12.949 1.00 53.21 404 LEU C N 1
ATOM 10471 C CA . LEU C 1 389 ? 19.329 76.806 -13.009 1.00 55.93 404 LEU C CA 1
ATOM 10472 C C . LEU C 1 389 ? 19.859 76.503 -14.416 1.00 60.68 404 LEU C C 1
ATOM 10473 O O . LEU C 1 389 ? 21.065 76.298 -14.607 1.00 53.80 404 LEU C O 1
ATOM 10478 N N . VAL C 1 390 ? 18.943 76.477 -15.387 1.00 62.16 405 VAL C N 1
ATOM 10479 C CA . VAL C 1 390 ? 19.277 76.310 -16.809 1.00 60.90 405 VAL C CA 1
ATOM 10480 C C . VAL C 1 390 ? 20.153 77.446 -17.401 1.00 56.87 405 VAL C C 1
ATOM 10481 O O . VAL C 1 390 ? 21.159 77.138 -18.049 1.00 63.71 405 VAL C O 1
ATOM 10485 N N . PRO C 1 391 ? 19.801 78.744 -17.166 1.00 52.61 406 PRO C N 1
ATOM 10486 C CA . PRO C 1 391 ? 20.711 79.828 -17.587 1.00 52.56 406 PRO C CA 1
ATOM 10487 C C . PRO C 1 391 ? 22.118 79.771 -16.980 1.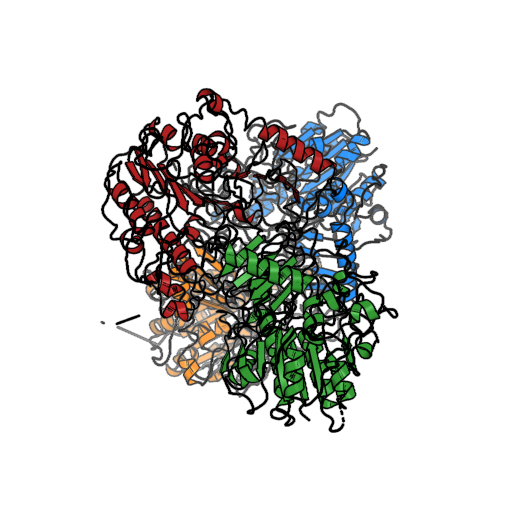00 60.86 406 PRO C C 1
ATOM 10488 O O . PRO C 1 391 ? 23.075 80.207 -17.623 1.00 62.91 406 PRO C O 1
ATOM 10492 N N . VAL C 1 392 ? 22.232 79.248 -15.758 1.00 59.94 407 VAL C N 1
ATOM 10493 C CA . VAL C 1 392 ? 23.527 79.021 -15.105 1.00 57.96 407 VAL C CA 1
ATOM 10494 C C . VAL C 1 392 ? 24.310 77.932 -15.838 1.00 58.56 407 VAL C C 1
ATOM 10495 O O . VAL C 1 392 ? 25.491 78.110 -16.150 1.00 64.57 407 VAL C O 1
ATOM 10499 N N . LEU C 1 393 ? 23.629 76.826 -16.135 1.00 55.13 408 LEU C N 1
ATOM 10500 C CA . LEU C 1 393 ? 24.210 75.696 -16.867 1.00 61.14 408 LEU C CA 1
ATOM 10501 C C . LEU C 1 393 ? 24.556 76.038 -18.325 1.00 64.60 408 LEU C C 1
ATOM 10502 O O . LEU C 1 393 ? 25.398 75.378 -18.943 1.00 65.92 408 LEU C O 1
ATOM 10507 N N . GLU C 1 394 ? 23.900 77.066 -18.861 1.00 66.94 409 GLU C N 1
ATOM 10508 C CA . GLU C 1 394 ? 24.171 77.565 -20.210 1.00 70.92 409 GLU C CA 1
ATOM 10509 C C . GLU C 1 394 ? 25.020 78.843 -20.186 1.00 73.97 409 GLU C C 1
ATOM 10510 O O . GLU C 1 394 ? 25.093 79.569 -21.187 1.00 75.94 409 GLU C O 1
ATOM 10516 N N . GLN C 1 395 ? 25.638 79.104 -19.031 1.00 72.39 410 GLN C N 1
ATOM 10517 C CA . GLN C 1 395 ? 26.637 80.173 -18.840 1.00 73.82 410 GLN C CA 1
ATOM 10518 C C . GLN C 1 395 ? 26.134 81.599 -19.126 1.00 71.65 410 GLN C C 1
ATOM 10519 O O . GLN C 1 395 ? 26.818 82.393 -19.777 1.00 68.37 410 GLN C O 1
ATOM 10525 N N . LYS C 1 396 ? 24.941 81.907 -18.619 1.00 71.39 411 LYS C N 1
ATOM 10526 C CA . LYS C 1 396 ? 24.335 83.234 -18.757 1.00 75.87 411 LYS C CA 1
ATOM 10527 C C . LYS C 1 396 ? 24.023 83.878 -17.403 1.00 75.36 411 LYS C C 1
ATOM 10528 O O . LYS C 1 396 ? 24.055 83.209 -16.366 1.00 76.08 411 LYS C O 1
ATOM 10534 N N . ALA C 1 397 ? 23.728 85.179 -17.429 1.00 76.50 412 ALA C N 1
ATOM 10535 C CA . ALA C 1 397 ? 23.402 85.945 -16.221 1.00 77.08 412 ALA C CA 1
ATOM 10536 C C . ALA C 1 397 ? 22.032 85.571 -15.647 1.00 77.48 412 ALA C C 1
ATOM 10537 O O . ALA C 1 397 ? 20.993 85.958 -16.190 1.00 80.35 412 ALA C O 1
ATOM 10539 N N . LEU C 1 398 ? 22.047 84.808 -14.554 1.00 75.14 413 LEU C N 1
ATOM 10540 C CA . LEU C 1 398 ? 20.826 84.424 -13.850 1.00 71.72 413 LEU C CA 1
ATOM 10541 C C . LEU C 1 398 ? 20.269 85.629 -13.101 1.00 69.86 413 LEU C C 1
ATOM 10542 O O . LEU C 1 398 ? 20.890 86.123 -12.158 1.00 72.33 413 LEU C O 1
ATOM 10547 N N . LYS C 1 399 ? 19.102 86.101 -13.532 1.00 69.16 414 LYS C N 1
ATOM 10548 C CA . LYS C 1 399 ? 18.498 87.288 -12.935 1.00 69.45 414 LYS C CA 1
ATOM 10549 C C . LYS C 1 399 ? 17.256 86.964 -12.100 1.00 69.36 414 LYS C C 1
ATOM 10550 O O . LYS C 1 399 ? 16.202 86.601 -12.635 1.00 62.28 414 LYS C O 1
ATOM 10556 N N . ARG C 1 400 ? 17.405 87.104 -10.782 1.00 66.85 415 ARG C N 1
ATOM 10557 C CA . ARG C 1 400 ? 16.359 86.757 -9.823 1.00 65.41 415 ARG C CA 1
ATOM 10558 C C . ARG C 1 400 ? 15.414 87.917 -9.547 1.00 65.65 415 ARG C C 1
ATOM 10559 O O . ARG C 1 400 ? 15.849 89.046 -9.310 1.00 70.94 415 ARG C O 1
ATOM 10567 N N . GLU C 1 401 ? 14.119 87.620 -9.581 1.00 63.81 416 GLU C N 1
ATOM 10568 C CA . GLU C 1 401 ? 13.075 88.575 -9.223 1.00 64.81 416 GLU C CA 1
ATOM 10569 C C . GLU C 1 401 ? 12.993 88.698 -7.699 1.00 63.26 416 GLU C C 1
ATOM 10570 O O . GLU C 1 401 ? 12.682 89.768 -7.157 1.00 63.55 416 GLU C O 1
ATOM 10576 N N . LYS C 1 402 ? 13.290 87.593 -7.020 1.00 60.10 417 LYS C N 1
ATOM 10577 C CA . LYS C 1 402 ? 13.180 87.504 -5.567 1.00 58.28 417 LYS C CA 1
ATOM 10578 C C . LYS C 1 402 ? 14.542 87.231 -4.919 1.00 48.25 417 LYS C C 1
ATOM 10579 O O . LYS C 1 402 ? 15.371 86.516 -5.497 1.00 44.33 417 LYS C O 1
ATOM 10585 N N . PRO C 1 403 ? 14.775 87.790 -3.711 1.00 45.27 418 PRO C N 1
ATOM 10586 C CA . PRO C 1 403 ? 15.977 87.433 -2.952 1.00 46.58 418 PRO C CA 1
ATOM 10587 C C . PRO C 1 403 ? 15.861 85.999 -2.435 1.00 45.22 418 PRO C C 1
ATOM 10588 O O . PRO C 1 403 ? 14.744 85.480 -2.325 1.00 43.37 418 PRO C O 1
ATOM 10592 N N . LEU C 1 404 ? 16.990 85.362 -2.134 1.00 42.25 419 LEU C N 1
ATOM 10593 C CA . LEU C 1 404 ? 16.964 84.045 -1.490 1.00 42.74 419 LEU C CA 1
ATOM 10594 C C . LEU C 1 404 ? 16.397 84.196 -0.072 1.00 39.07 419 LEU C C 1
ATOM 10595 O O . LEU C 1 404 ? 16.668 85.188 0.607 1.00 35.43 419 LEU C O 1
ATOM 10600 N N . ILE C 1 405 ? 15.583 83.231 0.350 1.00 36.72 420 ILE C N 1
ATOM 10601 C CA . ILE C 1 405 ? 14.935 83.276 1.663 1.00 36.61 420 ILE C CA 1
ATOM 10602 C C . ILE C 1 405 ? 15.205 81.978 2.441 1.00 34.63 420 ILE C C 1
ATOM 10603 O O . ILE C 1 405 ? 14.979 80.872 1.929 1.00 29.33 420 ILE C O 1
ATOM 10608 N N . PHE C 1 406 ? 15.712 82.137 3.664 1.00 30.35 421 PHE C N 1
ATOM 10609 C CA . PHE C 1 406 ? 16.050 81.008 4.546 1.00 32.35 421 PHE C CA 1
ATOM 10610 C C . PHE C 1 406 ? 15.380 81.188 5.899 1.00 27.83 421 PHE C C 1
ATOM 10611 O O . PHE C 1 406 ? 15.097 82.305 6.323 1.00 25.08 421 PHE C O 1
ATOM 10619 N N . GLY C 1 407 ? 15.151 80.084 6.599 1.00 29.81 422 GLY C N 1
ATOM 10620 C CA . GLY C 1 407 ? 14.428 80.169 7.848 1.00 24.58 422 GLY C CA 1
ATOM 10621 C C . GLY C 1 407 ? 14.632 78.964 8.720 1.00 28.58 422 GLY C C 1
ATOM 10622 O O . GLY C 1 407 ? 14.786 77.841 8.215 1.00 25.02 422 GLY C O 1
ATOM 10623 N N . ILE C 1 408 ? 14.645 79.220 10.029 1.00 25.98 423 ILE C N 1
ATOM 10624 C CA . ILE C 1 408 ? 14.540 78.171 11.038 1.00 30.49 423 ILE C CA 1
ATOM 10625 C C . ILE C 1 408 ? 13.770 78.660 12.279 1.00 27.44 423 ILE C C 1
ATOM 10626 O O . ILE C 1 408 ? 13.968 79.784 12.729 1.00 24.73 423 ILE C O 1
ATOM 10631 N N . ASP C 1 409 ? 12.871 77.834 12.806 1.00 28.49 424 ASP C N 1
ATOM 10632 C CA . ASP C 1 409 ? 12.112 78.208 14.009 1.00 27.41 424 ASP C CA 1
ATOM 10633 C C . ASP C 1 409 ? 12.518 77.291 15.146 1.00 29.54 424 ASP C C 1
ATOM 10634 O O . ASP C 1 409 ? 11.846 76.292 15.436 1.00 26.40 424 ASP C O 1
ATOM 10639 N N . MET C 1 410 ? 13.628 77.649 15.793 1.00 30.42 425 MET C N 1
ATOM 10640 C CA . MET C 1 410 ? 14.282 76.775 16.757 1.00 22.20 425 MET C CA 1
ATOM 10641 C C . MET C 1 410 ? 14.387 77.469 18.114 1.00 28.33 425 MET C C 1
ATOM 10642 O O . MET C 1 410 ? 15.398 78.101 18.409 1.00 24.22 425 MET C O 1
ATOM 10647 N N . PRO C 1 411 ? 13.330 77.366 18.939 1.00 24.98 426 PRO C N 1
ATOM 10648 C CA . PRO C 1 411 ? 13.364 77.984 20.259 1.00 28.04 426 PRO C CA 1
ATOM 10649 C C . PRO C 1 411 ? 14.224 77.206 21.264 1.00 30.16 426 PRO C C 1
ATOM 10650 O O . PRO C 1 411 ? 14.720 76.118 20.946 1.00 26.49 426 PRO C O 1
ATOM 10654 N N . PHE C 1 412 ? 14.412 77.795 22.450 1.00 27.89 427 PHE C N 1
ATOM 10655 C CA . PHE C 1 412 ? 15.001 77.141 23.643 1.00 31.94 427 PHE C CA 1
ATOM 10656 C C . PHE C 1 412 ? 16.503 76.812 23.575 1.00 29.88 427 PHE C C 1
ATOM 10657 O O . PHE C 1 412 ? 17.012 76.041 24.409 1.00 30.64 427 PHE C O 1
ATOM 10665 N N . GLN C 1 413 ? 17.217 77.405 22.621 1.00 23.83 428 GLN C N 1
ATOM 10666 C CA . GLN C 1 413 ? 18.628 77.056 22.439 1.00 27.17 428 GLN C CA 1
ATOM 10667 C C . GLN C 1 413 ? 19.527 77.839 23.388 1.00 27.71 428 GLN C C 1
ATOM 10668 O O . GLN C 1 413 ? 19.235 79.000 23.724 1.00 24.87 428 GLN C O 1
ATOM 10674 N N . ASP C 1 414 ? 20.601 77.177 23.823 1.00 23.99 429 ASP C N 1
ATOM 10675 C CA . ASP C 1 414 ? 21.575 77.753 24.759 1.00 26.42 429 ASP C CA 1
ATOM 10676 C C . ASP C 1 414 ? 22.051 79.134 24.299 1.00 28.05 429 ASP C C 1
ATOM 10677 O O . ASP C 1 414 ? 21.956 80.114 25.040 1.00 25.36 429 ASP C O 1
ATOM 10682 N N . ASP C 1 415 ? 22.563 79.190 23.076 1.00 20.80 430 ASP C N 1
ATOM 10683 C CA . ASP C 1 415 ? 22.728 80.449 22.373 1.00 25.77 430 ASP C CA 1
ATOM 10684 C C . ASP C 1 415 ? 21.508 80.575 21.471 1.00 28.53 430 ASP C C 1
ATOM 10685 O O . ASP C 1 415 ? 21.366 79.778 20.530 1.00 27.22 430 ASP C O 1
ATOM 10690 N N . PRO C 1 416 ? 20.609 81.545 21.772 1.00 27.61 431 PRO C N 1
ATOM 10691 C CA . PRO C 1 416 ? 19.373 81.740 20.996 1.00 25.66 431 PRO C CA 1
ATOM 10692 C C . PRO C 1 416 ? 19.640 81.786 19.490 1.00 26.85 431 PRO C C 1
ATOM 10693 O O . PRO C 1 416 ? 20.577 82.447 19.039 1.00 23.78 431 PRO C O 1
ATOM 10697 N N . THR C 1 417 ? 18.850 81.029 18.734 1.00 23.40 432 THR C N 1
ATOM 10698 C CA . THR C 1 417 ? 18.975 81.014 17.291 1.00 22.65 432 THR C CA 1
ATOM 10699 C C . THR C 1 417 ? 18.271 82.228 16.697 1.00 34.48 432 THR C C 1
ATOM 10700 O O . THR C 1 417 ? 17.456 82.885 17.359 1.00 34.01 432 THR C O 1
ATOM 10704 N N . ASP C 1 418 ? 18.617 82.531 15.455 1.00 31.33 433 ASP C N 1
ATOM 10705 C CA . ASP C 1 418 ? 17.888 83.505 14.667 1.00 30.98 433 ASP C CA 1
ATOM 10706 C C . ASP C 1 418 ? 16.879 82.777 13.788 1.00 30.23 433 ASP C C 1
ATOM 10707 O O . ASP C 1 418 ? 16.988 81.562 13.598 1.00 30.25 433 ASP C O 1
ATOM 10712 N N . GLU C 1 419 ? 15.897 83.513 13.267 1.00 29.59 434 GLU C N 1
ATOM 10713 C CA . GLU C 1 419 ? 14.747 82.882 12.619 1.00 29.40 434 GLU C CA 1
ATOM 10714 C C . GLU C 1 419 ? 14.717 82.976 11.088 1.00 31.21 434 GLU C C 1
ATOM 10715 O O . GLU C 1 419 ? 14.316 82.026 10.422 1.00 30.45 434 GLU C O 1
ATOM 10721 N N . TRP C 1 420 ? 15.131 84.116 10.536 1.00 27.99 435 TRP C N 1
ATOM 10722 C CA . TRP C 1 420 ? 15.073 84.318 9.093 1.00 30.12 435 TRP C CA 1
ATOM 10723 C C . TRP C 1 420 ? 16.378 84.895 8.567 1.00 31.35 435 TRP C C 1
ATOM 10724 O O . TRP C 1 420 ? 17.061 85.631 9.267 1.00 25.81 435 TRP C O 1
ATOM 10735 N N . ALA C 1 421 ? 16.703 84.564 7.322 1.00 30.61 436 ALA C N 1
ATOM 10736 C CA . ALA C 1 421 ? 17.772 85.233 6.598 1.00 29.45 436 ALA C CA 1
ATOM 10737 C C . ALA C 1 421 ? 17.356 85.483 5.147 1.00 35.16 436 ALA C C 1
ATOM 10738 O O . ALA C 1 421 ? 16.717 84.636 4.505 1.00 30.58 436 ALA C O 1
ATOM 10740 N N . ILE C 1 422 ? 17.706 86.665 4.653 1.00 31.50 437 ILE C N 1
ATOM 10741 C CA . ILE C 1 422 ? 17.457 87.040 3.268 1.00 36.16 437 ILE C CA 1
ATOM 10742 C C . ILE C 1 422 ? 18.770 87.393 2.576 1.00 38.28 437 ILE C C 1
ATOM 10743 O O . ILE C 1 422 ? 19.625 88.069 3.155 1.00 42.05 437 ILE C O 1
ATOM 10748 N N . ARG C 1 423 ? 18.923 86.929 1.339 1.00 40.55 438 ARG C N 1
ATOM 10749 C CA . ARG C 1 423 ? 20.135 87.166 0.558 1.00 40.24 438 ARG C CA 1
ATOM 10750 C C . ARG C 1 423 ? 19.785 87.874 -0.751 1.00 42.94 438 ARG C C 1
ATOM 10751 O O . ARG C 1 423 ? 19.097 87.304 -1.607 1.00 44.50 438 ARG C O 1
ATOM 10759 N N . ASP C 1 424 ? 20.252 89.115 -0.890 1.00 38.56 439 ASP C N 1
ATOM 10760 C CA . ASP C 1 424 ? 19.996 89.919 -2.087 1.00 41.07 439 ASP C CA 1
ATOM 10761 C C . ASP C 1 424 ? 21.296 90.469 -2.668 1.00 41.54 439 ASP C C 1
ATOM 10762 O O . ASP C 1 424 ? 21.837 91.461 -2.169 1.00 45.01 439 ASP C O 1
ATOM 10767 N N . GLY C 1 425 ? 21.787 89.816 -3.721 1.00 40.37 440 GLY C N 1
ATOM 10768 C CA . GLY C 1 425 ? 23.075 90.155 -4.327 1.00 39.97 440 GLY C CA 1
ATOM 10769 C C . GLY C 1 425 ? 24.214 89.743 -3.415 1.00 49.15 440 GLY C C 1
ATOM 10770 O O . GLY C 1 425 ? 24.368 88.555 -3.108 1.00 53.03 440 GLY C O 1
ATOM 10771 N N . ASP C 1 426 ? 25.001 90.727 -2.978 1.00 46.34 441 ASP C N 1
ATOM 10772 C CA . ASP C 1 426 ? 26.092 90.511 -2.015 1.00 45.75 441 ASP C CA 1
ATOM 10773 C C . ASP C 1 426 ? 25.623 90.655 -0.561 1.00 35.91 441 ASP C C 1
ATOM 10774 O O . ASP C 1 426 ? 26.318 90.243 0.369 1.00 48.37 441 ASP C O 1
ATOM 10779 N N . TRP C 1 427 ? 24.444 91.237 -0.380 1.00 34.08 442 TRP C N 1
ATOM 10780 C CA . TRP C 1 427 ? 23.939 91.592 0.938 1.00 37.17 442 TRP C CA 1
ATOM 10781 C C . TRP C 1 427 ? 23.158 90.457 1.600 1.00 36.58 442 TRP C C 1
ATOM 10782 O O . TRP C 1 427 ? 22.393 89.748 0.942 1.00 32.08 442 TRP C O 1
ATOM 10793 N N . LYS C 1 428 ? 23.358 90.300 2.908 1.00 40.87 443 LYS C N 1
ATOM 10794 C CA . LYS C 1 428 ? 22.649 89.290 3.693 1.00 36.19 443 LYS C CA 1
ATOM 10795 C C . LYS C 1 428 ? 22.181 89.886 5.012 1.00 41.97 443 LYS C C 1
ATOM 10796 O O . LYS C 1 428 ? 22.988 90.438 5.768 1.00 37.68 443 LYS C O 1
ATOM 10802 N N . MET C 1 429 ? 20.879 89.784 5.277 1.00 31.34 444 MET C N 1
ATOM 10803 C CA . MET C 1 429 ? 20.313 90.247 6.544 1.00 35.97 444 MET C CA 1
ATOM 10804 C C . MET C 1 429 ? 19.768 89.056 7.330 1.00 39.19 444 MET C C 1
ATOM 10805 O O . MET C 1 429 ? 19.038 88.230 6.782 1.00 35.66 444 MET C O 1
ATOM 10810 N N . ILE C 1 430 ? 20.142 88.965 8.605 1.00 39.31 445 ILE C N 1
ATOM 10811 C CA . ILE C 1 430 ? 19.610 87.933 9.481 1.00 31.43 445 ILE C CA 1
ATOM 10812 C C . ILE C 1 430 ? 18.669 88.569 10.505 1.00 32.06 445 ILE C C 1
ATOM 10813 O O . ILE C 1 430 ? 19.014 89.558 11.166 1.00 34.51 445 ILE C O 1
ATOM 10818 N N . ILE C 1 431 ? 17.475 87.997 10.614 1.00 27.56 446 ILE C N 1
ATOM 10819 C CA . ILE C 1 431 ? 16.419 88.496 11.490 1.00 29.15 446 ILE C CA 1
ATOM 10820 C C . ILE C 1 431 ? 16.306 87.593 12.719 1.00 33.78 446 ILE C C 1
ATOM 10821 O O . ILE C 1 431 ? 16.184 86.372 12.572 1.00 30.03 446 ILE C O 1
ATOM 10826 N N . ASP C 1 432 ? 16.320 88.184 13.918 1.00 29.79 447 ASP C N 1
ATOM 10827 C CA . ASP C 1 432 ? 16.165 87.395 15.154 1.00 35.82 447 ASP C CA 1
ATOM 10828 C C . ASP C 1 432 ? 14.730 86.896 15.394 1.00 30.47 447 ASP C C 1
ATOM 10829 O O . ASP C 1 432 ? 13.835 87.118 14.562 1.00 32.56 447 ASP C O 1
ATOM 10834 N N . ARG C 1 433 ? 14.510 86.260 16.545 1.00 26.87 448 ARG C N 1
ATOM 10835 C CA . ARG C 1 433 ? 13.209 85.657 16.856 1.00 28.09 448 ARG C CA 1
ATOM 10836 C C . ARG C 1 433 ? 12.151 86.667 17.333 1.00 36.06 448 ARG C C 1
ATOM 10837 O O . ARG C 1 433 ? 10.985 86.303 17.533 1.00 35.19 448 ARG C O 1
ATOM 10845 N N . ASN C 1 434 ? 12.564 87.923 17.505 1.00 34.03 449 ASN C N 1
ATOM 10846 C CA . ASN C 1 434 ? 11.659 89.027 17.840 1.00 39.68 449 ASN C CA 1
ATOM 10847 C C . ASN C 1 434 ? 11.358 89.908 16.631 1.00 39.75 449 ASN C C 1
ATOM 10848 O O . ASN C 1 434 ? 10.928 91.050 16.789 1.00 37.19 449 ASN C O 1
ATOM 10853 N N . ASN C 1 435 ? 11.609 89.371 15.434 1.00 40.14 450 ASN C N 1
ATOM 10854 C CA . ASN C 1 435 ? 11.377 90.050 14.143 1.00 42.13 450 ASN C CA 1
ATOM 10855 C C . ASN C 1 435 ? 12.255 91.287 13.874 1.00 43.24 450 ASN C C 1
ATOM 10856 O O . ASN C 1 435 ? 11.992 92.052 12.937 1.00 41.54 450 ASN C O 1
ATOM 10861 N N . LYS C 1 436 ? 13.305 91.461 14.675 1.00 35.89 451 LYS C N 1
ATOM 10862 C CA . LYS C 1 436 ? 14.239 92.582 14.518 1.00 41.03 451 LYS C CA 1
ATOM 10863 C C . LYS C 1 436 ? 15.473 92.173 13.701 1.00 38.36 451 LYS C C 1
ATOM 10864 O O . LYS C 1 436 ? 15.959 91.046 13.848 1.00 32.67 451 LYS C O 1
ATOM 10870 N N . PRO C 1 437 ? 15.991 93.085 12.846 1.00 34.00 452 PRO C N 1
ATOM 10871 C CA . PRO C 1 437 ? 17.247 92.772 12.154 1.00 31.61 452 PRO C CA 1
ATOM 10872 C C . PRO C 1 437 ? 18.399 92.690 13.153 1.00 34.14 452 PRO C C 1
ATOM 10873 O O . PRO C 1 437 ? 18.628 93.627 13.927 1.00 39.00 452 PRO C O 1
ATOM 10877 N N . LYS C 1 438 ? 19.094 91.562 13.161 1.00 26.76 453 LYS C N 1
ATOM 10878 C CA . LYS C 1 438 ? 20.223 91.391 14.073 1.00 30.90 453 LYS C CA 1
ATOM 10879 C C . LYS C 1 438 ? 21.566 91.591 13.366 1.00 30.61 453 LYS C C 1
ATOM 10880 O O . LYS C 1 438 ? 22.473 92.220 13.911 1.00 33.53 453 LYS C O 1
ATOM 10886 N N . TYR C 1 439 ? 21.677 91.056 12.153 1.00 27.10 454 TYR C N 1
ATOM 10887 C CA . TYR C 1 439 ? 22.917 91.123 11.388 1.00 27.21 454 TYR C CA 1
ATOM 10888 C C . TYR C 1 439 ? 22.693 91.628 9.961 1.00 35.21 454 TYR C C 1
ATOM 10889 O O . TYR C 1 439 ? 21.691 91.294 9.313 1.00 30.75 454 TYR C O 1
ATOM 10898 N N . LEU C 1 440 ? 23.630 92.445 9.490 1.00 32.78 455 LEU C N 1
ATOM 10899 C CA . LEU C 1 440 ? 23.715 92.792 8.077 1.00 35.66 455 LEU C CA 1
ATOM 10900 C C . LEU C 1 440 ? 25.159 92.642 7.607 1.00 30.42 455 LEU C C 1
ATOM 10901 O O . LEU C 1 440 ? 26.067 93.267 8.153 1.00 32.18 455 LEU C O 1
ATOM 10906 N N . TYR C 1 441 ? 25.362 91.800 6.602 1.00 29.74 456 TYR C N 1
ATOM 10907 C CA . TYR C 1 441 ? 26.691 91.595 6.037 1.00 35.74 456 TYR C CA 1
ATOM 10908 C C . TYR C 1 441 ? 26.708 91.830 4.535 1.00 38.76 456 TYR C C 1
ATOM 10909 O O . TYR C 1 441 ? 25.710 91.602 3.843 1.00 39.37 456 TYR C O 1
ATOM 10918 N N . ASN C 1 442 ? 27.850 92.296 4.047 1.00 42.94 457 ASN C N 1
ATOM 10919 C CA . ASN C 1 442 ? 28.162 92.260 2.631 1.00 43.67 457 ASN C CA 1
ATOM 10920 C C . ASN C 1 442 ? 29.135 91.112 2.458 1.00 41.12 457 ASN C C 1
ATOM 10921 O O . ASN C 1 442 ? 30.310 91.229 2.808 1.00 41.16 457 ASN C O 1
ATOM 10926 N N . LEU C 1 443 ? 28.632 90.002 1.919 1.00 36.16 458 LEU C N 1
ATOM 10927 C CA . LEU C 1 443 ? 29.383 88.752 1.800 1.00 37.20 458 LEU C CA 1
ATOM 10928 C C . LEU C 1 443 ? 30.572 88.802 0.832 1.00 38.39 458 LEU C C 1
ATOM 10929 O O . LEU C 1 443 ? 31.446 87.931 0.874 1.00 39.15 458 LEU C O 1
ATOM 10934 N N . LYS C 1 444 ? 30.604 89.820 -0.026 1.00 43.44 459 LYS C N 1
ATOM 10935 C CA . LYS C 1 444 ? 31.724 90.022 -0.950 1.00 46.91 459 LYS C CA 1
ATOM 10936 C C . LYS C 1 444 ? 32.972 90.505 -0.204 1.00 38.47 459 LYS C C 1
ATOM 10937 O O . LYS C 1 444 ? 34.060 89.958 -0.390 1.00 38.47 459 LYS C O 1
ATOM 10943 N N . SER C 1 445 ? 32.795 91.519 0.637 1.00 35.25 460 SER C N 1
ATOM 10944 C CA . SER C 1 445 ? 33.887 92.092 1.424 1.00 42.17 460 SER C CA 1
ATOM 10945 C C . SER C 1 445 ? 34.121 91.365 2.760 1.00 41.07 460 SER C C 1
ATOM 10946 O O . SER C 1 445 ? 35.147 91.565 3.415 1.00 35.33 460 SER C O 1
ATOM 10949 N N . ASP C 1 446 ? 33.170 90.513 3.140 1.00 38.35 461 ASP C N 1
ATOM 10950 C CA . ASP C 1 446 ? 33.149 89.872 4.453 1.00 25.58 461 ASP C CA 1
ATOM 10951 C C . ASP C 1 446 ? 32.612 88.434 4.310 1.00 36.02 461 ASP C C 1
ATOM 10952 O O . ASP C 1 446 ? 31.441 88.156 4.609 1.00 38.13 461 ASP C O 1
ATOM 10957 N N . ARG C 1 447 ? 33.481 87.537 3.841 1.00 33.20 462 ARG C N 1
ATOM 10958 C CA . ARG C 1 447 ? 33.146 86.123 3.613 1.00 34.12 462 ARG C CA 1
ATOM 10959 C C . ARG C 1 447 ? 32.732 85.393 4.901 1.00 37.72 462 ARG C C 1
ATOM 10960 O O . ARG C 1 447 ? 31.857 84.518 4.880 1.00 33.17 462 ARG C O 1
ATOM 10968 N N . TYR C 1 448 ? 33.353 85.776 6.016 1.00 36.83 463 TYR C N 1
ATOM 10969 C CA . TYR C 1 448 ? 33.233 85.030 7.267 1.00 32.52 463 TYR C CA 1
ATOM 10970 C C . TYR C 1 448 ? 32.256 85.640 8.259 1.00 32.18 463 TYR C C 1
ATOM 10971 O O . TYR C 1 448 ? 32.201 85.207 9.413 1.00 31.93 463 TYR C O 1
ATOM 10980 N N . GLU C 1 449 ? 31.502 86.643 7.790 1.00 24.25 464 GLU C N 1
ATOM 10981 C CA . GLU C 1 449 ? 30.415 87.279 8.531 1.00 28.06 464 GLU C CA 1
ATOM 10982 C C . GLU C 1 449 ? 30.893 87.798 9.893 1.00 33.65 464 GLU C C 1
ATOM 10983 O O . GLU C 1 449 ? 30.308 87.486 10.929 1.00 30.53 464 GLU C O 1
ATOM 10989 N N . THR C 1 450 ? 31.977 88.570 9.873 1.00 33.29 465 THR C N 1
ATOM 10990 C CA . THR C 1 450 ? 32.590 89.099 11.097 1.00 32.37 465 THR C CA 1
ATOM 10991 C C . THR C 1 450 ? 32.506 90.623 11.150 1.00 31.64 465 THR C C 1
ATOM 10992 O O . THR C 1 450 ? 32.984 91.253 12.099 1.00 32.73 465 THR C O 1
ATOM 10996 N N . LEU C 1 451 ? 31.890 91.212 10.129 1.00 32.48 466 LEU C N 1
ATOM 10997 C CA . LEU C 1 451 ? 31.770 92.667 10.049 1.00 31.40 466 LEU C CA 1
ATOM 10998 C C . LEU C 1 451 ? 30.305 93.087 9.918 1.00 32.24 466 LEU C C 1
ATOM 10999 O O . LEU C 1 451 ? 29.829 93.385 8.820 1.00 37.48 466 LEU C O 1
ATOM 11004 N N . ASN C 1 452 ? 29.599 93.080 11.050 1.00 34.84 467 ASN C N 1
ATOM 11005 C CA . ASN C 1 452 ? 28.189 93.450 11.116 1.00 34.51 467 ASN C CA 1
ATOM 11006 C C . ASN C 1 452 ? 27.988 94.925 10.764 1.00 39.15 467 ASN C C 1
ATOM 11007 O O . ASN C 1 452 ? 28.676 95.804 11.300 1.00 34.02 467 ASN C O 1
ATOM 11012 N N . LEU C 1 453 ? 27.044 95.179 9.859 1.00 31.21 468 LEU C N 1
ATOM 11013 C CA . LEU C 1 453 ? 26.805 96.539 9.357 1.00 35.72 468 LEU C CA 1
ATOM 11014 C C . LEU C 1 453 ? 25.511 97.193 9.859 1.00 37.65 468 LEU C C 1
ATOM 11015 O O . LEU C 1 453 ? 25.192 98.318 9.467 1.00 35.58 468 LEU C O 1
ATOM 11020 N N . ILE C 1 454 ? 24.789 96.500 10.741 1.00 32.40 469 ILE C N 1
ATOM 11021 C CA . ILE C 1 454 ? 23.630 97.076 11.436 1.00 33.36 469 ILE C CA 1
ATOM 11022 C C . ILE C 1 454 ? 24.065 98.361 12.162 1.00 37.77 469 ILE C C 1
ATOM 11023 O O . ILE C 1 454 ? 25.047 98.362 12.902 1.00 41.14 469 ILE C O 1
ATOM 11028 N N . GLY C 1 455 ? 23.365 99.461 11.887 1.00 45.29 470 GLY C N 1
ATOM 11029 C CA . GLY C 1 455 ? 23.687 100.766 12.466 1.00 45.49 470 GLY C CA 1
ATOM 11030 C C . GLY C 1 455 ? 24.696 101.575 11.664 1.00 50.59 470 GLY C C 1
ATOM 11031 O O . GLY C 1 455 ? 24.935 102.745 11.969 1.00 57.18 470 GLY C O 1
ATOM 11032 N N . LYS C 1 456 ? 25.274 100.962 10.632 1.00 43.44 471 LYS C N 1
ATOM 11033 C CA . LYS C 1 456 ? 26.343 101.583 9.849 1.00 50.57 471 LYS C CA 1
ATOM 11034 C C . LYS C 1 456 ? 25.982 101.880 8.386 1.00 53.69 471 LYS C C 1
ATOM 11035 O O . LYS C 1 456 ? 26.635 102.705 7.747 1.00 53.37 471 LYS C O 1
ATOM 11041 N N . LYS C 1 457 ? 24.963 101.199 7.860 1.00 55.48 472 LYS C N 1
ATOM 11042 C CA . LYS C 1 457 ? 24.468 101.456 6.501 1.00 56.07 472 LYS C CA 1
ATOM 11043 C C . LYS C 1 457 ? 22.952 101.682 6.522 1.00 57.27 472 LYS C C 1
ATOM 11044 O O . LYS C 1 457 ? 22.189 100.746 6.265 1.00 60.14 472 LYS C O 1
ATOM 11050 N N . PRO C 1 458 ? 22.511 102.927 6.813 1.00 57.16 473 PRO C N 1
ATOM 11051 C CA . PRO C 1 458 ? 21.095 103.240 7.077 1.00 58.77 473 PRO C CA 1
ATOM 11052 C C . PRO C 1 458 ? 20.150 102.945 5.909 1.00 58.16 473 PRO C C 1
ATOM 11053 O O . PRO C 1 458 ? 19.007 102.530 6.135 1.00 61.59 473 PRO C O 1
ATOM 11057 N N . ASP C 1 459 ? 20.635 103.142 4.684 1.00 56.75 474 ASP C N 1
ATOM 11058 C CA . ASP C 1 459 ? 19.835 102.919 3.478 1.00 59.30 474 ASP C CA 1
ATOM 11059 C C . ASP C 1 459 ? 19.575 101.446 3.205 1.00 54.46 474 ASP C C 1
ATOM 11060 O O . ASP C 1 459 ? 18.443 101.061 2.897 1.00 59.97 474 ASP C O 1
ATOM 11065 N N . ILE C 1 460 ? 20.626 100.636 3.323 1.00 52.78 475 ILE C N 1
ATOM 11066 C CA . ILE C 1 460 ? 20.561 99.206 3.015 1.00 48.56 475 ILE C CA 1
ATOM 11067 C C . ILE C 1 460 ? 19.718 98.452 4.043 1.00 46.87 475 ILE C C 1
ATOM 11068 O O . ILE C 1 460 ? 18.928 97.578 3.679 1.00 50.63 475 ILE C O 1
ATOM 11073 N N . GLU C 1 461 ? 19.876 98.819 5.316 1.00 48.00 476 GLU C N 1
ATOM 11074 C CA . GLU C 1 461 ? 19.058 98.285 6.413 1.00 48.18 476 GLU C CA 1
ATOM 11075 C C . GLU C 1 461 ? 17.565 98.520 6.202 1.00 48.13 476 GLU C C 1
ATOM 11076 O O . GLU C 1 461 ? 16.759 97.642 6.495 1.00 54.40 476 GLU C O 1
ATOM 11082 N N . LYS C 1 462 ? 17.213 99.701 5.692 1.00 48.92 477 LYS C N 1
ATOM 11083 C CA . LYS C 1 462 ? 15.825 100.056 5.371 1.00 52.92 477 LYS C CA 1
ATOM 11084 C C . LYS C 1 462 ? 15.279 99.223 4.206 1.00 49.98 477 LYS C C 1
ATOM 11085 O O . LYS C 1 462 ? 14.131 98.748 4.251 1.00 38.93 477 LYS C O 1
ATOM 11091 N N . GLN C 1 463 ? 16.113 99.061 3.174 1.00 43.35 478 GLN C N 1
ATOM 11092 C CA . GLN C 1 463 ? 15.782 98.290 1.980 1.00 42.71 478 GLN C CA 1
ATOM 11093 C C . GLN C 1 463 ? 15.591 96.813 2.307 1.00 48.41 478 GLN C C 1
ATOM 11094 O O . GLN C 1 463 ? 14.563 96.228 1.957 1.00 48.28 478 GLN C O 1
ATOM 11100 N N . MET C 1 464 ? 16.582 96.225 2.982 1.00 44.32 479 MET C N 1
ATOM 11101 C CA . MET C 1 464 ? 16.579 94.791 3.287 1.00 41.21 479 MET C CA 1
ATOM 11102 C C . MET C 1 464 ? 15.464 94.409 4.277 1.00 43.37 479 MET C C 1
ATOM 11103 O O . MET C 1 464 ? 14.808 93.383 4.099 1.00 38.58 479 MET C O 1
ATOM 11108 N N . TYR C 1 465 ? 15.231 95.246 5.289 1.00 40.32 480 TYR C N 1
ATOM 11109 C CA . TYR C 1 465 ? 14.129 95.023 6.235 1.00 45.73 480 TYR C CA 1
ATOM 11110 C C . TYR C 1 465 ? 12.741 95.167 5.592 1.00 48.77 480 TYR C C 1
ATOM 11111 O O . TYR C 1 465 ? 11.789 94.504 6.014 1.00 45.48 480 TYR C O 1
ATOM 11120 N N . GLY C 1 466 ? 12.637 96.020 4.571 1.00 48.30 481 GLY C N 1
ATOM 11121 C CA . GLY C 1 466 ? 11.423 96.119 3.755 1.00 42.45 481 GLY C CA 1
ATOM 11122 C C . GLY C 1 466 ? 11.216 94.916 2.845 1.00 41.95 481 GLY C C 1
ATOM 11123 O O . GLY C 1 466 ? 10.085 94.442 2.674 1.00 41.67 481 GLY C O 1
ATOM 11124 N N . LYS C 1 467 ? 12.310 94.428 2.260 1.00 34.40 482 LYS C N 1
ATOM 11125 C CA . LYS C 1 467 ? 12.299 93.224 1.429 1.00 40.17 482 LYS C CA 1
ATOM 11126 C C . LYS C 1 467 ? 11.983 91.962 2.239 1.00 44.55 482 LYS C C 1
ATOM 11127 O O . LYS C 1 467 ? 11.376 91.021 1.720 1.00 49.47 482 LYS C O 1
ATOM 11133 N N . PHE C 1 468 ? 12.411 91.943 3.499 1.00 40.98 483 PHE C N 1
ATOM 11134 C CA . PHE C 1 468 ? 12.116 90.824 4.391 1.00 44.87 483 PHE C CA 1
ATOM 11135 C C . PHE C 1 468 ? 10.638 90.804 4.789 1.00 38.51 483 PHE C C 1
ATOM 11136 O O . PHE C 1 468 ? 9.988 89.761 4.694 1.00 35.62 483 PHE C O 1
ATOM 11144 N N . LEU C 1 469 ? 10.123 91.949 5.240 1.00 42.63 484 LEU C N 1
ATOM 11145 C CA . LEU C 1 469 ? 8.739 92.050 5.720 1.00 45.73 484 LEU C CA 1
ATOM 11146 C C . LEU C 1 469 ? 7.708 91.672 4.654 1.00 47.99 484 LEU C C 1
ATOM 11147 O O . LEU C 1 469 ? 6.679 91.070 4.972 1.00 46.48 484 LEU C O 1
ATOM 11152 N N . LYS C 1 470 ? 7.999 92.008 3.397 1.00 50.36 485 LYS C N 1
ATOM 11153 C CA . LYS C 1 470 ? 7.144 91.620 2.272 1.00 49.99 485 LYS C CA 1
ATOM 11154 C C . LYS C 1 470 ? 7.176 90.103 2.044 1.00 46.32 485 LYS C C 1
ATOM 11155 O O . LYS C 1 470 ? 6.119 89.481 1.900 1.00 39.74 485 LYS C O 1
ATOM 11161 N N . TYR C 1 471 ? 8.380 89.525 2.011 1.00 43.02 486 TYR C N 1
ATOM 11162 C CA . TYR C 1 471 ? 8.554 88.084 1.786 1.00 41.56 486 TYR C CA 1
ATOM 11163 C C . TYR C 1 471 ? 7.952 87.269 2.943 1.00 44.38 486 TYR C C 1
ATOM 11164 O O . TYR C 1 471 ? 7.328 86.234 2.704 1.00 42.94 486 TYR C O 1
ATOM 11173 N N . LYS C 1 472 ? 8.121 87.752 4.178 1.00 42.40 487 LYS C N 1
ATOM 11174 C CA . LYS C 1 472 ? 7.529 87.115 5.361 1.00 42.42 487 LYS C CA 1
ATOM 11175 C C . LYS C 1 472 ? 6.002 87.077 5.275 1.00 43.84 487 LYS C C 1
ATOM 11176 O O . LYS C 1 472 ? 5.401 86.015 5.458 1.00 45.48 487 LYS C O 1
ATOM 11182 N N . THR C 1 473 ? 5.388 88.225 4.981 1.00 41.24 488 THR C N 1
ATOM 11183 C CA . THR C 1 473 ? 3.925 88.316 4.814 1.00 49.38 488 THR C CA 1
ATOM 11184 C C . THR C 1 473 ? 3.396 87.458 3.655 1.00 42.86 488 THR C C 1
ATOM 11185 O O . THR C 1 473 ? 2.322 86.867 3.776 1.00 46.25 488 THR C O 1
ATOM 11189 N N . ASP C 1 474 ? 4.162 87.396 2.559 1.00 39.58 489 ASP C N 1
ATOM 11190 C CA A ASP C 1 474 ? 3.863 86.509 1.430 0.50 39.23 489 ASP C CA 1
ATOM 11191 C CA B ASP C 1 474 ? 3.873 86.501 1.429 0.50 39.84 489 ASP C CA 1
ATOM 11192 C C . ASP C 1 474 ? 3.834 85.044 1.886 1.00 41.41 489 ASP C C 1
ATOM 11193 O O . ASP C 1 474 ? 2.930 84.284 1.512 1.00 40.38 489 ASP C O 1
ATOM 11202 N N . ILE C 1 475 ? 4.822 84.666 2.702 1.00 36.78 490 ILE C N 1
ATOM 11203 C CA . ILE C 1 475 ? 4.964 83.296 3.202 1.00 34.89 490 ILE C CA 1
ATOM 11204 C C . ILE C 1 475 ? 3.921 82.941 4.271 1.00 38.38 490 ILE C C 1
ATOM 11205 O O . ILE C 1 475 ? 3.323 81.859 4.216 1.00 36.02 490 ILE C O 1
ATOM 11210 N N . ASP C 1 476 ? 3.712 83.849 5.228 1.00 31.79 491 ASP C N 1
ATOM 11211 C CA . ASP C 1 476 ? 2.692 83.699 6.278 1.00 42.12 491 ASP C CA 1
ATOM 11212 C C . ASP C 1 476 ? 1.277 83.556 5.722 1.00 45.37 491 ASP C C 1
ATOM 11213 O O . ASP C 1 476 ? 0.466 82.808 6.271 1.00 47.14 491 ASP C O 1
ATOM 11218 N N . ASN C 1 477 ? 0.994 84.284 4.641 1.00 45.85 492 ASN C N 1
ATOM 11219 C CA . ASN C 1 477 ? -0.319 84.265 3.993 1.00 47.36 492 ASN C CA 1
ATOM 11220 C C . ASN C 1 477 ? -0.362 83.380 2.751 1.00 43.86 492 ASN C C 1
ATOM 11221 O O . ASN C 1 477 ? -1.048 83.703 1.778 1.00 48.07 492 ASN C O 1
ATOM 11226 N N . ASP C 1 478 ? 0.361 82.265 2.795 1.00 41.31 493 ASP C N 1
ATOM 11227 C CA . ASP C 1 478 ? 0.442 81.343 1.663 1.00 40.82 493 ASP C CA 1
ATOM 11228 C C . ASP C 1 478 ? -0.923 80.772 1.287 1.00 35.10 493 ASP C C 1
ATOM 11229 O O . ASP C 1 478 ? -1.685 80.333 2.155 1.00 33.61 493 ASP C O 1
ATOM 11234 N N . SER C 1 479 ? -1.212 80.794 -0.013 1.00 41.92 494 SER C N 1
ATOM 11235 C CA . SER C 1 479 ? -2.520 80.402 -0.539 1.00 40.58 494 SER C CA 1
ATOM 11236 C C . SER C 1 479 ? -2.771 78.891 -0.448 1.00 44.67 494 SER C C 1
ATOM 11237 O O . SER C 1 479 ? -3.899 78.465 -0.188 1.00 46.03 494 SER C O 1
ATOM 11240 N N . LEU C 1 480 ? -1.724 78.092 -0.650 1.00 35.29 495 LEU C N 1
ATOM 11241 C CA . LEU C 1 480 ? -1.842 76.632 -0.548 1.00 33.50 495 LEU C CA 1
ATOM 11242 C C . LEU C 1 480 ? -2.061 76.174 0.894 1.00 35.09 495 LEU C C 1
ATOM 11243 O O . LEU C 1 480 ? -2.862 75.270 1.139 1.00 34.96 495 LEU C O 1
ATOM 11248 N N . MET C 1 481 ? -1.353 76.811 1.830 1.00 35.86 496 MET C N 1
ATOM 11249 C CA . MET C 1 481 ? -1.543 76.592 3.268 1.00 35.68 496 MET C CA 1
ATOM 11250 C C . MET C 1 481 ? -2.949 77.030 3.726 1.00 31.90 496 MET C C 1
ATOM 11251 O O . MET C 1 481 ? -3.626 76.289 4.442 1.00 32.19 496 MET C O 1
ATOM 11256 N N . LYS C 1 482 ? -3.383 78.219 3.296 1.00 31.25 497 LYS C N 1
ATOM 11257 C CA . LYS C 1 482 ? -4.771 78.675 3.488 1.00 32.71 497 LYS C CA 1
ATOM 11258 C C . LYS C 1 482 ? -5.806 77.656 2.970 1.00 34.24 497 LYS C C 1
ATOM 11259 O O . LYS C 1 482 ? -6.794 77.386 3.650 1.00 40.25 497 LYS C O 1
ATOM 11265 N N . ALA C 1 483 ? -5.536 77.072 1.800 1.00 33.82 498 ALA C N 1
ATOM 11266 C CA . ALA C 1 483 ? -6.428 76.101 1.147 1.00 38.35 498 ALA C CA 1
ATOM 11267 C C . ALA C 1 483 ? -6.626 74.781 1.910 1.00 40.71 498 ALA C C 1
ATOM 11268 O O . ALA C 1 483 ? -7.635 74.091 1.715 1.00 40.08 498 ALA C O 1
ATOM 11270 N N . ARG C 1 484 ? -5.669 74.420 2.766 1.00 36.44 499 ARG C N 1
ATOM 11271 C CA . ARG C 1 484 ? -5.830 73.222 3.598 1.00 37.45 499 ARG C CA 1
ATOM 11272 C C . ARG C 1 484 ? -6.340 73.543 5.010 1.00 35.34 499 ARG C C 1
ATOM 11273 O O . ARG C 1 484 ? -6.418 72.662 5.870 1.00 36.49 499 ARG C O 1
ATOM 11281 N N . GLY C 1 485 ? -6.707 74.807 5.225 1.00 39.22 500 GLY C N 1
ATOM 11282 C CA . GLY C 1 485 ? -7.250 75.256 6.504 1.00 39.69 500 GLY C CA 1
ATOM 11283 C C . GLY C 1 485 ? -6.185 75.504 7.555 1.00 41.03 500 GLY C C 1
ATOM 11284 O O . GLY C 1 485 ? -6.473 75.503 8.757 1.00 43.13 500 GLY C O 1
ATOM 11285 N N . ASP C 1 486 ? -4.958 75.733 7.099 1.00 39.56 501 ASP C N 1
ATOM 11286 C CA . ASP C 1 486 ? -3.816 75.904 7.991 1.00 33.99 501 ASP C CA 1
ATOM 11287 C C . ASP C 1 486 ? -3.320 77.349 8.052 1.00 42.23 501 ASP C C 1
ATOM 11288 O O . ASP C 1 486 ? -3.702 78.189 7.226 1.00 34.90 501 ASP C O 1
ATOM 11293 N N . LYS C 1 487 ? -2.477 77.616 9.052 1.00 42.99 502 LYS C N 1
ATOM 11294 C CA . LYS C 1 487 ? -1.824 78.910 9.252 1.00 38.86 502 LYS C CA 1
ATOM 11295 C C . LYS C 1 487 ? -0.445 78.664 9.889 1.00 36.07 502 LYS C C 1
ATOM 11296 O O . LYS C 1 487 ? -0.202 77.564 10.401 1.00 37.06 502 LYS C O 1
ATOM 11302 N N . PRO C 1 488 ? 0.468 79.662 9.832 1.00 34.20 503 PRO C N 1
ATOM 11303 C CA . PRO C 1 488 ? 1.748 79.524 10.539 1.00 37.01 503 PRO C CA 1
ATOM 11304 C C . PRO C 1 488 ? 1.559 79.281 12.034 1.00 37.66 503 PRO C C 1
ATOM 11305 O O . PRO C 1 488 ? 0.849 80.034 12.697 1.00 41.99 503 PRO C O 1
ATOM 11309 N N . GLU C 1 489 ? 2.172 78.213 12.537 1.00 31.47 504 GLU C N 1
ATOM 11310 C CA . GLU C 1 489 ? 2.148 77.899 13.954 1.00 37.96 504 GLU C CA 1
ATOM 11311 C C . GLU C 1 489 ? 3.575 77.987 14.472 1.00 40.90 504 GLU C C 1
ATOM 11312 O O . GLU C 1 489 ? 4.423 77.196 14.060 1.00 32.50 504 GLU C O 1
ATOM 11318 N N . ALA C 1 490 ? 3.839 78.951 15.356 1.00 36.20 505 ALA C N 1
ATOM 11319 C CA . ALA C 1 490 ? 5.154 79.091 15.986 1.00 31.23 505 ALA C CA 1
ATOM 11320 C C . ALA C 1 490 ? 5.511 77.828 16.754 1.00 29.16 505 ALA C C 1
ATOM 11321 O O . ALA C 1 490 ? 4.644 77.191 17.365 1.00 27.42 505 ALA C O 1
ATOM 11323 N N . VAL C 1 491 ? 6.782 77.446 16.685 1.00 33.14 506 VAL C N 1
ATOM 11324 C 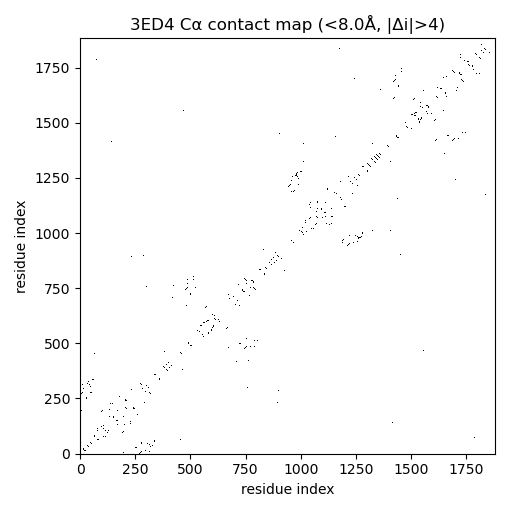CA . VAL C 1 491 ? 7.257 76.258 17.383 1.00 31.39 506 VAL C CA 1
ATOM 11325 C C . VAL C 1 491 ? 7.295 76.548 18.888 1.00 32.18 506 VAL C C 1
ATOM 11326 O O . VAL C 1 491 ? 7.935 77.501 19.336 1.00 30.39 506 VAL C O 1
ATOM 11330 N N . THR C 1 492 ? 6.562 75.740 19.650 1.00 42.78 507 THR C N 1
ATOM 11331 C CA . THR C 1 492 ? 6.532 75.854 21.107 1.00 45.28 507 THR C CA 1
ATOM 11332 C C . THR C 1 492 ? 7.059 74.570 21.740 1.00 45.70 507 THR C C 1
ATOM 11333 O O . THR C 1 492 ? 7.169 74.467 22.963 1.00 42.81 507 THR C O 1
ATOM 11337 N N . TRP C 1 493 ? 7.389 73.600 20.891 1.00 39.71 508 TRP C N 1
ATOM 11338 C CA . TRP C 1 493 ? 7.804 72.270 21.328 1.00 50.21 508 TRP C CA 1
ATOM 11339 C C . TRP C 1 493 ? 9.325 72.114 21.262 1.00 55.89 508 TRP C C 1
ATOM 11340 O O . TRP C 1 493 ? 10.012 72.934 20.644 1.00 54.72 508 TRP C O 1
ATOM 11351 N N . GLY C 1 494 ? 9.838 71.068 21.912 1.00 57.64 509 GLY C N 1
ATOM 11352 C CA . GLY C 1 494 ? 11.268 70.771 21.931 1.00 60.52 509 GLY C CA 1
ATOM 11353 C C . GLY C 1 494 ? 11.989 71.388 23.116 1.00 63.65 509 GLY C C 1
ATOM 11354 O O . GLY C 1 494 ? 13.184 71.161 23.318 1.00 66.85 509 GLY C O 1
ATOM 11355 N N . ASN D 1 15 ? 59.532 56.262 49.482 1.00 55.43 30 ASN D N 1
ATOM 11356 C CA . ASN D 1 15 ? 59.654 55.130 48.514 1.00 51.50 30 ASN D CA 1
ATOM 11357 C C . ASN D 1 15 ? 60.977 54.388 48.671 1.00 52.55 30 ASN D C 1
ATOM 11358 O O . ASN D 1 15 ? 62.045 55.006 48.726 1.00 51.57 30 ASN D O 1
ATOM 11363 N N . ALA D 1 16 ? 60.889 53.057 48.711 1.00 45.65 31 ALA D N 1
ATOM 11364 C CA . ALA D 1 16 ? 62.046 52.178 48.882 1.00 43.08 31 ALA D CA 1
ATOM 11365 C C . ALA D 1 16 ? 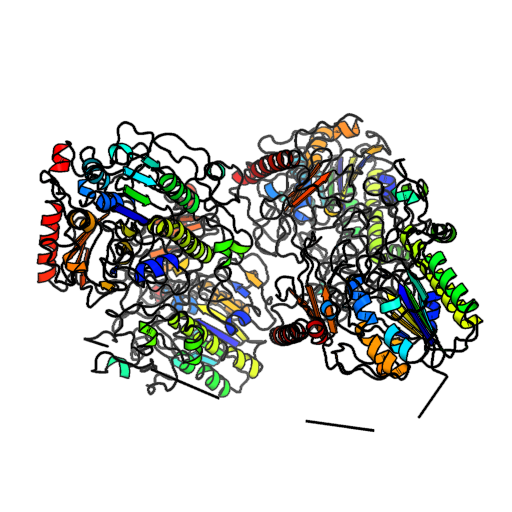63.011 52.164 47.683 1.00 38.54 31 ALA D C 1
ATOM 11366 O O . ALA D 1 16 ? 64.174 51.762 47.823 1.00 35.60 31 ALA D O 1
ATOM 11368 N N . PHE D 1 17 ? 62.524 52.621 46.525 1.00 45.80 32 PHE D N 1
ATOM 11369 C CA . PHE D 1 17 ? 63.221 52.488 45.239 1.00 43.39 32 PHE D CA 1
ATOM 11370 C C . PHE D 1 17 ? 63.721 53.820 44.648 1.00 50.81 32 PHE D C 1
ATOM 11371 O O . PHE D 1 17 ? 63.849 53.968 43.427 1.00 46.78 32 PHE D O 1
ATOM 11379 N N . SER D 1 18 ? 64.012 54.782 45.520 1.00 56.09 33 SER D N 1
ATOM 11380 C CA . SER D 1 18 ? 64.505 56.092 45.088 1.00 60.86 33 SER D CA 1
ATOM 11381 C C . SER D 1 18 ? 66.037 56.129 45.017 1.00 61.77 33 SER D C 1
ATOM 11382 O O . SER D 1 18 ? 66.708 55.472 45.821 1.00 61.22 33 SER D O 1
ATOM 11385 N N . PRO D 1 19 ? 66.593 56.869 44.028 1.00 67.34 34 PRO D N 1
ATOM 11386 C CA . PRO D 1 19 ? 68.015 57.266 43.950 1.00 70.40 34 PRO D CA 1
ATOM 11387 C C . PRO D 1 19 ? 68.536 57.888 45.276 1.00 70.46 34 PRO D C 1
ATOM 11388 O O . PRO D 1 19 ? 67.739 58.542 45.958 1.00 70.25 34 PRO D O 1
ATOM 11392 N N . ALA D 1 20 ? 69.818 57.758 45.668 1.00 69.01 35 ALA D N 1
ATOM 11393 C CA . ALA D 1 20 ? 71.048 57.565 44.843 1.00 66.70 35 ALA D CA 1
ATOM 11394 C C . ALA D 1 20 ? 71.307 58.735 43.865 1.00 61.99 35 ALA D C 1
ATOM 11395 O O . ALA D 1 20 ? 72.196 58.659 42.997 1.00 63.26 35 ALA D O 1
ATOM 11397 N N . GLN D 1 27 ? 67.901 78.892 47.394 1.00 50.05 42 GLN D N 1
ATOM 11398 C CA . GLN D 1 27 ? 66.584 79.314 46.917 1.00 47.22 42 GLN D CA 1
ATOM 11399 C C . GLN D 1 27 ? 66.443 79.177 45.396 1.00 42.80 42 GLN D C 1
ATOM 11400 O O . GLN D 1 27 ? 67.270 79.694 44.637 1.00 39.41 42 GLN D O 1
ATOM 11406 N N . PRO D 1 28 ? 65.382 78.483 44.944 1.00 34.26 43 PRO D N 1
ATOM 11407 C CA . PRO D 1 28 ? 65.268 78.123 43.534 1.00 27.35 43 PRO D CA 1
ATOM 11408 C C . PRO D 1 28 ? 64.956 79.282 42.588 1.00 29.22 43 PRO D C 1
ATOM 11409 O O . PRO D 1 28 ? 64.278 80.239 42.973 1.00 27.08 43 PRO D O 1
ATOM 11413 N N . ASN D 1 29 ? 65.459 79.185 41.360 1.00 28.64 44 ASN D N 1
ATOM 11414 C CA . ASN D 1 29 ? 65.042 80.073 40.272 1.00 25.19 44 ASN D CA 1
ATOM 11415 C C . ASN D 1 29 ? 63.606 79.726 39.877 1.00 33.84 44 ASN D C 1
ATOM 11416 O O . ASN D 1 29 ? 63.100 78.659 40.230 1.00 28.35 44 ASN D O 1
ATOM 11421 N N . LEU D 1 30 ? 62.960 80.623 39.137 1.00 30.17 45 LEU D N 1
ATOM 11422 C CA . LEU D 1 30 ? 61.619 80.361 38.619 1.00 29.49 45 LEU D CA 1
ATOM 11423 C C . LEU D 1 30 ? 61.504 80.834 37.184 1.00 28.30 45 LEU D C 1
ATOM 11424 O O . LEU D 1 30 ? 61.922 81.937 36.857 1.00 23.75 45 LEU D O 1
ATOM 11429 N N . VAL D 1 31 ? 60.953 79.988 36.314 1.00 24.17 46 VAL D N 1
ATOM 11430 C CA . VAL D 1 31 ? 60.660 80.410 34.958 1.00 28.26 46 VAL D CA 1
ATOM 11431 C C . VAL D 1 31 ? 59.192 80.088 34.688 1.00 29.57 46 VAL D C 1
ATOM 11432 O O . VAL D 1 31 ? 58.794 78.926 34.681 1.00 28.28 46 VAL D O 1
ATOM 11436 N N . ILE D 1 32 ? 58.389 81.126 34.517 1.00 21.50 47 ILE D N 1
ATOM 11437 C CA . ILE D 1 32 ? 57.002 80.945 34.105 1.00 28.79 47 ILE D CA 1
ATOM 11438 C C . ILE D 1 32 ? 56.906 81.221 32.612 1.00 24.06 47 ILE D C 1
ATOM 11439 O O . ILE D 1 32 ? 57.136 82.337 32.158 1.00 23.11 47 ILE D O 1
ATOM 11444 N N . ILE D 1 33 ? 56.570 80.189 31.845 1.00 23.29 48 ILE D N 1
ATOM 11445 C CA . ILE D 1 33 ? 56.403 80.335 30.404 1.00 24.66 48 ILE D CA 1
ATOM 11446 C C . ILE D 1 33 ? 54.913 80.341 30.085 1.00 30.02 48 ILE D C 1
ATOM 11447 O O . ILE D 1 33 ? 54.206 79.370 30.371 1.00 31.34 48 ILE D O 1
ATOM 11452 N N . MET D 1 34 ? 54.445 81.445 29.510 1.00 24.96 49 MET D N 1
ATOM 11453 C CA . MET D 1 34 ? 53.027 81.633 29.212 1.00 22.33 49 MET D CA 1
ATOM 11454 C C . MET D 1 34 ? 52.774 81.721 27.708 1.00 29.14 49 MET D C 1
ATOM 11455 O O . MET D 1 34 ? 53.165 82.686 27.043 1.00 27.82 49 MET D O 1
ATOM 11460 N N . ALA D 1 35 ? 52.102 80.703 27.185 1.00 23.65 50 ALA D N 1
ATOM 11461 C CA . ALA D 1 35 ? 51.573 80.742 25.833 1.00 22.98 50 ALA D CA 1
ATOM 11462 C C . ALA D 1 35 ? 50.287 81.569 25.761 1.00 27.12 50 ALA D C 1
ATOM 11463 O O . ALA D 1 35 ? 49.574 81.725 26.748 1.00 25.74 50 ALA D O 1
ATOM 11465 N N . ASP D 1 36 ? 49.982 82.058 24.567 1.00 23.22 51 ASP D N 1
ATOM 11466 C CA . ASP D 1 36 ? 48.866 82.955 24.358 1.00 22.77 51 ASP D CA 1
ATOM 11467 C C . ASP D 1 36 ? 47.804 82.260 23.499 1.00 31.03 51 ASP D C 1
ATOM 11468 O O . ASP D 1 36 ? 48.099 81.837 22.376 1.00 26.56 51 ASP D O 1
ATOM 11473 N N . ASP D 1 37 ? 46.583 82.136 24.040 1.00 24.80 52 ASP D N 1
ATOM 11474 C CA . ASP D 1 37 ? 45.436 81.505 23.355 1.00 21.66 52 ASP D CA 1
ATOM 11475 C C . ASP D 1 37 ? 45.685 80.028 23.000 1.00 21.06 52 ASP D C 1
ATOM 11476 O O . ASP D 1 37 ? 45.064 79.505 22.080 1.00 29.64 52 ASP D O 1
ATOM 11481 N N . LEU D 1 38 ? 46.595 79.370 23.707 1.00 21.32 53 LEU D N 1
ATOM 11482 C CA . LEU D 1 38 ? 46.907 77.967 23.411 1.00 20.86 53 LEU D CA 1
ATOM 11483 C C . LEU D 1 38 ? 45.845 77.062 24.018 1.00 24.00 53 LEU D C 1
ATOM 11484 O O . LEU D 1 38 ? 45.649 77.071 25.238 1.00 20.65 53 LEU D O 1
ATOM 11489 N N . GLY D 1 39 ? 45.193 76.254 23.179 1.00 24.14 54 GLY D N 1
ATOM 11490 C CA . GLY D 1 39 ? 44.079 75.434 23.632 1.00 24.02 54 GLY D CA 1
ATOM 11491 C C . GLY D 1 39 ? 44.452 74.155 24.353 1.00 22.97 54 GLY D C 1
ATOM 11492 O O . GLY D 1 39 ? 45.587 73.688 24.244 1.00 27.69 54 GLY D O 1
ATOM 11493 N N . TYR D 1 40 ? 43.477 73.575 25.056 1.00 20.97 55 TYR D N 1
ATOM 11494 C CA . TYR D 1 40 ? 43.665 72.319 25.794 1.00 20.25 55 TYR D CA 1
ATOM 11495 C C . TYR D 1 40 ? 44.118 71.175 24.869 1.00 20.61 55 TYR D C 1
ATOM 11496 O O . TYR D 1 40 ? 44.909 70.340 25.279 1.00 29.60 55 TYR D O 1
ATOM 11505 N N . GLY D 1 41 ? 43.632 71.165 23.631 1.00 24.45 56 GLY D N 1
ATOM 11506 C CA . GLY D 1 41 ? 43.980 70.094 22.680 1.00 27.45 56 GLY D CA 1
ATOM 11507 C C . GLY D 1 41 ? 45.018 70.476 21.641 1.00 27.63 56 GLY D C 1
ATOM 11508 O O . GLY D 1 41 ? 45.214 69.753 20.660 1.00 31.74 56 GLY D O 1
ATOM 11509 N N . ASP D 1 42 ? 45.688 71.607 21.859 1.00 22.51 57 ASP D N 1
ATOM 11510 C CA . ASP D 1 42 ? 46.658 72.141 20.901 1.00 23.75 57 ASP D CA 1
ATOM 11511 C C . ASP D 1 42 ? 48.076 71.544 20.990 1.00 27.53 57 ASP D C 1
ATOM 11512 O O . ASP D 1 42 ? 48.943 71.906 20.177 1.00 29.60 57 ASP D O 1
ATOM 11517 N N . LEU D 1 43 ? 48.316 70.670 21.974 1.00 25.55 58 LEU D N 1
ATOM 11518 C CA . LEU D 1 43 ? 49.624 70.021 22.136 1.00 28.47 58 LEU D CA 1
ATOM 11519 C C . LEU D 1 43 ? 49.532 68.512 21.882 1.00 26.63 58 LEU D C 1
ATOM 11520 O O . LEU D 1 43 ? 48.525 67.878 22.225 1.00 27.30 58 LEU D O 1
ATOM 11525 N N . ALA D 1 44 ? 50.587 67.941 21.305 1.00 33.61 59 ALA D N 1
ATOM 11526 C CA . ALA D 1 44 ? 50.622 66.498 21.048 1.00 30.44 59 ALA D CA 1
ATOM 11527 C C . ALA D 1 44 ? 50.459 65.685 22.329 1.00 30.62 59 ALA D C 1
ATOM 11528 O O . ALA D 1 44 ? 49.752 64.674 22.335 1.00 29.27 59 ALA D O 1
ATOM 11530 N N . THR D 1 45 ? 51.082 66.146 23.418 1.00 30.56 60 THR D N 1
ATOM 11531 C CA . THR D 1 45 ? 50.984 65.478 24.722 1.00 23.41 60 THR D CA 1
ATOM 11532 C C . THR D 1 45 ? 49.591 65.592 25.359 1.00 23.50 60 THR D C 1
ATOM 11533 O O . THR D 1 45 ? 49.273 64.887 26.325 1.00 32.89 60 THR D O 1
ATOM 11537 N N . TYR D 1 46 ? 48.779 66.494 24.811 1.00 24.96 61 TYR D N 1
ATOM 11538 C CA . TYR D 1 46 ? 47.376 66.653 25.193 1.00 25.75 61 TYR D CA 1
ATOM 11539 C C . TYR D 1 46 ? 46.433 66.076 24.127 1.00 28.78 61 TYR D C 1
ATOM 11540 O O . TYR D 1 46 ? 45.238 66.394 24.107 1.00 29.88 61 TYR D O 1
ATOM 11549 N N . GLY D 1 47 ? 46.987 65.250 23.237 1.00 31.89 62 GLY D N 1
ATOM 11550 C CA . GLY D 1 47 ? 46.196 64.479 22.275 1.00 22.12 62 GLY D CA 1
ATOM 11551 C C . GLY D 1 47 ? 46.055 65.055 20.874 1.00 30.71 62 GLY D C 1
ATOM 11552 O O . GLY D 1 47 ? 45.257 64.537 20.095 1.00 31.66 62 GLY D O 1
ATOM 11553 N N . HIS D 1 48 ? 46.810 66.106 20.527 1.00 26.16 63 HIS D N 1
ATOM 11554 C CA . HIS D 1 48 ? 46.765 66.607 19.142 1.00 26.26 63 HIS D CA 1
ATOM 11555 C C . HIS D 1 48 ? 47.303 65.540 18.176 1.00 32.33 63 HIS D C 1
ATOM 11556 O O . HIS D 1 48 ? 48.347 64.921 18.433 1.00 30.19 63 HIS D O 1
ATOM 11563 N N . GLN D 1 49 ? 46.572 65.328 17.082 1.00 32.51 64 GLN D N 1
ATOM 11564 C CA . GLN D 1 49 ? 46.836 64.223 16.154 1.00 35.28 64 GLN D CA 1
ATOM 11565 C C . GLN D 1 49 ? 47.794 64.578 15.017 1.00 39.24 64 GLN D C 1
ATOM 11566 O O . GLN D 1 49 ? 48.272 63.700 14.290 1.00 36.33 64 GLN D O 1
ATOM 11572 N N . ILE D 1 50 ? 48.065 65.866 14.858 1.00 31.59 65 ILE D N 1
ATOM 11573 C CA . ILE D 1 50 ? 48.812 66.343 13.705 1.00 31.29 65 ILE D CA 1
ATOM 11574 C C . ILE D 1 50 ? 50.092 67.068 14.121 1.00 37.05 65 ILE D C 1
ATOM 11575 O O . ILE D 1 50 ? 51.184 66.746 13.644 1.00 30.83 65 ILE D O 1
ATOM 11580 N N . VAL D 1 51 ? 49.940 68.037 15.018 1.00 28.51 66 VAL D N 1
ATOM 11581 C CA . VAL D 1 51 ? 51.019 68.957 15.368 1.00 27.99 66 VAL D CA 1
ATOM 11582 C C . VAL D 1 51 ? 52.180 68.259 16.092 1.00 21.25 66 VAL D C 1
ATOM 11583 O O . VAL D 1 51 ? 51.989 67.302 16.865 1.00 32.45 66 VAL D O 1
ATOM 11587 N N . LYS D 1 52 ? 53.392 68.737 15.808 1.00 30.12 67 LYS D N 1
ATOM 11588 C CA . LYS D 1 52 ? 54.614 68.199 16.395 1.00 31.80 67 LYS D CA 1
ATOM 11589 C C . LYS D 1 52 ? 55.124 69.185 17.437 1.00 35.74 67 LYS D C 1
ATOM 11590 O O . LYS D 1 52 ? 55.517 70.309 17.106 1.00 32.29 67 LYS D O 1
ATOM 11596 N N . THR D 1 53 ? 55.087 68.767 18.697 1.00 26.49 68 THR D N 1
ATOM 11597 C CA . THR D 1 53 ? 55.557 69.599 19.808 1.00 33.44 68 THR D CA 1
ATOM 11598 C C . THR D 1 53 ? 56.596 68.879 20.685 1.00 27.31 68 THR D C 1
ATOM 11599 O O . THR D 1 53 ? 56.346 68.665 21.864 1.00 32.29 68 THR D O 1
ATOM 11603 N N . PRO D 1 54 ? 57.776 68.520 20.120 1.00 31.90 69 PRO D N 1
ATOM 11604 C CA . PRO D 1 54 ? 58.724 67.681 20.874 1.00 33.12 69 PRO D CA 1
ATOM 11605 C C . PRO D 1 54 ? 59.210 68.252 22.211 1.00 29.61 69 PRO D C 1
ATOM 11606 O O . PRO D 1 54 ? 59.316 67.517 23.187 1.00 26.53 69 PRO D O 1
ATOM 11610 N N . ASN D 1 55 ? 59.457 69.556 22.256 1.00 35.49 70 ASN D N 1
ATOM 11611 C CA . ASN D 1 55 ? 60.025 70.205 23.448 1.00 33.52 70 ASN D CA 1
ATOM 11612 C C . ASN D 1 55 ? 59.077 70.246 24.650 1.00 30.79 70 ASN D C 1
ATOM 11613 O O . ASN D 1 55 ? 59.455 69.892 25.791 1.00 25.39 70 ASN D O 1
ATOM 11618 N N . ILE D 1 56 ? 57.835 70.639 24.377 1.00 27.93 71 ILE D N 1
ATOM 11619 C CA . ILE D 1 56 ? 56.789 70.665 25.392 1.00 28.61 71 ILE D CA 1
ATOM 11620 C C . ILE D 1 56 ? 56.404 69.246 25.838 1.00 25.16 71 ILE D C 1
ATOM 11621 O O . ILE D 1 56 ? 56.217 69.006 27.038 1.00 30.75 71 ILE D O 1
ATOM 11626 N N . ASP D 1 57 ? 56.338 68.299 24.890 1.00 30.64 72 ASP D N 1
ATOM 11627 C CA . ASP D 1 57 ? 56.114 66.878 25.223 1.00 34.12 72 ASP D CA 1
ATOM 11628 C C . ASP D 1 57 ? 57.187 66.380 26.198 1.00 25.44 72 ASP D C 1
ATOM 11629 O O . ASP D 1 57 ? 56.885 65.721 27.201 1.00 32.45 72 ASP D O 1
ATOM 11634 N N . ARG D 1 58 ? 58.439 66.726 25.903 1.00 25.79 73 ARG D N 1
ATOM 11635 C CA . ARG D 1 58 ? 59.587 66.337 26.724 1.00 30.71 73 ARG D CA 1
ATOM 11636 C C . ARG D 1 58 ? 59.497 66.950 28.116 1.00 31.70 73 ARG D C 1
ATOM 11637 O O . ARG D 1 58 ? 59.777 66.285 29.107 1.00 25.08 73 ARG D O 1
ATOM 11645 N N . LEU D 1 59 ? 59.069 68.211 28.186 1.00 31.05 74 LEU D N 1
ATOM 11646 C CA . LEU D 1 59 ? 58.846 68.877 29.470 1.00 28.74 74 LEU D CA 1
ATOM 11647 C C . LEU D 1 59 ? 57.829 68.132 30.329 1.00 23.73 74 LEU D C 1
ATOM 11648 O O . LEU D 1 59 ? 58.025 67.979 31.536 1.00 30.12 74 LEU D O 1
ATOM 11653 N N . ALA D 1 60 ? 56.745 67.673 29.693 1.00 29.03 75 ALA D N 1
ATOM 11654 C CA . ALA D 1 60 ? 55.700 66.895 30.359 1.00 33.23 75 ALA D CA 1
ATOM 11655 C C . ALA D 1 60 ? 56.262 65.584 30.902 1.00 25.30 75 ALA D C 1
ATOM 11656 O O . ALA D 1 60 ? 55.989 65.222 32.053 1.00 30.34 75 ALA D O 1
ATOM 11658 N N . GLN D 1 61 ? 57.074 64.915 30.078 1.00 30.47 76 GLN D N 1
ATOM 11659 C CA A GLN D 1 61 ? 57.790 63.680 30.435 0.50 31.40 76 GLN D CA 1
ATOM 11660 C CA B GLN D 1 61 ? 57.731 63.668 30.489 0.50 30.83 76 GLN D CA 1
ATOM 11661 C C . GLN D 1 61 ? 58.688 63.879 31.658 1.00 35.28 76 GLN D C 1
ATOM 11662 O O . GLN D 1 61 ? 58.917 62.956 32.452 1.00 33.35 76 GLN D O 1
ATOM 11673 N N . GLU D 1 62 ? 59.204 65.101 31.789 1.00 31.16 77 GLU D N 1
ATOM 11674 C CA . GLU D 1 62 ? 60.134 65.452 32.855 1.00 34.23 77 GLU D CA 1
ATOM 11675 C C . GLU D 1 62 ? 59.482 66.086 34.091 1.00 40.57 77 GLU D C 1
ATOM 11676 O O . GLU D 1 62 ? 60.153 66.351 35.099 1.00 38.66 77 GLU D O 1
ATOM 11682 N N . GLY D 1 63 ? 58.175 66.320 34.027 1.00 36.50 78 GLY D N 1
ATOM 11683 C CA . GLY D 1 63 ? 57.489 66.934 35.149 1.00 36.67 78 GLY D CA 1
ATOM 11684 C C . GLY D 1 63 ? 56.100 66.415 35.411 1.00 38.53 78 GLY D C 1
ATOM 11685 O O . GLY D 1 63 ? 55.799 65.248 35.142 1.00 35.10 78 GLY D O 1
ATOM 11686 N N . VAL D 1 64 ? 55.255 67.295 35.946 1.00 29.37 79 VAL D N 1
ATOM 11687 C CA . VAL D 1 64 ? 53.872 66.951 36.281 1.00 27.27 79 VAL D CA 1
ATOM 11688 C C . VAL D 1 64 ? 52.934 67.658 35.305 1.00 32.66 79 VAL D C 1
ATOM 11689 O O . VAL D 1 64 ? 52.928 68.888 35.215 1.00 29.20 79 VAL D O 1
ATOM 11693 N N . LYS D 1 65 ? 52.176 66.867 34.548 1.00 24.19 80 LYS D N 1
ATOM 11694 C CA . LYS D 1 65 ? 51.224 67.385 33.559 1.00 25.25 80 LYS D CA 1
ATOM 11695 C C . LYS D 1 65 ? 49.822 67.343 34.136 1.00 28.94 80 LYS D C 1
ATOM 11696 O O . LYS D 1 65 ? 49.390 66.316 34.663 1.00 28.04 80 LYS D O 1
ATOM 11702 N N . PHE D 1 66 ? 49.114 68.469 34.047 1.00 23.14 81 PHE D N 1
ATOM 11703 C CA . PHE D 1 66 ? 47.768 68.578 34.612 1.00 21.05 81 PHE D CA 1
ATOM 11704 C C . PHE D 1 66 ? 46.746 68.431 33.499 1.00 25.40 81 PHE D C 1
ATOM 11705 O O . PHE D 1 66 ? 46.844 69.101 32.466 1.00 19.36 81 PHE D O 1
ATOM 11713 N N . THR D 1 67 ? 45.785 67.524 33.685 1.00 25.16 82 THR D N 1
ATOM 11714 C CA . THR D 1 67 ? 44.717 67.343 32.687 1.00 24.68 82 THR D CA 1
ATOM 11715 C C . THR D 1 67 ? 43.452 68.137 33.031 1.00 24.34 82 THR D C 1
ATOM 11716 O O . THR D 1 67 ? 42.528 68.240 32.222 1.00 26.28 82 THR D O 1
ATOM 11720 N N . ASP D 1 68 ? 43.411 68.672 34.245 1.00 19.37 83 ASP D N 1
ATOM 11721 C CA . ASP D 1 68 ? 42.253 69.396 34.751 1.00 23.08 83 ASP D CA 1
ATOM 11722 C C . ASP D 1 68 ? 42.694 70.722 35.369 1.00 21.51 83 ASP D C 1
ATOM 11723 O O . ASP D 1 68 ? 42.242 71.091 36.454 1.00 24.38 83 ASP D O 1
ATOM 11728 N N . TYR D 1 69 ? 43.586 71.407 34.662 1.00 23.53 84 TYR D N 1
ATOM 11729 C CA . TYR D 1 69 ? 44.033 72.753 35.028 1.00 22.15 84 TYR D CA 1
ATOM 11730 C C . TYR D 1 69 ? 43.251 73.810 34.248 1.00 20.10 84 TYR D C 1
ATOM 11731 O O . TYR D 1 69 ? 42.990 73.655 33.052 1.00 25.75 84 TYR D O 1
ATOM 11740 N N . TYR D 1 70 ? 42.973 74.927 34.912 1.00 22.84 85 TYR D N 1
ATOM 11741 C CA . TYR D 1 70 ? 42.191 75.988 34.320 1.00 20.17 85 TYR D CA 1
ATOM 11742 C C . TYR D 1 70 ? 42.877 77.352 34.416 1.00 16.71 85 TYR D C 1
ATOM 11743 O O . TYR D 1 70 ? 43.493 77.664 35.435 1.00 20.82 85 TYR D O 1
ATOM 11752 N N . ALA D 1 71 ? 42.746 78.162 33.370 1.00 17.84 86 ALA D N 1
ATOM 11753 C CA . ALA D 1 71 ? 43.064 79.595 33.463 1.00 20.80 86 ALA D CA 1
ATOM 11754 C C . ALA D 1 71 ? 42.055 80.284 34.400 1.00 20.20 86 ALA D C 1
ATOM 11755 O O . ALA D 1 71 ? 40.903 79.853 34.488 1.00 22.68 86 ALA D O 1
ATOM 11757 N N . PRO D 1 72 ? 42.469 81.379 35.093 1.00 19.12 87 PRO D N 1
ATOM 11758 C CA . PRO D 1 72 ? 41.519 82.100 35.948 1.00 21.21 87 PRO D CA 1
ATOM 11759 C C . PRO D 1 72 ? 40.361 82.747 35.153 1.00 17.88 87 PRO D C 1
ATOM 11760 O O . PRO D 1 72 ? 39.281 82.997 35.710 1.00 22.39 87 PRO D O 1
ATOM 11764 N N . ALA D 1 73 ? 40.585 82.960 33.856 1.00 21.09 88 ALA D N 1
ATOM 11765 C CA . ALA D 1 73 ? 39.620 83.612 32.980 1.00 20.19 88 ALA D CA 1
ATOM 11766 C C . ALA D 1 73 ? 39.799 83.236 31.495 1.00 15.74 88 ALA D C 1
ATOM 11767 O O . ALA D 1 73 ? 40.922 82.941 31.054 1.00 20.47 88 ALA D O 1
ATOM 11769 N N . PRO D 1 74 ? 38.699 83.224 30.719 1.00 20.92 89 PRO D N 1
ATOM 11770 C CA . PRO D 1 74 ? 38.806 82.858 29.305 1.00 21.81 89 PRO D CA 1
ATOM 11771 C C . PRO D 1 74 ? 39.181 84.006 28.359 1.00 22.40 89 PRO D C 1
ATOM 11772 O O . PRO D 1 74 ? 38.801 83.962 27.193 1.00 21.33 89 PRO D O 1
ATOM 11776 N N . LEU D 1 75 ? 39.896 85.013 28.872 1.00 24.27 90 LEU D N 1
ATOM 11777 C CA . LEU D 1 75 ? 40.475 86.098 28.071 1.00 23.74 90 LEU D CA 1
ATOM 11778 C C . LEU D 1 75 ? 41.806 86.519 28.691 1.00 25.21 90 LEU D C 1
ATOM 11779 O O . LEU D 1 75 ? 42.021 86.323 29.873 1.00 20.33 90 LEU D O 1
ATOM 11784 N N . SER D 1 76 ? 42.668 87.127 27.882 1.00 22.41 91 SER D N 1
ATOM 11785 C CA . SER D 1 76 ? 44.075 87.349 28.218 1.00 26.76 91 SER D CA 1
ATOM 11786 C C . SER D 1 76 ? 44.370 88.123 29.487 1.00 21.42 91 SER D C 1
ATOM 11787 O O . SER D 1 76 ? 45.038 87.615 30.381 1.00 21.46 91 SER D O 1
ATOM 11790 N N . SER D 1 77 ? 43.902 89.365 29.536 1.00 23.03 92 SER D N 1
ATOM 11791 C CA A SER D 1 77 ? 44.223 90.268 30.652 0.50 19.14 92 SER D CA 1
ATOM 11792 C CA B SER D 1 77 ? 44.237 90.252 30.644 0.50 20.68 92 SER D CA 1
ATOM 11793 C C . SER D 1 77 ? 43.765 89.754 32.024 1.00 16.08 92 SER D C 1
ATOM 11794 O O . SER D 1 77 ? 44.595 89.655 32.937 1.00 24.04 92 SER D O 1
ATOM 11799 N N . PRO D 1 78 ? 42.444 89.433 32.191 1.00 17.85 93 PRO D N 1
ATOM 11800 C CA . PRO D 1 78 ? 42.107 88.961 33.540 1.00 23.37 93 PRO D CA 1
ATOM 11801 C C . PRO D 1 78 ? 42.803 87.648 33.936 1.00 21.41 93 PRO D C 1
ATOM 11802 O O . PRO D 1 78 ? 43.143 87.458 35.095 1.00 19.18 93 PRO D O 1
ATOM 11806 N N . SER D 1 79 ? 43.050 86.767 32.971 1.00 19.94 94 SER D N 1
ATOM 11807 C CA . SER D 1 79 ? 43.762 85.518 33.258 1.00 20.10 94 SER D CA 1
ATOM 11808 C C . SER D 1 79 ? 45.191 85.738 33.792 1.00 18.59 94 SER D C 1
ATOM 11809 O O . SER D 1 79 ? 45.602 85.139 34.805 1.00 19.78 94 SER D O 1
ATOM 11812 N N . ARG D 1 80 ? 45.931 86.595 33.086 1.00 20.30 95 ARG D N 1
ATOM 11813 C CA . ARG D 1 80 ? 47.293 86.998 33.450 1.00 19.80 95 ARG D CA 1
ATOM 11814 C C . ARG D 1 80 ? 47.317 87.715 34.796 1.00 19.62 95 ARG D C 1
ATOM 11815 O O . ARG D 1 80 ? 48.163 87.413 35.639 1.00 19.01 95 ARG D O 1
ATOM 11823 N N . ALA D 1 81 ? 46.367 88.631 35.007 1.00 18.01 96 ALA D N 1
ATOM 11824 C CA . ALA D 1 81 ? 46.239 89.336 36.288 1.00 22.92 96 ALA D CA 1
ATOM 11825 C C . ALA D 1 81 ? 46.056 88.337 37.418 1.00 19.06 96 ALA D C 1
ATOM 11826 O O . ALA D 1 81 ? 46.719 88.438 38.443 1.00 20.54 96 ALA D O 1
ATOM 11828 N N . GLY D 1 82 ? 45.198 87.337 37.187 1.00 20.16 97 GLY D N 1
ATOM 11829 C CA . GLY D 1 82 ? 44.849 86.349 38.191 1.00 19.27 97 GLY D CA 1
ATOM 11830 C C . GLY D 1 82 ? 46.032 85.480 38.572 1.00 19.76 97 GLY D C 1
ATOM 11831 O O . GLY D 1 82 ? 46.317 85.311 39.753 1.00 21.73 97 GLY D O 1
ATOM 11832 N N . LEU D 1 83 ? 46.746 84.983 37.560 1.00 15.51 98 LEU D N 1
ATOM 11833 C CA . LEU D 1 83 ? 47.895 84.115 37.757 1.00 15.78 98 LEU D CA 1
ATOM 11834 C C . LEU D 1 83 ? 49.021 84.831 38.524 1.00 16.17 98 LEU D C 1
ATOM 11835 O O . LEU D 1 83 ? 49.611 84.277 39.439 1.00 22.30 98 LEU D O 1
ATOM 11840 N N . LEU D 1 84 ? 49.265 86.090 38.168 1.00 23.40 99 LEU D N 1
ATOM 11841 C CA . LEU D 1 84 ? 50.396 86.822 38.740 1.00 21.77 99 LEU D CA 1
ATOM 11842 C C . LEU D 1 84 ? 50.166 87.287 40.178 1.00 21.57 99 LEU D C 1
ATOM 11843 O O . LEU D 1 84 ? 51.129 87.522 40.911 1.00 22.55 99 LEU D O 1
ATOM 11848 N N . THR D 1 85 ? 48.900 87.403 40.577 1.00 20.65 100 THR D N 1
ATOM 11849 C CA . THR D 1 85 ? 48.549 87.923 41.903 1.00 21.33 100 THR D CA 1
ATOM 11850 C C . THR D 1 85 ? 48.012 86.850 42.839 1.00 19.50 100 THR D C 1
ATOM 11851 O O . THR D 1 85 ? 47.913 87.075 44.045 1.00 20.02 100 THR D O 1
ATOM 11855 N N . GLY D 1 86 ? 47.622 85.692 42.293 1.00 21.84 101 GLY D N 1
ATOM 11856 C CA . GLY D 1 86 ? 46.868 84.710 43.076 1.00 19.83 101 GLY D CA 1
ATOM 11857 C C . GLY D 1 86 ? 45.467 85.136 43.521 1.00 19.36 101 GLY D C 1
ATOM 11858 O O . GLY D 1 86 ? 44.907 84.569 44.464 1.00 24.23 101 GLY D O 1
ATOM 11859 N N . ARG D 1 87 ? 44.900 86.129 42.828 1.00 16.39 102 ARG D N 1
ATOM 11860 C CA . ARG D 1 87 ? 43.624 86.726 43.191 1.00 19.74 102 ARG D CA 1
ATOM 11861 C C . ARG D 1 87 ? 42.682 86.738 41.976 1.00 18.56 102 ARG D C 1
ATOM 11862 O O . ARG D 1 87 ? 43.129 87.073 40.881 1.00 22.97 102 ARG D O 1
ATOM 11870 N N . MET D 1 88 ? 41.410 86.342 42.179 1.00 17.56 103 MET D N 1
ATOM 11871 C CA . MET D 1 88 ? 40.354 86.359 41.146 1.00 18.76 103 MET D CA 1
ATOM 11872 C C . MET D 1 88 ? 40.383 87.731 40.472 1.00 23.29 103 MET D C 1
ATOM 11873 O O . MET D 1 88 ? 40.347 88.748 41.172 1.00 23.11 103 MET D O 1
ATOM 11878 N N . PRO D 1 89 ? 40.579 87.764 39.135 1.00 22.56 104 PRO D N 1
ATOM 11879 C CA . PRO D 1 89 ? 40.970 88.999 38.437 1.00 18.63 104 PRO D CA 1
ATOM 11880 C C . PRO D 1 89 ? 40.076 90.210 38.691 1.00 19.16 104 PRO D C 1
ATOM 11881 O O . PRO D 1 89 ? 40.579 91.334 38.717 1.00 21.20 104 PRO D O 1
ATOM 11885 N N . PHE D 1 90 ? 38.778 89.973 38.891 1.00 21.11 105 PHE D N 1
ATOM 11886 C CA . PHE D 1 90 ? 37.849 91.067 39.231 1.00 23.12 105 PHE D CA 1
ATOM 11887 C C . PHE D 1 90 ? 38.349 91.881 40.426 1.00 20.81 105 PHE D C 1
ATOM 11888 O O . PHE D 1 90 ? 38.231 93.096 40.420 1.00 19.52 105 PHE D O 1
ATOM 11896 N N . ARG D 1 91 ? 38.957 91.210 41.410 1.00 18.85 106 ARG D N 1
ATOM 11897 C CA . ARG D 1 91 ? 39.537 91.867 42.608 1.00 23.57 106 ARG D CA 1
ATOM 11898 C C . ARG D 1 91 ? 40.626 92.902 42.279 1.00 20.17 106 ARG D C 1
ATOM 11899 O O . ARG D 1 91 ? 40.857 93.843 43.053 1.00 22.05 106 ARG D O 1
ATOM 11907 N N . THR D 1 92 ? 41.335 92.673 41.167 1.00 20.06 107 THR D N 1
ATOM 11908 C CA . THR D 1 92 ? 42.500 93.481 40.757 1.00 21.85 107 THR D CA 1
ATOM 11909 C C . THR D 1 92 ? 42.104 94.623 39.813 1.00 23.13 107 THR D C 1
ATOM 11910 O O . THR D 1 92 ? 42.959 95.412 39.373 1.00 21.87 107 THR D O 1
ATOM 11914 N N . GLY D 1 93 ? 40.817 94.681 39.480 1.00 23.61 108 GLY D N 1
ATOM 11915 C CA . GLY D 1 93 ? 40.271 95.705 38.581 1.00 23.89 108 GLY D CA 1
ATOM 11916 C C . GLY D 1 93 ? 40.276 95.357 37.099 1.00 25.70 108 GLY D C 1
ATOM 11917 O O . GLY D 1 93 ? 40.014 96.214 36.252 1.00 25.96 108 GLY D O 1
ATOM 11918 N N . ILE D 1 94 ? 40.557 94.098 36.767 1.00 21.55 109 ILE D N 1
ATOM 11919 C CA . ILE D 1 94 ? 40.595 93.698 35.365 1.00 25.97 109 ILE D CA 1
ATOM 11920 C C . ILE D 1 94 ? 39.573 92.586 35.117 1.00 30.25 109 ILE D C 1
ATOM 11921 O O . ILE D 1 94 ? 39.732 91.467 35.623 1.00 21.09 109 ILE D O 1
ATOM 11926 N N . ARG D 1 95 ? 38.549 92.905 34.325 1.00 22.15 110 ARG D N 1
ATOM 11927 C CA . ARG D 1 95 ? 37.384 92.034 34.136 1.00 20.64 110 ARG D CA 1
ATOM 11928 C C . ARG D 1 95 ? 37.287 91.415 32.740 1.00 24.23 110 ARG D C 1
ATOM 11929 O O . ARG D 1 95 ? 36.626 90.386 32.574 1.00 30.07 110 ARG D O 1
ATOM 11937 N N . SER D 1 96 ? 37.897 92.060 31.743 1.00 24.50 111 SER D N 1
ATOM 11938 C CA . SER D 1 96 ? 37.952 91.561 30.360 1.00 23.73 111 SER D CA 1
ATOM 11939 C C . SER D 1 96 ? 39.009 92.308 29.535 1.00 28.80 111 SER D C 1
ATOM 11940 O O . SER D 1 96 ? 40.198 92.202 29.809 1.00 36.62 111 SER D O 1
ATOM 11943 N N . TRP D 1 97 ? 38.566 93.074 28.539 1.00 32.38 112 TRP D N 1
ATOM 11944 C CA . TRP D 1 97 ? 39.459 93.885 27.700 1.00 38.70 112 TRP D CA 1
ATOM 11945 C C . TRP D 1 97 ? 39.976 95.106 28.450 1.00 31.98 112 TRP D C 1
ATOM 11946 O O . TRP D 1 97 ? 39.275 95.667 29.303 1.00 32.58 112 TRP D O 1
ATOM 11957 N N . ILE D 1 98 ? 41.187 95.532 28.094 1.00 30.50 113 ILE D N 1
ATOM 11958 C CA . ILE D 1 98 ? 41.717 96.819 28.542 1.00 31.16 113 ILE D CA 1
ATOM 11959 C C . ILE D 1 98 ? 41.695 97.769 27.343 1.00 34.53 113 ILE D C 1
ATOM 11960 O O . ILE D 1 98 ? 42.504 97.622 26.426 1.00 31.83 113 ILE D O 1
ATOM 11965 N N . PRO D 1 99 ? 40.756 98.733 27.340 1.00 35.37 114 PRO D N 1
ATOM 11966 C CA . PRO D 1 99 ? 40.657 99.634 26.199 1.00 40.08 114 PRO D CA 1
ATOM 11967 C C . PRO D 1 99 ? 41.694 100.759 26.253 1.00 34.80 114 PRO D C 1
ATOM 11968 O O . PRO D 1 99 ? 41.961 101.325 27.326 1.00 29.70 114 PRO D O 1
ATOM 11972 N N . SER D 1 100 ? 42.273 101.054 25.092 1.00 39.71 115 SER D N 1
ATOM 11973 C CA . SER D 1 100 ? 43.206 102.162 24.919 1.00 42.11 115 SER D CA 1
ATOM 11974 C C . SER D 1 100 ? 42.642 103.468 25.476 1.00 38.06 115 SER D C 1
ATOM 11975 O O . SER D 1 100 ? 41.463 103.776 25.290 1.00 33.91 115 SER D O 1
ATOM 11978 N N . GLY D 1 101 ? 43.479 104.203 26.200 1.00 39.82 116 GLY D N 1
ATOM 11979 C CA . GLY D 1 101 ? 43.123 105.530 26.682 1.00 48.08 116 GLY D CA 1
ATOM 11980 C C . GLY D 1 101 ? 42.208 105.623 27.886 1.00 50.99 116 GLY D C 1
ATOM 11981 O O . GLY D 1 101 ? 41.865 106.727 28.308 1.00 52.52 116 GLY D O 1
ATOM 11982 N N . LYS D 1 102 ? 41.813 104.481 28.446 1.00 50.22 117 LYS D N 1
ATOM 11983 C CA . LYS D 1 102 ? 40.908 104.480 29.598 1.00 49.79 117 LYS D CA 1
ATOM 11984 C C . LYS D 1 102 ? 41.631 104.201 30.916 1.00 41.59 117 LYS D C 1
ATOM 11985 O O . LYS D 1 102 ? 42.855 104.052 30.943 1.00 39.02 117 LYS D O 1
ATOM 11991 N N . ASP D 1 103 ? 40.880 104.147 32.008 1.00 38.69 118 ASP D N 1
ATOM 11992 C CA . ASP D 1 103 ? 41.489 104.031 33.331 1.00 39.44 118 ASP D CA 1
ATOM 11993 C C . ASP D 1 103 ? 41.470 102.610 33.898 1.00 34.19 118 ASP D C 1
ATOM 11994 O O . ASP D 1 103 ? 41.392 102.421 35.109 1.00 38.79 118 ASP D O 1
ATOM 11999 N N . VAL D 1 104 ? 41.562 101.624 33.010 1.00 31.89 119 VAL D N 1
ATOM 12000 C CA . VAL D 1 104 ? 41.622 100.212 33.394 1.00 28.44 119 VAL D CA 1
ATOM 12001 C C . VAL D 1 104 ? 43.081 99.730 33.357 1.00 26.25 119 VAL D C 1
ATOM 12002 O O . VAL D 1 104 ? 43.797 99.937 32.365 1.00 28.18 119 VAL D O 1
ATOM 12006 N N . ALA D 1 105 ? 43.509 99.131 34.469 1.00 20.73 120 ALA D N 1
ATOM 12007 C CA . ALA D 1 105 ? 44.847 98.558 34.637 1.00 24.96 120 ALA D CA 1
ATOM 12008 C C . ALA D 1 105 ? 44.853 97.746 35.927 1.00 24.38 120 ALA D C 1
ATOM 12009 O O . ALA D 1 105 ? 43.905 97.834 36.722 1.00 26.60 120 ALA D O 1
ATOM 12011 N N . LEU D 1 106 ? 45.911 96.959 36.127 1.00 20.91 121 LEU D N 1
ATOM 12012 C CA . LEU D 1 106 ? 46.130 96.251 37.387 1.00 19.78 121 LEU D CA 1
ATOM 12013 C C . LEU D 1 106 ? 46.117 97.254 38.532 1.00 25.89 121 LEU D C 1
ATOM 12014 O O . LEU D 1 106 ? 46.764 98.297 38.439 1.00 26.95 121 LEU D O 1
ATOM 12019 N N . GLY D 1 107 ? 45.334 96.947 39.568 1.00 22.69 122 GLY D N 1
ATOM 12020 C CA . GLY D 1 107 ? 45.258 97.748 40.797 1.00 26.08 122 GLY D CA 1
ATOM 12021 C C . GLY D 1 107 ? 46.640 98.186 41.273 1.00 26.68 122 GLY D C 1
ATOM 12022 O O . GLY D 1 107 ? 47.574 97.379 41.337 1.00 24.65 122 GLY D O 1
ATOM 12023 N N . ARG D 1 108 ? 46.745 99.475 41.608 1.00 25.20 123 ARG D N 1
ATOM 12024 C CA A ARG D 1 108 ? 48.028 100.066 41.992 0.25 23.61 123 ARG D CA 1
ATOM 12025 C CA B ARG D 1 108 ? 48.010 100.090 42.016 0.50 25.07 123 ARG D CA 1
ATOM 12026 C CA C ARG D 1 108 ? 48.000 100.107 42.028 0.25 25.14 123 ARG D CA 1
ATOM 12027 C C . ARG D 1 108 ? 48.679 99.386 43.199 1.00 22.35 123 ARG D C 1
ATOM 12028 O O . ARG D 1 108 ? 49.912 99.322 43.284 1.00 28.01 123 ARG D O 1
ATOM 12050 N N . ASN D 1 109 ? 47.861 98.860 44.109 1.00 20.00 124 ASN D N 1
ATOM 12051 C CA . ASN D 1 109 ? 48.358 98.218 45.322 1.00 19.04 124 ASN D CA 1
ATOM 12052 C C . ASN D 1 109 ? 48.432 96.694 45.227 1.00 20.96 124 ASN D C 1
ATOM 12053 O O . ASN D 1 109 ? 48.665 96.010 46.225 1.00 19.27 124 ASN D O 1
ATOM 12058 N N . GLU D 1 110 ? 48.223 96.180 44.020 1.00 21.35 125 GLU D N 1
ATOM 12059 C CA . GLU D 1 110 ? 48.305 94.739 43.797 1.00 26.09 125 GLU D CA 1
ATOM 12060 C C . GLU D 1 110 ? 49.770 94.314 43.807 1.00 24.19 125 GLU D C 1
ATOM 12061 O O . GLU D 1 110 ? 50.638 95.017 43.283 1.00 26.93 125 GLU D O 1
ATOM 12067 N N . LEU D 1 111 ? 50.047 93.172 44.430 1.00 22.81 126 LEU D N 1
ATOM 12068 C CA . LEU D 1 111 ? 51.389 92.611 44.409 1.00 19.31 126 LEU D CA 1
ATOM 12069 C C . LEU D 1 111 ? 51.396 91.380 43.492 1.00 24.90 126 LEU D C 1
ATOM 12070 O O . LEU D 1 111 ? 50.546 90.501 43.627 1.00 25.04 126 LEU D O 1
ATOM 12075 N N . THR D 1 112 ? 52.328 91.356 42.546 1.00 20.17 127 THR D N 1
ATOM 12076 C CA . THR D 1 112 ? 52.532 90.182 41.695 1.00 22.98 127 THR D CA 1
ATOM 12077 C C . THR D 1 112 ? 53.605 89.252 42.269 1.00 19.98 127 THR D C 1
ATOM 12078 O O . THR D 1 112 ? 54.351 89.619 43.191 1.00 20.48 127 THR D O 1
ATOM 12082 N N . ILE D 1 113 ? 53.713 88.053 41.693 1.00 19.21 128 ILE D N 1
ATOM 12083 C CA . ILE D 1 113 ? 54.837 87.148 41.983 1.00 24.77 128 ILE D CA 1
ATOM 12084 C C . ILE D 1 113 ? 56.193 87.883 41.888 1.00 18.72 128 ILE D C 1
ATOM 12085 O O . ILE D 1 113 ? 57.056 87.714 42.760 1.00 22.95 128 ILE D O 1
ATOM 12090 N N . ALA D 1 114 ? 56.348 88.721 40.859 1.00 22.14 129 ALA D N 1
ATOM 12091 C CA . ALA D 1 114 ? 57.588 89.490 40.638 1.00 19.96 129 ALA D CA 1
ATOM 12092 C C . ALA D 1 114 ? 57.897 90.455 41.791 1.00 25.72 129 ALA D C 1
ATOM 12093 O O . ALA D 1 114 ? 59.035 90.495 42.261 1.00 23.37 129 ALA D O 1
ATOM 12095 N N . ASN D 1 115 ? 56.883 91.190 42.256 1.00 21.12 130 ASN D N 1
ATOM 12096 C CA . ASN D 1 115 ? 57.005 92.055 43.443 1.00 22.83 130 ASN D CA 1
ATOM 12097 C C . ASN D 1 115 ? 57.535 91.319 44.670 1.00 30.26 130 ASN D C 1
ATOM 12098 O O . ASN D 1 115 ? 58.451 91.795 45.355 1.00 23.87 130 ASN D O 1
ATOM 12103 N N . LEU D 1 116 ? 56.954 90.155 44.939 1.00 17.91 131 LEU D N 1
ATOM 12104 C CA . LEU D 1 116 ? 57.334 89.373 46.095 1.00 22.20 131 LEU D CA 1
ATOM 12105 C C . LEU D 1 116 ? 58.736 88.809 45.939 1.00 24.91 131 LEU D C 1
ATOM 12106 O O . LEU D 1 116 ? 59.516 88.854 46.888 1.00 23.76 131 LEU D O 1
ATOM 12111 N N . LEU D 1 117 ? 59.064 88.313 44.743 1.00 23.34 132 LEU D N 1
ATOM 12112 C CA . LEU D 1 117 ? 60.403 87.764 44.487 1.00 22.14 132 LEU D CA 1
ATOM 12113 C C . LEU D 1 117 ? 61.511 88.827 44.493 1.00 29.18 132 LEU D C 1
ATOM 12114 O O . LEU D 1 117 ? 62.581 88.597 45.068 1.00 26.90 132 LEU D O 1
ATOM 12119 N N . LYS D 1 118 ? 61.232 89.993 43.902 1.00 26.35 133 LYS D N 1
ATOM 12120 C CA . LYS D 1 118 ? 62.148 91.141 43.966 1.00 29.04 133 LYS D CA 1
ATOM 12121 C C . LYS D 1 118 ? 62.450 91.525 45.417 1.00 24.99 133 LYS D C 1
ATOM 12122 O O . LYS D 1 118 ? 63.609 91.769 45.769 1.00 30.07 133 LYS D O 1
ATOM 12128 N N . ALA D 1 119 ? 61.413 91.548 46.256 1.00 27.60 134 ALA D N 1
ATOM 12129 C CA . ALA D 1 119 ? 61.567 91.854 47.679 1.00 27.37 134 ALA D CA 1
ATOM 12130 C C . ALA D 1 119 ? 62.414 90.812 48.425 1.00 32.53 134 ALA D C 1
ATOM 12131 O O . ALA D 1 119 ? 63.021 91.129 49.453 1.00 34.42 134 ALA D O 1
ATOM 12133 N N . GLN D 1 120 ? 62.446 89.585 47.889 1.00 32.88 135 GLN D N 1
ATOM 12134 C CA A GLN D 1 120 ? 63.226 88.470 48.434 0.50 31.55 135 GLN D CA 1
ATOM 12135 C CA B GLN D 1 120 ? 63.243 88.500 48.474 0.50 31.01 135 GLN D CA 1
ATOM 12136 C C . GLN D 1 120 ? 64.664 88.448 47.902 1.00 28.32 135 GLN D C 1
ATOM 12137 O O . GLN D 1 120 ? 65.448 87.564 48.250 1.00 35.06 135 GLN D O 1
ATOM 12148 N N . GLY D 1 121 ? 64.996 89.395 47.028 1.00 29.50 136 GLY D N 1
ATOM 12149 C CA . GLY D 1 121 ? 66.351 89.488 46.485 1.00 30.82 136 GLY D CA 1
ATOM 12150 C C . GLY D 1 121 ? 66.582 88.871 45.118 1.00 34.97 136 GLY D C 1
ATOM 12151 O O . GLY D 1 121 ? 67.727 88.713 44.698 1.00 28.69 136 GLY D O 1
ATOM 12152 N N . TYR D 1 122 ? 65.502 88.525 44.418 1.00 28.55 137 TYR D N 1
ATOM 12153 C CA . TYR D 1 122 ? 65.609 87.906 43.104 1.00 25.67 137 TYR D CA 1
ATOM 12154 C C . TYR D 1 122 ? 65.909 88.909 41.994 1.00 29.11 137 TYR D C 1
ATOM 12155 O O . TYR D 1 122 ? 65.470 90.063 42.022 1.00 30.71 137 TYR D O 1
ATOM 12164 N N . ASP D 1 123 ? 66.674 88.430 41.024 1.00 28.70 138 ASP D N 1
ATOM 12165 C CA . ASP D 1 123 ? 66.861 89.074 39.742 1.00 31.17 138 ASP D CA 1
ATOM 12166 C C . ASP D 1 123 ? 65.589 88.796 38.951 1.00 31.53 138 ASP D C 1
ATOM 12167 O O . ASP D 1 123 ? 65.288 87.646 38.641 1.00 26.96 138 ASP D O 1
ATOM 12172 N N . THR D 1 124 ? 64.820 89.831 38.636 1.00 22.96 139 THR D N 1
ATOM 12173 C CA . THR D 1 124 ? 63.534 89.612 37.956 1.00 28.04 139 THR D CA 1
ATOM 12174 C C . THR D 1 124 ? 63.510 90.192 36.555 1.00 28.25 139 THR D C 1
ATOM 12175 O O . THR D 1 124 ? 64.021 91.286 36.309 1.00 30.11 139 THR D O 1
ATOM 12179 N N . ALA D 1 125 ? 62.894 89.453 35.637 1.00 21.44 140 ALA D N 1
ATOM 12180 C CA . ALA D 1 125 ? 62.806 89.866 34.228 1.00 22.39 140 ALA D CA 1
ATOM 12181 C C . ALA D 1 125 ? 61.539 89.345 33.540 1.00 27.28 140 ALA D C 1
ATOM 12182 O O . ALA D 1 125 ? 61.106 88.224 33.799 1.00 31.25 140 ALA D O 1
ATOM 12184 N N . MET D 1 126 ? 60.953 90.156 32.662 1.00 26.24 141 MET D N 1
ATOM 12185 C CA . MET D 1 126 ? 59.861 89.682 31.787 1.00 29.29 141 MET D CA 1
ATOM 12186 C C . MET D 1 126 ? 60.151 89.929 30.307 1.00 28.29 141 MET D C 1
ATOM 12187 O O . MET D 1 126 ? 60.780 90.924 29.948 1.00 26.16 141 MET D O 1
ATOM 12192 N N . MET D 1 127 ? 59.735 89.001 29.447 1.00 26.05 142 MET D N 1
ATOM 12193 C CA . MET D 1 127 ? 59.890 89.180 28.011 1.00 29.24 142 MET D CA 1
ATOM 12194 C C . MET D 1 127 ? 58.593 88.805 27.309 1.00 30.69 142 MET D C 1
ATOM 12195 O O . MET D 1 127 ? 58.070 87.713 27.524 1.00 28.56 142 MET D O 1
ATOM 12200 N N . GLY D 1 128 ? 58.067 89.720 26.498 1.00 24.04 143 GLY D N 1
ATOM 12201 C CA . GLY D 1 128 ? 56.896 89.435 25.668 1.00 24.46 143 GLY D CA 1
ATOM 12202 C C . GLY D 1 128 ? 55.628 90.196 26.028 1.00 28.60 143 GLY D C 1
ATOM 12203 O O . GLY D 1 128 ? 55.670 91.395 26.308 1.00 23.64 143 GLY D O 1
ATOM 12204 N N . LYS D 1 129 ? 54.496 89.495 26.017 1.00 26.94 144 LYS D N 1
ATOM 12205 C CA . LYS D 1 129 ? 53.200 90.129 26.226 1.00 25.50 144 LYS D CA 1
ATOM 12206 C C . LYS D 1 129 ? 52.958 90.498 27.696 1.00 25.30 144 LYS D C 1
ATOM 12207 O O . LYS D 1 129 ? 53.039 89.667 28.594 1.00 22.92 144 LYS D O 1
ATOM 12213 N N . LEU D 1 130 ? 52.682 91.772 27.938 1.00 22.06 145 LEU D N 1
ATOM 12214 C CA . LEU D 1 130 ? 52.296 92.191 29.280 1.00 25.51 145 LEU D CA 1
ATOM 12215 C C . LEU D 1 130 ? 50.761 92.209 29.421 1.00 26.83 145 LEU D C 1
ATOM 12216 O O . LEU D 1 130 ? 50.202 91.366 30.124 1.00 24.42 145 LEU D O 1
ATOM 12221 N N . HIS D 1 131 ? 50.103 93.166 28.753 1.00 30.45 146 HIS D N 1
ATOM 12222 C CA . HIS D 1 131 ? 48.626 93.250 28.664 1.00 28.43 146 HIS D CA 1
ATOM 12223 C C . HIS D 1 131 ? 47.949 93.428 30.037 1.00 27.59 146 HIS D C 1
ATOM 12224 O O . HIS D 1 131 ? 46.935 92.785 30.341 1.00 23.02 146 HIS D O 1
ATOM 12231 N N . LEU D 1 132 ? 48.520 94.308 30.862 1.00 21.50 147 LEU D N 1
ATOM 12232 C CA . LEU D 1 132 ? 48.014 94.540 32.214 1.00 18.07 147 LEU D CA 1
ATOM 12233 C C . LEU D 1 132 ? 47.779 96.039 32.507 1.00 26.18 147 LEU D C 1
ATOM 12234 O O . LEU D 1 132 ? 47.413 96.422 33.621 1.00 24.92 147 LEU D O 1
ATOM 12239 N N . ASN D 1 133 ? 47.977 96.863 31.478 1.00 21.20 148 ASN D N 1
ATOM 12240 C CA . ASN D 1 133 ? 47.647 98.281 31.511 1.00 24.62 148 ASN D CA 1
ATOM 12241 C C . ASN D 1 133 ? 47.169 98.757 30.142 1.00 21.14 148 ASN D C 1
ATOM 12242 O O . ASN D 1 133 ? 47.084 97.960 29.202 1.00 22.23 148 ASN D O 1
ATOM 12247 N N . ALA D 1 134 ? 46.862 100.051 30.021 1.00 22.22 149 ALA D N 1
ATOM 12248 C CA . ALA D 1 134 ? 46.348 100.604 28.759 1.00 31.03 149 ALA D CA 1
ATOM 12249 C C . ALA D 1 134 ? 47.423 101.127 27.806 1.00 29.82 149 ALA D C 1
ATOM 12250 O O . ALA D 1 134 ? 47.101 101.753 26.784 1.00 29.16 149 ALA D O 1
ATOM 12252 N N . GLY D 1 135 ? 48.686 100.875 28.132 1.00 27.21 150 GLY D N 1
ATOM 12253 C CA . GLY D 1 135 ? 49.803 101.312 27.296 1.00 32.21 150 GLY D CA 1
ATOM 12254 C C . GLY D 1 135 ? 51.054 101.670 28.080 1.00 28.87 150 GLY D C 1
ATOM 12255 O O . GLY D 1 135 ? 50.973 102.201 29.189 1.00 28.74 150 GLY D O 1
ATOM 12256 N N . GLY D 1 136 ? 52.213 101.405 27.481 1.00 31.15 151 GLY D N 1
ATOM 12257 C CA . GLY D 1 136 ? 53.517 101.655 28.105 1.00 35.78 151 GLY D CA 1
ATOM 12258 C C . GLY D 1 136 ? 53.895 103.114 28.302 1.00 34.29 151 GLY D C 1
ATOM 12259 O O . GLY D 1 136 ? 54.865 103.416 28.999 1.00 43.16 151 GLY D O 1
ATOM 12260 N N . ASP D 1 137 ? 53.131 104.019 27.692 1.00 35.53 152 ASP D N 1
ATOM 12261 C CA . ASP D 1 137 ? 53.327 105.460 27.875 1.00 40.82 152 ASP D CA 1
ATOM 12262 C C . ASP D 1 137 ? 52.466 106.056 29.005 1.00 43.95 152 ASP D C 1
ATOM 12263 O O . ASP D 1 137 ? 52.491 107.269 29.239 1.00 39.37 152 ASP D O 1
ATOM 12268 N N . ARG D 1 138 ? 51.719 105.202 29.707 1.00 38.66 153 ARG D N 1
ATOM 12269 C CA . ARG D 1 138 ? 50.831 105.654 30.782 1.00 39.90 153 ARG D CA 1
ATOM 12270 C C . ARG D 1 138 ? 51.590 105.791 32.104 1.00 43.08 153 ARG D C 1
ATOM 12271 O O . ARG D 1 138 ? 51.847 104.804 32.794 1.00 35.33 153 ARG D O 1
ATOM 12279 N N . THR D 1 139 ? 51.951 107.027 32.446 1.00 40.43 154 THR D N 1
ATOM 12280 C CA . THR D 1 139 ? 52.690 107.314 33.681 1.00 47.48 154 THR D CA 1
ATOM 12281 C C . THR D 1 139 ? 51.790 107.230 34.921 1.00 43.14 154 THR D C 1
ATOM 12282 O O . THR D 1 139 ? 52.272 107.076 36.046 1.00 45.39 154 THR D O 1
ATOM 12286 N N . ASP D 1 140 ? 50.482 107.315 34.692 1.00 37.77 155 ASP D N 1
ATOM 12287 C CA . ASP D 1 140 ? 49.475 107.186 35.742 1.00 37.35 155 ASP D CA 1
ATOM 12288 C C . ASP D 1 140 ? 49.090 105.727 36.020 1.00 43.03 155 ASP D C 1
ATOM 12289 O O . ASP D 1 140 ? 48.234 105.452 36.869 1.00 45.55 155 ASP D O 1
ATOM 12294 N N . GLN D 1 141 ? 49.718 104.796 35.302 1.00 37.93 156 GLN D N 1
ATOM 12295 C CA . GLN D 1 141 ? 49.408 103.371 35.433 1.00 34.06 156 GLN D CA 1
ATOM 12296 C C . GLN D 1 141 ? 50.665 102.551 35.708 1.00 34.39 156 GLN D C 1
ATOM 12297 O O . GLN D 1 141 ? 51.746 102.909 35.224 1.00 32.22 156 GLN D O 1
ATOM 12303 N N . PRO D 1 142 ? 50.531 101.443 36.474 1.00 29.74 157 PRO D N 1
ATOM 12304 C CA . PRO D 1 142 ? 51.655 100.541 36.706 1.00 28.97 157 PRO D CA 1
ATOM 12305 C C . PRO D 1 142 ? 52.237 99.972 35.416 1.00 28.25 157 PRO D C 1
ATOM 12306 O O . PRO D 1 142 ? 51.495 99.560 34.519 1.00 29.77 157 PRO D O 1
ATOM 12310 N N . GLN D 1 143 ? 53.563 99.991 35.337 1.00 25.89 158 GLN D N 1
ATOM 12311 C CA . GLN D 1 143 ? 54.327 99.402 34.241 1.00 27.70 158 GLN D CA 1
ATOM 12312 C C . GLN D 1 143 ? 55.104 98.192 34.773 1.00 25.72 158 GLN D C 1
ATOM 12313 O O . GLN D 1 143 ? 55.022 97.895 35.962 1.00 26.44 158 GLN D O 1
ATOM 12319 N N . ALA D 1 144 ? 55.842 97.510 33.899 1.00 26.76 159 ALA D N 1
ATOM 12320 C CA . ALA D 1 144 ? 56.577 96.273 34.237 1.00 26.09 159 ALA D CA 1
ATOM 12321 C C . ALA D 1 144 ? 57.406 96.338 35.519 1.00 30.98 159 ALA D C 1
ATOM 12322 O O . ALA D 1 144 ? 57.373 95.406 36.321 1.00 30.06 159 ALA D O 1
ATOM 12324 N N . GLN D 1 145 ? 58.142 97.435 35.712 1.00 24.03 160 GLN D N 1
ATOM 12325 C CA . GLN D 1 145 ? 58.972 97.580 36.917 1.00 25.94 160 GLN D CA 1
ATOM 12326 C C . GLN D 1 145 ? 58.150 97.775 38.182 1.00 18.88 160 GLN D C 1
ATOM 12327 O O . GLN D 1 145 ? 58.515 97.243 39.230 1.00 21.68 160 GLN D O 1
ATOM 12333 N N . ASP D 1 146 ? 57.058 98.535 38.080 1.00 24.72 161 ASP D N 1
ATOM 12334 C CA . ASP D 1 146 ? 56.097 98.698 39.186 1.00 19.69 161 ASP D CA 1
ATOM 12335 C C . ASP D 1 146 ? 55.507 97.342 39.575 1.00 17.47 161 ASP D C 1
ATOM 12336 O O . ASP D 1 146 ? 55.289 97.054 40.754 1.00 22.26 161 ASP D O 1
ATOM 12341 N N . MET D 1 147 ? 55.294 96.515 38.555 1.00 24.26 162 MET D N 1
ATOM 12342 C CA A MET D 1 147 ? 54.797 95.162 38.762 0.50 26.51 162 MET D CA 1
ATOM 12343 C CA B MET D 1 147 ? 54.811 95.137 38.708 0.50 26.70 162 MET D CA 1
ATOM 12344 C C . MET D 1 147 ? 55.914 94.188 39.197 1.00 28.74 162 MET D C 1
ATOM 12345 O O . MET D 1 147 ? 55.674 92.989 39.413 1.00 28.54 162 MET D O 1
ATOM 12354 N N . GLY D 1 148 ? 57.134 94.712 39.347 1.00 23.88 163 GLY D N 1
ATOM 12355 C CA . GLY D 1 148 ? 58.226 93.980 39.984 1.00 25.80 163 GLY D CA 1
ATOM 12356 C C . GLY D 1 148 ? 59.305 93.430 39.083 1.00 23.27 163 GLY D C 1
ATOM 12357 O O . GLY D 1 148 ? 60.200 92.727 39.560 1.00 29.13 163 GLY D O 1
ATOM 12358 N N . PHE D 1 149 ? 59.220 93.745 37.791 1.00 26.49 164 PHE D N 1
ATOM 12359 C CA . PHE D 1 149 ? 60.198 93.292 36.809 1.00 20.54 164 PHE D CA 1
ATOM 12360 C C . PHE D 1 149 ? 61.285 94.332 36.550 1.00 25.94 164 PHE D C 1
ATOM 12361 O O . PHE D 1 149 ? 61.036 95.355 35.900 1.00 25.11 164 PHE D O 1
ATOM 12369 N N . ASP D 1 150 ? 62.485 94.045 37.047 1.00 26.90 165 ASP D N 1
ATOM 12370 C CA . ASP D 1 150 ? 63.641 94.956 36.928 1.00 27.33 165 ASP D CA 1
ATOM 12371 C C . ASP D 1 150 ? 64.343 94.948 35.565 1.00 34.65 165 ASP D C 1
ATOM 12372 O O . ASP D 1 150 ? 65.197 95.802 35.295 1.00 31.38 165 ASP D O 1
ATOM 12377 N N . TYR D 1 151 ? 63.994 93.972 34.727 1.00 30.08 166 TYR D N 1
ATOM 12378 C CA . TYR D 1 151 ? 64.310 93.987 33.303 1.00 29.59 166 TYR D CA 1
ATOM 12379 C C . TYR D 1 151 ? 63.030 93.645 32.546 1.00 30.24 166 TYR D C 1
ATOM 12380 O O . TYR D 1 151 ? 62.241 92.814 33.001 1.00 27.91 166 TYR D O 1
ATOM 12389 N N . SER D 1 152 ? 62.823 94.289 31.399 1.00 25.28 167 SER D N 1
ATOM 12390 C CA . SER D 1 152 ? 61.693 93.942 30.535 1.00 33.79 167 SER D CA 1
ATOM 12391 C C . SER D 1 152 ? 61.934 94.237 29.062 1.00 32.06 167 SER D C 1
ATOM 12392 O O . SER D 1 152 ? 62.496 95.275 28.719 1.00 31.01 167 SER D O 1
ATOM 12395 N N . LEU D 1 153 ? 61.541 93.298 28.202 1.00 27.36 168 LEU D N 1
ATOM 12396 C CA . LEU D 1 153 ? 61.276 93.602 26.800 1.00 27.04 168 LEU D CA 1
ATOM 12397 C C . LEU D 1 153 ? 59.799 93.300 26.626 1.00 33.03 168 LEU D C 1
ATOM 12398 O O . LEU D 1 153 ? 59.403 92.135 26.627 1.00 30.95 168 LEU D O 1
ATOM 12403 N N . ALA D 1 154 ? 58.987 94.346 26.494 1.00 32.97 169 ALA D N 1
ATOM 12404 C CA . ALA D 1 154 ? 57.538 94.214 26.678 1.00 31.81 169 ALA D CA 1
ATOM 12405 C C . ALA D 1 154 ? 56.693 94.747 25.545 1.00 28.32 169 ALA D C 1
ATOM 12406 O O . ALA D 1 154 ? 56.908 95.864 25.054 1.00 31.04 169 ALA D O 1
ATOM 12408 N N . ASN D 1 155 ? 55.724 93.932 25.135 1.00 25.12 170 ASN D N 1
ATOM 12409 C CA . ASN D 1 155 ? 54.597 94.413 24.357 1.00 30.78 170 ASN D CA 1
ATOM 12410 C C . ASN D 1 155 ? 53.474 94.659 25.346 1.00 29.61 170 ASN D C 1
ATOM 12411 O O . ASN D 1 155 ? 52.979 93.727 25.976 1.00 24.54 170 ASN D O 1
ATOM 12416 N N . THR D 1 156 ? 53.092 95.920 25.505 1.00 31.27 171 THR D N 1
ATOM 12417 C CA . THR D 1 156 ? 52.022 96.263 26.435 1.00 36.14 171 THR D CA 1
ATOM 12418 C C . THR D 1 156 ? 50.649 95.868 25.886 1.00 33.65 171 THR D C 1
ATOM 12419 O O . THR D 1 156 ? 49.705 95.669 26.648 1.00 36.52 171 THR D O 1
ATOM 12423 N N . ALA D 1 157 ? 50.567 95.713 24.567 1.00 33.25 172 ALA D N 1
ATOM 12424 C CA . ALA D 1 157 ? 49.315 95.413 23.874 1.00 27.95 172 ALA D CA 1
ATOM 12425 C C . ALA D 1 157 ? 48.942 93.922 23.890 1.00 32.60 172 ALA D C 1
ATOM 12426 O O . ALA D 1 157 ? 49.756 93.059 24.249 1.00 28.02 172 ALA D O 1
ATOM 12428 N N . GLY D 1 158 ? 47.706 93.628 23.484 1.00 31.50 173 GLY D N 1
ATOM 12429 C CA . GLY D 1 158 ? 47.181 92.259 23.520 1.00 31.84 173 GLY D CA 1
ATOM 12430 C C . GLY D 1 158 ? 47.569 91.395 22.336 1.00 27.34 173 GLY D C 1
ATOM 12431 O O . GLY D 1 158 ? 47.287 90.192 22.313 1.00 31.81 173 GLY D O 1
ATOM 12432 N N . PHE D 1 159 ? 48.214 92.007 21.350 1.00 29.44 174 PHE D N 1
ATOM 12433 C CA . PHE D 1 159 ? 48.585 91.318 20.122 1.00 29.64 174 PHE D CA 1
ATOM 12434 C C . PHE D 1 159 ? 49.805 92.003 19.515 1.00 32.32 174 PHE D C 1
ATOM 12435 O O . PHE D 1 159 ? 50.116 93.139 19.864 1.00 33.80 174 PHE D O 1
ATOM 12443 N N . VAL D 1 160 ? 50.480 91.300 18.609 1.00 33.25 175 VAL D N 1
ATOM 12444 C CA . VAL D 1 160 ? 51.646 91.830 17.897 1.00 32.81 175 VAL D CA 1
ATOM 12445 C C . VAL D 1 160 ? 51.224 92.748 16.749 1.00 40.12 175 VAL D C 1
ATOM 12446 O O . VAL D 1 160 ? 50.352 92.407 15.949 1.00 42.15 175 VAL D O 1
ATOM 12450 N N . THR D 1 161 ? 51.841 93.924 16.701 1.00 38.75 176 THR D N 1
ATOM 12451 C CA . THR D 1 161 ? 51.690 94.857 15.596 1.00 32.49 176 THR D CA 1
ATOM 12452 C C . THR D 1 161 ? 52.998 94.898 14.791 1.00 37.41 176 THR D C 1
ATOM 12453 O O . THR D 1 161 ? 54.091 94.950 15.374 1.00 31.18 176 THR D O 1
ATOM 12457 N N . ASP D 1 162 ? 52.877 94.811 13.463 1.00 32.11 177 ASP D N 1
ATOM 12458 C CA . ASP D 1 162 ? 53.944 95.212 12.552 1.00 41.21 177 ASP D CA 1
ATOM 12459 C C . ASP D 1 162 ? 53.440 96.450 11.833 1.00 40.45 177 ASP D C 1
ATOM 12460 O O . ASP D 1 162 ? 52.609 96.350 10.922 1.00 38.83 177 ASP D O 1
ATOM 12465 N N . ALA D 1 163 ? 53.959 97.607 12.243 1.00 35.62 178 ALA D N 1
ATOM 12466 C CA . ALA D 1 163 ? 53.559 98.899 11.684 1.00 40.46 178 ALA D CA 1
ATOM 12467 C C . ALA D 1 163 ? 53.809 99.040 10.179 1.00 35.88 178 ALA D C 1
ATOM 12468 O O . ALA D 1 163 ? 53.034 99.706 9.487 1.00 39.27 178 ALA D O 1
ATOM 12470 N N . THR D 1 164 ? 54.878 98.416 9.681 1.00 40.51 179 THR D N 1
ATOM 12471 C CA . THR D 1 164 ? 55.209 98.474 8.246 1.00 44.06 179 THR D CA 1
ATOM 12472 C C . THR D 1 164 ? 54.130 97.832 7.378 1.00 43.81 179 THR D C 1
ATOM 12473 O O . THR D 1 164 ? 53.821 98.329 6.297 1.00 43.55 179 THR D O 1
ATOM 12477 N N . LEU D 1 165 ? 53.547 96.741 7.873 1.00 40.28 180 LEU D N 1
ATOM 12478 C CA . LEU D 1 165 ? 52.398 96.123 7.224 1.00 37.49 180 LEU D CA 1
ATOM 12479 C C . LEU D 1 165 ? 51.117 96.942 7.443 1.00 34.83 180 LEU D C 1
ATOM 12480 O O . LEU D 1 165 ? 50.375 97.180 6.489 1.00 40.08 180 LEU D O 1
ATOM 12485 N N . ASP D 1 166 ? 50.877 97.388 8.679 1.00 33.64 181 ASP D N 1
ATOM 12486 C CA . ASP D 1 166 ? 49.705 98.225 9.020 1.00 33.82 181 ASP D CA 1
ATOM 12487 C C . ASP D 1 166 ? 49.583 99.499 8.177 1.00 42.00 181 ASP D C 1
ATOM 12488 O O . ASP D 1 166 ? 48.498 99.828 7.684 1.00 38.88 181 ASP D O 1
ATOM 12493 N N . ASN D 1 167 ? 50.698 100.209 8.020 1.00 46.94 182 ASN D N 1
ATOM 12494 C CA . ASN D 1 167 ? 50.707 101.500 7.323 1.00 51.46 182 ASN D CA 1
ATOM 12495 C C . ASN D 1 167 ? 50.944 101.407 5.811 1.00 54.06 182 ASN D C 1
ATOM 12496 O O . ASN D 1 167 ? 50.926 102.428 5.118 1.00 56.50 182 ASN D O 1
ATOM 12501 N N . ALA D 1 168 ? 51.162 100.190 5.311 1.00 52.85 183 ALA D N 1
ATOM 12502 C CA . ALA D 1 168 ? 51.359 99.955 3.879 1.00 52.94 183 ALA D CA 1
ATOM 12503 C C . ALA D 1 168 ? 50.119 100.359 3.081 1.00 57.38 183 ALA D C 1
ATOM 12504 O O . ALA D 1 168 ? 48.991 100.022 3.456 1.00 57.40 183 ALA D O 1
ATOM 12506 N N . LYS D 1 169 ? 50.346 101.093 1.992 1.00 60.82 184 LYS D N 1
ATOM 12507 C CA . LYS D 1 169 ? 49.269 101.682 1.191 1.00 57.29 184 LYS D CA 1
ATOM 12508 C C . LYS D 1 169 ? 48.608 100.706 0.212 1.00 53.78 184 LYS D C 1
ATOM 12509 O O . LYS D 1 169 ? 47.411 100.821 -0.066 1.00 50.91 184 LYS D O 1
ATOM 12515 N N . GLU D 1 170 ? 49.389 99.759 -0.305 1.00 49.96 185 GLU D N 1
ATOM 12516 C CA . GLU D 1 170 ? 48.929 98.846 -1.359 1.00 49.83 185 GLU D CA 1
ATOM 12517 C C . GLU D 1 170 ? 47.956 97.779 -0.845 1.00 51.84 185 GLU D C 1
ATOM 12518 O O . GLU D 1 170 ? 47.948 97.463 0.346 1.00 49.50 185 GLU D O 1
ATOM 12524 N N . ARG D 1 171 ? 47.121 97.256 -1.744 1.00 46.20 186 ARG D N 1
ATOM 12525 C CA . ARG D 1 171 ? 46.221 96.138 -1.434 1.00 49.96 186 ARG D CA 1
ATOM 12526 C C . ARG D 1 171 ? 46.253 95.123 -2.571 1.00 52.40 186 ARG D C 1
ATOM 12527 O O . ARG D 1 171 ? 45.996 95.487 -3.722 1.00 52.66 186 ARG D O 1
ATOM 12535 N N . PRO D 1 172 ? 46.549 93.843 -2.261 1.00 50.98 187 PRO D N 1
ATOM 12536 C CA . PRO D 1 172 ? 46.788 93.269 -0.932 1.00 50.78 187 PRO D CA 1
ATOM 12537 C C . PRO D 1 172 ? 48.240 93.369 -0.440 1.00 51.35 187 PRO D C 1
ATOM 12538 O O . PRO D 1 172 ? 49.172 93.491 -1.243 1.00 46.83 187 PRO D O 1
ATOM 12542 N N . ARG D 1 173 ? 48.417 93.312 0.877 1.00 46.75 188 ARG D N 1
ATOM 12543 C CA . ARG D 1 173 ? 49.745 93.396 1.483 1.00 46.24 188 ARG D CA 1
ATOM 12544 C C . ARG D 1 173 ? 50.353 92.022 1.692 1.00 46.90 188 ARG D C 1
ATOM 12545 O O . ARG D 1 173 ? 49.695 91.111 2.206 1.00 47.99 188 ARG D O 1
ATOM 12553 N N . TYR D 1 174 ? 51.616 91.890 1.298 1.00 43.10 189 TYR D N 1
ATOM 12554 C CA . TYR D 1 174 ? 52.364 90.651 1.467 1.00 44.64 189 TYR D CA 1
ATOM 12555 C C . TYR D 1 174 ? 53.579 90.891 2.348 1.00 49.42 189 TYR D C 1
ATOM 12556 O O . TYR D 1 174 ? 54.284 91.893 2.194 1.00 46.91 189 TYR D O 1
ATOM 12565 N N . GLY D 1 175 ? 53.805 89.970 3.280 1.00 49.12 190 GLY D N 1
ATOM 12566 C CA . GLY D 1 175 ? 54.934 90.042 4.203 1.00 51.26 190 GLY D CA 1
ATOM 12567 C C . GLY D 1 175 ? 54.616 89.430 5.553 1.00 50.27 190 GLY D C 1
ATOM 12568 O O . GLY D 1 175 ? 53.485 89.539 6.043 1.00 45.68 190 GLY D O 1
ATOM 12569 N N . MET D 1 176 ? 55.618 88.780 6.145 1.00 46.39 191 MET D N 1
ATOM 12570 C CA . MET D 1 176 ? 55.501 88.203 7.479 1.00 42.64 191 MET D CA 1
ATOM 12571 C C . MET D 1 176 ? 55.595 89.292 8.553 1.00 47.57 191 MET D C 1
ATOM 12572 O O . MET D 1 176 ? 56.234 90.329 8.352 1.00 45.77 191 MET D O 1
ATOM 12577 N N . VAL D 1 177 ? 54.953 89.038 9.690 1.00 44.97 192 VAL D N 1
ATOM 12578 C CA . VAL D 1 177 ? 54.828 90.013 10.772 1.00 44.62 192 VAL D CA 1
ATOM 12579 C C . VAL D 1 177 ? 56.086 90.034 11.652 1.00 44.14 192 VAL D C 1
ATOM 12580 O O . VAL D 1 177 ? 56.503 89.004 12.194 1.00 37.47 192 VAL D O 1
ATOM 12584 N N . TYR D 1 178 ? 56.699 91.213 11.752 1.00 40.72 193 TYR D N 1
ATOM 12585 C CA . TYR D 1 178 ? 57.852 91.438 12.621 1.00 40.98 193 TYR D CA 1
ATOM 12586 C C . TYR D 1 178 ? 57.493 92.530 13.632 1.00 33.38 193 TYR D C 1
ATOM 12587 O O . TYR D 1 178 ? 57.109 93.631 13.232 1.00 39.62 193 TYR D O 1
ATOM 12596 N N . PRO D 1 179 ? 57.606 92.223 14.943 1.00 36.23 194 PRO D N 1
ATOM 12597 C CA . PRO D 1 179 ? 57.142 93.105 16.032 1.00 36.80 194 PRO D CA 1
ATOM 12598 C C . PRO D 1 179 ? 57.678 94.545 15.993 1.00 31.65 194 PRO D C 1
ATOM 12599 O O . PRO D 1 179 ? 58.895 94.757 15.988 1.00 36.24 194 PRO D O 1
ATOM 12603 N N . THR D 1 180 ? 56.759 95.510 15.942 1.00 35.10 195 THR D N 1
ATOM 12604 C CA . THR D 1 180 ? 57.071 96.928 16.151 1.00 35.72 195 THR D CA 1
ATOM 12605 C C . THR D 1 180 ? 56.400 97.424 17.434 1.00 41.49 195 THR D C 1
ATOM 12606 O O . THR D 1 180 ? 55.386 96.866 17.879 1.00 38.17 195 THR D O 1
ATOM 12610 N N . GLY D 1 181 ? 56.968 98.467 18.031 1.00 35.14 196 GLY D N 1
ATOM 12611 C CA . GLY D 1 181 ? 56.330 99.139 19.162 1.00 37.13 196 GLY D CA 1
ATOM 12612 C C . GLY D 1 181 ? 56.618 98.610 20.555 1.00 29.95 196 GLY D C 1
ATOM 12613 O O . GLY D 1 181 ? 56.079 99.138 21.535 1.00 36.26 196 GLY D O 1
ATOM 12614 N N . TRP D 1 182 ? 57.467 97.589 20.657 1.00 31.21 197 TRP D N 1
ATOM 12615 C CA . TRP D 1 182 ? 57.829 97.014 21.963 1.00 36.55 197 TRP D CA 1
ATOM 12616 C C . TRP D 1 182 ? 58.802 97.941 22.697 1.00 40.83 197 TRP D C 1
ATOM 12617 O O . TRP D 1 182 ? 59.457 98.787 22.076 1.00 37.04 197 TRP D O 1
ATOM 12628 N N . LEU D 1 183 ? 58.891 97.776 24.017 1.00 37.59 198 LEU D N 1
ATOM 12629 C CA . LEU D 1 183 ? 59.763 98.612 24.837 1.00 34.36 198 LEU D CA 1
ATOM 12630 C C . LEU D 1 183 ? 60.761 97.774 25.623 1.00 33.05 198 LEU D C 1
ATOM 12631 O O . LEU D 1 183 ? 60.374 96.811 26.297 1.00 31.86 198 LEU D O 1
ATOM 12636 N N . ARG D 1 184 ? 62.044 98.128 25.527 1.00 32.02 199 ARG D N 1
ATOM 12637 C CA . ARG D 1 184 ? 63.075 97.500 26.358 1.00 30.59 199 ARG D CA 1
ATOM 12638 C C . ARG D 1 184 ? 63.427 98.421 27.521 1.00 36.99 199 ARG D C 1
ATOM 12639 O O . ARG D 1 184 ? 63.979 99.504 27.313 1.00 31.97 199 ARG D O 1
ATOM 12647 N N . ASN D 1 185 ? 63.084 97.989 28.736 1.00 31.59 200 ASN D N 1
ATOM 12648 C CA . ASN D 1 185 ? 63.230 98.805 29.949 1.00 35.70 200 ASN D CA 1
ATOM 12649 C C . ASN D 1 185 ? 62.662 100.223 29.792 1.00 40.46 200 ASN D C 1
ATOM 12650 O O . ASN D 1 185 ? 63.294 101.219 30.174 1.00 34.64 200 ASN D O 1
ATOM 12655 N N . GLY D 1 186 ? 61.473 100.291 29.193 1.00 32.84 201 GLY D N 1
ATOM 12656 C CA . GLY D 1 186 ? 60.739 101.533 29.010 1.00 33.95 201 GLY D CA 1
ATOM 12657 C C . GLY D 1 186 ? 61.099 102.362 27.792 1.00 38.33 201 GLY D C 1
ATOM 12658 O O . GLY D 1 186 ? 60.462 103.386 27.546 1.00 38.56 201 GLY D O 1
ATOM 12659 N N . GLN D 1 187 ? 62.105 101.914 27.037 1.00 36.27 202 GLN D N 1
ATOM 12660 C CA A GLN D 1 187 ? 62.621 102.651 25.876 0.50 41.41 202 GLN D CA 1
ATOM 12661 C CA B GLN D 1 187 ? 62.605 102.658 25.883 0.50 41.65 202 GLN D CA 1
ATOM 12662 C C . GLN D 1 187 ? 62.195 102.010 24.561 1.00 42.77 202 GLN D C 1
ATOM 12663 O O . GLN D 1 187 ? 62.199 100.781 24.451 1.00 40.37 202 GLN D O 1
ATOM 12674 N N . PRO D 1 188 ? 61.825 102.841 23.552 1.00 41.18 203 PRO D N 1
ATOM 12675 C CA . PRO D 1 188 ? 61.461 102.330 22.220 1.00 44.76 203 PRO D CA 1
ATOM 12676 C C . PRO D 1 188 ? 62.543 101.480 21.554 1.00 45.35 203 PRO D C 1
ATOM 12677 O O . PRO D 1 188 ? 63.732 101.775 21.664 1.00 43.52 203 PRO D O 1
ATOM 12681 N N . THR D 1 189 ? 62.108 100.415 20.892 1.00 45.76 204 THR D N 1
ATOM 12682 C CA . THR D 1 189 ? 62.998 99.488 20.204 1.00 41.97 204 THR D CA 1
ATOM 12683 C C . THR D 1 189 ? 62.765 99.627 18.695 1.00 39.28 204 THR D C 1
ATOM 12684 O O . THR D 1 189 ? 61.676 100.029 18.280 1.00 40.13 204 THR D O 1
ATOM 12688 N N . PRO D 1 190 ? 63.785 99.322 17.867 1.00 39.23 205 PRO D N 1
ATOM 12689 C CA . PRO D 1 190 ? 63.516 99.247 16.428 1.00 42.85 205 PRO D CA 1
ATOM 12690 C C . PRO D 1 190 ? 62.701 97.998 16.071 1.00 47.10 205 PRO D C 1
ATOM 12691 O O . PRO D 1 190 ? 62.586 97.080 16.895 1.00 48.75 205 PRO D O 1
ATOM 12695 N N . ARG D 1 191 ? 62.153 97.981 14.855 1.00 42.23 206 ARG D N 1
ATOM 12696 C CA . ARG D 1 191 ? 61.440 96.825 14.307 1.00 43.31 206 ARG D CA 1
ATOM 12697 C C . ARG D 1 191 ? 62.329 95.590 14.387 1.00 41.77 206 ARG D C 1
ATOM 12698 O O . ARG D 1 191 ? 63.504 95.640 14.016 1.00 42.16 206 ARG D O 1
ATOM 12706 N N . ALA D 1 192 ? 61.772 94.494 14.901 1.00 37.07 207 ALA D N 1
ATOM 12707 C CA . ALA D 1 192 ? 62.536 93.272 15.122 1.00 33.76 207 ALA D CA 1
ATOM 12708 C C . ALA D 1 192 ? 63.036 92.635 13.817 1.00 37.30 207 ALA D C 1
ATOM 12709 O O . ALA D 1 192 ? 62.404 92.773 12.767 1.00 38.64 207 ALA D O 1
ATOM 12711 N N . ASP D 1 193 ? 64.182 91.957 13.894 1.00 38.84 208 ASP D N 1
ATOM 12712 C CA . ASP D 1 193 ? 64.737 91.221 12.758 1.00 42.57 208 ASP D CA 1
ATOM 12713 C C . ASP D 1 193 ? 64.387 89.738 12.858 1.00 43.97 208 ASP D C 1
ATOM 12714 O O . ASP D 1 193 ? 64.801 88.923 12.025 1.00 38.30 208 ASP D O 1
ATOM 12719 N N . LYS D 1 194 ? 63.636 89.407 13.907 1.00 44.67 209 LYS D N 1
ATOM 12720 C CA . LYS D 1 194 ? 63.126 88.065 14.147 1.00 43.10 209 LYS D CA 1
ATOM 12721 C C . LYS D 1 194 ? 61.621 88.141 14.394 1.00 46.15 209 LYS D C 1
ATOM 12722 O O . LYS D 1 194 ? 61.121 89.134 14.931 1.00 42.22 209 LYS D O 1
ATOM 12728 N N . MET D 1 195 ? 60.895 87.097 13.996 1.00 44.54 210 MET D N 1
ATOM 12729 C CA . MET D 1 195 ? 59.463 87.015 14.292 1.00 41.22 210 MET D CA 1
ATOM 12730 C C . MET D 1 195 ? 59.266 86.856 15.809 1.00 38.53 210 MET D C 1
ATOM 12731 O O . MET D 1 195 ? 60.204 86.474 16.523 1.00 39.33 210 MET D O 1
ATOM 12736 N N . SER D 1 196 ? 58.056 87.158 16.286 1.00 37.64 211 SER D N 1
ATOM 12737 C CA . SER D 1 196 ? 57.777 87.364 17.718 1.00 33.41 211 SER D CA 1
ATOM 12738 C C . SER D 1 196 ? 58.354 86.359 18.703 1.00 34.72 211 SER D C 1
ATOM 12739 O O . SER D 1 196 ? 58.941 86.744 19.716 1.00 33.05 211 SER D O 1
ATOM 12742 N N . GLY D 1 197 ? 58.196 85.071 18.407 1.00 35.25 212 GLY D N 1
ATOM 12743 C CA . GLY D 1 197 ? 58.698 84.025 19.287 1.00 30.70 212 GLY D CA 1
ATOM 12744 C C . GLY D 1 197 ? 60.213 83.982 19.389 1.00 32.08 212 GLY D C 1
ATOM 12745 O O . GLY D 1 197 ? 60.758 83.705 20.464 1.00 32.90 212 GLY D O 1
ATOM 12746 N N . GLU D 1 198 ? 60.891 84.238 18.271 1.00 30.34 213 GLU D N 1
ATOM 12747 C CA . GLU D 1 198 ? 62.360 84.281 18.263 1.00 39.34 213 GLU D CA 1
ATOM 12748 C C . GLU D 1 198 ? 62.884 85.540 18.948 1.00 33.03 213 GLU D C 1
ATOM 12749 O O . GLU D 1 198 ? 63.885 85.486 19.654 1.00 36.02 213 GLU D O 1
ATOM 12755 N N . TYR D 1 199 ? 62.183 86.649 18.727 1.00 34.27 214 TYR D N 1
ATOM 12756 C CA . TYR D 1 199 ? 62.446 87.946 19.359 1.00 36.48 214 TYR D CA 1
ATOM 12757 C C . TYR D 1 199 ? 62.416 87.836 20.884 1.00 37.20 214 TYR D C 1
ATOM 12758 O O . TYR D 1 199 ? 63.251 88.428 21.582 1.00 36.06 214 TYR D O 1
ATOM 12767 N N . VAL D 1 200 ? 61.464 87.052 21.390 1.00 34.93 215 VAL D N 1
ATOM 12768 C CA . VAL D 1 200 ? 61.355 86.757 22.816 1.00 30.59 215 VAL D CA 1
ATOM 12769 C C . VAL D 1 200 ? 62.427 85.775 23.300 1.00 36.57 215 VAL D C 1
ATOM 12770 O O . VAL D 1 200 ? 63.154 86.082 24.251 1.00 36.78 215 VAL D O 1
ATOM 12774 N N . SER D 1 201 ? 62.540 84.614 22.645 1.00 31.43 216 SER D N 1
ATOM 12775 C CA . SER D 1 201 ? 63.469 83.562 23.091 1.00 31.62 216 SER D CA 1
ATOM 12776 C C . SER D 1 201 ? 64.936 83.998 23.096 1.00 31.91 216 SER D C 1
ATOM 12777 O O . SER D 1 201 ? 65.684 83.636 24.017 1.00 35.08 216 SER D O 1
ATOM 12780 N N . SER D 1 202 ? 65.326 84.772 22.078 1.00 36.34 217 SER D N 1
ATOM 12781 C CA A SER D 1 202 ? 66.673 85.346 21.997 0.50 36.97 217 SER D CA 1
ATOM 12782 C CA B SER D 1 202 ? 66.678 85.326 22.008 0.50 37.44 217 SER D CA 1
ATOM 12783 C C . SER D 1 202 ? 66.935 86.308 23.147 1.00 35.63 217 SER D C 1
ATOM 12784 O O . SER D 1 202 ? 68.020 86.311 23.714 1.00 41.14 217 SER D O 1
ATOM 12789 N N . GLU D 1 203 ? 65.926 87.117 23.490 1.00 36.65 218 GLU D N 1
ATOM 12790 C CA . GLU D 1 203 ? 66.025 88.055 24.612 1.00 30.78 218 GLU D CA 1
ATOM 12791 C C . GLU D 1 203 ? 66.222 87.328 25.935 1.00 37.53 218 GLU D C 1
ATOM 12792 O O . GLU D 1 203 ? 66.977 87.798 26.784 1.00 30.04 218 GLU D O 1
ATOM 12798 N N . VAL D 1 204 ? 65.558 86.180 26.094 1.00 26.72 219 VAL D N 1
ATOM 12799 C CA . VAL D 1 204 ? 65.689 85.352 27.298 1.00 29.04 219 VAL D CA 1
ATOM 12800 C C . VAL D 1 204 ? 67.079 84.719 27.392 1.00 34.39 219 VAL D C 1
ATOM 12801 O O . VAL D 1 204 ? 67.735 84.795 28.436 1.00 37.99 219 VAL D O 1
ATOM 12805 N N . VAL D 1 205 ? 67.503 84.098 26.292 1.00 30.71 220 VAL D N 1
ATOM 12806 C CA . VAL D 1 205 ? 68.806 83.437 26.186 1.00 41.93 220 VAL D CA 1
ATOM 12807 C C . VAL D 1 205 ? 69.954 84.439 26.412 1.00 34.26 220 VAL D C 1
ATOM 12808 O O . VAL D 1 205 ? 70.862 84.171 27.206 1.00 40.22 220 VAL D O 1
ATOM 12812 N N . ASN D 1 206 ? 69.871 85.597 25.755 1.00 37.23 221 ASN D N 1
ATOM 12813 C CA . ASN D 1 206 ? 70.863 86.674 25.909 1.00 41.12 221 ASN D CA 1
ATOM 12814 C C . ASN D 1 206 ? 70.927 87.267 27.311 1.00 44.31 221 ASN D C 1
ATOM 12815 O O . ASN D 1 206 ? 72.017 87.564 27.810 1.00 50.07 221 ASN D O 1
ATOM 12820 N N . TRP D 1 207 ? 69.764 87.428 27.941 1.00 43.11 222 TRP D N 1
ATOM 12821 C CA . TRP D 1 207 ? 69.695 87.897 29.322 1.00 44.08 222 TRP D CA 1
ATOM 12822 C C . TRP D 1 207 ? 70.357 86.903 30.269 1.00 45.19 222 TRP D C 1
ATOM 12823 O O . TRP D 1 207 ? 71.083 87.303 31.176 1.00 44.86 222 TRP D O 1
ATOM 12834 N N . LEU D 1 208 ? 70.115 85.611 30.046 1.00 43.71 223 LEU D N 1
ATOM 12835 C CA . LEU D 1 208 ? 70.713 84.557 30.871 1.00 44.58 223 LEU D CA 1
ATOM 12836 C C . LEU D 1 208 ? 72.246 84.506 30.745 1.00 45.24 223 LEU D C 1
ATOM 12837 O O . LEU D 1 208 ? 72.940 84.125 31.692 1.00 41.94 223 LEU D O 1
ATOM 12842 N N . ASP D 1 209 ? 72.752 84.919 29.582 1.00 51.83 224 ASP D N 1
ATOM 12843 C CA . ASP D 1 209 ? 74.189 85.035 29.323 1.00 56.57 224 ASP D CA 1
ATOM 12844 C C . ASP D 1 209 ? 74.841 86.214 30.048 1.00 61.32 224 ASP D C 1
ATOM 12845 O O . ASP D 1 209 ? 75.990 86.118 30.482 1.00 59.57 224 ASP D O 1
ATOM 12850 N N . ASN D 1 210 ? 74.107 87.320 30.170 1.00 63.88 225 ASN D N 1
ATOM 12851 C CA . ASN D 1 210 ? 74.592 88.515 30.874 1.00 71.89 225 ASN D CA 1
ATOM 12852 C C . ASN D 1 210 ? 74.535 88.388 32.401 1.00 73.75 225 ASN D C 1
ATOM 12853 O O . ASN D 1 210 ? 75.138 89.187 33.121 1.00 77.92 225 ASN D O 1
ATOM 12858 N N . LYS D 1 211 ? 73.794 87.389 32.877 1.00 77.55 226 LYS D N 1
ATOM 12859 C CA . LYS D 1 211 ? 73.795 86.989 34.284 1.00 80.17 226 LYS D CA 1
ATOM 12860 C C . LYS D 1 211 ? 74.973 86.040 34.551 1.00 82.82 226 LYS D C 1
ATOM 12861 O O . LYS D 1 211 ? 75.235 85.124 33.766 1.00 85.13 226 LYS D O 1
ATOM 12867 N N . LYS D 1 212 ? 75.676 86.271 35.658 1.00 83.60 227 LYS D N 1
ATOM 12868 C CA . LYS D 1 212 ? 76.899 85.526 35.975 1.00 84.89 227 LYS D CA 1
ATOM 12869 C C . LYS D 1 212 ? 76.987 85.095 37.446 1.00 82.86 227 LYS D C 1
ATOM 12870 O O . LYS D 1 212 ? 77.751 84.188 37.792 1.00 79.63 227 LYS D O 1
ATOM 12876 N N . ASP D 1 213 ? 76.188 85.742 38.291 1.00 80.33 228 ASP D N 1
ATOM 12877 C CA . ASP D 1 213 ? 76.250 85.572 39.745 1.00 77.42 228 ASP D CA 1
ATOM 12878 C C . ASP D 1 213 ? 75.317 84.480 40.281 1.00 73.95 228 ASP D C 1
ATOM 12879 O O . ASP D 1 213 ? 74.564 83.864 39.523 1.00 69.54 228 ASP D O 1
ATOM 12884 N N . SER D 1 214 ? 75.380 84.248 41.592 1.00 73.72 229 SER D N 1
ATOM 12885 C CA . SER D 1 214 ? 74.602 83.193 42.252 1.00 72.04 229 SER D CA 1
ATOM 12886 C C . SER D 1 214 ? 73.233 83.667 42.767 1.00 63.72 229 SER D C 1
ATOM 12887 O O . SER D 1 214 ? 72.530 82.923 43.461 1.00 60.73 229 SER D O 1
ATOM 12890 N N . LYS D 1 215 ? 72.875 84.906 42.426 1.00 52.37 230 LYS D N 1
ATOM 12891 C CA . LYS D 1 215 ? 71.584 85.495 42.779 1.00 43.59 230 LYS D CA 1
ATOM 12892 C C . LYS D 1 215 ? 70.480 84.781 41.995 1.00 31.43 230 LYS D C 1
ATOM 12893 O O . LYS D 1 215 ? 70.608 84.593 40.783 1.00 35.48 230 LYS D O 1
ATOM 12899 N N . PRO D 1 216 ? 69.398 84.376 42.680 1.00 32.28 231 PRO D N 1
ATOM 12900 C CA . PRO D 1 216 ? 68.342 83.638 41.975 1.00 32.02 231 PRO D CA 1
ATOM 12901 C C . PRO D 1 216 ? 67.565 84.542 41.012 1.00 32.39 231 PRO D C 1
ATOM 12902 O O . PRO D 1 216 ? 67.561 85.769 41.172 1.00 27.65 231 PRO D O 1
ATOM 12906 N N . PHE D 1 217 ? 66.953 83.944 39.996 1.00 27.55 232 PHE D N 1
ATOM 12907 C CA . PHE D 1 217 ? 66.233 84.723 38.999 1.00 28.26 232 PHE D CA 1
ATOM 12908 C C . PHE D 1 217 ? 64.779 84.295 38.845 1.00 32.64 232 PHE D C 1
ATOM 12909 O O . PHE D 1 217 ? 64.436 83.135 39.068 1.00 27.18 232 PHE D O 1
ATOM 12917 N N . PHE D 1 218 ? 63.936 85.255 38.484 1.00 27.34 233 PHE D N 1
ATOM 12918 C CA . PHE D 1 218 ? 62.580 84.976 38.027 1.00 24.43 233 PHE D CA 1
ATOM 12919 C C . PHE D 1 218 ? 62.445 85.498 36.608 1.00 30.24 233 PHE D C 1
ATOM 12920 O O . PHE D 1 218 ? 62.594 86.696 36.360 1.00 27.46 233 PHE D O 1
ATOM 12928 N N . LEU D 1 219 ? 62.170 84.581 35.683 1.00 24.87 234 LEU D N 1
ATOM 12929 C CA . LEU D 1 219 ? 61.846 84.931 34.317 1.00 23.91 234 LEU D CA 1
ATOM 12930 C C . LEU D 1 219 ? 60.359 84.695 34.042 1.00 26.57 234 LEU D C 1
ATOM 12931 O O . LEU D 1 219 ? 59.822 83.626 34.332 1.00 25.32 234 LEU D O 1
ATOM 12936 N N . TYR D 1 220 ? 59.709 85.710 33.498 1.00 24.58 235 TYR D N 1
ATOM 12937 C CA . TYR D 1 220 ? 58.342 85.597 33.030 1.00 25.23 235 TYR D CA 1
ATOM 12938 C C . TYR D 1 220 ? 58.407 85.719 31.526 1.00 29.68 235 TYR D C 1
ATOM 12939 O O . TYR D 1 220 ? 58.602 86.810 30.975 1.00 23.98 235 TYR D O 1
ATOM 12948 N N . VAL D 1 221 ? 58.273 84.573 30.868 1.00 23.67 236 VAL D N 1
ATOM 12949 C CA . VAL D 1 221 ? 58.413 84.494 29.422 1.00 28.44 236 VAL D CA 1
ATOM 12950 C C . VAL D 1 221 ? 57.014 84.396 28.813 1.00 28.20 236 VAL D C 1
ATOM 12951 O O . VAL D 1 221 ? 56.374 83.338 28.823 1.00 23.87 236 VAL D O 1
ATOM 12955 N N . ALA D 1 222 ? 56.534 85.527 28.313 1.00 25.03 237 ALA D N 1
ATOM 12956 C CA . ALA D 1 222 ? 55.169 85.630 27.816 1.00 22.70 237 ALA D CA 1
ATOM 12957 C C . ALA D 1 222 ? 55.142 85.673 26.300 1.00 18.80 237 ALA D C 1
ATOM 12958 O O . ALA D 1 222 ? 55.057 86.742 25.684 1.00 23.58 237 ALA D O 1
ATOM 12960 N N . PHE D 1 223 ? 55.194 84.492 25.687 1.00 25.98 238 PHE D N 1
ATOM 12961 C CA . PHE D 1 223 ? 55.139 84.396 24.238 1.00 23.24 238 PHE D CA 1
ATOM 12962 C C . PHE D 1 223 ? 53.798 84.889 23.700 1.00 30.23 238 PHE D C 1
ATOM 12963 O O . PHE D 1 223 ? 52.757 84.721 24.334 1.00 31.44 238 PHE D O 1
ATOM 12971 N N . THR D 1 224 ? 53.833 85.494 22.522 1.00 29.94 239 THR D N 1
ATOM 12972 C CA . THR D 1 224 ? 52.622 85.978 21.882 1.00 29.53 239 THR D CA 1
ATOM 12973 C C . THR D 1 224 ? 51.957 84.876 21.040 1.00 29.18 239 THR D C 1
ATOM 12974 O O . THR D 1 224 ? 50.802 84.998 20.652 1.00 25.10 239 THR D O 1
ATOM 12978 N N . GLU D 1 225 ? 52.697 83.812 20.747 1.00 28.07 240 GLU D N 1
ATOM 12979 C CA . GLU D 1 225 ? 52.130 82.651 20.051 1.00 26.24 240 GLU D CA 1
ATOM 12980 C C . GLU D 1 225 ? 51.190 81.921 21.036 1.00 25.74 240 GLU D C 1
ATOM 12981 O O . GLU D 1 225 ? 51.531 81.792 22.221 1.00 26.41 240 GLU D O 1
ATOM 12987 N N . VAL D 1 226 ? 50.011 81.457 20.596 1.00 25.23 241 VAL D N 1
ATOM 12988 C CA . VAL D 1 226 ? 49.561 81.422 19.194 1.00 28.82 241 VAL D CA 1
ATOM 12989 C C . VAL D 1 226 ? 48.485 82.471 18.845 1.00 31.04 241 VAL D C 1
ATOM 12990 O O . VAL D 1 226 ? 47.587 82.206 18.052 1.00 27.72 241 VAL D O 1
ATOM 12994 N N . HIS D 1 227 ? 48.584 83.665 19.431 1.00 26.63 242 HIS D N 1
ATOM 12995 C CA . HIS D 1 227 ? 47.635 84.753 19.172 1.00 24.10 242 HIS D CA 1
ATOM 12996 C C . HIS D 1 227 ? 47.827 85.292 17.757 1.00 30.96 242 HIS D C 1
ATOM 12997 O O . HIS D 1 227 ? 48.952 85.331 17.252 1.00 33.16 242 HIS D O 1
ATOM 13004 N N . SER D 1 228 ? 46.731 85.693 17.117 1.00 25.99 243 SER D N 1
ATOM 13005 C CA . SER D 1 228 ? 46.790 86.424 15.858 1.00 31.04 243 SER D CA 1
ATOM 13006 C C . SER D 1 228 ? 47.522 87.769 16.061 1.00 33.68 243 SER D C 1
ATOM 13007 O O . SER D 1 228 ? 47.411 88.368 17.136 1.00 29.31 243 SER D O 1
ATOM 13010 N N . PRO D 1 229 ? 48.276 88.244 15.045 1.00 36.03 244 PRO D N 1
ATOM 13011 C CA . PRO D 1 229 ? 48.623 87.631 13.758 1.00 33.55 244 PRO D CA 1
ATOM 13012 C C . PRO D 1 229 ? 49.658 86.513 13.838 1.00 35.84 244 PRO D C 1
ATOM 13013 O O . PRO D 1 229 ? 50.670 86.633 14.542 1.00 31.25 244 PRO D O 1
ATOM 13017 N N . LEU D 1 230 ? 49.392 85.430 13.115 1.00 29.96 245 LEU D N 1
ATOM 13018 C CA . LEU D 1 230 ? 50.326 84.318 13.037 1.00 36.54 245 LEU D CA 1
ATOM 13019 C C . LEU D 1 230 ? 51.547 84.706 12.228 1.00 33.79 245 LEU D C 1
ATOM 13020 O O . LEU D 1 230 ? 51.431 85.360 11.194 1.00 38.70 245 LEU D O 1
ATOM 13025 N N . ALA D 1 231 ? 52.712 84.289 12.707 1.00 35.29 246 ALA D N 1
ATOM 13026 C CA . ALA D 1 231 ? 53.952 84.431 11.954 1.00 39.33 246 ALA D CA 1
ATOM 13027 C C . ALA D 1 231 ? 54.871 83.257 12.282 1.00 36.89 246 ALA D C 1
ATOM 13028 O O . ALA D 1 231 ? 55.288 83.087 13.427 1.00 32.47 246 ALA D O 1
ATOM 13030 N N . SER D 1 232 ? 55.158 82.434 11.274 1.00 31.21 247 SER D N 1
ATOM 13031 C CA . SER D 1 232 ? 56.034 81.275 11.432 1.00 38.17 247 SER D CA 1
ATOM 13032 C C . SER D 1 232 ? 57.056 81.200 10.296 1.00 34.03 247 SER D C 1
ATOM 13033 O O . SER D 1 232 ? 56.718 81.491 9.147 1.00 41.11 247 SER D O 1
ATOM 13036 N N . PRO D 1 233 ? 58.313 80.831 10.617 1.00 39.69 248 PRO D N 1
ATOM 13037 C CA . PRO D 1 233 ? 59.361 80.553 9.629 1.00 44.86 248 PRO D CA 1
ATOM 13038 C C . PRO D 1 233 ? 59.040 79.395 8.680 1.00 45.62 248 PRO D C 1
ATOM 13039 O O . PRO D 1 233 ? 58.177 78.556 8.975 1.00 41.32 248 PRO D O 1
ATOM 13043 N N . LYS D 1 234 ? 59.769 79.358 7.563 1.00 46.36 249 LYS D N 1
ATOM 13044 C CA . LYS D 1 234 ? 59.604 78.365 6.498 1.00 44.65 249 LYS D CA 1
ATOM 13045 C C . LYS D 1 234 ? 59.729 76.920 6.993 1.00 45.26 249 LYS D C 1
ATOM 13046 O O . LYS D 1 234 ? 58.999 76.050 6.531 1.00 51.23 249 LYS D O 1
ATOM 13052 N N . LYS D 1 235 ? 60.633 76.685 7.945 1.00 41.83 250 LYS D N 1
ATOM 13053 C CA . LYS D 1 235 ? 60.857 75.363 8.535 1.00 47.20 250 LYS D CA 1
ATOM 13054 C C . LYS D 1 235 ? 59.575 74.744 9.131 1.00 50.56 250 LYS D C 1
ATOM 13055 O O . LYS D 1 235 ? 59.327 73.541 8.986 1.00 44.20 250 LYS D O 1
ATOM 13061 N N . TYR D 1 236 ? 58.761 75.584 9.773 1.00 50.01 251 TYR D N 1
ATOM 13062 C CA . TYR D 1 236 ? 57.558 75.139 10.481 1.00 44.41 251 TYR D CA 1
ATOM 13063 C C . TYR D 1 236 ? 56.330 75.127 9.576 1.00 40.23 251 TYR D C 1
ATOM 13064 O O . TYR D 1 236 ? 55.443 74.283 9.743 1.00 49.20 251 TYR D O 1
ATOM 13073 N N . LEU D 1 237 ? 56.293 76.048 8.616 1.00 36.07 252 LEU D N 1
ATOM 13074 C CA . LEU D 1 237 ? 55.227 76.106 7.612 1.00 43.67 252 LEU D CA 1
ATOM 13075 C C . LEU D 1 237 ? 55.263 74.885 6.684 1.00 51.48 252 LEU D C 1
ATOM 13076 O O . LEU D 1 237 ? 54.214 74.368 6.282 1.00 51.62 252 LEU D O 1
ATOM 13081 N N . ASP D 1 238 ? 56.476 74.430 6.368 1.00 48.80 253 ASP D N 1
ATOM 13082 C CA . ASP D 1 238 ? 56.694 73.277 5.493 1.00 46.03 253 ASP D CA 1
ATOM 13083 C C . ASP D 1 238 ? 56.304 71.949 6.132 1.00 46.82 253 ASP D C 1
ATOM 13084 O O . ASP D 1 238 ? 56.025 70.983 5.412 1.00 48.50 253 ASP D O 1
ATOM 13089 N N . MET D 1 239 ? 56.282 71.904 7.468 1.00 36.65 254 MET D N 1
ATOM 13090 C CA . MET D 1 239 ? 55.854 70.710 8.215 1.00 45.97 254 MET D CA 1
ATOM 13091 C C . MET D 1 239 ? 54.383 70.342 7.953 1.00 42.27 254 MET D C 1
ATOM 13092 O O . MET D 1 239 ? 53.986 69.188 8.138 1.00 45.64 254 MET D O 1
ATOM 13097 N N . TYR D 1 240 ? 53.590 71.329 7.532 1.00 40.62 255 TYR D N 1
ATOM 13098 C CA . TYR D 1 240 ? 52.128 71.195 7.417 1.00 38.19 255 TYR D CA 1
ATOM 13099 C C . TYR D 1 240 ? 51.556 71.639 6.061 1.00 36.76 255 TYR D C 1
ATOM 13100 O O . TYR D 1 240 ? 50.450 72.189 5.985 1.00 37.54 255 TYR D O 1
ATOM 13109 N N . SER D 1 241 ? 52.301 71.367 4.989 1.00 39.06 256 SER D N 1
ATOM 13110 C CA . SER D 1 241 ? 51.903 71.769 3.634 1.00 38.14 256 SER D CA 1
ATOM 13111 C C . SER D 1 241 ? 50.626 71.080 3.120 1.00 36.73 256 SER D C 1
ATOM 13112 O O . SER D 1 241 ? 49.889 71.660 2.321 1.00 42.42 256 SER D O 1
ATOM 13115 N N . GLN D 1 242 ? 50.377 69.856 3.594 1.00 39.89 257 GLN D N 1
ATOM 13116 C CA . GLN D 1 242 ? 49.136 69.109 3.312 1.00 40.77 257 GLN D CA 1
ATOM 13117 C C . GLN D 1 242 ? 47.919 69.876 3.827 1.00 46.71 257 GLN D C 1
ATOM 13118 O O . GLN D 1 242 ? 46.826 69.812 3.249 1.00 45.99 257 GLN D O 1
ATOM 13124 N N . TYR D 1 243 ? 48.141 70.636 4.897 1.00 41.61 258 TYR D N 1
ATOM 13125 C CA . TYR D 1 243 ? 47.065 71.279 5.627 1.00 38.23 258 TYR D CA 1
ATOM 13126 C C . TYR D 1 243 ? 46.855 72.735 5.234 1.00 39.04 258 TYR D C 1
ATOM 13127 O O . TYR D 1 243 ? 46.089 73.465 5.872 1.00 41.86 258 TYR D O 1
ATOM 13136 N N . MET D 1 244 ? 47.521 73.135 4.156 1.00 31.01 259 MET D N 1
ATOM 13137 C CA . MET D 1 244 ? 47.341 74.449 3.565 1.00 35.66 259 MET D CA 1
ATOM 13138 C C . MET D 1 244 ? 46.404 74.323 2.374 1.00 37.38 259 MET D C 1
ATOM 13139 O O . MET D 1 244 ? 46.434 73.323 1.657 1.00 41.33 259 MET D O 1
ATOM 13144 N N . SER D 1 245 ? 45.584 75.341 2.152 1.00 38.21 260 SER D N 1
ATOM 13145 C CA . SER D 1 245 ? 44.696 75.349 0.999 1.00 42.15 260 SER D CA 1
ATOM 13146 C C . SER D 1 245 ? 45.449 75.727 -0.279 1.00 51.57 260 SER D C 1
ATOM 13147 O O . SER D 1 245 ? 46.636 76.079 -0.236 1.00 49.36 260 SER D O 1
ATOM 13150 N N . ALA D 1 246 ? 44.751 75.653 -1.411 1.00 53.28 261 ALA D N 1
ATOM 13151 C CA . ALA D 1 246 ? 45.323 76.028 -2.701 1.00 55.46 261 ALA D CA 1
ATOM 13152 C C . ALA D 1 246 ? 45.566 77.535 -2.775 1.00 53.30 261 ALA D C 1
ATOM 13153 O O . ALA D 1 246 ? 46.549 77.981 -3.379 1.00 57.85 261 ALA D O 1
ATOM 13155 N N . TYR D 1 247 ? 44.669 78.306 -2.155 1.00 50.03 262 TYR D N 1
ATOM 13156 C CA . TYR D 1 247 ? 44.808 79.756 -2.067 1.00 47.32 262 TYR D CA 1
ATOM 13157 C C . TYR D 1 247 ? 45.993 80.152 -1.183 1.00 53.00 262 TYR D C 1
ATOM 13158 O O . TYR D 1 247 ? 46.716 81.103 -1.505 1.00 54.03 262 TYR D O 1
ATOM 13167 N N . GLN D 1 248 ? 46.170 79.430 -0.073 1.00 45.65 263 GLN D N 1
ATOM 13168 C CA . GLN D 1 248 ? 47.256 79.693 0.871 1.00 47.22 263 GLN D CA 1
ATOM 13169 C C . GLN D 1 248 ? 48.603 79.540 0.190 1.00 51.36 263 GLN D C 1
ATOM 13170 O O . GLN D 1 248 ? 49.489 80.359 0.401 1.00 43.36 263 GLN D O 1
ATOM 13176 N N . LYS D 1 249 ? 48.759 78.487 -0.610 1.00 50.88 264 LYS D N 1
ATOM 13177 C CA . LYS D 1 249 ? 50.034 78.208 -1.275 1.00 49.57 264 LYS D CA 1
ATOM 13178 C C . LYS D 1 249 ? 50.389 79.272 -2.316 1.00 47.79 264 LYS D C 1
ATOM 13179 O O . LYS D 1 249 ? 51.561 79.585 -2.507 1.00 52.17 264 LYS D O 1
ATOM 13185 N N . GLN D 1 250 ? 49.372 79.834 -2.963 1.00 48.70 265 GLN D N 1
ATOM 13186 C CA . GLN D 1 250 ? 49.560 80.923 -3.922 1.00 53.41 265 GLN D CA 1
ATOM 13187 C C . GLN D 1 250 ? 49.775 82.270 -3.231 1.00 54.47 265 GLN D C 1
ATOM 13188 O O . GLN D 1 250 ? 50.344 83.192 -3.821 1.00 53.33 265 GLN D O 1
ATOM 13194 N N . HIS D 1 251 ? 49.301 82.391 -1.991 1.00 55.48 266 HIS D N 1
ATOM 13195 C CA . HIS D 1 251 ? 49.421 83.644 -1.236 1.00 52.68 266 HIS D CA 1
ATOM 13196 C C . HIS D 1 251 ? 49.890 83.412 0.212 1.00 53.09 266 HIS D C 1
ATOM 13197 O O . HIS D 1 251 ? 49.162 83.764 1.149 1.00 50.80 266 HIS D O 1
ATOM 13204 N N . PRO D 1 252 ? 51.107 82.843 0.405 1.00 51.16 267 PRO D N 1
ATOM 13205 C CA . PRO D 1 252 ? 51.491 82.381 1.750 1.00 47.26 267 PRO D CA 1
ATOM 13206 C C . PRO D 1 252 ? 51.734 83.485 2.776 1.00 48.31 267 PRO D C 1
ATOM 13207 O O . PRO D 1 252 ? 51.374 83.321 3.948 1.00 35.67 267 PRO D O 1
ATOM 13211 N N . ASP D 1 253 ? 52.307 84.603 2.330 1.00 49.55 268 ASP D N 1
ATOM 13212 C CA . ASP D 1 253 ? 52.630 85.712 3.227 1.00 44.78 268 ASP D CA 1
ATOM 13213 C C . ASP D 1 253 ? 51.622 86.864 3.154 1.00 48.37 268 ASP D C 1
ATOM 13214 O O . ASP D 1 253 ? 51.934 88.002 3.521 1.00 49.55 268 ASP D O 1
ATOM 13219 N N . LEU D 1 254 ? 50.410 86.553 2.693 1.00 38.68 269 LEU D N 1
ATOM 13220 C CA . LEU D 1 254 ? 49.306 87.508 2.685 1.00 32.59 269 LEU D CA 1
ATOM 13221 C C . LEU D 1 254 ? 49.006 87.964 4.115 1.00 40.19 269 LEU D C 1
ATOM 13222 O O . LEU D 1 254 ? 48.806 87.135 5.011 1.00 35.85 269 LEU D O 1
ATOM 13227 N N . PHE D 1 255 ? 48.999 89.282 4.309 1.00 39.22 270 PHE D N 1
ATOM 13228 C CA . PHE D 1 255 ? 48.818 89.895 5.625 1.00 42.45 270 PHE D CA 1
ATOM 13229 C C . PHE D 1 255 ? 47.393 89.706 6.132 1.00 37.26 270 PHE D C 1
ATOM 13230 O O . PHE D 1 255 ? 46.432 89.924 5.390 1.00 35.56 270 PHE D O 1
ATOM 13238 N N . TYR D 1 256 ? 47.271 89.336 7.408 1.00 42.51 271 TYR D N 1
ATOM 13239 C CA . TYR D 1 256 ? 45.974 88.984 8.012 1.00 37.50 271 TYR D CA 1
ATOM 13240 C C . TYR D 1 256 ? 44.916 90.098 8.004 1.00 37.93 271 TYR D C 1
ATOM 13241 O O . TYR D 1 256 ? 43.717 89.826 8.094 1.00 35.65 271 TYR D O 1
ATOM 13250 N N . GLY D 1 257 ? 45.377 91.343 7.871 1.00 35.55 272 GLY D N 1
ATOM 13251 C CA . GLY D 1 257 ? 44.508 92.498 7.699 1.00 35.65 272 GLY D CA 1
ATOM 13252 C C . GLY D 1 257 ? 43.728 92.482 6.393 1.00 32.98 272 GLY D C 1
ATOM 13253 O O . GLY D 1 257 ? 42.770 93.232 6.240 1.00 31.13 272 GLY D O 1
ATOM 13254 N N . ASP D 1 258 ? 44.142 91.615 5.462 1.00 31.00 273 ASP D N 1
ATOM 13255 C CA . ASP D 1 258 ? 43.519 91.509 4.148 1.00 36.51 273 ASP D CA 1
ATOM 13256 C C . ASP D 1 258 ? 42.820 90.158 3.917 1.00 43.34 273 ASP D C 1
ATOM 13257 O O . ASP D 1 258 ? 42.588 89.768 2.773 1.00 42.69 273 ASP D O 1
ATOM 13262 N N . TRP D 1 259 ? 42.470 89.463 5.002 1.00 36.60 274 TRP D N 1
ATOM 13263 C CA . TRP D 1 259 ? 41.873 88.124 4.913 1.00 36.09 274 TRP D CA 1
ATOM 13264 C C . TRP D 1 259 ? 40.339 88.061 4.847 1.00 32.72 274 TRP D C 1
ATOM 13265 O O . TRP D 1 259 ? 39.797 87.016 4.478 1.00 37.68 274 TRP D O 1
ATOM 13276 N N . ALA D 1 260 ? 39.651 89.150 5.197 1.00 33.02 275 ALA D N 1
ATOM 13277 C CA . ALA D 1 260 ? 38.178 89.140 5.363 1.00 35.48 275 ALA D CA 1
ATOM 13278 C C . ALA D 1 260 ? 37.368 88.746 4.126 1.00 41.39 275 ALA D C 1
ATOM 13279 O O . ALA D 1 260 ? 36.270 88.190 4.251 1.00 38.26 275 ALA D O 1
ATOM 13281 N N . ASP D 1 261 ? 37.920 89.027 2.945 1.00 45.66 276 ASP D N 1
ATOM 13282 C CA . ASP D 1 261 ? 37.243 88.779 1.673 1.00 39.50 276 ASP D CA 1
ATOM 13283 C C . ASP D 1 261 ? 37.950 87.726 0.819 1.00 42.58 276 ASP D C 1
ATOM 13284 O O . ASP D 1 261 ? 37.715 87.638 -0.393 1.00 45.00 276 ASP D O 1
ATOM 13289 N N . LYS D 1 262 ? 38.809 86.933 1.454 1.00 34.16 277 LYS D N 1
ATOM 13290 C CA . LYS D 1 262 ? 39.611 85.947 0.748 1.00 37.84 277 LYS D CA 1
ATOM 13291 C C . LYS D 1 262 ? 39.199 84.517 1.110 1.00 39.89 277 LYS D C 1
ATOM 13292 O O . LYS D 1 262 ? 38.583 84.312 2.161 1.00 39.96 277 LYS D O 1
ATOM 13298 N N . PRO D 1 263 ? 39.505 83.533 0.226 1.00 35.74 278 PRO D N 1
ATOM 13299 C CA . PRO D 1 263 ? 39.324 82.103 0.532 1.00 33.68 278 PRO D CA 1
ATOM 13300 C C . PRO D 1 263 ? 40.049 81.587 1.789 1.00 36.75 278 PRO D C 1
ATOM 13301 O O . PRO D 1 263 ? 41.050 82.168 2.227 1.00 38.13 278 PRO D O 1
ATOM 13305 N N . TRP D 1 264 ? 39.513 80.502 2.351 1.00 33.17 279 TRP D N 1
ATOM 13306 C CA . TRP D 1 264 ? 40.067 79.822 3.517 1.00 22.70 279 TRP D CA 1
ATOM 13307 C C . TRP D 1 264 ? 41.498 79.380 3.269 1.00 35.78 279 TRP D C 1
ATOM 13308 O O . TRP D 1 264 ? 41.835 78.920 2.175 1.00 33.76 279 TRP D O 1
ATOM 13319 N N . ARG D 1 265 ? 42.332 79.508 4.297 1.00 32.45 280 ARG D N 1
ATOM 13320 C CA . ARG D 1 265 ? 43.758 79.245 4.165 1.00 29.77 280 ARG D CA 1
ATOM 13321 C C . ARG D 1 265 ? 44.152 77.860 4.655 1.00 31.23 280 ARG D C 1
ATOM 13322 O O . ARG D 1 265 ? 45.320 77.479 4.591 1.00 33.26 280 ARG D O 1
ATOM 13330 N N . GLY D 1 266 ? 43.178 77.099 5.145 1.00 34.97 281 GLY D N 1
ATOM 13331 C CA . GLY D 1 266 ? 43.485 75.812 5.742 1.00 29.16 281 GLY D CA 1
ATOM 13332 C C . GLY D 1 266 ? 43.866 75.952 7.204 1.00 36.81 281 GLY D C 1
ATOM 13333 O O . GLY D 1 266 ? 43.628 76.993 7.820 1.00 41.02 281 GLY D O 1
ATOM 13334 N N . VAL D 1 267 ? 44.463 74.898 7.751 1.00 36.82 282 VAL D N 1
ATOM 13335 C CA . VAL D 1 267 ? 44.755 74.817 9.182 1.00 34.34 282 VAL D CA 1
ATOM 13336 C C . VAL D 1 267 ? 46.255 74.776 9.495 1.00 36.61 282 VAL D C 1
ATOM 13337 O O . VAL D 1 267 ? 46.650 74.892 10.658 1.00 34.85 282 VAL D O 1
ATOM 13341 N N . GLY D 1 268 ? 47.078 74.624 8.456 1.00 34.06 283 GLY D N 1
ATOM 13342 C CA . GLY D 1 268 ? 48.513 74.378 8.616 1.00 32.38 283 GLY D CA 1
ATOM 13343 C C . GLY D 1 268 ? 49.331 75.523 9.200 1.00 35.77 283 GLY D C 1
ATOM 13344 O O . GLY D 1 268 ? 50.315 75.277 9.904 1.00 38.65 283 GLY D O 1
ATOM 13345 N N . GLU D 1 269 ? 48.929 76.762 8.911 1.00 36.83 284 GLU D N 1
ATOM 13346 C CA . GLU D 1 269 ? 49.591 77.954 9.472 1.00 34.97 284 GLU D CA 1
ATOM 13347 C C . GLU D 1 269 ? 49.421 78.040 10.984 1.00 37.43 284 GLU D C 1
ATOM 13348 O O . GLU D 1 269 ? 50.311 78.524 11.691 1.00 31.81 284 GLU D O 1
ATOM 13354 N N . TYR D 1 270 ? 48.271 77.581 11.471 1.00 36.60 285 TYR D N 1
ATOM 13355 C CA . TYR D 1 270 ? 48.026 77.511 12.901 1.00 30.55 285 TYR D CA 1
ATOM 13356 C C . TYR D 1 270 ? 48.917 76.455 13.548 1.00 33.64 285 TYR D C 1
ATOM 13357 O O . TYR D 1 270 ? 49.480 76.689 14.620 1.00 31.94 285 TYR D O 1
ATOM 13366 N N . TYR D 1 271 ? 49.051 75.300 12.893 1.00 33.15 286 TYR D N 1
ATOM 13367 C CA . TYR D 1 271 ? 49.919 74.237 13.392 1.00 24.50 286 TYR D CA 1
ATOM 13368 C C . TYR D 1 271 ? 51.399 74.634 13.330 1.00 23.33 286 TYR D C 1
ATOM 13369 O O . TYR D 1 271 ? 52.179 74.241 14.188 1.00 26.96 286 TYR D O 1
ATOM 13378 N N . ALA D 1 272 ? 51.758 75.392 12.291 1.00 34.62 287 ALA D N 1
ATOM 13379 C CA . ALA D 1 272 ? 53.101 75.951 12.115 1.00 27.17 287 ALA D CA 1
ATOM 13380 C C . ALA D 1 272 ? 53.483 76.771 13.344 1.00 33.61 287 ALA D C 1
ATOM 13381 O O . ALA D 1 272 ? 54.535 76.543 13.955 1.00 38.41 287 ALA D O 1
ATOM 13383 N N . ASN D 1 273 ? 52.592 77.688 13.721 1.00 32.00 288 ASN D N 1
ATOM 13384 C CA . ASN D 1 273 ? 52.783 78.561 14.873 1.00 28.01 288 ASN D CA 1
ATOM 13385 C C . ASN D 1 273 ? 52.908 77.847 16.217 1.00 29.39 288 ASN D C 1
ATOM 13386 O O . ASN D 1 273 ? 53.694 78.270 17.062 1.00 32.72 288 ASN D O 1
ATOM 13391 N N . ILE D 1 274 ? 52.152 76.759 16.405 1.00 26.36 289 ILE D N 1
ATOM 13392 C CA . ILE D 1 274 ? 52.295 75.894 17.584 1.00 27.56 289 ILE D CA 1
ATOM 13393 C C . ILE D 1 274 ? 53.696 75.263 17.638 1.00 31.12 289 ILE D C 1
ATOM 13394 O O . ILE D 1 274 ? 54.364 75.265 18.695 1.00 28.22 289 ILE D O 1
ATOM 13399 N N . SER D 1 275 ? 54.137 74.723 16.496 1.00 26.83 290 SER D N 1
ATOM 13400 C CA . SER D 1 275 ? 55.465 74.104 16.394 1.00 32.45 290 SER D CA 1
ATOM 13401 C C . SER D 1 275 ? 56.592 75.129 16.552 1.00 24.01 290 SER D C 1
ATOM 13402 O O . SER D 1 275 ? 57.611 74.830 17.162 1.00 29.85 290 SER D O 1
ATOM 13405 N N . TYR D 1 276 ? 56.376 76.324 16.006 1.00 35.00 291 TYR D N 1
ATOM 13406 C CA . TYR D 1 276 ? 57.262 77.469 16.215 1.00 34.10 291 TYR D CA 1
ATOM 13407 C C . TYR D 1 276 ? 57.355 77.827 17.706 1.00 37.75 291 TYR D C 1
ATOM 13408 O O . TYR D 1 276 ? 58.455 77.964 18.237 1.00 34.54 291 TYR D O 1
ATOM 13417 N N . LEU D 1 277 ? 56.205 77.939 18.375 1.00 37.70 292 LEU D N 1
ATOM 13418 C CA . LEU D 1 277 ? 56.155 78.157 19.829 1.00 34.59 292 LEU D CA 1
ATOM 13419 C C . LEU D 1 277 ? 56.928 77.102 20.617 1.00 32.62 292 LEU D C 1
ATOM 13420 O O . LEU D 1 277 ? 57.704 77.443 21.518 1.00 36.60 292 LEU D O 1
ATOM 13425 N N . ASP D 1 278 ? 56.715 75.831 20.278 1.00 30.88 293 ASP D N 1
ATOM 13426 C CA . ASP D 1 278 ? 57.404 74.710 20.923 1.00 28.22 293 ASP D CA 1
ATOM 13427 C C . ASP D 1 278 ? 58.928 74.838 20.827 1.00 24.57 293 ASP D C 1
ATOM 13428 O O . ASP D 1 278 ? 59.637 74.562 21.792 1.00 33.09 293 ASP D O 1
ATOM 13433 N N . ALA D 1 279 ? 59.405 75.253 19.655 1.00 36.25 294 ALA D N 1
ATOM 13434 C CA . ALA D 1 279 ? 60.828 75.413 19.391 1.00 38.82 294 ALA D CA 1
ATOM 13435 C C . ALA D 1 279 ? 61.425 76.509 20.272 1.00 41.18 294 ALA D C 1
ATOM 13436 O O . ALA D 1 279 ? 62.498 76.330 20.842 1.00 32.90 294 ALA D O 1
ATOM 13438 N N . GLN D 1 280 ? 60.703 77.626 20.387 1.00 40.57 295 GLN D N 1
ATOM 13439 C CA . GLN D 1 280 ? 61.118 78.756 21.223 1.00 34.92 295 GLN D CA 1
ATOM 13440 C C . GLN D 1 280 ? 61.112 78.423 22.716 1.00 33.21 295 GLN D C 1
ATOM 13441 O O . GLN D 1 280 ? 62.008 78.844 23.441 1.00 36.69 295 GLN D O 1
ATOM 13447 N N . VAL D 1 281 ? 60.110 77.660 23.160 1.00 31.98 296 VAL D N 1
ATOM 13448 C CA . VAL D 1 281 ? 60.096 77.050 24.503 1.00 29.73 296 VAL D CA 1
ATOM 13449 C C . VAL D 1 281 ? 61.321 76.157 24.700 1.00 34.79 296 VAL D C 1
ATOM 13450 O O . VAL D 1 281 ? 61.980 76.209 25.747 1.00 32.41 296 VAL D O 1
ATOM 13454 N N . GLY D 1 282 ? 61.633 75.353 23.681 1.00 36.49 297 GLY D N 1
ATOM 13455 C CA . GLY D 1 282 ? 62.810 74.485 23.710 1.00 37.29 297 GLY D CA 1
ATOM 13456 C C . GLY D 1 282 ? 64.112 75.248 23.880 1.00 35.56 297 GLY D C 1
ATOM 13457 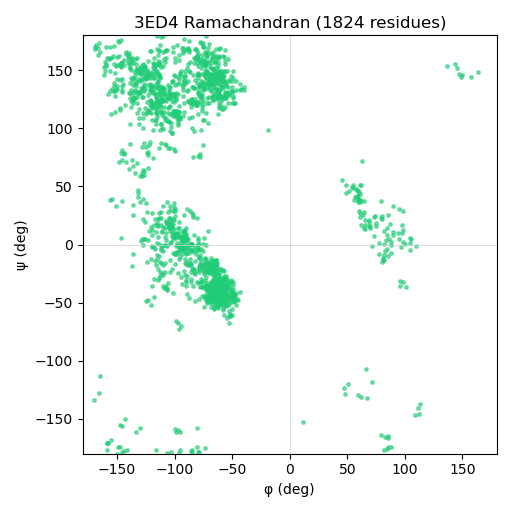O O . GLY D 1 282 ? 64.962 74.861 24.682 1.00 35.78 297 GLY D O 1
ATOM 13458 N N . LYS D 1 283 ? 64.223 76.347 23.133 1.00 31.80 298 LYS D N 1
ATOM 13459 C CA A LYS D 1 283 ? 65.385 77.234 23.152 0.50 35.74 298 LYS D CA 1
ATOM 13460 C CA B LYS D 1 283 ? 65.394 77.214 23.159 0.50 36.07 298 LYS D CA 1
ATOM 13461 C C . LYS D 1 283 ? 65.645 77.765 24.569 1.00 38.47 298 LYS D C 1
ATOM 13462 O O . LYS D 1 283 ? 66.791 77.880 24.996 1.00 36.31 298 LYS D O 1
ATOM 13473 N N . VAL D 1 284 ? 64.563 78.064 25.296 1.00 33.05 299 VAL D N 1
ATOM 13474 C CA . VAL D 1 284 ? 64.628 78.549 26.679 1.00 30.97 299 VAL D CA 1
ATOM 13475 C C . VAL D 1 284 ? 65.029 77.454 27.662 1.00 35.02 299 VAL D C 1
ATOM 13476 O O . VAL D 1 284 ? 65.897 77.676 28.505 1.00 35.60 299 VAL D O 1
ATOM 13480 N N . LEU D 1 285 ? 64.422 76.272 27.529 1.00 29.94 300 LEU D N 1
ATOM 13481 C CA . LEU D 1 285 ? 64.670 75.148 28.442 1.00 35.35 300 LEU D CA 1
ATOM 13482 C C . LEU D 1 285 ? 66.085 74.582 28.315 1.00 34.95 300 LEU D C 1
ATOM 13483 O O . LEU D 1 285 ? 66.690 74.158 29.316 1.00 30.60 300 LEU D O 1
ATOM 13488 N N . ASP D 1 286 ? 66.587 74.572 27.080 1.00 36.04 301 ASP D N 1
ATOM 13489 C CA . ASP D 1 286 ? 67.938 74.102 26.766 1.00 37.98 301 ASP D CA 1
ATOM 13490 C C . ASP D 1 286 ? 68.997 75.007 27.386 1.00 38.69 301 ASP D C 1
ATOM 13491 O O . ASP D 1 286 ? 70.010 74.516 27.882 1.00 36.11 301 ASP D O 1
ATOM 13496 N N . LYS D 1 287 ? 68.745 76.317 27.358 1.00 37.07 302 LYS D N 1
ATOM 13497 C CA . LYS D 1 287 ? 69.630 77.316 27.971 1.00 33.87 302 LYS D CA 1
ATOM 13498 C C . LYS D 1 287 ? 69.704 77.145 29.500 1.00 39.72 302 LYS D C 1
ATOM 13499 O O . LYS D 1 287 ? 70.790 77.212 30.079 1.00 40.74 302 LYS D O 1
ATOM 13505 N N . ILE D 1 288 ? 68.554 76.894 30.133 1.00 36.16 303 ILE D N 1
ATOM 13506 C CA . ILE D 1 288 ? 68.474 76.597 31.572 1.00 35.14 303 ILE D CA 1
ATOM 13507 C C . ILE D 1 288 ? 69.270 75.316 31.920 1.00 38.73 303 ILE D C 1
ATOM 13508 O O . ILE D 1 288 ? 69.939 75.246 32.952 1.00 30.85 303 ILE D O 1
ATOM 13513 N N . LYS D 1 289 ? 69.219 74.319 31.040 1.00 39.11 304 LYS D N 1
ATOM 13514 C CA . LYS D 1 289 ? 70.003 73.100 31.231 1.00 39.51 304 LYS D CA 1
ATOM 13515 C C . LYS D 1 289 ? 71.502 73.352 31.003 1.00 37.92 304 LYS D C 1
ATOM 13516 O O . LYS D 1 289 ? 72.327 72.932 31.817 1.00 45.63 304 LYS D O 1
ATOM 13522 N N . ALA D 1 290 ? 71.830 74.056 29.915 1.00 41.41 305 ALA D N 1
ATOM 13523 C CA . ALA D 1 290 ? 73.223 74.294 29.494 1.00 46.22 305 ALA D CA 1
ATOM 13524 C C . ALA D 1 290 ? 74.047 75.052 30.534 1.00 47.84 305 ALA D C 1
ATOM 13525 O O . ALA D 1 290 ? 75.154 74.638 30.884 1.00 40.82 305 ALA D O 1
ATOM 13527 N N . MET D 1 291 ? 73.488 76.141 31.054 1.00 45.77 306 MET D N 1
ATOM 13528 C CA . MET D 1 291 ? 74.169 76.927 32.084 1.00 44.39 306 MET D CA 1
ATOM 13529 C C . MET D 1 291 ? 74.151 76.237 33.464 1.00 38.37 306 MET D C 1
ATOM 13530 O O . MET D 1 291 ? 74.605 76.800 34.454 1.00 40.82 306 MET D O 1
ATOM 13535 N N . GLY D 1 292 ? 73.634 75.008 33.515 1.00 41.63 307 GLY D N 1
ATOM 13536 C CA . GLY D 1 292 ? 73.754 74.156 34.699 1.00 35.19 307 GLY D CA 1
ATOM 13537 C C . GLY D 1 292 ? 72.714 74.343 35.788 1.00 39.64 307 GLY D C 1
ATOM 13538 O O . GLY D 1 292 ? 72.964 74.006 36.952 1.00 38.83 307 GLY D O 1
ATOM 13539 N N . GLU D 1 293 ? 71.530 74.830 35.411 1.00 39.50 308 GLU D N 1
ATOM 13540 C CA . GLU D 1 293 ? 70.512 75.205 36.399 1.00 43.78 308 GLU D CA 1
ATOM 13541 C C . GLU D 1 293 ? 69.201 74.405 36.395 1.00 44.08 308 GLU D C 1
ATOM 13542 O O . GLU D 1 293 ? 68.259 74.801 37.081 1.00 43.35 308 GLU D O 1
ATOM 13548 N N . GLU D 1 294 ? 69.138 73.284 35.668 1.00 40.89 309 GLU D N 1
ATOM 13549 C CA A GLU D 1 294 ? 67.875 72.556 35.601 0.50 39.14 309 GLU D CA 1
ATOM 13550 C CA B GLU D 1 294 ? 67.936 72.435 35.591 0.50 34.13 309 GLU D CA 1
ATOM 13551 C C . GLU D 1 294 ? 67.437 71.994 36.968 1.00 36.05 309 GLU D C 1
ATOM 13552 O O . GLU D 1 294 ? 66.247 72.023 37.271 1.00 44.63 309 GLU D O 1
ATOM 13563 N N . ASP D 1 295 ? 68.369 71.566 37.816 1.00 32.66 310 ASP D N 1
ATOM 13564 C CA . ASP D 1 295 ? 67.978 71.014 39.118 1.00 35.35 310 ASP D CA 1
ATOM 13565 C C . ASP D 1 295 ? 67.634 72.014 40.221 1.00 29.23 310 ASP D C 1
ATOM 13566 O O . ASP D 1 295 ? 67.243 71.619 41.318 1.00 40.75 310 ASP D O 1
ATOM 13571 N N . ASN D 1 296 ? 67.791 73.305 39.938 1.00 29.32 311 ASN D N 1
ATOM 13572 C CA . ASN D 1 296 ? 67.422 74.336 40.903 1.00 35.64 311 ASN D CA 1
ATOM 13573 C C . ASN D 1 296 ? 66.454 75.365 40.316 1.00 31.60 311 ASN D C 1
ATOM 13574 O O . ASN D 1 296 ? 66.327 76.472 40.839 1.00 33.15 311 ASN D O 1
ATOM 13579 N N . THR D 1 297 ? 65.785 74.998 39.227 1.00 28.38 312 THR D N 1
ATOM 13580 C CA . THR D 1 297 ? 64.847 75.902 38.566 1.00 32.62 312 THR D CA 1
ATOM 13581 C C . THR D 1 297 ? 63.456 75.286 38.512 1.00 34.52 312 THR D C 1
ATOM 13582 O O . THR D 1 297 ? 63.289 74.165 38.026 1.00 33.01 312 THR D O 1
ATOM 13586 N N . ILE D 1 298 ? 62.475 76.018 39.042 1.00 28.76 313 ILE D N 1
ATOM 13587 C CA . ILE D 1 298 ? 61.068 75.678 38.858 1.00 32.58 313 ILE D CA 1
ATOM 13588 C C . ILE D 1 298 ? 60.639 76.230 37.506 1.00 33.48 313 ILE D C 1
ATOM 13589 O O . ILE D 1 298 ? 60.829 77.416 37.215 1.00 26.62 313 ILE D O 1
ATOM 13594 N N . VAL D 1 299 ? 60.099 75.351 36.665 1.00 28.98 314 VAL D N 1
ATOM 13595 C CA . VAL D 1 299 ? 59.586 75.739 35.358 1.00 24.51 314 VAL D CA 1
ATOM 13596 C C . VAL D 1 299 ? 58.087 75.456 35.322 1.00 32.94 314 VAL D C 1
ATOM 13597 O O . VAL D 1 299 ? 57.657 74.318 35.554 1.00 28.04 314 VAL D O 1
ATOM 13601 N N . ILE D 1 300 ? 57.302 76.502 35.062 1.00 30.91 315 ILE D N 1
ATOM 13602 C CA . ILE D 1 300 ? 55.867 76.355 34.803 1.00 27.27 315 ILE D CA 1
ATOM 13603 C C . ILE D 1 300 ? 55.578 76.706 33.347 1.00 31.44 315 ILE D C 1
ATOM 13604 O O . ILE D 1 300 ? 55.927 77.793 32.881 1.00 30.49 315 ILE D O 1
ATOM 13609 N N . PHE D 1 301 ? 54.959 75.775 32.619 1.00 26.80 316 PHE D N 1
ATOM 13610 C CA . PHE D 1 301 ? 54.456 76.085 31.287 1.00 26.39 316 PHE D CA 1
ATOM 13611 C C . PHE D 1 301 ? 52.941 76.054 31.345 1.00 28.26 316 PHE D C 1
ATOM 13612 O O . PHE D 1 301 ? 52.360 75.039 31.737 1.00 22.56 316 PHE D O 1
ATOM 13620 N N . THR D 1 302 ? 52.300 77.154 30.956 1.00 25.62 317 THR D N 1
ATOM 13621 C CA . THR D 1 302 ? 50.840 77.167 30.832 1.00 17.36 317 THR D CA 1
ATOM 13622 C C . THR D 1 302 ? 50.335 78.098 29.718 1.00 21.72 317 THR D C 1
ATOM 13623 O O . THR D 1 302 ? 51.123 78.628 28.942 1.00 24.20 317 THR D O 1
ATOM 13627 N N . SER D 1 303 ? 49.013 78.249 29.637 1.00 20.99 318 SER D N 1
ATOM 13628 C CA . SER D 1 303 ? 48.350 79.105 28.658 1.00 21.95 318 SER D CA 1
ATOM 13629 C C . SER D 1 303 ? 47.395 80.043 29.391 1.00 20.42 318 SER D C 1
ATOM 13630 O O . SER D 1 303 ? 46.869 79.686 30.434 1.00 23.25 318 SER D O 1
ATOM 13633 N N . ASP D 1 304 ? 47.154 81.231 28.842 1.00 23.46 319 ASP D N 1
ATOM 13634 C CA . ASP D 1 304 ? 46.289 82.179 29.538 1.00 27.06 319 ASP D CA 1
ATOM 13635 C C . ASP D 1 304 ? 44.790 81.939 29.328 1.00 23.61 319 ASP D C 1
ATOM 13636 O O . ASP D 1 304 ? 43.999 82.329 30.168 1.00 23.54 319 ASP D O 1
ATOM 13641 N N . ASN D 1 305 ? 44.399 81.307 28.213 1.00 21.19 320 ASN D N 1
ATOM 13642 C CA . ASN D 1 305 ? 42.991 80.960 27.997 1.00 23.66 320 ASN D CA 1
ATOM 13643 C C . ASN D 1 305 ? 42.796 79.959 26.860 1.00 23.27 320 ASN D C 1
ATOM 13644 O O . ASN D 1 305 ? 43.755 79.618 26.154 1.00 22.44 320 ASN D O 1
ATOM 13649 N N . GLY D 1 306 ? 41.559 79.492 26.706 1.00 23.88 321 GLY D N 1
ATOM 13650 C CA . GLY D 1 306 ? 41.193 78.576 25.618 1.00 22.45 321 GLY D CA 1
ATOM 13651 C C . GLY D 1 306 ? 41.414 79.186 24.245 1.00 23.26 321 GLY D C 1
ATOM 13652 O O . GLY D 1 306 ? 41.617 80.391 24.125 1.00 20.74 321 GLY D O 1
ATOM 13653 N N . PRO D 1 307 ? 41.352 78.364 23.186 1.00 24.22 322 PRO D N 1
ATOM 13654 C CA . PRO D 1 307 ? 41.827 78.864 21.901 1.00 23.34 322 PRO D CA 1
ATOM 13655 C C . PRO D 1 307 ? 40.776 79.582 21.070 1.00 24.47 322 PRO D C 1
ATOM 13656 O O . PRO D 1 307 ? 39.579 79.540 21.387 1.00 25.25 322 PRO D O 1
ATOM 13660 N N . VAL D 1 308 ? 41.242 80.242 20.013 1.00 20.66 323 VAL D N 1
ATOM 13661 C CA . VAL D 1 308 ? 40.393 80.607 18.906 1.00 21.86 323 VAL D CA 1
ATOM 13662 C C . VAL D 1 308 ? 40.362 79.374 18.004 1.00 24.71 323 VAL D C 1
ATOM 13663 O O . VAL D 1 308 ? 41.404 78.883 17.557 1.00 23.45 323 VAL D O 1
ATOM 13667 N N . THR D 1 309 ? 39.160 78.870 17.771 1.00 24.40 324 THR D N 1
ATOM 13668 C CA . THR D 1 309 ? 38.979 77.642 17.013 1.00 23.28 324 THR D CA 1
ATOM 13669 C C . THR D 1 309 ? 38.619 78.012 15.573 1.00 25.30 324 THR D C 1
ATOM 13670 O O . THR D 1 309 ? 38.844 79.156 15.146 1.00 25.18 324 THR D O 1
ATOM 13674 N N . ARG D 1 310 ? 38.042 77.065 14.825 1.00 26.33 325 ARG D N 1
ATOM 13675 C CA . ARG D 1 310 ? 37.427 77.365 13.518 1.00 29.49 325 ARG D CA 1
ATOM 13676 C C . ARG D 1 310 ? 36.209 78.291 13.652 1.00 26.16 325 ARG D C 1
ATOM 13677 O O . ARG D 1 310 ? 35.780 78.904 12.683 1.00 31.45 325 ARG D O 1
ATOM 13685 N N . GLU D 1 311 ? 35.642 78.360 14.855 1.00 20.76 326 GLU D N 1
ATOM 13686 C CA . GLU D 1 311 ? 34.527 79.246 15.168 1.00 22.81 326 GLU D CA 1
ATOM 13687 C C . GLU D 1 311 ? 35.035 80.685 15.373 1.00 28.60 326 GLU D C 1
ATOM 13688 O O . GLU D 1 311 ? 35.177 81.144 16.517 1.00 24.70 326 GLU D O 1
ATOM 13694 N N . ALA D 1 312 ? 35.322 81.383 14.272 1.00 26.96 327 ALA D N 1
ATOM 13695 C CA . ALA D 1 312 ? 35.750 82.794 14.335 1.00 28.18 327 ALA D CA 1
ATOM 13696 C C . ALA D 1 312 ? 34.589 83.756 14.580 1.00 28.23 327 ALA D C 1
ATOM 13697 O O . ALA D 1 312 ? 33.517 83.628 13.975 1.00 29.56 327 ALA D O 1
ATOM 13699 N N . ARG D 1 313 ? 34.823 84.728 15.465 1.00 21.04 328 ARG D N 1
ATOM 13700 C CA . ARG D 1 313 ? 33.805 85.666 15.905 1.00 22.05 328 ARG D CA 1
ATOM 13701 C C . ARG D 1 313 ? 34.150 87.102 15.503 1.00 29.20 328 ARG D C 1
ATOM 13702 O O . ARG D 1 313 ? 33.290 87.985 15.505 1.00 26.81 328 ARG D O 1
ATOM 13710 N N . LYS D 1 314 ? 35.416 87.316 15.172 1.00 26.64 329 LYS D N 1
ATOM 13711 C CA . LYS D 1 314 ? 35.940 88.649 14.891 1.00 28.68 329 LYS D CA 1
ATOM 13712 C C . LYS D 1 314 ? 36.874 88.546 13.694 1.00 27.94 329 LYS D C 1
ATOM 13713 O O . LYS D 1 314 ? 37.452 87.482 13.438 1.00 26.03 329 LYS D O 1
ATOM 13719 N N . VAL D 1 315 ? 37.046 89.664 12.989 1.00 27.51 330 VAL D N 1
ATOM 13720 C CA . VAL D 1 315 ? 37.847 89.706 11.759 1.00 29.31 330 VAL D CA 1
ATOM 13721 C C . VAL D 1 315 ? 39.320 89.330 11.979 1.00 26.87 330 VAL D C 1
ATOM 13722 O O . VAL D 1 315 ? 39.986 88.841 11.068 1.00 35.14 330 VAL D O 1
ATOM 13726 N N . TYR D 1 316 ? 39.821 89.537 13.197 1.00 30.44 331 TYR D N 1
ATOM 13727 C CA . TYR D 1 316 ? 41.188 89.147 13.538 1.00 28.32 331 TYR D CA 1
ATOM 13728 C C . TYR D 1 316 ? 41.321 87.683 13.982 1.00 31.98 331 TYR D C 1
ATOM 13729 O O . TYR D 1 316 ? 42.417 87.233 14.292 1.00 35.37 331 TYR D O 1
ATOM 13738 N N . GLU D 1 317 ? 40.209 86.949 14.002 1.00 30.89 332 GLU D N 1
ATOM 13739 C CA . GLU D 1 317 ? 40.193 85.546 14.424 1.00 26.70 332 GLU D CA 1
ATOM 13740 C C . GLU D 1 317 ? 40.134 84.557 13.243 1.00 34.42 332 GLU D C 1
ATOM 13741 O O . GLU D 1 317 ? 39.947 83.351 13.439 1.00 26.68 332 GLU D O 1
ATOM 13747 N N . LEU D 1 318 ? 40.303 85.068 12.022 1.00 28.69 333 LEU D N 1
ATOM 13748 C CA . LEU D 1 318 ? 40.112 84.260 10.806 1.00 29.11 333 LEU D CA 1
ATOM 13749 C C . LEU D 1 318 ? 41.239 83.273 10.540 1.00 30.86 333 LEU D C 1
ATOM 13750 O O . LEU D 1 318 ? 42.396 83.545 10.847 1.00 27.51 333 LEU D O 1
ATOM 13755 N N . ASN D 1 319 ? 40.874 82.123 9.965 1.00 34.42 334 ASN D N 1
ATOM 13756 C CA . ASN D 1 319 ? 41.828 81.085 9.547 1.00 29.73 334 ASN D CA 1
ATOM 13757 C C . ASN D 1 319 ? 42.694 80.517 10.683 1.00 29.82 334 ASN D C 1
ATOM 13758 O O . ASN D 1 319 ? 43.902 80.289 10.521 1.00 32.30 334 ASN D O 1
ATOM 13763 N N . LEU D 1 320 ? 42.054 80.286 11.829 1.00 23.08 335 LEU D N 1
ATOM 13764 C CA . LEU D 1 320 ? 42.703 79.681 12.970 1.00 24.17 335 LEU D CA 1
ATOM 13765 C C . LEU D 1 320 ? 42.064 78.322 13.247 1.00 26.08 335 LEU D C 1
ATOM 13766 O O . LEU D 1 320 ? 40.955 78.041 12.765 1.00 30.11 335 LEU D O 1
ATOM 13771 N N . ALA D 1 321 ? 42.754 77.486 14.021 1.00 26.31 336 ALA D N 1
ATOM 13772 C CA . ALA D 1 321 ? 42.370 76.078 14.148 1.00 28.06 336 ALA D CA 1
ATOM 13773 C C . ALA D 1 321 ? 42.623 75.474 15.523 1.00 26.95 336 ALA D C 1
ATOM 13774 O O . ALA D 1 321 ? 43.011 74.304 15.627 1.00 20.76 336 ALA D O 1
ATOM 13776 N N . GLY D 1 322 ? 42.399 76.259 16.580 1.00 23.38 337 GLY D N 1
ATOM 13777 C CA . GLY D 1 322 ? 42.550 75.752 17.942 1.00 21.66 337 GLY D CA 1
ATOM 13778 C C . GLY D 1 322 ? 41.654 74.569 18.266 1.00 19.20 337 GLY D C 1
ATOM 13779 O O . GLY D 1 322 ? 40.535 74.464 17.748 1.00 26.09 337 GLY D O 1
ATOM 13780 N N . GLU D 1 323 ? 42.170 73.690 19.125 1.00 20.11 338 GLU D N 1
ATOM 13781 C CA . GLU D 1 323 ? 41.502 72.467 19.545 1.00 22.75 338 GLU D CA 1
ATOM 13782 C C . GLU D 1 323 ? 41.299 72.463 21.055 1.00 22.18 338 GLU D C 1
ATOM 13783 O O . GLU D 1 323 ? 42.145 72.954 21.803 1.00 23.96 338 GLU D O 1
ATOM 13789 N N . THR D 1 324 ? 40.187 71.863 21.491 1.00 22.07 339 THR D N 1
ATOM 13790 C CA . THR D 1 324 ? 39.788 71.818 22.896 1.00 22.68 339 THR D CA 1
ATOM 13791 C C . THR D 1 324 ? 39.613 70.390 23.403 1.00 24.99 339 THR D C 1
ATOM 13792 O O . THR D 1 324 ? 39.073 70.195 24.491 1.00 23.84 339 THR D O 1
ATOM 13796 N N . ASP D 1 325 ? 40.057 69.398 22.620 1.00 28.62 340 ASP D N 1
ATOM 13797 C CA . ASP D 1 325 ? 39.863 67.970 22.970 1.00 18.73 340 ASP D CA 1
ATOM 13798 C C . ASP D 1 325 ? 38.365 67.640 23.118 1.00 14.34 340 ASP D C 1
ATOM 13799 O O . ASP D 1 325 ? 37.959 66.905 24.032 1.00 20.98 340 ASP D O 1
ATOM 13804 N N . GLY D 1 326 ? 37.542 68.211 22.241 1.00 20.50 341 GLY D N 1
ATOM 13805 C CA . GLY D 1 326 ? 36.095 68.016 22.310 1.00 20.24 341 GLY D CA 1
ATOM 13806 C C . GLY D 1 326 ? 35.329 68.857 23.330 1.00 21.25 341 GLY D C 1
ATOM 13807 O O . GLY D 1 326 ? 34.104 68.941 23.249 1.00 22.99 341 GLY D O 1
ATOM 13808 N N . LEU D 1 327 ? 36.025 69.478 24.288 1.00 22.19 342 LEU D N 1
ATOM 13809 C CA . LEU D 1 327 ? 35.337 70.225 25.356 1.00 16.87 342 LEU D CA 1
ATOM 13810 C C . LEU D 1 327 ? 34.595 71.423 24.775 1.00 17.61 342 LEU D C 1
ATOM 13811 O O . LEU D 1 327 ? 35.011 71.995 23.770 1.00 20.50 342 LEU D O 1
ATOM 13816 N N . ARG D 1 328 ? 33.470 71.761 25.393 1.00 20.53 343 ARG D N 1
ATOM 13817 C CA . ARG D 1 328 ? 32.571 72.792 24.873 1.00 18.72 343 ARG D CA 1
ATOM 13818 C C . ARG D 1 328 ? 33.163 74.208 24.957 1.00 17.56 343 ARG D C 1
ATOM 13819 O O . ARG D 1 328 ? 33.819 74.557 25.941 1.00 23.77 343 ARG D O 1
ATOM 13827 N N . GLY D 1 329 ? 32.934 74.998 23.916 1.00 26.63 344 GLY D N 1
ATOM 13828 C CA . GLY D 1 329 ? 33.286 76.411 23.940 1.00 22.03 344 GLY D CA 1
ATOM 13829 C C . GLY D 1 329 ? 34.703 76.681 23.498 1.00 26.86 344 GLY D C 1
ATOM 13830 O O . GLY D 1 329 ? 35.424 75.777 23.066 1.00 25.22 344 GLY D O 1
ATOM 13831 N N . ARG D 1 330 ? 35.101 77.945 23.626 1.00 20.35 345 ARG D N 1
ATOM 13832 C CA . ARG D 1 330 ? 36.414 78.402 23.203 1.00 21.44 345 ARG D CA 1
ATOM 13833 C C . ARG D 1 330 ? 36.740 79.702 23.969 1.00 18.35 345 ARG D C 1
ATOM 13834 O O . ARG D 1 330 ? 36.017 80.056 24.899 1.00 17.32 345 ARG D O 1
ATOM 13842 N N . LYS D 1 331 ? 37.817 80.372 23.582 1.00 22.27 346 LYS D N 1
ATOM 13843 C CA . LYS D 1 331 ? 38.140 81.715 24.065 1.00 20.49 346 LYS D CA 1
ATOM 13844 C C . LYS D 1 331 ? 36.858 82.547 24.151 1.00 16.33 346 LYS D C 1
ATOM 13845 O O . LYS D 1 331 ? 36.050 82.527 23.211 1.00 16.89 346 LYS D O 1
ATOM 13851 N N . ASP D 1 332 ? 36.692 83.285 25.257 1.00 23.76 347 ASP D N 1
ATOM 13852 C CA . ASP D 1 332 ? 35.483 84.099 25.597 1.00 24.58 347 ASP D CA 1
ATOM 13853 C C . ASP D 1 332 ? 34.508 83.357 26.507 1.00 25.10 347 ASP D C 1
ATOM 13854 O O . ASP D 1 332 ? 33.850 83.976 27.355 1.00 24.79 347 ASP D O 1
ATOM 13859 N N . ASN D 1 333 ? 34.392 82.038 26.303 1.00 20.89 348 ASN D N 1
ATOM 13860 C CA . ASN D 1 333 ? 33.383 81.226 26.979 1.00 21.50 348 ASN D CA 1
ATOM 13861 C C . ASN D 1 333 ? 33.830 80.662 28.329 1.00 21.05 348 ASN D C 1
ATOM 13862 O O . ASN D 1 333 ? 35.022 80.460 28.576 1.00 21.62 348 ASN D O 1
ATOM 13867 N N . LEU D 1 334 ? 32.855 80.368 29.182 1.00 18.91 349 LEU D N 1
ATOM 13868 C CA . LEU D 1 334 ? 33.151 79.798 30.498 1.00 20.45 349 LEU D CA 1
ATOM 13869 C C . LEU D 1 334 ? 32.839 78.307 30.536 1.00 16.04 349 LEU D C 1
ATOM 13870 O O . LEU D 1 334 ? 33.017 77.660 31.576 1.00 20.39 349 LEU D O 1
ATOM 13875 N N . TRP D 1 335 ? 32.392 77.763 29.399 1.00 19.75 350 TRP D N 1
ATOM 13876 C CA . TRP D 1 335 ? 32.384 76.306 29.211 1.00 22.01 350 TRP D CA 1
ATOM 13877 C C . TRP D 1 335 ? 33.835 75.818 29.234 1.00 26.22 350 TRP D C 1
ATOM 13878 O O . TRP D 1 335 ? 34.758 76.610 29.055 1.00 20.76 350 TRP D O 1
ATOM 13889 N N . GLU D 1 336 ? 34.039 74.517 29.452 1.00 19.65 351 GLU D N 1
ATOM 13890 C CA . GLU D 1 336 ? 35.377 73.958 29.683 1.00 19.71 351 GLU D CA 1
ATOM 13891 C C . GLU D 1 336 ? 36.461 74.375 28.680 1.00 15.12 351 GLU D C 1
ATOM 13892 O O . GLU D 1 336 ? 37.599 74.610 29.076 1.00 22.36 351 GLU D O 1
ATOM 13898 N N . GLY D 1 337 ? 36.102 74.479 27.397 1.00 17.05 352 GLY D N 1
ATOM 13899 C CA . GLY D 1 337 ? 37.054 74.768 26.324 1.00 22.31 352 GLY D CA 1
ATOM 13900 C C . GLY D 1 337 ? 37.626 76.179 26.347 1.00 19.93 352 GLY D C 1
ATOM 13901 O O . GLY D 1 337 ? 38.651 76.443 25.715 1.00 22.86 352 GLY D O 1
ATOM 13902 N N . GLY D 1 338 ? 36.972 77.075 27.083 1.00 24.45 353 GLY D N 1
ATOM 13903 C CA . GLY D 1 338 ? 37.440 78.457 27.217 1.00 21.73 353 GLY D CA 1
ATOM 13904 C C . GLY D 1 338 ? 38.363 78.646 28.401 1.00 26.90 353 GLY D C 1
ATOM 13905 O O . GLY D 1 338 ? 39.208 79.547 28.408 1.00 22.92 353 GLY D O 1
ATOM 13906 N N . ILE D 1 339 ? 38.206 77.790 29.409 1.00 20.60 354 ILE D N 1
ATOM 13907 C CA . ILE D 1 339 ? 38.988 77.943 30.634 1.00 18.73 354 ILE D CA 1
ATOM 13908 C C . ILE D 1 339 ? 39.988 76.822 30.943 1.00 22.01 354 ILE D C 1
ATOM 13909 O O . ILE D 1 339 ? 41.024 77.083 31.564 1.00 24.94 354 ILE D O 1
ATOM 13914 N N . ARG D 1 340 ? 39.698 75.587 30.528 1.00 20.61 355 ARG D N 1
ATOM 13915 C CA . ARG D 1 340 ? 40.652 74.496 30.752 1.00 18.89 355 ARG D CA 1
ATOM 13916 C C . ARG D 1 340 ? 41.799 74.626 29.752 1.00 18.08 355 ARG D C 1
ATOM 13917 O O . ARG D 1 340 ? 41.565 74.762 28.553 1.00 20.13 355 ARG D O 1
ATOM 13925 N N . VAL D 1 341 ? 43.029 74.588 30.253 1.00 16.70 356 VAL D N 1
ATOM 13926 C CA . VAL D 1 341 ? 44.214 74.791 29.403 1.00 15.29 356 VAL D CA 1
ATOM 13927 C C . VAL D 1 341 ? 45.384 73.882 29.822 1.00 18.39 356 VAL D C 1
ATOM 13928 O O . VAL D 1 341 ? 45.375 73.348 30.934 1.00 21.11 356 VAL D O 1
ATOM 13932 N N . PRO D 1 342 ? 46.402 73.726 28.942 1.00 22.63 357 PRO D N 1
ATOM 13933 C CA . PRO D 1 342 ? 47.557 72.929 29.371 1.00 24.37 357 PRO D CA 1
ATOM 13934 C C . PRO D 1 342 ? 48.318 73.580 30.519 1.00 27.80 357 PRO D C 1
ATOM 13935 O O . PRO D 1 342 ? 48.365 74.815 30.627 1.00 25.64 357 PRO D O 1
ATOM 13939 N N . ALA D 1 343 ? 48.869 72.743 31.385 1.00 24.02 358 ALA D N 1
ATOM 13940 C CA . ALA D 1 343 ? 49.795 73.188 32.423 1.00 24.44 358 ALA D CA 1
ATOM 13941 C C . ALA D 1 343 ? 50.755 72.066 32.711 1.00 23.67 358 ALA D C 1
ATOM 13942 O O . ALA D 1 343 ? 50.347 70.913 32.880 1.00 24.61 358 ALA D O 1
ATOM 13944 N N . ILE D 1 344 ? 52.033 72.413 32.775 1.00 22.55 359 ILE D N 1
ATOM 13945 C CA . ILE D 1 344 ? 53.088 71.461 33.152 1.00 22.09 359 ILE D CA 1
ATOM 13946 C C . ILE D 1 344 ? 53.971 72.183 34.177 1.00 27.59 359 ILE D C 1
ATOM 13947 O O . ILE D 1 344 ? 54.264 73.370 34.008 1.00 24.87 359 ILE D O 1
ATOM 13952 N N . ILE D 1 345 ? 54.346 71.486 35.249 1.00 21.67 360 ILE D N 1
ATOM 13953 C CA . ILE D 1 345 ? 55.371 71.988 36.172 1.00 23.90 360 ILE D CA 1
ATOM 13954 C C . ILE D 1 345 ? 56.541 70.996 36.271 1.00 32.98 360 ILE D C 1
ATOM 13955 O O . ILE D 1 345 ? 56.327 69.786 36.423 1.00 29.45 360 ILE D O 1
ATOM 13960 N N . LYS D 1 346 ? 57.760 71.519 36.144 1.00 30.15 361 LYS D N 1
ATOM 13961 C CA . LYS D 1 346 ? 58.989 70.754 36.334 1.00 21.39 361 LYS D CA 1
ATOM 13962 C C . LYS D 1 346 ? 59.861 71.455 37.378 1.00 27.87 361 LYS D C 1
ATOM 13963 O O . LYS D 1 346 ? 59.900 72.678 37.435 1.00 29.59 361 LYS D O 1
ATOM 13969 N N . TYR D 1 347 ? 60.541 70.676 38.211 1.00 31.96 362 TYR D N 1
ATOM 13970 C CA . TYR D 1 347 ? 61.532 71.217 39.143 1.00 30.87 362 TYR D CA 1
ATOM 13971 C C . TYR D 1 347 ? 62.638 70.169 39.284 1.00 29.19 362 TYR D C 1
ATOM 13972 O O . TYR D 1 347 ? 62.665 69.422 40.251 1.00 29.93 362 TYR D O 1
ATOM 13981 N N . GLY D 1 348 ? 63.518 70.129 38.283 1.00 32.18 363 GLY D N 1
ATOM 13982 C CA . GLY D 1 348 ? 64.626 69.175 38.207 1.00 36.65 363 GLY D CA 1
ATOM 13983 C C . GLY D 1 348 ? 64.196 67.739 38.426 1.00 39.38 363 GLY D C 1
ATOM 13984 O O . GLY D 1 348 ? 63.366 67.205 37.681 1.00 44.76 363 GLY D O 1
ATOM 13985 N N . LYS D 1 349 ? 64.761 67.127 39.463 1.00 40.85 364 LYS D N 1
ATOM 13986 C CA A LYS D 1 349 ? 64.399 65.767 39.847 0.50 42.48 364 LYS D CA 1
ATOM 13987 C CA B LYS D 1 349 ? 64.406 65.768 39.852 0.50 42.33 364 LYS D CA 1
ATOM 13988 C C . LYS D 1 349 ? 63.616 65.748 41.160 1.00 41.85 364 LYS D C 1
ATOM 13989 O O . LYS D 1 349 ? 63.366 64.685 41.726 1.00 38.81 364 LYS D O 1
ATOM 14000 N N . HIS D 1 350 ? 63.212 66.932 41.629 1.00 33.11 365 HIS D N 1
ATOM 14001 C CA . HIS D 1 350 ? 62.487 67.060 42.899 1.00 38.31 365 HIS D CA 1
ATOM 14002 C C . HIS D 1 350 ? 61.008 66.677 42.813 1.00 34.35 365 HIS D C 1
ATOM 14003 O O . HIS D 1 350 ? 60.374 66.423 43.838 1.00 43.08 365 HIS D O 1
ATOM 14010 N N . LEU D 1 351 ? 60.470 66.633 41.596 1.00 34.71 366 LEU D N 1
ATOM 14011 C CA . LEU D 1 351 ? 59.074 66.260 41.364 1.00 36.06 366 LEU D CA 1
ATOM 14012 C C . LEU D 1 351 ? 58.991 64.889 40.681 1.00 38.92 366 LEU D C 1
ATOM 14013 O O . LEU D 1 351 ? 59.940 64.506 39.983 1.00 37.69 366 LEU D O 1
ATOM 14018 N N . PRO D 1 352 ? 57.868 64.150 40.869 1.00 34.56 367 PRO D N 1
ATOM 14019 C CA . PRO D 1 352 ? 57.702 62.871 40.161 1.00 42.89 367 PRO D CA 1
ATOM 14020 C C . PRO D 1 352 ? 57.687 63.055 38.645 1.00 46.48 367 PRO D C 1
ATOM 14021 O O . PRO D 1 352 ? 56.820 63.743 38.102 1.00 54.45 367 PRO D O 1
ATOM 14025 N N . GLN D 1 353 ? 58.669 62.449 37.987 1.00 48.67 368 GLN D N 1
ATOM 14026 C CA . GLN D 1 353 ? 58.920 62.644 36.566 1.00 42.22 368 GLN D CA 1
ATOM 14027 C C . GLN D 1 353 ? 57.896 61.879 35.723 1.00 48.19 368 GLN D C 1
ATOM 14028 O O . GLN D 1 353 ? 57.825 60.645 35.776 1.00 47.18 368 GLN D O 1
ATOM 14034 N N . GLY D 1 354 ? 57.106 62.622 34.951 1.00 43.64 369 GLY D N 1
ATOM 14035 C CA . GLY D 1 354 ? 56.105 62.036 34.060 1.00 39.37 369 GLY D CA 1
ATOM 14036 C C . GLY D 1 354 ? 54.766 61.705 34.698 1.00 41.29 369 GLY D C 1
ATOM 14037 O O . GLY D 1 354 ? 53.969 60.974 34.109 1.00 43.78 369 GLY D O 1
ATOM 14038 N N . MET D 1 355 ? 54.511 62.232 35.896 1.00 31.46 370 MET D N 1
ATOM 14039 C CA . MET D 1 355 ? 53.213 62.064 36.545 1.00 32.26 370 MET D CA 1
ATOM 14040 C C . MET D 1 355 ? 52.148 62.897 35.826 1.00 32.70 370 MET D C 1
ATOM 14041 O O . MET D 1 355 ? 52.408 64.022 35.399 1.00 39.44 370 MET D O 1
ATOM 14046 N N . VAL D 1 356 ? 50.968 62.307 35.657 1.00 34.26 371 VAL D N 1
ATOM 14047 C CA . VAL D 1 356 ? 49.805 63.000 35.127 1.00 30.92 371 VAL D CA 1
ATOM 14048 C C . VAL D 1 356 ? 48.769 63.118 36.244 1.00 36.06 371 VAL D C 1
ATOM 14049 O O . VAL D 1 356 ? 48.405 62.120 36.877 1.00 28.35 371 VAL D O 1
ATOM 14053 N N . SER D 1 357 ? 48.319 64.347 36.498 1.00 26.86 372 SER D N 1
ATOM 14054 C CA . SER D 1 357 ? 47.343 64.614 37.552 1.00 27.50 372 SER D CA 1
ATOM 14055 C C . SER D 1 357 ? 46.035 65.146 36.984 1.00 30.52 372 SER D C 1
ATOM 14056 O O . SER D 1 357 ? 46.036 66.035 36.133 1.00 33.42 372 SER D O 1
ATOM 14059 N N . ASP D 1 358 ? 44.929 64.594 37.475 1.00 28.26 373 ASP D N 1
ATOM 14060 C CA . ASP D 1 358 ? 43.588 65.034 37.103 1.00 31.89 373 ASP D CA 1
ATOM 14061 C C . ASP D 1 358 ? 42.893 65.790 38.245 1.00 28.81 373 ASP D C 1
ATOM 14062 O O . ASP D 1 358 ? 41.672 65.977 38.214 1.00 30.29 373 ASP D O 1
ATOM 14067 N N . THR D 1 359 ? 43.666 66.197 39.260 1.00 24.63 374 THR D N 1
ATOM 14068 C CA . THR D 1 359 ? 43.140 66.988 40.370 1.00 26.86 374 THR D CA 1
ATOM 14069 C C . THR D 1 359 ? 42.760 68.358 39.798 1.00 24.86 374 THR D C 1
ATOM 14070 O O . THR D 1 359 ? 43.576 68.962 39.090 1.00 29.27 374 THR D O 1
ATOM 14074 N N . PRO D 1 360 ? 41.505 68.809 40.031 1.00 23.07 375 PRO D N 1
ATOM 14075 C CA . PRO D 1 360 ? 41.136 70.161 39.551 1.00 21.77 375 PRO D CA 1
ATOM 14076 C C . PRO D 1 360 ? 42.002 71.243 40.206 1.00 21.03 375 PRO D C 1
ATOM 14077 O O . PRO D 1 360 ? 42.020 71.377 41.440 1.00 26.47 375 PRO D O 1
ATOM 14081 N N . VAL D 1 361 ? 42.735 71.971 39.367 1.00 23.36 376 VAL D N 1
ATOM 14082 C CA . VAL D 1 361 ? 43.659 73.017 39.833 1.00 21.77 376 VAL D CA 1
ATOM 14083 C C . VAL D 1 361 ? 43.507 74.212 38.901 1.00 19.53 376 VAL D C 1
ATOM 14084 O O . VAL D 1 361 ? 42.993 74.069 37.795 1.00 21.46 376 VAL D O 1
ATOM 14088 N N . TYR D 1 362 ? 43.919 75.397 39.343 1.00 20.37 377 TYR D N 1
ATOM 14089 C CA . TYR D 1 362 ? 43.915 76.538 38.419 1.00 19.73 377 TYR D CA 1
ATOM 14090 C C . TYR D 1 362 ? 44.983 77.608 38.651 1.00 22.54 377 TYR D C 1
ATOM 14091 O O . TYR D 1 362 ? 45.750 77.523 39.592 1.00 20.93 377 TYR D O 1
ATOM 14100 N N . GLY D 1 363 ? 45.025 78.587 37.745 1.00 23.35 378 GLY D N 1
ATOM 14101 C CA . GLY D 1 363 ? 46.022 79.656 37.768 1.00 16.95 378 GLY D CA 1
ATOM 14102 C C . GLY D 1 363 ? 46.169 80.421 39.075 1.00 18.70 378 GLY D C 1
ATOM 14103 O O . GLY D 1 363 ? 47.263 80.886 39.403 1.00 22.72 378 GLY D O 1
ATOM 14104 N N . LEU D 1 364 ? 45.072 80.565 39.812 1.00 18.24 379 LEU D N 1
ATOM 14105 C CA . LEU D 1 364 ? 45.110 81.208 41.135 1.00 24.57 379 LEU D CA 1
ATOM 14106 C C . LEU D 1 364 ? 45.870 80.397 42.197 1.00 21.62 379 LEU D C 1
ATOM 14107 O O . LEU D 1 364 ? 46.332 80.954 43.190 1.00 21.97 379 LEU D O 1
ATOM 14112 N N . ASP D 1 365 ? 46.034 79.094 41.965 1.00 21.05 380 ASP D N 1
ATOM 14113 C CA . ASP D 1 365 ? 46.822 78.246 42.865 1.00 21.07 380 ASP D CA 1
ATOM 14114 C C . ASP D 1 365 ? 48.346 78.495 42.865 1.00 22.44 380 ASP D C 1
ATOM 14115 O O . ASP D 1 365 ? 49.033 78.101 43.814 1.00 22.19 380 ASP D O 1
ATOM 14120 N N . TRP D 1 366 ? 48.875 79.098 41.801 1.00 22.75 381 TRP D N 1
ATOM 14121 C CA . TRP D 1 366 ? 50.333 79.233 41.646 1.00 21.85 381 TRP D CA 1
ATOM 14122 C C . TRP D 1 366 ? 50.972 80.070 42.750 1.00 21.23 381 TRP D C 1
ATOM 14123 O O . TRP D 1 366 ? 51.969 79.660 43.340 1.00 22.61 381 TRP D O 1
ATOM 14134 N N . MET D 1 367 ? 50.372 81.220 43.051 1.00 23.11 382 MET D N 1
ATOM 14135 C CA . MET D 1 367 ? 50.904 82.086 44.120 1.00 26.91 382 MET D CA 1
ATOM 14136 C C . MET D 1 367 ? 51.171 81.353 45.460 1.00 23.01 382 MET D C 1
ATOM 14137 O O . MET D 1 367 ? 52.323 81.323 45.913 1.00 24.20 382 MET D O 1
ATOM 14142 N N . PRO D 1 368 ? 50.132 80.755 46.096 1.00 23.32 383 PRO D N 1
ATOM 14143 C CA . PRO D 1 368 ? 50.432 80.034 47.335 1.00 28.25 383 PRO D CA 1
ATOM 14144 C C . PRO D 1 368 ? 51.283 78.768 47.151 1.00 28.68 383 PRO D C 1
ATOM 14145 O O . PRO D 1 368 ? 51.950 78.362 48.103 1.00 29.90 383 PRO D O 1
ATOM 14149 N N . THR D 1 369 ? 51.294 78.191 45.943 1.00 23.14 384 THR D N 1
ATOM 14150 C CA . THR D 1 369 ? 52.142 77.025 45.641 1.00 28.50 384 THR D CA 1
ATOM 14151 C C . THR D 1 369 ? 53.603 77.434 45.675 1.00 28.45 384 THR D C 1
ATOM 14152 O O . THR D 1 369 ? 54.417 76.804 46.358 1.00 28.81 384 THR D O 1
ATOM 14156 N N . LEU D 1 370 ? 53.910 78.510 44.949 1.00 27.25 385 LEU D N 1
ATOM 14157 C CA . LEU D 1 370 ? 55.262 79.029 44.842 1.00 25.00 385 LEU D CA 1
ATOM 14158 C C . LEU D 1 370 ? 55.734 79.610 46.184 1.00 27.57 385 LEU D C 1
ATOM 14159 O O . LEU D 1 370 ? 56.903 79.503 46.505 1.00 29.05 385 LEU D O 1
ATOM 14164 N N . ALA D 1 371 ? 54.828 80.176 46.983 1.00 27.88 386 ALA D N 1
ATOM 14165 C CA . ALA D 1 371 ? 55.175 80.608 48.347 1.00 30.59 386 ALA D CA 1
ATOM 14166 C C . ALA D 1 371 ? 55.744 79.457 49.186 1.00 36.13 386 ALA D C 1
ATOM 14167 O O . ALA D 1 371 ? 56.755 79.623 49.866 1.00 24.59 386 ALA D O 1
ATOM 14169 N N . LYS D 1 372 ? 55.109 78.287 49.101 1.00 30.53 387 LYS D N 1
ATOM 14170 C CA . LYS D 1 372 ? 55.565 77.112 49.836 1.00 30.05 387 LYS D CA 1
ATOM 14171 C C . LYS D 1 372 ? 56.848 76.529 49.236 1.00 30.90 387 LYS D C 1
ATOM 14172 O O . LYS D 1 372 ? 57.790 76.226 49.981 1.00 34.78 387 LYS D O 1
ATOM 14178 N N . MET D 1 373 ? 56.872 76.376 47.908 1.00 23.06 388 MET D N 1
ATOM 14179 C CA . MET D 1 373 ? 58.007 75.783 47.170 1.00 29.34 388 MET D CA 1
ATOM 14180 C C . MET D 1 373 ? 59.273 76.644 47.231 1.00 35.90 388 MET D C 1
ATOM 14181 O O . MET D 1 373 ? 60.378 76.114 47.320 1.00 35.54 388 MET D O 1
ATOM 14186 N N . MET D 1 374 ? 59.094 77.963 47.170 1.00 32.22 389 MET D N 1
ATOM 14187 C CA . MET D 1 374 ? 60.205 78.921 47.117 1.00 29.40 389 MET D CA 1
ATOM 14188 C C . MET D 1 374 ? 60.493 79.602 48.464 1.00 29.54 389 MET D C 1
ATOM 14189 O O . MET D 1 374 ? 61.348 80.494 48.525 1.00 36.48 389 MET D O 1
ATOM 14194 N N . ASN D 1 375 ? 59.782 79.171 49.519 1.00 27.83 390 ASN D N 1
ATOM 14195 C CA A ASN D 1 375 ? 59.957 79.675 50.896 0.50 31.11 390 ASN D CA 1
ATOM 14196 C CA B ASN D 1 375 ? 59.969 79.672 50.890 0.50 31.93 390 ASN D CA 1
ATOM 14197 C C . ASN D 1 375 ? 59.884 81.204 51.024 1.00 34.09 390 ASN D C 1
ATOM 14198 O O . ASN D 1 375 ? 60.839 81.864 51.455 1.00 32.52 390 ASN D O 1
ATOM 14207 N N . PHE D 1 376 ? 58.748 81.775 50.626 1.00 27.94 391 PHE D N 1
ATOM 14208 C CA . PHE D 1 376 ? 58.482 83.201 50.880 1.00 33.31 391 PHE D CA 1
ATOM 14209 C C . PHE D 1 376 ? 57.090 83.330 51.459 1.00 36.10 391 PHE D C 1
ATOM 14210 O O . PHE D 1 376 ? 56.223 82.521 51.139 1.00 30.25 391 PHE D O 1
ATOM 14218 N N . LYS D 1 377 ? 56.871 84.320 52.322 1.00 35.43 392 LYS D N 1
ATOM 14219 C CA A LYS D 1 377 ? 55.587 84.430 53.005 0.50 37.89 392 LYS D CA 1
ATOM 14220 C CA B LYS D 1 377 ? 55.595 84.442 53.018 0.50 36.97 392 LYS D CA 1
ATOM 14221 C C . LYS D 1 377 ? 54.551 85.192 52.185 1.00 36.48 392 LYS D C 1
ATOM 14222 O O . LYS D 1 377 ? 54.828 86.262 51.609 1.00 31.48 392 LYS D O 1
ATOM 14233 N N . LEU D 1 378 ? 53.356 84.619 52.105 1.00 37.09 393 LEU D N 1
ATOM 14234 C CA . LEU D 1 378 ? 52.250 85.294 51.457 1.00 40.38 393 LEU D CA 1
ATOM 14235 C C . LEU D 1 378 ? 51.834 86.455 52.338 1.00 37.64 393 LEU D C 1
ATOM 14236 O O . LEU D 1 378 ? 51.765 86.300 53.567 1.00 43.69 393 LEU D O 1
ATOM 14241 N N . PRO D 1 379 ? 51.582 87.626 51.722 1.00 33.57 394 PRO D N 1
ATOM 14242 C CA . PRO D 1 379 ? 50.960 88.752 52.415 1.00 36.50 394 PRO D CA 1
ATOM 14243 C C . PRO D 1 379 ? 49.734 88.304 53.219 1.00 40.66 394 PRO D C 1
ATOM 14244 O O . PRO D 1 379 ? 48.989 87.417 52.784 1.00 36.91 394 PRO D O 1
ATOM 14248 N N . THR D 1 380 ? 49.565 88.878 54.404 1.00 37.34 395 THR D N 1
ATOM 14249 C CA . THR D 1 380 ? 48.473 88.490 55.301 1.00 43.44 395 THR D CA 1
ATOM 14250 C C . THR D 1 380 ? 47.409 89.586 55.368 1.00 38.02 395 THR D C 1
ATOM 14251 O O . THR D 1 380 ? 46.452 89.500 56.143 1.00 43.05 395 THR D O 1
ATOM 14255 N N . ASP D 1 381 ? 47.587 90.602 54.527 1.00 31.22 396 ASP D N 1
ATOM 14256 C CA . ASP D 1 381 ? 46.766 91.802 54.526 1.00 35.96 396 ASP D CA 1
ATOM 14257 C C . ASP D 1 381 ? 45.763 91.851 53.367 1.00 34.49 396 ASP D C 1
ATOM 14258 O O . ASP D 1 381 ? 45.204 92.914 53.074 1.00 30.89 396 ASP D O 1
ATOM 14263 N N . ARG D 1 382 ? 45.555 90.711 52.703 1.00 28.23 397 ARG D N 1
ATOM 14264 C CA . ARG D 1 382 ? 44.662 90.627 51.535 1.00 23.18 397 ARG D CA 1
ATOM 14265 C C . ARG D 1 382 ? 44.207 89.181 51.311 1.00 22.84 397 ARG D C 1
ATOM 14266 O O . ARG D 1 382 ? 44.842 88.235 51.795 1.00 24.91 397 ARG D O 1
ATOM 14274 N N . THR D 1 383 ? 43.117 89.033 50.565 1.00 23.61 398 THR D N 1
ATOM 14275 C CA . THR D 1 383 ? 42.522 87.713 50.271 1.00 26.10 398 THR D CA 1
ATOM 14276 C C . THR D 1 383 ? 43.213 87.093 49.065 1.00 30.19 398 THR D C 1
ATOM 14277 O O . THR D 1 383 ? 43.466 87.776 48.073 1.00 25.73 398 THR D O 1
ATOM 14281 N N . PHE D 1 384 ? 43.533 85.803 49.174 1.00 25.25 399 PHE D N 1
ATOM 14282 C CA . PHE D 1 384 ? 44.002 84.992 48.055 1.00 21.10 399 PHE D CA 1
ATOM 14283 C C . PHE D 1 384 ? 42.952 83.903 47.824 1.00 25.92 399 PHE D C 1
ATOM 14284 O O . PHE D 1 384 ? 42.281 83.486 48.765 1.00 25.55 399 PHE D O 1
ATOM 14292 N N . ASP D 1 385 ? 42.793 83.464 46.580 1.00 21.83 400 ASP D N 1
ATOM 14293 C CA . ASP D 1 385 ? 41.723 82.523 46.250 1.00 26.29 400 ASP D CA 1
ATOM 14294 C C . ASP D 1 385 ? 42.162 81.083 46.043 1.00 23.78 400 ASP D C 1
ATOM 14295 O O . ASP D 1 385 ? 41.353 80.169 46.178 1.00 28.24 400 ASP D O 1
ATOM 14300 N N . GLY D 1 386 ? 43.429 80.889 45.698 1.00 23.09 401 GLY D N 1
ATOM 14301 C CA . GLY D 1 386 ? 43.954 79.553 45.419 1.00 23.15 401 GLY D CA 1
ATOM 14302 C C . GLY D 1 386 ? 44.408 78.771 46.635 1.00 28.43 401 GLY D C 1
ATOM 14303 O O . GLY D 1 386 ? 44.272 79.225 47.770 1.00 27.07 401 GLY D O 1
ATOM 14304 N N . GLU D 1 387 ? 44.943 77.581 46.361 1.00 23.28 402 GLU D N 1
ATOM 14305 C CA A GLU D 1 387 ? 45.502 76.697 47.376 0.50 25.63 402 GLU D CA 1
ATOM 14306 C CA B GLU D 1 387 ? 45.501 76.701 47.380 0.50 26.69 402 GLU D CA 1
ATOM 14307 C C . GLU D 1 387 ? 46.868 76.213 46.890 1.00 23.61 402 GLU D C 1
ATOM 14308 O O . GLU D 1 387 ? 47.111 76.142 45.687 1.00 24.93 402 GLU D O 1
ATOM 14319 N N . SER D 1 388 ? 47.771 75.892 47.817 1.00 24.36 403 SER D N 1
ATOM 14320 C CA . SER D 1 388 ? 49.080 75.369 47.428 1.00 20.78 403 SER D CA 1
ATOM 14321 C C . SER D 1 388 ? 48.892 73.977 46.805 1.00 25.15 403 SER D C 1
ATOM 14322 O O . SER D 1 388 ? 48.173 73.142 47.357 1.00 26.39 403 SER D O 1
ATOM 14325 N N . LEU D 1 389 ? 49.540 73.751 45.663 1.00 31.11 404 LEU D N 1
ATOM 14326 C CA . LEU D 1 389 ? 49.448 72.471 44.950 1.00 35.15 404 LEU D CA 1
ATOM 14327 C C . LEU D 1 389 ? 50.520 71.477 45.358 1.00 34.12 404 LEU D C 1
ATOM 14328 O O . LEU D 1 389 ? 50.595 70.396 44.781 1.00 31.03 404 LEU D O 1
ATOM 14333 N N . VAL D 1 390 ? 51.339 71.841 46.350 1.00 31.49 405 VAL D N 1
ATOM 14334 C CA . VAL D 1 390 ? 52.380 70.938 46.859 1.00 30.94 405 VAL D CA 1
ATOM 14335 C C . VAL D 1 390 ? 51.843 69.529 47.239 1.00 27.21 405 VAL D C 1
ATOM 14336 O O . VAL D 1 390 ? 52.454 68.540 46.804 1.00 29.54 405 VAL D O 1
ATOM 14340 N N . PRO D 1 391 ? 50.700 69.427 47.984 1.00 27.96 406 PRO D N 1
ATOM 14341 C CA . PRO D 1 391 ? 50.158 68.074 48.263 1.00 29.70 406 PRO D CA 1
ATOM 14342 C C . PRO D 1 391 ? 49.854 67.222 47.026 1.00 29.36 406 PRO D C 1
ATOM 14343 O O . PRO D 1 391 ? 50.100 66.010 47.054 1.00 29.21 406 PRO D O 1
ATOM 14347 N N . VAL D 1 392 ? 49.351 67.847 45.958 1.00 26.16 407 VAL D N 1
ATOM 14348 C CA . VAL D 1 392 ? 49.169 67.178 44.665 1.00 32.11 407 VAL D CA 1
ATOM 14349 C C . VAL D 1 392 ? 50.507 66.623 44.141 1.00 35.95 407 VAL D C 1
ATOM 14350 O O . VAL D 1 392 ? 50.584 65.461 43.725 1.00 30.06 407 VAL D O 1
ATOM 14354 N N . LEU D 1 393 ? 51.557 67.442 44.194 1.00 33.57 408 LEU D N 1
ATOM 14355 C CA . LEU D 1 393 ? 52.892 67.050 43.710 1.00 32.88 408 LEU D CA 1
ATOM 14356 C C . LEU D 1 393 ? 53.512 65.910 44.531 1.00 35.36 408 LEU D C 1
ATOM 14357 O O . LEU D 1 393 ? 54.324 65.135 44.012 1.00 34.39 408 LEU D O 1
ATOM 14362 N N . GLU D 1 394 ? 53.113 65.824 45.800 1.00 32.97 409 GLU D N 1
ATOM 14363 C CA . GLU D 1 394 ? 53.576 64.792 46.737 1.00 38.34 409 GLU D CA 1
ATOM 14364 C C . GLU D 1 394 ? 52.569 63.646 46.904 1.00 40.57 409 GLU D C 1
ATOM 14365 O O . GLU D 1 394 ? 52.647 62.880 47.881 1.00 39.11 409 GLU D O 1
ATOM 14371 N N A GLN D 1 395 ? 51.616 63.578 45.972 0.50 38.38 410 GLN D N 1
ATOM 14372 N N B GLN D 1 395 ? 51.657 63.531 45.934 0.50 39.79 410 GLN D N 1
ATOM 14373 C CA A GLN D 1 395 ? 50.598 62.522 45.892 0.50 36.02 410 GLN D CA 1
ATOM 14374 C CA B GLN D 1 395 ? 50.580 62.525 45.896 0.50 38.49 410 GLN D CA 1
ATOM 14375 C C A GLN D 1 395 ? 49.697 62.420 47.135 0.50 32.76 410 GLN D C 1
ATOM 14376 C C B GLN D 1 395 ? 49.744 62.415 47.179 0.50 33.94 410 GLN D C 1
ATOM 14377 O O A GLN D 1 395 ? 49.293 61.325 47.533 0.50 35.95 410 GLN D O 1
ATOM 14378 O O B GLN D 1 395 ? 49.436 61.317 47.648 0.50 34.97 410 GLN D O 1
ATOM 14389 N N . LYS D 1 396 ? 49.389 63.568 47.737 1.00 29.65 411 LYS D N 1
ATOM 14390 C CA . LYS D 1 396 ? 48.475 63.632 48.881 1.00 31.32 411 LYS D CA 1
ATOM 14391 C C . LYS D 1 396 ? 47.172 64.315 48.456 1.00 30.95 411 LYS D C 1
ATOM 14392 O O . LYS D 1 396 ? 47.086 64.879 47.363 1.00 31.07 411 LYS D O 1
ATOM 14398 N N . ALA D 1 397 ? 46.164 64.252 49.323 1.00 31.06 412 ALA D N 1
ATOM 14399 C CA . ALA D 1 397 ? 44.858 64.835 49.034 1.00 37.13 412 ALA D CA 1
ATOM 14400 C C . ALA D 1 397 ? 44.954 66.358 49.056 1.00 32.26 412 ALA D C 1
ATOM 14401 O O . ALA D 1 397 ? 45.672 66.925 49.885 1.00 32.69 412 ALA D O 1
ATOM 14403 N N . LEU D 1 398 ? 44.258 67.008 48.130 1.00 32.59 413 LEU D N 1
ATOM 14404 C CA . LEU D 1 398 ? 44.150 68.463 48.152 1.00 37.07 413 LEU D CA 1
ATOM 14405 C C . LEU D 1 398 ? 42.830 68.874 48.794 1.00 38.13 413 LEU D C 1
ATOM 14406 O O . LEU D 1 398 ? 41.754 68.686 48.219 1.00 43.35 413 LEU D O 1
ATOM 14411 N N . LYS D 1 399 ? 42.923 69.423 50.000 1.00 38.49 414 LYS D N 1
ATOM 14412 C CA . LYS D 1 399 ? 41.760 69.956 50.694 1.00 46.33 414 LYS D CA 1
ATOM 14413 C C . LYS D 1 399 ? 41.477 71.352 50.147 1.00 46.29 414 LYS D C 1
ATOM 14414 O O . LYS D 1 399 ? 42.335 72.235 50.219 1.00 48.58 414 LYS D O 1
ATOM 14420 N N . ARG D 1 400 ? 40.286 71.535 49.579 1.00 41.74 415 ARG D N 1
ATOM 14421 C CA . ARG D 1 400 ? 39.851 72.852 49.103 1.00 36.75 415 ARG D CA 1
ATOM 14422 C C . ARG D 1 400 ? 38.678 73.380 49.897 1.00 38.28 415 ARG D C 1
ATOM 14423 O O . ARG D 1 400 ? 37.604 72.780 49.911 1.00 45.31 415 ARG D O 1
ATOM 14431 N N . GLU D 1 401 ? 38.895 74.519 50.545 1.00 36.61 416 GLU D N 1
ATOM 14432 C CA . GLU D 1 401 ? 37.869 75.176 51.338 1.00 41.91 416 GLU D CA 1
ATOM 14433 C C . GLU D 1 401 ? 36.814 75.788 50.425 1.00 37.58 416 GLU D C 1
ATOM 14434 O O . GLU D 1 401 ? 35.620 75.771 50.730 1.00 40.65 416 GLU D O 1
ATOM 14440 N N . LYS D 1 402 ? 37.273 76.319 49.297 1.00 32.47 417 LYS D N 1
ATOM 14441 C CA . LYS D 1 402 ? 36.427 77.087 48.398 1.00 28.87 417 LYS D CA 1
ATOM 14442 C C . LYS D 1 402 ? 36.355 76.415 47.027 1.00 30.63 417 LYS D C 1
ATOM 14443 O O . LYS D 1 402 ? 37.295 75.724 46.622 1.00 27.08 417 LYS D O 1
ATOM 14449 N N . PRO D 1 403 ? 35.246 76.624 46.297 1.00 28.90 418 PRO D N 1
ATOM 14450 C CA . PRO D 1 403 ? 35.206 76.170 44.914 1.00 27.94 418 PRO D CA 1
ATOM 14451 C C . PRO D 1 403 ? 36.192 76.949 44.041 1.00 24.99 418 PRO D C 1
ATOM 14452 O O . PRO D 1 403 ? 36.661 78.022 44.448 1.00 26.10 418 PRO D O 1
ATOM 14456 N N . LEU D 1 404 ? 36.521 76.411 42.872 1.00 21.86 419 LEU D N 1
ATOM 14457 C CA . LEU D 1 404 ? 37.265 77.174 41.876 1.00 24.81 419 LEU D CA 1
ATOM 14458 C C . LEU D 1 404 ? 36.292 78.226 41.351 1.00 21.70 419 LEU D C 1
ATOM 14459 O O . LEU D 1 404 ? 35.098 77.955 41.217 1.00 24.01 419 LEU D O 1
ATOM 14464 N N . ILE D 1 405 ? 36.777 79.436 41.091 1.00 25.39 420 ILE D N 1
ATOM 14465 C CA . ILE D 1 405 ? 35.893 80.497 40.612 1.00 19.65 420 ILE D CA 1
ATOM 14466 C C . ILE D 1 405 ? 36.484 81.131 39.351 1.00 21.19 420 ILE D C 1
ATOM 14467 O O . ILE D 1 405 ? 37.687 81.392 39.276 1.00 19.81 420 ILE D O 1
ATOM 14472 N N . PHE D 1 406 ? 35.626 81.330 38.362 1.00 18.25 421 PHE D N 1
ATOM 14473 C CA . PHE D 1 406 ? 36.003 81.872 37.068 1.00 22.29 421 PHE D CA 1
ATOM 14474 C C . PHE D 1 406 ? 35.070 83.008 36.700 1.00 20.49 421 PHE D C 1
ATOM 14475 O O . PHE D 1 406 ? 33.905 83.021 37.098 1.00 23.14 421 PHE D O 1
ATOM 14483 N N . GLY D 1 407 ? 35.584 83.947 35.917 1.00 22.93 422 GLY D N 1
ATOM 14484 C CA . GLY D 1 407 ? 34.753 85.001 35.393 1.00 19.00 422 GLY D CA 1
ATOM 14485 C C . GLY D 1 407 ? 35.243 85.682 34.146 1.00 17.09 422 GLY D C 1
ATOM 14486 O O . GLY D 1 407 ? 36.440 85.646 33.829 1.00 19.50 422 GLY D O 1
ATOM 14487 N N . ILE D 1 408 ? 34.296 86.321 33.459 1.00 21.36 423 ILE D N 1
ATOM 14488 C CA . ILE D 1 408 ? 34.579 87.263 32.379 1.00 22.82 423 ILE D CA 1
ATOM 14489 C C . ILE D 1 408 ? 33.424 88.259 32.232 1.00 22.40 423 ILE D C 1
ATOM 14490 O O . ILE D 1 408 ? 32.255 87.879 32.249 1.00 19.38 423 ILE D O 1
ATOM 14495 N N . ASP D 1 409 ? 33.748 89.542 32.121 1.00 20.48 424 ASP D N 1
ATOM 14496 C CA . ASP D 1 409 ? 32.704 90.546 31.941 1.00 23.16 424 ASP D CA 1
ATOM 14497 C C . ASP D 1 409 ? 32.778 91.052 30.501 1.00 21.37 424 ASP D C 1
ATOM 14498 O O . ASP D 1 409 ? 33.414 92.068 30.223 1.00 20.83 424 ASP D O 1
ATOM 14503 N N . MET D 1 410 ? 32.109 90.348 29.592 1.00 24.11 425 MET D N 1
ATOM 14504 C CA . MET D 1 410 ? 32.243 90.613 28.164 1.00 28.15 425 MET D CA 1
ATOM 14505 C C . MET D 1 410 ? 30.884 90.956 27.536 1.00 27.48 425 MET D C 1
ATOM 14506 O O . MET D 1 410 ? 30.169 90.068 27.057 1.00 20.36 425 MET D O 1
ATOM 14511 N N . PRO D 1 411 ? 30.509 92.253 27.557 1.00 21.54 426 PRO D N 1
ATOM 14512 C CA . PRO D 1 411 ? 29.226 92.665 26.989 1.00 24.08 426 PRO D CA 1
ATOM 14513 C C . PRO D 1 411 ? 29.211 92.686 25.454 1.00 22.90 426 PRO D C 1
ATOM 14514 O O . PRO D 1 411 ? 30.255 92.532 24.820 1.00 25.20 426 PRO D O 1
ATOM 14518 N N . PHE D 1 412 ? 28.013 92.867 24.889 1.00 28.48 427 PHE D N 1
ATOM 14519 C CA . PHE D 1 412 ? 27.807 93.205 23.465 1.00 28.65 427 PHE D CA 1
ATOM 14520 C C . PHE D 1 412 ? 28.154 92.086 22.463 1.00 27.32 427 PHE D C 1
ATOM 14521 O O . PHE D 1 412 ? 28.273 92.339 21.264 1.00 29.83 427 PHE D O 1
ATOM 14529 N N . GLN D 1 413 ? 28.283 90.852 22.947 1.00 24.28 428 GLN D N 1
ATOM 14530 C CA . GLN D 1 413 ? 28.635 89.735 22.064 1.00 28.56 428 GLN D CA 1
ATOM 14531 C C . GLN D 1 413 ? 27.436 89.203 21.280 1.00 25.30 428 GLN D C 1
ATOM 14532 O O . GLN D 1 413 ? 26.314 89.227 21.786 1.00 29.61 428 GLN D O 1
ATOM 14538 N N . ASP D 1 414 ? 27.691 88.726 20.055 1.00 25.14 429 ASP D N 1
ATOM 14539 C CA . ASP D 1 414 ? 26.646 88.191 19.156 1.00 30.04 429 ASP D CA 1
ATOM 14540 C C . ASP D 1 414 ? 25.812 87.134 19.878 1.00 27.63 429 ASP D C 1
ATOM 14541 O O . ASP D 1 414 ? 24.597 87.287 20.022 1.00 29.50 429 ASP D O 1
ATOM 14546 N N . ASP D 1 415 ? 26.484 86.077 20.331 1.00 24.51 430 ASP D N 1
ATOM 14547 C CA . ASP D 1 415 ? 25.933 85.176 21.324 1.00 28.18 430 ASP D CA 1
ATOM 14548 C C . ASP D 1 415 ? 26.401 85.694 22.687 1.00 26.10 430 ASP D C 1
ATOM 14549 O O . ASP D 1 415 ? 27.605 85.654 22.983 1.00 24.40 430 ASP D O 1
ATOM 14554 N N . PRO D 1 416 ? 25.460 86.227 23.495 1.00 27.56 431 PRO D N 1
ATOM 14555 C CA . PRO D 1 416 ? 25.781 86.802 24.807 1.00 27.20 431 PRO D CA 1
ATOM 14556 C C . PRO D 1 416 ? 26.616 85.853 25.662 1.00 24.04 431 PRO D C 1
ATOM 14557 O O . PRO D 1 416 ? 26.316 84.656 25.744 1.00 22.89 431 PRO D O 1
ATOM 14561 N N . THR D 1 417 ? 27.692 86.375 26.242 1.00 23.57 432 THR D N 1
ATOM 14562 C CA . THR D 1 417 ? 28.578 85.569 27.081 1.00 23.48 432 THR D CA 1
ATOM 14563 C C . THR D 1 417 ? 27.989 85.432 28.475 1.00 26.26 432 THR D C 1
ATOM 14564 O O . THR D 1 417 ? 27.109 86.199 28.876 1.00 26.92 432 THR D O 1
ATOM 14568 N N . ASP D 1 418 ? 28.436 84.417 29.199 1.00 25.80 433 ASP D N 1
ATOM 14569 C CA . ASP D 1 418 ? 28.109 84.329 30.604 1.00 21.53 433 ASP D CA 1
ATOM 14570 C C . ASP D 1 418 ? 29.185 85.047 31.406 1.00 25.47 433 ASP D C 1
ATOM 14571 O O . ASP D 1 418 ? 30.253 85.385 30.872 1.00 23.31 433 ASP D O 1
ATOM 14576 N N . GLU D 1 419 ? 28.899 85.281 32.682 1.00 19.57 434 GLU D N 1
ATOM 14577 C CA . GLU D 1 419 ? 29.773 86.126 33.499 1.00 23.33 434 GLU D CA 1
ATOM 14578 C C . GLU D 1 419 ? 30.577 85.383 34.554 1.00 24.50 434 GLU D C 1
ATOM 14579 O O . GLU D 1 419 ? 31.718 85.747 34.797 1.00 19.30 434 GLU D O 1
ATOM 14585 N N . TRP D 1 420 ? 29.991 84.362 35.186 1.00 19.09 435 TRP D N 1
ATOM 14586 C CA . TRP D 1 420 ? 30.701 83.605 36.225 1.00 16.86 435 TRP D CA 1
ATOM 14587 C C . TRP D 1 420 ? 30.574 82.097 36.063 1.00 18.65 435 TRP D C 1
ATOM 14588 O O . TRP D 1 420 ? 29.588 81.614 35.519 1.00 16.67 435 TRP D O 1
ATOM 14599 N N . ALA D 1 421 ? 31.544 81.370 36.610 1.00 20.50 436 ALA D N 1
ATOM 14600 C CA . ALA D 1 421 ? 31.435 79.925 36.738 1.00 21.69 436 ALA D CA 1
ATOM 14601 C C . ALA D 1 421 ? 32.115 79.462 38.010 1.00 22.36 436 ALA D C 1
ATOM 14602 O O . ALA D 1 421 ? 33.165 80.000 38.410 1.00 21.69 436 ALA D O 1
ATOM 14604 N N . ILE D 1 422 ? 31.501 78.466 38.640 1.00 22.28 437 ILE D N 1
ATOM 14605 C CA A ILE D 1 422 ? 32.042 77.861 39.851 0.50 20.82 437 ILE D CA 1
ATOM 14606 C CA B ILE D 1 422 ? 32.002 77.884 39.869 0.50 19.78 437 ILE D CA 1
ATOM 14607 C C . ILE D 1 422 ? 32.147 76.353 39.689 1.00 26.24 437 ILE D C 1
ATOM 14608 O O . ILE D 1 422 ? 31.261 75.718 39.135 1.00 25.78 437 ILE D O 1
ATOM 14617 N N . ARG D 1 423 ? 33.274 75.800 40.123 1.00 24.58 438 ARG D N 1
ATOM 14618 C CA A ARG D 1 423 ? 33.512 74.351 40.091 0.50 22.05 438 ARG D CA 1
ATOM 14619 C CA B ARG D 1 423 ? 33.516 74.357 40.089 0.50 21.83 438 ARG D CA 1
ATOM 14620 C C . ARG D 1 423 ? 33.705 73.843 41.513 1.00 25.32 438 ARG D C 1
ATOM 14621 O O . ARG D 1 423 ? 34.619 74.271 42.224 1.00 25.12 438 ARG D O 1
ATOM 14636 N N . ASP D 1 424 ? 32.830 72.939 41.936 1.00 22.56 439 ASP D N 1
ATOM 14637 C CA . ASP D 1 424 ? 32.910 72.377 43.275 1.00 19.51 439 ASP D CA 1
ATOM 14638 C C . ASP D 1 424 ? 32.815 70.859 43.187 1.00 27.41 439 ASP D C 1
ATOM 14639 O O . ASP D 1 424 ? 31.724 70.305 42.985 1.00 26.16 439 ASP D O 1
ATOM 14644 N N . GLY D 1 425 ? 33.959 70.200 43.338 1.00 28.77 440 GLY D N 1
ATOM 14645 C CA . GLY D 1 425 ? 34.060 68.758 43.090 1.00 31.76 440 GLY D CA 1
ATOM 14646 C C . GLY D 1 425 ? 33.717 68.513 41.633 1.00 30.08 440 GLY D C 1
ATOM 14647 O O . GLY D 1 425 ? 34.209 69.219 40.750 1.00 28.10 440 GLY D O 1
ATOM 14648 N N . ASP D 1 426 ? 32.831 67.550 41.393 1.00 26.21 441 ASP D N 1
ATOM 14649 C CA . ASP D 1 426 ? 32.375 67.205 40.046 1.00 28.19 441 ASP D CA 1
ATOM 14650 C C . ASP D 1 426 ? 31.411 68.230 39.422 1.00 23.47 441 ASP D C 1
ATOM 14651 O O . ASP D 1 426 ? 31.228 68.237 38.207 1.00 28.85 441 ASP D O 1
ATOM 14656 N N . TRP D 1 427 ? 30.817 69.088 40.255 1.00 22.43 442 TRP D N 1
ATOM 14657 C CA . TRP D 1 427 ? 29.747 70.015 39.835 1.00 22.56 442 TRP D CA 1
ATOM 14658 C C . TRP D 1 427 ? 30.262 71.358 39.346 1.00 26.33 442 TRP D C 1
ATOM 14659 O O . TRP D 1 427 ? 31.172 71.933 39.931 1.00 23.90 442 TRP D O 1
ATOM 14670 N N . LYS D 1 428 ? 29.648 71.851 38.279 1.00 22.06 443 LYS D N 1
ATOM 14671 C CA . LYS D 1 428 ? 29.977 73.156 37.707 1.00 26.66 443 LYS D CA 1
ATOM 14672 C C . LYS D 1 428 ? 28.686 73.935 37.471 1.00 24.67 443 LYS D C 1
ATOM 14673 O O . LYS D 1 428 ? 27.738 73.415 36.895 1.00 24.62 443 LYS D O 1
ATOM 14679 N N . MET D 1 429 ? 28.650 75.185 37.924 1.00 21.27 444 MET D N 1
ATOM 14680 C CA . MET D 1 429 ? 27.517 76.063 37.665 1.00 19.46 444 MET D CA 1
ATOM 14681 C C . MET D 1 429 ? 28.014 77.284 36.915 1.00 28.29 444 MET D C 1
ATOM 14682 O O . MET D 1 429 ? 29.043 77.875 37.276 1.00 21.82 444 MET D O 1
ATOM 14687 N N . ILE D 1 430 ? 27.293 77.628 35.855 1.00 20.28 445 ILE D N 1
ATOM 14688 C CA . ILE D 1 430 ? 27.554 78.845 35.083 1.00 23.10 445 ILE D CA 1
ATOM 14689 C C . ILE D 1 430 ? 26.435 79.868 35.304 1.00 24.29 445 ILE D C 1
ATOM 14690 O O . ILE D 1 430 ? 25.246 79.526 35.272 1.00 19.04 445 ILE D O 1
ATOM 14695 N N . ILE D 1 431 ? 26.848 81.119 35.525 1.00 22.49 446 ILE D N 1
ATOM 14696 C CA . ILE D 1 431 ? 25.973 82.221 35.888 1.00 24.12 446 ILE D CA 1
ATOM 14697 C C . ILE D 1 431 ? 25.958 83.254 34.744 1.00 21.75 446 ILE D C 1
ATOM 14698 O O . ILE D 1 431 ? 27.018 83.658 34.245 1.00 21.10 446 ILE D O 1
ATOM 14703 N N . ASP D 1 432 ? 24.765 83.658 34.313 1.00 20.90 447 ASP D N 1
ATOM 14704 C CA . ASP D 1 432 ? 24.642 84.577 33.190 1.00 21.72 447 ASP D CA 1
ATOM 14705 C C . ASP D 1 432 ? 24.909 86.014 33.652 1.00 22.47 447 ASP D C 1
ATOM 14706 O O . ASP D 1 432 ? 25.133 86.265 34.846 1.00 24.37 447 ASP D O 1
ATOM 14711 N N . ARG D 1 433 ? 24.799 86.946 32.714 1.00 22.67 448 ARG D N 1
ATOM 14712 C CA . ARG D 1 433 ? 25.095 88.359 32.974 1.00 24.36 448 ARG D CA 1
ATOM 14713 C C . ARG D 1 433 ? 24.035 89.091 33.828 1.00 32.91 448 ARG D C 1
ATOM 14714 O O . ARG D 1 433 ? 24.188 90.277 34.133 1.00 28.87 448 ARG D O 1
ATOM 14722 N N . ASN D 1 434 ? 22.984 88.371 34.219 1.00 27.50 449 ASN D N 1
ATOM 14723 C CA . ASN D 1 434 ? 21.932 88.883 35.096 1.00 28.92 449 ASN D CA 1
ATOM 14724 C C . ASN D 1 434 ? 21.972 88.235 36.473 1.00 29.15 449 ASN D C 1
ATOM 14725 O O . ASN D 1 434 ? 21.003 88.324 37.236 1.00 29.88 449 ASN D O 1
ATOM 14730 N N . ASN D 1 435 ? 23.094 87.573 36.767 1.00 25.12 450 ASN D N 1
ATOM 14731 C CA . ASN D 1 435 ? 23.374 86.918 38.058 1.00 24.37 450 ASN D CA 1
ATOM 14732 C C . ASN D 1 435 ? 22.522 85.678 38.359 1.00 24.97 450 ASN D C 1
ATOM 14733 O O . ASN D 1 435 ? 22.421 85.254 39.514 1.00 29.27 450 ASN D O 1
ATOM 14738 N N . LYS D 1 436 ? 21.942 85.094 37.305 1.00 26.01 451 LYS D N 1
ATOM 14739 C CA A LYS D 1 436 ? 21.094 83.917 37.444 0.50 27.16 451 LYS D CA 1
ATOM 14740 C CA B LYS D 1 436 ? 21.078 83.920 37.421 0.50 28.16 451 LYS D CA 1
ATOM 14741 C C . LYS D 1 436 ? 21.807 82.651 36.971 1.00 23.26 451 LYS D C 1
ATOM 14742 O O . LYS D 1 436 ? 22.564 82.690 35.995 1.00 27.21 451 LYS D O 1
ATOM 14753 N N . PRO D 1 437 ? 21.582 81.519 37.676 1.00 25.46 452 PRO D N 1
ATOM 14754 C CA . PRO D 1 437 ? 22.183 80.287 37.128 1.00 21.59 452 PRO D CA 1
ATOM 14755 C C . PRO D 1 437 ? 21.621 79.988 35.744 1.00 23.32 452 PRO D C 1
ATOM 14756 O O . PRO D 1 437 ? 20.405 80.020 35.551 1.00 28.16 452 PRO D O 1
ATOM 14760 N N . LYS D 1 438 ? 22.496 79.750 34.777 1.00 22.13 453 LYS D N 1
ATOM 14761 C CA . LYS D 1 438 ? 22.037 79.376 33.440 1.00 27.17 453 LYS D CA 1
ATOM 14762 C C . LYS D 1 438 ? 22.307 77.901 33.167 1.00 26.04 453 LYS D C 1
ATOM 14763 O O . LYS D 1 438 ? 21.514 77.240 32.489 1.00 25.37 453 LYS D O 1
ATOM 14769 N N . TYR D 1 439 ? 23.431 77.405 33.687 1.00 21.29 454 TYR D N 1
ATOM 14770 C CA . TYR D 1 439 ? 23.822 75.995 33.497 1.00 20.88 454 TYR D CA 1
ATOM 14771 C C . TYR D 1 439 ? 24.296 75.326 34.792 1.00 26.25 454 TYR D C 1
ATOM 14772 O O . TYR D 1 439 ? 24.909 75.961 35.658 1.00 21.56 454 TYR D O 1
ATOM 14781 N N . LEU D 1 440 ? 24.001 74.035 34.903 1.00 17.07 455 LEU D N 1
ATOM 14782 C CA . LEU D 1 440 ? 24.514 73.187 35.962 1.00 19.41 455 LEU D CA 1
ATOM 14783 C C . LEU D 1 440 ? 24.889 71.874 35.300 1.00 24.27 455 LEU D C 1
ATOM 14784 O O . LEU D 1 440 ? 24.035 71.222 34.702 1.00 24.34 455 LEU D O 1
ATOM 14789 N N . TYR D 1 441 ? 26.170 71.524 35.369 1.00 22.00 456 TYR D N 1
ATOM 14790 C CA . TYR D 1 441 ? 26.676 70.266 34.812 1.00 16.84 456 TYR D CA 1
ATOM 14791 C C . TYR D 1 441 ? 27.357 69.399 35.859 1.00 21.67 456 TYR D C 1
ATOM 14792 O O . TYR D 1 441 ? 28.004 69.905 36.778 1.00 20.12 456 TYR D O 1
ATOM 14801 N N . ASN D 1 442 ? 27.239 68.080 35.703 1.00 22.57 457 ASN D N 1
ATOM 14802 C CA . ASN D 1 442 ? 28.119 67.181 36.417 1.00 26.73 457 ASN D CA 1
ATOM 14803 C C . ASN D 1 442 ? 29.193 66.776 35.427 1.00 28.94 457 ASN D C 1
ATOM 14804 O O . ASN D 1 442 ? 28.922 66.046 34.465 1.00 25.18 457 ASN D O 1
ATOM 14809 N N . LEU D 1 443 ? 30.412 67.249 35.661 1.00 26.34 458 LEU D N 1
ATOM 14810 C CA . LEU D 1 443 ? 31.485 67.090 34.677 1.00 23.36 458 LEU D CA 1
ATOM 14811 C C . LEU D 1 443 ? 31.991 65.648 34.558 1.00 30.04 458 LEU D C 1
ATOM 14812 O O . LEU D 1 443 ? 32.584 65.284 33.541 1.00 30.96 458 LEU D O 1
ATOM 14817 N N . LYS D 1 444 ? 31.737 64.843 35.587 1.00 26.90 459 LYS D N 1
ATOM 14818 C CA . LYS D 1 444 ? 32.148 63.440 35.586 1.00 29.85 459 LYS D CA 1
ATOM 14819 C C . LYS D 1 444 ? 31.235 62.571 34.719 1.00 27.78 459 LYS D C 1
ATOM 14820 O O . LYS D 1 444 ? 31.717 61.644 34.069 1.00 34.39 459 LYS D O 1
ATOM 14826 N N . SER D 1 445 ? 29.931 62.869 34.713 1.00 23.77 460 SER D N 1
ATOM 14827 C CA . SER D 1 445 ? 28.961 62.146 33.874 1.00 26.48 460 SER D CA 1
ATOM 14828 C C . SER D 1 445 ? 28.669 62.856 32.536 1.00 27.00 460 SER D C 1
ATOM 14829 O O . SER D 1 445 ? 28.078 62.272 31.624 1.00 23.82 460 SER D O 1
ATOM 14832 N N . ASP D 1 446 ? 29.113 64.107 32.423 1.00 22.40 461 ASP D N 1
ATOM 14833 C CA . ASP D 1 446 ? 28.827 64.953 31.254 1.00 18.85 461 ASP D CA 1
ATOM 14834 C C . ASP D 1 446 ? 30.068 65.824 30.963 1.00 27.82 461 ASP D C 1
ATOM 14835 O O . ASP D 1 446 ? 30.113 67.016 31.319 1.00 20.79 461 ASP D O 1
ATOM 14840 N N . ARG D 1 447 ? 31.076 65.219 30.321 1.00 21.70 462 ARG D N 1
ATOM 14841 C CA . ARG D 1 447 ? 32.387 65.886 30.062 1.00 25.16 462 ARG D CA 1
ATOM 14842 C C . ARG D 1 447 ? 32.269 67.103 29.133 1.00 21.77 462 ARG D C 1
ATOM 14843 O O . ARG D 1 447 ? 33.002 68.107 29.274 1.00 22.36 462 ARG D O 1
ATOM 14851 N N . TYR D 1 448 ? 31.329 67.009 28.206 1.00 20.70 463 TYR D N 1
ATOM 14852 C CA . TYR D 1 448 ? 31.171 67.981 27.131 1.00 22.65 463 TYR D CA 1
ATOM 14853 C C . TYR D 1 448 ? 30.074 69.018 27.399 1.00 13.49 463 TYR D C 1
ATOM 14854 O O . TYR D 1 448 ? 29.706 69.778 26.489 1.00 15.12 463 TYR D O 1
ATOM 14863 N N . GLU D 1 449 ? 29.496 68.978 28.601 1.00 15.16 464 GLU D N 1
ATOM 14864 C CA . GLU D 1 449 ? 28.541 69.998 29.051 1.00 26.50 464 GLU D CA 1
ATOM 14865 C C . GLU D 1 449 ? 27.321 70.112 28.122 1.00 19.54 464 GLU D C 1
ATOM 14866 O O . GLU D 1 449 ? 26.915 71.213 27.717 1.00 23.81 464 GLU D O 1
ATOM 14872 N N . THR D 1 450 ? 26.747 68.964 27.780 1.00 16.43 465 THR D N 1
ATOM 14873 C CA . THR D 1 450 ? 25.566 68.913 26.895 1.00 21.47 465 THR D CA 1
ATOM 14874 C C . THR D 1 450 ? 24.296 68.512 27.654 1.00 23.85 465 THR D C 1
ATOM 14875 O O . THR D 1 450 ? 23.226 68.427 27.068 1.00 25.25 465 THR D O 1
ATOM 14879 N N . LEU D 1 451 ? 24.420 68.259 28.955 1.00 22.45 466 LEU D N 1
ATOM 14880 C CA . LEU D 1 451 ? 23.299 67.783 29.760 1.00 21.77 466 LEU D CA 1
ATOM 14881 C C . LEU D 1 451 ? 23.026 68.710 30.935 1.00 26.61 466 LEU D C 1
ATOM 14882 O O . LEU D 1 451 ? 23.360 68.403 32.076 1.00 23.73 466 LEU D O 1
ATOM 14887 N N . ASN D 1 452 ? 22.393 69.836 30.640 1.00 25.19 467 ASN D N 1
ATOM 14888 C CA . ASN D 1 452 ? 22.075 70.838 31.648 1.00 29.66 467 ASN D CA 1
ATOM 14889 C C . ASN D 1 452 ? 21.133 70.296 32.728 1.00 26.91 467 ASN D C 1
ATOM 14890 O O . ASN D 1 452 ? 20.107 69.674 32.421 1.00 27.18 467 ASN D O 1
ATOM 14895 N N . LEU D 1 453 ? 21.506 70.517 33.987 1.00 25.32 468 LEU D N 1
ATOM 14896 C CA . LEU D 1 453 ? 20.748 69.980 35.121 1.00 23.64 468 LEU D CA 1
ATOM 14897 C C . LEU D 1 453 ? 19.948 71.036 35.896 1.00 24.28 468 LEU D C 1
ATOM 14898 O O . LEU D 1 453 ? 19.397 70.739 36.958 1.00 27.57 468 LEU D O 1
ATOM 14903 N N . ILE D 1 454 ? 19.873 72.250 35.348 1.00 26.07 469 ILE D N 1
ATOM 14904 C CA . ILE D 1 454 ? 19.034 73.314 35.905 1.00 29.90 469 ILE D CA 1
ATOM 14905 C C . ILE D 1 454 ? 17.568 72.860 35.846 1.00 35.92 469 ILE D C 1
ATOM 14906 O O . ILE D 1 454 ? 17.092 72.433 34.795 1.00 32.99 469 ILE D O 1
ATOM 14911 N N . GLY D 1 455 ? 16.884 72.918 36.987 1.00 36.07 470 GLY D N 1
ATOM 14912 C CA . GLY D 1 455 ? 15.494 72.485 37.094 1.00 35.80 470 GLY D CA 1
ATOM 14913 C C . GLY D 1 455 ? 15.335 71.008 37.409 1.00 38.28 470 GLY D C 1
ATOM 14914 O O . GLY D 1 455 ? 14.213 70.516 37.554 1.00 39.94 470 GLY D O 1
ATOM 14915 N N . LYS D 1 456 ? 16.455 70.298 37.531 1.00 29.33 471 LYS D N 1
ATOM 14916 C CA . LYS D 1 456 ? 16.440 68.826 37.636 1.00 32.12 471 LYS D CA 1
ATOM 14917 C C . LYS D 1 456 ? 17.129 68.279 38.882 1.00 34.35 471 LYS D C 1
ATOM 14918 O O . LYS D 1 456 ? 16.962 67.104 39.214 1.00 30.87 471 LYS D O 1
ATOM 14924 N N . LYS D 1 457 ? 17.910 69.119 39.562 1.00 29.73 472 LYS D N 1
ATOM 14925 C CA . LYS D 1 457 ? 18.664 68.689 40.740 1.00 33.92 472 LYS D CA 1
ATOM 14926 C C . LYS D 1 457 ? 18.574 69.750 41.844 1.00 34.65 472 LYS D C 1
ATOM 14927 O O . LYS D 1 457 ? 19.564 70.432 42.122 1.00 35.16 472 LYS D O 1
ATOM 14933 N N . PRO D 1 458 ? 17.390 69.872 42.489 1.00 42.43 473 PRO D N 1
ATOM 14934 C CA . PRO D 1 458 ? 17.033 71.040 43.321 1.00 37.01 473 PRO D CA 1
ATOM 14935 C C . PRO D 1 458 ? 17.952 71.299 44.513 1.00 35.43 473 PRO D C 1
ATOM 14936 O O . PRO D 1 458 ? 18.236 72.454 44.820 1.00 34.35 473 PRO D O 1
ATOM 14940 N N . ASP D 1 459 ? 18.395 70.234 45.176 1.00 32.29 474 ASP D N 1
ATOM 14941 C CA . ASP D 1 459 ? 19.292 70.337 46.330 1.00 33.41 474 ASP D CA 1
ATOM 14942 C C . ASP D 1 459 ? 20.692 70.814 45.929 1.00 35.95 474 ASP D C 1
ATOM 14943 O O . ASP D 1 459 ? 21.284 71.666 46.604 1.00 29.74 474 ASP D O 1
ATOM 14948 N N . ILE D 1 460 ? 21.208 70.254 44.837 1.00 31.64 475 ILE D N 1
ATOM 14949 C CA . ILE D 1 460 ? 22.493 70.658 44.259 1.00 31.97 475 ILE D CA 1
ATOM 14950 C C . ILE D 1 460 ? 22.443 72.099 43.737 1.00 28.12 475 ILE D C 1
ATOM 14951 O O . ILE D 1 460 ? 23.385 72.866 43.957 1.00 30.91 475 ILE D O 1
ATOM 14956 N N . GLU D 1 461 ? 21.344 72.458 43.069 1.00 28.45 476 GLU D N 1
ATOM 14957 C CA . GLU D 1 461 ? 21.146 73.804 42.516 1.00 26.32 476 GLU D CA 1
ATOM 14958 C C . GLU D 1 461 ? 21.184 74.873 43.599 1.00 35.51 476 GLU D C 1
ATOM 14959 O O . GLU D 1 461 ? 21.836 75.905 43.431 1.00 31.75 476 GLU D O 1
ATOM 14965 N N . LYS D 1 462 ? 20.460 74.607 44.685 1.00 32.11 477 LYS D N 1
ATOM 14966 C CA . LYS D 1 462 ? 20.393 75.466 45.870 1.00 32.72 477 LYS D CA 1
ATOM 14967 C C . LYS D 1 462 ? 21.768 75.631 46.517 1.00 32.32 477 LYS D C 1
ATOM 14968 O O . LYS D 1 462 ? 22.173 76.746 46.843 1.00 32.91 477 LYS D O 1
ATOM 14974 N N . GLN D 1 463 ? 22.478 74.515 46.682 1.00 31.40 478 GLN D N 1
ATOM 14975 C CA . GLN D 1 463 ? 23.801 74.511 47.303 1.00 31.29 478 GLN D CA 1
ATOM 14976 C C . GLN D 1 463 ? 24.849 75.261 46.483 1.00 32.50 478 GLN D C 1
ATOM 14977 O O . GLN D 1 463 ? 25.645 76.023 47.048 1.00 25.67 478 GLN D O 1
ATOM 14983 N N . MET D 1 464 ? 24.848 75.035 45.165 1.00 24.94 479 MET D N 1
ATOM 14984 C CA . MET D 1 464 ? 25.824 75.652 44.273 1.00 28.40 479 MET D CA 1
ATOM 14985 C C . MET D 1 464 ? 25.584 77.152 44.115 1.00 30.17 479 MET D C 1
ATOM 14986 O O . MET D 1 464 ? 26.533 77.928 44.153 1.00 31.62 479 MET D O 1
ATOM 14991 N N . TYR D 1 465 ? 24.319 77.550 43.975 1.00 30.05 480 TYR D N 1
ATOM 14992 C CA . TYR D 1 465 ? 23.962 78.960 43.868 1.00 27.22 480 TYR D CA 1
ATOM 14993 C C . TYR D 1 465 ? 24.293 79.744 45.141 1.00 29.15 480 TYR D C 1
ATOM 14994 O O . TYR D 1 465 ? 24.784 80.866 45.061 1.00 29.12 480 TYR D O 1
ATOM 15003 N N . GLY D 1 466 ? 24.025 79.150 46.302 1.00 26.93 481 GLY D N 1
ATOM 15004 C CA . GLY D 1 466 ? 24.425 79.739 47.579 1.00 27.32 481 GLY D CA 1
ATOM 15005 C C . GLY D 1 466 ? 25.929 79.916 47.685 1.00 28.41 481 GLY D C 1
ATOM 15006 O O . GLY D 1 466 ? 26.403 80.958 48.156 1.00 28.41 481 GLY D O 1
ATOM 15007 N N . LYS D 1 467 ? 26.683 78.906 47.241 1.00 23.96 482 LYS D N 1
ATOM 15008 C CA . LYS D 1 467 ? 28.149 78.968 47.246 1.00 25.06 482 LYS D CA 1
ATOM 15009 C C . LYS D 1 467 ? 28.665 80.070 46.331 1.00 29.28 482 LYS D C 1
ATOM 15010 O O . LYS D 1 467 ? 29.563 80.811 46.717 1.00 28.25 482 LYS D O 1
ATOM 15016 N N . PHE D 1 468 ? 28.072 80.180 45.141 1.00 22.73 483 PHE D N 1
ATOM 15017 C CA . PHE D 1 468 ? 28.359 81.280 44.212 1.00 27.62 483 PHE D CA 1
ATOM 15018 C C . PHE D 1 468 ? 28.077 82.651 44.826 1.00 25.87 483 PHE D C 1
ATOM 15019 O O . PHE D 1 468 ? 28.925 83.542 44.757 1.00 22.77 483 PHE D O 1
ATOM 15027 N N . LEU D 1 469 ? 26.884 82.826 45.392 1.00 24.56 484 LEU D N 1
ATOM 15028 C CA . LEU D 1 469 ? 26.497 84.134 45.942 1.00 24.11 484 LEU D CA 1
ATOM 15029 C C . LEU D 1 469 ? 27.459 84.579 47.043 1.00 26.07 484 LEU D C 1
ATOM 15030 O O . LEU D 1 469 ? 27.899 85.730 47.054 1.00 24.99 484 LEU D O 1
ATOM 15035 N N . LYS D 1 470 ? 27.815 83.653 47.928 1.00 23.29 485 LYS D N 1
ATOM 15036 C CA . LYS D 1 470 ? 28.812 83.902 48.974 1.00 29.23 485 LYS D CA 1
ATOM 15037 C C . LYS D 1 470 ? 30.174 84.344 48.391 1.00 33.81 485 LYS D C 1
ATOM 15038 O O . LYS D 1 470 ? 30.778 85.309 48.875 1.00 25.42 485 LYS D O 1
ATOM 15044 N N . TYR D 1 471 ? 30.634 83.649 47.351 1.00 20.83 486 TYR D N 1
ATOM 15045 C CA . TYR D 1 471 ? 31.911 83.973 46.700 1.00 23.05 486 TYR D CA 1
ATOM 15046 C C . TYR D 1 471 ? 31.881 85.335 45.987 1.00 23.83 486 TYR D C 1
ATOM 15047 O O . TYR D 1 471 ? 32.853 86.113 46.096 1.00 20.93 486 TYR D O 1
ATOM 15056 N N . LYS D 1 472 ? 30.777 85.619 45.286 1.00 22.23 487 LYS D N 1
ATOM 15057 C CA . LYS D 1 472 ? 30.606 86.901 44.589 1.00 21.14 487 LYS D CA 1
ATOM 15058 C C . LYS D 1 472 ? 30.639 88.084 45.571 1.00 25.69 487 LYS D C 1
ATOM 15059 O O . LYS D 1 472 ? 31.337 89.065 45.313 1.00 22.89 487 LYS D O 1
ATOM 15065 N N . THR D 1 473 ? 29.913 87.990 46.691 1.00 28.60 488 THR D N 1
ATOM 15066 C CA . THR D 1 473 ? 29.937 89.107 47.659 1.00 28.50 488 THR D CA 1
ATOM 15067 C C . THR D 1 473 ? 31.319 89.344 48.259 1.00 29.45 488 THR D C 1
ATOM 15068 O O . THR D 1 473 ? 31.730 90.498 48.417 1.00 27.91 488 THR D O 1
ATOM 15072 N N . ASP D 1 474 ? 32.036 88.253 48.528 1.00 22.08 489 ASP D N 1
ATOM 15073 C CA A ASP D 1 474 ? 33.420 88.301 49.020 0.50 23.05 489 ASP D CA 1
ATOM 15074 C CA B ASP D 1 474 ? 33.402 88.335 49.029 0.50 24.30 489 ASP D CA 1
ATOM 15075 C C . ASP D 1 474 ? 34.348 88.974 48.012 1.00 27.88 489 ASP D C 1
ATOM 15076 O O . ASP D 1 474 ? 35.163 89.822 48.373 1.00 26.55 489 ASP D O 1
ATOM 15085 N N . ILE D 1 475 ? 34.211 88.590 46.744 1.00 25.57 490 ILE D N 1
ATOM 15086 C CA . ILE D 1 475 ? 35.025 89.146 45.675 1.00 21.34 490 ILE D CA 1
ATOM 15087 C C . ILE D 1 475 ? 34.723 90.628 45.447 1.00 22.03 490 ILE D C 1
ATOM 15088 O O . ILE D 1 475 ? 35.644 91.427 45.341 1.00 21.47 490 ILE D O 1
ATOM 15093 N N . ASP D 1 476 ? 33.436 90.966 45.383 1.00 24.97 491 ASP D N 1
ATOM 15094 C CA . ASP D 1 476 ? 33.000 92.344 45.122 1.00 25.90 491 ASP D CA 1
ATOM 15095 C C . ASP D 1 476 ? 33.386 93.283 46.266 1.00 24.63 491 ASP D C 1
ATOM 15096 O O . ASP D 1 476 ? 33.687 94.446 46.025 1.00 26.35 491 ASP D O 1
ATOM 15101 N N . ASN D 1 477 ? 33.390 92.752 47.490 1.00 24.64 492 ASN D N 1
ATOM 15102 C CA . ASN D 1 477 ? 33.773 93.486 48.715 1.00 26.48 492 ASN D CA 1
ATOM 15103 C C . ASN D 1 477 ? 35.249 93.355 49.085 1.00 26.05 492 ASN D C 1
ATOM 15104 O O . ASN D 1 477 ? 35.613 93.497 50.257 1.00 29.63 492 ASN D O 1
ATOM 15109 N N . ASP D 1 478 ? 36.088 93.089 48.088 1.00 25.24 493 ASP D N 1
ATOM 15110 C CA . ASP D 1 478 ? 37.512 92.844 48.309 1.00 25.66 493 ASP D CA 1
ATOM 15111 C C . ASP D 1 478 ? 38.161 94.006 49.046 1.00 24.87 493 ASP D C 1
ATOM 15112 O O . ASP D 1 478 ? 38.044 95.157 48.619 1.00 25.07 493 ASP D O 1
ATOM 15117 N N . SER D 1 479 ? 38.827 93.693 50.151 1.00 23.31 494 SER D N 1
ATOM 15118 C CA . SER D 1 479 ? 39.421 94.702 51.044 1.00 28.46 494 SER D CA 1
ATOM 15119 C C . SER D 1 479 ? 40.586 95.455 50.411 1.00 26.56 494 SER D C 1
ATOM 15120 O O . SER D 1 479 ? 40.778 96.638 50.688 1.00 26.30 494 SER D O 1
ATOM 15123 N N . LEU D 1 480 ? 41.362 94.773 49.568 1.00 27.94 495 LEU D N 1
ATOM 15124 C CA . LEU D 1 480 ? 42.487 95.417 48.876 1.00 27.36 495 LEU D CA 1
ATOM 15125 C C . LEU D 1 480 ? 41.997 96.410 47.817 1.00 26.65 495 LEU D C 1
ATOM 15126 O O . LEU D 1 480 ? 42.520 97.514 47.715 1.00 21.96 495 LEU D O 1
ATOM 15131 N N . MET D 1 481 ? 40.978 96.014 47.056 1.00 22.98 496 MET D N 1
ATOM 15132 C CA . MET D 1 481 ? 40.312 96.905 46.109 1.00 24.30 496 MET D CA 1
ATOM 15133 C C . MET D 1 481 ? 39.758 98.154 46.832 1.00 24.15 496 MET D C 1
ATOM 15134 O O . MET D 1 481 ? 39.911 99.284 46.346 1.00 27.96 496 MET D O 1
ATOM 15139 N N . LYS D 1 482 ? 39.127 97.933 47.984 1.00 22.60 497 LYS D N 1
ATOM 15140 C CA . LYS D 1 482 ? 38.580 99.025 48.811 1.00 27.75 497 LYS D CA 1
ATOM 15141 C C . LYS D 1 482 ? 39.654 99.995 49.303 1.00 28.38 497 LYS D C 1
ATOM 15142 O O . LYS D 1 482 ? 39.444 101.214 49.290 1.00 26.75 497 LYS D O 1
ATOM 15148 N N . ALA D 1 483 ? 40.791 99.436 49.730 1.00 28.15 498 ALA D N 1
ATOM 15149 C CA . ALA D 1 483 ? 41.942 100.195 50.236 1.00 28.72 498 ALA D CA 1
ATOM 15150 C C . ALA D 1 483 ? 42.552 101.148 49.204 1.00 31.92 498 ALA D C 1
ATOM 15151 O O . ALA D 1 483 ? 43.108 102.186 49.574 1.00 37.16 498 ALA D O 1
ATOM 15153 N N . ARG D 1 484 ? 42.445 100.819 47.919 1.00 26.40 499 ARG D N 1
ATOM 15154 C CA . ARG D 1 484 ? 42.888 101.745 46.873 1.00 25.75 499 ARG D CA 1
ATOM 15155 C C . ARG D 1 484 ? 41.776 102.704 46.371 1.00 26.77 499 ARG D C 1
ATOM 15156 O O . ARG D 1 484 ? 41.965 103.451 45.402 1.00 28.59 499 ARG D O 1
ATOM 15164 N N . GLY D 1 485 ? 40.628 102.684 47.044 1.00 23.66 500 GLY D N 1
ATOM 15165 C CA . GLY D 1 485 ? 39.519 103.590 46.707 1.00 23.69 500 GLY D CA 1
ATOM 15166 C C . GLY D 1 485 ? 38.713 103.134 45.505 1.00 27.32 500 GLY D C 1
ATOM 15167 O O . GLY D 1 485 ? 38.028 103.936 44.844 1.00 27.67 500 GLY D O 1
ATOM 15168 N N . ASP D 1 486 ? 38.789 101.834 45.226 1.00 25.86 501 ASP D N 1
ATOM 15169 C CA . ASP D 1 486 ? 38.148 101.261 44.053 1.00 22.21 501 ASP D CA 1
ATOM 15170 C C . ASP D 1 486 ? 36.911 100.441 44.414 1.00 22.19 501 ASP D C 1
ATOM 15171 O O . ASP D 1 486 ? 36.674 100.143 45.587 1.00 22.62 501 ASP D O 1
ATOM 15176 N N . LYS D 1 487 ? 36.128 100.098 43.391 1.00 21.88 502 LYS D N 1
ATOM 15177 C CA . LYS D 1 487 ? 34.940 99.263 43.526 1.00 23.90 502 LYS D CA 1
ATOM 15178 C C . LYS D 1 487 ? 34.736 98.474 42.217 1.00 22.88 502 LYS D C 1
ATOM 15179 O O . LYS D 1 487 ? 35.288 98.865 41.179 1.00 24.44 502 LYS D O 1
ATOM 15185 N N . PRO D 1 488 ? 33.947 97.370 42.253 1.00 27.80 503 PRO D N 1
ATOM 15186 C CA . PRO D 1 488 ? 33.690 96.676 40.976 1.00 27.28 503 PRO D CA 1
ATOM 15187 C C . PRO D 1 488 ? 32.937 97.582 40.021 1.00 26.11 503 PRO D C 1
ATOM 15188 O O . PRO D 1 488 ? 31.951 98.229 40.411 1.00 26.19 503 PRO D O 1
ATOM 15192 N N . GLU D 1 489 ? 33.407 97.666 38.784 1.00 25.58 504 GLU D N 1
ATOM 15193 C CA . GLU D 1 489 ? 32.707 98.465 37.797 1.00 28.37 504 GLU D CA 1
ATOM 15194 C C . GLU D 1 489 ? 32.393 97.633 36.570 1.00 30.89 504 GLU D C 1
ATOM 15195 O O . GLU D 1 489 ? 33.302 97.154 35.893 1.00 24.84 504 GLU D O 1
ATOM 15201 N N . ALA D 1 490 ? 31.102 97.471 36.297 1.00 24.70 505 ALA D N 1
ATOM 15202 C CA . ALA D 1 490 ? 30.645 96.742 35.116 1.00 29.37 505 ALA D CA 1
ATOM 15203 C C . ALA D 1 490 ? 31.313 97.297 33.856 1.00 32.84 505 ALA D C 1
ATOM 15204 O O . ALA D 1 490 ? 31.532 98.515 33.733 1.00 30.40 505 ALA D O 1
ATOM 15206 N N . VAL D 1 491 ? 31.684 96.395 32.951 1.00 30.19 506 VAL D N 1
ATOM 15207 C CA . VAL D 1 491 ? 32.340 96.765 31.704 1.00 25.89 506 VAL D CA 1
ATOM 15208 C C . VAL D 1 491 ? 31.279 97.346 30.761 1.00 31.15 506 VAL D C 1
ATOM 15209 O O . VAL D 1 491 ? 30.292 96.682 30.437 1.00 25.93 506 VAL D O 1
ATOM 15213 N N . THR D 1 492 ? 31.482 98.599 30.354 1.00 26.11 507 THR D N 1
ATOM 15214 C CA . THR D 1 492 ? 30.510 99.344 29.541 1.00 31.22 507 THR D CA 1
ATOM 15215 C C . THR D 1 492 ? 31.092 99.704 28.176 1.00 41.99 507 THR D C 1
ATOM 15216 O O . THR D 1 492 ? 30.409 100.281 27.319 1.00 45.74 507 THR D O 1
ATOM 15220 N N . TRP D 1 493 ? 32.360 99.360 27.985 1.00 42.61 508 TRP D N 1
ATOM 15221 C CA . TRP D 1 493 ? 33.083 99.629 26.748 1.00 49.31 508 TRP D CA 1
ATOM 15222 C C . TRP D 1 493 ? 33.138 98.384 25.874 1.00 51.91 508 TRP D C 1
ATOM 15223 O O . TRP D 1 493 ? 32.949 97.273 26.364 1.00 52.53 508 TRP D O 1
ATOM 15234 N N . GLY D 1 494 ? 33.393 98.581 24.581 1.00 59.16 509 GLY D N 1
ATOM 15235 C CA . GLY D 1 494 ? 33.475 97.482 23.623 1.00 61.05 509 GLY D CA 1
ATOM 15236 C C . GLY D 1 494 ? 34.891 97.246 23.141 1.00 66.00 509 GLY D C 1
ATOM 15237 O O . GLY D 1 494 ? 35.282 97.733 22.080 1.00 69.37 509 GLY D O 1
#

Radius of gyration: 39.52 Å; Cα contacts (8 Å, |Δi|>4): 4584; chains: 4; bounding box: 103×107×102 Å

InterPro domains:
  IPR000917 Sulfatase, N-terminal [PF00884] (43-390)
  IPR017850 Alkaline-phosphatase-like, core domain superfamily [G3DSA:3.40.720.10] (42-418)
  IPR017850 Alkaline-phosphatase-like, core domain superfamily [SSF53649] (41-490)
  IPR024607 Sulfatase, conserved site [PS00523] (89-101)
  IPR050738 Sulfatase enzyme [PTHR42693] (18-490)

B-factor: mean 34.5, std 12.76, range [7.58, 107.26]

Organism: Escherichia coli O6:H1 (strain CFT073 / ATCC 700928 / UPEC) (NCBI:txid199310)

CATH classification: 3.40.720.10 (+1 more: 3.30.1120.10)

Solvent-accessible surface area: 66730 Å² total; per-residue (Å²): 136,16,8,0,0,0,0,0,0,0,4,0,0,12,4,0,0,31,33,15,39,18,35,25,3,132,1,74,23,0,31,107,2,7,118,54,0,0,28,0,32,24,0,1,0,1,0,0,20,6,1,0,1,0,0,0,3,2,0,0,2,0,0,3,0,0,29,0,26,1,52,19,26,71,16,57,122,18,13,6,8,172,38,12,57,0,0,0,28,23,0,90,87,74,34,5,39,2,0,0,0,0,1,1,24,0,2,18,13,24,124,19,144,98,16,22,38,8,123,95,4,0,2,66,53,10,0,4,11,24,44,10,94,9,47,1,39,78,12,21,116,22,192,101,87,51,2,101,20,47,7,56,1,23,64,0,35,84,71,49,118,112,24,111,104,6,116,66,18,6,0,51,18,0,0,19,15,0,26,81,41,2,75,121,112,195,64,117,95,20,13,0,0,0,0,0,0,8,7,3,26,11,11,24,9,5,29,150,137,24,21,79,95,4,60,98,13,12,21,82,44,6,121,146,49,58,53,7,4,16,10,14,16,14,71,36,61,19,3,2,5,0,14,2,2,0,1,0,4,0,0,1,26,7,0,3,71,0,31,86,40,5,132,85,45,57,44,37,75,64,2,0,5,0,0,0,2,0,0,0,0,8,20,49,44,12,42,52,18,98,7,5,12,7,0,1,12,14,23,14,4,21,18,1,15,6,18,6,20,1,0,0,0,16,0,0,0,0,0,20,39,1,151,112,15,36,88,41,41,86,6,108,39,43,0,1,0,0,0,1,0,18,0,0,11,141,35,6,136,14,187,41,30,142,94,35,43,32,3,13,43,28,0,25,38,5,10,98,135,136,84,34,162,60,151,78,20,3,0,1,0,0,2,2,7,146,30,45,46,79,10,20,23,3,0,0,19,39,56,59,51,1,0,1,0,34,72,32,15,138,32,68,2,0,1,27,17,155,63,3,38,5,0,19,73,49,40,54,68,149,90,85,99,39,29,153,101,4,64,38,75,0,38,159,11,10,23,72,2,18,71,3,59,9,8,125,78,19,72,64,72,47,60,71,6,98,59,77,132,6,55,43,171,228,74,13,6,0,0,1,0,0,0,0,4,0,0,12,4,0,0,32,30,17,40,17,36,27,2,134,2,89,44,0,45,136,3,6,113,56,0,0,30,0,33,25,1,1,0,1,0,0,20,5,1,0,1,0,0,0,2,1,0,0,2,0,0,3,1,0,29,0,24,1,57,18,32,103,71,74,108,11,14,5,8,134,46,12,59,0,0,0,27,23,0,99,91,73,32,7,31,2,0,0,0,0,1,2,23,0,3,13,10,24,119,34,128,91,8,8,39,7,133,73,5,1,3,70,54,10,0,6,11,27,39,9,94,9,46,2,39,72,10,68,112,22,192,99,144,49,15,92,22,51,8,57,1,22,61,1,35,85,72,51,112,114,21,113,103,8,119,68,19,6,0,51,19,0,0,15,13,0,28,79,28,11,82,115,57,187,72,120,91,18,1,0,0,0,0,0,0,6,7,2,24,9,12,20,8,3,32,152,130,24,29,79,84,6,58,99,12,9,18,86,49,6,122,130,43,58,49,6,10,39,46,15,16,14,70,35,61,20,3,2,5,0,15,2,3,0,2,0,4,0,0,1,26,8,0,2,70,0,30,89,45,6,130,86,60,62,54,55,90,38,2,0,6,0,0,0,1,0,0,0,0,8,20,50,45,12,43,51,50,108,9,4,12,7,0,1,12,11,23,14,3,21,16,0,19,6,16,6,19,1,0,0,0,14,0,0,0,0,0,21,23,5,168,108,19,44,94,39,32,90,7,107,36,43,0,1,0,0,0,2,1,20,0,0,10,143,35,8,134,16,184,41,31,145,93,32,45,29,3,11,40,30,0,22,42,3,8,100,134,124,101,34,151,44,139,75,20,6,0,1,0,0,3,2,6,148,29,43,46,79,10,19,21,6,0,0,18,42,55,55,50,1,0,1,0,30,84,114,52,127,46,65,2,0,1,24,15,152,61,2,36,5,0,19,72,50,32,60,35,117,78,42,79,30,33,168,92,4,63,39,73,0,66,150,16,49,74,72,2,35,83,2,61,10,4,123,81,46,66,67,128,50,84,72,6,102,51,77,100,14,4,0,0,0,0,0,0,0,4,0,0,12,4,0,0,33,30,15,38,17,37,25,3,128,0,84,48,0,45,140,1,6,106,45,0,0,32,0,30,23,0,1,0,0,0,0,14,7,1,0,2,0,0,0,3,2,0,0,1,0,0,3,1,0,30,0,24,1,61,17,40,102,67,79,116,13,15,5,9,134,45,12,59,0,0,0,24,23,0,103,88,71,29,8,40,1,0,0,0,0,1,1,24,0,3,12,13,22,124,35,128,90,9,8,38,7,140,78,5,1,2,80,50,8,0,4,11,23,41,9,96,8,45,2,35,78,14,69,109,25,163,20,107,35,16,45,20,50,8,59,0,22,58,0,31,85,76,50,122,107,16,111,104,8,118,74,17,5,0,46,21,0,0,15,16,0,25,89,34,12,100,133,68,142,117,99,33,3,0,0,0,0,0,0,6,7,2,24,9,10,21,7,3,31,152,142,22,30,77,84,6,63,97,13,9,20,69,42,6,119,113,26,57,48,6,10,39,43,14,15,14,53,33,61,20,2,2,4,0,16,3,2,0,2,0,6,0,0,3,27,6,0,3,76,0,26,93,59,5,129,83,81,63,56,30,65,58,1,0,4,0,0,0,1,1,0,0,0,7,21,45,45,9,45,53,52,100,7,4,13,7,0,1,14,13,21,15,3,20,17,0,15,6,19,6,19,1,0,0,0,18,0,0,0,0,0,15,27,0,144,116,17,50,79,41,40,87,4,107,43,41,0,2,0,0,0,1,1,21,0,0,15,144,29,0,107,18,186,48,28,141,95,30,46,37,7,14,44,28,0,25,42,4,11,98,129,131,98,27,172,48,156,68,22,4,0,1,0,0,2,1,7,138,30,44,45,77,11,18,23,3,0,1,20,45,53,59,54,0,0,0,0,30,86,128,49,140,38,61,3,0,1,24,17,153,61,3,35,5,0,20,71,53,33,56,66,152,87,101,101,35,32,170,93,3,66,38,80,0,67,140,10,50,71,49,2,34,84,2,62,8,6,121,81,47,72,70,132,46,97,72,7,104,43,88,124,7,46,50,118,119,120,12,7,0,0,0,0,0,0,0,4,0,0,11,4,0,0,33,32,16,40,20,34,20,3,132,2,88,42,0,45,92,2,8,40,28,0,0,30,0,33,22,1,1,0,2,0,0,15,7,2,0,1,0,0,0,2,1,0,0,1,0,0,4,1,0,29,0,28,2,59,20,26,102,63,95,129,20,16,6,7,167,36,10,59,0,0,0,26,23,0,85,90,70,31,5,41,0,0,0,0,0,0,1,29,1,4,19,12,24,128,41,144,102,14,24,41,9,109,93,4,0,2,64,53,9,0,6,10,24,42,9,82,8,41,2,36,78,13,16,118,24,200,100,114,55,2,92,22,50,9,55,1,21,63,2,38,86,67,53,114,116,20,108,104,6,118,72,19,5,0,56,18,0,0,20,19,0,27,85,25,6,77,110,33,170,81,120,110,16,4,0,0,0,0,0,0,5,6,2,23,10,11,22,7,4,28,154,132,30,32,79,88,6,54,99,14,13,19,84,44,6,116,141,49,62,51,6,4,16,11,13,13,13,68,39,61,20,4,3,5,0,16,2,3,0,1,0,4,1,0,2,24,9,0,2,69,0,19,90,43,0,117,85,66,64,57,14,74,65,0,0,0,0,0,0,1,0,0,0,0,6,21,48,45,10,42,53,17,89,8,3,12,7,0,2,13,13,22,13,3,20,16,1,16,6,18,4,19,0,0,0,0,14,0,0,0,0,0,10,33,0,145,114,17,42,69,37,41,85,10,66,22,40,0,1,0,0,0,2,1,17,0,0,11,142,33,2,131,14,183,40,25,140,95,34,48,31,5,9,49,25,1,20,40,9,6,97,87,114,37,35,148,58,124,63,16,4,0,1,0,0,2,1,6,147,29,45,43,80,9,20,20,4,0,0,16,38,54,54,51,1,0,0,0,32,86,122,45,113,35,66,2,0,1,22,14,88,47,3,36,6,0,19,74,46,40,56,67,143,90,100,110,36,35,167,99,5,46,38,87,0,65,163,11,56,80,67,2,31,86,2,64,12,6,135,76,18,70,64,142,50,101,72,6,102,43,91

Nearest PDB structures (foldseek):
  3ed4-assembly1_A  TM=1.001E+00  e=1.912E-101  Escherichia coli
  3ed4-assembly2_C  TM=1.001E+00  e=3.192E-100  Escherichia coli
  1n2l-assembly1_A-2  TM=7.509E-01  e=2.528E-32  Homo sapiens
  7ozc-assembly1_AAA  TM=7.634E-01  e=4.483E-31  Bacteroides thetaiotaomicron VPI-5482
  7p26-assembly1_AAA  TM=7.229E-01  e=2.004E-30  Bacteroides thetaiotaomicron VPI-5482